Protein 6SUP (pdb70)

Secondary structure (DSSP, 8-state):
-TT---EEEEE-----TTS-----EEEEETT----TT-TTEE----EEEE--TTS---SSTT--EE-TTSPBEEE-S--EEEEEETTEEEEEEEEEEEEEESEESS--EEEEEEESSTTS--EEEEE-TBS-EEEES-SGGGEEEETTEEEEEEEEEEEEEE-TTS-EEEEEEEE--STT--HHHHHHSTT----EEEEEEEEEESS--SSPTTTTSPPP-GGGEEEEEEEESS-S--SSSSPPPSS--PPPP--SS-EEE-TTSS-EEE-----EEEEEE-HHHH-TT---SSSSEEEEEEEEEEE--SS--EEEEEEEEEE-TTS-EEE-PPEEEEE----HHHH---EE-GGGTT---SSSEEEE-SS-SSS-EEEEEETTEEEEE-EEE-SSTT---EEE-S-EE-SS-SSSSBTTEEE-GGGSS---EEEE-TTSBT-----SS----EEEEGGGS-TTTTS--HHHHHHTTT-EEEEEEEETTEEEEEEPS--STT----EEEETTEEEEPTTSSTTSEEEE--TTSSSS--EEEE-SS-EEEE-EEETTEE---EE-TT----TTT--GGGEEEE-SSSSSSPEEEEE-SSEEEEE-B-TTS-BPSPEEEEPSSS----TT-EEEEE-TTSSSSPEEEEE-SSSSSSEEEE-S-SS-TT-EEEEE-SSSEEEEEEEEEHHHHHHHHHHHHHHSS-----B--S--EEEEEEEEEETTT--EEEEEEEEEEEEEETTTTEEEEEEEEEEEEEEEPPTTS-S-PPPPEEEEEEE--S-HHHHTTGGGGSPP-TTSPPPP--EEEEEETTEEEE---SSHHHHHHHHHTTTT-EEEEEEEE-SS-TTTTS-SEEEEEEEEEEEEE--SSS--EEEEEEEEEEEEE-TT-TTS-EEEEEEEEEE-TTS-EEEEEEEEPPPPPPPSS--S-TTSPTTHHHHT--GGGGEEEEEEEEEEEEEEEETTEEEEEEEEEEEEEEEEEEGGGS-TT---HHHHHSTTSTT-TTS--EEEEEEEEEEE-SS-SSPPSS--TT-EEEEEEEEEE-TTGGGGGTTTS-HHHHHHHHHHTT-EEEEPSS--TT--EEEEEEE-EEEE--GGGTT-EEEEESSTTSPPEEEEE-TTSSSEEEEE-TT--EEEEEEETTTTEEEEEE-TTS-EEEEEE-TTS-EEEEEEEEEETTEEEESPPTTTS-----SSHHHHHT--S--S-SEEEEEETTTTS-B--HHHHHHTTSTTHHHHHTTTSB-TTSBB-HHHHHHHHSSTT--HHHHHHS--S-----EEEEEEESS-TT-TT--EEEEEEEE-TT--EEEEEEE--SEEEEEE-TTS-EEEEEEEESS-EEEE--EEE-TTS-EEEEE--EEES-SSPPPHHHHHH-TTS-EEEEEE-TTS-EEEEE-TTS-EEEEEE-SSEEEEE-TTTTGGGS----GGGTTT--EEEEE-TTS-EEEEEEEE-SSSSSPPEEEEEEEEE-TTSSEEEEE-HHHHHHHHH-TTPPPSEEEEE-TTS-EEEEEETTTEEEEEEE-TTS-EEEEE-TT--EEEEEE--TTS---EEEEEEE-SS-SS-EEEEEEEE----HHHHTTT-TTSEEEEE-SSEEEEEEEE-TTS-EEEEEEEEBPTT------SS-HHHHHTTB-S--EEEEEEE-TTS-EEEEE-TTS-EEEEEE-TTS-EEEEEEE-TTS--EEEEEEEEE-TTS-EEEEEETTS-EEEEEE-TTT--EEEEEEEETTTTEEEEEEEEEE-TT--EEEEEE-SPPPTTSTT----PPEEEEE-TT--EEEEEEEEETT--S--SS-PPPBPTTS---EEEEEEEEEE-TTS-EEEEEEE-TTSS-EEEEEEEEPSSSS-EEETTT-S-GGGTGGGB-TTSBBSBSSTT-BEEE-TTS-EEEEEEE---TTSPPEEEEEEE-TTS-EEEEEEEE--TTS-EEEEEEEETTEEEEEEEESSS--EEEEEEEES-TTSS-EEEEEEEE---SSSPSSEEEEEEE-TT--EEEEE-TTS-EEEEEEE-TTS-EEEEEES-HHHHTT--B-GGG-EE-TTS-EE-SSSEEETTTTEESB--TTGGGG-S-TTBSGGG-TTT---SS---TTHHHHHHHH--

InterPro domains:
  IPR001806 Small GTPase [PF00071] (5-174)
  IPR001806 Small GTPase [PS51421] (1-191)
  IPR001806 Small GTPase [SM00174] (6-179)
  IPR003578 Small GTPase Rho [PTHR24072] (3-189)
  IPR005225 Small GTP-binding domain [TIGR00231] (1-157)
  IPR027417 P-loop containing nucleoside triphosphate hydrolase [G3DSA:3.40.50.300] (1-181)
  IPR027417 P-loop containing nucleoside triphosphate hydrolase [SSF52540] (3-173)
  IPR037874 Cdc42 [cd01874] (3-177)

B-factor: mean 41.87, std 18.51, range [19.76, 148.78]

Nearest PDB structures (foldseek):
  6sup-assembly1_A  TM=1.000E+00  e=0.000E+00  Photorhabdus luminescens
  4o9x-assembly1_A  TM=9.982E-01  e=0.000E+00  Photorhabdus luminescens
  6suq-assembly1_A  TM=9.964E-01  e=0.000E+00  Photorhabdus luminescens
  6h6e-assembly1_F  TM=9.659E-01  e=0.000E+00  Photorhabdus luminescens
  6h6f-assembly1_F  TM=9.648E-01  e=0.000E+00  Photorhabdus luminescens

Radius of gyration: 43.65 Å; Cα contacts (8 Å, |Δi|>4): 5391; chains: 1; bounding box: 116×88×125 Å

Solvent-accessible surface area: 86725 Å² total; per-residue (Å²): 75,25,71,4,59,1,70,30,44,0,43,17,16,37,24,70,16,11,54,34,27,7,97,15,58,0,58,4,52,9,51,41,48,30,6,28,8,0,20,4,1,40,13,109,25,60,20,0,73,19,42,30,96,81,23,16,5,80,38,56,161,91,25,27,16,15,2,48,156,27,36,3,6,4,66,38,46,152,76,46,78,58,49,64,8,52,84,30,114,12,56,16,54,1,33,0,13,1,24,43,23,6,27,11,73,138,8,32,38,2,0,8,2,68,32,124,84,141,70,103,50,23,0,0,0,5,5,14,33,85,2,42,6,9,0,0,0,36,29,90,30,0,23,10,17,14,52,101,96,92,114,35,2,0,31,0,10,6,2,0,2,0,12,19,78,3,24,18,5,8,11,38,10,58,44,2,41,58,55,56,18,130,81,87,5,54,84,71,10,128,145,5,55,2,27,45,3,17,37,12,0,19,0,3,4,103,108,22,37,61,40,2,14,15,2,97,56,66,83,34,58,75,52,80,13,0,0,1,0,0,1,0,4,18,17,15,53,63,48,14,169,68,62,2,36,11,74,54,145,34,66,1,90,29,2,86,0,46,12,4,62,5,60,10,4,10,43,13,6,3,0,0,0,0,21,0,0,0,0,1,1,28,13,80,18,10,24,107,162,55,86,31,170,112,32,10,46,23,10,11,0,1,12,1,35,25,93,74,27,34,30,3,0,6,0,29,6,0,0,27,0,2,28,38,174,113,42,104,43,26,14,5,0,0,0,6,4,8,17,17,109,24,40,0,121,140,85,18,130,26,93,48,10,97,43,2,75,101,9,118,25,28,53,137,6,21,12,13,37,8,103,17,10,6,3,13,0,0,1,14,92,74,205,74,38,32,60,8,26,3,2,51,7,75,63,149,94,44,45,85,43,14,14,8,49,181,82,104,92,15,75,23,111,9,54,121,39,53,14,23,24,63,0,34,5,47,49,78,58,100,93,65,16,0,0,0,0,62,71,7,165,40,34,103,30,129,72,137,121,49,28,58,29,27,0,0,10,46,103,1,8,4,102,31,13,66,152,54,118,39,23,0,36,58,6,36,62,50,22,10,0,3,0,29,36,13,6,58,117,1,0,21,2,33,10,25,47,157,61,62,219,84,119,60,110,69,60,43,105,5,66,125,6,72,0,14,26,1,29,50,36,106,145,60,0,6,0,2,0,27,0,12,17,16,63,34,13,0,0,0,31,0,14,15,107,95,0,9,0,12,12,5,37,6,73,1,66,5,12,106,65,15,43,0,76,40,5,76,18,64,67,130,96,19,56,8,65,46,1,25,0,2,29,0,0,12,25,26,8,10,0,0,0,1,1,18,65,65,72,0,14,0,4,16,0,69,8,4,31,2,9,35,161,58,31,74,16,132,6,23,164,72,21,174,23,55,156,58,7,24,9,27,10,3,24,1,22,0,22,33,4,4,1,0,0,1,0,5,53,161,85,104,37,55,1,43,47,0,24,3,12,72,115,45,0,43,8,0,25,20,3,4,0,0,12,0,0,19,21,30,10,88,35,21,3,6,2,7,11,19,1,17,32,28,23,51,20,118,123,89,72,118,102,35,90,20,60,11,49,70,32,8,29,0,24,79,28,19,23,2,36,5,44,18,8,30,1,65,2,24,16,38,22,119,8,20,38,11,0,65,7,48,108,13,117,34,47,9,5,5,0,11,8,20,62,26,22,32,15,114,39,19,167,36,24,24,131,54,114,12,36,29,14,22,33,57,17,1,29,4,0,2,25,52,94,2,24,116,53,4,62,89,85,41,50,186,23,136,112,35,33,70,57,43,74,66,36,31,0,10,45,86,128,121,114,30,40,87,39,116,9,118,78,107,58,14,95,35,12,0,15,13,6,9,66,35,50,44,34,19,22,0,29,12,1,84,39,145,28,139,57,88,134,21,0,19,23,1,32,10,49,24,3,5,0,0,20,26,32,112,118,30,116,128,16,13,1,5,22,35,28,58,6,1,25,5,53,6,71,2,17,27,14,39,39,6,8,28,14,42,3,86,3,36,22,37,7,16,97,27,20,44,34,60,77,56,2,48,1,49,5,22,0,47,140,90,61,117,112,94,103,18,55,130,100,17,11,124,133,0,19,47,24,0,36,8,106,12,1,64,38,0,7,0,39,8,65,26,5,32,62,30,36,19,59,86,72,84,35,25,8,23,19,19,56,24,5,39,4,30,1,10,3,48,50,84,12,134,81,33,48,108,38,1,6,44,3,82,86,4,71,78,168,125,9,29,16,10,96,116,58,114,37,60,14,34,14,13,73,74,16,11,4,9,44,29,168,95,127,101,64,56,172,82,5,44,46,23,17,0,72,11,23,28,25,29,2,13,1,10,126,76,18,6,53,1,2,99,90,28,14,67,106,119,103,30,52,68,22,0,102,143,0,16,14,71,92,34,86,26,30,63,95,70,147,81,48,102,86,0,7,1,8,22,65,39,36,24,54,35,4,84,52,80,46,8,40,48,31,39,87,75,14,104,2,125,38,14,8,95,66,34,21,72,34,12,98,15,46,10,20,38,36,42,44,113,38,29,28,32,16,34,45,32,20,119,33,23,22,57,43,23,57,69,26,34,76,32,32,55,16,75,6,36,55,23,47,53,17,11,4,6,23,29,60,32,10,51,11,24,28,1,28,32,81,42,155,135,46,14,2,7,5,48,152,141,25,103,33,99,52,24,111,68,11,69,52,0,17,122,57,156,108,83,8,12,2,8,68,0,53,6,57,23,22,14,23,21,3,10,59,33,28,145,151,6,101,105,183,6,96,77,170,29,72,110,83,1,54,93,42,43,0,1,0,50,51,9,52,8,0,31,5,29,46,111,77,17,35,128,59,139,102,31,43,92,132,5,49,101,36,3,86,72,17,118,87,23,2,3,14,30,0,24,2,29,3,4,34,43,13,160,38,99,108,4,55,17,49,12,74,0,37,0,24,3,0,9,44,30,116,7,4,22,0,32,51,19,75,43,14,109,2,27,42,30,59,149,114,3,33,19,61,32,98,80,101,107,20,121,56,20,0,3,0,56,54,5,17,3,35,3,3,95,24,28,49,10,23,44,17,38,34,22,26,0,41,19,13,63,9,1,37,8,87,12,4,16,148,50,169,79,8,37,12,28,14,30,10,19,11,33,74,37,58,66,51,43,5,41,20,17,104,28,67,18,91,74,29,71,51,10,12,0,0,15,6,60,40,35,19,0,9,0,8,40,90,36,184,217,90,79,43,107,21,13,75,94,9,3,50,0,16,0,57,0,10,38,53,45,65,0,21,43,0,36,4,26,26,65,73,31,128,27,137,44,48,32,13,16,20,40,31,60,37,40,60,44,30,39,50,42,36,2,10,6,18,43,1,27,104,33,60,117,129,56,126,84,12,124,11,1,8,56,33,71,37,7,16,68,22,70,72,8,2,29,57,10,33,1,25,15,103,52,3,36,0,39,6,29,47,51,39,61,41,27,30,23,28,24,62,26,7,68,38,41,85,66,39,13,90,63,85,60,43,9,44,34,62,4,3,6,2,45,23,76,137,47,168,106,51,35,25,1,13,50,18,46,64,7,38,55,80,138,66,39,42,37,61,5,18,1,18,71,26,17,74,54,3,13,30,3,1,3,49,40,26,64,5,10,8,18,52,52,30,48,19,17,59,2,16,8,11,0,63,52,112,68,119,3,46,0,72,49,132,82,48,83,76,12,69,126,51,9,30,135,91,90,30,53,4,84,13,66,47,6,9,61,21,28,44,21,34,23,32,5,24,79,25,6,68,15,84,35,24,29,7,24,29,25,31,47,46,3,1,53,0,26,6,150,80,104,118,80,60,45,0,19,97,36,9,59,26,14,14,41,36,87,49,68,84,2,35,1,22,5,68,0,10,4,55,33,45,37,23,62,37,44,45,62,26,35,3,4,78,0,66,22,55,103,81,105,72,41,13,6,27,6,83,6,83,42,3,7,40,13,8,0,44,7,25,73,27,80,6,90,6,17,144,4,8,105,122,42,112,129,23,47,84,31,60,14,64,5,0,7,46,45,8,0,32,24,0,41,3,12,1,1,30,102,22,34,112,30,41,57,138,61,36,77,15,2,43,51,90,76,97,20,54,11,21,84,10,52,6,49,6,57,22,30,58,7,11,0,3,30,65,6,72,5,51,0,110,95,33,167,14,88,27,59,17,64,7,17,15,0,72,83,3,1,18,1,0,32,23,105,37,19,141,56,52,78,102,0,44,86,36,14,40,59,3,0,28,2,40,28,2,31,78,58,19,73,4,71,34,50,39,61,27,32,1,51,34,0,9,31,67,125,62,128,119,89,52,60,19,8,67,1,24,6,29,7,6,19,89,10,138,13,19,1,12,6,8,26,80,51,37,94,166,56,38,50,41,69,59,4,4,38,14,54,45,1,13,22,40,51,18,89,34,101,97,60,106,51,32,42,5,10,5,0,12,5,42,124,44,16,180,13,16,2,35,0,3,38,8,105,47,35,67,25,172,84,4,119,60,43,19,17,8,2,17,5,16,29,48,12,5,0,3,28,8,11,0,19,50,126,0,84,20,0,0,8,0,28,29,2,12,5,0,1,8,0,0,7,0,0,73,50,94,50,11,2,78,41,11,23,24,21,7,11,4,40,13,25,3,81,1,3,0,0,30,5,20,110,9,7,0,1,2,11,1,2,5,2,0,5,8,8,87,41,27,54,125,45,34,24,17,3,1,62,3,10,127,2,7,0,14,26,53,83,13,92,52,0,66,177,34,7,58,98,0,2,72,23,0,6,97,67

CATH classification: 2.180.10.10

Foldseek 3Di:
DLFQWDKDWFADPWFCFQNDTDGWIWMFTLPAFQDLAWGRIDTDAWKKFWDLLLFADPLDPPIWIAGRVRFTKDFDDDWDWDQDDQPAGQPAIWIKTWIFGLADDQTKIKIWTHGPDPDAAIWMWIQGQAWKIWTWARDVQQFQAAPVCRSRTGMTGTAKMAHLLFWIKGWGKAWDDCPAHDPQVCVQCPPLGRDIGTAKMFTLFLFGDRDTPCSNVDDDDNVRGFKMKGWAFQFFDDFQQDDTAPDGPGIGHFALQWAWAQSNLHTHIDGTHTFKIWMWGQVCSQPVVDDDDRGTHTQKMWGWDWPGFLAIIHTFWIWIKFAFPVRHIDTFFIKGFDWFDFDLLVAWDKDFDVLCLVPQDFAAWDFAQQQQLAFTWIWGDDPQFIWTWDKFDDDDFPDLDIHTHDIDGWPDDLAVDAAQDFDDTRPDPDGFKGKAADVHHPAADPDPDHTGIDIATPQLAFSCQVPADFQQCVQCVQHWHDWDALARRKTWTDGHAADPDVRQDQWDDTVPEIGGRGNSDQQKTWMFFQQQQRRGRWIWIDHQFWIKTFDDSTNNDTHYIGTAEDHHDPNVQGGNVQWGWWAAQLSGGTWIWGDAQFWIWTFHRSNNRYTDHTDIGGDDPPGTDDPSKDWYFTPNSSQNHTWIWIAQNPDPPRIMIIRSDNHRTGRTAKMDLLQFKMKGWDWGWVSSLSSSVQVVCVVDDDRDRRARSHIDGGTAKMKIAGRFQRKIKIKGKHFAQFHADPVSRGTLGTQKMKIKIAIDGDPLFPPQGFFIKIKIWGWQSLPCVRVVCSCVPDDDAPQAFDFEDEWEFEQDPWFTHTDDQDDVQSSSQQSNSRGPGIAKMFMAGCDPDPLRVATQKMKGWYKYKYFHADPDVNHTRIYIDTAKMKMWGFRSVSQWIWMKMKGQLTATPSRHGFKIKIKTAATPPDDPDDPDDPLFPPCPVVVLDDQLRFKIKIKMKGFDAAFDDDPNTTHGGHTFKMWIWMQIGGNVPADSNGDHNVQQPDCPHSVHPVHDIGGQWMKGWFEDQLPDLDTDPHHDSSRHTFWMKIFWFDPVQCCLCVPPADPVCVVVVQVVLQWDWDFDPVDDPPGGITTIHTFWGFRFDDSSLSRHTQWIDGGLFAAIKGFDARSSNSDTQKIQALLGQMKGFDADSSNRHTAWIQGSLRKIWGFDAGSQRHTFFIFIWDFFLLDTDGFDDCVVPPDDADADPVVNVVDDADDRTQKGKYWFSSQSWQFDDPVLVVVVVDPCPCVCCVLPCDPSRGTGDVPSLVVCCVDPNNDVVVNVSPPPDDGARTKMKMWGWFFYRVDPPIFIKIKMWGAGLLRHTQKMKIFFAWDWFWEQDPNQATHRDIDTERQKIKIAQHFDAHLLRQGFKTFFIGIYSHRTHRRSVRLSVDLLRWIKGWHAHPVRHTAKIQFSVGFMWGWRDGNFKIWTAASLQCVVPTPCVVSLLNDSFTWMFGHHSVRDGFWIWTWWGADSPDGTDIWIWGWDADSSRATAFIAGRLLVVVCVVPVPFDGQWGWRGISVHHTAWIAGPQFAIKGWDHRSVRHTAWIQGRQGKIKGWDFDGNSHRTHTAWIWIDHPPDPDIATFKGWDADRSDSSCSSQPRHGHGQWMHHFFFIKGQDHADPQGHGFKIKTWGFDPVDTHGCDDDDCVVRVVRTDPDIWMKGFDGIPNRHTAWIQTSQGKIKGWDATSRRHTFWIWIAGPPGDIATAWPGWDAGSVRHTAWTATLLRKIWGWDADSRPRHTAWIWIAAVVVRATPWTWGFDADSNGFTAKIATQGFDDLLAAPGGHWDIKGWDAGNLRFTFKIKGKFKQPQADFDLADDFARASVNNTHIFMKMWGWDADSRQFTAKIFIDTPVHPHTDMWGWAAAPRARQIGTCQVHNDNPCRCVQARSRNFGQANHVQWGWDADPVRHTAKIFDHDDDPVQDTFMKGFTAGNVQFTAKIWTWDSPDVWIKIWIWGDTVQKIFTWIDIPVDDIWTWIWGWDDAQLPFIKIFIATPDDDDPVDDHRWIWTFDHDPLSFGAFTATSNRHTAKGWDADLLGTTRHIHGNDRVSSVPDAQGPSRFGQDSSSWTQQGNFIARSSRNWTSGFAPVAQPPHSRRTHHQSNRSVRDYDRRRHVSCVSSSCSSHRD

Organism: Homo sapiens (NCBI:txid9606)

Structure (mmCIF, N/CA/C/O backbone):
data_6SUP
#
_entry.id   6SUP
#
_cell.length_a   96.350
_cell.length_b   156.550
_cell.length_c   179.460
_cell.angle_alpha   90.00
_cell.angle_beta   90.00
_cell.angle_gamma   90.00
#
_symmetry.space_group_name_H-M   'P 21 21 21'
#
loop_
_entity.id
_entity.type
_entity.pdbx_description
1 polymer 'TcdB2,TccC3,Cell division control protein 42 homolog'
2 non-polymer 'MAGNESIUM ION'
3 water water
#
loop_
_atom_site.group_PDB
_atom_site.id
_atom_site.type_symbol
_atom_site.label_atom_id
_atom_site.label_alt_id
_atom_site.label_comp_id
_atom_site.label_asym_id
_atom_site.label_entity_id
_atom_site.label_seq_id
_atom_site.pdbx_PDB_ins_code
_atom_site.Cartn_x
_atom_site.Cartn_y
_atom_site.Cartn_z
_atom_site.occupancy
_atom_site.B_iso_or_equiv
_atom_site.auth_seq_id
_atom_site.auth_comp_id
_atom_site.auth_asym_id
_atom_site.auth_atom_id
_atom_site.pdbx_PDB_model_num
ATOM 1 N N . GLY A 1 1 ? -4.830 -33.621 27.622 1.00 51.85 32 GLY A N 1
ATOM 2 C CA . GLY A 1 1 ? -3.712 -32.705 27.771 1.00 50.84 32 GLY A CA 1
ATOM 3 C C . GLY A 1 1 ? -2.978 -32.435 26.472 1.00 53.25 32 GLY A C 1
ATOM 4 O O . GLY A 1 1 ? -3.476 -32.772 25.395 1.00 54.68 32 GLY A O 1
ATOM 5 N N . PRO A 1 2 ? -1.781 -31.842 26.563 1.00 51.55 33 PRO A N 1
ATOM 6 C CA . PRO A 1 2 ? -1.023 -31.510 25.346 1.00 49.30 33 PRO A CA 1
ATOM 7 C C . PRO A 1 2 ? -0.502 -32.724 24.593 1.00 46.27 33 PRO A C 1
ATOM 8 O O . PRO A 1 2 ? 0.181 -32.552 23.578 1.00 48.23 33 PRO A O 1
ATOM 12 N N . ASP A 1 3 ? -0.793 -33.939 25.058 1.00 43.85 34 ASP A N 1
ATOM 13 C CA . ASP A 1 3 ? -0.444 -35.145 24.318 1.00 47.45 34 ASP A CA 1
ATOM 14 C C . ASP A 1 3 ? -1.371 -35.370 23.126 1.00 43.07 34 ASP A C 1
ATOM 15 O O . ASP A 1 3 ? -0.938 -35.883 22.088 1.00 42.38 34 ASP A O 1
ATOM 20 N N . GLY A 1 4 ? -2.650 -35.025 23.266 1.00 42.46 35 GLY A N 1
ATOM 21 C CA . GLY A 1 4 ? -3.605 -35.129 22.182 1.00 40.72 35 GLY A CA 1
ATOM 22 C C . GLY A 1 4 ? -4.206 -36.499 21.949 1.00 38.67 35 GLY A C 1
ATOM 23 O O . GLY A 1 4 ? -5.045 -36.639 21.052 1.00 37.65 35 GLY A O 1
ATOM 24 N N . MET A 1 5 ? -3.825 -37.511 22.717 1.00 33.97 36 MET A N 1
ATOM 25 C CA . MET A 1 5 ? -4.250 -38.872 22.430 1.00 39.46 36 MET A CA 1
ATOM 26 C C . MET A 1 5 ? -5.388 -39.297 23.350 1.00 39.61 36 MET A C 1
ATOM 27 O O . MET A 1 5 ? -5.547 -38.773 24.453 1.00 41.50 36 MET A O 1
ATOM 32 N N . ALA A 1 6 ? -6.205 -40.231 22.867 1.00 36.98 37 ALA A N 1
ATOM 33 C CA . ALA A 1 6 ? -7.288 -40.772 23.673 1.00 35.86 37 ALA A CA 1
ATOM 34 C C . ALA A 1 6 ? -6.733 -41.746 24.699 1.00 36.73 37 ALA A C 1
ATOM 35 O O . ALA A 1 6 ? -5.886 -42.589 24.381 1.00 36.71 37 ALA A O 1
ATOM 37 N N . ALA A 1 7 ? -7.222 -41.628 25.934 1.00 33.88 38 ALA A N 1
ATOM 38 C CA . ALA A 1 7 ? -6.734 -42.435 27.042 1.00 33.79 38 ALA A CA 1
ATOM 39 C C . ALA A 1 7 ? -7.871 -42.697 28.018 1.00 39.40 38 ALA A C 1
ATOM 40 O O . ALA A 1 7 ? -8.684 -41.809 28.295 1.00 38.71 38 ALA A O 1
ATOM 42 N N . LEU A 1 8 ? -7.931 -43.925 28.527 1.00 40.31 39 LEU A N 1
ATOM 43 C CA . LEU A 1 8 ? -8.890 -44.261 29.568 1.00 41.28 39 LEU A CA 1
ATOM 44 C C . LEU A 1 8 ? -8.351 -45.434 30.371 1.00 35.80 39 LEU A C 1
ATOM 45 O O . LEU A 1 8 ? -7.413 -46.119 29.956 1.00 30.45 39 LEU A O 1
ATOM 50 N N . SER A 1 9 ? -8.955 -45.653 31.538 1.00 35.37 40 SER A N 1
ATOM 51 C CA . SER A 1 9 ? -8.500 -46.668 32.475 1.00 37.65 40 SER A CA 1
ATOM 52 C C . SER A 1 9 ? -9.678 -47.495 32.959 1.00 36.16 40 SER A C 1
ATOM 53 O O . SER A 1 9 ? -10.755 -46.957 33.231 1.00 36.38 40 SER A O 1
ATOM 56 N N . LEU A 1 10 ? -9.465 -48.805 33.065 1.00 33.17 41 LEU A N 1
ATOM 57 C CA . LEU A 1 10 ? -10.471 -49.703 33.596 1.00 31.47 41 LEU A CA 1
ATOM 58 C C . LEU A 1 10 ? -10.007 -50.249 34.935 1.00 30.04 41 LEU A C 1
ATOM 59 O O . LEU A 1 10 ? -8.844 -50.660 35.066 1.00 30.79 41 LEU A O 1
ATOM 64 N N . PRO A 1 11 ? -10.867 -50.262 35.942 1.00 28.37 42 PRO A N 1
ATOM 65 C CA . PRO A 1 11 ? -10.457 -50.791 37.244 1.00 28.82 42 PRO A CA 1
ATOM 66 C C . PRO A 1 11 ? -10.376 -52.306 37.223 1.00 29.77 42 PRO A C 1
ATOM 67 O O . PRO A 1 11 ? -11.140 -52.984 36.533 1.00 30.97 42 PRO A O 1
ATOM 71 N N . LEU A 1 12 ? -9.416 -52.835 37.978 1.00 26.60 43 LEU A N 1
ATOM 72 C CA . LEU A 1 12 ? -9.329 -54.277 38.142 1.00 27.56 43 LEU A CA 1
ATOM 73 C C . LEU A 1 12 ? -9.851 -54.681 39.518 1.00 28.10 43 LEU A C 1
ATOM 74 O O . LEU A 1 12 ? -9.759 -53.905 40.473 1.00 25.23 43 LEU A O 1
ATOM 79 N N . PRO A 1 13 ? -10.412 -55.889 39.656 1.00 33.92 44 PRO A N 1
ATOM 80 C CA . PRO A 1 13 ? -11.024 -56.298 40.943 1.00 34.02 44 PRO A CA 1
ATOM 81 C C . PRO A 1 13 ? -9.977 -56.771 41.944 1.00 31.19 44 PRO A C 1
ATOM 82 O O . PRO A 1 13 ? -9.806 -57.954 42.253 1.00 30.61 44 PRO A O 1
ATOM 86 N N . ILE A 1 14 ? -9.242 -55.817 42.486 1.00 26.62 45 ILE A N 1
ATOM 87 C CA . ILE A 1 14 ? -8.139 -56.103 43.389 1.00 27.91 45 ILE A CA 1
ATOM 88 C C . ILE A 1 14 ? -8.607 -55.822 44.806 1.00 23.82 45 ILE A C 1
ATOM 89 O O . ILE A 1 14 ? -8.996 -54.693 45.121 1.00 29.71 45 ILE A O 1
ATOM 94 N N . SER A 1 15 ? -8.566 -56.829 45.670 1.00 26.82 46 SER A N 1
ATOM 95 C CA . SER A 1 15 ? -8.999 -56.602 47.041 1.00 28.00 46 SER A CA 1
ATOM 96 C C . SER A 1 15 ? -7.985 -55.726 47.754 1.00 29.31 46 SER A C 1
ATOM 97 O O . SER A 1 15 ? -6.775 -55.927 47.625 1.00 29.40 46 SER A O 1
ATOM 100 N N . ALA A 1 16 ? -8.477 -54.747 48.520 1.00 27.02 47 ALA A N 1
ATOM 101 C CA . ALA A 1 16 ? -7.555 -53.991 49.361 1.00 29.15 47 ALA A CA 1
ATOM 102 C C . ALA A 1 16 ? -6.919 -54.892 50.409 1.00 25.89 47 ALA A C 1
ATOM 103 O O . ALA A 1 16 ? -5.766 -54.673 50.801 1.00 29.66 47 ALA A O 1
ATOM 105 N N . GLY A 1 17 ? -7.637 -55.933 50.830 1.00 26.50 48 GLY A N 1
ATOM 106 C CA . GLY A 1 17 ? -7.122 -56.854 51.829 1.00 25.74 48 GLY A CA 1
ATOM 107 C C . GLY A 1 17 ? -6.777 -56.116 53.104 1.00 24.66 48 GLY A C 1
ATOM 108 O O . GLY A 1 17 ? -7.578 -55.341 53.637 1.00 23.67 48 GLY A O 1
ATOM 109 N N . ARG A 1 18 ? -5.554 -56.338 53.593 1.00 24.52 49 ARG A N 1
ATOM 110 C CA . ARG A 1 18 ? -5.102 -55.668 54.809 1.00 24.64 49 ARG A CA 1
ATOM 111 C C . ARG A 1 18 ? -4.848 -54.180 54.582 1.00 26.48 49 ARG A C 1
ATOM 112 O O . ARG A 1 18 ? -4.824 -53.413 55.548 1.00 27.65 49 ARG A O 1
ATOM 120 N N . GLY A 1 19 ? -4.679 -53.753 53.335 1.00 27.61 50 GLY A N 1
ATOM 121 C CA . GLY A 1 19 ? -4.353 -52.369 53.055 1.00 29.78 50 GLY A CA 1
ATOM 122 C C . GLY A 1 19 ? -3.251 -52.206 52.019 1.00 30.74 50 GLY A C 1
ATOM 123 O O . GLY A 1 19 ? -3.353 -51.359 51.125 1.00 30.91 50 GLY A O 1
ATOM 124 N N . TYR A 1 20 ? -2.201 -53.023 52.113 1.00 28.44 51 TYR A N 1
ATOM 125 C CA . TYR A 1 20 ? -1.066 -52.958 51.188 1.00 21.99 51 TYR A CA 1
ATOM 126 C C . TYR A 1 20 ? -1.316 -53.946 50.057 1.00 23.48 51 TYR A C 1
ATOM 127 O O . TYR A 1 20 ? -1.189 -55.157 50.237 1.00 25.10 51 TYR A O 1
ATOM 136 N N . ALA A 1 21 ? -1.661 -53.437 48.882 1.00 23.77 52 ALA A N 1
ATOM 137 C CA . ALA A 1 21 ? -2.110 -54.307 47.809 1.00 22.40 52 ALA A CA 1
ATOM 138 C C . ALA A 1 21 ? -1.558 -53.805 46.489 1.00 20.12 52 ALA A C 1
ATOM 139 O O . ALA A 1 21 ? -1.316 -52.601 46.337 1.00 20.40 52 ALA A O 1
ATOM 141 N N . PRO A 1 22 ? -1.382 -54.692 45.508 1.00 21.30 53 PRO A N 1
ATOM 142 C CA . PRO A 1 22 ? -0.957 -54.231 44.182 1.00 25.99 53 PRO A CA 1
ATOM 143 C C . PRO A 1 22 ? -1.953 -53.233 43.619 1.00 30.23 53 PRO A C 1
ATOM 144 O O . PRO A 1 22 ? -3.132 -53.232 43.975 1.00 29.77 53 PRO A O 1
ATOM 148 N N . ALA A 1 23 ? -1.462 -52.357 42.746 1.00 27.75 54 ALA A N 1
ATOM 149 C CA . ALA A 1 23 ? -2.303 -51.359 42.098 1.00 31.91 54 ALA A CA 1
ATOM 150 C C . ALA A 1 23 ? -2.088 -51.499 40.599 1.00 38.93 54 ALA A C 1
ATOM 151 O O . ALA A 1 23 ? -1.014 -51.166 40.082 1.00 43.84 54 ALA A O 1
ATOM 153 N N . PHE A 1 24 ? -3.078 -52.046 39.917 1.00 35.85 55 PHE A N 1
ATOM 154 C CA . PHE A 1 24 ? -3.046 -52.169 38.471 1.00 36.98 55 PHE A CA 1
ATOM 155 C C . PHE A 1 24 ? -4.335 -51.594 37.924 1.00 34.14 55 PHE A C 1
ATOM 156 O O . PHE A 1 24 ? -5.390 -51.698 38.554 1.00 36.39 55 PHE A O 1
ATOM 164 N N . THR A 1 25 ? -4.236 -50.979 36.751 1.00 29.43 56 THR A N 1
ATOM 165 C CA . THR A 1 25 ? -5.400 -50.657 35.946 1.00 32.77 56 THR A CA 1
ATOM 166 C C . THR A 1 25 ? -5.149 -51.129 34.524 1.00 32.91 56 THR A C 1
ATOM 167 O O . THR A 1 25 ? -3.999 -51.241 34.085 1.00 33.63 56 THR A O 1
ATOM 171 N N . LEU A 1 26 ? -6.245 -51.423 33.825 1.00 29.64 57 LEU A N 1
ATOM 172 C CA . LEU A 1 26 ? -6.242 -51.637 32.384 1.00 31.82 57 LEU A CA 1
ATOM 173 C C . LEU A 1 26 ? -6.296 -50.283 31.688 1.00 32.68 57 LEU A C 1
ATOM 174 O O . LEU A 1 26 ? -7.279 -49.546 31.832 1.00 35.85 57 LEU A O 1
ATOM 179 N N . ASN A 1 27 ? -5.260 -49.956 30.923 1.00 26.71 58 ASN A N 1
ATOM 180 C CA . ASN A 1 27 ? -5.097 -48.612 30.389 1.00 27.40 58 ASN A CA 1
ATOM 181 C C . ASN A 1 27 ? -5.051 -48.658 28.870 1.00 27.39 58 ASN A C 1
ATOM 182 O O . ASN A 1 27 ? -4.311 -49.460 28.287 1.00 33.53 58 ASN A O 1
ATOM 187 N N . TYR A 1 28 ? -5.834 -47.790 28.237 1.00 27.66 59 TYR A N 1
ATOM 188 C CA . TYR A 1 28 ? -5.851 -47.648 26.792 1.00 26.86 59 TYR A CA 1
ATOM 189 C C . TYR A 1 28 ? -5.192 -46.337 26.387 1.00 26.70 59 TYR A C 1
ATOM 190 O O . TYR A 1 28 ? -5.419 -45.295 27.005 1.00 28.68 59 TYR A O 1
ATOM 199 N N . ASN A 1 29 ? -4.395 -46.390 25.328 1.00 27.65 60 ASN A N 1
ATOM 200 C CA . ASN A 1 29 ? -3.856 -45.188 24.717 1.00 29.37 60 ASN A CA 1
ATOM 201 C C . ASN A 1 29 ? -3.938 -45.357 23.207 1.00 29.93 60 ASN A C 1
ATOM 202 O O . ASN A 1 29 ? -3.497 -46.380 22.671 1.00 30.82 60 ASN A O 1
ATOM 207 N N . SER A 1 30 ? -4.528 -44.364 22.533 1.00 31.84 61 SER A N 1
ATOM 208 C CA . SER A 1 30 ? -4.724 -44.439 21.088 1.00 32.57 61 SER A CA 1
ATOM 209 C C . SER A 1 30 ? -3.406 -44.602 20.341 1.00 33.60 61 SER A C 1
ATOM 210 O O . SER A 1 30 ? -3.387 -45.114 19.217 1.00 38.86 61 SER A O 1
ATOM 213 N N . GLY A 1 31 ? -2.299 -44.176 20.935 1.00 36.69 62 GLY A N 1
ATOM 214 C CA . GLY A 1 31 ? -1.027 -44.333 20.266 1.00 36.52 62 GLY A CA 1
ATOM 215 C C . GLY A 1 31 ? -0.288 -45.606 20.590 1.00 36.11 62 GLY A C 1
ATOM 216 O O . GLY A 1 31 ? 0.827 -45.811 20.092 1.00 34.56 62 GLY A O 1
ATOM 217 N N . ALA A 1 32 ? -0.869 -46.477 21.411 1.00 30.46 63 ALA A N 1
ATOM 218 C CA . ALA A 1 32 ? -0.164 -47.650 21.909 1.00 33.77 63 ALA A CA 1
ATOM 219 C C . ALA A 1 32 ? -0.293 -48.818 20.940 1.00 31.87 63 ALA A C 1
ATOM 220 O O . ALA A 1 32 ? -1.344 -49.013 20.327 1.00 34.96 63 ALA A O 1
ATOM 222 N N . GLY A 1 33 ? 0.793 -49.593 20.806 1.00 29.31 64 GLY A N 1
ATOM 223 C CA . GLY A 1 33 ? 0.827 -50.751 19.932 1.00 29.31 64 GLY A CA 1
ATOM 224 C C . GLY A 1 33 ? 0.163 -51.977 20.534 1.00 32.41 64 GLY A C 1
ATOM 225 O O . GLY A 1 33 ? -0.707 -51.889 21.405 1.00 34.71 64 GLY A O 1
ATOM 226 N N . ASN A 1 34 ? 0.578 -53.144 20.047 1.00 30.62 65 ASN A N 1
ATOM 227 C CA . ASN A 1 34 ? 0.004 -54.399 20.510 1.00 32.79 65 ASN A CA 1
ATOM 228 C C . ASN A 1 34 ? 0.556 -54.776 21.884 1.00 32.68 65 ASN A C 1
ATOM 229 O O . ASN A 1 34 ? 1.604 -54.291 22.317 1.00 31.87 65 ASN A O 1
ATOM 234 N N . SER A 1 35 ? -0.160 -55.681 22.564 1.00 34.33 66 SER A N 1
ATOM 235 C CA . SER A 1 35 ? 0.160 -56.039 23.942 1.00 31.67 66 SER A CA 1
ATOM 236 C C . SER A 1 35 ? -0.434 -57.397 24.302 1.00 30.55 66 SER A C 1
ATOM 237 O O . SER A 1 35 ? -1.105 -58.014 23.466 1.00 33.14 66 SER A O 1
ATOM 240 N N . PRO A 1 36 ? -0.228 -57.902 25.525 1.00 27.96 67 PRO A N 1
ATOM 241 C CA . PRO A 1 36 ? -1.010 -59.070 25.963 1.00 27.99 67 PRO A CA 1
ATOM 242 C C . PRO A 1 36 ? -2.477 -58.760 26.198 1.00 29.74 67 PRO A C 1
ATOM 243 O O . PRO A 1 36 ? -3.241 -59.669 26.540 1.00 29.18 67 PRO A O 1
ATOM 247 N N . PHE A 1 37 ? -2.888 -57.504 26.039 1.00 23.72 68 PHE A N 1
ATOM 248 C CA . PHE A 1 37 ? -4.281 -57.110 26.190 1.00 35.86 68 PHE A CA 1
ATOM 249 C C . PHE A 1 37 ? -4.842 -56.557 24.889 1.00 33.92 68 PHE A C 1
ATOM 250 O O . PHE A 1 37 ? -5.872 -55.883 24.901 1.00 33.33 68 PHE A O 1
ATOM 258 N N . GLY A 1 38 ? -4.175 -56.833 23.766 1.00 33.52 69 GLY A N 1
ATOM 259 C CA . GLY A 1 38 ? -4.621 -56.359 22.472 1.00 32.81 69 GLY A CA 1
ATOM 260 C C . GLY A 1 38 ? -4.089 -54.977 22.147 1.00 32.31 69 GLY A C 1
ATOM 261 O O . GLY A 1 38 ? -3.312 -54.369 22.893 1.00 31.20 69 GLY A O 1
ATOM 262 N N . LEU A 1 39 ? -4.533 -54.471 20.999 1.00 27.72 70 LEU A N 1
ATOM 263 C CA . LEU A 1 39 ? -4.056 -53.187 20.499 1.00 28.37 70 LEU A CA 1
ATOM 264 C C . LEU A 1 39 ? -4.508 -52.044 21.398 1.00 29.35 70 LEU A C 1
ATOM 265 O O . LEU A 1 39 ? -5.663 -51.988 21.823 1.00 33.80 70 LEU A O 1
ATOM 270 N N . GLY A 1 40 ? -3.590 -51.118 21.673 1.00 28.53 71 GLY A N 1
ATOM 271 C CA . GLY A 1 40 ? -3.886 -49.941 22.462 1.00 28.67 71 GLY A CA 1
ATOM 272 C C . GLY A 1 40 ? -3.985 -50.138 23.965 1.00 28.15 71 GLY A C 1
ATOM 273 O O . GLY A 1 40 ? -3.795 -49.172 24.709 1.00 30.34 71 GLY A O 1
ATOM 274 N N . TRP A 1 41 ? -4.293 -51.338 24.445 1.00 29.26 72 TRP A N 1
ATOM 275 C CA . TRP A 1 41 ? -4.475 -51.573 25.873 1.00 30.39 72 TRP A CA 1
ATOM 276 C C . TRP A 1 41 ? -3.206 -52.129 26.496 1.00 35.45 72 TRP A C 1
ATOM 277 O O . TRP A 1 41 ? -2.413 -52.802 25.834 1.00 39.28 72 TRP A O 1
ATOM 288 N N . ASP A 1 42 ? -3.018 -51.845 27.782 1.00 36.01 73 ASP A N 1
ATOM 289 C CA . ASP A 1 42 ? -1.939 -52.490 28.520 1.00 42.38 73 ASP A CA 1
ATOM 290 C C . ASP A 1 42 ? -2.231 -52.413 30.008 1.00 38.96 73 ASP A C 1
ATOM 291 O O . ASP A 1 42 ? -3.046 -51.607 30.468 1.00 38.74 73 ASP A O 1
ATOM 296 N N . CYS A 1 43 ? -1.549 -53.277 30.753 1.00 35.71 74 CYS A N 1
ATOM 297 C CA . CYS A 1 43 ? -1.645 -53.321 32.205 1.00 37.67 74 CYS A CA 1
ATOM 298 C C . CYS A 1 43 ? -0.199 -53.397 32.683 1.00 40.62 74 CYS A C 1
ATOM 299 O O . CYS A 1 43 ? 0.374 -54.481 32.814 1.00 40.37 74 CYS A O 1
ATOM 302 N N . ASN A 1 44 ? 0.401 -52.237 32.919 1.00 40.95 75 ASN A N 1
ATOM 303 C CA . ASN A 1 44 ? 1.844 -52.157 33.064 1.00 46.04 75 ASN A CA 1
ATOM 304 C C . ASN A 1 44 ? 2.260 -52.307 34.519 1.00 43.58 75 ASN A C 1
ATOM 305 O O . ASN A 1 44 ? 1.560 -51.868 35.438 1.00 41.69 75 ASN A O 1
ATOM 310 N N . VAL A 1 45 ? 3.391 -52.965 34.714 1.00 42.61 76 VAL A N 1
ATOM 311 C CA . VAL A 1 45 ? 3.989 -53.148 36.023 1.00 38.33 76 VAL A CA 1
ATOM 312 C C . VAL A 1 45 ? 5.247 -52.301 36.076 1.00 32.77 76 VAL A C 1
ATOM 313 O O . VAL A 1 45 ? 5.867 -52.018 35.049 1.00 35.56 76 VAL A O 1
ATOM 317 N N . MET A 1 46 ? 5.602 -51.869 37.286 1.00 27.87 77 MET A N 1
ATOM 318 C CA . MET A 1 46 ? 6.872 -51.200 37.517 1.00 29.04 77 MET A CA 1
ATOM 319 C C . MET A 1 46 ? 8.024 -52.014 36.935 1.00 30.68 77 MET A C 1
ATOM 320 O O . MET A 1 46 ? 8.132 -53.218 37.179 1.00 32.22 77 MET A O 1
ATOM 325 N N . THR A 1 47 ? 8.881 -51.363 36.148 1.00 29.61 78 THR A N 1
ATOM 326 C CA . THR A 1 47 ? 10.068 -52.021 35.621 1.00 30.29 78 THR A CA 1
ATOM 327 C C . THR A 1 47 ? 11.198 -51.009 35.497 1.00 33.07 78 THR A C 1
ATOM 328 O O . THR A 1 47 ? 10.978 -49.795 35.450 1.00 32.00 78 THR A O 1
ATOM 332 N N . ILE A 1 48 ? 12.421 -51.532 35.431 1.00 29.69 79 ILE A N 1
ATOM 333 C CA . ILE A 1 48 ? 13.595 -50.769 35.029 1.00 28.69 79 ILE A CA 1
ATOM 334 C C . ILE A 1 48 ? 14.130 -51.415 33.763 1.00 25.93 79 ILE A C 1
ATOM 335 O O . ILE A 1 48 ? 14.250 -52.643 33.694 1.00 27.12 79 ILE A O 1
ATOM 340 N N . ARG A 1 49 ? 14.433 -50.604 32.757 1.00 22.93 80 ARG A N 1
ATOM 341 C CA . ARG A 1 49 ? 14.818 -51.158 31.468 1.00 30.56 80 ARG A CA 1
ATOM 342 C C . ARG A 1 49 ? 16.030 -50.424 30.917 1.00 30.41 80 ARG A C 1
ATOM 343 O O . ARG A 1 49 ? 16.317 -49.284 31.288 1.00 33.39 80 ARG A O 1
ATOM 351 N N . ARG A 1 50 ? 16.756 -51.102 30.036 1.00 29.08 81 ARG A N 1
ATOM 352 C CA . ARG A 1 50 ? 17.803 -50.424 29.295 1.00 30.78 81 ARG A CA 1
ATOM 353 C C . ARG A 1 50 ? 17.167 -49.549 28.223 1.00 30.93 81 ARG A C 1
ATOM 354 O O . ARG A 1 50 ? 16.103 -49.866 27.684 1.00 32.41 81 ARG A O 1
ATOM 362 N N . ARG A 1 51 ? 17.799 -48.411 27.956 1.00 30.48 82 ARG A N 1
ATOM 363 C CA . ARG A 1 51 ? 17.258 -47.475 26.983 1.00 30.50 82 ARG A CA 1
ATOM 364 C C . ARG A 1 51 ? 17.456 -48.019 25.577 1.00 32.93 82 ARG A C 1
ATOM 365 O O . ARG A 1 51 ? 18.517 -48.553 25.247 1.00 30.14 82 ARG A O 1
ATOM 373 N N . THR A 1 52 ? 16.421 -47.890 24.751 1.00 34.64 83 THR A N 1
ATOM 374 C CA . THR A 1 52 ? 16.453 -48.377 23.378 1.00 35.07 83 THR A CA 1
ATOM 375 C C . THR A 1 52 ? 16.158 -47.292 22.355 1.00 34.85 83 THR A C 1
ATOM 376 O O . THR A 1 52 ? 16.117 -47.588 21.154 1.00 35.84 83 THR A O 1
ATOM 380 N N . HIS A 1 53 ? 15.969 -46.047 22.795 1.00 37.37 84 HIS A N 1
ATOM 381 C CA . HIS A 1 53 ? 15.413 -45.013 21.929 1.00 41.21 84 HIS A CA 1
ATOM 382 C C . HIS A 1 53 ? 16.370 -44.626 20.810 1.00 39.41 84 HIS A C 1
ATOM 383 O O . HIS A 1 53 ? 15.921 -44.222 19.730 1.00 37.08 84 HIS A O 1
ATOM 390 N N . PHE A 1 54 ? 17.680 -44.740 21.040 1.00 38.96 85 PHE A N 1
ATOM 391 C CA . PHE A 1 54 ? 18.682 -44.389 20.041 1.00 42.85 85 PHE A CA 1
ATOM 392 C C . PHE A 1 54 ? 19.379 -45.615 19.454 1.00 42.88 85 PHE A C 1
ATOM 393 O O . PHE A 1 54 ? 20.468 -45.491 18.886 1.00 43.03 85 PHE A O 1
ATOM 401 N N . GLY A 1 55 ? 18.769 -46.788 19.561 1.00 39.05 86 GLY A N 1
ATOM 402 C CA . GLY A 1 55 ? 19.369 -48.026 19.101 1.00 35.08 86 GLY A CA 1
ATOM 403 C C . GLY A 1 55 ? 19.401 -49.072 20.198 1.00 35.42 86 GLY A C 1
ATOM 404 O O . GLY A 1 55 ? 19.126 -48.804 21.366 1.00 37.80 86 GLY A O 1
ATOM 405 N N . VAL A 1 56 ? 19.736 -50.292 19.787 1.00 34.41 87 VAL A N 1
ATOM 406 C CA . VAL A 1 56 ? 19.729 -51.426 20.708 1.00 34.86 87 VAL A CA 1
ATOM 407 C C . VAL A 1 56 ? 20.792 -51.218 21.782 1.00 34.93 87 VAL A C 1
ATOM 408 O O . VAL A 1 56 ? 21.826 -50.584 21.524 1.00 34.51 87 VAL A O 1
ATOM 412 N N . PRO A 1 57 ? 20.568 -51.692 23.005 1.00 26.17 88 PRO A N 1
ATOM 413 C CA . PRO A 1 57 ? 21.620 -51.596 24.022 1.00 30.99 88 PRO A CA 1
ATOM 414 C C . PRO A 1 57 ? 22.828 -52.429 23.617 1.00 31.46 88 PRO A C 1
ATOM 415 O O . PRO A 1 57 ? 22.746 -53.338 22.787 1.00 29.13 88 PRO A O 1
ATOM 419 N N . HIS A 1 58 ? 23.973 -52.062 24.182 1.00 30.68 89 HIS A N 1
ATOM 420 C CA . HIS A 1 58 ? 25.227 -52.764 23.962 1.00 31.65 89 HIS A CA 1
ATOM 421 C C . HIS A 1 58 ? 25.546 -53.748 25.067 1.00 33.79 89 HIS A C 1
ATOM 422 O O . HIS A 1 58 ? 26.534 -54.489 24.953 1.00 36.49 89 HIS A O 1
ATOM 429 N N . TYR A 1 59 ? 24.750 -53.735 26.136 1.00 28.29 90 TYR A N 1
ATOM 430 C CA . TYR A 1 59 ? 24.893 -54.632 27.278 1.00 31.32 90 TYR A CA 1
ATOM 431 C C . TYR A 1 59 ? 26.285 -54.515 27.888 1.00 34.27 90 TYR A C 1
ATOM 432 O O . TYR A 1 59 ? 26.979 -55.506 28.129 1.00 30.74 90 TYR A O 1
ATOM 441 N N . ASP A 1 60 ? 26.682 -53.270 28.137 1.00 36.04 91 ASP A N 1
ATOM 442 C CA . ASP A 1 60 ? 27.931 -52.955 28.807 1.00 39.45 91 ASP A CA 1
ATOM 443 C C . ASP A 1 60 ? 27.750 -51.635 29.552 1.00 40.01 91 ASP A C 1
ATOM 444 O O . ASP A 1 60 ? 26.646 -51.085 29.619 1.00 33.41 91 ASP A O 1
ATOM 449 N N . GLU A 1 61 ? 28.857 -51.111 30.081 1.00 41.26 92 GLU A N 1
ATOM 450 C CA . GLU A 1 61 ? 28.814 -49.921 30.922 1.00 41.26 92 GLU A CA 1
ATOM 451 C C . GLU A 1 61 ? 28.316 -48.690 30.177 1.00 38.75 92 GLU A C 1
ATOM 452 O O . GLU A 1 61 ? 27.795 -47.768 30.812 1.00 41.33 92 GLU A O 1
ATOM 458 N N . THR A 1 62 ? 28.445 -48.655 28.849 1.00 34.41 93 THR A N 1
ATOM 459 C CA . THR A 1 62 ? 28.004 -47.490 28.096 1.00 33.91 93 THR A CA 1
ATOM 460 C C . THR A 1 62 ? 26.481 -47.362 28.022 1.00 36.31 93 THR A C 1
ATOM 461 O O . THR A 1 62 ? 25.989 -46.314 27.591 1.00 37.88 93 THR A O 1
ATOM 465 N N . ASP A 1 63 ? 25.728 -48.379 28.431 1.00 34.48 94 ASP A N 1
ATOM 466 C CA . ASP A 1 63 ? 24.275 -48.314 28.300 1.00 32.40 94 ASP A CA 1
ATOM 467 C C . ASP A 1 63 ? 23.676 -47.291 29.263 1.00 34.48 94 ASP A C 1
ATOM 468 O O . ASP A 1 63 ? 24.290 -46.899 30.259 1.00 35.77 94 ASP A O 1
ATOM 473 N N . THR A 1 64 ? 22.445 -46.868 28.952 1.00 30.89 95 THR A N 1
ATOM 474 C CA . THR A 1 64 ? 21.641 -45.997 29.800 1.00 32.55 95 THR A CA 1
ATOM 475 C C . THR A 1 64 ? 20.408 -46.758 30.270 1.00 29.38 95 THR A C 1
ATOM 476 O O . THR A 1 64 ? 19.887 -47.618 29.551 1.00 32.21 95 THR A O 1
ATOM 480 N N . PHE A 1 65 ? 19.942 -46.437 31.479 1.00 26.30 96 PHE A N 1
ATOM 481 C CA . PHE A 1 65 ? 18.798 -47.096 32.093 1.00 25.89 96 PHE A CA 1
ATOM 482 C C . PHE A 1 65 ? 17.633 -46.129 32.247 1.00 28.89 96 PHE A C 1
ATOM 483 O O . PHE A 1 65 ? 17.821 -44.917 32.379 1.00 28.80 96 PHE A O 1
ATOM 491 N N . LEU A 1 66 ? 16.425 -46.684 32.263 1.00 29.35 97 LEU A N 1
ATOM 492 C CA . LEU A 1 66 ? 15.198 -45.912 32.390 1.00 30.14 97 LEU A CA 1
ATOM 493 C C . LEU A 1 66 ? 14.434 -46.374 33.619 1.00 30.74 97 LEU A C 1
ATOM 494 O O . LEU A 1 66 ? 14.270 -47.577 33.845 1.00 31.30 97 LEU A O 1
ATOM 499 N N . GLY A 1 67 ? 13.953 -45.412 34.403 1.00 31.38 98 GLY A N 1
ATOM 500 C CA . GLY A 1 67 ? 13.171 -45.729 35.569 1.00 21.86 98 GLY A CA 1
ATOM 501 C C . GLY A 1 67 ? 11.773 -46.166 35.201 1.00 26.09 98 GLY A C 1
ATOM 502 O O . GLY A 1 67 ? 11.394 -46.241 34.024 1.00 25.91 98 GLY A O 1
ATOM 503 N N . PRO A 1 68 ? 10.979 -46.463 36.232 1.00 28.55 99 PRO A N 1
ATOM 504 C CA . PRO A 1 68 ? 9.614 -46.963 35.996 1.00 31.25 99 PRO A CA 1
ATOM 505 C C . PRO A 1 68 ? 8.732 -46.005 35.225 1.00 34.72 99 PRO A C 1
ATOM 506 O O . PRO A 1 68 ? 7.818 -46.458 34.524 1.00 34.46 99 PRO A O 1
ATOM 510 N N . GLU A 1 69 ? 8.950 -44.697 35.347 1.00 36.08 100 GLU A N 1
ATOM 511 C CA . GLU A 1 69 ? 8.180 -43.731 34.575 1.00 39.32 100 GLU A CA 1
ATOM 512 C C . GLU A 1 69 ? 8.819 -43.416 33.233 1.00 37.66 100 GLU A C 1
ATOM 513 O O . GLU A 1 69 ? 8.358 -42.506 32.537 1.00 37.55 100 GLU A O 1
ATOM 519 N N . GLY A 1 70 ? 9.867 -44.137 32.851 1.00 33.34 101 GLY A N 1
ATOM 520 C CA . GLY A 1 70 ? 10.495 -43.898 31.576 1.00 31.63 101 GLY A CA 1
ATOM 521 C C . GLY A 1 70 ? 11.551 -42.819 31.573 1.00 29.47 101 GLY A C 1
ATOM 522 O O . GLY A 1 70 ? 12.122 -42.541 30.515 1.00 31.07 101 GLY A O 1
ATOM 523 N N . GLU A 1 71 ? 11.825 -42.192 32.706 1.00 27.99 102 GLU A N 1
ATOM 524 C CA . GLU A 1 71 ? 12.852 -41.168 32.728 1.00 34.06 102 GLU A CA 1
ATOM 525 C C . GLU A 1 71 ? 14.236 -41.812 32.741 1.00 32.17 102 GLU A C 1
ATOM 526 O O . GLU A 1 71 ? 14.434 -42.907 33.275 1.00 30.06 102 GLU A O 1
ATOM 532 N N . VAL A 1 72 ? 15.192 -41.124 32.116 1.00 31.83 103 VAL A N 1
ATOM 533 C CA . VAL A 1 72 ? 16.579 -41.566 32.147 1.00 29.47 103 VAL A CA 1
ATOM 534 C C . VAL A 1 72 ? 17.115 -41.504 33.570 1.00 27.77 103 VAL A C 1
ATOM 535 O O . VAL A 1 72 ? 16.882 -40.530 34.296 1.00 27.26 103 VAL A O 1
ATOM 539 N N . LEU A 1 73 ? 17.861 -42.537 33.970 1.00 29.80 104 LEU A N 1
ATOM 540 C CA . LEU A 1 73 ? 18.491 -42.579 35.289 1.00 28.64 104 LEU A CA 1
ATOM 541 C C . LEU A 1 73 ? 19.923 -42.057 35.240 1.00 30.69 104 LEU A C 1
ATOM 542 O O . LEU A 1 73 ? 20.687 -42.374 34.325 1.00 31.26 104 LEU A O 1
ATOM 547 N N . VAL A 1 74 ? 20.292 -41.286 36.259 1.00 30.30 105 VAL A N 1
ATOM 548 C CA . VAL A 1 74 ? 21.616 -40.693 36.374 1.00 30.92 105 VAL A CA 1
ATOM 549 C C . VAL A 1 74 ? 22.270 -41.220 37.641 1.00 32.80 105 VAL A C 1
ATOM 550 O O . VAL A 1 74 ? 21.627 -41.291 38.697 1.00 28.44 105 VAL A O 1
ATOM 554 N N . VAL A 1 75 ? 23.549 -41.595 37.533 1.00 31.79 106 VAL A N 1
ATOM 555 C CA . VAL A 1 75 ? 24.312 -41.990 38.711 1.00 32.44 106 VAL A CA 1
ATOM 556 C C . VAL A 1 75 ? 24.252 -40.870 39.739 1.00 32.16 106 VAL A C 1
ATOM 557 O O . VAL A 1 75 ? 24.469 -39.697 39.415 1.00 31.79 106 VAL A O 1
ATOM 561 N N . ALA A 1 76 ? 23.934 -41.223 40.987 1.00 31.93 107 ALA A N 1
ATOM 562 C CA . ALA A 1 76 ? 23.738 -40.228 42.028 1.00 32.27 107 ALA A CA 1
ATOM 563 C C . ALA A 1 76 ? 24.670 -40.372 43.220 1.00 35.59 107 ALA A C 1
ATOM 564 O O . ALA A 1 76 ? 24.760 -39.433 44.016 1.00 35.82 107 ALA A O 1
ATOM 566 N N . ASP A 1 77 ? 25.359 -41.501 43.377 1.00 41.60 108 ASP A N 1
ATOM 567 C CA . ASP A 1 77 ? 26.228 -41.709 44.527 1.00 48.30 108 ASP A CA 1
ATOM 568 C C . ASP A 1 77 ? 27.526 -42.372 44.084 1.00 51.66 108 ASP A C 1
ATOM 569 O O . ASP A 1 77 ? 27.654 -42.850 42.952 1.00 51.90 108 ASP A O 1
ATOM 574 N N . GLN A 1 78 ? 28.492 -42.416 45.007 1.00 50.28 109 GLN A N 1
ATOM 575 C CA . GLN A 1 78 ? 29.674 -43.238 44.792 1.00 53.72 109 GLN A CA 1
ATOM 576 C C . GLN A 1 78 ? 29.327 -44.707 45.022 1.00 47.75 109 GLN A C 1
ATOM 577 O O . GLN A 1 78 ? 28.658 -45.033 46.004 1.00 45.16 109 GLN A O 1
ATOM 583 N N . PRO A 1 79 ? 29.768 -45.607 44.142 1.00 43.64 110 PRO A N 1
ATOM 584 C CA . PRO A 1 79 ? 29.531 -47.037 44.373 1.00 42.31 110 PRO A CA 1
ATOM 585 C C . PRO A 1 79 ? 30.063 -47.485 45.729 1.00 43.04 110 PRO A C 1
ATOM 586 O O . PRO A 1 79 ? 31.068 -46.975 46.228 1.00 42.41 110 PRO A O 1
ATOM 590 N N . ARG A 1 80 ? 29.364 -48.446 46.334 1.00 39.15 111 ARG A N 1
ATOM 591 C CA . ARG A 1 80 ? 29.795 -49.027 47.598 1.00 39.46 111 ARG A CA 1
ATOM 592 C C . ARG A 1 80 ? 29.653 -50.541 47.531 1.00 40.49 111 ARG A C 1
ATOM 593 O O . ARG A 1 80 ? 28.953 -51.086 46.670 1.00 40.67 111 ARG A O 1
ATOM 601 N N . ASP A 1 81 ? 30.325 -51.219 48.457 1.00 35.17 112 ASP A N 1
ATOM 602 C CA . ASP A 1 81 ? 30.321 -52.672 48.508 1.00 37.12 112 ASP A CA 1
ATOM 603 C C . ASP A 1 81 ? 29.320 -53.168 49.539 1.00 33.52 112 ASP A C 1
ATOM 604 O O . ASP A 1 81 ? 29.241 -52.647 50.655 1.00 31.39 112 ASP A O 1
ATOM 609 N N . GLU A 1 82 ? 28.566 -54.192 49.161 1.00 33.35 113 GLU A N 1
ATOM 610 C CA . GLU A 1 82 ? 27.576 -54.764 50.056 1.00 34.35 113 GLU A CA 1
ATOM 611 C C . GLU A 1 82 ? 27.507 -56.259 49.788 1.00 36.67 113 GLU A C 1
ATOM 612 O O . GLU A 1 82 ? 27.521 -56.684 48.628 1.00 37.96 113 GLU A O 1
ATOM 618 N N . SER A 1 83 ? 27.458 -57.056 50.851 1.00 36.29 114 SER A N 1
ATOM 619 C CA . SER A 1 83 ? 27.327 -58.495 50.703 1.00 36.02 114 SER A CA 1
ATOM 620 C C . SER A 1 83 ? 26.058 -59.037 51.326 1.00 37.08 114 SER A C 1
ATOM 621 O O . SER A 1 83 ? 25.774 -60.231 51.175 1.00 36.96 114 SER A O 1
ATOM 624 N N . THR A 1 84 ? 25.297 -58.203 52.028 1.00 36.41 115 THR A N 1
ATOM 625 C CA . THR A 1 84 ? 24.019 -58.580 52.594 1.00 35.75 115 THR A CA 1
ATOM 626 C C . THR A 1 84 ? 23.012 -57.475 52.312 1.00 36.39 115 THR A C 1
ATOM 627 O O . THR A 1 84 ? 23.362 -56.374 51.877 1.00 38.83 115 THR A O 1
ATOM 631 N N . LEU A 1 85 ? 21.748 -57.790 52.572 1.00 33.13 116 LEU A N 1
ATOM 632 C CA . LEU A 1 85 ? 20.644 -56.859 52.382 1.00 33.69 116 LEU A CA 1
ATOM 633 C C . LEU A 1 85 ? 19.471 -57.381 53.194 1.00 33.51 116 LEU A C 1
ATOM 634 O O . LEU A 1 85 ? 19.113 -58.555 53.065 1.00 35.32 116 LEU A O 1
ATOM 639 N N . GLN A 1 86 ? 18.904 -56.518 54.038 1.00 35.76 117 GLN A N 1
ATOM 640 C CA . GLN A 1 86 ? 17.747 -56.844 54.880 1.00 36.43 117 GLN A CA 1
ATOM 641 C C . GLN A 1 86 ? 17.968 -58.131 55.680 1.00 40.42 117 GLN A C 1
ATOM 642 O O . GLN A 1 86 ? 17.095 -58.999 55.771 1.00 41.78 117 GLN A O 1
ATOM 648 N N . GLY A 1 87 ? 19.155 -58.243 56.280 1.00 42.56 118 GLY A N 1
ATOM 649 C CA . GLY A 1 87 ? 19.478 -59.405 57.084 1.00 41.72 118 GLY A CA 1
ATOM 650 C C . GLY A 1 87 ? 19.627 -60.698 56.319 1.00 43.89 118 GLY A C 1
ATOM 651 O O . GLY A 1 87 ? 19.542 -61.771 56.918 1.00 46.22 118 GLY A O 1
ATOM 652 N N . ILE A 1 88 ? 19.854 -60.634 55.010 1.00 40.63 119 ILE A N 1
ATOM 653 C CA . ILE A 1 88 ? 19.975 -61.816 54.168 1.00 37.89 119 ILE A CA 1
ATOM 654 C C . ILE A 1 88 ? 21.342 -61.797 53.506 1.00 43.69 119 ILE A C 1
ATOM 655 O O . ILE A 1 88 ? 21.711 -60.807 52.863 1.00 46.19 119 ILE A O 1
ATOM 660 N N . ASN A 1 89 ? 22.091 -62.885 53.663 1.00 45.96 120 ASN A N 1
ATOM 661 C CA . ASN A 1 89 ? 23.340 -63.029 52.931 1.00 47.72 120 ASN A CA 1
ATOM 662 C C . ASN A 1 89 ? 23.038 -63.311 51.468 1.00 45.34 120 ASN A C 1
ATOM 663 O O . ASN A 1 89 ? 22.210 -64.167 51.146 1.00 44.40 120 ASN A O 1
ATOM 668 N N . LEU A 1 90 ? 23.706 -62.586 50.579 1.00 43.70 121 LEU A N 1
ATOM 669 C CA . LEU A 1 90 ? 23.415 -62.666 49.157 1.00 44.69 121 LEU A CA 1
ATOM 670 C C . LEU A 1 90 ? 24.329 -63.629 48.408 1.00 48.63 121 LEU A C 1
ATOM 671 O O . LEU A 1 90 ? 24.203 -63.756 47.187 1.00 51.30 121 LEU A O 1
ATOM 676 N N . GLY A 1 91 ? 25.234 -64.316 49.105 1.00 49.70 122 GLY A N 1
ATOM 677 C CA . GLY A 1 91 ? 26.103 -65.279 48.457 1.00 46.66 122 GLY A CA 1
ATOM 678 C C . GLY A 1 91 ? 27.181 -64.692 47.577 1.00 49.94 122 GLY A C 1
ATOM 679 O O . GLY A 1 91 ? 27.815 -65.436 46.822 1.00 51.54 122 GLY A O 1
ATOM 680 N N . ALA A 1 92 ? 27.411 -63.383 47.650 1.00 48.55 123 ALA A N 1
ATOM 681 C CA . ALA A 1 92 ? 28.456 -62.722 46.877 1.00 44.73 123 ALA A CA 1
ATOM 682 C C . ALA A 1 92 ? 28.557 -61.284 47.359 1.00 44.29 123 ALA A C 1
ATOM 683 O O . ALA A 1 92 ? 27.649 -60.769 48.019 1.00 46.49 123 ALA A O 1
ATOM 685 N N . THR A 1 93 ? 29.679 -60.650 47.040 1.00 45.26 124 THR A N 1
ATOM 686 C CA . THR A 1 93 ? 29.873 -59.235 47.317 1.00 42.79 124 THR A CA 1
ATOM 687 C C . THR A 1 93 ? 29.436 -58.442 46.091 1.00 39.41 124 THR A C 1
ATOM 688 O O . THR A 1 93 ? 29.953 -58.655 44.987 1.00 41.42 124 THR A O 1
ATOM 692 N N . PHE A 1 94 ? 28.489 -57.537 46.286 1.00 30.67 125 PHE A N 1
ATOM 693 C CA . PHE A 1 94 ? 27.946 -56.730 45.210 1.00 30.72 125 PHE A CA 1
ATOM 694 C C . PHE A 1 94 ? 28.497 -55.318 45.304 1.00 30.37 125 PHE A C 1
ATOM 695 O O . PHE A 1 94 ? 28.789 -54.816 46.392 1.00 33.35 125 PHE A O 1
ATOM 703 N N . THR A 1 95 ? 28.659 -54.689 44.149 1.00 33.12 126 THR A N 1
ATOM 704 C CA . THR A 1 95 ? 28.868 -53.253 44.094 1.00 35.02 126 THR A CA 1
ATOM 705 C C . THR A 1 95 ? 27.510 -52.588 43.897 1.00 32.01 126 THR A C 1
ATOM 706 O O . THR A 1 95 ? 26.722 -53.011 43.045 1.00 30.21 126 THR A O 1
ATOM 710 N N . VAL A 1 96 ? 27.222 -51.577 44.712 1.00 30.01 127 VAL A N 1
ATOM 711 C CA . VAL A 1 96 ? 25.914 -50.933 44.741 1.00 31.24 127 VAL A CA 1
ATOM 712 C C . VAL A 1 96 ? 26.086 -49.488 44.305 1.00 30.03 127 VAL A C 1
ATOM 713 O O . VAL A 1 96 ? 26.837 -48.731 44.927 1.00 28.48 127 VAL A O 1
ATOM 717 N N . THR A 1 97 ? 25.373 -49.103 43.252 1.00 30.54 128 THR A N 1
ATOM 718 C CA . THR A 1 97 ? 25.437 -47.762 42.694 1.00 29.94 128 THR A CA 1
ATOM 719 C C . THR A 1 97 ? 24.057 -47.119 42.755 1.00 30.84 128 THR A C 1
ATOM 720 O O . THR A 1 97 ? 23.078 -47.693 42.268 1.00 29.29 128 THR A O 1
ATOM 724 N N . GLY A 1 98 ? 23.980 -45.933 43.354 1.00 30.45 129 GLY A N 1
ATOM 725 C CA . GLY A 1 98 ? 22.714 -45.216 43.417 1.00 31.24 129 GLY A CA 1
ATOM 726 C C . GLY A 1 98 ? 22.431 -44.472 42.119 1.00 31.23 129 GLY A C 1
ATOM 727 O O . GLY A 1 98 ? 23.333 -43.961 41.457 1.00 33.05 129 GLY A O 1
ATOM 728 N N . TYR A 1 99 ? 21.155 -44.430 41.752 1.00 31.17 130 TYR A N 1
ATOM 729 C CA . TYR A 1 99 ? 20.707 -43.660 40.605 1.00 29.70 130 TYR A CA 1
ATOM 730 C C . TYR A 1 99 ? 19.565 -42.760 41.036 1.00 32.51 130 TYR A C 1
ATOM 731 O O . TYR A 1 99 ? 18.993 -42.928 42.116 1.00 30.73 130 TYR A O 1
ATOM 740 N N . ARG A 1 100 ? 19.242 -41.796 40.176 1.00 34.02 131 ARG A N 1
ATOM 741 C CA . ARG A 1 100 ? 18.093 -40.926 40.389 1.00 31.02 131 ARG A CA 1
ATOM 742 C C . ARG A 1 100 ? 17.560 -40.506 39.026 1.00 32.42 131 ARG A C 1
ATOM 743 O O . ARG A 1 100 ? 18.289 -40.503 38.031 1.00 28.66 131 ARG A O 1
ATOM 751 N N . SER A 1 101 ? 16.275 -40.163 38.982 1.00 31.39 132 SER A N 1
ATOM 752 C CA . SER A 1 101 ? 15.683 -39.719 37.725 1.00 30.32 132 SER A CA 1
ATOM 753 C C . SER A 1 101 ? 16.324 -38.425 37.241 1.00 25.61 132 SER A C 1
ATOM 754 O O . SER A 1 101 ? 16.597 -37.513 38.025 1.00 25.21 132 SER A O 1
ATOM 757 N N . ARG A 1 102 ? 16.520 -38.338 35.926 1.00 25.09 133 ARG A N 1
ATOM 758 C CA . ARG A 1 102 ? 17.027 -37.118 35.312 1.00 24.27 133 ARG A CA 1
ATOM 759 C C . ARG A 1 102 ? 16.102 -35.936 35.548 1.00 28.49 133 ARG A C 1
ATOM 760 O O . ARG A 1 102 ? 16.558 -34.788 35.592 1.00 28.39 133 ARG A O 1
ATOM 768 N N . LEU A 1 103 ? 14.803 -36.183 35.663 1.00 30.26 134 LEU A N 1
ATOM 769 C CA . LEU A 1 103 ? 13.852 -35.159 36.064 1.00 33.35 134 LEU A CA 1
ATOM 770 C C . LEU A 1 103 ? 13.071 -35.682 37.252 1.00 34.36 134 LEU A C 1
ATOM 771 O O . LEU A 1 103 ? 12.261 -36.604 37.113 1.00 33.66 134 LEU A O 1
ATOM 776 N N . GLU A 1 104 ? 13.317 -35.093 38.410 1.00 32.68 135 GLU A N 1
ATOM 777 C CA . GLU A 1 104 ? 12.710 -35.565 39.640 1.00 27.33 135 GLU A CA 1
ATOM 778 C C . GLU A 1 104 ? 11.243 -35.175 39.690 1.00 29.86 135 GLU A C 1
ATOM 779 O O . GLU A 1 104 ? 10.855 -34.085 39.258 1.00 31.11 135 GLU A O 1
ATOM 785 N N . SER A 1 105 ? 10.425 -36.098 40.185 1.00 31.58 136 SER A N 1
ATOM 786 C CA . SER A 1 105 ? 9.024 -35.827 40.490 1.00 33.29 136 SER A CA 1
ATOM 787 C C . SER A 1 105 ? 8.715 -36.140 41.945 1.00 32.69 136 SER A C 1
ATOM 788 O O . SER A 1 105 ? 8.257 -35.260 42.681 1.00 33.24 136 SER A O 1
ATOM 791 N N . HIS A 1 106 ? 8.964 -37.367 42.393 1.00 32.05 137 HIS A N 1
ATOM 792 C CA . HIS A 1 106 ? 8.662 -37.730 43.769 1.00 33.47 137 HIS A CA 1
ATOM 793 C C . HIS A 1 106 ? 9.880 -38.249 44.509 1.00 32.08 137 HIS A C 1
ATOM 794 O O . HIS A 1 106 ? 9.752 -38.687 45.656 1.00 35.48 137 HIS A O 1
ATOM 801 N N . PHE A 1 107 ? 11.057 -38.209 43.884 1.00 31.68 138 PHE A N 1
ATOM 802 C CA . PHE A 1 107 ? 12.321 -38.348 44.600 1.00 28.05 138 PHE A CA 1
ATOM 803 C C . PHE A 1 107 ? 12.480 -39.747 45.193 1.00 26.24 138 PHE A C 1
ATOM 804 O O . PHE A 1 107 ? 12.914 -39.920 46.331 1.00 25.90 138 PHE A O 1
ATOM 812 N N . SER A 1 108 ? 12.152 -40.764 44.403 1.00 23.72 139 SER A N 1
ATOM 813 C CA . SER A 1 108 ? 12.578 -42.088 44.814 1.00 22.43 139 SER A CA 1
ATOM 814 C C . SER A 1 108 ? 14.086 -42.228 44.602 1.00 26.07 139 SER A C 1
ATOM 815 O O . SER A 1 108 ? 14.717 -41.431 43.903 1.00 24.80 139 SER A O 1
ATOM 818 N N . ARG A 1 109 ? 14.661 -43.237 45.256 1.00 29.20 140 ARG A N 1
ATOM 819 C CA . ARG A 1 109 ? 16.076 -43.568 45.158 1.00 31.45 140 ARG A CA 1
ATOM 820 C C . ARG A 1 109 ? 16.199 -44.976 44.597 1.00 28.57 140 ARG A C 1
ATOM 821 O O . ARG A 1 109 ? 15.537 -45.903 45.078 1.00 28.72 140 ARG A O 1
ATOM 829 N N . LEU A 1 110 ? 17.045 -45.136 43.590 1.00 30.17 141 LEU A N 1
ATOM 830 C CA . LEU A 1 110 ? 17.229 -46.414 42.926 1.00 31.02 141 LEU A CA 1
ATOM 831 C C . LEU A 1 110 ? 18.656 -46.896 43.151 1.00 33.16 141 LEU A C 1
ATOM 832 O O . LEU A 1 110 ? 19.596 -46.094 43.191 1.00 34.75 141 LEU A O 1
ATOM 837 N N . GLU A 1 111 ? 18.813 -48.207 43.313 1.00 28.52 142 GLU A N 1
ATOM 838 C CA . GLU A 1 111 ? 20.117 -48.820 43.507 1.00 27.70 142 GLU A CA 1
ATOM 839 C C . GLU A 1 111 ? 20.266 -49.969 42.533 1.00 27.84 142 GLU A C 1
ATOM 840 O O . GLU A 1 111 ? 19.368 -50.807 42.416 1.00 26.97 142 GLU A O 1
ATOM 846 N N . TYR A 1 112 ? 21.399 -50.003 41.846 1.00 25.56 143 TYR A N 1
ATOM 847 C CA . TYR A 1 112 ? 21.754 -51.103 40.963 1.00 29.85 143 TYR A CA 1
ATOM 848 C C . TYR A 1 112 ? 22.787 -51.967 41.676 1.00 32.95 143 TYR A C 1
ATOM 849 O O . TYR A 1 112 ? 23.880 -51.490 41.999 1.00 32.99 143 TYR A O 1
ATOM 858 N N . TRP A 1 113 ? 22.438 -53.227 41.939 1.00 35.23 144 TRP A N 1
ATOM 859 C CA . TRP A 1 113 ? 23.319 -54.157 42.644 1.00 35.27 144 TRP A CA 1
ATOM 860 C C . TRP A 1 113 ? 23.932 -55.112 41.629 1.00 32.36 144 TRP A C 1
ATOM 861 O O . TRP A 1 113 ? 23.218 -55.921 41.032 1.00 32.60 144 TRP A O 1
ATOM 872 N N . GLN A 1 114 ? 25.253 -55.036 41.455 1.00 28.20 145 GLN A N 1
ATOM 873 C CA . GLN A 1 114 ? 25.978 -55.845 40.492 1.00 29.39 145 GLN A CA 1
ATOM 874 C C . GLN A 1 114 ? 26.978 -56.742 41.212 1.00 35.69 145 GLN A C 1
ATOM 875 O O . GLN A 1 114 ? 27.806 -56.242 41.987 1.00 34.20 145 GLN A O 1
ATOM 881 N N . PRO A 1 115 ? 26.954 -58.050 40.980 1.00 41.37 146 PRO A N 1
ATOM 882 C CA . PRO A 1 115 ? 27.917 -58.923 41.658 1.00 42.17 146 PRO A CA 1
ATOM 883 C C . PRO A 1 115 ? 29.320 -58.685 41.130 1.00 43.01 146 PRO A C 1
ATOM 884 O O . PRO A 1 115 ? 29.529 -58.532 39.926 1.00 42.95 146 PRO A O 1
ATOM 888 N N . LYS A 1 116 ? 30.283 -58.618 42.053 1.00 47.56 147 LYS A N 1
ATOM 889 C CA . LYS A 1 116 ? 31.675 -58.465 41.646 1.00 49.90 147 LYS A CA 1
ATOM 890 C C . LYS A 1 116 ? 32.254 -59.770 41.117 1.00 52.05 147 LYS A C 1
ATOM 891 O O . LYS A 1 116 ? 33.114 -59.749 40.232 1.00 51.47 147 LYS A O 1
ATOM 897 N N . THR A 1 117 ? 31.799 -60.903 41.636 1.00 55.25 148 THR A N 1
ATOM 898 C CA . THR A 1 117 ? 32.208 -62.210 41.149 1.00 56.30 148 THR A CA 1
ATOM 899 C C . THR A 1 117 ? 31.099 -62.818 40.302 1.00 57.91 148 THR A C 1
ATOM 900 O O . THR A 1 117 ? 29.919 -62.511 40.478 1.00 55.16 148 THR A O 1
ATOM 904 N N . THR A 1 118 ? 31.493 -63.684 39.374 1.00 59.48 149 THR A N 1
ATOM 905 C CA . THR A 1 118 ? 30.519 -64.381 38.554 1.00 59.76 149 THR A CA 1
ATOM 906 C C . THR A 1 118 ? 29.742 -65.390 39.399 1.00 59.76 149 THR A C 1
ATOM 907 O O . THR A 1 118 ? 30.173 -65.803 40.478 1.00 62.52 149 THR A O 1
ATOM 911 N N . GLY A 1 119 ? 28.567 -65.768 38.907 1.00 59.82 150 GLY A N 1
ATOM 912 C CA . GLY A 1 119 ? 27.738 -66.755 39.570 1.00 61.28 150 GLY A CA 1
ATOM 913 C C . GLY A 1 119 ? 26.458 -66.220 40.172 1.00 63.86 150 GLY A C 1
ATOM 914 O O . GLY A 1 119 ? 25.627 -67.023 40.615 1.00 68.04 150 GLY A O 1
ATOM 915 N N . LYS A 1 120 ? 26.265 -64.904 40.214 1.00 62.63 151 LYS A N 1
ATOM 916 C CA . LYS A 1 120 ? 25.046 -64.320 40.756 1.00 59.88 151 LYS A CA 1
ATOM 917 C C . LYS A 1 120 ? 24.453 -63.342 39.751 1.00 60.37 151 LYS A C 1
ATOM 918 O O . LYS A 1 120 ? 25.143 -62.835 38.863 1.00 64.39 151 LYS A O 1
ATOM 924 N N . THR A 1 121 ? 23.159 -63.083 39.901 1.00 56.96 152 THR A N 1
ATOM 925 C CA . THR A 1 121 ? 22.470 -62.112 39.064 1.00 52.55 152 THR A CA 1
ATOM 926 C C . THR A 1 121 ? 22.547 -60.720 39.685 1.00 45.25 152 THR A C 1
ATOM 927 O O . THR A 1 121 ? 22.530 -60.563 40.910 1.00 45.02 152 THR A O 1
ATOM 931 N N . ASP A 1 122 ? 22.635 -59.708 38.824 1.00 39.61 153 ASP A N 1
ATOM 932 C CA . ASP A 1 122 ? 22.440 -58.341 39.278 1.00 37.58 153 ASP A CA 1
ATOM 933 C C . ASP A 1 122 ? 20.949 -58.102 39.547 1.00 34.22 153 ASP A C 1
ATOM 934 O O . ASP A 1 122 ? 20.098 -58.902 39.157 1.00 36.01 153 ASP A O 1
ATOM 939 N N . PHE A 1 123 ? 20.632 -57.002 40.231 1.00 28.92 154 PHE A N 1
ATOM 940 C CA . PHE A 1 123 ? 19.233 -56.645 40.457 1.00 31.89 154 PHE A CA 1
ATOM 941 C C . PHE A 1 123 ? 19.140 -55.171 40.822 1.00 29.05 154 PHE A C 1
ATOM 942 O O . PHE A 1 123 ? 20.146 -54.503 41.058 1.00 26.30 154 PHE A O 1
ATOM 950 N N . TRP A 1 124 ? 17.906 -54.671 40.870 1.00 29.64 155 TRP A N 1
ATOM 951 C CA . TRP A 1 124 ? 17.641 -53.281 41.202 1.00 25.78 155 TRP A CA 1
ATOM 952 C C . TRP A 1 124 ? 16.817 -53.196 42.477 1.00 26.59 155 TRP A C 1
ATOM 953 O O . TRP A 1 124 ? 15.982 -54.062 42.757 1.00 27.39 155 TRP A O 1
ATOM 964 N N . LEU A 1 125 ? 17.044 -52.126 43.231 1.00 26.08 156 LEU A N 1
ATOM 965 C CA . LEU A 1 125 ? 16.210 -51.760 44.365 1.00 26.76 156 LEU A CA 1
ATOM 966 C C . LEU A 1 125 ? 15.644 -50.371 44.133 1.00 26.98 156 LEU A C 1
ATOM 967 O O . LEU A 1 125 ? 16.332 -49.497 43.598 1.00 31.07 156 LEU A O 1
ATOM 972 N N . ILE A 1 126 ? 14.396 -50.159 44.539 1.00 22.77 157 ILE A N 1
ATOM 973 C CA . ILE A 1 126 ? 13.825 -48.821 44.577 1.00 23.31 157 ILE A CA 1
ATOM 974 C C . ILE A 1 126 ? 13.369 -48.531 46.001 1.00 25.91 157 ILE A C 1
ATOM 975 O O . ILE A 1 126 ? 12.590 -49.299 46.586 1.00 22.70 157 ILE A O 1
ATOM 980 N N . TYR A 1 127 ? 13.848 -47.420 46.556 1.00 23.87 158 TYR A N 1
ATOM 981 C CA . TYR A 1 127 ? 13.332 -46.901 47.815 1.00 27.66 158 TYR A CA 1
ATOM 982 C C . TYR A 1 127 ? 12.353 -45.780 47.491 1.00 24.01 158 TYR A C 1
ATOM 983 O O . TYR A 1 127 ? 12.759 -44.695 47.061 1.00 24.49 158 TYR A O 1
ATOM 992 N N . SER A 1 128 ? 11.067 -46.056 47.684 1.00 25.79 159 SER A N 1
ATOM 993 C CA . SER A 1 128 ? 10.024 -45.072 47.478 1.00 27.47 159 SER A CA 1
ATOM 994 C C . SER A 1 128 ? 10.072 -44.002 48.563 1.00 27.02 159 SER A C 1
ATOM 995 O O . SER A 1 128 ? 10.561 -44.243 49.667 1.00 29.56 159 SER A O 1
ATOM 998 N N . PRO A 1 129 ? 9.574 -42.799 48.270 1.00 23.51 160 PRO A N 1
ATOM 999 C CA . PRO A 1 129 ? 9.557 -41.747 49.293 1.00 22.70 160 PRO A CA 1
ATOM 1000 C C . PRO A 1 129 ? 8.543 -41.979 50.398 1.00 24.88 160 PRO A C 1
ATOM 1001 O O . PRO A 1 129 ? 8.502 -41.183 51.339 1.00 26.87 160 PRO A O 1
ATOM 1005 N N . ASP A 1 130 ? 7.712 -43.018 50.312 1.00 25.75 161 ASP A N 1
ATOM 1006 C CA . ASP A 1 130 ? 6.754 -43.343 51.361 1.00 27.19 161 ASP A CA 1
ATOM 1007 C C . ASP A 1 130 ? 7.150 -44.604 52.129 1.00 26.44 161 ASP A C 1
ATOM 1008 O O . ASP A 1 130 ? 6.292 -45.293 52.684 1.00 24.35 161 ASP A O 1
ATOM 1013 N N . GLY A 1 131 ? 8.448 -44.921 52.164 1.00 21.37 162 GLY A N 1
ATOM 1014 C CA . GLY A 1 131 ? 8.950 -46.002 52.989 1.00 20.05 162 GLY A CA 1
ATOM 1015 C C . GLY A 1 131 ? 8.857 -47.391 52.394 1.00 26.83 162 GLY A C 1
ATOM 1016 O O . GLY A 1 131 ? 9.256 -48.354 53.058 1.00 28.22 162 GLY A O 1
ATOM 1017 N N . GLN A 1 132 ? 8.348 -47.536 51.172 1.00 23.33 163 GLN A N 1
ATOM 1018 C CA . GLN A 1 132 ? 8.348 -48.830 50.509 1.00 22.58 163 GLN A CA 1
ATOM 1019 C C . GLN A 1 132 ? 9.724 -49.118 49.929 1.00 22.09 163 GLN A C 1
ATOM 1020 O O . GLN A 1 132 ? 10.408 -48.212 49.449 1.00 23.55 163 GLN A O 1
ATOM 1026 N N . VAL A 1 133 ? 10.112 -50.388 49.948 1.00 23.17 164 VAL A N 1
ATOM 1027 C CA . VAL A 1 133 ? 11.272 -50.871 49.213 1.00 26.70 164 VAL A CA 1
ATOM 1028 C C . VAL A 1 133 ? 10.777 -51.826 48.137 1.00 28.02 164 VAL A C 1
ATOM 1029 O O . VAL A 1 133 ? 9.922 -52.676 48.401 1.00 23.92 164 VAL A O 1
ATOM 1033 N N . HIS A 1 134 ? 11.329 -51.696 46.931 1.00 26.59 165 HIS A N 1
ATOM 1034 C CA . HIS A 1 134 ? 10.950 -52.527 45.800 1.00 27.97 165 HIS A CA 1
ATOM 1035 C C . HIS A 1 134 ? 12.162 -53.295 45.282 1.00 29.35 165 HIS A C 1
ATOM 1036 O O . HIS A 1 134 ? 13.252 -52.737 45.142 1.00 30.73 165 HIS A O 1
ATOM 1043 N N . LEU A 1 135 ? 11.953 -54.570 44.974 1.00 29.35 166 LEU A N 1
ATOM 1044 C CA . LEU A 1 135 ? 12.958 -55.425 44.359 1.00 23.90 166 LEU A CA 1
ATOM 1045 C C . LEU A 1 135 ? 12.536 -55.714 42.927 1.00 26.07 166 LEU A C 1
ATOM 1046 O O . LEU A 1 135 ? 11.400 -56.151 42.687 1.00 26.25 166 LEU A O 1
ATOM 1051 N N . LEU A 1 136 ? 13.437 -55.470 41.982 1.00 24.68 167 LEU A N 1
ATOM 1052 C CA . LEU A 1 136 ? 13.144 -55.652 40.568 1.00 25.74 167 LEU A CA 1
ATOM 1053 C C . LEU A 1 136 ? 14.181 -56.570 39.934 1.00 31.05 167 LEU A C 1
ATOM 1054 O O . LEU A 1 136 ? 15.390 -56.350 40.088 1.00 22.81 167 LEU A O 1
ATOM 1059 N N . GLY A 1 137 ? 13.701 -57.607 39.252 1.00 28.58 168 GLY A N 1
ATOM 1060 C CA . GLY A 1 137 ? 14.527 -58.443 38.389 1.00 28.96 168 GLY A CA 1
ATOM 1061 C C . GLY A 1 137 ? 15.663 -59.189 39.058 1.00 30.44 168 GLY A C 1
ATOM 1062 O O . GLY A 1 137 ? 16.763 -59.273 38.493 1.00 29.75 168 GLY A O 1
ATOM 1063 N N . LYS A 1 138 ? 15.428 -59.752 40.240 1.00 27.76 169 LYS A N 1
ATOM 1064 C CA . LYS A 1 138 ? 16.481 -60.550 40.853 1.00 30.20 169 LYS A CA 1
ATOM 1065 C C . LYS A 1 138 ? 16.428 -62.003 40.390 1.00 29.07 169 LYS A C 1
ATOM 1066 O O . LYS A 1 138 ? 17.441 -62.561 39.958 1.00 30.87 169 LYS A O 1
ATOM 1072 N N . SER A 1 139 ? 15.296 -62.589 40.443 1.00 26.39 170 SER A N 1
ATOM 1073 C CA . SER A 1 139 ? 15.051 -63.941 39.973 1.00 29.50 170 SER A CA 1
ATOM 1074 C C . SER A 1 139 ? 14.818 -63.949 38.462 1.00 30.33 170 SER A C 1
ATOM 1075 O O . SER A 1 139 ? 14.249 -63.000 37.906 1.00 28.37 170 SER A O 1
ATOM 1078 N N . PRO A 1 140 ? 15.267 -65.005 37.775 1.00 32.31 171 PRO A N 1
ATOM 1079 C CA . PRO A 1 140 ? 15.055 -65.086 36.317 1.00 31.76 171 PRO A CA 1
ATOM 1080 C C . PRO A 1 140 ? 13.586 -65.079 35.899 1.00 30.78 171 PRO A C 1
ATOM 1081 O O . PRO A 1 140 ? 13.277 -64.756 34.745 1.00 24.81 171 PRO A O 1
ATOM 1085 N N . GLN A 1 141 ? 12.669 -65.430 36.789 1.00 29.92 172 GLN A N 1
ATOM 1086 C CA . GLN A 1 141 ? 11.263 -65.344 36.428 1.00 26.88 172 GLN A CA 1
ATOM 1087 C C . GLN A 1 141 ? 10.816 -63.900 36.217 1.00 28.60 172 GLN A C 1
ATOM 1088 O O . GLN A 1 141 ? 9.868 -63.660 35.458 1.00 32.16 172 GLN A O 1
ATOM 1094 N N . ALA A 1 142 ? 11.487 -62.933 36.840 1.00 26.56 173 ALA A N 1
ATOM 1095 C CA . ALA A 1 142 ? 11.149 -61.520 36.702 1.00 26.75 173 ALA A CA 1
ATOM 1096 C C . ALA A 1 142 ? 12.191 -60.745 35.894 1.00 28.43 173 ALA A C 1
ATOM 1097 O O . ALA A 1 142 ? 12.388 -59.544 36.112 1.00 26.00 173 ALA A O 1
ATOM 1099 N N . ARG A 1 143 ? 12.853 -61.414 34.944 1.00 27.41 174 ARG A N 1
ATOM 1100 C CA . ARG A 1 143 ? 13.846 -60.784 34.087 1.00 24.44 174 ARG A CA 1
ATOM 1101 C C . ARG A 1 143 ? 13.531 -61.060 32.626 1.00 24.41 174 ARG A C 1
ATOM 1102 O O . ARG A 1 143 ? 13.276 -62.205 32.242 1.00 24.67 174 ARG A O 1
ATOM 1110 N N . ILE A 1 144 ? 13.567 -60.019 31.812 1.00 26.55 175 ILE A N 1
ATOM 1111 C CA . ILE A 1 144 ? 13.519 -60.165 30.366 1.00 25.88 175 ILE A CA 1
ATOM 1112 C C . ILE A 1 144 ? 14.956 -60.114 29.876 1.00 26.18 175 ILE A C 1
ATOM 1113 O O . ILE A 1 144 ? 15.594 -59.056 29.898 1.00 27.03 175 ILE A O 1
ATOM 1118 N N . SER A 1 145 ? 15.478 -61.265 29.460 1.00 26.11 176 SER A N 1
ATOM 1119 C CA . SER A 1 145 ? 16.856 -61.385 29.026 1.00 29.70 176 SER A CA 1
ATOM 1120 C C . SER A 1 145 ? 16.915 -62.105 27.685 1.00 30.60 176 SER A C 1
ATOM 1121 O O . SER A 1 145 ? 15.952 -62.742 27.249 1.00 26.15 176 SER A O 1
ATOM 1124 N N . ASN A 1 146 ? 18.062 -61.998 27.040 1.00 28.72 177 ASN A N 1
ATOM 1125 C CA . ASN A 1 146 ? 18.295 -62.661 25.763 1.00 29.66 177 ASN A CA 1
ATOM 1126 C C . ASN A 1 146 ? 18.487 -64.160 25.959 1.00 29.73 177 ASN A C 1
ATOM 1127 O O . ASN A 1 146 ? 19.502 -64.567 26.539 1.00 28.74 177 ASN A O 1
ATOM 1132 N N . PRO A 1 147 ? 17.572 -65.012 25.481 1.00 28.31 178 PRO A N 1
ATOM 1133 C CA . PRO A 1 147 ? 17.764 -66.462 25.653 1.00 28.74 178 PRO A CA 1
ATOM 1134 C C . PRO A 1 147 ? 19.054 -66.977 25.046 1.00 30.15 178 PRO A C 1
ATOM 1135 O O . PRO A 1 147 ? 19.594 -67.979 25.530 1.00 30.20 178 PRO A O 1
ATOM 1139 N N . SER A 1 148 ? 19.563 -66.326 23.997 1.00 30.53 179 SER A N 1
ATOM 1140 C CA . SER A 1 148 ? 20.838 -66.695 23.393 1.00 33.29 179 SER A CA 1
ATOM 1141 C C . SER A 1 148 ? 22.041 -66.180 24.173 1.00 32.68 179 SER A C 1
ATOM 1142 O O . SER A 1 148 ? 23.167 -66.613 23.903 1.00 33.75 179 SER A O 1
ATOM 1145 N N . GLN A 1 149 ? 21.832 -65.246 25.095 1.00 28.13 180 GLN A N 1
ATOM 1146 C CA . GLN A 1 149 ? 22.893 -64.615 25.866 1.00 39.09 180 GLN A CA 1
ATOM 1147 C C . GLN A 1 149 ? 22.278 -64.088 27.151 1.00 32.45 180 GLN A C 1
ATOM 1148 O O . GLN A 1 149 ? 22.010 -62.885 27.254 1.00 27.17 180 GLN A O 1
ATOM 1154 N N . THR A 1 150 ? 22.025 -64.980 28.115 1.00 32.93 181 THR A N 1
ATOM 1155 C CA . THR A 1 150 ? 21.161 -64.635 29.245 1.00 35.55 181 THR A CA 1
ATOM 1156 C C . THR A 1 150 ? 21.760 -63.554 30.133 1.00 35.59 181 THR A C 1
ATOM 1157 O O . THR A 1 150 ? 21.035 -62.950 30.932 1.00 33.81 181 THR A O 1
ATOM 1161 N N . THR A 1 151 ? 23.056 -63.276 30.001 1.00 34.34 182 THR A N 1
ATOM 1162 C CA . THR A 1 151 ? 23.642 -62.159 30.727 1.00 35.52 182 THR A CA 1
ATOM 1163 C C . THR A 1 151 ? 23.171 -60.807 30.204 1.00 35.78 182 THR A C 1
ATOM 1164 O O . THR A 1 151 ? 23.432 -59.788 30.849 1.00 34.76 182 THR A O 1
ATOM 1168 N N . GLN A 1 152 ? 22.502 -60.771 29.053 1.00 32.76 183 GLN A N 1
ATOM 1169 C CA . GLN A 1 152 ? 21.983 -59.528 28.483 1.00 26.28 183 GLN A CA 1
ATOM 1170 C C . GLN A 1 152 ? 20.569 -59.341 29.017 1.00 35.08 183 GLN A C 1
ATOM 1171 O O . GLN A 1 152 ? 19.619 -59.940 28.507 1.00 25.92 183 GLN A O 1
ATOM 1177 N N . THR A 1 153 ? 20.424 -58.522 30.056 1.00 29.22 184 THR A N 1
ATOM 1178 C CA . THR A 1 153 ? 19.127 -58.275 30.668 1.00 31.30 184 THR A CA 1
ATOM 1179 C C . THR A 1 153 ? 18.550 -56.984 30.109 1.00 29.00 184 THR A C 1
ATOM 1180 O O . THR A 1 153 ? 19.135 -55.908 30.281 1.00 26.62 184 THR A O 1
ATOM 1184 N N . ALA A 1 154 ? 17.409 -57.100 29.437 1.00 29.60 185 ALA A N 1
ATOM 1185 C CA . ALA A 1 154 ? 16.755 -55.933 28.863 1.00 28.63 185 ALA A CA 1
ATOM 1186 C C . ALA A 1 154 ? 15.914 -55.200 29.901 1.00 31.15 185 ALA A C 1
ATOM 1187 O O . ALA A 1 154 ? 15.976 -53.968 29.996 1.00 30.45 185 ALA A O 1
ATOM 1189 N N . GLN A 1 155 ? 15.123 -55.944 30.689 1.00 30.73 186 GLN A N 1
ATOM 1190 C CA . GLN A 1 155 ? 14.197 -55.376 31.662 1.00 28.84 186 GLN A CA 1
ATOM 1191 C C . GLN A 1 155 ? 14.281 -56.115 32.991 1.00 28.43 186 GLN A C 1
ATOM 1192 O O . GLN A 1 155 ? 14.330 -57.344 33.030 1.00 27.88 186 GLN A O 1
ATOM 1198 N N . TRP A 1 156 ? 14.282 -55.358 34.079 1.00 23.30 187 TRP A N 1
ATOM 1199 C CA . TRP A 1 156 ? 14.107 -55.906 35.418 1.00 23.86 187 TRP A CA 1
ATOM 1200 C C . TRP A 1 156 ? 12.674 -55.611 35.856 1.00 25.28 187 TRP A C 1
ATOM 1201 O O . TRP A 1 156 ? 12.311 -54.451 36.068 1.00 25.30 187 TRP A O 1
ATOM 1212 N N . LEU A 1 157 ? 11.860 -56.652 35.966 1.00 23.56 188 LEU A N 1
ATOM 1213 C CA . LEU A 1 157 ? 10.458 -56.477 36.312 1.00 24.84 188 LEU A CA 1
ATOM 1214 C C . LEU A 1 157 ? 10.298 -56.452 37.827 1.00 25.66 188 LEU A C 1
ATOM 1215 O O . LEU A 1 157 ? 11.068 -57.084 38.559 1.00 22.89 188 LEU A O 1
ATOM 1220 N N . LEU A 1 158 ? 9.295 -55.703 38.289 1.00 27.89 189 LEU A N 1
ATOM 1221 C CA . LEU A 1 158 ? 8.997 -55.653 39.715 1.00 25.33 189 LEU A CA 1
ATOM 1222 C C . LEU A 1 158 ? 8.726 -57.057 40.219 1.00 27.88 189 LEU A C 1
ATOM 1223 O O . LEU A 1 158 ? 7.877 -57.769 39.677 1.00 29.41 189 LEU A O 1
ATOM 1228 N N . GLU A 1 159 ? 9.466 -57.461 41.242 1.00 24.88 190 GLU A N 1
ATOM 1229 C CA . GLU A 1 159 ? 9.366 -58.805 41.786 1.00 26.33 190 GLU A CA 1
ATOM 1230 C C . GLU A 1 159 ? 8.804 -58.847 43.198 1.00 23.48 190 GLU A C 1
ATOM 1231 O O . GLU A 1 159 ? 8.142 -59.819 43.553 1.00 22.14 190 GLU A O 1
ATOM 1237 N N . ALA A 1 160 ? 9.048 -57.826 44.009 1.00 25.94 191 ALA A N 1
ATOM 1238 C CA . ALA A 1 160 ? 8.638 -57.872 45.404 1.00 27.16 191 ALA A CA 1
ATOM 1239 C C . ALA A 1 160 ? 8.654 -56.464 45.972 1.00 26.89 191 ALA A C 1
ATOM 1240 O O . ALA A 1 160 ? 9.430 -55.611 45.529 1.00 22.21 191 ALA A O 1
ATOM 1242 N N . SER A 1 161 ? 7.782 -56.236 46.955 1.00 25.53 192 SER A N 1
ATOM 1243 C CA . SER A 1 161 ? 7.681 -54.956 47.640 1.00 26.63 192 SER A CA 1
ATOM 1244 C C . SER A 1 161 ? 7.369 -55.198 49.112 1.00 26.79 192 SER A C 1
ATOM 1245 O O . SER A 1 161 ? 6.668 -56.153 49.466 1.00 22.53 192 SER A O 1
ATOM 1248 N N . VAL A 1 162 ? 7.893 -54.326 49.973 1.00 25.18 193 VAL A N 1
ATOM 1249 C CA . VAL A 1 162 ? 7.616 -54.393 51.402 1.00 23.00 193 VAL A CA 1
ATOM 1250 C C . VAL A 1 162 ? 7.336 -52.985 51.911 1.00 24.97 193 VAL A C 1
ATOM 1251 O O . VAL A 1 162 ? 8.035 -52.031 51.553 1.00 22.47 193 VAL A O 1
ATOM 1255 N N . SER A 1 163 ? 6.273 -52.848 52.707 1.00 27.11 194 SER A N 1
ATOM 1256 C CA . SER A 1 163 ? 5.870 -51.546 53.210 1.00 25.03 194 SER A CA 1
ATOM 1257 C C . SER A 1 163 ? 6.622 -51.223 54.498 1.00 27.52 194 SER A C 1
ATOM 1258 O O . SER A 1 163 ? 7.329 -52.056 55.062 1.00 25.82 194 SER A O 1
ATOM 1261 N N . SER A 1 164 ? 6.448 -49.985 54.966 1.00 27.47 195 SER A N 1
ATOM 1262 C CA . SER A 1 164 ? 7.074 -49.540 56.202 1.00 27.61 195 SER A CA 1
ATOM 1263 C C . SER A 1 164 ? 6.425 -50.141 57.441 1.00 27.47 195 SER A C 1
ATOM 1264 O O . SER A 1 164 ? 6.978 -49.987 58.535 1.00 26.09 195 SER A O 1
ATOM 1267 N N . ARG A 1 165 ? 5.273 -50.817 57.310 1.00 25.69 196 ARG A N 1
ATOM 1268 C CA . ARG A 1 165 ? 4.608 -51.398 58.471 1.00 26.83 196 ARG A CA 1
ATOM 1269 C C . ARG A 1 165 ? 4.389 -52.905 58.322 1.00 29.22 196 ARG A C 1
ATOM 1270 O O . ARG A 1 165 ? 3.428 -53.454 58.866 1.00 25.92 196 ARG A O 1
ATOM 1278 N N . GLY A 1 166 ? 5.282 -53.587 57.597 1.00 26.09 197 GLY A N 1
ATOM 1279 C CA . GLY A 1 166 ? 5.389 -55.038 57.672 1.00 25.65 197 GLY A CA 1
ATOM 1280 C C . GLY A 1 166 ? 4.573 -55.836 56.678 1.00 26.35 197 GLY A C 1
ATOM 1281 O O . GLY A 1 166 ? 4.430 -57.057 56.855 1.00 21.98 197 GLY A O 1
ATOM 1282 N N . GLU A 1 167 ? 4.055 -55.201 55.632 1.00 26.40 198 GLU A N 1
ATOM 1283 C CA . GLU A 1 167 ? 3.229 -55.859 54.632 1.00 22.33 198 GLU A CA 1
ATOM 1284 C C . GLU A 1 167 ? 4.028 -56.087 53.355 1.00 22.30 198 GLU A C 1
ATOM 1285 O O . GLU A 1 167 ? 4.897 -55.289 52.985 1.00 23.10 198 GLU A O 1
ATOM 1291 N N . GLN A 1 168 ? 3.734 -57.203 52.692 1.00 22.71 199 GLN A N 1
ATOM 1292 C CA . GLN A 1 168 ? 4.562 -57.713 51.614 1.00 23.63 199 GLN A CA 1
ATOM 1293 C C . GLN A 1 168 ? 3.724 -57.989 50.377 1.00 25.53 199 GLN A C 1
ATOM 1294 O O . GLN A 1 168 ? 2.519 -58.261 50.457 1.00 24.21 199 GLN A O 1
ATOM 1300 N N . ILE A 1 169 ? 4.384 -57.921 49.228 1.00 24.68 200 ILE A N 1
ATOM 1301 C CA . ILE A 1 169 ? 3.782 -58.249 47.941 1.00 25.03 200 ILE A CA 1
ATOM 1302 C C . ILE A 1 169 ? 4.839 -58.964 47.117 1.00 24.85 200 ILE A C 1
ATOM 1303 O O . ILE A 1 169 ? 5.994 -58.531 47.080 1.00 26.41 200 ILE A O 1
ATOM 1308 N N . TYR A 1 170 ? 4.467 -60.073 46.488 1.00 25.15 201 TYR A N 1
ATOM 1309 C CA . TYR A 1 170 ? 5.378 -60.797 45.610 1.00 27.58 201 TYR A CA 1
ATOM 1310 C C . TYR A 1 170 ? 4.742 -60.959 44.237 1.00 27.76 201 TYR A C 1
ATOM 1311 O O . TYR A 1 170 ? 3.576 -61.354 44.130 1.00 27.13 201 TYR A O 1
ATOM 1320 N N . TYR A 1 171 ? 5.509 -60.667 43.190 1.00 25.96 202 TYR A N 1
ATOM 1321 C CA . TYR A 1 171 ? 5.015 -60.705 41.816 1.00 24.90 202 TYR A CA 1
ATOM 1322 C C . TYR A 1 171 ? 5.642 -61.890 41.092 1.00 24.85 202 TYR A C 1
ATOM 1323 O O . TYR A 1 171 ? 6.862 -61.929 40.898 1.00 25.04 202 TYR A O 1
ATOM 1332 N N . GLN A 1 172 ? 4.812 -62.845 40.687 1.00 23.87 203 GLN A N 1
ATOM 1333 C CA . GLN A 1 172 ? 5.259 -64.028 39.963 1.00 26.99 203 GLN A CA 1
ATOM 1334 C C . GLN A 1 172 ? 4.789 -63.938 38.515 1.00 26.55 203 GLN A C 1
ATOM 1335 O O . GLN A 1 172 ? 3.603 -63.700 38.258 1.00 24.01 203 GLN A O 1
ATOM 1341 N N . TYR A 1 173 ? 5.714 -64.127 37.580 1.00 23.44 204 TYR A N 1
ATOM 1342 C CA . TYR A 1 173 ? 5.421 -64.052 36.157 1.00 27.34 204 TYR A CA 1
ATOM 1343 C C . TYR A 1 173 ? 5.510 -65.432 35.515 1.00 29.90 204 TYR A C 1
ATOM 1344 O O . TYR A 1 173 ? 6.071 -66.373 36.082 1.00 28.89 204 TYR A O 1
ATOM 1353 N N . ARG A 1 174 ? 4.950 -65.538 34.312 1.00 30.98 205 ARG A N 1
ATOM 1354 C CA . ARG A 1 174 ? 5.088 -66.715 33.464 1.00 29.42 205 ARG A CA 1
ATOM 1355 C C . ARG A 1 174 ? 5.994 -66.375 32.290 1.00 27.70 205 ARG A C 1
ATOM 1356 O O . ARG A 1 174 ? 5.907 -65.277 31.735 1.00 25.11 205 ARG A O 1
ATOM 1364 N N . ALA A 1 175 ? 6.852 -67.321 31.911 1.00 29.23 206 ALA A N 1
ATOM 1365 C CA . ALA A 1 175 ? 7.700 -67.184 30.736 1.00 27.00 206 ALA A CA 1
ATOM 1366 C C . ALA A 1 175 ? 6.978 -67.707 29.501 1.00 27.90 206 ALA A C 1
ATOM 1367 O O . ALA A 1 175 ? 6.260 -68.709 29.569 1.00 32.02 206 ALA A O 1
ATOM 1369 N N . GLU A 1 176 ? 7.181 -67.034 28.368 1.00 27.26 207 GLU A N 1
ATOM 1370 C CA . GLU A 1 176 ? 6.641 -67.539 27.112 1.00 29.31 207 GLU A CA 1
ATOM 1371 C C . GLU A 1 176 ? 7.181 -68.942 26.835 1.00 31.42 207 GLU A C 1
ATOM 1372 O O . GLU A 1 176 ? 8.311 -69.275 27.203 1.00 33.59 207 GLU A O 1
ATOM 1378 N N . ASP A 1 177 ? 6.353 -69.776 26.200 1.00 29.96 208 ASP A N 1
ATOM 1379 C CA . ASP A 1 177 ? 6.756 -71.124 25.795 1.00 31.69 208 ASP A CA 1
ATOM 1380 C C . ASP A 1 177 ? 6.040 -71.479 24.490 1.00 30.85 208 ASP A C 1
ATOM 1381 O O . ASP A 1 177 ? 5.428 -70.620 23.849 1.00 29.32 208 ASP A O 1
ATOM 1386 N N . ASP A 1 178 ? 6.104 -72.759 24.100 1.00 32.76 209 ASP A N 1
ATOM 1387 C CA . ASP A 1 178 ? 5.566 -73.222 22.819 1.00 34.83 209 ASP A CA 1
ATOM 1388 C C . ASP A 1 178 ? 4.152 -73.783 22.915 1.00 38.41 209 ASP A C 1
ATOM 1389 O O . ASP A 1 178 ? 3.593 -74.186 21.886 1.00 38.72 209 ASP A O 1
ATOM 1394 N N . THR A 1 179 ? 3.568 -73.826 24.110 1.00 35.86 210 THR A N 1
ATOM 1395 C CA . THR A 1 179 ? 2.298 -74.512 24.307 1.00 37.92 210 THR A CA 1
ATOM 1396 C C . THR A 1 179 ? 1.182 -73.871 23.490 1.00 36.95 210 THR A C 1
ATOM 1397 O O . THR A 1 179 ? 1.032 -72.647 23.471 1.00 34.75 210 THR A O 1
ATOM 1401 N N . GLY A 1 180 ? 0.391 -74.707 22.821 1.00 39.72 211 GLY A N 1
ATOM 1402 C CA . GLY A 1 180 ? -0.798 -74.255 22.133 1.00 40.94 211 GLY A CA 1
ATOM 1403 C C . GLY A 1 180 ? -0.575 -73.698 20.747 1.00 42.99 211 GLY A C 1
ATOM 1404 O O . GLY A 1 180 ? -1.554 -73.348 20.074 1.00 43.69 211 GLY A O 1
ATOM 1405 N N . CYS A 1 181 ? 0.668 -73.605 20.296 1.00 44.46 212 CYS A N 1
ATOM 1406 C CA . CYS A 1 181 ? 0.987 -72.986 19.021 1.00 46.06 212 CYS A CA 1
ATOM 1407 C C . CYS A 1 181 ? 1.152 -74.045 17.940 1.00 47.09 212 CYS A C 1
ATOM 1408 O O . CYS A 1 181 ? 1.324 -75.233 18.220 1.00 43.18 212 CYS A O 1
ATOM 1411 N N . GLU A 1 182 ? 1.089 -73.597 16.691 1.00 50.73 213 GLU A N 1
ATOM 1412 C CA . GLU A 1 182 ? 1.234 -74.511 15.574 1.00 52.31 213 GLU A CA 1
ATOM 1413 C C . GLU A 1 182 ? 2.711 -74.740 15.264 1.00 51.34 213 GLU A C 1
ATOM 1414 O O . GLU A 1 182 ? 3.601 -74.066 15.791 1.00 51.24 213 GLU A O 1
ATOM 1420 N N . ALA A 1 183 ? 2.960 -75.713 14.386 1.00 49.02 214 ALA A N 1
ATOM 1421 C CA . ALA A 1 183 ? 4.323 -76.169 14.141 1.00 46.06 214 ALA A CA 1
ATOM 1422 C C . ALA A 1 183 ? 5.166 -75.092 13.469 1.00 48.31 214 ALA A C 1
ATOM 1423 O O . ALA A 1 183 ? 6.361 -74.960 13.765 1.00 47.93 214 ALA A O 1
ATOM 1425 N N . ASP A 1 184 ? 4.566 -74.309 12.564 1.00 48.35 215 ASP A N 1
ATOM 1426 C CA . ASP A 1 184 ? 5.323 -73.267 11.874 1.00 49.58 215 ASP A CA 1
ATOM 1427 C C . ASP A 1 184 ? 5.679 -72.124 12.815 1.00 45.21 215 ASP A C 1
ATOM 1428 O O . ASP A 1 184 ? 6.773 -71.554 12.719 1.00 45.33 215 ASP A O 1
ATOM 1433 N N . GLU A 1 185 ? 4.769 -71.771 13.726 1.00 40.66 216 GLU A N 1
ATOM 1434 C CA . GLU A 1 185 ? 5.090 -70.766 14.734 1.00 40.20 216 GLU A CA 1
ATOM 1435 C C . GLU A 1 185 ? 6.309 -71.180 15.545 1.00 42.28 216 GLU A C 1
ATOM 1436 O O . GLU A 1 185 ? 7.217 -70.373 15.772 1.00 44.85 216 GLU A O 1
ATOM 1442 N N . ILE A 1 186 ? 6.365 -72.443 15.964 1.00 45.97 217 ILE A N 1
ATOM 1443 C CA . ILE A 1 186 ? 7.507 -72.912 16.741 1.00 48.40 217 ILE A CA 1
ATOM 1444 C C . ILE A 1 186 ? 8.767 -72.936 15.885 1.00 50.00 217 ILE A C 1
ATOM 1445 O O . ILE A 1 186 ? 9.837 -72.496 16.319 1.00 51.21 217 ILE A O 1
ATOM 1450 N N . THR A 1 187 ? 8.651 -73.426 14.651 1.00 49.68 218 THR A N 1
ATOM 1451 C CA . THR A 1 187 ? 9.813 -73.589 13.784 1.00 53.13 218 THR A CA 1
ATOM 1452 C C . THR A 1 187 ? 10.447 -72.250 13.423 1.00 53.72 218 THR A C 1
ATOM 1453 O O . THR A 1 187 ? 11.676 -72.124 13.402 1.00 53.65 218 THR A O 1
ATOM 1457 N N . HIS A 1 188 ? 9.629 -71.239 13.132 1.00 54.73 219 HIS A N 1
ATOM 1458 C CA . HIS A 1 188 ? 10.146 -69.946 12.702 1.00 56.15 219 HIS A CA 1
ATOM 1459 C C . HIS A 1 188 ? 10.560 -69.054 13.865 1.00 52.04 219 HIS A C 1
ATOM 1460 O O . HIS A 1 188 ? 11.136 -67.985 13.634 1.00 49.92 219 HIS A O 1
ATOM 1467 N N . HIS A 1 189 ? 10.279 -69.461 15.106 1.00 47.05 220 HIS A N 1
ATOM 1468 C CA . HIS A 1 189 ? 10.611 -68.672 16.290 1.00 44.87 220 HIS A CA 1
ATOM 1469 C C . HIS A 1 189 ? 11.086 -69.663 17.351 1.00 44.97 220 HIS A C 1
ATOM 1470 O O . HIS A 1 189 ? 10.339 -70.080 18.237 1.00 46.44 220 HIS A O 1
ATOM 1477 N N . LEU A 1 190 ? 12.354 -70.041 17.247 1.00 46.88 221 LEU A N 1
ATOM 1478 C CA . LEU A 1 190 ? 12.899 -71.115 18.062 1.00 50.88 221 LEU A CA 1
ATOM 1479 C C . LEU A 1 190 ? 13.234 -70.613 19.461 1.00 46.72 221 LEU A C 1
ATOM 1480 O O . LEU A 1 190 ? 13.910 -69.590 19.618 1.00 44.85 221 LEU A O 1
ATOM 1485 N N . GLN A 1 191 ? 12.756 -71.337 20.472 1.00 47.10 222 GLN A N 1
ATOM 1486 C CA . GLN A 1 191 ? 13.069 -71.045 21.868 1.00 50.54 222 GLN A CA 1
ATOM 1487 C C . GLN A 1 191 ? 12.781 -69.580 22.198 1.00 47.81 222 GLN A C 1
ATOM 1488 O O . GLN A 1 191 ? 13.610 -68.860 22.756 1.00 50.73 222 GLN A O 1
ATOM 1494 N N . ALA A 1 192 ? 11.582 -69.137 21.827 1.00 44.97 223 ALA A N 1
ATOM 1495 C CA . ALA A 1 192 ? 11.153 -67.763 22.068 1.00 44.58 223 ALA A CA 1
ATOM 1496 C C . ALA A 1 192 ? 10.612 -67.645 23.493 1.00 43.42 223 ALA A C 1
ATOM 1497 O O . ALA A 1 192 ? 9.412 -67.500 23.733 1.00 48.33 223 ALA A O 1
ATOM 1499 N N . THR A 1 193 ? 11.537 -67.699 24.454 1.00 38.43 224 THR A N 1
ATOM 1500 C CA . THR A 1 193 ? 11.204 -67.735 25.873 1.00 35.86 224 THR A CA 1
ATOM 1501 C C . THR A 1 193 ? 11.514 -66.430 26.595 1.00 33.81 224 THR A C 1
ATOM 1502 O O . THR A 1 193 ? 11.484 -66.397 27.827 1.00 26.26 224 THR A O 1
ATOM 1506 N N . ALA A 1 194 ? 11.810 -65.352 25.867 1.00 31.11 225 ALA A N 1
ATOM 1507 C CA . ALA A 1 194 ? 12.218 -64.124 26.542 1.00 32.13 225 ALA A CA 1
ATOM 1508 C C . ALA A 1 194 ? 11.045 -63.429 27.222 1.00 27.72 225 ALA A C 1
ATOM 1509 O O . ALA A 1 194 ? 11.217 -62.830 28.291 1.00 26.95 225 ALA A O 1
ATOM 1511 N N . GLN A 1 195 ? 9.855 -63.474 26.620 1.00 28.24 226 GLN A N 1
ATOM 1512 C CA . GLN A 1 195 ? 8.764 -62.636 27.105 1.00 27.37 226 GLN A CA 1
ATOM 1513 C C . GLN A 1 195 ? 8.335 -63.076 28.502 1.00 28.00 226 GLN A C 1
ATOM 1514 O O . GLN A 1 195 ? 8.574 -64.211 28.920 1.00 25.20 226 GLN A O 1
ATOM 1520 N N . ARG A 1 196 ? 7.724 -62.148 29.234 1.00 26.19 227 ARG A N 1
ATOM 1521 C CA . ARG A 1 196 ? 7.259 -62.391 30.592 1.00 29.97 227 ARG A CA 1
ATOM 1522 C C . ARG A 1 196 ? 5.850 -61.844 30.760 1.00 29.99 227 ARG A C 1
ATOM 1523 O O . ARG A 1 196 ? 5.540 -60.747 30.284 1.00 30.64 227 ARG A O 1
ATOM 1531 N N . TYR A 1 197 ? 5.014 -62.600 31.468 1.00 27.59 228 TYR A N 1
ATOM 1532 C CA . TYR A 1 197 ? 3.612 -62.253 31.670 1.00 25.84 228 TYR A CA 1
ATOM 1533 C C . TYR A 1 197 ? 3.293 -62.298 33.152 1.00 23.52 228 TYR A C 1
ATOM 1534 O O . TYR A 1 197 ? 3.537 -63.314 33.805 1.00 23.65 228 TYR A O 1
ATOM 1543 N N . LEU A 1 198 ? 2.728 -61.209 33.668 1.00 24.79 229 LEU A N 1
ATOM 1544 C CA . LEU A 1 198 ? 2.190 -61.215 35.020 1.00 28.44 229 LEU A CA 1
ATOM 1545 C C . LEU A 1 198 ? 1.269 -62.411 35.204 1.00 28.67 229 LEU A C 1
ATOM 1546 O O . LEU A 1 198 ? 0.366 -62.649 34.394 1.00 29.66 229 LEU A O 1
ATOM 1551 N N . HIS A 1 199 ? 1.526 -63.186 36.258 1.00 24.56 230 HIS A N 1
ATOM 1552 C CA . HIS A 1 199 ? 0.802 -64.434 36.485 1.00 26.50 230 HIS A CA 1
ATOM 1553 C C . HIS A 1 199 ? 0.037 -64.397 37.802 1.00 28.73 230 HIS A C 1
ATOM 1554 O O . HIS A 1 199 ? -1.197 -64.436 37.791 1.00 28.35 230 HIS A O 1
ATOM 1561 N N . ILE A 1 200 ? 0.727 -64.354 38.938 1.00 24.30 231 ILE A N 1
ATOM 1562 C CA . ILE A 1 200 ? 0.085 -64.337 40.245 1.00 25.82 231 ILE A CA 1
ATOM 1563 C C . ILE A 1 200 ? 0.787 -63.311 41.115 1.00 26.47 231 ILE A C 1
ATOM 1564 O O . ILE A 1 200 ? 2.020 -63.323 41.239 1.00 25.87 231 ILE A O 1
ATOM 1569 N N . VAL A 1 201 ? 0.002 -62.418 41.702 1.00 23.73 232 VAL A N 1
ATOM 1570 C CA . VAL A 1 201 ? 0.488 -61.462 42.680 1.00 28.81 232 VAL A CA 1
ATOM 1571 C C . VAL A 1 201 ? 0.004 -61.928 44.045 1.00 31.15 232 VAL A C 1
ATOM 1572 O O . VAL A 1 201 ? -1.206 -61.990 44.293 1.00 29.69 232 VAL A O 1
ATOM 1576 N N . TYR A 1 202 ? 0.955 -62.269 44.915 1.00 28.85 233 TYR A N 1
ATOM 1577 C CA . TYR A 1 202 ? 0.689 -62.733 46.270 1.00 28.77 233 TYR A CA 1
ATOM 1578 C C . TYR A 1 202 ? 0.753 -61.551 47.225 1.00 30.38 233 TYR A C 1
ATOM 1579 O O . TYR A 1 202 ? 1.725 -60.788 47.202 1.00 29.26 233 TYR A O 1
ATOM 1588 N N . TYR A 1 203 ? -0.265 -61.396 48.071 1.00 29.27 234 TYR A N 1
ATOM 1589 C CA . TYR A 1 203 ? -0.169 -60.378 49.105 1.00 23.38 234 TYR A CA 1
ATOM 1590 C C . TYR A 1 203 ? -1.006 -60.783 50.314 1.00 25.09 234 TYR A C 1
ATOM 1591 O O . TYR A 1 203 ? -1.525 -61.902 50.401 1.00 21.46 234 TYR A O 1
ATOM 1600 N N . GLY A 1 204 ? -1.098 -59.865 51.270 1.00 25.86 235 GLY A N 1
ATOM 1601 C CA . GLY A 1 204 ? -1.545 -60.222 52.600 1.00 23.25 235 GLY A CA 1
ATOM 1602 C C . GLY A 1 204 ? -0.666 -61.282 53.231 1.00 23.92 235 GLY A C 1
ATOM 1603 O O . GLY A 1 204 ? -1.141 -62.380 53.544 1.00 23.77 235 GLY A O 1
ATOM 1604 N N . ASN A 1 205 ? 0.623 -60.985 53.409 1.00 24.28 236 ASN A N 1
ATOM 1605 C CA . ASN A 1 205 ? 1.494 -61.933 54.090 1.00 26.00 236 ASN A CA 1
ATOM 1606 C C . ASN A 1 205 ? 0.944 -62.249 55.476 1.00 24.23 236 ASN A C 1
ATOM 1607 O O . ASN A 1 205 ? 0.488 -61.361 56.199 1.00 25.22 236 ASN A O 1
ATOM 1612 N N . ARG A 1 206 ? 0.969 -63.536 55.832 1.00 23.71 237 ARG A N 1
ATOM 1613 C CA . ARG A 1 206 ? 0.404 -63.966 57.106 1.00 29.50 237 ARG A CA 1
ATOM 1614 C C . ARG A 1 206 ? 1.296 -63.596 58.281 1.00 29.08 237 ARG A C 1
ATOM 1615 O O . ARG A 1 206 ? 0.803 -63.422 59.401 1.00 30.05 237 ARG A O 1
ATOM 1623 N N . THR A 1 207 ? 2.598 -63.485 58.055 1.00 27.87 238 THR A N 1
ATOM 1624 C CA . THR A 1 207 ? 3.552 -63.103 59.086 1.00 29.04 238 THR A CA 1
ATOM 1625 C C . THR A 1 207 ? 4.135 -61.759 58.681 1.00 29.23 238 THR A C 1
ATOM 1626 O O . THR A 1 207 ? 4.632 -61.614 57.559 1.00 27.47 238 THR A O 1
ATOM 1630 N N . ALA A 1 208 ? 4.028 -60.772 59.568 1.00 25.18 239 ALA A N 1
ATOM 1631 C CA . ALA A 1 208 ? 4.606 -59.466 59.295 1.00 28.42 239 ALA A CA 1
ATOM 1632 C C . ALA A 1 208 ? 6.121 -59.572 59.190 1.00 29.80 239 ALA A C 1
ATOM 1633 O O . ALA A 1 208 ? 6.757 -60.353 59.907 1.00 25.27 239 ALA A O 1
ATOM 1635 N N . SER A 1 209 ? 6.695 -58.772 58.292 1.00 30.35 240 SER A N 1
ATOM 1636 C CA . SER A 1 209 ? 8.130 -58.784 58.050 1.00 29.79 240 SER A CA 1
ATOM 1637 C C . SER A 1 209 ? 8.524 -57.533 57.276 1.00 31.49 240 SER A C 1
ATOM 1638 O O . SER A 1 209 ? 7.753 -57.025 56.456 1.00 30.62 240 SER A O 1
ATOM 1641 N N . GLU A 1 210 ? 9.730 -57.037 57.547 1.00 29.49 241 GLU A N 1
ATOM 1642 C CA . GLU A 1 210 ? 10.285 -55.932 56.780 1.00 30.48 241 GLU A CA 1
ATOM 1643 C C . GLU A 1 210 ? 11.259 -56.404 55.708 1.00 29.01 241 GLU A C 1
ATOM 1644 O O . GLU A 1 210 ? 11.949 -55.579 55.101 1.00 31.81 241 GLU A O 1
ATOM 1650 N N . THR A 1 211 ? 11.333 -57.706 55.467 1.00 25.94 242 THR A N 1
ATOM 1651 C CA . THR A 1 211 ? 12.203 -58.258 54.443 1.00 31.79 242 THR A CA 1
ATOM 1652 C C . THR A 1 211 ? 11.409 -58.458 53.161 1.00 27.64 242 THR A C 1
ATOM 1653 O O . THR A 1 211 ? 10.251 -58.886 53.196 1.00 27.70 242 THR A O 1
ATOM 1657 N N . LEU A 1 212 ? 12.027 -58.120 52.036 1.00 22.71 243 LEU A N 1
ATOM 1658 C CA . LEU A 1 212 ? 11.398 -58.341 50.745 1.00 24.72 243 LEU A CA 1
ATOM 1659 C C . LEU A 1 212 ? 11.116 -59.829 50.567 1.00 25.78 243 LEU A C 1
ATOM 1660 O O . LEU A 1 212 ? 11.995 -60.654 50.835 1.00 33.39 243 LEU A O 1
ATOM 1665 N N . PRO A 1 213 ? 9.907 -60.215 50.156 1.00 26.20 244 PRO A N 1
ATOM 1666 C CA . PRO A 1 213 ? 9.623 -61.644 49.973 1.00 23.16 244 PRO A CA 1
ATOM 1667 C C . PRO A 1 213 ? 10.402 -62.179 48.780 1.00 24.79 244 PRO A C 1
ATOM 1668 O O . PRO A 1 213 ? 10.491 -61.526 47.741 1.00 23.70 244 PRO A O 1
ATOM 1672 N N . GLY A 1 214 ? 11.007 -63.354 48.954 1.00 31.39 245 GLY A N 1
ATOM 1673 C CA . GLY A 1 214 ? 11.776 -63.980 47.900 1.00 33.72 245 GLY A CA 1
ATOM 1674 C C . GLY A 1 214 ? 13.179 -63.442 47.705 1.00 34.96 245 GLY A C 1
ATOM 1675 O O . GLY A 1 214 ? 13.868 -63.888 46.781 1.00 36.41 245 GLY A O 1
ATOM 1676 N N . LEU A 1 215 ? 13.625 -62.499 48.539 1.00 34.27 246 LEU A N 1
ATOM 1677 C CA . LEU A 1 215 ? 14.971 -61.959 48.384 1.00 34.00 246 LEU A CA 1
ATOM 1678 C C . LEU A 1 215 ? 16.029 -63.033 48.590 1.00 39.15 246 LEU A C 1
ATOM 1679 O O . LEU A 1 215 ? 17.126 -62.938 48.028 1.00 41.97 246 LEU A O 1
ATOM 1684 N N . ASP A 1 216 ? 15.718 -64.062 49.378 1.00 40.11 247 ASP A N 1
ATOM 1685 C CA . ASP A 1 216 ? 16.641 -65.172 49.589 1.00 41.91 247 ASP A CA 1
ATOM 1686 C C . ASP A 1 216 ? 16.613 -66.191 48.454 1.00 40.41 247 ASP A C 1
ATOM 1687 O O . ASP A 1 216 ? 17.211 -67.261 48.593 1.00 41.53 247 ASP A O 1
ATOM 1692 N N . GLY A 1 217 ? 15.927 -65.890 47.350 1.00 41.22 248 GLY A N 1
ATOM 1693 C CA . GLY A 1 217 ? 15.858 -66.778 46.210 1.00 40.81 248 GLY A CA 1
ATOM 1694 C C . GLY A 1 217 ? 14.690 -67.742 46.205 1.00 44.28 248 GLY A C 1
ATOM 1695 O O . GLY A 1 217 ? 14.424 -68.359 45.166 1.00 46.95 248 GLY A O 1
ATOM 1696 N N . SER A 1 218 ? 13.976 -67.886 47.319 1.00 41.55 249 SER A N 1
ATOM 1697 C CA . SER A 1 218 ? 12.920 -68.885 47.395 1.00 41.15 249 SER A CA 1
ATOM 1698 C C . SER A 1 218 ? 11.690 -68.445 46.607 1.00 38.13 249 SER A C 1
ATOM 1699 O O . SER A 1 218 ? 11.290 -67.278 46.648 1.00 38.08 249 SER A O 1
ATOM 1702 N N . ALA A 1 219 ? 11.103 -69.394 45.870 1.00 36.42 250 ALA A N 1
ATOM 1703 C CA . ALA A 1 219 ? 9.849 -69.185 45.156 1.00 35.89 250 ALA A CA 1
ATOM 1704 C C . ALA A 1 219 ? 8.690 -69.007 46.136 1.00 34.98 250 ALA A C 1
ATOM 1705 O O . ALA A 1 219 ? 8.768 -69.443 47.286 1.00 33.86 250 ALA A O 1
ATOM 1707 N N . PRO A 1 220 ? 7.594 -68.379 45.701 1.00 35.29 251 PRO A N 1
ATOM 1708 C CA . PRO A 1 220 ? 6.481 -68.142 46.626 1.00 34.00 251 PRO A CA 1
ATOM 1709 C C . PRO A 1 220 ? 5.774 -69.432 47.009 1.00 35.11 251 PRO A C 1
ATOM 1710 O O . PRO A 1 220 ? 5.745 -70.405 46.254 1.00 35.86 251 PRO A O 1
ATOM 1714 N N . SER A 1 221 ? 5.213 -69.431 48.216 1.00 34.58 252 SER A N 1
ATOM 1715 C CA . SER A 1 221 ? 4.423 -70.544 48.729 1.00 35.94 252 SER A CA 1
ATOM 1716 C C . SER A 1 221 ? 3.035 -70.030 49.079 1.00 35.27 252 SER A C 1
ATOM 1717 O O . SER A 1 221 ? 2.887 -69.237 50.017 1.00 33.74 252 SER A O 1
ATOM 1720 N N . GLN A 1 222 ? 2.018 -70.509 48.348 1.00 33.58 253 GLN A N 1
ATOM 1721 C CA . GLN A 1 222 ? 0.682 -69.929 48.459 1.00 34.77 253 GLN A CA 1
ATOM 1722 C C . GLN A 1 222 ? 0.139 -69.976 49.888 1.00 29.03 253 GLN A C 1
ATOM 1723 O O . GLN A 1 222 ? -0.626 -69.091 50.280 1.00 27.72 253 GLN A O 1
ATOM 1729 N N . ALA A 1 223 ? 0.545 -70.966 50.687 1.00 28.17 254 ALA A N 1
ATOM 1730 C CA . ALA A 1 223 ? 0.059 -71.063 52.062 1.00 27.92 254 ALA A CA 1
ATOM 1731 C C . ALA A 1 223 ? 0.455 -69.862 52.917 1.00 28.51 254 ALA A C 1
ATOM 1732 O O . ALA A 1 223 ? -0.169 -69.621 53.957 1.00 29.06 254 ALA A O 1
ATOM 1734 N N . ASP A 1 224 ? 1.468 -69.103 52.511 1.00 30.07 255 ASP A N 1
ATOM 1735 C CA . ASP A 1 224 ? 1.948 -67.995 53.325 1.00 32.17 255 ASP A CA 1
ATOM 1736 C C . ASP A 1 224 ? 1.130 -66.721 53.162 1.00 30.79 255 ASP A C 1
ATOM 1737 O O . ASP A 1 224 ? 1.441 -65.729 53.830 1.00 29.85 255 ASP A O 1
ATOM 1742 N N . TRP A 1 225 ? 0.100 -66.713 52.314 1.00 25.93 256 TRP A N 1
ATOM 1743 C CA . TRP A 1 225 ? -0.544 -65.472 51.916 1.00 25.18 256 TRP A CA 1
ATOM 1744 C C . TRP A 1 225 ? -2.057 -65.573 52.063 1.00 24.20 256 TRP A C 1
ATOM 1745 O O . TRP A 1 225 ? -2.633 -66.659 52.128 1.00 24.51 256 TRP A O 1
ATOM 1756 N N . LEU A 1 226 ? -2.694 -64.409 52.115 1.00 21.95 257 LEU A N 1
ATOM 1757 C CA . LEU A 1 226 ? -4.134 -64.327 52.272 1.00 28.02 257 LEU A CA 1
ATOM 1758 C C . LEU A 1 226 ? -4.859 -63.985 50.978 1.00 21.79 257 LEU A C 1
ATOM 1759 O O . LEU A 1 226 ? -6.020 -64.379 50.811 1.00 29.00 257 LEU A O 1
ATOM 1764 N N . PHE A 1 227 ? -4.199 -63.274 50.064 1.00 22.87 258 PHE A N 1
ATOM 1765 C CA . PHE A 1 227 ? -4.824 -62.772 48.848 1.00 23.82 258 PHE A CA 1
ATOM 1766 C C . PHE A 1 227 ? -3.959 -63.071 47.629 1.00 24.96 258 PHE A C 1
ATOM 1767 O O . PHE A 1 227 ? -2.727 -63.066 47.700 1.00 26.69 258 PHE A O 1
ATOM 1775 N N . TYR A 1 228 ? -4.624 -63.319 46.496 1.00 24.06 259 TYR A N 1
ATOM 1776 C CA . TYR A 1 228 ? -3.947 -63.671 45.252 1.00 28.42 259 TYR A CA 1
ATOM 1777 C C . TYR A 1 228 ? -4.670 -63.015 44.088 1.00 28.29 259 TYR A C 1
ATOM 1778 O O . TYR A 1 228 ? -5.854 -63.279 43.869 1.00 32.18 259 TYR A O 1
ATOM 1787 N N . LEU A 1 229 ? -3.957 -62.192 43.328 1.00 26.30 260 LEU A N 1
ATOM 1788 C CA . LEU A 1 229 ? -4.454 -61.671 42.059 1.00 25.66 260 LEU A CA 1
ATOM 1789 C C . LEU A 1 229 ? -3.864 -62.508 40.931 1.00 25.47 260 LEU A C 1
ATOM 1790 O O . LEU A 1 229 ? -2.638 -62.600 40.808 1.00 26.86 260 LEU A O 1
ATOM 1795 N N . VAL A 1 230 ? -4.729 -63.107 40.107 1.00 24.55 261 VAL A N 1
ATOM 1796 C CA . VAL A 1 230 ? -4.320 -64.082 39.099 1.00 28.41 261 VAL A CA 1
ATOM 1797 C C . VAL A 1 230 ? -4.685 -63.574 37.706 1.00 28.70 261 VAL A C 1
ATOM 1798 O O . VAL A 1 230 ? -5.818 -63.134 37.471 1.00 28.44 261 VAL A O 1
ATOM 1802 N N . PHE A 1 231 ? -3.735 -63.662 36.781 1.00 28.73 262 PHE A N 1
ATOM 1803 C CA . PHE A 1 231 ? -3.963 -63.336 35.376 1.00 28.47 262 PHE A CA 1
ATOM 1804 C C . PHE A 1 231 ? -4.026 -64.631 34.581 1.00 29.03 262 PHE A C 1
ATOM 1805 O O . PHE A 1 231 ? -3.080 -65.427 34.607 1.00 26.15 262 PHE A O 1
ATOM 1813 N N . ASP A 1 232 ? -5.145 -64.845 33.886 1.00 24.11 263 ASP A N 1
ATOM 1814 C CA . ASP A 1 232 ? -5.381 -66.063 33.125 1.00 24.06 263 ASP A CA 1
ATOM 1815 C C . ASP A 1 232 ? -5.227 -65.766 31.638 1.00 26.12 263 ASP A C 1
ATOM 1816 O O . ASP A 1 232 ? -5.730 -64.753 31.143 1.00 26.49 263 ASP A O 1
ATOM 1821 N N . TYR A 1 233 ? -4.551 -66.668 30.925 1.00 24.64 264 TYR A N 1
ATOM 1822 C CA . TYR A 1 233 ? -4.285 -66.497 29.500 1.00 26.41 264 TYR A CA 1
ATOM 1823 C C . TYR A 1 233 ? -4.924 -67.608 28.671 1.00 28.82 264 TYR A C 1
ATOM 1824 O O . TYR A 1 233 ? -4.476 -67.905 27.560 1.00 32.10 264 TYR A O 1
ATOM 1833 N N . GLY A 1 234 ? -5.989 -68.213 29.191 1.00 31.40 265 GLY A N 1
ATOM 1834 C CA . GLY A 1 234 ? -6.711 -69.276 28.508 1.00 29.52 265 GLY A CA 1
ATOM 1835 C C . GLY A 1 234 ? -6.666 -70.624 29.198 1.00 29.70 265 GLY A C 1
ATOM 1836 O O . GLY A 1 234 ? -7.373 -71.548 28.765 1.00 29.32 265 GLY A O 1
ATOM 1837 N N . GLU A 1 235 ? -5.876 -70.772 30.264 1.00 28.99 266 GLU A N 1
ATOM 1838 C CA . GLU A 1 235 ? -5.737 -72.065 30.931 1.00 28.82 266 GLU A CA 1
ATOM 1839 C C . GLU A 1 235 ? -7.055 -72.528 31.539 1.00 29.14 266 GLU A C 1
ATOM 1840 O O . GLU A 1 235 ? -7.455 -73.685 31.378 1.00 30.46 266 GLU A O 1
ATOM 1846 N N . ARG A 1 236 ? -7.722 -71.646 32.272 1.00 31.52 267 ARG A N 1
ATOM 1847 C CA . ARG A 1 236 ? -8.856 -72.057 33.078 1.00 33.02 267 ARG A CA 1
ATOM 1848 C C . ARG A 1 236 ? -10.126 -72.103 32.238 1.00 36.75 267 ARG A C 1
ATOM 1849 O O . ARG A 1 236 ? -10.193 -71.584 31.116 1.00 37.09 267 ARG A O 1
ATOM 1857 N N . SER A 1 237 ? -11.136 -72.768 32.786 1.00 35.23 268 SER A N 1
ATOM 1858 C CA . SER A 1 237 ? -12.466 -72.683 32.209 1.00 36.63 268 SER A CA 1
ATOM 1859 C C . SER A 1 237 ? -12.920 -71.232 32.209 1.00 36.26 268 SER A C 1
ATOM 1860 O O . SER A 1 237 ? -12.591 -70.461 33.113 1.00 32.79 268 SER A O 1
ATOM 1863 N N . ASN A 1 238 ? -13.675 -70.855 31.189 1.00 38.00 269 ASN A N 1
ATOM 1864 C CA . ASN A 1 238 ? -14.100 -69.470 31.037 1.00 38.66 269 ASN A CA 1
ATOM 1865 C C . ASN A 1 238 ? -15.571 -69.468 30.622 1.00 38.36 269 ASN A C 1
ATOM 1866 O O . ASN A 1 238 ? -15.906 -69.228 29.462 1.00 33.47 269 ASN A O 1
ATOM 1871 N N . ASN A 1 239 ? -16.459 -69.735 31.582 1.00 38.35 270 ASN A N 1
ATOM 1872 C CA . ASN A 1 239 ? -17.894 -69.763 31.314 1.00 37.45 270 ASN A CA 1
ATOM 1873 C C . ASN A 1 239 ? -18.647 -69.232 32.530 1.00 41.02 270 ASN A C 1
ATOM 1874 O O . ASN A 1 239 ? -18.054 -68.843 33.544 1.00 40.29 270 ASN A O 1
ATOM 1879 N N . LEU A 1 240 ? -19.975 -69.222 32.432 1.00 40.85 271 LEU A N 1
ATOM 1880 C CA . LEU A 1 240 ? -20.812 -68.735 33.516 1.00 42.13 271 LEU A CA 1
ATOM 1881 C C . LEU A 1 240 ? -21.358 -69.856 34.390 1.00 45.06 271 LEU A C 1
ATOM 1882 O O . LEU A 1 240 ? -22.182 -69.590 35.269 1.00 49.82 271 LEU A O 1
ATOM 1887 N N . LYS A 1 241 ? -20.918 -71.097 34.178 1.00 43.69 272 LYS A N 1
ATOM 1888 C CA . LYS A 1 241 ? -21.414 -72.215 34.974 1.00 46.54 272 LYS A CA 1
ATOM 1889 C C . LYS A 1 241 ? -20.503 -72.565 36.147 1.00 47.60 272 LYS A C 1
ATOM 1890 O O . LYS A 1 241 ? -20.991 -73.040 37.179 1.00 49.25 272 LYS A O 1
ATOM 1896 N N . THR A 1 242 ? -19.202 -72.334 36.019 1.00 43.75 273 THR A N 1
ATOM 1897 C CA . THR A 1 242 ? -18.206 -72.733 36.999 1.00 42.65 273 THR A CA 1
ATOM 1898 C C . THR A 1 242 ? -17.320 -71.550 37.345 1.00 36.28 273 THR A C 1
ATOM 1899 O O . THR A 1 242 ? -17.007 -70.732 36.477 1.00 35.88 273 THR A O 1
ATOM 1903 N N . PRO A 1 243 ? -16.913 -71.423 38.601 1.00 35.66 274 PRO A N 1
ATOM 1904 C CA . PRO A 1 243 ? -15.877 -70.453 38.940 1.00 35.03 274 PRO A CA 1
ATOM 1905 C C . PRO A 1 243 ? -14.512 -70.996 38.563 1.00 33.23 274 PRO A C 1
ATOM 1906 O O . PRO A 1 243 ? -14.178 -72.138 38.912 1.00 33.93 274 PRO A O 1
ATOM 1910 N N . PRO A 1 244 ? -13.710 -70.229 37.833 1.00 30.49 275 PRO A N 1
ATOM 1911 C CA . PRO A 1 244 ? -12.356 -70.690 37.490 1.00 31.64 275 PRO A CA 1
ATOM 1912 C C . PRO A 1 244 ? -11.579 -71.097 38.735 1.00 30.93 275 PRO A C 1
ATOM 1913 O O . PRO A 1 244 ? -11.614 -70.411 39.758 1.00 30.42 275 PRO A O 1
ATOM 1917 N N . ALA A 1 245 ? -10.913 -72.249 38.657 1.00 33.41 276 ALA A N 1
ATOM 1918 C CA . ALA A 1 245 ? -10.102 -72.749 39.764 1.00 33.60 276 ALA A CA 1
ATOM 1919 C C . ALA A 1 245 ? -8.771 -72.022 39.841 1.00 30.10 276 ALA A C 1
ATOM 1920 O O . ALA A 1 245 ? -8.172 -71.669 38.821 1.00 28.24 276 ALA A O 1
ATOM 1922 N N . PHE A 1 246 ? -8.298 -71.824 41.077 1.00 30.26 277 PHE A N 1
ATOM 1923 C CA . PHE A 1 246 ? -6.997 -71.198 41.295 1.00 31.44 277 PHE A CA 1
ATOM 1924 C C . PHE A 1 246 ? -5.873 -72.044 40.713 1.00 30.84 277 PHE A C 1
ATOM 1925 O O . PHE A 1 246 ? -4.962 -71.522 40.060 1.00 27.51 277 PHE A O 1
ATOM 1933 N N . SER A 1 247 ? -5.890 -73.345 40.989 1.00 31.28 278 SER A N 1
ATOM 1934 C CA . SER A 1 247 ? -4.903 -74.263 40.444 1.00 32.11 278 SER A CA 1
ATOM 1935 C C . SER A 1 247 ? -5.469 -74.864 39.175 1.00 32.21 278 SER A C 1
ATOM 1936 O O . SER A 1 247 ? -6.630 -75.294 39.149 1.00 27.14 278 SER A O 1
ATOM 1939 N N . THR A 1 248 ? -4.653 -74.888 38.126 1.00 28.72 279 THR A N 1
ATOM 1940 C CA . THR A 1 248 ? -5.133 -75.370 36.844 1.00 30.14 279 THR A CA 1
ATOM 1941 C C . THR A 1 248 ? -3.998 -76.050 36.101 1.00 30.95 279 THR A C 1
ATOM 1942 O O . THR A 1 248 ? -2.835 -75.651 36.211 1.00 32.89 279 THR A O 1
ATOM 1946 N N . THR A 1 249 ? -4.348 -77.095 35.354 1.00 30.67 280 THR A N 1
ATOM 1947 C CA . THR A 1 249 ? -3.418 -77.729 34.433 1.00 30.76 280 THR A CA 1
ATOM 1948 C C . THR A 1 249 ? -3.734 -77.386 32.984 1.00 30.14 280 THR A C 1
ATOM 1949 O O . THR A 1 249 ? -3.123 -77.954 32.077 1.00 28.24 280 THR A O 1
ATOM 1953 N N . GLY A 1 250 ? -4.668 -76.468 32.748 1.00 29.64 281 GLY A N 1
ATOM 1954 C CA . GLY A 1 250 ? -4.966 -76.063 31.391 1.00 32.76 281 GLY A CA 1
ATOM 1955 C C . GLY A 1 250 ? -3.790 -75.373 30.729 1.00 32.43 281 GLY A C 1
ATOM 1956 O O . GLY A 1 250 ? -2.869 -74.878 31.379 1.00 32.88 281 GLY A O 1
ATOM 1957 N N . SER A 1 251 ? -3.831 -75.356 29.401 1.00 32.39 282 SER A N 1
ATOM 1958 C CA . SER A 1 251 ? -2.808 -74.727 28.578 1.00 34.16 282 SER A CA 1
ATOM 1959 C C . SER A 1 251 ? -3.281 -73.352 28.135 1.00 34.09 282 SER A C 1
ATOM 1960 O O . SER A 1 251 ? -4.407 -73.209 27.646 1.00 34.21 282 SER A O 1
ATOM 1963 N N . TRP A 1 252 ? -2.428 -72.344 28.290 1.00 26.83 283 TRP A N 1
ATOM 1964 C CA . TRP A 1 252 ? -2.802 -71.032 27.789 1.00 31.16 283 TRP A CA 1
ATOM 1965 C C . TRP A 1 252 ? -2.854 -71.047 26.264 1.00 31.38 283 TRP A C 1
ATOM 1966 O O . TRP A 1 252 ? -2.224 -71.878 25.602 1.00 31.64 283 TRP A O 1
ATOM 1977 N N . LEU A 1 253 ? -3.650 -70.135 25.719 1.00 31.53 284 LEU A N 1
ATOM 1978 C CA . LEU A 1 253 ? -3.956 -70.107 24.298 1.00 31.35 284 LEU A CA 1
ATOM 1979 C C . LEU A 1 253 ? -2.898 -69.329 23.524 1.00 32.55 284 LEU A C 1
ATOM 1980 O O . LEU A 1 253 ? -2.355 -68.333 24.013 1.00 32.05 284 LEU A O 1
ATOM 1985 N N . CYS A 1 254 ? -2.601 -69.814 22.321 1.00 30.93 285 CYS A N 1
ATOM 1986 C CA . CYS A 1 254 ? -1.687 -69.161 21.391 1.00 35.12 285 CYS A CA 1
ATOM 1987 C C . CYS A 1 254 ? -2.516 -68.253 20.487 1.00 33.78 285 CYS A C 1
ATOM 1988 O O . CYS A 1 254 ? -3.314 -68.738 19.681 1.00 39.32 285 CYS A O 1
ATOM 1991 N N . ARG A 1 255 ? -2.343 -66.942 20.628 1.00 30.60 286 ARG A N 1
ATOM 1992 C CA . ARG A 1 255 ? -3.167 -65.994 19.892 1.00 31.88 286 ARG A CA 1
ATOM 1993 C C . ARG A 1 255 ? -2.906 -66.094 18.386 1.00 32.09 286 ARG A C 1
ATOM 1994 O O . ARG A 1 255 ? -1.928 -66.694 17.926 1.00 29.85 286 ARG A O 1
ATOM 2002 N N . GLN A 1 256 ? -3.806 -65.487 17.613 1.00 29.41 287 GLN A N 1
ATOM 2003 C CA . GLN A 1 256 ? -3.678 -65.514 16.162 1.00 33.35 287 GLN A CA 1
ATOM 2004 C C . GLN A 1 256 ? -2.640 -64.506 15.676 1.00 34.57 287 GLN A C 1
ATOM 2005 O O . GLN A 1 256 ? -1.847 -64.813 14.780 1.00 33.83 287 GLN A O 1
ATOM 2011 N N . ASP A 1 257 ? -2.613 -63.318 16.281 1.00 34.49 288 ASP A N 1
ATOM 2012 C CA . ASP A 1 257 ? -1.694 -62.245 15.896 1.00 33.59 288 ASP A CA 1
ATOM 2013 C C . ASP A 1 257 ? -0.441 -62.274 16.778 1.00 32.15 288 ASP A C 1
ATOM 2014 O O . ASP A 1 257 ? -0.178 -61.379 17.585 1.00 26.94 288 ASP A O 1
ATOM 2019 N N . ARG A 1 258 ? 0.344 -63.335 16.601 1.00 32.60 289 ARG A N 1
ATOM 2020 C CA . ARG A 1 258 ? 1.648 -63.432 17.249 1.00 32.62 289 ARG A CA 1
ATOM 2021 C C . ARG A 1 258 ? 2.598 -62.390 16.670 1.00 31.52 289 ARG A C 1
ATOM 2022 O O . ARG A 1 258 ? 2.742 -62.284 15.447 1.00 30.20 289 ARG A O 1
ATOM 2030 N N . PHE A 1 259 ? 3.255 -61.623 17.541 1.00 30.25 290 PHE A N 1
ATOM 2031 C CA . PHE A 1 259 ? 4.146 -60.563 17.084 1.00 32.37 290 PHE A CA 1
ATOM 2032 C C . PHE A 1 259 ? 5.467 -60.587 17.848 1.00 32.34 290 PHE A C 1
ATOM 2033 O O . PHE A 1 259 ? 5.574 -61.141 18.947 1.00 31.05 290 PHE A O 1
ATOM 2041 N N . SER A 1 260 ? 6.482 -59.975 17.232 1.00 28.83 291 SER A N 1
ATOM 2042 C CA . SER A 1 260 ? 7.830 -59.898 17.779 1.00 30.90 291 SER A CA 1
ATOM 2043 C C . SER A 1 260 ? 8.274 -58.447 17.886 1.00 32.25 291 SER A C 1
ATOM 2044 O O . SER A 1 260 ? 7.801 -57.578 17.145 1.00 33.58 291 SER A O 1
ATOM 2047 N N . ARG A 1 261 ? 9.201 -58.205 18.812 1.00 30.17 292 ARG A N 1
ATOM 2048 C CA . ARG A 1 261 ? 9.836 -56.911 19.000 1.00 30.70 292 ARG A CA 1
ATOM 2049 C C . ARG A 1 261 ? 11.336 -57.133 19.148 1.00 31.10 292 ARG A C 1
ATOM 2050 O O . ARG A 1 261 ? 11.773 -58.153 19.685 1.00 33.61 292 ARG A O 1
ATOM 2058 N N . TYR A 1 262 ? 12.125 -56.173 18.664 1.00 29.04 293 TYR A N 1
ATOM 2059 C CA . TYR A 1 262 ? 13.563 -56.372 18.491 1.00 28.36 293 TYR A CA 1
ATOM 2060 C C . TYR A 1 262 ? 14.387 -55.204 19.007 1.00 26.72 293 TYR A C 1
ATOM 2061 O O . TYR A 1 262 ? 15.609 -55.201 18.823 1.00 34.61 293 TYR A O 1
ATOM 2070 N N . GLU A 1 263 ? 13.755 -54.211 19.637 1.00 26.31 294 GLU A N 1
ATOM 2071 C CA . GLU A 1 263 ? 14.467 -53.004 20.037 1.00 35.99 294 GLU A CA 1
ATOM 2072 C C . GLU A 1 263 ? 15.542 -53.262 21.088 1.00 34.21 294 GLU A C 1
ATOM 2073 O O . GLU A 1 263 ? 16.408 -52.401 21.279 1.00 32.73 294 GLU A O 1
ATOM 2079 N N . TYR A 1 264 ? 15.534 -54.419 21.757 1.00 31.88 295 TYR A N 1
ATOM 2080 C CA . TYR A 1 264 ? 16.546 -54.727 22.762 1.00 28.55 295 TYR A CA 1
ATOM 2081 C C . TYR A 1 264 ? 17.713 -55.534 22.211 1.00 30.95 295 TYR A C 1
ATOM 2082 O O . TYR A 1 264 ? 18.569 -55.967 22.987 1.00 32.27 295 TYR A O 1
ATOM 2091 N N . GLY A 1 265 ? 17.780 -55.745 20.901 1.00 30.21 296 GLY A N 1
ATOM 2092 C CA . GLY A 1 265 ? 18.890 -56.485 20.332 1.00 29.94 296 GLY A CA 1
ATOM 2093 C C . GLY A 1 265 ? 18.684 -57.979 20.255 1.00 33.09 296 GLY A C 1
ATOM 2094 O O . GLY A 1 265 ? 19.645 -58.706 19.990 1.00 30.28 296 GLY A O 1
ATOM 2095 N N . PHE A 1 266 ? 17.470 -58.459 20.502 1.00 30.91 297 PHE A N 1
ATOM 2096 C CA . PHE A 1 266 ? 17.124 -59.866 20.340 1.00 34.61 297 PHE A CA 1
ATOM 2097 C C . PHE A 1 266 ? 15.610 -59.936 20.247 1.00 27.32 297 PHE A C 1
ATOM 2098 O O . PHE A 1 266 ? 14.924 -58.976 20.579 1.00 26.95 297 PHE A O 1
ATOM 2106 N N . GLU A 1 267 ? 15.104 -61.074 19.778 1.00 31.05 298 GLU A N 1
ATOM 2107 C CA . GLU A 1 267 ? 13.673 -61.236 19.545 1.00 31.00 298 GLU A CA 1
ATOM 2108 C C . GLU A 1 267 ? 12.925 -61.494 20.844 1.00 31.16 298 GLU A C 1
ATOM 2109 O O . GLU A 1 267 ? 13.257 -62.418 21.593 1.00 29.26 298 GLU A O 1
ATOM 2115 N N . ILE A 1 268 ? 11.886 -60.704 21.083 1.00 29.73 299 ILE A N 1
ATOM 2116 C CA . ILE A 1 268 ? 10.929 -60.952 22.144 1.00 28.77 299 ILE A CA 1
ATOM 2117 C C . ILE A 1 268 ? 9.585 -61.249 21.481 1.00 32.64 299 ILE A C 1
ATOM 2118 O O . ILE A 1 268 ? 9.033 -60.395 20.773 1.00 28.81 299 ILE A O 1
ATOM 2123 N N . ARG A 1 269 ? 9.080 -62.466 21.689 1.00 32.97 300 ARG A N 1
ATOM 2124 C CA . ARG A 1 269 ? 7.869 -62.964 21.045 1.00 35.46 300 ARG A CA 1
ATOM 2125 C C . ARG A 1 269 ? 6.697 -62.943 22.019 1.00 32.49 300 ARG A C 1
ATOM 2126 O O . ARG A 1 269 ? 6.827 -63.406 23.157 1.00 32.75 300 ARG A O 1
ATOM 2134 N N . THR A 1 270 ? 5.545 -62.440 21.560 1.00 31.45 301 THR A N 1
ATOM 2135 C CA . THR A 1 270 ? 4.312 -62.397 22.348 1.00 29.08 301 THR A CA 1
ATOM 2136 C C . THR A 1 270 ? 3.273 -63.309 21.701 1.00 33.04 301 THR A C 1
ATOM 2137 O O . THR A 1 270 ? 2.789 -63.025 20.597 1.00 27.35 301 THR A O 1
ATOM 2141 N N . ARG A 1 271 ? 2.917 -64.396 22.382 1.00 32.28 302 ARG A N 1
ATOM 2142 C CA . ARG A 1 271 ? 1.939 -65.336 21.850 1.00 32.31 302 ARG A CA 1
ATOM 2143 C C . ARG A 1 271 ? 0.618 -65.321 22.607 1.00 33.17 302 ARG A C 1
ATOM 2144 O O . ARG A 1 271 ? -0.333 -65.978 22.169 1.00 26.64 302 ARG A O 1
ATOM 2152 N N . ARG A 1 272 ? 0.519 -64.581 23.708 1.00 31.22 303 ARG A N 1
ATOM 2153 C CA . ARG A 1 272 ? -0.587 -64.750 24.640 1.00 25.68 303 ARG A CA 1
ATOM 2154 C C . ARG A 1 272 ? -1.438 -63.492 24.749 1.00 29.10 303 ARG A C 1
ATOM 2155 O O . ARG A 1 272 ? -0.993 -62.373 24.471 1.00 25.16 303 ARG A O 1
ATOM 2163 N N . LEU A 1 273 ? -2.678 -63.712 25.191 1.00 27.68 304 LEU A N 1
ATOM 2164 C CA . LEU A 1 273 ? -3.643 -62.674 25.509 1.00 29.36 304 LEU A CA 1
ATOM 2165 C C . LEU A 1 273 ? -4.264 -63.005 26.856 1.00 24.63 304 LEU A C 1
ATOM 2166 O O . LEU A 1 273 ? -4.629 -64.156 27.113 1.00 25.66 304 LEU A O 1
ATOM 2171 N N . CYS A 1 274 ? -4.398 -61.999 27.705 1.00 25.37 305 CYS A N 1
ATOM 2172 C CA . CYS A 1 274 ? -4.990 -62.211 29.019 1.00 28.47 305 CYS A CA 1
ATOM 2173 C C . CYS A 1 274 ? -6.504 -62.300 28.873 1.00 26.77 305 CYS A C 1
ATOM 2174 O O . CYS A 1 274 ? -7.139 -61.359 28.390 1.00 27.88 305 CYS A O 1
ATOM 2177 N N . ARG A 1 275 ? -7.081 -63.435 29.256 1.00 24.16 306 ARG A N 1
ATOM 2178 C CA . ARG A 1 275 ? -8.513 -63.640 29.095 1.00 28.64 306 ARG A CA 1
ATOM 2179 C C . ARG A 1 275 ? -9.319 -63.318 30.346 1.00 27.54 306 ARG A C 1
ATOM 2180 O O . ARG A 1 275 ? -10.503 -62.986 30.233 1.00 23.87 306 ARG A O 1
ATOM 2188 N N . GLN A 1 276 ? -8.718 -63.413 31.533 1.00 27.65 307 GLN A N 1
ATOM 2189 C CA . GLN A 1 276 ? -9.448 -63.232 32.782 1.00 25.23 307 GLN A CA 1
ATOM 2190 C C . GLN A 1 276 ? -8.514 -62.633 33.819 1.00 26.53 307 GLN A C 1
ATOM 2191 O O . GLN A 1 276 ? -7.340 -63.000 33.884 1.00 24.30 307 GLN A O 1
ATOM 2197 N N . VAL A 1 277 ? -9.041 -61.729 34.635 1.00 28.60 308 VAL A N 1
ATOM 2198 C CA . VAL A 1 277 ? -8.361 -61.265 35.839 1.00 25.80 308 VAL A CA 1
ATOM 2199 C C . VAL A 1 277 ? -9.174 -61.768 37.021 1.00 25.07 308 VAL A C 1
ATOM 2200 O O . VAL A 1 277 ? -10.381 -61.509 37.103 1.00 29.77 308 VAL A O 1
ATOM 2204 N N . LEU A 1 278 ? -8.524 -62.513 37.917 1.00 24.91 309 LEU A N 1
ATOM 2205 C CA . LEU A 1 278 ? -9.214 -63.282 38.944 1.00 24.16 309 LEU A CA 1
ATOM 2206 C C . LEU A 1 278 ? -8.651 -62.956 40.322 1.00 28.00 309 LEU A C 1
ATOM 2207 O O . LEU A 1 278 ? -7.427 -62.927 40.515 1.00 26.87 309 LEU A O 1
ATOM 2212 N N . MET A 1 279 ? -9.553 -62.737 41.280 1.00 24.23 310 MET A N 1
ATOM 2213 C CA . MET A 1 279 ? -9.206 -62.382 42.653 1.00 25.76 310 MET A CA 1
ATOM 2214 C C . MET A 1 279 ? -9.580 -63.532 43.581 1.00 25.79 310 MET A C 1
ATOM 2215 O O . MET A 1 279 ? -10.750 -63.922 43.650 1.00 29.27 310 MET A O 1
ATOM 2220 N N . TYR A 1 280 ? -8.590 -64.063 44.293 1.00 27.92 311 TYR A N 1
ATOM 2221 C CA . TYR A 1 280 ? -8.765 -65.213 45.163 1.00 27.63 311 TYR A CA 1
ATOM 2222 C C . TYR A 1 280 ? -8.405 -64.841 46.591 1.00 27.76 311 TYR A C 1
ATOM 2223 O O . TYR A 1 280 ? -7.484 -64.052 46.828 1.00 28.36 311 TYR A O 1
ATOM 2232 N N . HIS A 1 281 ? -9.119 -65.443 47.537 1.00 24.46 312 HIS A N 1
ATOM 2233 C CA . HIS A 1 281 ? -8.857 -65.267 48.958 1.00 27.53 312 HIS A CA 1
ATOM 2234 C C . HIS A 1 281 ? -8.566 -66.620 49.591 1.00 26.00 312 HIS A C 1
ATOM 2235 O O . HIS A 1 281 ? -9.228 -67.613 49.282 1.00 25.85 312 HIS A O 1
ATOM 2242 N N . HIS A 1 282 ? -7.557 -66.649 50.465 1.00 23.34 313 HIS A N 1
ATOM 2243 C CA . HIS A 1 282 ? -7.252 -67.812 51.299 1.00 24.52 313 HIS A CA 1
ATOM 2244 C C . HIS A 1 282 ? -8.239 -67.839 52.471 1.00 27.92 313 HIS A C 1
ATOM 2245 O O . HIS A 1 282 ? -7.901 -67.539 53.618 1.00 27.35 313 HIS A O 1
ATOM 2252 N N . LEU A 1 283 ? -9.496 -68.205 52.153 1.00 24.88 314 LEU A N 1
ATOM 2253 C CA . LEU A 1 283 ? -10.576 -68.127 53.139 1.00 28.63 314 LEU A CA 1
ATOM 2254 C C . LEU A 1 283 ? -10.281 -68.970 54.375 1.00 34.59 314 LEU A C 1
ATOM 2255 O O . LEU A 1 283 ? -10.654 -68.593 55.495 1.00 33.25 314 LEU A O 1
ATOM 2260 N N . GLN A 1 284 ? -9.635 -70.126 54.193 1.00 35.14 315 GLN A N 1
ATOM 2261 C CA . GLN A 1 284 ? -9.362 -70.994 55.333 1.00 36.57 315 GLN A CA 1
ATOM 2262 C C . GLN A 1 284 ? -8.389 -70.346 56.312 1.00 32.43 315 GLN A C 1
ATOM 2263 O O . GLN A 1 284 ? -8.455 -70.614 57.520 1.00 32.66 315 GLN A O 1
ATOM 2269 N N . ALA A 1 285 ? -7.492 -69.491 55.820 1.00 27.47 316 ALA A N 1
ATOM 2270 C CA . ALA A 1 285 ? -6.589 -68.765 56.712 1.00 27.22 316 ALA A CA 1
ATOM 2271 C C . ALA A 1 285 ? -7.236 -67.501 57.254 1.00 28.98 316 ALA A C 1
ATOM 2272 O O . ALA A 1 285 ? -6.872 -67.038 58.344 1.00 26.96 316 ALA A O 1
ATOM 2274 N N . LEU A 1 286 ? -8.190 -66.933 56.510 1.00 27.41 317 LEU A N 1
ATOM 2275 C CA . LEU A 1 286 ? -8.914 -65.767 56.992 1.00 30.41 317 LEU A CA 1
ATOM 2276 C C . LEU A 1 286 ? -9.959 -66.143 58.030 1.00 33.75 317 LEU A C 1
ATOM 2277 O O . LEU A 1 286 ? -10.306 -65.314 58.877 1.00 33.09 317 LEU A O 1
ATOM 2282 N N . ASP A 1 287 ? -10.454 -67.378 57.984 1.00 37.83 318 ASP A N 1
ATOM 2283 C CA . ASP A 1 287 ? -11.486 -67.844 58.906 1.00 42.50 318 ASP A CA 1
ATOM 2284 C C . ASP A 1 287 ? -11.321 -69.351 59.059 1.00 44.47 318 ASP A C 1
ATOM 2285 O O . ASP A 1 287 ? -11.574 -70.103 58.113 1.00 40.55 318 ASP A O 1
ATOM 2290 N N . SER A 1 288 ? -10.897 -69.788 60.249 1.00 51.98 319 SER A N 1
ATOM 2291 C CA . SER A 1 288 ? -10.708 -71.213 60.495 1.00 55.68 319 SER A CA 1
ATOM 2292 C C . SER A 1 288 ? -12.023 -71.980 60.436 1.00 58.22 319 SER A C 1
ATOM 2293 O O . SER A 1 288 ? -12.009 -73.207 60.284 1.00 60.99 319 SER A O 1
ATOM 2296 N N . LYS A 1 289 ? -13.154 -71.282 60.546 1.00 57.32 320 LYS A N 1
ATOM 2297 C CA . LYS A 1 289 ? -14.461 -71.904 60.384 1.00 56.97 320 LYS A CA 1
ATOM 2298 C C . LYS A 1 289 ? -14.674 -72.433 58.970 1.00 53.70 320 LYS A C 1
ATOM 2299 O O . LYS A 1 289 ? -15.476 -73.353 58.776 1.00 53.96 320 LYS A O 1
ATOM 2305 N N . ILE A 1 290 ? -13.958 -71.891 57.984 1.00 48.71 321 ILE A N 1
ATOM 2306 C CA . ILE A 1 290 ? -14.127 -72.251 56.580 1.00 45.90 321 ILE A CA 1
ATOM 2307 C C . ILE A 1 290 ? -13.048 -73.250 56.184 1.00 46.50 321 ILE A C 1
ATOM 2308 O O . ILE A 1 290 ? -11.873 -73.087 56.536 1.00 48.73 321 ILE A O 1
ATOM 2313 N N . THR A 1 291 ? -13.452 -74.298 55.468 1.00 45.32 322 THR A N 1
ATOM 2314 C CA . THR A 1 291 ? -12.541 -75.281 54.898 1.00 46.16 322 THR A CA 1
ATOM 2315 C C . THR A 1 291 ? -12.537 -75.136 53.382 1.00 48.77 322 THR A C 1
ATOM 2316 O O . THR A 1 291 ? -13.601 -75.049 52.760 1.00 51.30 322 THR A O 1
ATOM 2320 N N . GLU A 1 292 ? -11.346 -75.099 52.792 1.00 46.33 323 GLU A N 1
ATOM 2321 C CA . GLU A 1 292 ? -11.186 -75.001 51.346 1.00 45.54 323 GLU A CA 1
ATOM 2322 C C . GLU A 1 292 ? -10.617 -76.315 50.833 1.00 47.81 323 GLU A C 1
ATOM 2323 O O . GLU A 1 292 ? -9.500 -76.698 51.197 1.00 48.98 323 GLU A O 1
ATOM 2329 N N . HIS A 1 293 ? -11.389 -77.008 50.001 1.00 52.05 324 HIS A N 1
ATOM 2330 C CA . HIS A 1 293 ? -10.949 -78.284 49.453 1.00 58.56 324 HIS A CA 1
ATOM 2331 C C . HIS A 1 293 ? -10.228 -78.139 48.120 1.00 62.01 324 HIS A C 1
ATOM 2332 O O . HIS A 1 293 ? -9.374 -78.971 47.793 1.00 65.15 324 HIS A O 1
ATOM 2339 N N . ASN A 1 294 ? -10.543 -77.099 47.352 1.00 60.46 325 ASN A N 1
ATOM 2340 C CA . ASN A 1 294 ? -9.980 -76.883 46.023 1.00 58.51 325 ASN A CA 1
ATOM 2341 C C . ASN A 1 294 ? -9.103 -75.633 45.985 1.00 52.53 325 ASN A C 1
ATOM 2342 O O . ASN A 1 294 ? -9.089 -74.897 44.997 1.00 50.49 325 ASN A O 1
ATOM 2347 N N . GLY A 1 295 ? -8.366 -75.375 47.064 1.00 49.20 326 GLY A N 1
ATOM 2348 C CA . GLY A 1 295 ? -7.455 -74.255 47.110 1.00 42.78 326 GLY A CA 1
ATOM 2349 C C . GLY A 1 295 ? -8.135 -72.938 47.430 1.00 38.70 326 GLY A C 1
ATOM 2350 O O . GLY A 1 295 ? -9.237 -72.896 47.990 1.00 37.37 326 GLY A O 1
ATOM 2351 N N . PRO A 1 296 ? -7.476 -71.829 47.086 1.00 34.25 327 PRO A N 1
ATOM 2352 C CA . PRO A 1 296 ? -8.037 -70.508 47.399 1.00 33.22 327 PRO A CA 1
ATOM 2353 C C . PRO A 1 296 ? -9.382 -70.305 46.721 1.00 33.43 327 PRO A C 1
ATOM 2354 O O . PRO A 1 296 ? -9.646 -70.844 45.643 1.00 33.05 327 PRO A O 1
ATOM 2358 N N . THR A 1 297 ? -10.238 -69.509 47.358 1.00 33.55 328 THR A N 1
ATOM 2359 C CA . THR A 1 297 ? -11.607 -69.315 46.888 1.00 31.94 328 THR A CA 1
ATOM 2360 C C . THR A 1 297 ? -11.715 -68.058 46.034 1.00 31.48 328 THR A C 1
ATOM 2361 O O . THR A 1 297 ? -11.281 -66.976 46.447 1.00 29.15 328 THR A O 1
ATOM 2365 N N . LEU A 1 298 ? -12.314 -68.204 44.858 1.00 32.08 329 LEU A N 1
ATOM 2366 C CA . LEU A 1 298 ? -12.507 -67.074 43.962 1.00 30.22 329 LEU A CA 1
ATOM 2367 C C . LEU A 1 298 ? -13.535 -66.119 44.551 1.00 29.31 329 LEU A C 1
ATOM 2368 O O . LEU A 1 298 ? -14.623 -66.543 44.948 1.00 32.12 329 LEU A O 1
ATOM 2373 N N . VAL A 1 299 ? -13.197 -64.832 44.614 1.00 27.94 330 VAL A N 1
ATOM 2374 C CA . VAL A 1 299 ? -14.127 -63.835 45.132 1.00 27.23 330 VAL A CA 1
ATOM 2375 C C . VAL A 1 299 ? -14.497 -62.765 44.112 1.00 27.22 330 VAL A C 1
ATOM 2376 O O . VAL A 1 299 ? -15.487 -62.049 44.331 1.00 28.32 330 VAL A O 1
ATOM 2380 N N . SER A 1 300 ? -13.762 -62.623 43.010 1.00 23.89 331 SER A N 1
ATOM 2381 C CA . SER A 1 300 ? -14.065 -61.613 42.005 1.00 25.87 331 SER A CA 1
ATOM 2382 C C . SER A 1 300 ? -13.473 -62.055 40.676 1.00 25.00 331 SER A C 1
ATOM 2383 O O . SER A 1 300 ? -12.423 -62.701 40.637 1.00 23.59 331 SER A O 1
ATOM 2386 N N . ARG A 1 301 ? -14.147 -61.685 39.587 1.00 24.11 332 ARG A N 1
ATOM 2387 C CA . ARG A 1 301 ? -13.765 -62.160 38.263 1.00 26.28 332 ARG A CA 1
ATOM 2388 C C . ARG A 1 301 ? -14.059 -61.098 37.214 1.00 30.10 332 ARG A C 1
ATOM 2389 O O . ARG A 1 301 ? -15.171 -60.567 37.168 1.00 34.62 332 ARG A O 1
ATOM 2397 N N . LEU A 1 302 ? -13.069 -60.797 36.372 1.00 30.94 333 LEU A N 1
ATOM 2398 C CA . LEU A 1 302 ? -13.239 -59.883 35.250 1.00 27.72 333 LEU A CA 1
ATOM 2399 C C . LEU A 1 302 ? -12.954 -60.646 33.966 1.00 29.44 333 LEU A C 1
ATOM 2400 O O . LEU A 1 302 ? -11.830 -61.115 33.757 1.00 27.91 333 LEU A O 1
ATOM 2405 N N . ILE A 1 303 ? -13.969 -60.775 33.114 1.00 26.39 334 ILE A N 1
ATOM 2406 C CA . ILE A 1 303 ? -13.832 -61.457 31.833 1.00 25.86 334 ILE A CA 1
ATOM 2407 C C . ILE A 1 303 ? -13.367 -60.447 30.792 1.00 25.85 334 ILE A C 1
ATOM 2408 O O . ILE A 1 303 ? -13.922 -59.347 30.694 1.00 27.49 334 ILE A O 1
ATOM 2413 N N . LEU A 1 304 ? -12.323 -60.799 30.039 1.00 27.88 335 LEU A N 1
ATOM 2414 C CA . LEU A 1 304 ? -11.820 -59.980 28.937 1.00 26.48 335 LEU A CA 1
ATOM 2415 C C . LEU A 1 304 ? -11.974 -60.791 27.658 1.00 27.35 335 LEU A C 1
ATOM 2416 O O . LEU A 1 304 ? -11.297 -61.811 27.485 1.00 27.62 335 LEU A O 1
ATOM 2421 N N . ASN A 1 305 ? -12.868 -60.351 26.773 1.00 26.47 336 ASN A N 1
ATOM 2422 C CA . ASN A 1 305 ? -13.092 -61.002 25.489 1.00 27.59 336 ASN A CA 1
ATOM 2423 C C . ASN A 1 305 ? -12.563 -60.139 24.350 1.00 29.85 336 ASN A C 1
ATOM 2424 O O . ASN A 1 305 ? -12.659 -58.910 24.388 1.00 30.18 336 ASN A O 1
ATOM 2429 N N . TYR A 1 306 ? -12.037 -60.803 23.315 1.00 29.04 337 TYR A N 1
ATOM 2430 C CA . TYR A 1 306 ? -11.353 -60.150 22.210 1.00 29.41 337 TYR A CA 1
ATOM 2431 C C . TYR A 1 306 ? -12.011 -60.489 20.881 1.00 31.23 337 TYR A C 1
ATOM 2432 O O . TYR A 1 306 ? -12.476 -61.614 20.667 1.00 30.20 337 TYR A O 1
ATOM 2441 N N . ASP A 1 307 ? -12.028 -59.519 19.979 1.00 35.02 338 ASP A N 1
ATOM 2442 C CA . ASP A 1 307 ? -12.284 -59.827 18.577 1.00 37.98 338 ASP A CA 1
ATOM 2443 C C . ASP A 1 307 ? -10.935 -60.227 17.999 1.00 33.36 338 ASP A C 1
ATOM 2444 O O . ASP A 1 307 ? -10.076 -59.376 17.756 1.00 34.21 338 ASP A O 1
ATOM 2449 N N . GLU A 1 308 ? -10.711 -61.531 17.839 1.00 32.11 339 GLU A N 1
ATOM 2450 C CA . GLU A 1 308 ? -9.369 -62.019 17.531 1.00 36.50 339 GLU A CA 1
ATOM 2451 C C . GLU A 1 308 ? -9.123 -62.002 16.032 1.00 37.13 339 GLU A C 1
ATOM 2452 O O . GLU A 1 308 ? -10.015 -62.308 15.242 1.00 27.80 339 GLU A O 1
ATOM 2458 N N . SER A 1 309 ? -7.894 -61.667 15.648 1.00 36.41 340 SER A N 1
ATOM 2459 C CA . SER A 1 309 ? -7.548 -61.489 14.246 1.00 35.83 340 SER A CA 1
ATOM 2460 C C . SER A 1 309 ? -6.099 -61.883 14.012 1.00 32.93 340 SER A C 1
ATOM 2461 O O . SER A 1 309 ? -5.234 -61.668 14.865 1.00 30.60 340 SER A O 1
ATOM 2464 N N . ALA A 1 310 ? -5.843 -62.460 12.835 1.00 34.18 341 ALA A N 1
ATOM 2465 C CA . ALA A 1 310 ? -4.477 -62.697 12.394 1.00 34.17 341 ALA A CA 1
ATOM 2466 C C . ALA A 1 310 ? -3.721 -61.403 12.114 1.00 33.64 341 ALA A C 1
ATOM 2467 O O . ALA A 1 310 ? -2.497 -61.441 11.961 1.00 33.65 341 ALA A O 1
ATOM 2469 N N . ILE A 1 311 ? -4.413 -60.271 12.030 1.00 33.98 342 ILE A N 1
ATOM 2470 C CA . ILE A 1 311 ? -3.753 -58.981 11.854 1.00 36.56 342 ILE A CA 1
ATOM 2471 C C . ILE A 1 311 ? -3.528 -58.287 13.193 1.00 36.51 342 ILE A C 1
ATOM 2472 O O . ILE A 1 311 ? -2.415 -57.851 13.510 1.00 37.01 342 ILE A O 1
ATOM 2477 N N . ALA A 1 312 ? -4.581 -58.176 13.998 1.00 35.75 343 ALA A N 1
ATOM 2478 C CA . ALA A 1 312 ? -4.491 -57.545 15.309 1.00 36.69 343 ALA A CA 1
ATOM 2479 C C . ALA A 1 312 ? -5.734 -57.848 16.128 1.00 36.18 343 ALA A C 1
ATOM 2480 O O . ALA A 1 312 ? -6.853 -57.636 15.657 1.00 42.24 343 ALA A O 1
ATOM 2482 N N . SER A 1 313 ? -5.552 -58.332 17.352 1.00 34.34 344 SER A N 1
ATOM 2483 C CA . SER A 1 313 ? -6.668 -58.587 18.252 1.00 34.35 344 SER A CA 1
ATOM 2484 C C . SER A 1 313 ? -6.992 -57.327 19.049 1.00 32.72 344 SER A C 1
ATOM 2485 O O . SER A 1 313 ? -6.096 -56.551 19.394 1.00 28.24 344 SER A O 1
ATOM 2488 N N . THR A 1 314 ? -8.284 -57.119 19.332 1.00 30.15 345 THR A N 1
ATOM 2489 C CA . THR A 1 314 ? -8.744 -55.927 20.039 1.00 26.75 345 THR A CA 1
ATOM 2490 C C . THR A 1 314 ? -9.676 -56.333 21.174 1.00 25.56 345 THR A C 1
ATOM 2491 O O . THR A 1 314 ? -10.473 -57.263 21.030 1.00 24.94 345 THR A O 1
ATOM 2495 N N . LEU A 1 315 ? -9.557 -55.643 22.305 1.00 28.67 346 LEU A N 1
ATOM 2496 C CA . LEU A 1 315 ? -10.392 -55.903 23.473 1.00 26.14 346 LEU A CA 1
ATOM 2497 C C . LEU A 1 315 ? -11.753 -55.246 23.278 1.00 25.46 346 LEU A C 1
ATOM 2498 O O . LEU A 1 315 ? -11.844 -54.016 23.195 1.00 24.78 346 LEU A O 1
ATOM 2503 N N . VAL A 1 316 ? -12.811 -56.056 23.240 1.00 27.02 347 VAL A N 1
ATOM 2504 C CA . VAL A 1 316 ? -14.139 -55.582 22.869 1.00 29.46 347 VAL A CA 1
ATOM 2505 C C . VAL A 1 316 ? -15.190 -55.797 23.954 1.00 29.63 347 VAL A C 1
ATOM 2506 O O . VAL A 1 316 ? -16.325 -55.341 23.788 1.00 28.87 347 VAL A O 1
ATOM 2510 N N . PHE A 1 317 ? -14.857 -56.460 25.062 1.00 25.68 348 PHE A N 1
ATOM 2511 C CA . PHE A 1 317 ? -15.886 -56.933 25.991 1.00 27.87 348 PHE A CA 1
ATOM 2512 C C . PHE A 1 317 ? -15.216 -57.161 27.338 1.00 26.97 348 PHE A C 1
ATOM 2513 O O . PHE A 1 317 ? -14.338 -58.022 27.447 1.00 29.52 348 PHE A O 1
ATOM 2521 N N . VAL A 1 318 ? -15.615 -56.393 28.349 1.00 27.56 349 VAL A N 1
ATOM 2522 C CA . VAL A 1 318 ? -15.084 -56.521 29.703 1.00 26.02 349 VAL A CA 1
ATOM 2523 C C . VAL A 1 318 ? -16.268 -56.638 30.652 1.00 28.47 349 VAL A C 1
ATOM 2524 O O . VAL A 1 318 ? -17.146 -55.768 30.656 1.00 22.50 349 VAL A O 1
ATOM 2528 N N . ARG A 1 319 ? -16.290 -57.693 31.465 1.00 27.80 350 ARG A N 1
ATOM 2529 C CA . ARG A 1 319 ? -17.466 -57.974 32.278 1.00 31.37 350 ARG A CA 1
ATOM 2530 C C . ARG A 1 319 ? -17.071 -58.502 33.647 1.00 29.52 350 ARG A C 1
ATOM 2531 O O . ARG A 1 319 ? -16.289 -59.453 33.748 1.00 28.03 350 ARG A O 1
ATOM 2539 N N . ARG A 1 320 ? -17.644 -57.906 34.689 1.00 30.90 351 ARG A N 1
ATOM 2540 C CA . ARG A 1 320 ? -17.440 -58.374 36.051 1.00 31.98 351 ARG A CA 1
ATOM 2541 C C . ARG A 1 320 ? -18.512 -59.397 36.402 1.00 30.01 351 ARG A C 1
ATOM 2542 O O . ARG A 1 320 ? -19.683 -59.243 36.043 1.00 36.85 351 ARG A O 1
ATOM 2550 N N . VAL A 1 321 ? -18.100 -60.458 37.081 1.00 27.69 352 VAL A N 1
ATOM 2551 C CA . VAL A 1 321 ? -18.961 -61.605 37.331 1.00 31.28 352 VAL A CA 1
ATOM 2552 C C . VAL A 1 321 ? -18.630 -62.165 38.709 1.00 32.76 352 VAL A C 1
ATOM 2553 O O . VAL A 1 321 ? -17.467 -62.169 39.121 1.00 34.99 352 VAL A O 1
ATOM 2557 N N . GLY A 1 322 ? -19.649 -62.623 39.429 1.00 29.36 353 GLY A N 1
ATOM 2558 C CA . GLY A 1 322 ? -19.441 -63.256 40.718 1.00 30.41 353 GLY A CA 1
ATOM 2559 C C . GLY A 1 322 ? -20.200 -64.563 40.809 1.00 34.36 353 GLY A C 1
ATOM 2560 O O . GLY A 1 322 ? -21.272 -64.724 40.226 1.00 37.07 353 GLY A O 1
ATOM 2561 N N . HIS A 1 323 ? -19.627 -65.505 41.559 1.00 32.72 354 HIS A N 1
ATOM 2562 C CA . HIS A 1 323 ? -20.153 -66.865 41.630 1.00 35.45 354 HIS A CA 1
ATOM 2563 C C . HIS A 1 323 ? -20.698 -67.150 43.026 1.00 38.63 354 HIS A C 1
ATOM 2564 O O . HIS A 1 323 ? -19.986 -66.994 44.022 1.00 35.60 354 HIS A O 1
ATOM 2571 N N . GLU A 1 324 ? -21.961 -67.556 43.091 1.00 42.79 355 GLU A N 1
ATOM 2572 C CA . GLU A 1 324 ? -22.567 -67.963 44.345 1.00 47.24 355 GLU A CA 1
ATOM 2573 C C . GLU A 1 324 ? -22.136 -69.384 44.689 1.00 53.29 355 GLU A C 1
ATOM 2574 O O . GLU A 1 324 ? -21.692 -70.151 43.831 1.00 54.81 355 GLU A O 1
ATOM 2580 N N . GLN A 1 325 ? -22.264 -69.737 45.967 1.00 58.68 356 GLN A N 1
ATOM 2581 C CA . GLN A 1 325 ? -21.901 -71.096 46.349 1.00 64.98 356 GLN A CA 1
ATOM 2582 C C . GLN A 1 325 ? -22.935 -72.104 45.867 1.00 65.17 356 GLN A C 1
ATOM 2583 O O . GLN A 1 325 ? -22.597 -73.264 45.616 1.00 64.64 356 GLN A O 1
ATOM 2589 N N . ASP A 1 326 ? -24.189 -71.692 45.703 1.00 64.91 357 ASP A N 1
ATOM 2590 C CA . ASP A 1 326 ? -25.144 -72.653 45.171 1.00 63.84 357 ASP A CA 1
ATOM 2591 C C . ASP A 1 326 ? -24.910 -72.955 43.695 1.00 60.77 357 ASP A C 1
ATOM 2592 O O . ASP A 1 326 ? -25.545 -73.870 43.162 1.00 61.92 357 ASP A O 1
ATOM 2597 N N . GLY A 1 327 ? -24.016 -72.230 43.028 1.00 58.05 358 GLY A N 1
ATOM 2598 C CA . GLY A 1 327 ? -23.713 -72.449 41.630 1.00 57.78 358 GLY A CA 1
ATOM 2599 C C . GLY A 1 327 ? -24.269 -71.389 40.706 1.00 56.25 358 GLY A C 1
ATOM 2600 O O . GLY A 1 327 ? -23.813 -71.284 39.559 1.00 58.03 358 GLY A O 1
ATOM 2601 N N . ASN A 1 328 ? -25.244 -70.611 41.168 1.00 54.24 359 ASN A N 1
ATOM 2602 C CA . ASN A 1 328 ? -25.757 -69.505 40.378 1.00 55.52 359 ASN A CA 1
ATOM 2603 C C . ASN A 1 328 ? -24.685 -68.436 40.207 1.00 53.24 359 ASN A C 1
ATOM 2604 O O . ASN A 1 328 ? -23.814 -68.247 41.061 1.00 53.87 359 ASN A O 1
ATOM 2609 N N . VAL A 1 329 ? -24.749 -67.738 39.083 1.00 49.07 360 VAL A N 1
ATOM 2610 C CA . VAL A 1 329 ? -23.819 -66.664 38.783 1.00 43.58 360 VAL A CA 1
ATOM 2611 C C . VAL A 1 329 ? -24.558 -65.343 38.922 1.00 39.61 360 VAL A C 1
ATOM 2612 O O . VAL A 1 329 ? -25.765 -65.258 38.668 1.00 40.01 360 VAL A O 1
ATOM 2616 N N . VAL A 1 330 ? -23.834 -64.327 39.375 1.00 37.24 361 VAL A N 1
ATOM 2617 C CA . VAL A 1 330 ? -24.328 -62.966 39.478 1.00 36.47 361 VAL A CA 1
ATOM 2618 C C . VAL A 1 330 ? -23.452 -62.115 38.578 1.00 37.92 361 VAL A C 1
ATOM 2619 O O . VAL A 1 330 ? -22.220 -62.200 38.647 1.00 40.37 361 VAL A O 1
ATOM 2623 N N . THR A 1 331 ? -24.077 -61.322 37.720 1.00 36.53 362 THR A N 1
ATOM 2624 C CA . THR A 1 331 ? -23.343 -60.609 36.691 1.00 35.20 362 THR A CA 1
ATOM 2625 C C . THR A 1 331 ? -23.669 -59.127 36.747 1.00 33.38 362 THR A C 1
ATOM 2626 O O . THR A 1 331 ? -24.718 -58.711 37.246 1.00 36.53 362 THR A O 1
ATOM 2630 N N . LEU A 1 332 ? -22.742 -58.341 36.236 1.00 26.45 363 LEU A N 1
ATOM 2631 C CA . LEU A 1 332 ? -22.952 -56.954 35.885 1.00 29.85 363 LEU A CA 1
ATOM 2632 C C . LEU A 1 332 ? -22.962 -56.801 34.367 1.00 30.50 363 LEU A C 1
ATOM 2633 O O . LEU A 1 332 ? -22.459 -57.667 33.642 1.00 31.70 363 LEU A O 1
ATOM 2638 N N . PRO A 1 333 ? -23.539 -55.720 33.849 1.00 30.69 364 PRO A N 1
ATOM 2639 C CA . PRO A 1 333 ? -23.536 -55.497 32.401 1.00 29.97 364 PRO A CA 1
ATOM 2640 C C . PRO A 1 333 ? -22.120 -55.331 31.884 1.00 29.54 364 PRO A C 1
ATOM 2641 O O . PRO A 1 333 ? -21.277 -54.711 32.548 1.00 29.09 364 PRO A O 1
ATOM 2645 N N . PRO A 1 334 ? -21.814 -55.880 30.716 1.00 28.98 365 PRO A N 1
ATOM 2646 C CA . PRO A 1 334 ? -20.465 -55.743 30.166 1.00 31.21 365 PRO A CA 1
ATOM 2647 C C . PRO A 1 334 ? -20.213 -54.362 29.586 1.00 30.68 365 PRO A C 1
ATOM 2648 O O . PRO A 1 334 ? -21.107 -53.694 29.059 1.00 27.00 365 PRO A O 1
ATOM 2652 N N . LEU A 1 335 ? -18.960 -53.943 29.687 1.00 31.80 366 LEU A N 1
ATOM 2653 C CA . LEU A 1 335 ? -18.477 -52.762 28.987 1.00 29.01 366 LEU A CA 1
ATOM 2654 C C . LEU A 1 335 ? -18.012 -53.195 27.603 1.00 29.36 366 LEU A C 1
ATOM 2655 O O . LEU A 1 335 ? -17.145 -54.070 27.483 1.00 26.24 366 LEU A O 1
ATOM 2660 N N . GLU A 1 336 ? -18.611 -52.621 26.561 1.00 29.96 367 GLU A N 1
ATOM 2661 C CA . GLU A 1 336 ? -18.256 -52.968 25.189 1.00 30.52 367 GLU A CA 1
ATOM 2662 C C . GLU A 1 336 ? -17.347 -51.903 24.597 1.00 27.35 367 GLU A C 1
ATOM 2663 O O . GLU A 1 336 ? -17.482 -50.717 24.904 1.00 28.22 367 GLU A O 1
ATOM 2669 N N . LEU A 1 337 ? -16.421 -52.334 23.743 1.00 30.07 368 LEU A N 1
ATOM 2670 C CA . LEU A 1 337 ? -15.506 -51.439 23.052 1.00 30.19 368 LEU A CA 1
ATOM 2671 C C . LEU A 1 337 ? -15.476 -51.803 21.574 1.00 28.54 368 LEU A C 1
ATOM 2672 O O . LEU A 1 337 ? -15.471 -52.984 21.220 1.00 26.10 368 LEU A O 1
ATOM 2677 N N . ALA A 1 338 ? -15.454 -50.785 20.717 1.00 29.26 369 ALA A N 1
ATOM 2678 C CA . ALA A 1 338 ? -15.417 -50.981 19.276 1.00 26.61 369 ALA A CA 1
ATOM 2679 C C . ALA A 1 338 ? -14.290 -50.141 18.681 1.00 27.43 369 ALA A C 1
ATOM 2680 O O . ALA A 1 338 ? -13.845 -49.154 19.271 1.00 27.85 369 ALA A O 1
ATOM 2682 N N . TYR A 1 339 ? -13.822 -50.550 17.504 1.00 27.31 370 TYR A N 1
ATOM 2683 C CA . TYR A 1 339 ? -12.609 -49.995 16.919 1.00 26.79 370 TYR A CA 1
ATOM 2684 C C . TYR A 1 339 ? -12.836 -49.704 15.439 1.00 30.70 370 TYR A C 1
ATOM 2685 O O . TYR A 1 339 ? -13.754 -50.235 14.811 1.00 32.69 370 TYR A O 1
ATOM 2694 N N . GLN A 1 340 ? -11.983 -48.846 14.888 1.00 32.47 371 GLN A N 1
ATOM 2695 C CA . GLN A 1 340 ? -12.109 -48.460 13.489 1.00 37.37 371 GLN A CA 1
ATOM 2696 C C . GLN A 1 340 ? -11.766 -49.634 12.585 1.00 37.70 371 GLN A C 1
ATOM 2697 O O . GLN A 1 340 ? -10.705 -50.249 12.719 1.00 36.82 371 GLN A O 1
ATOM 2703 N N . ASP A 1 341 ? -12.674 -49.946 11.667 1.00 38.40 372 ASP A N 1
ATOM 2704 C CA . ASP A 1 341 ? -12.475 -51.067 10.772 1.00 40.28 372 ASP A CA 1
ATOM 2705 C C . ASP A 1 341 ? -11.632 -50.654 9.571 1.00 37.14 372 ASP A C 1
ATOM 2706 O O . ASP A 1 341 ? -11.429 -49.470 9.291 1.00 32.56 372 ASP A O 1
ATOM 2711 N N . PHE A 1 342 ? -11.121 -51.656 8.869 1.00 39.85 373 PHE A N 1
ATOM 2712 C CA . PHE A 1 342 ? -10.445 -51.457 7.592 1.00 42.12 373 PHE A CA 1
ATOM 2713 C C . PHE A 1 342 ? -11.194 -52.276 6.554 1.00 44.77 373 PHE A C 1
ATOM 2714 O O . PHE A 1 342 ? -11.176 -53.511 6.602 1.00 44.23 373 PHE A O 1
ATOM 2722 N N . SER A 1 343 ? -11.853 -51.586 5.626 1.00 47.36 374 SER A N 1
ATOM 2723 C CA . SER A 1 343 ? -12.708 -52.211 4.618 1.00 52.11 374 SER A CA 1
ATOM 2724 C C . SER A 1 343 ? -12.279 -51.728 3.237 1.00 52.58 374 SER A C 1
ATOM 2725 O O . SER A 1 343 ? -12.985 -50.943 2.592 1.00 50.15 374 SER A O 1
ATOM 2728 N N . PRO A 1 344 ? -11.112 -52.181 2.750 1.00 57.58 375 PRO A N 1
ATOM 2729 C CA . PRO A 1 344 ? -10.581 -51.649 1.483 1.00 63.98 375 PRO A CA 1
ATOM 2730 C C . PRO A 1 344 ? -11.426 -51.986 0.266 1.00 75.06 375 PRO A C 1
ATOM 2731 O O . PRO A 1 344 ? -11.712 -51.115 -0.562 1.00 77.25 375 PRO A O 1
ATOM 2735 N N . ARG A 1 345 ? -11.804 -53.260 0.149 1.00 87.01 376 ARG A N 1
ATOM 2736 C CA . ARG A 1 345 ? -12.642 -53.717 -0.956 1.00 93.54 376 ARG A CA 1
ATOM 2737 C C . ARG A 1 345 ? -13.903 -52.872 -1.104 1.00 98.65 376 ARG A C 1
ATOM 2738 O O . ARG A 1 345 ? -14.335 -52.576 -2.225 1.00 101.50 376 ARG A O 1
ATOM 2746 N N . HIS A 1 346 ? -14.498 -52.461 0.017 1.00 102.58 377 HIS A N 1
ATOM 2747 C CA . HIS A 1 346 ? -15.738 -51.697 -0.006 1.00 103.85 377 HIS A CA 1
ATOM 2748 C C . HIS A 1 346 ? -15.500 -50.200 -0.140 1.00 100.39 377 HIS A C 1
ATOM 2749 O O . HIS A 1 346 ? -16.316 -49.500 -0.750 1.00 101.42 377 HIS A O 1
ATOM 2756 N N . HIS A 1 347 ? -14.394 -49.698 0.406 1.00 95.76 378 HIS A N 1
ATOM 2757 C CA . HIS A 1 347 ? -14.141 -48.264 0.443 1.00 92.34 378 HIS A CA 1
ATOM 2758 C C . HIS A 1 347 ? -13.396 -47.747 -0.783 1.00 92.60 378 HIS A C 1
ATOM 2759 O O . HIS A 1 347 ? -13.612 -46.597 -1.184 1.00 93.65 378 HIS A O 1
ATOM 2766 N N . ALA A 1 348 ? -12.541 -48.567 -1.394 1.00 91.27 379 ALA A N 1
ATOM 2767 C CA . ALA A 1 348 ? -11.636 -48.085 -2.433 1.00 89.87 379 ALA A CA 1
ATOM 2768 C C . ALA A 1 348 ? -12.394 -47.545 -3.638 1.00 88.51 379 ALA A C 1
ATOM 2769 O O . ALA A 1 348 ? -13.307 -48.191 -4.159 1.00 90.20 379 ALA A O 1
ATOM 2771 N N . HIS A 1 349 ? -11.988 -46.359 -4.092 1.00 87.06 380 HIS A N 1
ATOM 2772 C CA . HIS A 1 349 ? -12.619 -45.702 -5.235 1.00 85.75 380 HIS A CA 1
ATOM 2773 C C . HIS A 1 349 ? -11.618 -44.729 -5.839 1.00 78.48 380 HIS A C 1
ATOM 2774 O O . HIS A 1 349 ? -11.179 -43.796 -5.158 1.00 77.39 380 HIS A O 1
ATOM 2781 N N . TRP A 1 350 ? -11.258 -44.941 -7.106 1.00 71.72 381 TRP A N 1
ATOM 2782 C CA . TRP A 1 350 ? -10.296 -44.069 -7.768 1.00 64.24 381 TRP A CA 1
ATOM 2783 C C . TRP A 1 350 ? -10.926 -42.717 -8.072 1.00 62.97 381 TRP A C 1
ATOM 2784 O O . TRP A 1 350 ? -11.983 -42.638 -8.705 1.00 65.00 381 TRP A O 1
ATOM 2795 N N . GLN A 1 351 ? -10.266 -41.650 -7.632 1.00 59.45 382 GLN A N 1
ATOM 2796 C CA . GLN A 1 351 ? -10.733 -40.305 -7.908 1.00 57.43 382 GLN A CA 1
ATOM 2797 C C . GLN A 1 351 ? -9.638 -39.506 -8.596 1.00 53.76 382 GLN A C 1
ATOM 2798 O O . GLN A 1 351 ? -8.461 -39.610 -8.230 1.00 48.03 382 GLN A O 1
ATOM 2804 N N . PRO A 1 352 ? -9.994 -38.709 -9.601 1.00 53.62 383 PRO A N 1
ATOM 2805 C CA . PRO A 1 352 ? -8.984 -37.894 -10.279 1.00 52.86 383 PRO A CA 1
ATOM 2806 C C . PRO A 1 352 ? -8.430 -36.822 -9.355 1.00 53.93 383 PRO A C 1
ATOM 2807 O O . PRO A 1 352 ? -9.147 -36.248 -8.532 1.00 56.63 383 PRO A O 1
ATOM 2811 N N . MET A 1 353 ? -7.131 -36.563 -9.491 1.00 52.25 384 MET A N 1
ATOM 2812 C CA . MET A 1 353 ? -6.463 -35.525 -8.712 1.00 51.73 384 MET A CA 1
ATOM 2813 C C . MET A 1 353 ? -6.410 -34.271 -9.575 1.00 50.63 384 MET A C 1
ATOM 2814 O O . MET A 1 353 ? -5.410 -33.967 -10.225 1.00 50.93 384 MET A O 1
ATOM 2819 N N . ASP A 1 354 ? -7.524 -33.536 -9.587 1.00 49.79 385 ASP A N 1
ATOM 2820 C CA . ASP A 1 354 ? -7.578 -32.322 -10.394 1.00 53.74 385 ASP A CA 1
ATOM 2821 C C . ASP A 1 354 ? -6.627 -31.261 -9.867 1.00 52.64 385 ASP A C 1
ATOM 2822 O O . ASP A 1 354 ? -6.251 -30.348 -10.610 1.00 51.13 385 ASP A O 1
ATOM 2827 N N . VAL A 1 355 ? -6.220 -31.379 -8.605 1.00 52.97 386 VAL A N 1
ATOM 2828 C CA . VAL A 1 355 ? -5.222 -30.483 -8.043 1.00 51.70 386 VAL A CA 1
ATOM 2829 C C . VAL A 1 355 ? -3.928 -30.519 -8.849 1.00 53.99 386 VAL A C 1
ATOM 2830 O O . VAL A 1 355 ? -3.202 -29.519 -8.921 1.00 54.22 386 VAL A O 1
ATOM 2834 N N . LEU A 1 356 ? -3.625 -31.652 -9.486 1.00 50.87 387 LEU A N 1
ATOM 2835 C CA . LEU A 1 356 ? -2.390 -31.811 -10.244 1.00 49.01 387 LEU A CA 1
ATOM 2836 C C . LEU A 1 356 ? -2.620 -31.831 -11.749 1.00 50.48 387 LEU A C 1
ATOM 2837 O O . LEU A 1 356 ? -1.798 -32.390 -12.486 1.00 49.55 387 LEU A O 1
ATOM 2842 N N . ALA A 1 357 ? -3.721 -31.240 -12.222 1.00 52.63 388 ALA A N 1
ATOM 2843 C CA . ALA A 1 357 ? -3.910 -31.088 -13.662 1.00 53.61 388 ALA A CA 1
ATOM 2844 C C . ALA A 1 357 ? -2.791 -30.262 -14.275 1.00 54.83 388 ALA A C 1
ATOM 2845 O O . ALA A 1 357 ? -2.444 -30.448 -15.446 1.00 54.03 388 ALA A O 1
ATOM 2847 N N . ASN A 1 358 ? -2.215 -29.354 -13.495 1.00 59.51 389 ASN A N 1
ATOM 2848 C CA . ASN A 1 358 ? -1.073 -28.550 -13.898 1.00 64.49 389 ASN A CA 1
ATOM 2849 C C . ASN A 1 358 ? 0.262 -29.222 -13.596 1.00 63.46 389 ASN A C 1
ATOM 2850 O O . ASN A 1 358 ? 1.311 -28.622 -13.850 1.00 63.76 389 ASN A O 1
ATOM 2855 N N . PHE A 1 359 ? 0.253 -30.436 -13.051 1.00 61.39 390 PHE A N 1
ATOM 2856 C CA . PHE A 1 359 ? 1.474 -31.158 -12.711 1.00 58.70 390 PHE A CA 1
ATOM 2857 C C . PHE A 1 359 ? 1.806 -32.115 -13.848 1.00 59.53 390 PHE A C 1
ATOM 2858 O O . PHE A 1 359 ? 1.085 -33.093 -14.073 1.00 62.33 390 PHE A O 1
ATOM 2866 N N . ASN A 1 360 ? 2.906 -31.840 -14.552 1.00 55.24 391 ASN A N 1
ATOM 2867 C CA . ASN A 1 360 ? 3.276 -32.592 -15.743 1.00 57.06 391 ASN A CA 1
ATOM 2868 C C . ASN A 1 360 ? 4.275 -33.711 -15.473 1.00 56.46 391 ASN A C 1
ATOM 2869 O O . ASN A 1 360 ? 4.518 -34.531 -16.365 1.00 58.29 391 ASN A O 1
ATOM 2874 N N . ALA A 1 361 ? 4.859 -33.772 -14.282 1.00 57.73 392 ALA A N 1
ATOM 2875 C CA . ALA A 1 361 ? 5.710 -34.902 -13.942 1.00 55.11 392 ALA A CA 1
ATOM 2876 C C . ALA A 1 361 ? 4.868 -36.168 -13.846 1.00 54.29 392 ALA A C 1
ATOM 2877 O O . ALA A 1 361 ? 3.767 -36.162 -13.288 1.00 49.12 392 ALA A O 1
ATOM 2879 N N . ILE A 1 362 ? 5.377 -37.255 -14.420 1.00 55.46 393 ILE A N 1
ATOM 2880 C CA . ILE A 1 362 ? 4.697 -38.543 -14.411 1.00 55.69 393 ILE A CA 1
ATOM 2881 C C . ILE A 1 362 ? 5.494 -39.586 -13.641 1.00 57.93 393 ILE A C 1
ATOM 2882 O O . ILE A 1 362 ? 4.951 -40.293 -12.788 1.00 60.41 393 ILE A O 1
ATOM 2887 N N . GLN A 1 363 ? 6.796 -39.678 -13.911 1.00 57.34 394 GLN A N 1
ATOM 2888 C CA . GLN A 1 363 ? 7.634 -40.706 -13.317 1.00 59.02 394 GLN A CA 1
ATOM 2889 C C . GLN A 1 363 ? 8.831 -40.175 -12.544 1.00 59.78 394 GLN A C 1
ATOM 2890 O O . GLN A 1 363 ? 9.347 -40.896 -11.682 1.00 62.79 394 GLN A O 1
ATOM 2896 N N . ARG A 1 364 ? 9.289 -38.954 -12.815 1.00 55.45 395 ARG A N 1
ATOM 2897 C CA . ARG A 1 364 ? 10.503 -38.472 -12.165 1.00 55.02 395 ARG A CA 1
ATOM 2898 C C . ARG A 1 364 ? 10.166 -37.444 -11.094 1.00 53.22 395 ARG A C 1
ATOM 2899 O O . ARG A 1 364 ? 10.705 -36.330 -11.091 1.00 52.33 395 ARG A O 1
ATOM 2907 N N . TRP A 1 365 ? 9.270 -37.826 -10.183 1.00 45.80 396 TRP A N 1
ATOM 2908 C CA . TRP A 1 365 ? 8.859 -36.993 -9.066 1.00 49.92 396 TRP A CA 1
ATOM 2909 C C . TRP A 1 365 ? 8.587 -37.882 -7.857 1.00 47.66 396 TRP A C 1
ATOM 2910 O O . TRP A 1 365 ? 8.341 -39.086 -7.984 1.00 44.69 396 TRP A O 1
ATOM 2921 N N . GLN A 1 366 ? 8.636 -37.276 -6.675 1.00 48.10 397 GLN A N 1
ATOM 2922 C CA . GLN A 1 366 ? 8.520 -38.009 -5.424 1.00 44.09 397 GLN A CA 1
ATOM 2923 C C . GLN A 1 366 ? 7.544 -37.311 -4.496 1.00 45.58 397 GLN A C 1
ATOM 2924 O O . GLN A 1 366 ? 7.558 -36.083 -4.368 1.00 46.16 397 GLN A O 1
ATOM 2930 N N . LEU A 1 367 ? 6.706 -38.110 -3.842 1.00 46.26 398 LEU A N 1
ATOM 2931 C CA . LEU A 1 367 ? 5.725 -37.632 -2.870 1.00 44.77 398 LEU A CA 1
ATOM 2932 C C . LEU A 1 367 ? 6.275 -37.981 -1.491 1.00 45.01 398 LEU A C 1
ATOM 2933 O O . LEU A 1 367 ? 6.130 -39.104 -1.013 1.00 45.30 398 LEU A O 1
ATOM 2938 N N . VAL A 1 368 ? 6.933 -37.007 -0.856 1.00 47.87 399 VAL A N 1
ATOM 2939 C CA . VAL A 1 368 ? 7.685 -37.231 0.374 1.00 47.70 399 VAL A CA 1
ATOM 2940 C C . VAL A 1 368 ? 7.587 -35.992 1.258 1.00 47.01 399 VAL A C 1
ATOM 2941 O O . VAL A 1 368 ? 7.356 -34.877 0.784 1.00 44.19 399 VAL A O 1
ATOM 2945 N N . ASP A 1 369 ? 7.763 -36.201 2.566 1.00 46.01 400 ASP A N 1
ATOM 2946 C CA . ASP A 1 369 ? 7.712 -35.111 3.543 1.00 46.11 400 ASP A CA 1
ATOM 2947 C C . ASP A 1 369 ? 9.122 -34.569 3.726 1.00 49.11 400 ASP A C 1
ATOM 2948 O O . ASP A 1 369 ? 9.853 -34.965 4.635 1.00 45.90 400 ASP A O 1
ATOM 2953 N N . LEU A 1 370 ? 9.509 -33.636 2.854 1.00 52.67 401 LEU A N 1
ATOM 2954 C CA . LEU A 1 370 ? 10.862 -33.100 2.910 1.00 53.86 401 LEU A CA 1
ATOM 2955 C C . LEU A 1 370 ? 11.047 -32.149 4.087 1.00 54.55 401 LEU A C 1
ATOM 2956 O O . LEU A 1 370 ? 11.999 -32.289 4.860 1.00 54.62 401 LEU A O 1
ATOM 2961 N N . LYS A 1 371 ? 10.158 -31.171 4.235 1.00 58.56 402 LYS A N 1
ATOM 2962 C CA . LYS A 1 371 ? 10.317 -30.153 5.266 1.00 63.89 402 LYS A CA 1
ATOM 2963 C C . LYS A 1 371 ? 9.771 -30.583 6.619 1.00 68.40 402 LYS A C 1
ATOM 2964 O O . LYS A 1 371 ? 9.709 -29.754 7.533 1.00 73.31 402 LYS A O 1
ATOM 2970 N N . GLY A 1 372 ? 9.383 -31.847 6.774 1.00 67.93 403 GLY A N 1
ATOM 2971 C CA . GLY A 1 372 ? 8.888 -32.336 8.046 1.00 65.59 403 GLY A CA 1
ATOM 2972 C C . GLY A 1 372 ? 7.644 -31.621 8.530 1.00 62.40 403 GLY A C 1
ATOM 2973 O O . GLY A 1 372 ? 7.645 -31.002 9.599 1.00 61.74 403 GLY A O 1
ATOM 2974 N N . GLU A 1 373 ? 6.571 -31.692 7.750 1.00 58.46 404 GLU A N 1
ATOM 2975 C CA . GLU A 1 373 ? 5.312 -31.077 8.133 1.00 57.21 404 GLU A CA 1
ATOM 2976 C C . GLU A 1 373 ? 4.229 -32.101 8.458 1.00 52.03 404 GLU A C 1
ATOM 2977 O O . GLU A 1 373 ? 3.097 -31.711 8.770 1.00 50.19 404 GLU A O 1
ATOM 2983 N N . GLY A 1 374 ? 4.552 -33.395 8.419 1.00 47.05 405 GLY A N 1
ATOM 2984 C CA . GLY A 1 374 ? 3.591 -34.445 8.685 1.00 43.08 405 GLY A CA 1
ATOM 2985 C C . GLY A 1 374 ? 2.802 -34.915 7.481 1.00 41.58 405 GLY A C 1
ATOM 2986 O O . GLY A 1 374 ? 1.980 -35.832 7.620 1.00 41.70 405 GLY A O 1
ATOM 2987 N N . LEU A 1 375 ? 3.020 -34.319 6.312 1.00 42.28 406 LEU A N 1
ATOM 2988 C CA . LEU A 1 375 ? 2.366 -34.694 5.066 1.00 40.50 406 LEU A CA 1
ATOM 2989 C C . LEU A 1 375 ? 3.387 -34.657 3.937 1.00 43.05 406 LEU A C 1
ATOM 2990 O O . LEU A 1 375 ? 4.299 -33.820 3.950 1.00 43.60 406 LEU A O 1
ATOM 2995 N N . PRO A 1 376 ? 3.262 -35.546 2.949 1.00 40.45 407 PRO A N 1
ATOM 2996 C CA . PRO A 1 376 ? 4.231 -35.554 1.845 1.00 39.65 407 PRO A CA 1
ATOM 2997 C C . PRO A 1 376 ? 4.003 -34.385 0.898 1.00 40.75 407 PRO A C 1
ATOM 2998 O O . PRO A 1 376 ? 2.866 -33.977 0.649 1.00 39.54 407 PRO A O 1
ATOM 3002 N N . GLY A 1 377 ? 5.104 -33.849 0.367 1.00 42.19 408 GLY A N 1
ATOM 3003 C CA . GLY A 1 377 ? 5.065 -32.790 -0.614 1.00 39.66 408 GLY A CA 1
ATOM 3004 C C . GLY A 1 377 ? 5.542 -33.267 -1.979 1.00 38.60 408 GLY A C 1
ATOM 3005 O O . GLY A 1 377 ? 5.953 -34.409 -2.167 1.00 38.39 408 GLY A O 1
ATOM 3006 N N . LEU A 1 378 ? 5.463 -32.354 -2.946 1.00 37.31 409 LEU A N 1
ATOM 3007 C CA . LEU A 1 378 ? 5.826 -32.656 -4.328 1.00 41.61 409 LEU A CA 1
ATOM 3008 C C . LEU A 1 378 ? 7.283 -32.279 -4.547 1.00 42.03 409 LEU A C 1
ATOM 3009 O O . LEU A 1 378 ? 7.627 -31.094 -4.566 1.00 43.16 409 LEU A O 1
ATOM 3014 N N . LEU A 1 379 ? 8.134 -33.284 -4.721 1.00 44.24 410 LEU A N 1
ATOM 3015 C CA . LEU A 1 379 ? 9.541 -33.090 -5.035 1.00 45.43 410 LEU A CA 1
ATOM 3016 C C . LEU A 1 379 ? 9.781 -33.507 -6.480 1.00 48.98 410 LEU A C 1
ATOM 3017 O O . LEU A 1 379 ? 9.412 -34.618 -6.877 1.00 50.01 410 LEU A O 1
ATOM 3022 N N . TYR A 1 380 ? 10.402 -32.625 -7.262 1.00 49.60 411 TYR A N 1
ATOM 3023 C CA . TYR A 1 380 ? 10.537 -32.878 -8.691 1.00 49.41 411 TYR A CA 1
ATOM 3024 C C . TYR A 1 380 ? 11.600 -31.965 -9.287 1.00 50.53 411 TYR A C 1
ATOM 3025 O O . TYR A 1 380 ? 12.023 -30.977 -8.680 1.00 47.19 411 TYR A O 1
ATOM 3034 N N . GLN A 1 381 ? 11.999 -32.309 -10.509 1.00 56.02 412 GLN A N 1
ATOM 3035 C CA . GLN A 1 381 ? 12.979 -31.574 -11.298 1.00 63.46 412 GLN A CA 1
ATOM 3036 C C . GLN A 1 381 ? 12.255 -30.823 -12.405 1.00 66.21 412 GLN A C 1
ATOM 3037 O O . GLN A 1 381 ? 11.538 -31.438 -13.201 1.00 67.63 412 GLN A O 1
ATOM 3043 N N . ASP A 1 382 ? 12.449 -29.508 -12.481 1.00 69.94 413 ASP A N 1
ATOM 3044 C CA . ASP A 1 382 ? 11.926 -28.747 -13.613 1.00 74.97 413 ASP A CA 1
ATOM 3045 C C . ASP A 1 382 ? 13.030 -27.907 -14.230 1.00 79.97 413 ASP A C 1
ATOM 3046 O O . ASP A 1 382 ? 13.560 -26.994 -13.589 1.00 78.91 413 ASP A O 1
ATOM 3051 N N . LYS A 1 383 ? 13.337 -28.215 -15.480 1.00 84.31 414 LYS A N 1
ATOM 3052 C CA . LYS A 1 383 ? 14.411 -27.630 -16.266 1.00 88.65 414 LYS A CA 1
ATOM 3053 C C . LYS A 1 383 ? 15.634 -27.254 -15.437 1.00 88.12 414 LYS A C 1
ATOM 3054 O O . LYS A 1 383 ? 15.939 -26.080 -15.194 1.00 87.95 414 LYS A O 1
ATOM 3060 N N . GLY A 1 384 ? 16.393 -28.297 -15.084 1.00 89.10 415 GLY A N 1
ATOM 3061 C CA . GLY A 1 384 ? 17.656 -28.108 -14.423 1.00 84.69 415 GLY A CA 1
ATOM 3062 C C . GLY A 1 384 ? 17.573 -27.852 -12.936 1.00 79.21 415 GLY A C 1
ATOM 3063 O O . GLY A 1 384 ? 18.536 -28.153 -12.217 1.00 77.50 415 GLY A O 1
ATOM 3064 N N . ALA A 1 385 ? 16.460 -27.320 -12.443 1.00 72.47 416 ALA A N 1
ATOM 3065 C CA . ALA A 1 385 ? 16.327 -26.936 -11.047 1.00 65.23 416 ALA A CA 1
ATOM 3066 C C . ALA A 1 385 ? 15.450 -27.926 -10.294 1.00 56.59 416 ALA A C 1
ATOM 3067 O O . ALA A 1 385 ? 14.618 -28.632 -10.870 1.00 53.27 416 ALA A O 1
ATOM 3069 N N . TRP A 1 386 ? 15.642 -27.964 -8.987 1.00 53.97 417 TRP A N 1
ATOM 3070 C CA . TRP A 1 386 ? 14.835 -28.802 -8.120 1.00 51.48 417 TRP A CA 1
ATOM 3071 C C . TRP A 1 386 ? 13.791 -27.951 -7.409 1.00 54.80 417 TRP A C 1
ATOM 3072 O O . TRP A 1 386 ? 14.084 -26.839 -6.961 1.00 55.66 417 TRP A O 1
ATOM 3083 N N . TRP A 1 387 ? 12.572 -28.482 -7.303 1.00 55.01 418 TRP A N 1
ATOM 3084 C CA . TRP A 1 387 ? 11.453 -27.751 -6.727 1.00 53.93 418 TRP A CA 1
ATOM 3085 C C . TRP A 1 387 ? 10.716 -28.621 -5.718 1.00 53.76 418 TRP A C 1
ATOM 3086 O O . TRP A 1 387 ? 10.706 -29.852 -5.817 1.00 55.51 418 TRP A O 1
ATOM 3097 N N . TYR A 1 388 ? 10.098 -27.965 -4.739 1.00 52.81 419 TYR A N 1
ATOM 3098 C CA . TYR A 1 388 ? 9.323 -28.662 -3.720 1.00 50.52 419 TYR A CA 1
ATOM 3099 C C . TYR A 1 388 ? 8.069 -27.871 -3.393 1.00 51.96 419 TYR A C 1
ATOM 3100 O O . TYR A 1 388 ? 8.145 -26.677 -3.088 1.00 51.43 419 TYR A O 1
ATOM 3109 N N . ARG A 1 389 ? 6.922 -28.545 -3.442 1.00 51.23 420 ARG A N 1
ATOM 3110 C CA . ARG A 1 389 ? 5.629 -27.938 -3.151 1.00 51.39 420 ARG A CA 1
ATOM 3111 C C . ARG A 1 389 ? 5.072 -28.566 -1.880 1.00 52.19 420 ARG A C 1
ATOM 3112 O O . ARG A 1 389 ? 4.626 -29.718 -1.897 1.00 51.96 420 ARG A O 1
ATOM 3120 N N . SER A 1 390 ? 5.099 -27.810 -0.785 1.00 52.68 421 SER A N 1
ATOM 3121 C CA . SER A 1 390 ? 4.584 -28.306 0.483 1.00 50.61 421 SER A CA 1
ATOM 3122 C C . SER A 1 390 ? 3.079 -28.503 0.403 1.00 47.90 421 SER A C 1
ATOM 3123 O O . SER A 1 390 ? 2.386 -27.854 -0.386 1.00 48.24 421 SER A O 1
ATOM 3126 N N . ALA A 1 391 ? 2.572 -29.412 1.231 1.00 46.05 422 ALA A N 1
ATOM 3127 C CA . ALA A 1 391 ? 1.137 -29.625 1.295 1.00 42.41 422 ALA A CA 1
ATOM 3128 C C . ALA A 1 391 ? 0.449 -28.381 1.850 1.00 42.35 422 ALA A C 1
ATOM 3129 O O . ALA A 1 391 ? 1.051 -27.559 2.547 1.00 44.86 422 ALA A O 1
ATOM 3131 N N . GLN A 1 392 ? -0.833 -28.247 1.532 1.00 41.54 423 GLN A N 1
ATOM 3132 C CA . GLN A 1 392 ? -1.559 -27.029 1.853 1.00 46.13 423 GLN A CA 1
ATOM 3133 C C . GLN A 1 392 ? -3.030 -27.362 2.041 1.00 47.36 423 GLN A C 1
ATOM 3134 O O . GLN A 1 392 ? -3.532 -28.349 1.497 1.00 50.83 423 GLN A O 1
ATOM 3140 N N . ARG A 1 393 ? -3.719 -26.529 2.817 1.00 45.60 424 ARG A N 1
ATOM 3141 C CA . ARG A 1 393 ? -5.163 -26.666 2.951 1.00 43.43 424 ARG A CA 1
ATOM 3142 C C . ARG A 1 393 ? -5.850 -26.274 1.652 1.00 45.69 424 ARG A C 1
ATOM 3143 O O . ARG A 1 393 ? -5.640 -25.175 1.132 1.00 48.06 424 ARG A O 1
ATOM 3151 N N . LEU A 1 394 ? -6.679 -27.170 1.134 1.00 43.73 425 LEU A N 1
ATOM 3152 C CA . LEU A 1 394 ? -7.485 -26.895 -0.045 1.00 46.44 425 LEU A CA 1
ATOM 3153 C C . LEU A 1 394 ? -8.889 -26.538 0.422 1.00 48.96 425 LEU A C 1
ATOM 3154 O O . LEU A 1 394 ? -9.549 -27.347 1.083 1.00 49.05 425 LEU A O 1
ATOM 3159 N N . GLY A 1 395 ? -9.330 -25.321 0.107 1.00 50.76 426 GLY A N 1
ATOM 3160 C CA . GLY A 1 395 ? -10.646 -24.868 0.514 1.00 53.57 426 GLY A CA 1
ATOM 3161 C C . GLY A 1 395 ? -10.680 -24.189 1.870 1.00 55.24 426 GLY A C 1
ATOM 3162 O O . GLY A 1 395 ? -9.709 -23.547 2.281 1.00 55.74 426 GLY A O 1
ATOM 3163 N N . GLU A 1 396 ? -11.794 -24.333 2.583 1.00 57.67 427 GLU A N 1
ATOM 3164 C CA . GLU A 1 396 ? -11.983 -23.624 3.839 1.00 56.48 427 GLU A CA 1
ATOM 3165 C C . GLU A 1 396 ? -11.274 -24.333 4.987 1.00 55.01 427 GLU A C 1
ATOM 3166 O O . GLU A 1 396 ? -11.059 -25.548 4.966 1.00 54.50 427 GLU A O 1
ATOM 3172 N N . ILE A 1 397 ? -10.908 -23.549 6.002 1.00 55.27 428 ILE A N 1
ATOM 3173 C CA . ILE A 1 397 ? -10.250 -24.107 7.175 1.00 57.11 428 ILE A CA 1
ATOM 3174 C C . ILE A 1 397 ? -11.190 -25.080 7.872 1.00 58.38 428 ILE A C 1
ATOM 3175 O O . ILE A 1 397 ? -12.406 -24.858 7.949 1.00 61.11 428 ILE A O 1
ATOM 3180 N N . GLY A 1 398 ? -10.628 -26.184 8.368 1.00 56.78 429 GLY A N 1
ATOM 3181 C CA . GLY A 1 398 ? -11.378 -27.228 9.019 1.00 58.75 429 GLY A CA 1
ATOM 3182 C C . GLY A 1 398 ? -11.651 -28.432 8.138 1.00 58.81 429 GLY A C 1
ATOM 3183 O O . GLY A 1 398 ? -11.761 -29.551 8.652 1.00 59.82 429 GLY A O 1
ATOM 3184 N N . SER A 1 399 ? -11.766 -28.228 6.826 1.00 55.65 430 SER A N 1
ATOM 3185 C CA . SER A 1 399 ? -11.882 -29.349 5.911 1.00 50.99 430 SER A CA 1
ATOM 3186 C C . SER A 1 399 ? -10.629 -30.216 5.985 1.00 45.64 430 SER A C 1
ATOM 3187 O O . SER A 1 399 ? -9.620 -29.858 6.597 1.00 45.42 430 SER A O 1
ATOM 3190 N N . ASP A 1 400 ? -10.704 -31.380 5.350 1.00 41.99 431 ASP A N 1
ATOM 3191 C CA . ASP A 1 400 ? -9.546 -32.251 5.228 1.00 40.08 431 ASP A CA 1
ATOM 3192 C C . ASP A 1 400 ? -8.961 -32.250 3.815 1.00 38.72 431 ASP A C 1
ATOM 3193 O O . ASP A 1 400 ? -8.035 -33.018 3.540 1.00 39.07 431 ASP A O 1
ATOM 3198 N N . ALA A 1 401 ? -9.466 -31.397 2.922 1.00 38.83 432 ALA A N 1
ATOM 3199 C CA . ALA A 1 401 ? -8.995 -31.385 1.540 1.00 39.33 432 ALA A CA 1
ATOM 3200 C C . ALA A 1 401 ? -7.570 -30.861 1.473 1.00 42.99 432 ALA A C 1
ATOM 3201 O O . ALA A 1 401 ? -7.219 -29.895 2.155 1.00 41.75 432 ALA A O 1
ATOM 3203 N N . VAL A 1 402 ? -6.747 -31.491 0.635 1.00 46.40 433 VAL A N 1
ATOM 3204 C CA . VAL A 1 402 ? -5.311 -31.241 0.620 1.00 46.10 433 VAL A CA 1
ATOM 3205 C C . VAL A 1 402 ? -4.890 -30.808 -0.778 1.00 47.65 433 VAL A C 1
ATOM 3206 O O . VAL A 1 402 ? -5.265 -31.434 -1.775 1.00 44.71 433 VAL A O 1
ATOM 3210 N N . THR A 1 403 ? -4.112 -29.733 -0.844 1.00 49.63 434 THR A N 1
ATOM 3211 C CA . THR A 1 403 ? -3.478 -29.327 -2.090 1.00 51.29 434 THR A CA 1
ATOM 3212 C C . THR A 1 403 ? -1.997 -29.088 -1.828 1.00 48.25 434 THR A C 1
ATOM 3213 O O . THR A 1 403 ? -1.499 -29.416 -0.747 1.00 41.96 434 THR A O 1
ATOM 3217 N N . TRP A 1 404 ? -1.280 -28.529 -2.799 1.00 50.17 435 TRP A N 1
ATOM 3218 C CA . TRP A 1 404 ? 0.145 -28.267 -2.654 1.00 52.70 435 TRP A CA 1
ATOM 3219 C C . TRP A 1 404 ? 0.439 -26.844 -3.101 1.00 57.76 435 TRP A C 1
ATOM 3220 O O . TRP A 1 404 ? 0.004 -26.427 -4.177 1.00 61.15 435 TRP A O 1
ATOM 3231 N N . GLU A 1 405 ? 1.171 -26.102 -2.271 1.00 62.89 436 GLU A N 1
ATOM 3232 C CA . GLU A 1 405 ? 1.389 -24.685 -2.518 1.00 67.06 436 GLU A CA 1
ATOM 3233 C C . GLU A 1 405 ? 2.353 -24.489 -3.687 1.00 69.08 436 GLU A C 1
ATOM 3234 O O . GLU A 1 405 ? 2.860 -25.443 -4.286 1.00 70.62 436 GLU A O 1
ATOM 3240 N N . LYS A 1 406 ? 2.607 -23.225 -4.012 1.00 66.25 437 LYS A N 1
ATOM 3241 C CA . LYS A 1 406 ? 3.471 -22.913 -5.140 1.00 64.81 437 LYS A CA 1
ATOM 3242 C C . LYS A 1 406 ? 4.902 -23.356 -4.858 1.00 60.74 437 LYS A C 1
ATOM 3243 O O . LYS A 1 406 ? 5.359 -23.384 -3.711 1.00 60.96 437 LYS A O 1
ATOM 3249 N N . MET A 1 407 ? 5.604 -23.712 -5.928 1.00 57.69 438 MET A N 1
ATOM 3250 C CA . MET A 1 407 ? 6.903 -24.357 -5.807 1.00 58.11 438 MET A CA 1
ATOM 3251 C C . MET A 1 407 ? 7.905 -23.465 -5.083 1.00 56.22 438 MET A C 1
ATOM 3252 O O . MET A 1 407 ? 7.803 -22.236 -5.089 1.00 57.03 438 MET A O 1
ATOM 3257 N N . GLN A 1 408 ? 8.875 -24.108 -4.437 1.00 55.15 439 GLN A N 1
ATOM 3258 C CA . GLN A 1 408 ? 9.968 -23.437 -3.763 1.00 53.72 439 GLN A CA 1
ATOM 3259 C C . GLN A 1 408 ? 11.236 -24.223 -4.063 1.00 50.87 439 GLN A C 1
ATOM 3260 O O . GLN A 1 408 ? 11.204 -25.461 -4.109 1.00 46.22 439 GLN A O 1
ATOM 3266 N N . PRO A 1 409 ? 12.351 -23.542 -4.299 1.00 56.25 440 PRO A N 1
ATOM 3267 C CA . PRO A 1 409 ? 13.601 -24.248 -4.583 1.00 60.08 440 PRO A CA 1
ATOM 3268 C C . PRO A 1 409 ? 14.177 -24.867 -3.321 1.00 65.06 440 PRO A C 1
ATOM 3269 O O . PRO A 1 409 ? 14.001 -24.352 -2.213 1.00 64.84 440 PRO A O 1
ATOM 3273 N N . LEU A 1 410 ? 14.856 -26.002 -3.509 1.00 71.94 441 LEU A N 1
ATOM 3274 C CA . LEU A 1 410 ? 15.521 -26.699 -2.417 1.00 81.45 441 LEU A CA 1
ATOM 3275 C C . LEU A 1 410 ? 16.941 -26.184 -2.262 1.00 95.04 441 LEU A C 1
ATOM 3276 O O . LEU A 1 410 ? 17.676 -26.073 -3.255 1.00 95.67 441 LEU A O 1
ATOM 3281 N N . SER A 1 411 ? 17.316 -25.877 -1.010 1.00 108.71 442 SER A N 1
ATOM 3282 C CA . SER A 1 411 ? 18.563 -25.158 -0.754 1.00 109.14 442 SER A CA 1
ATOM 3283 C C . SER A 1 411 ? 19.765 -25.866 -1.366 1.00 111.98 442 SER A C 1
ATOM 3284 O O . SER A 1 411 ? 20.672 -25.220 -1.903 1.00 114.82 442 SER A O 1
ATOM 3287 N N . VAL A 1 412 ? 19.791 -27.185 -1.311 1.00 110.09 443 VAL A N 1
ATOM 3288 C CA . VAL A 1 412 ? 20.981 -27.891 -1.764 1.00 108.18 443 VAL A CA 1
ATOM 3289 C C . VAL A 1 412 ? 21.039 -27.935 -3.275 1.00 106.47 443 VAL A C 1
ATOM 3290 O O . VAL A 1 412 ? 20.037 -27.799 -3.986 1.00 107.16 443 VAL A O 1
ATOM 3294 N N . ILE A 1 413 ? 22.252 -28.173 -3.747 1.00 105.39 444 ILE A N 1
ATOM 3295 C CA . ILE A 1 413 ? 22.464 -28.689 -5.100 1.00 104.56 444 ILE A CA 1
ATOM 3296 C C . ILE A 1 413 ? 22.500 -30.205 -5.013 1.00 103.16 444 ILE A C 1
ATOM 3297 O O . ILE A 1 413 ? 23.333 -30.745 -4.330 1.00 104.20 444 ILE A O 1
ATOM 3302 N N . PRO A 1 414 ? 21.564 -30.929 -5.616 1.00 101.10 445 PRO A N 1
ATOM 3303 C CA . PRO A 1 414 ? 21.541 -32.398 -5.428 1.00 97.17 445 PRO A CA 1
ATOM 3304 C C . PRO A 1 414 ? 22.732 -33.114 -6.010 1.00 92.24 445 PRO A C 1
ATOM 3305 O O . PRO A 1 414 ? 23.305 -33.958 -5.326 1.00 92.04 445 PRO A O 1
ATOM 3309 N N . SER A 1 415 ? 23.133 -32.796 -7.240 1.00 84.94 446 SER A N 1
ATOM 3310 C CA . SER A 1 415 ? 24.492 -33.132 -7.597 1.00 77.76 446 SER A CA 1
ATOM 3311 C C . SER A 1 415 ? 25.438 -32.137 -6.924 1.00 75.99 446 SER A C 1
ATOM 3312 O O . SER A 1 415 ? 25.004 -31.196 -6.257 1.00 77.45 446 SER A O 1
ATOM 3315 N N . LEU A 1 416 ? 26.747 -32.334 -7.131 1.00 74.46 447 LEU A N 1
ATOM 3316 C CA . LEU A 1 416 ? 27.823 -31.728 -6.350 1.00 76.59 447 LEU A CA 1
ATOM 3317 C C . LEU A 1 416 ? 27.930 -32.522 -5.052 1.00 79.83 447 LEU A C 1
ATOM 3318 O O . LEU A 1 416 ? 28.253 -31.976 -3.993 1.00 81.25 447 LEU A O 1
ATOM 3323 N N . GLN A 1 417 ? 27.646 -33.819 -5.136 1.00 82.63 448 GLN A N 1
ATOM 3324 C CA . GLN A 1 417 ? 27.557 -34.674 -3.960 1.00 83.77 448 GLN A CA 1
ATOM 3325 C C . GLN A 1 417 ? 27.842 -36.126 -4.329 1.00 86.13 448 GLN A C 1
ATOM 3326 O O . GLN A 1 417 ? 27.560 -36.573 -5.443 1.00 85.30 448 GLN A O 1
ATOM 3332 N N . SER A 1 418 ? 28.388 -36.851 -3.359 1.00 89.74 449 SER A N 1
ATOM 3333 C CA . SER A 1 418 ? 28.673 -38.271 -3.466 1.00 90.69 449 SER A CA 1
ATOM 3334 C C . SER A 1 418 ? 27.382 -39.081 -3.598 1.00 87.23 449 SER A C 1
ATOM 3335 O O . SER A 1 418 ? 26.313 -38.677 -3.146 1.00 85.49 449 SER A O 1
ATOM 3338 N N . ASN A 1 419 ? 27.498 -40.233 -4.250 1.00 77.29 450 ASN A N 1
ATOM 3339 C CA . ASN A 1 419 ? 26.365 -41.140 -4.358 1.00 69.03 450 ASN A CA 1
ATOM 3340 C C . ASN A 1 419 ? 26.097 -41.827 -3.025 1.00 65.86 450 ASN A C 1
ATOM 3341 O O . ASN A 1 419 ? 27.015 -42.156 -2.263 1.00 63.14 450 ASN A O 1
ATOM 3346 N N . ALA A 1 420 ? 24.811 -42.029 -2.752 1.00 64.87 451 ALA A N 1
ATOM 3347 C CA . ALA A 1 420 ? 24.354 -42.677 -1.526 1.00 63.39 451 ALA A CA 1
ATOM 3348 C C . ALA A 1 420 ? 24.883 -41.948 -0.294 1.00 64.28 451 ALA A C 1
ATOM 3349 O O . ALA A 1 420 ? 25.264 -42.566 0.700 1.00 64.09 451 ALA A O 1
ATOM 3351 N N . SER A 1 421 ? 24.908 -40.619 -0.364 1.00 68.42 452 SER A N 1
ATOM 3352 C CA . SER A 1 421 ? 25.445 -39.774 0.691 1.00 73.44 452 SER A CA 1
ATOM 3353 C C . SER A 1 421 ? 24.315 -39.092 1.449 1.00 75.90 452 SER A C 1
ATOM 3354 O O . SER A 1 421 ? 23.176 -39.022 0.982 1.00 77.64 452 SER A O 1
ATOM 3357 N N . LEU A 1 422 ? 24.639 -38.592 2.637 1.00 76.45 453 LEU A N 1
ATOM 3358 C CA . LEU A 1 422 ? 23.697 -37.752 3.359 1.00 78.56 453 LEU A CA 1
ATOM 3359 C C . LEU A 1 422 ? 23.619 -36.382 2.699 1.00 83.30 453 LEU A C 1
ATOM 3360 O O . LEU A 1 422 ? 24.641 -35.789 2.337 1.00 83.49 453 LEU A O 1
ATOM 3365 N N . VAL A 1 423 ? 22.396 -35.889 2.518 1.00 85.63 454 VAL A N 1
ATOM 3366 C CA . VAL A 1 423 ? 22.153 -34.603 1.881 1.00 88.62 454 VAL A CA 1
ATOM 3367 C C . VAL A 1 423 ? 21.531 -33.670 2.909 1.00 94.58 454 VAL A C 1
ATOM 3368 O O . VAL A 1 423 ? 20.707 -34.089 3.730 1.00 94.53 454 VAL A O 1
ATOM 3372 N N . ASP A 1 424 ? 21.964 -32.416 2.897 1.00 104.40 455 ASP A N 1
ATOM 3373 C CA . ASP A 1 424 ? 21.360 -31.410 3.759 1.00 111.74 455 ASP A CA 1
ATOM 3374 C C . ASP A 1 424 ? 20.099 -30.920 3.073 1.00 116.02 455 ASP A C 1
ATOM 3375 O O . ASP A 1 424 ? 20.150 -30.048 2.208 1.00 118.27 455 ASP A O 1
ATOM 3380 N N . ILE A 1 425 ? 18.957 -31.455 3.444 1.00 117.29 456 ILE A N 1
ATOM 3381 C CA . ILE A 1 425 ? 17.728 -31.020 2.806 1.00 117.43 456 ILE A CA 1
ATOM 3382 C C . ILE A 1 425 ? 17.253 -29.734 3.485 1.00 116.20 456 ILE A C 1
ATOM 3383 O O . ILE A 1 425 ? 17.248 -29.628 4.718 1.00 115.82 456 ILE A O 1
ATOM 3388 N N . ASN A 1 426 ? 16.966 -28.717 2.658 1.00 113.57 457 ASN A N 1
ATOM 3389 C CA . ASN A 1 426 ? 16.441 -27.393 3.023 1.00 109.45 457 ASN A CA 1
ATOM 3390 C C . ASN A 1 426 ? 17.473 -26.465 3.672 1.00 108.62 457 ASN A C 1
ATOM 3391 O O . ASN A 1 426 ? 17.092 -25.478 4.312 1.00 108.23 457 ASN A O 1
ATOM 3396 N N . GLY A 1 427 ? 18.765 -26.740 3.521 1.00 107.66 458 GLY A N 1
ATOM 3397 C CA . GLY A 1 427 ? 19.799 -25.830 4.003 1.00 106.28 458 GLY A CA 1
ATOM 3398 C C . GLY A 1 427 ? 19.762 -25.521 5.484 1.00 104.20 458 GLY A C 1
ATOM 3399 O O . GLY A 1 427 ? 19.986 -24.367 5.877 1.00 104.43 458 GLY A O 1
ATOM 3400 N N . ASP A 1 428 ? 19.512 -26.531 6.322 1.00 102.61 459 ASP A N 1
ATOM 3401 C CA . ASP A 1 428 ? 19.219 -26.334 7.736 1.00 102.04 459 ASP A CA 1
ATOM 3402 C C . ASP A 1 428 ? 20.252 -26.926 8.687 1.00 101.53 459 ASP A C 1
ATOM 3403 O O . ASP A 1 428 ? 20.068 -26.830 9.906 1.00 102.16 459 ASP A O 1
ATOM 3408 N N . GLY A 1 429 ? 21.321 -27.539 8.181 1.00 100.33 460 GLY A N 1
ATOM 3409 C CA . GLY A 1 429 ? 22.240 -28.258 9.037 1.00 96.57 460 GLY A CA 1
ATOM 3410 C C . GLY A 1 429 ? 21.792 -29.651 9.426 1.00 94.76 460 GLY A C 1
ATOM 3411 O O . GLY A 1 429 ? 22.522 -30.335 10.156 1.00 95.97 460 GLY A O 1
ATOM 3412 N N . GLN A 1 430 ? 20.628 -30.099 8.962 1.00 92.09 461 GLN A N 1
ATOM 3413 C CA . GLN A 1 430 ? 20.092 -31.398 9.341 1.00 89.83 461 GLN A CA 1
ATOM 3414 C C . GLN A 1 430 ? 20.443 -32.456 8.301 1.00 91.60 461 GLN A C 1
ATOM 3415 O O . GLN A 1 430 ? 20.655 -32.156 7.123 1.00 93.17 461 GLN A O 1
ATOM 3421 N N . LEU A 1 431 ? 20.490 -33.713 8.756 1.00 94.24 462 LEU A N 1
ATOM 3422 C CA . LEU A 1 431 ? 21.044 -34.828 7.980 1.00 93.78 462 LEU A CA 1
ATOM 3423 C C . LEU A 1 431 ? 20.028 -35.972 7.949 1.00 90.34 462 LEU A C 1
ATOM 3424 O O . LEU A 1 431 ? 20.226 -37.001 8.594 1.00 89.66 462 LEU A O 1
ATOM 3429 N N . ASP A 1 432 ? 18.949 -35.809 7.182 1.00 80.24 463 ASP A N 1
ATOM 3430 C CA . ASP A 1 432 ? 17.842 -36.757 7.237 1.00 71.12 463 ASP A CA 1
ATOM 3431 C C . ASP A 1 432 ? 17.514 -37.415 5.899 1.00 62.92 463 ASP A C 1
ATOM 3432 O O . ASP A 1 432 ? 16.517 -38.140 5.815 1.00 59.84 463 ASP A O 1
ATOM 3437 N N . TRP A 1 433 ? 18.320 -37.214 4.857 1.00 60.02 464 TRP A N 1
ATOM 3438 C CA . TRP A 1 433 ? 17.986 -37.760 3.548 1.00 56.17 464 TRP A CA 1
ATOM 3439 C C . TRP A 1 433 ? 19.235 -38.242 2.824 1.00 53.37 464 TRP A C 1
ATOM 3440 O O . TRP A 1 433 ? 20.295 -37.619 2.913 1.00 53.67 464 TRP A O 1
ATOM 3451 N N . VAL A 1 434 ? 19.099 -39.357 2.107 1.00 51.27 465 VAL A N 1
ATOM 3452 C CA . VAL A 1 434 ? 20.174 -39.923 1.300 1.00 50.53 465 VAL A CA 1
ATOM 3453 C C . VAL A 1 434 ? 19.824 -39.736 -0.171 1.00 53.15 465 VAL A C 1
ATOM 3454 O O . VAL A 1 434 ? 18.657 -39.864 -0.562 1.00 56.43 465 VAL A O 1
ATOM 3458 N N . ILE A 1 435 ? 20.833 -39.431 -0.984 1.00 52.52 466 ILE A N 1
ATOM 3459 C CA . ILE A 1 435 ? 20.652 -39.122 -2.398 1.00 55.93 466 ILE A CA 1
ATOM 3460 C C . ILE A 1 435 ? 21.389 -40.159 -3.238 1.00 53.07 466 ILE A C 1
ATOM 3461 O O . ILE A 1 435 ? 22.524 -40.532 -2.922 1.00 51.32 466 ILE A O 1
ATOM 3466 N N . THR A 1 436 ? 20.739 -40.628 -4.309 1.00 52.61 467 THR A N 1
ATOM 3467 C CA . THR A 1 436 ? 21.326 -41.606 -5.222 1.00 49.97 467 THR A CA 1
ATOM 3468 C C . THR A 1 436 ? 20.936 -41.283 -6.659 1.00 53.45 467 THR A C 1
ATOM 3469 O O . THR A 1 436 ? 19.901 -40.658 -6.909 1.00 54.34 467 THR A O 1
ATOM 3473 N N . GLY A 1 437 ? 21.768 -41.733 -7.606 1.00 52.25 468 GLY A N 1
ATOM 3474 C CA . GLY A 1 437 ? 21.522 -41.522 -9.017 1.00 56.19 468 GLY A CA 1
ATOM 3475 C C . GLY A 1 437 ? 22.772 -41.523 -9.886 1.00 51.83 468 GLY A C 1
ATOM 3476 O O . GLY A 1 437 ? 23.905 -41.499 -9.397 1.00 45.55 468 GLY A O 1
ATOM 3477 N N . PRO A 1 438 ? 22.579 -41.520 -11.208 1.00 57.81 469 PRO A N 1
ATOM 3478 C CA . PRO A 1 438 ? 23.708 -41.827 -12.111 1.00 60.88 469 PRO A CA 1
ATOM 3479 C C . PRO A 1 438 ? 24.760 -40.732 -12.223 1.00 66.04 469 PRO A C 1
ATOM 3480 O O . PRO A 1 438 ? 25.949 -41.047 -12.376 1.00 68.72 469 PRO A O 1
ATOM 3484 N N . GLY A 1 439 ? 24.370 -39.459 -12.193 1.00 67.43 470 GLY A N 1
ATOM 3485 C CA . GLY A 1 439 ? 25.364 -38.403 -12.313 1.00 69.59 470 GLY A CA 1
ATOM 3486 C C . GLY A 1 439 ? 26.230 -38.225 -11.089 1.00 72.39 470 GLY A C 1
ATOM 3487 O O . GLY A 1 439 ? 27.283 -37.583 -11.175 1.00 69.60 470 GLY A O 1
ATOM 3488 N N . LEU A 1 440 ? 25.899 -38.925 -10.008 1.00 75.09 471 LEU A N 1
ATOM 3489 C CA . LEU A 1 440 ? 26.670 -38.753 -8.753 1.00 77.07 471 LEU A CA 1
ATOM 3490 C C . LEU A 1 440 ? 27.942 -39.603 -8.744 1.00 83.99 471 LEU A C 1
ATOM 3491 O O . LEU A 1 440 ? 27.970 -40.657 -9.334 1.00 82.28 471 LEU A O 1
ATOM 3496 N N . ARG A 1 441 ? 28.943 -39.111 -8.028 1.00 95.72 472 ARG A N 1
ATOM 3497 C CA . ARG A 1 441 ? 30.284 -39.724 -7.918 1.00 100.87 472 ARG A CA 1
ATOM 3498 C C . ARG A 1 441 ? 30.212 -40.969 -7.035 1.00 99.26 472 ARG A C 1
ATOM 3499 O O . ARG A 1 441 ? 29.883 -40.819 -5.860 1.00 100.04 472 ARG A O 1
ATOM 3507 N N . GLY A 1 442 ? 30.502 -42.142 -7.594 1.00 90.79 473 GLY A N 1
ATOM 3508 C CA . GLY A 1 442 ? 30.485 -43.402 -6.829 1.00 83.72 473 GLY A CA 1
ATOM 3509 C C . GLY A 1 442 ? 29.512 -44.390 -7.412 1.00 76.79 473 GLY A C 1
ATOM 3510 O O . GLY A 1 442 ? 29.640 -45.579 -7.151 1.00 76.81 473 GLY A O 1
ATOM 3511 N N . TYR A 1 443 ? 28.584 -43.895 -8.207 1.00 72.68 474 TYR A N 1
ATOM 3512 C CA . TYR A 1 443 ? 27.574 -44.731 -8.840 1.00 69.53 474 TYR A CA 1
ATOM 3513 C C . TYR A 1 443 ? 28.204 -45.580 -9.937 1.00 69.21 474 TYR A C 1
ATOM 3514 O O . TYR A 1 443 ? 28.943 -45.071 -10.785 1.00 70.72 474 TYR A O 1
ATOM 3523 N N . HIS A 1 444 ? 27.917 -46.880 -9.911 1.00 69.12 475 HIS A N 1
ATOM 3524 C CA . HIS A 1 444 ? 28.308 -47.806 -10.974 1.00 73.62 475 HIS A CA 1
ATOM 3525 C C . HIS A 1 444 ? 27.176 -48.807 -11.137 1.00 77.30 475 HIS A C 1
ATOM 3526 O O . HIS A 1 444 ? 26.942 -49.617 -10.234 1.00 76.29 475 HIS A O 1
ATOM 3533 N N . SER A 1 445 ? 26.485 -48.782 -12.273 1.00 82.32 476 SER A N 1
ATOM 3534 C CA . SER A 1 445 ? 25.419 -49.759 -12.463 1.00 87.61 476 SER A CA 1
ATOM 3535 C C . SER A 1 445 ? 25.156 -50.034 -13.933 1.00 96.96 476 SER A C 1
ATOM 3536 O O . SER A 1 445 ? 24.855 -49.119 -14.707 1.00 97.54 476 SER A O 1
ATOM 3539 N N . GLN A 1 446 ? 25.249 -51.316 -14.280 1.00 107.43 477 GLN A N 1
ATOM 3540 C CA . GLN A 1 446 ? 25.049 -51.912 -15.593 1.00 109.29 477 GLN A CA 1
ATOM 3541 C C . GLN A 1 446 ? 23.574 -51.962 -16.011 1.00 109.43 477 GLN A C 1
ATOM 3542 O O . GLN A 1 446 ? 23.283 -52.257 -17.173 1.00 113.25 477 GLN A O 1
ATOM 3548 N N . ARG A 1 447 ? 22.648 -51.622 -15.123 1.00 104.85 478 ARG A N 1
ATOM 3549 C CA . ARG A 1 447 ? 21.240 -51.921 -15.373 1.00 94.23 478 ARG A CA 1
ATOM 3550 C C . ARG A 1 447 ? 20.701 -51.143 -16.570 1.00 89.35 478 ARG A C 1
ATOM 3551 O O . ARG A 1 447 ? 20.930 -49.932 -16.678 1.00 89.05 478 ARG A O 1
ATOM 3559 N N . PRO A 1 448 ? 19.971 -51.804 -17.476 1.00 88.56 479 PRO A N 1
ATOM 3560 C CA . PRO A 1 448 ? 19.653 -51.182 -18.773 1.00 93.38 479 PRO A CA 1
ATOM 3561 C C . PRO A 1 448 ? 18.697 -50.011 -18.709 1.00 98.02 479 PRO A C 1
ATOM 3562 O O . PRO A 1 448 ? 18.865 -49.051 -19.476 1.00 100.39 479 PRO A O 1
ATOM 3566 N N . ASP A 1 449 ? 17.669 -50.073 -17.868 1.00 100.89 480 ASP A N 1
ATOM 3567 C CA . ASP A 1 449 ? 16.630 -49.070 -17.975 1.00 104.24 480 ASP A CA 1
ATOM 3568 C C . ASP A 1 449 ? 16.911 -47.890 -17.060 1.00 100.93 480 ASP A C 1
ATOM 3569 O O . ASP A 1 449 ? 17.529 -48.026 -16.004 1.00 100.39 480 ASP A O 1
ATOM 3574 N N . GLY A 1 450 ? 16.414 -46.729 -17.473 1.00 88.41 481 GLY A N 1
ATOM 3575 C CA . GLY A 1 450 ? 16.977 -45.474 -17.016 1.00 78.18 481 GLY A CA 1
ATOM 3576 C C . GLY A 1 450 ? 16.777 -45.252 -15.529 1.00 69.29 481 GLY A C 1
ATOM 3577 O O . GLY A 1 450 ? 15.758 -45.628 -14.948 1.00 68.72 481 GLY A O 1
ATOM 3578 N N . SER A 1 451 ? 17.773 -44.624 -14.915 1.00 61.84 482 SER A N 1
ATOM 3579 C CA . SER A 1 451 ? 17.717 -44.180 -13.535 1.00 56.45 482 SER A CA 1
ATOM 3580 C C . SER A 1 451 ? 17.910 -42.670 -13.483 1.00 53.50 482 SER A C 1
ATOM 3581 O O . SER A 1 451 ? 18.308 -42.035 -14.463 1.00 56.85 482 SER A O 1
ATOM 3584 N N . TRP A 1 452 ? 17.626 -42.100 -12.317 1.00 51.33 483 TRP A N 1
ATOM 3585 C CA . TRP A 1 452 ? 17.704 -40.662 -12.116 1.00 51.35 483 TRP A CA 1
ATOM 3586 C C . TRP A 1 452 ? 17.999 -40.392 -10.646 1.00 52.40 483 TRP A C 1
ATOM 3587 O O . TRP A 1 452 ? 18.142 -41.315 -9.836 1.00 52.37 483 TRP A O 1
ATOM 3598 N N . THR A 1 453 ? 18.079 -39.111 -10.302 1.00 50.82 484 THR A N 1
ATOM 3599 C CA . THR A 1 453 ? 18.406 -38.712 -8.940 1.00 47.92 484 THR A CA 1
ATOM 3600 C C . THR A 1 453 ? 17.183 -38.905 -8.048 1.00 46.30 484 THR A C 1
ATOM 3601 O O . THR A 1 453 ? 16.099 -38.393 -8.347 1.00 42.89 484 THR A O 1
ATOM 3605 N N . ARG A 1 454 ? 17.359 -39.659 -6.966 1.00 44.80 485 ARG A N 1
ATOM 3606 C CA . ARG A 1 454 ? 16.288 -39.983 -6.039 1.00 48.24 485 ARG A CA 1
ATOM 3607 C C . ARG A 1 454 ? 16.739 -39.680 -4.619 1.00 46.48 485 ARG A C 1
ATOM 3608 O O . ARG A 1 454 ? 17.932 -39.727 -4.304 1.00 47.24 485 ARG A O 1
ATOM 3616 N N . PHE A 1 455 ? 15.770 -39.366 -3.770 1.00 45.45 486 PHE A N 1
ATOM 3617 C CA . PHE A 1 455 ? 16.002 -39.097 -2.361 1.00 50.18 486 PHE A CA 1
ATOM 3618 C C . PHE A 1 455 ? 15.336 -40.179 -1.521 1.00 50.14 486 PHE A C 1
ATOM 3619 O O . PHE A 1 455 ? 14.202 -40.584 -1.795 1.00 51.24 486 PHE A O 1
ATOM 3627 N N . THR A 1 456 ? 16.050 -40.645 -0.501 1.00 47.31 487 THR A N 1
ATOM 3628 C CA . THR A 1 456 ? 15.568 -41.712 0.353 1.00 47.67 487 THR A CA 1
ATOM 3629 C C . THR A 1 456 ? 15.657 -41.244 1.800 1.00 48.81 487 THR A C 1
ATOM 3630 O O . THR A 1 456 ? 16.717 -40.750 2.228 1.00 49.25 487 THR A O 1
ATOM 3634 N N . PRO A 1 457 ? 14.578 -41.358 2.576 1.00 46.86 488 PRO A N 1
ATOM 3635 C CA . PRO A 1 457 ? 14.626 -40.911 3.971 1.00 46.31 488 PRO A CA 1
ATOM 3636 C C . PRO A 1 457 ? 15.495 -41.832 4.811 1.00 43.72 488 PRO A C 1
ATOM 3637 O O . PRO A 1 457 ? 15.472 -43.056 4.660 1.00 39.78 488 PRO A O 1
ATOM 3641 N N . LEU A 1 458 ? 16.273 -41.223 5.707 1.00 45.07 489 LEU A N 1
ATOM 3642 C CA . LEU A 1 458 ? 17.197 -42.002 6.520 1.00 48.05 489 LEU A CA 1
ATOM 3643 C C . LEU A 1 458 ? 16.463 -42.960 7.453 1.00 49.54 489 LEU A C 1
ATOM 3644 O O . LEU A 1 458 ? 17.013 -44.003 7.825 1.00 52.74 489 LEU A O 1
ATOM 3649 N N . ASN A 1 459 ? 15.225 -42.638 7.828 1.00 48.75 490 ASN A N 1
ATOM 3650 C CA . ASN A 1 459 ? 14.461 -43.492 8.732 1.00 50.94 490 ASN A CA 1
ATOM 3651 C C . ASN A 1 459 ? 13.898 -44.732 8.049 1.00 49.18 490 ASN A C 1
ATOM 3652 O O . ASN A 1 459 ? 13.217 -45.527 8.707 1.00 47.81 490 ASN A O 1
ATOM 3657 N N . ALA A 1 460 ? 14.144 -44.906 6.753 1.00 46.59 491 ALA A N 1
ATOM 3658 C CA . ALA A 1 460 ? 13.809 -46.136 6.051 1.00 47.05 491 ALA A CA 1
ATOM 3659 C C . ALA A 1 460 ? 14.997 -47.080 5.947 1.00 45.85 491 ALA A C 1
ATOM 3660 O O . ALA A 1 460 ? 14.846 -48.199 5.441 1.00 43.50 491 ALA A O 1
ATOM 3662 N N . LEU A 1 461 ? 16.167 -46.651 6.409 1.00 45.62 492 LEU A N 1
ATOM 3663 C CA . LEU A 1 461 ? 17.386 -47.439 6.457 1.00 47.70 492 LEU A CA 1
ATOM 3664 C C . LEU A 1 461 ? 17.720 -47.811 7.896 1.00 47.22 492 LEU A C 1
ATOM 3665 O O . LEU A 1 461 ? 17.304 -47.126 8.838 1.00 47.47 492 LEU A O 1
ATOM 3670 N N . PRO A 1 462 ? 18.463 -48.898 8.107 1.00 47.13 493 PRO A N 1
ATOM 3671 C CA . PRO A 1 462 ? 18.857 -49.265 9.471 1.00 46.67 493 PRO A CA 1
ATOM 3672 C C . PRO A 1 462 ? 19.607 -48.138 10.164 1.00 46.64 493 PRO A C 1
ATOM 3673 O O . PRO A 1 462 ? 20.222 -47.279 9.528 1.00 48.77 493 PRO A O 1
ATOM 3677 N N . VAL A 1 463 ? 19.539 -48.161 11.499 1.00 45.88 494 VAL A N 1
ATOM 3678 C CA . VAL A 1 463 ? 20.156 -47.129 12.327 1.00 47.71 494 VAL A CA 1
ATOM 3679 C C . VAL A 1 463 ? 21.635 -46.985 12.010 1.00 46.49 494 VAL A C 1
ATOM 3680 O O . VAL A 1 463 ? 22.178 -45.875 12.034 1.00 49.38 494 VAL A O 1
ATOM 3684 N N . GLU A 1 464 ? 22.305 -48.089 11.689 1.00 48.72 495 GLU A N 1
ATOM 3685 C CA . GLU A 1 464 ? 23.747 -48.107 11.484 1.00 50.09 495 GLU A CA 1
ATOM 3686 C C . GLU A 1 464 ? 24.148 -47.879 10.023 1.00 53.30 495 GLU A C 1
ATOM 3687 O O . GLU A 1 464 ? 25.270 -48.232 9.636 1.00 51.78 495 GLU A O 1
ATOM 3693 N N . TYR A 1 465 ? 23.266 -47.288 9.210 1.00 53.83 496 TYR A N 1
ATOM 3694 C CA . TYR A 1 465 ? 23.579 -47.115 7.793 1.00 54.61 496 TYR A CA 1
ATOM 3695 C C . TYR A 1 465 ? 24.827 -46.260 7.602 1.00 57.90 496 TYR A C 1
ATOM 3696 O O . TYR A 1 465 ? 25.653 -46.541 6.725 1.00 57.93 496 TYR A O 1
ATOM 3705 N N . THR A 1 466 ? 24.989 -45.222 8.422 1.00 61.39 497 THR A N 1
ATOM 3706 C CA . THR A 1 466 ? 26.129 -44.325 8.289 1.00 64.27 497 THR A CA 1
ATOM 3707 C C . THR A 1 466 ? 27.424 -44.922 8.828 1.00 64.18 497 THR A C 1
ATOM 3708 O O . THR A 1 466 ? 28.503 -44.420 8.498 1.00 63.09 497 THR A O 1
ATOM 3712 N N . HIS A 1 467 ? 27.351 -45.973 9.644 1.00 63.42 498 HIS A N 1
ATOM 3713 C CA . HIS A 1 467 ? 28.541 -46.687 10.112 1.00 61.64 498 HIS A CA 1
ATOM 3714 C C . HIS A 1 467 ? 28.219 -48.171 10.183 1.00 57.38 498 HIS A C 1
ATOM 3715 O O . HIS A 1 467 ? 28.008 -48.734 11.263 1.00 58.31 498 HIS A O 1
ATOM 3722 N N . PRO A 1 468 ? 28.170 -48.841 9.037 1.00 55.21 499 PRO A N 1
ATOM 3723 C CA . PRO A 1 468 ? 27.747 -50.244 9.021 1.00 54.73 499 PRO A CA 1
ATOM 3724 C C . PRO A 1 468 ? 28.811 -51.177 9.574 1.00 54.90 499 PRO A C 1
ATOM 3725 O O . PRO A 1 468 ? 30.012 -50.891 9.542 1.00 58.03 499 PRO A O 1
ATOM 3729 N N . ARG A 1 469 ? 28.344 -52.316 10.080 1.00 51.27 500 ARG A N 1
ATOM 3730 C CA . ARG A 1 469 ? 29.214 -53.364 10.587 1.00 53.31 500 ARG A CA 1
ATOM 3731 C C . ARG A 1 469 ? 28.481 -54.694 10.496 1.00 52.63 500 ARG A C 1
ATOM 3732 O O . ARG A 1 469 ? 27.251 -54.745 10.422 1.00 54.70 500 ARG A O 1
ATOM 3740 N N . ALA A 1 470 ? 29.261 -55.772 10.480 1.00 51.49 501 ALA A N 1
ATOM 3741 C CA . ALA A 1 470 ? 28.750 -57.149 10.524 1.00 50.07 501 ALA A CA 1
ATOM 3742 C C . ALA A 1 470 ? 27.859 -57.383 9.304 1.00 49.82 501 ALA A C 1
ATOM 3743 O O . ALA A 1 470 ? 28.286 -57.086 8.173 1.00 43.27 501 ALA A O 1
ATOM 3745 N N . GLN A 1 471 ? 26.636 -57.896 9.476 1.00 50.96 502 GLN A N 1
ATOM 3746 C CA . GLN A 1 471 ? 25.813 -58.264 8.329 1.00 50.40 502 GLN A CA 1
ATOM 3747 C C . GLN A 1 471 ? 25.488 -57.051 7.471 1.00 50.86 502 GLN A C 1
ATOM 3748 O O . GLN A 1 471 ? 25.478 -57.142 6.239 1.00 48.09 502 GLN A O 1
ATOM 3754 N N . LEU A 1 472 ? 25.218 -55.905 8.100 1.00 51.70 503 LEU A N 1
ATOM 3755 C CA . LEU A 1 472 ? 24.910 -54.712 7.322 1.00 49.64 503 LEU A CA 1
ATOM 3756 C C . LEU A 1 472 ? 26.090 -54.315 6.447 1.00 50.57 503 LEU A C 1
ATOM 3757 O O . LEU A 1 472 ? 25.913 -53.963 5.275 1.00 49.03 503 LEU A O 1
ATOM 3762 N N . ALA A 1 473 ? 27.305 -54.386 6.999 1.00 54.27 504 ALA A N 1
ATOM 3763 C CA . ALA A 1 473 ? 28.499 -54.075 6.222 1.00 54.64 504 ALA A CA 1
ATOM 3764 C C . ALA A 1 473 ? 28.664 -55.042 5.059 1.00 56.51 504 ALA A C 1
ATOM 3765 O O . ALA A 1 473 ? 29.062 -54.642 3.958 1.00 54.88 504 ALA A O 1
ATOM 3767 N N . ASP A 1 474 ? 28.366 -56.323 5.284 1.00 57.79 505 ASP A N 1
ATOM 3768 C CA . ASP A 1 474 ? 28.466 -57.279 4.186 1.00 57.63 505 ASP A CA 1
ATOM 3769 C C . ASP A 1 474 ? 27.365 -57.067 3.152 1.00 56.54 505 ASP A C 1
ATOM 3770 O O . ASP A 1 474 ? 27.546 -57.401 1.976 1.00 57.44 505 ASP A O 1
ATOM 3775 N N . LEU A 1 475 ? 26.230 -56.500 3.560 1.00 54.02 506 LEU A N 1
ATOM 3776 C CA . LEU A 1 475 ? 25.146 -56.256 2.617 1.00 51.75 506 LEU A CA 1
ATOM 3777 C C . LEU A 1 475 ? 25.486 -55.110 1.674 1.00 53.68 506 LEU A C 1
ATOM 3778 O O . LEU A 1 475 ? 25.153 -55.156 0.484 1.00 51.47 506 LEU A O 1
ATOM 3783 N N . MET A 1 476 ? 26.138 -54.070 2.192 1.00 55.39 507 MET A N 1
ATOM 3784 C CA . MET A 1 476 ? 26.607 -52.952 1.388 1.00 59.92 507 MET A CA 1
ATOM 3785 C C . MET A 1 476 ? 28.050 -53.134 0.921 1.00 62.49 507 MET A C 1
ATOM 3786 O O . MET A 1 476 ? 28.690 -52.152 0.529 1.00 62.94 507 MET A O 1
ATOM 3791 N N . GLY A 1 477 ? 28.569 -54.365 0.956 1.00 66.10 508 GLY A N 1
ATOM 3792 C CA . GLY A 1 477 ? 29.984 -54.576 0.692 1.00 68.84 508 GLY A CA 1
ATOM 3793 C C . GLY A 1 477 ? 30.431 -54.016 -0.644 1.00 72.07 508 GLY A C 1
ATOM 3794 O O . GLY A 1 477 ? 31.491 -53.391 -0.744 1.00 75.04 508 GLY A O 1
ATOM 3795 N N . ALA A 1 478 ? 29.630 -54.225 -1.687 1.00 71.36 509 ALA A N 1
ATOM 3796 C CA . ALA A 1 478 ? 29.941 -53.646 -2.985 1.00 69.04 509 ALA A CA 1
ATOM 3797 C C . ALA A 1 478 ? 29.631 -52.157 -3.045 1.00 68.00 509 ALA A C 1
ATOM 3798 O O . ALA A 1 478 ? 30.136 -51.464 -3.934 1.00 70.77 509 ALA A O 1
ATOM 3800 N N . GLY A 1 479 ? 28.835 -51.649 -2.115 1.00 62.46 510 GLY A N 1
ATOM 3801 C CA . GLY A 1 479 ? 28.293 -50.310 -2.220 1.00 61.52 510 GLY A CA 1
ATOM 3802 C C . GLY A 1 479 ? 26.867 -50.340 -2.733 1.00 61.07 510 GLY A C 1
ATOM 3803 O O . GLY A 1 479 ? 26.290 -51.392 -3.026 1.00 62.32 510 GLY A O 1
ATOM 3804 N N . LEU A 1 480 ? 26.287 -49.150 -2.839 1.00 59.07 511 LEU A N 1
ATOM 3805 C CA . LEU A 1 480 ? 24.904 -49.010 -3.267 1.00 57.44 511 LEU A CA 1
ATOM 3806 C C . LEU A 1 480 ? 24.828 -48.056 -4.445 1.00 53.62 511 LEU A C 1
ATOM 3807 O O . LEU A 1 480 ? 25.379 -46.953 -4.393 1.00 54.43 511 LEU A O 1
ATOM 3812 N N . SER A 1 481 ? 24.141 -48.478 -5.501 1.00 52.59 512 SER A N 1
ATOM 3813 C CA . SER A 1 481 ? 23.943 -47.609 -6.654 1.00 55.34 512 SER A CA 1
ATOM 3814 C C . SER A 1 481 ? 22.665 -46.785 -6.510 1.00 55.68 512 SER A C 1
ATOM 3815 O O . SER A 1 481 ? 22.721 -45.561 -6.346 1.00 59.65 512 SER A O 1
ATOM 3818 N N . ASP A 1 482 ? 21.510 -47.440 -6.555 1.00 51.54 513 ASP A N 1
ATOM 3819 C CA . ASP A 1 482 ? 20.228 -46.765 -6.420 1.00 49.26 513 ASP A CA 1
ATOM 3820 C C . ASP A 1 482 ? 19.524 -47.236 -5.157 1.00 44.44 513 ASP A C 1
ATOM 3821 O O . ASP A 1 482 ? 19.526 -48.431 -4.840 1.00 44.91 513 ASP A O 1
ATOM 3826 N N . LEU A 1 483 ? 18.929 -46.290 -4.441 1.00 39.54 514 LEU A N 1
ATOM 3827 C CA . LEU A 1 483 ? 18.011 -46.577 -3.349 1.00 43.43 514 LEU A CA 1
ATOM 3828 C C . LEU A 1 483 ? 16.648 -46.079 -3.797 1.00 46.00 514 LEU A C 1
ATOM 3829 O O . LEU A 1 483 ? 16.432 -44.868 -3.909 1.00 49.31 514 LEU A O 1
ATOM 3834 N N . VAL A 1 484 ? 15.739 -47.009 -4.079 1.00 45.30 515 VAL A N 1
ATOM 3835 C CA . VAL A 1 484 ? 14.462 -46.686 -4.708 1.00 44.70 515 VAL A CA 1
ATOM 3836 C C . VAL A 1 484 ? 13.346 -46.947 -3.714 1.00 45.72 515 VAL A C 1
ATOM 3837 O O . VAL A 1 484 ? 13.120 -48.096 -3.321 1.00 47.67 515 VAL A O 1
ATOM 3841 N N . LEU A 1 485 ? 12.641 -45.888 -3.316 1.00 47.65 516 LEU A N 1
ATOM 3842 C CA . LEU A 1 485 ? 11.496 -46.042 -2.429 1.00 46.55 516 LEU A CA 1
ATOM 3843 C C . LEU A 1 485 ? 10.396 -46.830 -3.127 1.00 48.23 516 LEU A C 1
ATOM 3844 O O . LEU A 1 485 ? 9.999 -46.503 -4.251 1.00 47.95 516 LEU A O 1
ATOM 3849 N N . ILE A 1 486 ? 9.914 -47.877 -2.463 1.00 45.74 517 ILE A N 1
ATOM 3850 C CA . ILE A 1 486 ? 8.767 -48.651 -2.918 1.00 42.38 517 ILE A CA 1
ATOM 3851 C C . ILE A 1 486 ? 7.601 -48.506 -1.944 1.00 47.31 517 ILE A C 1
ATOM 3852 O O . ILE A 1 486 ? 6.660 -49.299 -1.963 1.00 49.50 517 ILE A O 1
ATOM 3857 N N . GLY A 1 487 ? 7.667 -47.485 -1.095 1.00 45.55 518 GLY A N 1
ATOM 3858 C CA . GLY A 1 487 ? 6.686 -47.212 -0.078 1.00 44.13 518 GLY A CA 1
ATOM 3859 C C . GLY A 1 487 ? 7.212 -46.067 0.754 1.00 43.91 518 GLY A C 1
ATOM 3860 O O . GLY A 1 487 ? 8.355 -45.638 0.576 1.00 46.56 518 GLY A O 1
ATOM 3861 N N . PRO A 1 488 ? 6.398 -45.535 1.665 1.00 41.23 519 PRO A N 1
ATOM 3862 C CA . PRO A 1 488 ? 6.883 -44.417 2.491 1.00 41.91 519 PRO A CA 1
ATOM 3863 C C . PRO A 1 488 ? 8.159 -44.738 3.258 1.00 41.60 519 PRO A C 1
ATOM 3864 O O . PRO A 1 488 ? 8.981 -43.842 3.483 1.00 39.78 519 PRO A O 1
ATOM 3868 N N . LYS A 1 489 ? 8.364 -46.001 3.641 1.00 41.71 520 LYS A N 1
ATOM 3869 C CA . LYS A 1 489 ? 9.469 -46.367 4.518 1.00 42.39 520 LYS A CA 1
ATOM 3870 C C . LYS A 1 489 ? 10.119 -47.670 4.080 1.00 43.45 520 LYS A C 1
ATOM 3871 O O . LYS A 1 489 ? 10.707 -48.382 4.901 1.00 43.42 520 LYS A O 1
ATOM 3877 N N . SER A 1 490 ? 10.005 -48.009 2.799 1.00 40.42 521 SER A N 1
ATOM 3878 C CA . SER A 1 490 ? 10.591 -49.226 2.261 1.00 41.77 521 SER A CA 1
ATOM 3879 C C . SER A 1 490 ? 11.370 -48.874 1.007 1.00 44.52 521 SER A C 1
ATOM 3880 O O . SER A 1 490 ? 10.843 -48.200 0.114 1.00 42.82 521 SER A O 1
ATOM 3883 N N . VAL A 1 491 ? 12.623 -49.324 0.951 1.00 47.37 522 VAL A N 1
ATOM 3884 C CA . VAL A 1 491 ? 13.566 -48.952 -0.097 1.00 48.17 522 VAL A CA 1
ATOM 3885 C C . VAL A 1 491 ? 14.088 -50.213 -0.758 1.00 46.21 522 VAL A C 1
ATOM 3886 O O . VAL A 1 491 ? 14.603 -51.105 -0.078 1.00 43.13 522 VAL A O 1
ATOM 3890 N N . ARG A 1 492 ? 13.974 -50.272 -2.081 1.00 48.99 523 ARG A N 1
ATOM 3891 C CA . ARG A 1 492 ? 14.638 -51.303 -2.863 1.00 48.21 523 ARG A CA 1
ATOM 3892 C C . ARG A 1 492 ? 16.119 -50.971 -2.996 1.00 46.48 523 ARG A C 1
ATOM 3893 O O . ARG A 1 492 ? 16.496 -49.804 -3.158 1.00 43.39 523 ARG A O 1
ATOM 3901 N N . LEU A 1 493 ? 16.958 -52.005 -2.937 1.00 43.49 524 LEU A N 1
ATOM 3902 C CA . LEU A 1 493 ? 18.405 -51.845 -2.887 1.00 44.10 524 LEU A CA 1
ATOM 3903 C C . LEU A 1 493 ? 19.066 -52.374 -4.153 1.00 44.42 524 LEU A C 1
ATOM 3904 O O . LEU A 1 493 ? 18.733 -53.457 -4.641 1.00 39.77 524 LEU A O 1
ATOM 3909 N N . TYR A 1 494 ? 20.018 -51.608 -4.669 1.00 49.57 525 TYR A N 1
ATOM 3910 C CA . TYR A 1 494 ? 20.833 -52.024 -5.803 1.00 50.54 525 TYR A CA 1
ATOM 3911 C C . TYR A 1 494 ? 22.292 -51.820 -5.434 1.00 49.99 525 TYR A C 1
ATOM 3912 O O . TYR A 1 494 ? 22.710 -50.691 -5.153 1.00 48.49 525 TYR A O 1
ATOM 3921 N N . ALA A 1 495 ? 23.064 -52.903 -5.429 1.00 51.94 526 ALA A N 1
ATOM 3922 C CA . ALA A 1 495 ? 24.493 -52.786 -5.198 1.00 54.29 526 ALA A CA 1
ATOM 3923 C C . ALA A 1 495 ? 25.190 -52.249 -6.446 1.00 63.26 526 ALA A C 1
ATOM 3924 O O . ALA A 1 495 ? 24.672 -52.335 -7.562 1.00 66.05 526 ALA A O 1
ATOM 3926 N N . ASN A 1 496 ? 26.377 -51.680 -6.241 1.00 67.61 527 ASN A N 1
ATOM 3927 C CA . ASN A 1 496 ? 27.169 -51.190 -7.359 1.00 74.23 527 ASN A CA 1
ATOM 3928 C C . ASN A 1 496 ? 27.638 -52.355 -8.222 1.00 81.86 527 ASN A C 1
ATOM 3929 O O . ASN A 1 496 ? 27.901 -53.456 -7.733 1.00 78.53 527 ASN A O 1
ATOM 3934 N N . THR A 1 497 ? 27.746 -52.099 -9.522 1.00 95.90 528 THR A N 1
ATOM 3935 C CA . THR A 1 497 ? 27.949 -53.167 -10.489 1.00 106.36 528 THR A CA 1
ATOM 3936 C C . THR A 1 497 ? 29.405 -53.630 -10.519 1.00 115.36 528 THR A C 1
ATOM 3937 O O . THR A 1 497 ? 30.330 -52.838 -10.312 1.00 117.35 528 THR A O 1
ATOM 3941 N N . ARG A 1 498 ? 29.575 -54.945 -10.711 1.00 121.52 529 ARG A N 1
ATOM 3942 C CA . ARG A 1 498 ? 30.821 -55.681 -10.944 1.00 126.82 529 ARG A CA 1
ATOM 3943 C C . ARG A 1 498 ? 31.456 -56.213 -9.659 1.00 130.80 529 ARG A C 1
ATOM 3944 O O . ARG A 1 498 ? 31.993 -55.456 -8.843 1.00 131.14 529 ARG A O 1
ATOM 3952 N N . ASP A 1 499 ? 31.404 -57.539 -9.504 1.00 132.96 530 ASP A N 1
ATOM 3953 C CA . ASP A 1 499 ? 31.927 -58.279 -8.360 1.00 132.50 530 ASP A CA 1
ATOM 3954 C C . ASP A 1 499 ? 33.451 -58.366 -8.427 1.00 132.49 530 ASP A C 1
ATOM 3955 O O . ASP A 1 499 ? 34.113 -57.674 -9.203 1.00 130.84 530 ASP A O 1
ATOM 3960 N N . GLY A 1 500 ? 34.019 -59.249 -7.612 1.00 133.29 531 GLY A N 1
ATOM 3961 C CA . GLY A 1 500 ? 35.433 -59.586 -7.681 1.00 136.31 531 GLY A CA 1
ATOM 3962 C C . GLY A 1 500 ? 35.645 -60.895 -8.424 1.00 137.41 531 GLY A C 1
ATOM 3963 O O . GLY A 1 500 ? 34.894 -61.854 -8.241 1.00 138.01 531 GLY A O 1
ATOM 3964 N N . PHE A 1 501 ? 36.694 -60.917 -9.254 1.00 140.78 532 PHE A N 1
ATOM 3965 C CA . PHE A 1 501 ? 37.053 -62.005 -10.168 1.00 143.87 532 PHE A CA 1
ATOM 3966 C C . PHE A 1 501 ? 35.862 -62.673 -10.855 1.00 146.77 532 PHE A C 1
ATOM 3967 O O . PHE A 1 501 ? 35.545 -62.338 -12.001 1.00 148.78 532 PHE A O 1
ATOM 3975 N N . ALA A 1 502 ? 35.212 -63.629 -10.180 1.00 146.00 533 ALA A N 1
ATOM 3976 C CA . ALA A 1 502 ? 34.216 -64.476 -10.835 1.00 143.64 533 ALA A CA 1
ATOM 3977 C C . ALA A 1 502 ? 33.037 -63.692 -11.412 1.00 139.85 533 ALA A C 1
ATOM 3978 O O . ALA A 1 502 ? 32.350 -64.204 -12.305 1.00 141.15 533 ALA A O 1
ATOM 3980 N N . LYS A 1 503 ? 32.773 -62.483 -10.906 1.00 133.20 534 LYS A N 1
ATOM 3981 C CA . LYS A 1 503 ? 31.787 -61.546 -11.446 1.00 127.21 534 LYS A CA 1
ATOM 3982 C C . LYS A 1 503 ? 30.351 -62.056 -11.313 1.00 125.74 534 LYS A C 1
ATOM 3983 O O . LYS A 1 503 ? 29.402 -61.295 -11.533 1.00 126.91 534 LYS A O 1
ATOM 3989 N N . GLY A 1 504 ? 30.155 -63.314 -10.927 1.00 125.21 535 GLY A N 1
ATOM 3990 C CA . GLY A 1 504 ? 28.807 -63.851 -10.981 1.00 121.66 535 GLY A CA 1
ATOM 3991 C C . GLY A 1 504 ? 28.169 -64.317 -9.687 1.00 117.42 535 GLY A C 1
ATOM 3992 O O . GLY A 1 504 ? 27.209 -65.089 -9.734 1.00 117.17 535 GLY A O 1
ATOM 3993 N N . LYS A 1 505 ? 28.653 -63.859 -8.534 1.00 105.90 536 LYS A N 1
ATOM 3994 C CA . LYS A 1 505 ? 28.154 -64.376 -7.264 1.00 94.73 536 LYS A CA 1
ATOM 3995 C C . LYS A 1 505 ? 26.848 -63.695 -6.870 1.00 84.97 536 LYS A C 1
ATOM 3996 O O . LYS A 1 505 ? 26.740 -62.465 -6.894 1.00 83.12 536 LYS A O 1
ATOM 4002 N N . ASP A 1 506 ? 25.860 -64.505 -6.494 1.00 77.31 537 ASP A N 1
ATOM 4003 C CA . ASP A 1 506 ? 24.520 -64.034 -6.163 1.00 72.17 537 ASP A CA 1
ATOM 4004 C C . ASP A 1 506 ? 24.371 -63.667 -4.691 1.00 66.18 537 ASP A C 1
ATOM 4005 O O . ASP A 1 506 ? 23.636 -62.731 -4.358 1.00 64.40 537 ASP A O 1
ATOM 4010 N N . VAL A 1 507 ? 25.050 -64.390 -3.805 1.00 64.62 538 VAL A N 1
ATOM 4011 C CA . VAL A 1 507 ? 24.880 -64.249 -2.367 1.00 61.97 538 VAL A CA 1
ATOM 4012 C C . VAL A 1 507 ? 26.223 -63.887 -1.743 1.00 63.10 538 VAL A C 1
ATOM 4013 O O . VAL A 1 507 ? 27.267 -63.913 -2.394 1.00 64.34 538 VAL A O 1
ATOM 4017 N N . VAL A 1 508 ? 26.181 -63.548 -0.458 1.00 61.61 539 VAL A N 1
ATOM 4018 C CA . VAL A 1 508 ? 27.384 -63.333 0.336 1.00 60.49 539 VAL A CA 1
ATOM 4019 C C . VAL A 1 508 ? 27.155 -63.961 1.704 1.00 62.48 539 VAL A C 1
ATOM 4020 O O . VAL A 1 508 ? 26.041 -63.922 2.239 1.00 63.13 539 VAL A O 1
ATOM 4024 N N . GLN A 1 509 ? 28.199 -64.575 2.252 1.00 63.80 540 GLN A N 1
ATOM 4025 C CA . GLN A 1 509 ? 28.117 -65.255 3.538 1.00 63.83 540 GLN A CA 1
ATOM 4026 C C . GLN A 1 509 ? 28.615 -64.331 4.642 1.00 60.54 540 GLN A C 1
ATOM 4027 O O . GLN A 1 509 ? 29.713 -63.771 4.544 1.00 59.64 540 GLN A O 1
ATOM 4033 N N . SER A 1 510 ? 27.804 -64.175 5.688 1.00 58.18 541 SER A N 1
ATOM 4034 C CA . SER A 1 510 ? 28.109 -63.269 6.795 1.00 58.11 541 SER A CA 1
ATOM 4035 C C . SER A 1 510 ? 27.788 -63.999 8.096 1.00 57.39 541 SER A C 1
ATOM 4036 O O . SER A 1 510 ? 26.628 -64.046 8.511 1.00 56.98 541 SER A O 1
ATOM 4039 N N . GLY A 1 511 ? 28.813 -64.555 8.734 1.00 57.77 542 GLY A N 1
ATOM 4040 C CA . GLY A 1 511 ? 28.597 -65.295 9.968 1.00 59.58 542 GLY A CA 1
ATOM 4041 C C . GLY A 1 511 ? 27.711 -66.504 9.727 1.00 61.81 542 GLY A C 1
ATOM 4042 O O . GLY A 1 511 ? 28.007 -67.362 8.887 1.00 64.14 542 GLY A O 1
ATOM 4043 N N . ASP A 1 512 ? 26.603 -66.573 10.465 1.00 61.58 543 ASP A N 1
ATOM 4044 C CA . ASP A 1 512 ? 25.625 -67.649 10.345 1.00 63.04 543 ASP A CA 1
ATOM 4045 C C . ASP A 1 512 ? 24.585 -67.394 9.263 1.00 61.14 543 ASP A C 1
ATOM 4046 O O . ASP A 1 512 ? 23.674 -68.211 9.096 1.00 59.49 543 ASP A O 1
ATOM 4051 N N . ILE A 1 513 ? 24.694 -66.291 8.529 1.00 60.11 544 ILE A N 1
ATOM 4052 C CA . ILE A 1 513 ? 23.634 -65.818 7.649 1.00 57.91 544 ILE A CA 1
ATOM 4053 C C . ILE A 1 513 ? 24.135 -65.804 6.213 1.00 54.96 544 ILE A C 1
ATOM 4054 O O . ILE A 1 513 ? 25.251 -65.350 5.939 1.00 55.18 544 ILE A O 1
ATOM 4059 N N . THR A 1 514 ? 23.304 -66.295 5.298 1.00 54.63 545 THR A N 1
ATOM 4060 C CA . THR A 1 514 ? 23.533 -66.157 3.864 1.00 55.47 545 THR A CA 1
ATOM 4061 C C . THR A 1 514 ? 22.680 -64.994 3.368 1.00 56.87 545 THR A C 1
ATOM 4062 O O . THR A 1 514 ? 21.447 -65.061 3.408 1.00 59.15 545 THR A O 1
ATOM 4066 N N . LEU A 1 515 ? 23.335 -63.927 2.914 1.00 56.18 546 LEU A N 1
ATOM 4067 C CA . LEU A 1 515 ? 22.659 -62.712 2.472 1.00 55.21 546 LEU A CA 1
ATOM 4068 C C . LEU A 1 515 ? 22.680 -62.602 0.954 1.00 53.43 546 LEU A C 1
ATOM 4069 O O . LEU A 1 515 ? 23.664 -62.995 0.317 1.00 48.89 546 LEU A O 1
ATOM 4074 N N . PRO A 1 516 ? 21.621 -62.071 0.344 1.00 53.70 547 PRO A N 1
ATOM 4075 C CA . PRO A 1 516 ? 21.660 -61.797 -1.096 1.00 56.66 547 PRO A CA 1
ATOM 4076 C C . PRO A 1 516 ? 22.288 -60.444 -1.397 1.00 59.38 547 PRO A C 1
ATOM 4077 O O . PRO A 1 516 ? 22.002 -59.434 -0.751 1.00 59.97 547 PRO A O 1
ATOM 4081 N N . VAL A 1 517 ? 23.171 -60.430 -2.390 1.00 60.08 548 VAL A N 1
ATOM 4082 C CA . VAL A 1 517 ? 23.721 -59.172 -2.890 1.00 61.24 548 VAL A CA 1
ATOM 4083 C C . VAL A 1 517 ? 22.602 -58.451 -3.633 1.00 62.37 548 VAL A C 1
ATOM 4084 O O . VAL A 1 517 ? 22.103 -58.963 -4.646 1.00 62.94 548 VAL A O 1
ATOM 4088 N N . PRO A 1 518 ? 22.166 -57.282 -3.167 1.00 61.55 549 PRO A N 1
ATOM 4089 C CA . PRO A 1 518 ? 21.003 -56.634 -3.784 1.00 61.20 549 PRO A CA 1
ATOM 4090 C C . PRO A 1 518 ? 21.281 -56.232 -5.225 1.00 62.63 549 PRO A C 1
ATOM 4091 O O . PRO A 1 518 ? 22.323 -55.650 -5.541 1.00 61.78 549 PRO A O 1
ATOM 4095 N N . GLY A 1 519 ? 20.335 -56.560 -6.104 1.00 63.81 550 GLY A N 1
ATOM 4096 C CA . GLY A 1 519 ? 20.402 -56.197 -7.498 1.00 63.42 550 GLY A CA 1
ATOM 4097 C C . GLY A 1 519 ? 20.972 -57.261 -8.411 1.00 61.71 550 GLY A C 1
ATOM 4098 O O . GLY A 1 519 ? 20.666 -57.250 -9.608 1.00 63.46 550 GLY A O 1
ATOM 4099 N N . ALA A 1 520 ? 21.783 -58.184 -7.883 1.00 61.85 551 ALA A N 1
ATOM 4100 C CA . ALA A 1 520 ? 22.484 -59.130 -8.750 1.00 65.85 551 ALA A CA 1
ATOM 4101 C C . ALA A 1 520 ? 21.558 -60.183 -9.344 1.00 67.32 551 ALA A C 1
ATOM 4102 O O . ALA A 1 520 ? 21.937 -60.835 -10.322 1.00 70.05 551 ALA A O 1
ATOM 4104 N N . ASP A 1 521 ? 20.366 -60.371 -8.780 1.00 63.58 552 ASP A N 1
ATOM 4105 C CA . ASP A 1 521 ? 19.362 -61.232 -9.396 1.00 59.08 552 ASP A CA 1
ATOM 4106 C C . ASP A 1 521 ? 18.190 -60.377 -9.850 1.00 55.43 552 ASP A C 1
ATOM 4107 O O . ASP A 1 521 ? 17.436 -59.868 -9.003 1.00 55.56 552 ASP A O 1
ATOM 4112 N N . PRO A 1 522 ? 17.982 -60.209 -11.159 1.00 52.43 553 PRO A N 1
ATOM 4113 C CA . PRO A 1 522 ? 16.931 -59.293 -11.627 1.00 52.69 553 PRO A CA 1
ATOM 4114 C C . PRO A 1 522 ? 15.521 -59.808 -11.408 1.00 52.75 553 PRO A C 1
ATOM 4115 O O . PRO A 1 522 ? 14.571 -59.035 -11.585 1.00 52.16 553 PRO A O 1
ATOM 4119 N N . ARG A 1 523 ? 15.348 -61.077 -11.044 1.00 53.76 554 ARG A N 1
ATOM 4120 C CA . ARG A 1 523 ? 14.032 -61.627 -10.759 1.00 55.67 554 ARG A CA 1
ATOM 4121 C C . ARG A 1 523 ? 13.730 -61.670 -9.266 1.00 56.75 554 ARG A C 1
ATOM 4122 O O . ARG A 1 523 ? 12.700 -62.222 -8.866 1.00 55.64 554 ARG A O 1
ATOM 4130 N N . LYS A 1 524 ? 14.595 -61.096 -8.437 1.00 58.62 555 LYS A N 1
ATOM 4131 C CA . LYS A 1 524 ? 14.358 -61.003 -7.004 1.00 56.50 555 LYS A CA 1
ATOM 4132 C C . LYS A 1 524 ? 14.363 -59.545 -6.578 1.00 54.34 555 LYS A C 1
ATOM 4133 O O . LYS A 1 524 ? 15.152 -58.739 -7.082 1.00 56.12 555 LYS A O 1
ATOM 4139 N N . LEU A 1 525 ? 13.470 -59.213 -5.656 1.00 50.19 556 LEU A N 1
ATOM 4140 C CA . LEU A 1 525 ? 13.463 -57.920 -4.992 1.00 52.12 556 LEU A CA 1
ATOM 4141 C C . LEU A 1 525 ? 14.239 -58.044 -3.687 1.00 46.53 556 LEU A C 1
ATOM 4142 O O . LEU A 1 525 ? 14.052 -59.009 -2.941 1.00 41.73 556 LEU A O 1
ATOM 4147 N N . VAL A 1 526 ? 15.118 -57.084 -3.424 1.00 44.69 557 VAL A N 1
ATOM 4148 C CA . VAL A 1 526 ? 15.793 -56.965 -2.139 1.00 44.73 557 VAL A CA 1
ATOM 4149 C C . VAL A 1 526 ? 15.521 -55.568 -1.612 1.00 43.80 557 VAL A C 1
ATOM 4150 O O . VAL A 1 526 ? 15.754 -54.581 -2.319 1.00 45.12 557 VAL A O 1
ATOM 4154 N N . ALA A 1 527 ? 15.025 -55.481 -0.377 1.00 39.51 558 ALA A N 1
ATOM 4155 C CA . ALA A 1 527 ? 14.590 -54.199 0.155 1.00 36.70 558 ALA A CA 1
ATOM 4156 C C . ALA A 1 527 ? 14.699 -54.175 1.672 1.00 36.83 558 ALA A C 1
ATOM 4157 O O . ALA A 1 527 ? 14.697 -55.213 2.339 1.00 38.31 558 ALA A O 1
ATOM 4159 N N . PHE A 1 528 ? 14.803 -52.960 2.203 1.00 33.98 559 PHE A N 1
ATOM 4160 C CA . PHE A 1 528 ? 14.572 -52.702 3.616 1.00 38.23 559 PHE A CA 1
ATOM 4161 C C . PHE A 1 528 ? 13.098 -52.381 3.811 1.00 37.77 559 PHE A C 1
ATOM 4162 O O . PHE A 1 528 ? 12.560 -51.499 3.138 1.00 38.72 559 PHE A O 1
ATOM 4170 N N . SER A 1 529 ? 12.447 -53.090 4.727 1.00 39.79 560 SER A N 1
ATOM 4171 C CA . SER A 1 529 ? 11.042 -52.818 4.989 1.00 36.90 560 SER A CA 1
ATOM 4172 C C . SER A 1 529 ? 10.649 -53.431 6.324 1.00 39.58 560 SER A C 1
ATOM 4173 O O . SER A 1 529 ? 11.117 -54.516 6.674 1.00 39.66 560 SER A O 1
ATOM 4176 N N . ASP A 1 530 ? 9.777 -52.739 7.058 1.00 38.65 561 ASP A N 1
ATOM 4177 C CA . ASP A 1 530 ? 9.311 -53.240 8.352 1.00 33.96 561 ASP A CA 1
ATOM 4178 C C . ASP A 1 530 ? 8.084 -54.133 8.150 1.00 33.58 561 ASP A C 1
ATOM 4179 O O . ASP A 1 530 ? 6.960 -53.818 8.538 1.00 37.52 561 ASP A O 1
ATOM 4184 N N . VAL A 1 531 ? 8.336 -55.298 7.545 1.00 34.98 562 VAL A N 1
ATOM 4185 C CA . VAL A 1 531 ? 7.280 -56.284 7.318 1.00 37.86 562 VAL A CA 1
ATOM 4186 C C . VAL A 1 531 ? 6.869 -57.019 8.583 1.00 40.41 562 VAL A C 1
ATOM 4187 O O . VAL A 1 531 ? 5.985 -57.882 8.525 1.00 41.95 562 VAL A O 1
ATOM 4191 N N . LEU A 1 532 ? 7.491 -56.727 9.723 1.00 40.33 563 LEU A N 1
ATOM 4192 C CA . LEU A 1 532 ? 7.117 -57.357 10.981 1.00 38.42 563 LEU A CA 1
ATOM 4193 C C . LEU A 1 532 ? 6.391 -56.419 11.924 1.00 33.37 563 LEU A C 1
ATOM 4194 O O . LEU A 1 532 ? 5.882 -56.879 12.951 1.00 36.59 563 LEU A O 1
ATOM 4199 N N . GLY A 1 533 ? 6.323 -55.130 11.600 1.00 30.28 564 GLY A N 1
ATOM 4200 C CA . GLY A 1 533 ? 5.659 -54.150 12.434 1.00 27.74 564 GLY A CA 1
ATOM 4201 C C . GLY A 1 533 ? 6.355 -53.816 13.735 1.00 33.48 564 GLY A C 1
ATOM 4202 O O . GLY A 1 533 ? 5.700 -53.345 14.668 1.00 29.86 564 GLY A O 1
ATOM 4203 N N . SER A 1 534 ? 7.666 -54.036 13.837 1.00 34.10 565 SER A N 1
ATOM 4204 C CA . SER A 1 534 ? 8.342 -53.836 15.115 1.00 31.84 565 SER A CA 1
ATOM 4205 C C . SER A 1 534 ? 9.051 -52.494 15.230 1.00 33.07 565 SER A C 1
ATOM 4206 O O . SER A 1 534 ? 9.438 -52.112 16.338 1.00 33.70 565 SER A O 1
ATOM 4209 N N . GLY A 1 535 ? 9.233 -51.774 14.132 1.00 32.18 566 GLY A N 1
ATOM 4210 C CA . GLY A 1 535 ? 9.889 -50.487 14.175 1.00 30.25 566 GLY A CA 1
ATOM 4211 C C . GLY A 1 535 ? 11.357 -50.468 13.786 1.00 32.47 566 GLY A C 1
ATOM 4212 O O . GLY A 1 535 ? 12.047 -49.502 14.130 1.00 35.35 566 GLY A O 1
ATOM 4213 N N . GLN A 1 536 ? 11.857 -51.499 13.104 1.00 31.01 567 GLN A N 1
ATOM 4214 C CA . GLN A 1 536 ? 13.197 -51.494 12.535 1.00 31.27 567 GLN A CA 1
ATOM 4215 C C . GLN A 1 536 ? 13.115 -51.712 11.030 1.00 36.44 567 GLN A C 1
ATOM 4216 O O . GLN A 1 536 ? 12.096 -52.169 10.499 1.00 37.31 567 GLN A O 1
ATOM 4222 N N . ALA A 1 537 ? 14.208 -51.377 10.345 1.00 37.34 568 ALA A N 1
ATOM 4223 C CA . ALA A 1 537 ? 14.318 -51.601 8.904 1.00 38.19 568 ALA A CA 1
ATOM 4224 C C . ALA A 1 537 ? 14.835 -53.018 8.702 1.00 40.10 568 ALA A C 1
ATOM 4225 O O . ALA A 1 537 ? 16.040 -53.274 8.745 1.00 44.29 568 ALA A O 1
ATOM 4227 N N . HIS A 1 538 ? 13.910 -53.952 8.494 1.00 36.55 569 HIS A N 1
ATOM 4228 C CA . HIS A 1 538 ? 14.276 -55.345 8.286 1.00 37.25 569 HIS A CA 1
ATOM 4229 C C . HIS A 1 538 ? 14.657 -55.588 6.831 1.00 41.08 569 HIS A C 1
ATOM 4230 O O . HIS A 1 538 ? 14.131 -54.952 5.913 1.00 42.28 569 HIS A O 1
ATOM 4237 N N . LEU A 1 539 ? 15.583 -56.520 6.629 1.00 40.58 570 LEU A N 1
ATOM 4238 C CA . LEU A 1 539 ? 15.974 -56.922 5.285 1.00 40.84 570 LEU A CA 1
ATOM 4239 C C . LEU A 1 539 ? 14.931 -57.876 4.720 1.00 42.26 570 LEU A C 1
ATOM 4240 O O . LEU A 1 539 ? 14.544 -58.845 5.384 1.00 43.10 570 LEU A O 1
ATOM 4245 N N . VAL A 1 540 ? 14.471 -57.591 3.499 1.00 39.21 571 VAL A N 1
ATOM 4246 C CA . VAL A 1 540 ? 13.378 -58.318 2.863 1.00 40.22 571 VAL A CA 1
ATOM 4247 C C . VAL A 1 540 ? 13.813 -58.754 1.471 1.00 38.39 571 VAL A C 1
ATOM 4248 O O . VAL A 1 540 ? 14.425 -57.977 0.730 1.00 41.24 571 VAL A O 1
ATOM 4252 N N . GLU A 1 541 ? 13.496 -59.997 1.116 1.00 37.77 572 GLU A N 1
ATOM 4253 C CA . GLU A 1 541 ? 13.675 -60.491 -0.243 1.00 44.08 572 GLU A CA 1
ATOM 4254 C C . GLU A 1 541 ? 12.361 -61.083 -0.721 1.00 46.14 572 GLU A C 1
ATOM 4255 O O . GLU A 1 541 ? 11.743 -61.880 -0.009 1.00 50.07 572 GLU A O 1
ATOM 4261 N N . VAL A 1 542 ? 11.935 -60.690 -1.920 1.00 47.07 573 VAL A N 1
ATOM 4262 C CA . VAL A 1 542 ? 10.679 -61.141 -2.505 1.00 47.94 573 VAL A CA 1
ATOM 4263 C C . VAL A 1 542 ? 10.986 -61.794 -3.844 1.00 52.14 573 VAL A C 1
ATOM 4264 O O . VAL A 1 542 ? 11.543 -61.151 -4.742 1.00 52.99 573 VAL A O 1
ATOM 4268 N N . SER A 1 543 ? 10.626 -63.063 -3.974 1.00 52.59 574 SER A N 1
ATOM 4269 C CA . SER A 1 543 ? 10.682 -63.782 -5.233 1.00 53.06 574 SER A CA 1
ATOM 4270 C C . SER A 1 543 ? 9.256 -64.042 -5.709 1.00 51.44 574 SER A C 1
ATOM 4271 O O . SER A 1 543 ? 8.283 -63.573 -5.108 1.00 47.51 574 SER A O 1
ATOM 4274 N N . ALA A 1 544 ? 9.130 -64.793 -6.804 1.00 53.77 575 ALA A N 1
ATOM 4275 C CA . ALA A 1 544 ? 7.806 -65.162 -7.286 1.00 53.91 575 ALA A CA 1
ATOM 4276 C C . ALA A 1 544 ? 7.141 -66.189 -6.381 1.00 57.90 575 ALA A C 1
ATOM 4277 O O . ALA A 1 544 ? 5.909 -66.293 -6.376 1.00 59.12 575 ALA A O 1
ATOM 4279 N N . THR A 1 545 ? 7.926 -66.929 -5.600 1.00 59.05 576 THR A N 1
ATOM 4280 C CA . THR A 1 545 ? 7.412 -68.025 -4.795 1.00 59.69 576 THR A CA 1
ATOM 4281 C C . THR A 1 545 ? 7.290 -67.707 -3.309 1.00 59.83 576 THR A C 1
ATOM 4282 O O . THR A 1 545 ? 6.427 -68.284 -2.644 1.00 60.05 576 THR A O 1
ATOM 4286 N N . LYS A 1 546 ? 8.105 -66.804 -2.766 1.00 59.75 577 LYS A N 1
ATOM 4287 C CA . LYS A 1 546 ? 8.060 -66.573 -1.327 1.00 60.36 577 LYS A CA 1
ATOM 4288 C C . LYS A 1 546 ? 8.616 -65.195 -0.988 1.00 58.83 577 LYS A C 1
ATOM 4289 O O . LYS A 1 546 ? 9.352 -64.585 -1.770 1.00 57.92 577 LYS A O 1
ATOM 4295 N N . VAL A 1 547 ? 8.233 -64.716 0.197 1.00 53.86 578 VAL A N 1
ATOM 4296 C CA . VAL A 1 547 ? 8.803 -63.527 0.821 1.00 50.50 578 VAL A CA 1
ATOM 4297 C C . VAL A 1 547 ? 9.666 -63.995 1.984 1.00 50.73 578 VAL A C 1
ATOM 4298 O O . VAL A 1 547 ? 9.247 -64.852 2.770 1.00 50.29 578 VAL A O 1
ATOM 4302 N N . THR A 1 548 ? 10.873 -63.450 2.084 1.00 51.96 579 THR A N 1
ATOM 4303 C CA . THR A 1 548 ? 11.811 -63.820 3.131 1.00 50.28 579 THR A CA 1
ATOM 4304 C C . THR A 1 548 ? 12.255 -62.560 3.852 1.00 46.49 579 THR A C 1
ATOM 4305 O O . THR A 1 548 ? 12.459 -61.516 3.227 1.00 47.05 579 THR A O 1
ATOM 4309 N N . CYS A 1 549 ? 12.399 -62.654 5.169 1.00 46.24 580 CYS A N 1
ATOM 4310 C CA . CYS A 1 549 ? 12.756 -61.505 5.987 1.00 43.53 580 CYS A CA 1
ATOM 4311 C C . CYS A 1 549 ? 13.876 -61.877 6.941 1.00 41.34 580 CYS A C 1
ATOM 4312 O O . CYS A 1 549 ? 13.817 -62.920 7.597 1.00 40.85 580 CYS A O 1
ATOM 4315 N N . TRP A 1 550 ? 14.891 -61.025 7.009 1.00 41.49 581 TRP A N 1
ATOM 4316 C CA . TRP A 1 550 ? 15.937 -61.152 8.013 1.00 42.74 581 TRP A CA 1
ATOM 4317 C C . TRP A 1 550 ? 15.722 -60.073 9.062 1.00 44.07 581 TRP A C 1
ATOM 4318 O O . TRP A 1 550 ? 15.880 -58.880 8.753 1.00 46.87 581 TRP A O 1
ATOM 4329 N N . PRO A 1 551 ? 15.353 -60.420 10.293 1.00 44.14 582 PRO A N 1
ATOM 4330 C CA . PRO A 1 551 ? 15.079 -59.383 11.295 1.00 38.15 582 PRO A CA 1
ATOM 4331 C C . PRO A 1 551 ? 16.324 -58.565 11.600 1.00 33.32 582 PRO A C 1
ATOM 4332 O O . PRO A 1 551 ? 17.421 -59.103 11.755 1.00 33.43 582 PRO A O 1
ATOM 4336 N N . ASN A 1 552 ? 16.144 -57.253 11.654 1.00 33.12 583 ASN A N 1
ATOM 4337 C CA . ASN A 1 552 ? 17.203 -56.348 12.078 1.00 37.62 583 ASN A CA 1
ATOM 4338 C C . ASN A 1 552 ? 17.374 -56.446 13.591 1.00 38.12 583 ASN A C 1
ATOM 4339 O O . ASN A 1 552 ? 16.439 -56.156 14.342 1.00 36.96 583 ASN A O 1
ATOM 4344 N N . LEU A 1 553 ? 18.568 -56.840 14.033 1.00 36.38 584 LEU A N 1
ATOM 4345 C CA . LEU A 1 553 ? 18.881 -56.979 15.450 1.00 38.75 584 LEU A CA 1
ATOM 4346 C C . LEU A 1 553 ? 19.693 -55.810 15.982 1.00 37.04 584 LEU A C 1
ATOM 4347 O O . LEU A 1 553 ? 20.143 -55.850 17.133 1.00 33.33 584 LEU A O 1
ATOM 4352 N N . GLY A 1 554 ? 19.893 -54.777 15.169 1.00 34.87 585 GLY A N 1
ATOM 4353 C CA . GLY A 1 554 ? 20.681 -53.633 15.566 1.00 35.11 585 GLY A CA 1
ATOM 4354 C C . GLY A 1 554 ? 22.166 -53.936 15.545 1.00 36.74 585 GLY A C 1
ATOM 4355 O O . GLY A 1 554 ? 22.608 -55.085 15.470 1.00 37.22 585 GLY A O 1
ATOM 4356 N N . ARG A 1 555 ? 22.952 -52.862 15.620 1.00 39.76 586 ARG A N 1
ATOM 4357 C CA . ARG A 1 555 ? 24.411 -52.936 15.530 1.00 41.71 586 ARG A CA 1
ATOM 4358 C C . ARG A 1 555 ? 24.865 -53.619 14.244 1.00 39.98 586 ARG A C 1
ATOM 4359 O O . ARG A 1 555 ? 25.911 -54.272 14.214 1.00 41.41 586 ARG A O 1
ATOM 4367 N N . GLY A 1 556 ? 24.089 -53.470 13.170 1.00 38.63 587 GLY A N 1
ATOM 4368 C CA . GLY A 1 556 ? 24.401 -54.113 11.909 1.00 37.97 587 GLY A CA 1
ATOM 4369 C C . GLY A 1 556 ? 24.102 -55.595 11.856 1.00 36.63 587 GLY A C 1
ATOM 4370 O O . GLY A 1 556 ? 24.357 -56.226 10.823 1.00 35.16 587 GLY A O 1
ATOM 4371 N N . ARG A 1 557 ? 23.570 -56.176 12.927 1.00 36.01 588 ARG A N 1
ATOM 4372 C CA . ARG A 1 557 ? 23.265 -57.598 12.909 1.00 39.14 588 ARG A CA 1
ATOM 4373 C C . ARG A 1 557 ? 21.905 -57.843 12.269 1.00 39.44 588 ARG A C 1
ATOM 4374 O O . ARG A 1 557 ? 20.979 -57.036 12.397 1.00 39.05 588 ARG A O 1
ATOM 4382 N N . PHE A 1 558 ? 21.797 -58.971 11.566 1.00 39.76 589 PHE A N 1
ATOM 4383 C CA . PHE A 1 558 ? 20.540 -59.476 11.035 1.00 42.01 589 PHE A CA 1
ATOM 4384 C C . PHE A 1 558 ? 20.420 -60.951 11.392 1.00 43.45 589 PHE A C 1
ATOM 4385 O O . PHE A 1 558 ? 21.393 -61.702 11.282 1.00 44.33 589 PHE A O 1
ATOM 4393 N N . GLY A 1 559 ? 19.230 -61.362 11.820 1.00 42.79 590 GLY A N 1
ATOM 4394 C CA . GLY A 1 559 ? 19.010 -62.713 12.287 1.00 43.70 590 GLY A CA 1
ATOM 4395 C C . GLY A 1 559 ? 18.709 -63.690 11.165 1.00 45.56 590 GLY A C 1
ATOM 4396 O O . GLY A 1 559 ? 18.779 -63.375 9.975 1.00 49.08 590 GLY A O 1
ATOM 4397 N N . GLN A 1 560 ? 18.364 -64.910 11.569 1.00 46.94 591 GLN A N 1
ATOM 4398 C CA . GLN A 1 560 ? 18.110 -65.975 10.611 1.00 50.06 591 GLN A CA 1
ATOM 4399 C C . GLN A 1 560 ? 16.900 -65.634 9.741 1.00 50.02 591 GLN A C 1
ATOM 4400 O O . GLN A 1 560 ? 15.954 -64.990 10.204 1.00 53.14 591 GLN A O 1
ATOM 4406 N N . PRO A 1 561 ? 16.905 -66.052 8.476 1.00 49.32 592 PRO A N 1
ATOM 4407 C CA . PRO A 1 561 ? 15.775 -65.738 7.598 1.00 52.51 592 PRO A CA 1
ATOM 4408 C C . PRO A 1 561 ? 14.498 -66.407 8.077 1.00 55.03 592 PRO A C 1
ATOM 4409 O O . PRO A 1 561 ? 14.514 -67.505 8.638 1.00 56.85 592 PRO A O 1
ATOM 4413 N N . ILE A 1 562 ? 13.382 -65.720 7.861 1.00 54.27 593 ILE A N 1
ATOM 4414 C CA . ILE A 1 562 ? 12.065 -66.240 8.196 1.00 53.91 593 ILE A CA 1
ATOM 4415 C C . ILE A 1 562 ? 11.162 -66.041 6.987 1.00 51.90 593 ILE A C 1
ATOM 4416 O O . ILE A 1 562 ? 11.144 -64.961 6.387 1.00 50.82 593 ILE A O 1
ATOM 4421 N N . THR A 1 563 ? 10.442 -67.092 6.615 1.00 51.19 594 THR A N 1
ATOM 4422 C CA . THR A 1 563 ? 9.533 -67.043 5.482 1.00 47.91 594 THR A CA 1
ATOM 4423 C C . THR A 1 563 ? 8.191 -66.465 5.912 1.00 47.02 594 THR A C 1
ATOM 4424 O O . THR A 1 563 ? 7.671 -66.792 6.985 1.00 45.62 594 THR A O 1
ATOM 4428 N N . LEU A 1 564 ? 7.652 -65.570 5.082 1.00 44.59 595 LEU A N 1
ATOM 4429 C CA . LEU A 1 564 ? 6.323 -64.996 5.268 1.00 42.02 595 LEU A CA 1
ATOM 4430 C C . LEU A 1 564 ? 5.424 -65.514 4.152 1.00 46.38 595 LEU A C 1
ATOM 4431 O O . LEU A 1 564 ? 5.255 -64.843 3.125 1.00 48.53 595 LEU A O 1
ATOM 4436 N N . PRO A 1 565 ? 4.819 -66.692 4.303 1.00 48.28 596 PRO A N 1
ATOM 4437 C CA . PRO A 1 565 ? 4.057 -67.283 3.194 1.00 47.56 596 PRO A CA 1
ATOM 4438 C C . PRO A 1 565 ? 2.818 -66.468 2.851 1.00 46.24 596 PRO A C 1
ATOM 4439 O O . PRO A 1 565 ? 2.369 -65.610 3.612 1.00 46.71 596 PRO A O 1
ATOM 4443 N N . GLY A 1 566 ? 2.263 -66.752 1.675 1.00 44.11 597 GLY A N 1
ATOM 4444 C CA . GLY A 1 566 ? 1.043 -66.121 1.208 1.00 44.23 597 GLY A CA 1
ATOM 4445 C C . GLY A 1 566 ? 1.195 -65.309 -0.061 1.00 44.50 597 GLY A C 1
ATOM 4446 O O . GLY A 1 566 ? 0.183 -64.986 -0.698 1.00 43.13 597 GLY A O 1
ATOM 4447 N N . PHE A 1 567 ? 2.416 -64.953 -0.448 1.00 48.30 598 PHE A N 1
ATOM 4448 C CA . PHE A 1 567 ? 2.649 -64.240 -1.694 1.00 49.38 598 PHE A CA 1
ATOM 4449 C C . PHE A 1 567 ? 3.026 -65.222 -2.792 1.00 52.93 598 PHE A C 1
ATOM 4450 O O . PHE A 1 567 ? 3.805 -66.155 -2.571 1.00 51.77 598 PHE A O 1
ATOM 4458 N N . SER A 1 568 ? 2.468 -65.002 -3.979 1.00 55.61 599 SER A N 1
ATOM 4459 C CA . SER A 1 568 ? 2.741 -65.856 -5.121 1.00 57.35 599 SER A CA 1
ATOM 4460 C C . SER A 1 568 ? 2.332 -65.117 -6.383 1.00 57.90 599 SER A C 1
ATOM 4461 O O . SER A 1 568 ? 1.280 -64.473 -6.422 1.00 55.14 599 SER A O 1
ATOM 4464 N N . GLN A 1 569 ? 3.178 -65.205 -7.403 1.00 58.73 600 GLN A N 1
ATOM 4465 C CA . GLN A 1 569 ? 2.870 -64.715 -8.735 1.00 59.88 600 GLN A CA 1
ATOM 4466 C C . GLN A 1 569 ? 3.408 -65.719 -9.743 1.00 58.52 600 GLN A C 1
ATOM 4467 O O . GLN A 1 569 ? 4.397 -66.410 -9.463 1.00 54.40 600 GLN A O 1
ATOM 4473 N N . PRO A 1 570 ? 2.768 -65.844 -10.905 1.00 59.10 601 PRO A N 1
ATOM 4474 C CA . PRO A 1 570 ? 3.307 -66.729 -11.947 1.00 59.77 601 PRO A CA 1
ATOM 4475 C C . PRO A 1 570 ? 4.740 -66.348 -12.293 1.00 61.34 601 PRO A C 1
ATOM 4476 O O . PRO A 1 570 ? 5.052 -65.175 -12.515 1.00 58.58 601 PRO A O 1
ATOM 4480 N N . ALA A 1 571 ? 5.616 -67.358 -12.329 1.00 65.64 602 ALA A N 1
ATOM 4481 C CA . ALA A 1 571 ? 7.031 -67.110 -12.594 1.00 70.47 602 ALA A CA 1
ATOM 4482 C C . ALA A 1 571 ? 7.242 -66.369 -13.909 1.00 76.30 602 ALA A C 1
ATOM 4483 O O . ALA A 1 571 ? 8.185 -65.581 -14.034 1.00 76.20 602 ALA A O 1
ATOM 4485 N N . THR A 1 572 ? 6.374 -66.596 -14.893 1.00 85.40 603 THR A N 1
ATOM 4486 C CA . THR A 1 572 ? 6.498 -65.894 -16.161 1.00 86.96 603 THR A CA 1
ATOM 4487 C C . THR A 1 572 ? 5.983 -64.461 -16.068 1.00 86.66 603 THR A C 1
ATOM 4488 O O . THR A 1 572 ? 6.505 -63.572 -16.752 1.00 88.77 603 THR A O 1
ATOM 4492 N N . GLU A 1 573 ? 4.986 -64.216 -15.221 1.00 79.31 604 GLU A N 1
ATOM 4493 C CA . GLU A 1 573 ? 4.383 -62.902 -15.047 1.00 74.95 604 GLU A CA 1
ATOM 4494 C C . GLU A 1 573 ? 5.096 -62.035 -14.017 1.00 69.87 604 GLU A C 1
ATOM 4495 O O . GLU A 1 573 ? 4.885 -60.817 -14.009 1.00 68.10 604 GLU A O 1
ATOM 4501 N N . PHE A 1 574 ? 5.917 -62.624 -13.149 1.00 64.76 605 PHE A N 1
ATOM 4502 C CA . PHE A 1 574 ? 6.422 -61.903 -11.987 1.00 59.56 605 PHE A CA 1
ATOM 4503 C C . PHE A 1 574 ? 7.494 -60.892 -12.376 1.00 55.67 605 PHE A C 1
ATOM 4504 O O . PHE A 1 574 ? 8.424 -61.205 -13.125 1.00 56.27 605 PHE A O 1
ATOM 4512 N N . ASN A 1 575 ? 7.369 -59.679 -11.842 1.00 51.62 606 ASN A N 1
ATOM 4513 C CA . ASN A 1 575 ? 8.336 -58.619 -12.085 1.00 53.52 606 ASN A CA 1
ATOM 4514 C C . ASN A 1 575 ? 8.653 -57.918 -10.772 1.00 52.65 606 ASN A C 1
ATOM 4515 O O . ASN A 1 575 ? 7.761 -57.316 -10.160 1.00 51.14 606 ASN A O 1
ATOM 4520 N N . PRO A 1 576 ? 9.908 -57.973 -10.313 1.00 51.66 607 PRO A N 1
ATOM 4521 C CA . PRO A 1 576 ? 10.254 -57.326 -9.038 1.00 47.96 607 PRO A CA 1
ATOM 4522 C C . PRO A 1 576 ? 10.015 -55.829 -9.024 1.00 50.22 607 PRO A C 1
ATOM 4523 O O . PRO A 1 576 ? 9.696 -55.280 -7.963 1.00 53.24 607 PRO A O 1
ATOM 4527 N N . ALA A 1 577 ? 10.159 -55.145 -10.162 1.00 51.83 608 ALA A N 1
ATOM 4528 C CA . ALA A 1 577 ? 9.924 -53.706 -10.195 1.00 51.07 608 ALA A CA 1
ATOM 4529 C C . ALA A 1 577 ? 8.467 -53.345 -9.926 1.00 48.16 608 ALA A C 1
ATOM 4530 O O . ALA A 1 577 ? 8.165 -52.170 -9.687 1.00 47.33 608 ALA A O 1
ATOM 4532 N N . GLN A 1 578 ? 7.571 -54.325 -9.933 1.00 46.95 609 GLN A N 1
ATOM 4533 C CA . GLN A 1 578 ? 6.149 -54.104 -9.737 1.00 53.48 609 GLN A CA 1
ATOM 4534 C C . GLN A 1 578 ? 5.699 -54.352 -8.296 1.00 62.98 609 GLN A C 1
ATOM 4535 O O . GLN A 1 578 ? 4.508 -54.212 -7.992 1.00 75.21 609 GLN A O 1
ATOM 4541 N N . VAL A 1 579 ? 6.616 -54.699 -7.401 1.00 54.47 610 VAL A N 1
ATOM 4542 C CA . VAL A 1 579 ? 6.279 -54.966 -6.007 1.00 46.38 610 VAL A CA 1
ATOM 4543 C C . VAL A 1 579 ? 6.372 -53.672 -5.211 1.00 45.07 610 VAL A C 1
ATOM 4544 O O . VAL A 1 579 ? 7.348 -52.921 -5.336 1.00 44.73 610 VAL A O 1
ATOM 4548 N N . TYR A 1 580 ? 5.364 -53.419 -4.376 1.00 45.08 611 TYR A N 1
ATOM 4549 C CA . TYR A 1 580 ? 5.352 -52.272 -3.480 1.00 44.15 611 TYR A CA 1
ATOM 4550 C C . TYR A 1 580 ? 5.079 -52.746 -2.059 1.00 41.48 611 TYR A C 1
ATOM 4551 O O . TYR A 1 580 ? 4.340 -53.710 -1.838 1.00 36.83 611 TYR A O 1
ATOM 4560 N N . LEU A 1 581 ? 5.692 -52.057 -1.100 1.00 41.30 612 LEU A N 1
ATOM 4561 C CA . LEU A 1 581 ? 5.541 -52.365 0.318 1.00 37.90 612 LEU A CA 1
ATOM 4562 C C . LEU A 1 581 ? 5.160 -51.090 1.052 1.00 37.11 612 LEU A C 1
ATOM 4563 O O . LEU A 1 581 ? 5.907 -50.105 1.012 1.00 36.14 612 LEU A O 1
ATOM 4568 N N . ALA A 1 582 ? 4.009 -51.112 1.722 1.00 34.46 613 ALA A N 1
ATOM 4569 C CA . ALA A 1 582 ? 3.554 -49.974 2.509 1.00 38.05 613 ALA A CA 1
ATOM 4570 C C . ALA A 1 582 ? 2.491 -50.439 3.495 1.00 38.11 613 ALA A C 1
ATOM 4571 O O . ALA A 1 582 ? 1.749 -51.388 3.229 1.00 37.55 613 ALA A O 1
ATOM 4573 N N . ASP A 1 583 ? 2.420 -49.751 4.628 1.00 38.88 614 ASP A N 1
ATOM 4574 C CA . ASP A 1 583 ? 1.407 -50.045 5.635 1.00 39.93 614 ASP A CA 1
ATOM 4575 C C . ASP A 1 583 ? 0.079 -49.461 5.164 1.00 42.28 614 ASP A C 1
ATOM 4576 O O . ASP A 1 583 ? -0.118 -48.241 5.201 1.00 44.21 614 ASP A O 1
ATOM 4581 N N . LEU A 1 584 ? -0.833 -50.332 4.721 1.00 39.93 615 LEU A N 1
ATOM 4582 C CA . LEU A 1 584 ? -2.122 -49.915 4.181 1.00 41.25 615 LEU A CA 1
ATOM 4583 C C . LEU A 1 584 ? -3.223 -49.854 5.235 1.00 45.48 615 LEU A C 1
ATOM 4584 O O . LEU A 1 584 ? -4.104 -48.991 5.158 1.00 44.49 615 LEU A O 1
ATOM 4589 N N . ASP A 1 585 ? -3.198 -50.759 6.212 1.00 48.68 616 ASP A N 1
ATOM 4590 C CA . ASP A 1 585 ? -4.206 -50.809 7.258 1.00 51.96 616 ASP A CA 1
ATOM 4591 C C . ASP A 1 585 ? -3.740 -50.168 8.553 1.00 55.23 616 ASP A C 1
ATOM 4592 O O . ASP A 1 585 ? -4.498 -50.144 9.525 1.00 58.38 616 ASP A O 1
ATOM 4597 N N . GLY A 1 586 ? -2.507 -49.674 8.596 1.00 60.59 617 GLY A N 1
ATOM 4598 C CA . GLY A 1 586 ? -2.007 -49.010 9.778 1.00 64.58 617 GLY A CA 1
ATOM 4599 C C . GLY A 1 586 ? -1.769 -49.900 10.972 1.00 66.40 617 GLY A C 1
ATOM 4600 O O . GLY A 1 586 ? -1.520 -49.386 12.065 1.00 66.36 617 GLY A O 1
ATOM 4601 N N . SER A 1 587 ? -1.835 -51.220 10.809 1.00 60.84 618 SER A N 1
ATOM 4602 C CA . SER A 1 587 ? -1.575 -52.093 11.945 1.00 54.45 618 SER A CA 1
ATOM 4603 C C . SER A 1 587 ? -0.093 -52.193 12.279 1.00 47.51 618 SER A C 1
ATOM 4604 O O . SER A 1 587 ? 0.248 -52.572 13.402 1.00 44.79 618 SER A O 1
ATOM 4607 N N . GLY A 1 588 ? 0.796 -51.850 11.356 1.00 44.55 619 GLY A N 1
ATOM 4608 C CA . GLY A 1 588 ? 2.204 -51.905 11.658 1.00 41.79 619 GLY A CA 1
ATOM 4609 C C . GLY A 1 588 ? 3.022 -52.589 10.585 1.00 43.17 619 GLY A C 1
ATOM 4610 O O . GLY A 1 588 ? 3.880 -51.972 9.947 1.00 42.90 619 GLY A O 1
ATOM 4611 N N . PRO A 1 589 ? 2.786 -53.883 10.369 1.00 43.38 620 PRO A N 1
ATOM 4612 C CA . PRO A 1 589 ? 3.550 -54.603 9.345 1.00 40.23 620 PRO A CA 1
ATOM 4613 C C . PRO A 1 589 ? 3.191 -54.111 7.951 1.00 41.49 620 PRO A C 1
ATOM 4614 O O . PRO A 1 589 ? 2.016 -53.952 7.614 1.00 40.53 620 PRO A O 1
ATOM 4618 N N . THR A 1 590 ? 4.219 -53.876 7.141 1.00 39.76 621 THR A N 1
ATOM 4619 C CA . THR A 1 590 ? 4.015 -53.352 5.799 1.00 37.80 621 THR A CA 1
ATOM 4620 C C . THR A 1 590 ? 3.319 -54.387 4.921 1.00 37.90 621 THR A C 1
ATOM 4621 O O . THR A 1 590 ? 3.700 -55.563 4.895 1.00 36.90 621 THR A O 1
ATOM 4625 N N . ASP A 1 591 ? 2.293 -53.945 4.203 1.00 34.51 622 ASP A N 1
ATOM 4626 C CA . ASP A 1 591 ? 1.572 -54.807 3.285 1.00 36.35 622 ASP A CA 1
ATOM 4627 C C . ASP A 1 591 ? 2.197 -54.743 1.898 1.00 38.12 622 ASP A C 1
ATOM 4628 O O . ASP A 1 591 ? 2.918 -53.802 1.557 1.00 40.10 622 ASP A O 1
ATOM 4633 N N . LEU A 1 592 ? 1.926 -55.774 1.104 1.00 38.57 623 LEU A N 1
ATOM 4634 C CA . LEU A 1 592 ? 2.490 -55.911 -0.231 1.00 39.12 623 LEU A CA 1
ATOM 4635 C C . LEU A 1 592 ? 1.420 -55.611 -1.269 1.00 42.07 623 LEU A C 1
ATOM 4636 O O . LEU A 1 592 ? 0.312 -56.153 -1.205 1.00 39.10 623 LEU A O 1
ATOM 4641 N N . ILE A 1 593 ? 1.762 -54.749 -2.220 1.00 44.31 624 ILE A N 1
ATOM 4642 C CA . ILE A 1 593 ? 0.914 -54.414 -3.353 1.00 47.13 624 ILE A CA 1
ATOM 4643 C C . ILE A 1 593 ? 1.602 -54.941 -4.603 1.00 47.42 624 ILE A C 1
ATOM 4644 O O . ILE A 1 593 ? 2.792 -54.676 -4.813 1.00 41.95 624 ILE A O 1
ATOM 4649 N N . TYR A 1 594 ? 0.868 -55.705 -5.416 1.00 51.01 625 TYR A N 1
ATOM 4650 C CA . TYR A 1 594 ? 1.369 -56.173 -6.703 1.00 51.18 625 TYR A CA 1
ATOM 4651 C C . TYR A 1 594 ? 0.491 -55.625 -7.817 1.00 51.41 625 TYR A C 1
ATOM 4652 O O . TYR A 1 594 ? -0.698 -55.949 -7.892 1.00 51.12 625 TYR A O 1
ATOM 4661 N N . VAL A 1 595 ? 1.087 -54.826 -8.695 1.00 51.05 626 VAL A N 1
ATOM 4662 C CA . VAL A 1 595 ? 0.362 -54.139 -9.755 1.00 53.26 626 VAL A CA 1
ATOM 4663 C C . VAL A 1 595 ? 0.367 -54.986 -11.019 1.00 54.38 626 VAL A C 1
ATOM 4664 O O . VAL A 1 595 ? 1.378 -55.601 -11.380 1.00 54.89 626 VAL A O 1
ATOM 4668 N N . HIS A 1 596 ? -0.777 -55.034 -11.686 1.00 56.21 627 HIS A N 1
ATOM 4669 C CA . HIS A 1 596 ? -0.916 -55.683 -12.981 1.00 56.60 627 HIS A CA 1
ATOM 4670 C C . HIS A 1 596 ? -1.214 -54.623 -14.037 1.00 55.22 627 HIS A C 1
ATOM 4671 O O . HIS A 1 596 ? -1.233 -53.421 -13.760 1.00 54.45 627 HIS A O 1
ATOM 4678 N N . THR A 1 597 ? -1.457 -55.077 -15.268 1.00 52.18 628 THR A N 1
ATOM 4679 C CA . THR A 1 597 ? -1.839 -54.136 -16.316 1.00 55.77 628 THR A CA 1
ATOM 4680 C C . THR A 1 597 ? -3.174 -53.467 -15.999 1.00 57.45 628 THR A C 1
ATOM 4681 O O . THR A 1 597 ? -3.319 -52.250 -16.163 1.00 58.69 628 THR A O 1
ATOM 4685 N N . ASN A 1 598 ? -4.155 -54.241 -15.526 1.00 58.39 629 ASN A N 1
ATOM 4686 C CA . ASN A 1 598 ? -5.515 -53.749 -15.344 1.00 60.12 629 ASN A CA 1
ATOM 4687 C C . ASN A 1 598 ? -5.967 -53.710 -13.892 1.00 59.88 629 ASN A C 1
ATOM 4688 O O . ASN A 1 598 ? -7.071 -53.223 -13.619 1.00 58.73 629 ASN A O 1
ATOM 4693 N N . ARG A 1 599 ? -5.157 -54.203 -12.961 1.00 56.53 630 ARG A N 1
ATOM 4694 C CA . ARG A 1 599 ? -5.563 -54.307 -11.569 1.00 52.78 630 ARG A CA 1
ATOM 4695 C C . ARG A 1 599 ? -4.322 -54.282 -10.688 1.00 49.15 630 ARG A C 1
ATOM 4696 O O . ARG A 1 599 ? -3.189 -54.281 -11.175 1.00 48.17 630 ARG A O 1
ATOM 4704 N N . LEU A 1 600 ? -4.544 -54.259 -9.376 1.00 50.72 631 LEU A N 1
ATOM 4705 C CA . LEU A 1 600 ? -3.466 -54.461 -8.423 1.00 51.87 631 LEU A CA 1
ATOM 4706 C C . LEU A 1 600 ? -3.941 -55.397 -7.324 1.00 52.09 631 LEU A C 1
ATOM 4707 O O . LEU A 1 600 ? -5.104 -55.355 -6.916 1.00 52.40 631 LEU A O 1
ATOM 4712 N N . ASP A 1 601 ? -3.039 -56.257 -6.868 1.00 51.41 632 ASP A N 1
ATOM 4713 C CA . ASP A 1 601 ? -3.321 -57.192 -5.792 1.00 50.43 632 ASP A CA 1
ATOM 4714 C C . ASP A 1 601 ? -2.833 -56.613 -4.473 1.00 51.26 632 ASP A C 1
ATOM 4715 O O . ASP A 1 601 ? -1.727 -56.070 -4.393 1.00 51.56 632 ASP A O 1
ATOM 4720 N N . ILE A 1 602 ? -3.665 -56.727 -3.444 1.00 50.73 633 ILE A N 1
ATOM 4721 C CA . ILE A 1 602 ? -3.352 -56.223 -2.113 1.00 47.69 633 ILE A CA 1
ATOM 4722 C C . ILE A 1 602 ? -3.181 -57.424 -1.195 1.00 46.84 633 ILE A C 1
ATOM 4723 O O . ILE A 1 602 ? -4.145 -58.148 -0.921 1.00 47.14 633 ILE A O 1
ATOM 4728 N N . PHE A 1 603 ? -1.953 -57.633 -0.715 1.00 47.75 634 PHE A N 1
ATOM 4729 C CA . PHE A 1 603 ? -1.627 -58.702 0.232 1.00 44.73 634 PHE A CA 1
ATOM 4730 C C . PHE A 1 603 ? -1.463 -58.077 1.615 1.00 43.94 634 PHE A C 1
ATOM 4731 O O . PHE A 1 603 ? -0.445 -57.442 1.905 1.00 43.92 634 PHE A O 1
ATOM 4739 N N . LEU A 1 604 ? -2.457 -58.268 2.479 1.00 41.03 635 LEU A N 1
ATOM 4740 C CA . LEU A 1 604 ? -2.402 -57.701 3.817 1.00 39.07 635 LEU A CA 1
ATOM 4741 C C . LEU A 1 604 ? -1.499 -58.545 4.705 1.00 36.44 635 LEU A C 1
ATOM 4742 O O . LEU A 1 604 ? -1.559 -59.778 4.684 1.00 34.05 635 LEU A O 1
ATOM 4747 N N . ASN A 1 605 ? -0.650 -57.869 5.482 1.00 37.60 636 ASN A N 1
ATOM 4748 C CA . ASN A 1 605 ? 0.329 -58.544 6.326 1.00 37.62 636 ASN A CA 1
ATOM 4749 C C . ASN A 1 605 ? -0.338 -58.973 7.627 1.00 37.79 636 ASN A C 1
ATOM 4750 O O . ASN A 1 605 ? -0.880 -58.138 8.361 1.00 35.35 636 ASN A O 1
ATOM 4755 N N . LYS A 1 606 ? -0.294 -60.273 7.917 1.00 38.80 637 LYS A N 1
ATOM 4756 C CA . LYS A 1 606 ? -0.933 -60.816 9.113 1.00 38.64 637 LYS A CA 1
ATOM 4757 C C . LYS A 1 606 ? 0.069 -60.774 10.267 1.00 35.94 637 LYS A C 1
ATOM 4758 O O . LYS A 1 606 ? 0.674 -61.777 10.644 1.00 37.72 637 LYS A O 1
ATOM 4764 N N . SER A 1 607 ? 0.252 -59.569 10.815 1.00 32.47 638 SER A N 1
ATOM 4765 C CA . SER A 1 607 ? 1.085 -59.332 12.003 1.00 30.74 638 SER A CA 1
ATOM 4766 C C . SER A 1 607 ? 2.467 -59.981 11.872 1.00 32.00 638 SER A C 1
ATOM 4767 O O . SER A 1 607 ? 2.989 -60.579 12.815 1.00 31.44 638 SER A O 1
ATOM 4770 N N . GLY A 1 608 ? 3.063 -59.867 10.679 1.00 29.17 639 GLY A N 1
ATOM 4771 C CA . GLY A 1 608 ? 4.401 -60.368 10.420 1.00 34.41 639 GLY A CA 1
ATOM 4772 C C . GLY A 1 608 ? 4.526 -61.856 10.165 1.00 34.58 639 GLY A C 1
ATOM 4773 O O . GLY A 1 608 ? 5.654 -62.354 10.061 1.00 31.32 639 GLY A O 1
ATOM 4774 N N . ASN A 1 609 ? 3.412 -62.583 10.048 1.00 36.75 640 ASN A N 1
ATOM 4775 C CA . ASN A 1 609 ? 3.443 -64.038 9.957 1.00 36.37 640 ASN A CA 1
ATOM 4776 C C . ASN A 1 609 ? 3.065 -64.580 8.592 1.00 40.15 640 ASN A C 1
ATOM 4777 O O . ASN A 1 609 ? 3.171 -65.793 8.375 1.00 40.30 640 ASN A O 1
ATOM 4782 N N . GLY A 1 610 ? 2.635 -63.726 7.679 1.00 41.21 641 GLY A N 1
ATOM 4783 C CA . GLY A 1 610 ? 2.195 -64.174 6.377 1.00 40.68 641 GLY A CA 1
ATOM 4784 C C . GLY A 1 610 ? 1.360 -63.090 5.727 1.00 41.70 641 GLY A C 1
ATOM 4785 O O . GLY A 1 610 ? 1.282 -61.962 6.215 1.00 43.20 641 GLY A O 1
ATOM 4786 N N . PHE A 1 611 ? 0.734 -63.460 4.616 1.00 43.32 642 PHE A N 1
ATOM 4787 C CA . PHE A 1 611 ? -0.118 -62.540 3.876 1.00 45.62 642 PHE A CA 1
ATOM 4788 C C . PHE A 1 611 ? -1.470 -63.187 3.618 1.00 45.82 642 PHE A C 1
ATOM 4789 O O . PHE A 1 611 ? -1.540 -64.359 3.237 1.00 46.71 642 PHE A O 1
ATOM 4797 N N . ALA A 1 612 ? -2.540 -62.429 3.845 1.00 46.19 643 ALA A N 1
ATOM 4798 C CA . ALA A 1 612 ? -3.875 -62.919 3.551 1.00 46.81 643 ALA A CA 1
ATOM 4799 C C . ALA A 1 612 ? -4.046 -63.090 2.044 1.00 50.34 643 ALA A C 1
ATOM 4800 O O . ALA A 1 612 ? -3.255 -62.583 1.243 1.00 51.96 643 ALA A O 1
ATOM 4802 N N . GLU A 1 613 ? -5.082 -63.829 1.660 1.00 51.22 644 GLU A N 1
ATOM 4803 C CA . GLU A 1 613 ? -5.370 -63.982 0.243 1.00 53.15 644 GLU A CA 1
ATOM 4804 C C . GLU A 1 613 ? -5.616 -62.608 -0.373 1.00 49.35 644 GLU A C 1
ATOM 4805 O O . GLU A 1 613 ? -6.310 -61.776 0.223 1.00 45.29 644 GLU A O 1
ATOM 4811 N N . PRO A 1 614 ? -5.054 -62.334 -1.546 1.00 48.52 645 PRO A N 1
ATOM 4812 C CA . PRO A 1 614 ? -4.978 -60.951 -2.023 1.00 48.70 645 PRO A CA 1
ATOM 4813 C C . PRO A 1 614 ? -6.342 -60.372 -2.352 1.00 47.21 645 PRO A C 1
ATOM 4814 O O . PRO A 1 614 ? -7.247 -61.070 -2.811 1.00 46.36 645 PRO A O 1
ATOM 4818 N N . VAL A 1 615 ? -6.470 -59.069 -2.114 1.00 49.11 646 VAL A N 1
ATOM 4819 C CA . VAL A 1 615 ? -7.644 -58.293 -2.497 1.00 50.53 646 VAL A CA 1
ATOM 4820 C C . VAL A 1 615 ? -7.323 -57.585 -3.810 1.00 53.74 646 VAL A C 1
ATOM 4821 O O . VAL A 1 615 ? -6.408 -56.755 -3.873 1.00 52.46 646 VAL A O 1
ATOM 4825 N N . THR A 1 616 ? -8.062 -57.916 -4.865 1.00 54.60 647 THR A N 1
ATOM 4826 C CA . THR A 1 616 ? -7.801 -57.355 -6.183 1.00 55.73 647 THR A CA 1
ATOM 4827 C C . THR A 1 616 ? -8.560 -56.045 -6.342 1.00 52.51 647 THR A C 1
ATOM 4828 O O . THR A 1 616 ? -9.755 -55.967 -6.036 1.00 47.49 647 THR A O 1
ATOM 4832 N N . LEU A 1 617 ? -7.859 -55.013 -6.806 1.00 53.57 648 LEU A N 1
ATOM 4833 C CA . LEU A 1 617 ? -8.448 -53.701 -7.033 1.00 54.77 648 LEU A CA 1
ATOM 4834 C C . LEU A 1 617 ? -8.325 -53.342 -8.505 1.00 51.13 648 LEU A C 1
ATOM 4835 O O . LEU A 1 617 ? -7.227 -53.390 -9.067 1.00 46.76 648 LEU A O 1
ATOM 4840 N N . ARG A 1 618 ? -9.442 -52.968 -9.120 1.00 51.87 649 ARG A N 1
ATOM 4841 C CA . ARG A 1 618 ? -9.438 -52.616 -10.531 1.00 56.99 649 ARG A CA 1
ATOM 4842 C C . ARG A 1 618 ? -9.006 -51.168 -10.730 1.00 53.81 649 ARG A C 1
ATOM 4843 O O . ARG A 1 618 ? -9.382 -50.279 -9.961 1.00 53.46 649 ARG A O 1
ATOM 4851 N N . PHE A 1 619 ? -8.201 -50.942 -11.765 1.00 50.13 650 PHE A N 1
ATOM 4852 C CA . PHE A 1 619 ? -7.857 -49.594 -12.175 1.00 54.05 650 PHE A CA 1
ATOM 4853 C C . PHE A 1 619 ? -9.080 -48.905 -12.775 1.00 58.00 650 PHE A C 1
ATOM 4854 O O . PHE A 1 619 ? -10.012 -49.570 -13.238 1.00 57.46 650 PHE A O 1
ATOM 4862 N N . PRO A 1 620 ? -9.102 -47.569 -12.783 1.00 61.87 651 PRO A N 1
ATOM 4863 C CA . PRO A 1 620 ? -10.224 -46.868 -13.419 1.00 65.86 651 PRO A CA 1
ATOM 4864 C C . PRO A 1 620 ? -10.348 -47.300 -14.870 1.00 73.14 651 PRO A C 1
ATOM 4865 O O . PRO A 1 620 ? -9.349 -47.424 -15.584 1.00 73.26 651 PRO A O 1
ATOM 4869 N N . GLU A 1 621 ? -11.587 -47.569 -15.284 1.00 78.71 652 GLU A N 1
ATOM 4870 C CA . GLU A 1 621 ? -11.833 -48.268 -16.539 1.00 82.42 652 GLU A CA 1
ATOM 4871 C C . GLU A 1 621 ? -11.106 -47.593 -17.691 1.00 82.99 652 GLU A C 1
ATOM 4872 O O . GLU A 1 621 ? -11.229 -46.383 -17.899 1.00 81.85 652 GLU A O 1
ATOM 4878 N N . GLY A 1 622 ? -10.320 -48.387 -18.415 1.00 86.75 653 GLY A N 1
ATOM 4879 C CA . GLY A 1 622 ? -9.562 -47.899 -19.546 1.00 89.58 653 GLY A CA 1
ATOM 4880 C C . GLY A 1 622 ? -8.206 -47.345 -19.164 1.00 91.90 653 GLY A C 1
ATOM 4881 O O . GLY A 1 622 ? -7.750 -46.357 -19.748 1.00 94.43 653 GLY A O 1
ATOM 4882 N N . LEU A 1 623 ? -7.547 -47.969 -18.188 1.00 83.79 654 LEU A N 1
ATOM 4883 C CA . LEU A 1 623 ? -6.220 -47.549 -17.750 1.00 77.33 654 LEU A CA 1
ATOM 4884 C C . LEU A 1 623 ? -5.307 -48.763 -17.679 1.00 72.81 654 LEU A C 1
ATOM 4885 O O . LEU A 1 623 ? -5.531 -49.666 -16.867 1.00 73.62 654 LEU A O 1
ATOM 4890 N N . ARG A 1 624 ? -4.280 -48.779 -18.521 1.00 70.79 655 ARG A N 1
ATOM 4891 C CA . ARG A 1 624 ? -3.350 -49.898 -18.630 1.00 70.74 655 ARG A CA 1
ATOM 4892 C C . ARG A 1 624 ? -2.026 -49.482 -18.002 1.00 68.68 655 ARG A C 1
ATOM 4893 O O . ARG A 1 624 ? -1.309 -48.643 -18.559 1.00 71.28 655 ARG A O 1
ATOM 4901 N N . PHE A 1 625 ? -1.700 -50.064 -16.847 1.00 63.04 656 PHE A N 1
ATOM 4902 C CA . PHE A 1 625 ? -0.442 -49.747 -16.181 1.00 57.79 656 PHE A CA 1
ATOM 4903 C C . PHE A 1 625 ? 0.720 -50.397 -16.918 1.00 57.40 656 PHE A C 1
ATOM 4904 O O . PHE A 1 625 ? 0.674 -51.588 -17.240 1.00 58.87 656 PHE A O 1
ATOM 4912 N N . ASP A 1 626 ? 1.768 -49.619 -17.173 1.00 57.12 657 ASP A N 1
ATOM 4913 C CA . ASP A 1 626 ? 2.924 -50.107 -17.916 1.00 60.66 657 ASP A CA 1
ATOM 4914 C C . ASP A 1 626 ? 4.176 -49.410 -17.394 1.00 60.16 657 ASP A C 1
ATOM 4915 O O . ASP A 1 626 ? 4.131 -48.662 -16.412 1.00 58.14 657 ASP A O 1
ATOM 4920 N N . HIS A 1 627 ? 5.298 -49.655 -18.077 1.00 59.77 658 HIS A N 1
ATOM 4921 C CA . HIS A 1 627 ? 6.591 -49.102 -17.684 1.00 58.02 658 HIS A CA 1
ATOM 4922 C C . HIS A 1 627 ? 6.628 -47.580 -17.741 1.00 54.57 658 HIS A C 1
ATOM 4923 O O . HIS A 1 627 ? 7.507 -46.973 -17.119 1.00 54.36 658 HIS A O 1
ATOM 4930 N N . THR A 1 628 ? 5.712 -46.954 -18.480 1.00 51.85 659 THR A N 1
ATOM 4931 C CA . THR A 1 628 ? 5.639 -45.501 -18.568 1.00 51.66 659 THR A CA 1
ATOM 4932 C C . THR A 1 628 ? 4.793 -44.872 -17.464 1.00 52.67 659 THR A C 1
ATOM 4933 O O . THR A 1 628 ? 4.746 -43.640 -17.368 1.00 54.71 659 THR A O 1
ATOM 4937 N N . CYS A 1 629 ? 4.118 -45.675 -16.646 1.00 49.21 660 CYS A N 1
ATOM 4938 C CA . CYS A 1 629 ? 3.292 -45.173 -15.556 1.00 46.48 660 CYS A CA 1
ATOM 4939 C C . CYS A 1 629 ? 4.085 -45.156 -14.253 1.00 45.41 660 CYS A C 1
ATOM 4940 O O . CYS A 1 629 ? 5.193 -45.688 -14.156 1.00 46.91 660 CYS A O 1
ATOM 4943 N N . GLN A 1 630 ? 3.503 -44.522 -13.240 1.00 41.54 661 GLN A N 1
ATOM 4944 C CA . GLN A 1 630 ? 4.115 -44.478 -11.923 1.00 43.85 661 GLN A CA 1
ATOM 4945 C C . GLN A 1 630 ? 3.063 -44.799 -10.880 1.00 45.09 661 GLN A C 1
ATOM 4946 O O . GLN A 1 630 ? 1.900 -44.409 -11.019 1.00 44.49 661 GLN A O 1
ATOM 4952 N N . LEU A 1 631 ? 3.475 -45.520 -9.842 1.00 46.28 662 LEU A N 1
ATOM 4953 C CA . LEU A 1 631 ? 2.646 -45.732 -8.669 1.00 44.81 662 LEU A CA 1
ATOM 4954 C C . LEU A 1 631 ? 3.458 -45.372 -7.440 1.00 45.06 662 LEU A C 1
ATOM 4955 O O . LEU A 1 631 ? 4.596 -45.830 -7.289 1.00 47.30 662 LEU A O 1
ATOM 4960 N N . GLN A 1 632 ? 2.878 -44.541 -6.581 1.00 39.82 663 GLN A N 1
ATOM 4961 C CA . GLN A 1 632 ? 3.480 -44.161 -5.316 1.00 36.73 663 GLN A CA 1
ATOM 4962 C C . GLN A 1 632 ? 2.525 -44.497 -4.183 1.00 41.61 663 GLN A C 1
ATOM 4963 O O . GLN A 1 632 ? 1.310 -44.310 -4.301 1.00 41.91 663 GLN A O 1
ATOM 4969 N N . MET A 1 633 ? 3.086 -45.008 -3.094 1.00 41.06 664 MET A N 1
ATOM 4970 C CA . MET A 1 633 ? 2.359 -45.251 -1.859 1.00 42.16 664 MET A CA 1
ATOM 4971 C C . MET A 1 633 ? 2.675 -44.095 -0.918 1.00 46.10 664 MET A C 1
ATOM 4972 O O . MET A 1 633 ? 3.806 -43.979 -0.429 1.00 47.11 664 MET A O 1
ATOM 4977 N N . ALA A 1 634 ? 1.689 -43.231 -0.681 1.00 42.94 665 ALA A N 1
ATOM 4978 C CA . ALA A 1 634 ? 1.935 -42.017 0.080 1.00 42.88 665 ALA A CA 1
ATOM 4979 C C . ALA A 1 634 ? 0.771 -41.711 1.008 1.00 40.86 665 ALA A C 1
ATOM 4980 O O . ALA A 1 634 ? -0.398 -41.907 0.657 1.00 39.51 665 ALA A O 1
ATOM 4982 N N . ASP A 1 635 ? 1.115 -41.206 2.189 1.00 39.14 666 ASP A N 1
ATOM 4983 C CA . ASP A 1 635 ? 0.140 -40.866 3.225 1.00 38.19 666 ASP A CA 1
ATOM 4984 C C . ASP A 1 635 ? -0.317 -39.420 3.028 1.00 41.43 666 ASP A C 1
ATOM 4985 O O . ASP A 1 635 ? -0.042 -38.526 3.830 1.00 44.98 666 ASP A O 1
ATOM 4990 N N . VAL A 1 636 ? -1.030 -39.198 1.920 1.00 38.89 667 VAL A N 1
ATOM 4991 C CA . VAL A 1 636 ? -1.539 -37.863 1.618 1.00 41.40 667 VAL A CA 1
ATOM 4992 C C . VAL A 1 636 ? -2.677 -37.440 2.535 1.00 42.71 667 VAL A C 1
ATOM 4993 O O . VAL A 1 636 ? -3.099 -36.279 2.492 1.00 42.49 667 VAL A O 1
ATOM 4997 N N . GLN A 1 637 ? -3.180 -38.338 3.375 1.00 43.98 668 GLN A N 1
ATOM 4998 C CA . GLN A 1 637 ? -4.201 -37.970 4.346 1.00 44.31 668 GLN A CA 1
ATOM 4999 C C . GLN A 1 637 ? -3.639 -37.707 5.735 1.00 44.05 668 GLN A C 1
ATOM 5000 O O . GLN A 1 637 ? -4.373 -37.206 6.595 1.00 43.88 668 GLN A O 1
ATOM 5006 N N . GLY A 1 638 ? -2.374 -38.040 5.979 1.00 41.02 669 GLY A N 1
ATOM 5007 C CA . GLY A 1 638 ? -1.819 -37.897 7.310 1.00 41.85 669 GLY A CA 1
ATOM 5008 C C . GLY A 1 638 ? -2.396 -38.855 8.326 1.00 42.33 669 GLY A C 1
ATOM 5009 O O . GLY A 1 638 ? -2.455 -38.524 9.512 1.00 42.36 669 GLY A O 1
ATOM 5010 N N . LEU A 1 639 ? -2.826 -40.041 7.898 1.00 43.37 670 LEU A N 1
ATOM 5011 C CA . LEU A 1 639 ? -3.462 -40.996 8.798 1.00 41.49 670 LEU A CA 1
ATOM 5012 C C . LEU A 1 639 ? -2.532 -42.121 9.234 1.00 40.40 670 LEU A C 1
ATOM 5013 O O . LEU A 1 639 ? -2.974 -43.038 9.936 1.00 38.86 670 LEU A O 1
ATOM 5018 N N . GLY A 1 640 ? -1.259 -42.073 8.847 1.00 42.56 671 GLY A N 1
ATOM 5019 C CA . GLY A 1 640 ? -0.353 -43.176 9.103 1.00 38.19 671 GLY A CA 1
ATOM 5020 C C . GLY A 1 640 ? -0.539 -44.369 8.193 1.00 38.36 671 GLY A C 1
ATOM 5021 O O . GLY A 1 640 ? 0.078 -45.414 8.427 1.00 36.63 671 GLY A O 1
ATOM 5022 N N . VAL A 1 641 ? -1.376 -44.249 7.168 1.00 35.18 672 VAL A N 1
ATOM 5023 C CA . VAL A 1 641 ? -1.595 -45.307 6.194 1.00 34.99 672 VAL A CA 1
ATOM 5024 C C . VAL A 1 641 ? -1.324 -44.735 4.811 1.00 38.38 672 VAL A C 1
ATOM 5025 O O . VAL A 1 641 ? -1.480 -43.533 4.573 1.00 38.73 672 VAL A O 1
ATOM 5029 N N . ALA A 1 642 ? -0.914 -45.602 3.895 1.00 39.25 673 ALA A N 1
ATOM 5030 C CA . ALA A 1 642 ? -0.545 -45.165 2.558 1.00 38.68 673 ALA A CA 1
ATOM 5031 C C . ALA A 1 642 ? -1.737 -45.272 1.619 1.00 38.68 673 ALA A C 1
ATOM 5032 O O . ALA A 1 642 ? -2.413 -46.305 1.580 1.00 37.29 673 ALA A O 1
ATOM 5034 N N . SER A 1 643 ? -1.998 -44.196 0.881 1.00 39.76 674 SER A N 1
ATOM 5035 C CA . SER A 1 643 ? -2.930 -44.213 -0.233 1.00 39.61 674 SER A CA 1
ATOM 5036 C C . SER A 1 643 ? -2.182 -44.527 -1.527 1.00 40.95 674 SER A C 1
ATOM 5037 O O . SER A 1 643 ? -0.949 -44.564 -1.567 1.00 44.22 674 SER A O 1
ATOM 5040 N N . LEU A 1 644 ? -2.950 -44.770 -2.590 1.00 39.93 675 LEU A N 1
ATOM 5041 C CA . LEU A 1 644 ? -2.419 -45.112 -3.908 1.00 43.72 675 LEU A CA 1
ATOM 5042 C C . LEU A 1 644 ? -2.463 -43.879 -4.801 1.00 45.11 675 LEU A C 1
ATOM 5043 O O . LEU A 1 644 ? -3.543 -43.339 -5.063 1.00 47.53 675 LEU A O 1
ATOM 5048 N N . ILE A 1 645 ? -1.302 -43.445 -5.275 1.00 44.40 676 ILE A N 1
ATOM 5049 C CA . ILE A 1 645 ? -1.189 -42.287 -6.152 1.00 43.76 676 ILE A CA 1
ATOM 5050 C C . ILE A 1 645 ? -0.672 -42.786 -7.495 1.00 46.45 676 ILE A C 1
ATOM 5051 O O . ILE A 1 645 ? 0.473 -43.246 -7.600 1.00 49.00 676 ILE A O 1
ATOM 5056 N N . LEU A 1 646 ? -1.517 -42.691 -8.519 1.00 45.73 677 LEU A N 1
ATOM 5057 C CA . LEU A 1 646 ? -1.258 -43.264 -9.834 1.00 47.09 677 LEU A CA 1
ATOM 5058 C C . LEU A 1 646 ? -1.031 -42.155 -10.852 1.00 47.77 677 LEU A C 1
ATOM 5059 O O . LEU A 1 646 ? -1.786 -41.179 -10.888 1.00 46.44 677 LEU A O 1
ATOM 5064 N N . SER A 1 647 ? -0.008 -42.316 -11.690 1.00 47.66 678 SER A N 1
ATOM 5065 C CA . SER A 1 647 ? 0.364 -41.302 -12.667 1.00 51.62 678 SER A CA 1
ATOM 5066 C C . SER A 1 647 ? 0.451 -41.941 -14.047 1.00 54.14 678 SER A C 1
ATOM 5067 O O . SER A 1 647 ? 1.161 -42.936 -14.230 1.00 55.68 678 SER A O 1
ATOM 5070 N N . VAL A 1 648 ? -0.262 -41.367 -15.012 1.00 54.14 679 VAL A N 1
ATOM 5071 C CA . VAL A 1 648 ? -0.340 -41.911 -16.370 1.00 59.25 679 VAL A CA 1
ATOM 5072 C C . VAL A 1 648 ? 0.149 -40.865 -17.368 1.00 65.42 679 VAL A C 1
ATOM 5073 O O . VAL A 1 648 ? -0.175 -39.677 -17.223 1.00 66.39 679 VAL A O 1
ATOM 5077 N N . PRO A 1 649 ? 0.914 -41.267 -18.387 1.00 68.16 680 PRO A N 1
ATOM 5078 C CA . PRO A 1 649 ? 1.520 -40.330 -19.302 1.00 74.89 680 PRO A CA 1
ATOM 5079 C C . PRO A 1 649 ? 0.692 -39.887 -20.508 1.00 84.62 680 PRO A C 1
ATOM 5080 O O . PRO A 1 649 ? 0.970 -38.825 -20.983 1.00 83.53 680 PRO A O 1
ATOM 5084 N N . HIS A 1 650 ? -0.284 -40.688 -20.936 1.00 99.47 681 HIS A N 1
ATOM 5085 C CA . HIS A 1 650 ? -1.033 -40.408 -22.190 1.00 106.34 681 HIS A CA 1
ATOM 5086 C C . HIS A 1 650 ? -2.508 -40.134 -21.895 1.00 107.37 681 HIS A C 1
ATOM 5087 O O . HIS A 1 650 ? -3.245 -40.053 -22.861 1.00 111.16 681 HIS A O 1
ATOM 5094 N N . MET A 1 651 ? -2.923 -39.951 -20.636 1.00 107.15 682 MET A N 1
ATOM 5095 C CA . MET A 1 651 ? -4.380 -39.807 -20.340 1.00 99.18 682 MET A CA 1
ATOM 5096 C C . MET A 1 651 ? -4.719 -38.585 -19.479 1.00 92.23 682 MET A C 1
ATOM 5097 O O . MET A 1 651 ? -3.807 -38.063 -18.830 1.00 93.60 682 MET A O 1
ATOM 5102 N N . SER A 1 652 ? -6.000 -38.177 -19.452 1.00 85.27 683 SER A N 1
ATOM 5103 C CA . SER A 1 652 ? -6.386 -37.064 -18.625 1.00 78.68 683 SER A CA 1
ATOM 5104 C C . SER A 1 652 ? -7.593 -37.466 -17.803 1.00 73.69 683 SER A C 1
ATOM 5105 O O . SER A 1 652 ? -8.566 -37.997 -18.358 1.00 74.29 683 SER A O 1
ATOM 5108 N N . PRO A 1 653 ? -7.557 -37.269 -16.481 1.00 64.98 684 PRO A N 1
ATOM 5109 C CA . PRO A 1 653 ? -6.419 -36.686 -15.754 1.00 59.83 684 PRO A CA 1
ATOM 5110 C C . PRO A 1 653 ? -5.187 -37.601 -15.684 1.00 53.40 684 PRO A C 1
ATOM 5111 O O . PRO A 1 653 ? -5.312 -38.827 -15.736 1.00 50.96 684 PRO A O 1
ATOM 5115 N N . HIS A 1 654 ? -3.999 -37.001 -15.600 1.00 51.13 685 HIS A N 1
ATOM 5116 C CA . HIS A 1 654 ? -2.771 -37.783 -15.528 1.00 48.87 685 HIS A CA 1
ATOM 5117 C C . HIS A 1 654 ? -2.528 -38.375 -14.144 1.00 49.60 685 HIS A C 1
ATOM 5118 O O . HIS A 1 654 ? -1.648 -39.231 -14.001 1.00 49.15 685 HIS A O 1
ATOM 5125 N N . HIS A 1 655 ? -3.284 -37.958 -13.130 1.00 49.49 686 HIS A N 1
ATOM 5126 C CA . HIS A 1 655 ? -3.018 -38.363 -11.756 1.00 46.66 686 HIS A CA 1
ATOM 5127 C C . HIS A 1 655 ? -4.308 -38.817 -11.096 1.00 49.62 686 HIS A C 1
ATOM 5128 O O . HIS A 1 655 ? -5.335 -38.135 -11.183 1.00 53.15 686 HIS A O 1
ATOM 5135 N N . TRP A 1 656 ? -4.250 -39.977 -10.447 1.00 47.86 687 TRP A N 1
ATOM 5136 C CA . TRP A 1 656 ? -5.395 -40.586 -9.791 1.00 43.78 687 TRP A CA 1
ATOM 5137 C C . TRP A 1 656 ? -5.001 -41.002 -8.382 1.00 46.66 687 TRP A C 1
ATOM 5138 O O . TRP A 1 656 ? -3.881 -41.473 -8.150 1.00 44.20 687 TRP A O 1
ATOM 5149 N N . ARG A 1 657 ? -5.928 -40.822 -7.444 1.00 45.95 688 ARG A N 1
ATOM 5150 C CA . ARG A 1 657 ? -5.746 -41.244 -6.068 1.00 47.76 688 ARG A CA 1
ATOM 5151 C C . ARG A 1 657 ? -6.870 -42.187 -5.669 1.00 47.87 688 ARG A C 1
ATOM 5152 O O . ARG A 1 657 ? -7.990 -42.102 -6.180 1.00 50.49 688 ARG A O 1
ATOM 5160 N N . CYS A 1 658 ? -6.549 -43.102 -4.763 1.00 48.75 689 CYS A N 1
ATOM 5161 C CA . CYS A 1 658 ? -7.545 -44.003 -4.191 1.00 48.85 689 CYS A CA 1
ATOM 5162 C C . CYS A 1 658 ? -7.179 -44.223 -2.732 1.00 47.61 689 CYS A C 1
ATOM 5163 O O . CYS A 1 658 ? -6.155 -44.847 -2.436 1.00 44.33 689 CYS A O 1
ATOM 5166 N N . ASP A 1 659 ? -8.001 -43.697 -1.828 1.00 50.39 690 ASP A N 1
ATOM 5167 C CA . ASP A 1 659 ? -7.809 -43.905 -0.400 1.00 46.34 690 ASP A CA 1
ATOM 5168 C C . ASP A 1 659 ? -8.545 -45.172 0.013 1.00 42.96 690 ASP A C 1
ATOM 5169 O O . ASP A 1 659 ? -9.774 -45.247 -0.100 1.00 42.87 690 ASP A O 1
ATOM 5174 N N . LEU A 1 660 ? -7.795 -46.169 0.481 1.00 39.76 691 LEU A N 1
ATOM 5175 C CA . LEU A 1 660 ? -8.424 -47.395 0.952 1.00 41.49 691 LEU A CA 1
ATOM 5176 C C . LEU A 1 660 ? -9.207 -47.175 2.241 1.00 41.80 691 LEU A C 1
ATOM 5177 O O . LEU A 1 660 ? -10.130 -47.943 2.527 1.00 42.67 691 LEU A O 1
ATOM 5182 N N . THR A 1 661 ? -8.869 -46.147 3.016 1.00 40.96 692 THR A N 1
ATOM 5183 C CA . THR A 1 661 ? -9.616 -45.812 4.223 1.00 40.52 692 THR A CA 1
ATOM 5184 C C . THR A 1 661 ? -9.431 -44.333 4.515 1.00 42.22 692 THR A C 1
ATOM 5185 O O . THR A 1 661 ? -8.427 -43.731 4.125 1.00 44.12 692 THR A O 1
ATOM 5189 N N . ASN A 1 662 ? -10.432 -43.738 5.150 1.00 39.11 693 ASN A N 1
ATOM 5190 C CA . ASN A 1 662 ? -10.401 -42.299 5.504 1.00 38.57 693 ASN A CA 1
ATOM 5191 C C . ASN A 1 662 ? -10.150 -42.121 7.004 1.00 36.43 693 ASN A C 1
ATOM 5192 O O . ASN A 1 662 ? -10.097 -41.002 7.451 1.00 38.16 693 ASN A O 1
ATOM 5197 N N . MET A 1 663 ? -10.020 -43.211 7.736 1.00 39.57 694 MET A N 1
ATOM 5198 C CA . MET A 1 663 ? -9.715 -43.136 9.178 1.00 45.73 694 MET A CA 1
ATOM 5199 C C . MET A 1 663 ? -8.634 -44.152 9.511 1.00 39.55 694 MET A C 1
ATOM 5200 O O . MET A 1 663 ? -8.567 -45.129 8.835 1.00 40.80 694 MET A O 1
ATOM 5205 N N . LYS A 1 664 ? -7.820 -43.884 10.520 1.00 36.22 695 LYS A N 1
ATOM 5206 C CA . LYS A 1 664 ? -6.796 -44.871 10.903 1.00 36.58 695 LYS A CA 1
ATOM 5207 C C . LYS A 1 664 ? -7.503 -46.087 11.485 1.00 38.52 695 LYS A C 1
ATOM 5208 O O . LYS A 1 664 ? -8.252 -45.926 12.422 1.00 39.29 695 LYS A O 1
ATOM 5214 N N . PRO A 1 665 ? -7.339 -47.300 10.944 1.00 37.74 696 PRO A N 1
ATOM 5215 C CA . PRO A 1 665 ? -8.040 -48.441 11.532 1.00 37.20 696 PRO A CA 1
ATOM 5216 C C . PRO A 1 665 ? -7.460 -48.805 12.888 1.00 35.34 696 PRO A C 1
ATOM 5217 O O . PRO A 1 665 ? -6.355 -48.403 13.254 1.00 37.69 696 PRO A O 1
ATOM 5221 N N . TRP A 1 666 ? -8.254 -49.557 13.649 1.00 33.40 697 TRP A N 1
ATOM 5222 C CA . TRP A 1 666 ? -7.904 -50.167 14.928 1.00 34.58 697 TRP A CA 1
ATOM 5223 C C . TRP A 1 666 ? -7.862 -49.185 16.101 1.00 30.76 697 TRP A C 1
ATOM 5224 O O . TRP A 1 666 ? -7.592 -49.611 17.226 1.00 32.56 697 TRP A O 1
ATOM 5235 N N . LEU A 1 667 ? -8.112 -47.897 15.888 1.00 28.95 698 LEU A N 1
ATOM 5236 C CA . LEU A 1 667 ? -8.272 -46.980 17.010 1.00 30.25 698 LEU A CA 1
ATOM 5237 C C . LEU A 1 667 ? -9.639 -47.183 17.653 1.00 30.06 698 LEU A C 1
ATOM 5238 O O . LEU A 1 667 ? -10.635 -47.405 16.961 1.00 32.70 698 LEU A O 1
ATOM 5243 N N . LEU A 1 668 ? -9.681 -47.115 18.984 1.00 28.16 699 LEU A N 1
ATOM 5244 C CA . LEU A 1 668 ? -10.947 -47.195 19.707 1.00 27.90 699 LEU A CA 1
ATOM 5245 C C . LEU A 1 668 ? -11.842 -46.008 19.358 1.00 30.30 699 LEU A C 1
ATOM 5246 O O . LEU A 1 668 ? -11.445 -44.856 19.543 1.00 31.06 699 LEU A O 1
ATOM 5251 N N . ASN A 1 669 ? -13.064 -46.279 18.871 1.00 29.65 700 ASN A N 1
ATOM 5252 C CA . ASN A 1 669 ? -13.967 -45.194 18.509 1.00 29.69 700 ASN A CA 1
ATOM 5253 C C . ASN A 1 669 ? -15.360 -45.296 19.111 1.00 28.53 700 ASN A C 1
ATOM 5254 O O . ASN A 1 669 ? -16.161 -44.382 18.902 1.00 29.80 700 ASN A O 1
ATOM 5259 N N . GLU A 1 670 ? -15.663 -46.345 19.873 1.00 29.30 701 GLU A N 1
ATOM 5260 C CA . GLU A 1 670 ? -16.978 -46.483 20.477 1.00 31.81 701 GLU A CA 1
ATOM 5261 C C . GLU A 1 670 ? -16.862 -47.276 21.770 1.00 31.28 701 GLU A C 1
ATOM 5262 O O . GLU A 1 670 ? -16.062 -48.212 21.867 1.00 29.97 701 GLU A O 1
ATOM 5268 N N . MET A 1 671 ? -17.657 -46.883 22.763 1.00 28.14 702 MET A N 1
ATOM 5269 C CA . MET A 1 671 ? -17.794 -47.615 24.013 1.00 29.05 702 MET A CA 1
ATOM 5270 C C . MET A 1 671 ? -19.258 -47.605 24.420 1.00 26.26 702 MET A C 1
ATOM 5271 O O . MET A 1 671 ? -19.987 -46.659 24.127 1.00 29.22 702 MET A O 1
ATOM 5276 N N . ASN A 1 672 ? -19.674 -48.649 25.126 1.00 27.38 703 ASN A N 1
ATOM 5277 C CA . ASN A 1 672 ? -21.039 -48.726 25.636 1.00 26.10 703 ASN A CA 1
ATOM 5278 C C . ASN A 1 672 ? -21.034 -49.556 26.911 1.00 24.47 703 ASN A C 1
ATOM 5279 O O . ASN A 1 672 ? -20.612 -50.713 26.884 1.00 26.19 703 ASN A O 1
ATOM 5284 N N . ASN A 1 673 ? -21.515 -48.988 28.019 1.00 26.82 704 ASN A N 1
ATOM 5285 C CA . ASN A 1 673 ? -21.566 -49.727 29.278 1.00 26.36 704 ASN A CA 1
ATOM 5286 C C . ASN A 1 673 ? -22.840 -50.550 29.441 1.00 26.52 704 ASN A C 1
ATOM 5287 O O . ASN A 1 673 ? -23.038 -51.157 30.496 1.00 27.35 704 ASN A O 1
ATOM 5292 N N . ASN A 1 674 ? -23.710 -50.571 28.432 1.00 22.61 705 ASN A N 1
ATOM 5293 C CA . ASN A 1 674 ? -24.936 -51.368 28.455 1.00 23.57 705 ASN A CA 1
ATOM 5294 C C . ASN A 1 674 ? -25.831 -51.015 29.643 1.00 29.05 705 ASN A C 1
ATOM 5295 O O . ASN A 1 674 ? -26.597 -51.852 30.135 1.00 31.39 705 ASN A O 1
ATOM 5300 N N . MET A 1 675 ? -25.737 -49.761 30.097 1.00 29.08 706 MET A N 1
ATOM 5301 C CA . MET A 1 675 ? -26.565 -49.225 31.166 1.00 29.72 706 MET A CA 1
ATOM 5302 C C . MET A 1 675 ? -27.192 -47.892 30.787 1.00 32.49 706 MET A C 1
ATOM 5303 O O . MET A 1 675 ? -27.748 -47.216 31.660 1.00 33.44 706 MET A O 1
ATOM 5308 N N . GLY A 1 676 ? -27.107 -47.496 29.518 1.00 32.84 707 GLY A N 1
ATOM 5309 C CA . GLY A 1 676 ? -27.688 -46.249 29.048 1.00 32.85 707 GLY A CA 1
ATOM 5310 C C . GLY A 1 676 ? -26.698 -45.236 28.507 1.00 33.77 707 GLY A C 1
ATOM 5311 O O . GLY A 1 676 ? -27.133 -44.185 28.013 1.00 36.15 707 GLY A O 1
ATOM 5312 N N . VAL A 1 677 ? -25.390 -45.471 28.571 1.00 29.28 708 VAL A N 1
ATOM 5313 C CA . VAL A 1 677 ? -24.399 -44.512 28.097 1.00 31.75 708 VAL A CA 1
ATOM 5314 C C . VAL A 1 677 ? -23.600 -45.147 26.971 1.00 31.29 708 VAL A C 1
ATOM 5315 O O . VAL A 1 677 ? -23.137 -46.287 27.096 1.00 30.53 708 VAL A O 1
ATOM 5319 N N . HIS A 1 678 ? -23.413 -44.405 25.887 1.00 32.88 709 HIS A N 1
ATOM 5320 C CA . HIS A 1 678 ? -22.414 -44.799 24.909 1.00 37.76 709 HIS A CA 1
ATOM 5321 C C . HIS A 1 678 ? -21.616 -43.576 24.486 1.00 36.52 709 HIS A C 1
ATOM 5322 O O . HIS A 1 678 ? -22.100 -42.440 24.537 1.00 35.12 709 HIS A O 1
ATOM 5329 N N . HIS A 1 679 ? -20.371 -43.836 24.094 1.00 32.07 710 HIS A N 1
ATOM 5330 C CA . HIS A 1 679 ? -19.358 -42.821 23.868 1.00 31.74 710 HIS A CA 1
ATOM 5331 C C . HIS A 1 679 ? -18.792 -43.042 22.478 1.00 33.04 710 HIS A C 1
ATOM 5332 O O . HIS A 1 679 ? -18.462 -44.176 22.119 1.00 33.45 710 HIS A O 1
ATOM 5339 N N . THR A 1 680 ? -18.701 -41.975 21.694 1.00 32.82 711 THR A N 1
ATOM 5340 C CA . THR A 1 680 ? -18.065 -42.028 20.388 1.00 33.87 711 THR A CA 1
ATOM 5341 C C . THR A 1 680 ? -16.813 -41.163 20.406 1.00 31.70 711 THR A C 1
ATOM 5342 O O . THR A 1 680 ? -16.788 -40.100 21.033 1.00 30.29 711 THR A O 1
ATOM 5346 N N . LEU A 1 681 ? -15.770 -41.637 19.734 1.00 31.47 712 LEU A N 1
ATOM 5347 C CA . LEU A 1 681 ? -14.497 -40.940 19.642 1.00 28.89 712 LEU A CA 1
ATOM 5348 C C . LEU A 1 681 ? -14.203 -40.683 18.175 1.00 29.36 712 LEU A C 1
ATOM 5349 O O . LEU A 1 681 ? -14.260 -41.607 17.360 1.00 27.94 712 LEU A O 1
ATOM 5354 N N . ARG A 1 682 ? -13.899 -39.435 17.835 1.00 29.79 713 ARG A N 1
ATOM 5355 C CA . ARG A 1 682 ? -13.449 -39.093 16.495 1.00 34.32 713 ARG A CA 1
ATOM 5356 C C . ARG A 1 682 ? -12.041 -38.519 16.580 1.00 34.88 713 ARG A C 1
ATOM 5357 O O . ARG A 1 682 ? -11.741 -37.724 17.477 1.00 34.94 713 ARG A O 1
ATOM 5365 N N . TYR A 1 683 ? -11.177 -38.946 15.665 1.00 35.56 714 TYR A N 1
ATOM 5366 C CA . TYR A 1 683 ? -9.786 -38.529 15.619 1.00 33.73 714 TYR A CA 1
ATOM 5367 C C . TYR A 1 683 ? -9.534 -37.645 14.402 1.00 34.06 714 TYR A C 1
ATOM 5368 O O . TYR A 1 683 ? -10.263 -37.692 13.410 1.00 29.28 714 TYR A O 1
ATOM 5377 N N . ARG A 1 684 ? -8.480 -36.834 14.484 1.00 34.47 715 ARG A N 1
ATOM 5378 C CA . ARG A 1 684 ? -8.088 -35.989 13.366 1.00 31.49 715 ARG A CA 1
ATOM 5379 C C . ARG A 1 684 ? -6.574 -35.847 13.372 1.00 31.55 715 ARG A C 1
ATOM 5380 O O . ARG A 1 684 ? -5.968 -35.633 14.427 1.00 30.33 715 ARG A O 1
ATOM 5388 N N . SER A 1 685 ? -5.971 -35.970 12.193 1.00 31.12 716 SER A N 1
ATOM 5389 C CA . SER A 1 685 ? -4.520 -35.932 12.091 1.00 28.44 716 SER A CA 1
ATOM 5390 C C . SER A 1 685 ? -3.971 -34.593 12.566 1.00 29.29 716 SER A C 1
ATOM 5391 O O . SER A 1 685 ? -4.485 -33.531 12.204 1.00 29.28 716 SER A O 1
ATOM 5394 N N . SER A 1 686 ? -2.904 -34.644 13.369 1.00 29.57 717 SER A N 1
ATOM 5395 C CA . SER A 1 686 ? -2.153 -33.421 13.644 1.00 30.83 717 SER A CA 1
ATOM 5396 C C . SER A 1 686 ? -1.715 -32.735 12.357 1.00 31.42 717 SER A C 1
ATOM 5397 O O . SER A 1 686 ? -1.576 -31.508 12.327 1.00 33.00 717 SER A O 1
ATOM 5400 N N . SER A 1 687 ? -1.501 -33.500 11.284 1.00 29.78 718 SER A N 1
ATOM 5401 C CA . SER A 1 687 ? -1.147 -32.892 10.003 1.00 36.94 718 SER A CA 1
ATOM 5402 C C . SER A 1 687 ? -2.260 -31.984 9.491 1.00 35.89 718 SER A C 1
ATOM 5403 O O . SER A 1 687 ? -1.997 -30.927 8.897 1.00 35.33 718 SER A O 1
ATOM 5406 N N . GLN A 1 688 ? -3.513 -32.377 9.705 1.00 31.85 719 GLN A N 1
ATOM 5407 C CA . GLN A 1 688 ? -4.606 -31.535 9.237 1.00 30.94 719 GLN A CA 1
ATOM 5408 C C . GLN A 1 688 ? -4.715 -30.274 10.077 1.00 32.08 719 GLN A C 1
ATOM 5409 O O . GLN A 1 688 ? -5.044 -29.201 9.555 1.00 31.58 719 GLN A O 1
ATOM 5415 N N . PHE A 1 689 ? -4.429 -30.381 11.382 1.00 32.64 720 PHE A N 1
ATOM 5416 C CA . PHE A 1 689 ? -4.382 -29.197 12.234 1.00 30.56 720 PHE A CA 1
ATOM 5417 C C . PHE A 1 689 ? -3.231 -28.278 11.836 1.00 35.48 720 PHE A C 1
ATOM 5418 O O . PHE A 1 689 ? -3.359 -27.051 11.900 1.00 34.76 720 PHE A O 1
ATOM 5426 N N . TRP A 1 690 ? -2.100 -28.848 11.412 1.00 36.18 721 TRP A N 1
ATOM 5427 C CA . TRP A 1 690 ? -1.019 -28.015 10.894 1.00 38.72 721 TRP A CA 1
ATOM 5428 C C . TRP A 1 690 ? -1.443 -27.292 9.623 1.00 42.82 721 TRP A C 1
ATOM 5429 O O . TRP A 1 690 ? -1.128 -26.113 9.442 1.00 44.79 721 TRP A O 1
ATOM 5440 N N . LEU A 1 691 ? -2.134 -27.990 8.718 1.00 40.93 722 LEU A N 1
ATOM 5441 C CA . LEU A 1 691 ? -2.649 -27.325 7.523 1.00 42.54 722 LEU A CA 1
ATOM 5442 C C . LEU A 1 691 ? -3.596 -26.186 7.889 1.00 45.73 722 LEU A C 1
ATOM 5443 O O . LEU A 1 691 ? -3.517 -25.090 7.318 1.00 47.80 722 LEU A O 1
ATOM 5448 N N . ASP A 1 692 ? -4.502 -26.432 8.839 1.00 41.36 723 ASP A N 1
ATOM 5449 C CA . ASP A 1 692 ? -5.404 -25.382 9.301 1.00 40.18 723 ASP A CA 1
ATOM 5450 C C . ASP A 1 692 ? -4.630 -24.203 9.885 1.00 37.50 723 ASP A C 1
ATOM 5451 O O . ASP A 1 692 ? -4.957 -23.041 9.619 1.00 36.31 723 ASP A O 1
ATOM 5456 N N . GLU A 1 693 ? -3.596 -24.486 10.679 1.00 36.49 724 GLU A N 1
ATOM 5457 C CA . GLU A 1 693 ? -2.830 -23.430 11.333 1.00 40.13 724 GLU A CA 1
ATOM 5458 C C . GLU A 1 693 ? -2.055 -22.604 10.314 1.00 44.91 724 GLU A C 1
ATOM 5459 O O . GLU A 1 693 ? -2.014 -21.368 10.395 1.00 46.10 724 GLU A O 1
ATOM 5465 N N . LYS A 1 694 ? -1.448 -23.273 9.337 1.00 45.19 725 LYS A N 1
ATOM 5466 C CA . LYS A 1 694 ? -0.743 -22.563 8.282 1.00 45.57 725 LYS A CA 1
ATOM 5467 C C . LYS A 1 694 ? -1.703 -21.706 7.471 1.00 45.88 725 LYS A C 1
ATOM 5468 O O . LYS A 1 694 ? -1.398 -20.550 7.157 1.00 45.34 725 LYS A O 1
ATOM 5474 N N . ALA A 1 695 ? -2.885 -22.244 7.146 1.00 46.77 726 ALA A N 1
ATOM 5475 C CA . ALA A 1 695 ? -3.852 -21.471 6.374 1.00 46.69 726 ALA A CA 1
ATOM 5476 C C . ALA A 1 695 ? -4.339 -20.258 7.156 1.00 48.23 726 ALA A C 1
ATOM 5477 O O . ALA A 1 695 ? -4.542 -19.181 6.581 1.00 49.36 726 ALA A O 1
ATOM 5479 N N . ALA A 1 696 ? -4.532 -20.415 8.467 1.00 48.20 727 ALA A N 1
ATOM 5480 C CA . ALA A 1 696 ? -4.972 -19.294 9.288 1.00 49.70 727 ALA A CA 1
ATOM 5481 C C . ALA A 1 696 ? -3.894 -18.226 9.378 1.00 52.72 727 ALA A C 1
ATOM 5482 O O . ALA A 1 696 ? -4.193 -17.027 9.329 1.00 54.00 727 ALA A O 1
ATOM 5484 N N . ALA A 1 697 ? -2.632 -18.638 9.499 1.00 53.39 728 ALA A N 1
ATOM 5485 C CA . ALA A 1 697 ? -1.553 -17.665 9.604 1.00 57.40 728 ALA A CA 1
ATOM 5486 C C . ALA A 1 697 ? -1.234 -17.003 8.271 1.00 62.56 728 ALA A C 1
ATOM 5487 O O . ALA A 1 697 ? -0.696 -15.892 8.257 1.00 62.12 728 ALA A O 1
ATOM 5489 N N . LEU A 1 698 ? -1.763 -17.549 7.186 1.00 67.73 729 LEU A N 1
ATOM 5490 C CA . LEU A 1 698 ? -1.567 -17.007 5.820 1.00 70.35 729 LEU A CA 1
ATOM 5491 C C . LEU A 1 698 ? -2.382 -15.727 5.681 1.00 76.56 729 LEU A C 1
ATOM 5492 O O . LEU A 1 698 ? -1.846 -14.730 5.169 1.00 75.15 729 LEU A O 1
ATOM 5497 N N . THR A 1 699 ? -3.602 -15.725 6.229 1.00 83.74 730 THR A N 1
ATOM 5498 C CA . THR A 1 699 ? -4.509 -14.553 6.135 1.00 90.41 730 THR A CA 1
ATOM 5499 C C . THR A 1 699 ? -3.889 -13.337 6.806 1.00 96.35 730 THR A C 1
ATOM 5500 O O . THR A 1 699 ? -4.105 -12.227 6.324 1.00 97.77 730 THR A O 1
ATOM 5504 N N . THR A 1 700 ? -3.211 -13.589 7.915 1.00 103.30 731 THR A N 1
ATOM 5505 C CA . THR A 1 700 ? -2.495 -12.639 8.782 1.00 105.12 731 THR A CA 1
ATOM 5506 C C . THR A 1 700 ? -1.096 -12.306 8.247 1.00 105.89 731 THR A C 1
ATOM 5507 O O . THR A 1 700 ? -0.761 -12.664 7.107 1.00 108.27 731 THR A O 1
ATOM 5511 N N . GLY A 1 701 ? -0.284 -11.670 9.086 1.00 102.99 732 GLY A N 1
ATOM 5512 C CA . GLY A 1 701 ? 1.068 -11.281 8.660 1.00 100.91 732 GLY A CA 1
ATOM 5513 C C . GLY A 1 701 ? 1.986 -12.477 8.564 1.00 96.96 732 GLY A C 1
ATOM 5514 O O . GLY A 1 701 ? 2.438 -12.780 7.464 1.00 98.37 732 GLY A O 1
ATOM 5515 N N . GLN A 1 702 ? 2.139 -13.203 9.669 1.00 93.51 733 GLN A N 1
ATOM 5516 C CA . GLN A 1 702 ? 3.123 -14.306 9.822 1.00 90.79 733 GLN A CA 1
ATOM 5517 C C . GLN A 1 702 ? 2.900 -15.500 8.881 1.00 86.97 733 GLN A C 1
ATOM 5518 O O . GLN A 1 702 ? 1.812 -15.674 8.347 1.00 85.11 733 GLN A O 1
ATOM 5524 N N . THR A 1 703 ? 3.994 -16.234 8.669 1.00 84.18 734 THR A N 1
ATOM 5525 C CA . THR A 1 703 ? 4.135 -17.503 7.923 1.00 81.18 734 THR A CA 1
ATOM 5526 C C . THR A 1 703 ? 4.890 -18.403 8.890 1.00 76.22 734 THR A C 1
ATOM 5527 O O . THR A 1 703 ? 6.101 -18.438 8.825 1.00 76.04 734 THR A O 1
ATOM 5531 N N . PRO A 1 704 ? 4.202 -19.186 9.728 1.00 71.83 735 PRO A N 1
ATOM 5532 C CA . PRO A 1 704 ? 4.846 -19.918 10.821 1.00 68.34 735 PRO A CA 1
ATOM 5533 C C . PRO A 1 704 ? 5.603 -21.144 10.332 1.00 64.99 735 PRO A C 1
ATOM 5534 O O . PRO A 1 704 ? 5.528 -21.550 9.170 1.00 63.78 735 PRO A O 1
ATOM 5538 N N . VAL A 1 705 ? 6.339 -21.738 11.266 1.00 61.43 736 VAL A N 1
ATOM 5539 C CA . VAL A 1 705 ? 7.133 -22.932 11.019 1.00 56.83 736 VAL A CA 1
ATOM 5540 C C . VAL A 1 705 ? 6.495 -24.099 11.755 1.00 55.68 736 VAL A C 1
ATOM 5541 O O . VAL A 1 705 ? 6.007 -23.950 12.882 1.00 51.98 736 VAL A O 1
ATOM 5545 N N . CYS A 1 706 ? 6.491 -25.259 11.109 1.00 55.21 737 CYS A N 1
ATOM 5546 C CA . CYS A 1 706 ? 5.974 -26.475 11.712 1.00 52.39 737 CYS A CA 1
ATOM 5547 C C . CYS A 1 706 ? 7.094 -27.164 12.479 1.00 47.67 737 CYS A C 1
ATOM 5548 O O . CYS A 1 706 ? 8.210 -27.298 11.968 1.00 47.65 737 CYS A O 1
ATOM 5551 N N . TYR A 1 707 ? 6.792 -27.600 13.705 1.00 43.58 738 TYR A N 1
ATOM 5552 C CA . TYR A 1 707 ? 7.759 -28.300 14.544 1.00 42.77 738 TYR A CA 1
ATOM 5553 C C . TYR A 1 707 ? 7.334 -29.733 14.847 1.00 42.26 738 TYR A C 1
ATOM 5554 O O . TYR A 1 707 ? 7.812 -30.320 15.821 1.00 39.67 738 TYR A O 1
ATOM 5563 N N . LEU A 1 708 ? 6.461 -30.313 14.032 1.00 43.95 739 LEU A N 1
ATOM 5564 C CA . LEU A 1 708 ? 6.007 -31.693 14.214 1.00 43.82 739 LEU A CA 1
ATOM 5565 C C . LEU A 1 708 ? 6.107 -32.407 12.875 1.00 47.28 739 LEU A C 1
ATOM 5566 O O . LEU A 1 708 ? 5.265 -32.166 11.986 1.00 46.90 739 LEU A O 1
ATOM 5571 N N . PRO A 1 709 ? 7.095 -33.278 12.677 1.00 53.52 740 PRO A N 1
ATOM 5572 C CA . PRO A 1 709 ? 7.355 -33.841 11.345 1.00 53.10 740 PRO A CA 1
ATOM 5573 C C . PRO A 1 709 ? 6.645 -35.151 11.031 1.00 49.93 740 PRO A C 1
ATOM 5574 O O . PRO A 1 709 ? 7.014 -35.797 10.047 1.00 50.20 740 PRO A O 1
ATOM 5578 N N . PHE A 1 710 ? 5.662 -35.579 11.813 1.00 42.40 741 PHE A N 1
ATOM 5579 C CA . PHE A 1 710 ? 4.951 -36.811 11.505 1.00 41.19 741 PHE A CA 1
ATOM 5580 C C . PHE A 1 710 ? 3.530 -36.686 12.027 1.00 45.28 741 PHE A C 1
ATOM 5581 O O . PHE A 1 710 ? 3.259 -35.860 12.907 1.00 45.32 741 PHE A O 1
ATOM 5589 N N . PRO A 1 711 ? 2.594 -37.482 11.502 1.00 45.02 742 PRO A N 1
ATOM 5590 C CA . PRO A 1 711 ? 1.193 -37.339 11.920 1.00 43.57 742 PRO A CA 1
ATOM 5591 C C . PRO A 1 711 ? 0.915 -38.037 13.244 1.00 40.64 742 PRO A C 1
ATOM 5592 O O . PRO A 1 711 ? 1.221 -39.218 13.421 1.00 38.35 742 PRO A O 1
ATOM 5596 N N . ILE A 1 712 ? 0.316 -37.298 14.173 1.00 40.64 743 ILE A N 1
ATOM 5597 C CA . ILE A 1 712 ? -0.262 -37.864 15.387 1.00 36.64 743 ILE A CA 1
ATOM 5598 C C . ILE A 1 712 ? -1.774 -37.864 15.217 1.00 36.10 743 ILE A C 1
ATOM 5599 O O . ILE A 1 712 ? -2.353 -36.870 14.759 1.00 36.03 743 ILE A O 1
ATOM 5604 N N . HIS A 1 713 ? -2.412 -38.983 15.558 1.00 38.45 744 HIS A N 1
ATOM 5605 C CA . HIS A 1 713 ? -3.863 -39.118 15.426 1.00 41.24 744 HIS A CA 1
ATOM 5606 C C . HIS A 1 713 ? -4.507 -38.610 16.708 1.00 38.47 744 HIS A C 1
ATOM 5607 O O . HIS A 1 713 ? -4.825 -39.360 17.630 1.00 40.09 744 HIS A O 1
ATOM 5614 N N . THR A 1 714 ? -4.687 -37.297 16.763 1.00 35.63 745 THR A N 1
ATOM 5615 C CA . THR A 1 714 ? -5.180 -36.685 17.985 1.00 35.79 745 THR A CA 1
ATOM 5616 C C . THR A 1 714 ? -6.664 -36.953 18.159 1.00 33.46 745 THR A C 1
ATOM 5617 O O . THR A 1 714 ? -7.398 -37.179 17.194 1.00 32.92 745 THR A O 1
ATOM 5621 N N . LEU A 1 715 ? -7.104 -36.930 19.411 1.00 32.38 746 LEU A N 1
ATOM 5622 C CA . LEU A 1 715 ? -8.525 -37.022 19.710 1.00 30.62 746 LEU A CA 1
ATOM 5623 C C . LEU A 1 715 ? -9.169 -35.677 19.404 1.00 29.20 746 LEU A C 1
ATOM 5624 O O . LEU A 1 715 ? -8.852 -34.662 20.031 1.00 31.30 746 LEU A O 1
ATOM 5629 N N . TRP A 1 716 ? -10.043 -35.650 18.411 1.00 26.73 747 TRP A N 1
ATOM 5630 C CA . TRP A 1 716 ? -10.621 -34.392 17.968 1.00 30.38 747 TRP A CA 1
ATOM 5631 C C . TRP A 1 716 ? -11.971 -34.114 18.606 1.00 32.26 747 TRP A C 1
ATOM 5632 O O . TRP A 1 716 ? -12.236 -32.983 19.021 1.00 31.93 747 TRP A O 1
ATOM 5643 N N . GLN A 1 717 ? -12.814 -35.134 18.730 1.00 32.64 748 GLN A N 1
ATOM 5644 C CA . GLN A 1 717 ? -14.176 -34.933 19.200 1.00 25.59 748 GLN A CA 1
ATOM 5645 C C . GLN A 1 717 ? -14.642 -36.185 19.911 1.00 29.93 748 GLN A C 1
ATOM 5646 O O . GLN A 1 717 ? -14.465 -37.295 19.399 1.00 33.89 748 GLN A O 1
ATOM 5652 N N . THR A 1 718 ? -15.221 -35.997 21.095 1.00 29.57 749 THR A N 1
ATOM 5653 C CA . THR A 1 718 ? -15.867 -37.055 21.850 1.00 34.35 749 THR A CA 1
ATOM 5654 C C . THR A 1 718 ? -17.334 -36.696 22.035 1.00 37.67 749 THR A C 1
ATOM 5655 O O . THR A 1 718 ? -17.684 -35.524 22.218 1.00 36.79 749 THR A O 1
ATOM 5659 N N . GLU A 1 719 ? -18.188 -37.707 21.965 1.00 36.48 750 GLU A N 1
ATOM 5660 C CA . GLU A 1 719 ? -19.623 -37.527 22.095 1.00 37.01 750 GLU A CA 1
ATOM 5661 C C . GLU A 1 719 ? -20.113 -38.514 23.133 1.00 37.14 750 GLU A C 1
ATOM 5662 O O . GLU A 1 719 ? -19.899 -39.722 22.989 1.00 38.48 750 GLU A O 1
ATOM 5668 N N . THR A 1 720 ? -20.733 -38.001 24.188 1.00 34.54 751 THR A N 1
ATOM 5669 C CA . THR A 1 720 ? -21.377 -38.825 25.197 1.00 33.65 751 THR A CA 1
ATOM 5670 C C . THR A 1 720 ? -22.882 -38.757 24.973 1.00 38.32 751 THR A C 1
ATOM 5671 O O . THR A 1 720 ? -23.472 -37.670 25.040 1.00 38.70 751 THR A O 1
ATOM 5675 N N . GLU A 1 721 ? -23.499 -39.906 24.697 1.00 35.04 752 GLU A N 1
ATOM 5676 C CA . GLU A 1 721 ? -24.933 -39.976 24.443 1.00 37.96 752 GLU A CA 1
ATOM 5677 C C . GLU A 1 721 ? -25.603 -40.789 25.544 1.00 36.14 752 GLU A C 1
ATOM 5678 O O . GLU A 1 721 ? -25.227 -41.941 25.797 1.00 34.79 752 GLU A O 1
ATOM 5684 N N . ASP A 1 722 ? -26.579 -40.181 26.200 1.00 30.43 753 ASP A N 1
ATOM 5685 C CA . ASP A 1 722 ? -27.424 -40.874 27.162 1.00 28.64 753 ASP A CA 1
ATOM 5686 C C . ASP A 1 722 ? -28.596 -41.471 26.398 1.00 29.01 753 ASP A C 1
ATOM 5687 O O . ASP A 1 722 ? -29.433 -40.736 25.869 1.00 28.71 753 ASP A O 1
ATOM 5692 N N . GLU A 1 723 ? -28.655 -42.803 26.340 1.00 30.62 754 GLU A N 1
ATOM 5693 C CA . GLU A 1 723 ? -29.742 -43.485 25.643 1.00 32.91 754 GLU A CA 1
ATOM 5694 C C . GLU A 1 723 ? -31.080 -43.372 26.365 1.00 32.88 754 GLU A C 1
ATOM 5695 O O . GLU A 1 723 ? -32.119 -43.575 25.735 1.00 31.76 754 GLU A O 1
ATOM 5701 N N . ILE A 1 724 ? -31.086 -43.075 27.665 1.00 32.43 755 ILE A N 1
ATOM 5702 C CA . ILE A 1 724 ? -32.348 -42.990 28.400 1.00 32.58 755 ILE A CA 1
ATOM 5703 C C . ILE A 1 724 ? -32.961 -41.601 28.263 1.00 34.60 755 ILE A C 1
ATOM 5704 O O . ILE A 1 724 ? -34.162 -41.450 27.998 1.00 32.34 755 ILE A O 1
ATOM 5709 N N . SER A 1 725 ? -32.143 -40.565 28.431 1.00 31.86 756 SER A N 1
ATOM 5710 C CA . SER A 1 725 ? -32.618 -39.193 28.325 1.00 34.66 756 SER A CA 1
ATOM 5711 C C . SER A 1 725 ? -32.588 -38.671 26.899 1.00 34.54 756 SER A C 1
ATOM 5712 O O . SER A 1 725 ? -33.369 -37.774 26.557 1.00 33.03 756 SER A O 1
ATOM 5715 N N . GLY A 1 726 ? -31.711 -39.214 26.056 1.00 32.76 757 GLY A N 1
ATOM 5716 C CA . GLY A 1 726 ? -31.476 -38.657 24.743 1.00 30.75 757 GLY A CA 1
ATOM 5717 C C . GLY A 1 726 ? -30.495 -37.503 24.702 1.00 30.34 757 GLY A C 1
ATOM 5718 O O . GLY A 1 726 ? -30.114 -37.075 23.606 1.00 29.60 757 GLY A O 1
ATOM 5719 N N . ASN A 1 727 ? -30.077 -36.980 25.846 1.00 27.78 758 ASN A N 1
ATOM 5720 C CA . ASN A 1 727 ? -29.183 -35.833 25.847 1.00 30.24 758 ASN A CA 1
ATOM 5721 C C . ASN A 1 727 ? -27.783 -36.246 25.402 1.00 31.90 758 ASN A C 1
ATOM 5722 O O . ASN A 1 727 ? -27.336 -37.373 25.634 1.00 30.79 758 ASN A O 1
ATOM 5727 N N . LYS A 1 728 ? -27.103 -35.335 24.717 1.00 34.57 759 LYS A N 1
ATOM 5728 C CA . LYS A 1 728 ? -25.775 -35.606 24.191 1.00 36.83 759 LYS A CA 1
ATOM 5729 C C . LYS A 1 728 ? -24.833 -34.480 24.575 1.00 37.66 759 LYS A C 1
ATOM 5730 O O . LYS A 1 728 ? -25.200 -33.303 24.522 1.00 38.54 759 LYS A O 1
ATOM 5736 N N . LEU A 1 729 ? -23.614 -34.850 24.954 1.00 32.36 760 LEU A N 1
ATOM 5737 C CA . LEU A 1 729 ? -22.548 -33.898 25.225 1.00 34.77 760 LEU A CA 1
ATOM 5738 C C . LEU A 1 729 ? -21.434 -34.132 24.214 1.00 33.05 760 LEU A C 1
ATOM 5739 O O . LEU A 1 729 ? -20.915 -35.250 24.104 1.00 31.47 760 LEU A O 1
ATOM 5744 N N . VAL A 1 730 ? -21.088 -33.093 23.460 1.00 32.21 761 VAL A N 1
ATOM 5745 C CA . VAL A 1 730 ? -20.045 -33.169 22.443 1.00 33.01 761 VAL A CA 1
ATOM 5746 C C . VAL A 1 730 ? -18.895 -32.285 22.896 1.00 32.09 761 VAL A C 1
ATOM 5747 O O . VAL A 1 730 ? -19.089 -31.096 23.184 1.00 31.60 761 VAL A O 1
ATOM 5751 N N . THR A 1 731 ? -17.707 -32.872 22.980 1.00 26.44 762 THR A N 1
ATOM 5752 C CA . THR A 1 731 ? -16.493 -32.151 23.335 1.00 27.11 762 THR A CA 1
ATOM 5753 C C . THR A 1 731 ? -15.597 -32.138 22.109 1.00 27.56 762 THR A C 1
ATOM 5754 O O . THR A 1 731 ? -15.258 -33.200 21.582 1.00 28.70 762 THR A O 1
ATOM 5758 N N . THR A 1 732 ? -15.242 -30.946 21.644 1.00 29.75 763 THR A N 1
ATOM 5759 C CA . THR A 1 732 ? -14.417 -30.778 20.457 1.00 32.17 763 THR A CA 1
ATOM 5760 C C . THR A 1 732 ? -13.079 -30.159 20.839 1.00 33.54 763 THR A C 1
ATOM 5761 O O . THR A 1 732 ? -13.025 -29.205 21.621 1.00 31.94 763 THR A O 1
ATOM 5765 N N . LEU A 1 733 ? -12.002 -30.710 20.286 1.00 31.08 764 LEU A N 1
ATOM 5766 C CA . LEU A 1 733 ? -10.652 -30.305 20.638 1.00 31.27 764 LEU A CA 1
ATOM 5767 C C . LEU A 1 733 ? -9.930 -29.774 19.411 1.00 35.16 764 LEU A C 1
ATOM 5768 O O . LEU A 1 733 ? -10.122 -30.275 18.299 1.00 35.06 764 LEU A O 1
ATOM 5773 N N . ARG A 1 734 ? -9.114 -28.744 19.620 1.00 32.34 765 ARG A N 1
ATOM 5774 C CA . ARG A 1 734 ? -8.317 -28.126 18.570 1.00 37.45 765 ARG A CA 1
ATOM 5775 C C . ARG A 1 734 ? -6.899 -27.955 19.097 1.00 35.16 765 ARG A C 1
ATOM 5776 O O . ARG A 1 734 ? -6.709 -27.442 20.204 1.00 30.43 765 ARG A O 1
ATOM 5784 N N . TYR A 1 735 ? -5.915 -28.400 18.321 1.00 33.40 766 TYR A N 1
ATOM 5785 C CA . TYR A 1 735 ? -4.518 -28.367 18.726 1.00 30.27 766 TYR A CA 1
ATOM 5786 C C . TYR A 1 735 ? -3.736 -27.451 17.799 1.00 28.90 766 TYR A C 1
ATOM 5787 O O . TYR A 1 735 ? -4.044 -27.346 16.610 1.00 27.57 766 TYR A O 1
ATOM 5796 N N . ALA A 1 736 ? -2.726 -26.784 18.353 1.00 31.17 767 ALA A N 1
ATOM 5797 C CA . ALA A 1 736 ? -1.784 -26.016 17.548 1.00 34.00 767 ALA A CA 1
ATOM 5798 C C . ALA A 1 736 ? -0.433 -26.019 18.248 1.00 34.73 767 ALA A C 1
ATOM 5799 O O . ALA A 1 736 ? -0.318 -26.403 19.415 1.00 30.37 767 ALA A O 1
ATOM 5801 N N . ARG A 1 737 ? 0.585 -25.565 17.517 1.00 33.65 768 ARG A N 1
ATOM 5802 C CA . ARG A 1 737 ? 1.965 -25.492 18.001 1.00 36.08 768 ARG A CA 1
ATOM 5803 C C . ARG A 1 737 ? 2.431 -26.857 18.504 1.00 35.67 768 ARG A C 1
ATOM 5804 O O . ARG A 1 737 ? 2.855 -27.020 19.652 1.00 35.86 768 ARG A O 1
ATOM 5812 N N . GLY A 1 738 ? 2.310 -27.850 17.627 1.00 31.53 769 GLY A N 1
ATOM 5813 C CA . GLY A 1 738 ? 2.866 -29.163 17.917 1.00 29.50 769 GLY A CA 1
ATOM 5814 C C . GLY A 1 738 ? 4.382 -29.092 17.969 1.00 32.39 769 GLY A C 1
ATOM 5815 O O . GLY A 1 738 ? 5.025 -28.537 17.069 1.00 32.30 769 GLY A O 1
ATOM 5816 N N . ALA A 1 739 ? 4.962 -29.647 19.031 1.00 36.70 770 ALA A N 1
ATOM 5817 C CA . ALA A 1 739 ? 6.377 -29.484 19.329 1.00 36.79 770 ALA A CA 1
ATOM 5818 C C . ALA A 1 739 ? 7.050 -30.844 19.382 1.00 37.22 770 ALA A C 1
ATOM 5819 O O . ALA A 1 739 ? 6.727 -31.671 20.241 1.00 37.94 770 ALA A O 1
ATOM 5821 N N . TRP A 1 740 ? 7.995 -31.060 18.480 1.00 37.70 771 TRP A N 1
ATOM 5822 C CA . TRP A 1 740 ? 8.811 -32.261 18.464 1.00 39.36 771 TRP A CA 1
ATOM 5823 C C . TRP A 1 740 ? 10.266 -31.845 18.603 1.00 35.77 771 TRP A C 1
ATOM 5824 O O . TRP A 1 740 ? 10.711 -30.906 17.940 1.00 32.03 771 TRP A O 1
ATOM 5835 N N . ASP A 1 741 ? 10.989 -32.521 19.483 1.00 36.71 772 ASP A N 1
ATOM 5836 C CA . ASP A 1 741 ? 12.372 -32.185 19.786 1.00 34.74 772 ASP A CA 1
ATOM 5837 C C . ASP A 1 741 ? 13.274 -33.168 19.059 1.00 33.45 772 ASP A C 1
ATOM 5838 O O . ASP A 1 741 ? 13.245 -34.364 19.354 1.00 34.77 772 ASP A O 1
ATOM 5843 N N . GLY A 1 742 ? 14.076 -32.661 18.119 1.00 34.48 773 GLY A N 1
ATOM 5844 C CA . GLY A 1 742 ? 14.938 -33.523 17.326 1.00 38.98 773 GLY A CA 1
ATOM 5845 C C . GLY A 1 742 ? 16.197 -33.997 18.026 1.00 43.27 773 GLY A C 1
ATOM 5846 O O . GLY A 1 742 ? 16.819 -34.962 17.570 1.00 44.23 773 GLY A O 1
ATOM 5847 N N . ARG A 1 743 ? 16.600 -33.341 19.112 1.00 43.23 774 ARG A N 1
ATOM 5848 C CA . ARG A 1 743 ? 17.776 -33.799 19.846 1.00 42.77 774 ARG A CA 1
ATOM 5849 C C . ARG A 1 743 ? 17.461 -35.069 20.627 1.00 44.22 774 ARG A C 1
ATOM 5850 O O . ARG A 1 743 ? 18.068 -36.122 20.404 1.00 44.77 774 ARG A O 1
ATOM 5858 N N . GLU A 1 744 ? 16.502 -34.994 21.542 1.00 42.90 775 GLU A N 1
ATOM 5859 C CA . GLU A 1 744 ? 16.065 -36.183 22.261 1.00 46.35 775 GLU A CA 1
ATOM 5860 C C . GLU A 1 744 ? 15.115 -37.058 21.444 1.00 44.94 775 GLU A C 1
ATOM 5861 O O . GLU A 1 744 ? 14.810 -38.175 21.873 1.00 46.44 775 GLU A O 1
ATOM 5867 N N . ARG A 1 745 ? 14.668 -36.597 20.272 1.00 44.66 776 ARG A N 1
ATOM 5868 C CA . ARG A 1 745 ? 13.743 -37.352 19.417 1.00 45.73 776 ARG A CA 1
ATOM 5869 C C . ARG A 1 745 ? 12.452 -37.684 20.167 1.00 41.73 776 ARG A C 1
ATOM 5870 O O . ARG A 1 745 ? 11.996 -38.830 20.198 1.00 40.58 776 ARG A O 1
ATOM 5878 N N . GLU A 1 746 ? 11.850 -36.662 20.766 1.00 40.57 777 GLU A N 1
ATOM 5879 C CA . GLU A 1 746 ? 10.669 -36.840 21.597 1.00 39.79 777 GLU A CA 1
ATOM 5880 C C . GLU A 1 746 ? 9.625 -35.794 21.243 1.00 36.21 777 GLU A C 1
ATOM 5881 O O . GLU A 1 746 ? 9.949 -34.674 20.835 1.00 30.69 777 GLU A O 1
ATOM 5887 N N . PHE A 1 747 ? 8.364 -36.173 21.413 1.00 40.00 778 PHE A N 1
ATOM 5888 C CA . PHE A 1 747 ? 7.244 -35.272 21.175 1.00 38.51 778 PHE A CA 1
ATOM 5889 C C . PHE A 1 747 ? 6.976 -34.480 22.451 1.00 35.36 778 PHE A C 1
ATOM 5890 O O . PHE A 1 747 ? 6.557 -35.047 23.465 1.00 39.13 778 PHE A O 1
ATOM 5898 N N . ARG A 1 748 ? 7.192 -33.166 22.389 1.00 29.47 779 ARG A N 1
ATOM 5899 C CA . ARG A 1 748 ? 7.047 -32.303 23.554 1.00 28.83 779 ARG A CA 1
ATOM 5900 C C . ARG A 1 748 ? 5.596 -31.972 23.883 1.00 36.93 779 ARG A C 1
ATOM 5901 O O . ARG A 1 748 ? 5.316 -31.520 24.997 1.00 39.79 779 ARG A O 1
ATOM 5909 N N . GLY A 1 749 ? 4.673 -32.178 22.958 1.00 37.50 780 GLY A N 1
ATOM 5910 C CA . GLY A 1 749 ? 3.282 -31.849 23.195 1.00 32.52 780 GLY A CA 1
ATOM 5911 C C . GLY A 1 749 ? 2.839 -30.660 22.361 1.00 31.75 780 GLY A C 1
ATOM 5912 O O . GLY A 1 749 ? 3.610 -30.058 21.610 1.00 33.95 780 GLY A O 1
ATOM 5913 N N . PHE A 1 750 ? 1.555 -30.344 22.500 1.00 27.82 781 PHE A N 1
ATOM 5914 C CA . PHE A 1 750 ? 0.952 -29.236 21.779 1.00 26.15 781 PHE A CA 1
ATOM 5915 C C . PHE A 1 750 ? 0.973 -27.992 22.656 1.00 26.97 781 PHE A C 1
ATOM 5916 O O . PHE A 1 750 ? 0.498 -28.023 23.795 1.00 28.35 781 PHE A O 1
ATOM 5924 N N . GLY A 1 751 ? 1.548 -26.907 22.134 1.00 27.80 782 GLY A N 1
ATOM 5925 C CA . GLY A 1 751 ? 1.588 -25.662 22.881 1.00 25.21 782 GLY A CA 1
ATOM 5926 C C . GLY A 1 751 ? 0.224 -25.038 23.116 1.00 25.75 782 GLY A C 1
ATOM 5927 O O . GLY A 1 751 ? 0.050 -24.309 24.097 1.00 25.86 782 GLY A O 1
ATOM 5928 N N . TYR A 1 752 ? -0.746 -25.311 22.245 1.00 24.48 783 TYR A N 1
ATOM 5929 C CA . TYR A 1 752 ? -2.089 -24.762 22.375 1.00 29.91 783 TYR A CA 1
ATOM 5930 C C . TYR A 1 752 ? -3.104 -25.879 22.210 1.00 31.44 783 TYR A C 1
ATOM 5931 O O . TYR A 1 752 ? -3.095 -26.582 21.194 1.00 28.39 783 TYR A O 1
ATOM 5940 N N . VAL A 1 753 ? -3.987 -26.033 23.197 1.00 27.53 784 VAL A N 1
ATOM 5941 C CA . VAL A 1 753 ? -5.092 -26.982 23.128 1.00 28.21 784 VAL A CA 1
ATOM 5942 C C . VAL A 1 753 ? -6.368 -26.229 23.467 1.00 33.25 784 VAL A C 1
ATOM 5943 O O . VAL A 1 753 ? -6.429 -25.526 24.482 1.00 35.03 784 VAL A O 1
ATOM 5947 N N . GLU A 1 754 ? -7.377 -26.366 22.615 1.00 32.81 785 GLU A N 1
ATOM 5948 C CA . GLU A 1 754 ? -8.635 -25.650 22.752 1.00 33.51 785 GLU A CA 1
ATOM 5949 C C . GLU A 1 754 ? -9.767 -26.659 22.860 1.00 34.60 785 GLU A C 1
ATOM 5950 O O . GLU A 1 754 ? -9.884 -27.551 22.015 1.00 36.75 785 GLU A O 1
ATOM 5956 N N . GLN A 1 755 ? -10.593 -26.522 23.896 1.00 32.78 786 GLN A N 1
ATOM 5957 C CA . GLN A 1 755 ? -11.683 -27.449 24.168 1.00 33.41 786 GLN A CA 1
ATOM 5958 C C . GLN A 1 755 ? -13.013 -26.709 24.164 1.00 32.96 786 GLN A C 1
ATOM 5959 O O . GLN A 1 755 ? -13.162 -25.690 24.846 1.00 35.20 786 GLN A O 1
ATOM 5965 N N . THR A 1 756 ? -13.976 -27.224 23.402 1.00 33.86 787 THR A N 1
ATOM 5966 C CA . THR A 1 756 ? -15.344 -26.713 23.389 1.00 33.10 787 THR A CA 1
ATOM 5967 C C . THR A 1 756 ? -16.283 -27.828 23.825 1.00 33.55 787 THR A C 1
ATOM 5968 O O . THR A 1 756 ? -16.263 -28.916 23.242 1.00 32.34 787 THR A O 1
ATOM 5972 N N . ASP A 1 757 ? -17.090 -27.564 24.853 1.00 30.96 788 ASP A N 1
ATOM 5973 C CA . ASP A 1 757 ? -18.120 -28.486 25.314 1.00 34.03 788 ASP A CA 1
ATOM 5974 C C . ASP A 1 757 ? -19.475 -27.938 24.899 1.00 37.04 788 ASP A C 1
ATOM 5975 O O . ASP A 1 757 ? -19.802 -26.793 25.223 1.00 36.25 788 ASP A O 1
ATOM 5980 N N . SER A 1 758 ? -20.260 -28.757 24.197 1.00 39.54 789 SER A N 1
ATOM 5981 C CA . SER A 1 758 ? -21.585 -28.374 23.729 1.00 40.21 789 SER A CA 1
ATOM 5982 C C . SER A 1 758 ? -22.611 -29.396 24.192 1.00 42.02 789 SER A C 1
ATOM 5983 O O . SER A 1 758 ? -22.350 -30.603 24.175 1.00 39.98 789 SER A O 1
ATOM 5986 N N . HIS A 1 759 ? -23.777 -28.901 24.598 1.00 45.26 790 HIS A N 1
ATOM 5987 C CA . HIS A 1 759 ? -24.897 -29.729 25.023 1.00 47.17 790 HIS A CA 1
ATOM 5988 C C . HIS A 1 759 ? -25.944 -29.754 23.916 1.00 49.85 790 HIS A C 1
ATOM 5989 O O . HIS A 1 759 ? -26.400 -28.699 23.465 1.00 54.43 790 HIS A O 1
ATOM 5996 N N . GLN A 1 760 ? -26.321 -30.947 23.479 1.00 46.51 791 GLN A N 1
ATOM 5997 C CA . GLN A 1 760 ? -27.442 -31.123 22.561 1.00 46.40 791 GLN A CA 1
ATOM 5998 C C . GLN A 1 760 ? -28.524 -31.863 23.334 1.00 45.85 791 GLN A C 1
ATOM 5999 O O . GLN A 1 760 ? -28.503 -33.093 23.432 1.00 49.33 791 GLN A O 1
ATOM 6005 N N . LEU A 1 761 ? -29.459 -31.111 23.897 1.00 41.00 792 LEU A N 1
ATOM 6006 C CA . LEU A 1 761 ? -30.509 -31.710 24.701 1.00 38.28 792 LEU A CA 1
ATOM 6007 C C . LEU A 1 761 ? -31.597 -32.294 23.811 1.00 42.84 792 LEU A C 1
ATOM 6008 O O . LEU A 1 761 ? -31.837 -31.825 22.694 1.00 43.40 792 LEU A O 1
ATOM 6013 N N . ALA A 1 762 ? -32.244 -33.341 24.315 1.00 46.41 793 ALA A N 1
ATOM 6014 C CA . ALA A 1 762 ? -33.293 -34.010 23.563 1.00 53.37 793 ALA A CA 1
ATOM 6015 C C . ALA A 1 762 ? -34.437 -33.046 23.261 1.00 62.91 793 ALA A C 1
ATOM 6016 O O . ALA A 1 762 ? -34.595 -32.002 23.902 1.00 65.11 793 ALA A O 1
ATOM 6018 N N . GLN A 1 763 ? -35.238 -33.411 22.260 1.00 70.39 794 GLN A N 1
ATOM 6019 C CA . GLN A 1 763 ? -36.394 -32.605 21.891 1.00 82.05 794 GLN A CA 1
ATOM 6020 C C . GLN A 1 763 ? -37.340 -32.442 23.072 1.00 89.20 794 GLN A C 1
ATOM 6021 O O . GLN A 1 763 ? -37.545 -33.368 23.859 1.00 92.89 794 GLN A O 1
ATOM 6027 N N . GLY A 1 764 ? -37.928 -31.256 23.184 1.00 91.88 795 GLY A N 1
ATOM 6028 C CA . GLY A 1 764 ? -38.859 -30.972 24.253 1.00 92.50 795 GLY A CA 1
ATOM 6029 C C . GLY A 1 764 ? -38.242 -30.422 25.516 1.00 92.94 795 GLY A C 1
ATOM 6030 O O . GLY A 1 764 ? -38.961 -30.235 26.505 1.00 93.32 795 GLY A O 1
ATOM 6031 N N . ASN A 1 765 ? -36.937 -30.172 25.526 1.00 92.05 796 ASN A N 1
ATOM 6032 C CA . ASN A 1 765 ? -36.301 -29.488 26.640 1.00 92.22 796 ASN A CA 1
ATOM 6033 C C . ASN A 1 765 ? -36.461 -27.985 26.453 1.00 98.66 796 ASN A C 1
ATOM 6034 O O . ASN A 1 765 ? -36.440 -27.488 25.321 1.00 99.92 796 ASN A O 1
ATOM 6039 N N . ALA A 1 766 ? -36.637 -27.276 27.567 1.00 104.08 797 ALA A N 1
ATOM 6040 C CA . ALA A 1 766 ? -36.993 -25.864 27.526 1.00 109.71 797 ALA A CA 1
ATOM 6041 C C . ALA A 1 766 ? -36.042 -25.102 26.606 1.00 116.91 797 ALA A C 1
ATOM 6042 O O . ALA A 1 766 ? -34.844 -25.415 26.558 1.00 118.94 797 ALA A O 1
ATOM 6044 N N . PRO A 1 767 ? -36.533 -24.090 25.866 1.00 123.00 798 PRO A N 1
ATOM 6045 C CA . PRO A 1 767 ? -35.652 -23.321 24.970 1.00 123.10 798 PRO A CA 1
ATOM 6046 C C . PRO A 1 767 ? -34.485 -22.683 25.709 1.00 122.88 798 PRO A C 1
ATOM 6047 O O . PRO A 1 767 ? -33.610 -22.052 25.108 1.00 123.79 798 PRO A O 1
ATOM 6051 N N . GLU A 1 768 ? -34.484 -22.848 27.031 1.00 115.80 799 GLU A N 1
ATOM 6052 C CA . GLU A 1 768 ? -33.383 -22.449 27.898 1.00 110.17 799 GLU A CA 1
ATOM 6053 C C . GLU A 1 768 ? -32.286 -23.507 27.812 1.00 106.24 799 GLU A C 1
ATOM 6054 O O . GLU A 1 768 ? -32.103 -24.343 28.700 1.00 104.98 799 GLU A O 1
ATOM 6060 N N . ARG A 1 769 ? -31.555 -23.474 26.704 1.00 103.42 800 ARG A N 1
ATOM 6061 C CA . ARG A 1 769 ? -30.385 -24.321 26.558 1.00 99.38 800 ARG A CA 1
ATOM 6062 C C . ARG A 1 769 ? -29.180 -23.651 27.217 1.00 93.31 800 ARG A C 1
ATOM 6063 O O . ARG A 1 769 ? -29.149 -22.433 27.420 1.00 92.53 800 ARG A O 1
ATOM 6071 N N . THR A 1 770 ? -28.220 -24.485 27.614 1.00 84.64 801 THR A N 1
ATOM 6072 C CA . THR A 1 770 ? -26.974 -24.066 28.298 1.00 81.11 801 THR A CA 1
ATOM 6073 C C . THR A 1 770 ? -25.919 -23.974 27.196 1.00 78.22 801 THR A C 1
ATOM 6074 O O . THR A 1 770 ? -25.630 -24.993 26.605 1.00 77.22 801 THR A O 1
ATOM 6078 N N . PRO A 1 771 ? -25.341 -22.796 26.908 1.00 76.54 802 PRO A N 1
ATOM 6079 C CA . PRO A 1 771 ? -24.509 -22.611 25.736 1.00 74.77 802 PRO A CA 1
ATOM 6080 C C . PRO A 1 771 ? -23.130 -23.270 25.779 1.00 72.10 802 PRO A C 1
ATOM 6081 O O . PRO A 1 771 ? -22.694 -23.591 26.842 1.00 66.48 802 PRO A O 1
ATOM 6085 N N . PRO A 1 772 ? -22.442 -23.366 24.625 1.00 35.93 803 PRO A N 1
ATOM 6086 C CA . PRO A 1 772 ? -21.167 -24.038 24.521 1.00 34.62 803 PRO A CA 1
ATOM 6087 C C . PRO A 1 772 ? -20.093 -23.294 25.323 1.00 33.08 803 PRO A C 1
ATOM 6088 O O . PRO A 1 772 ? -20.079 -22.125 25.336 1.00 32.66 803 PRO A O 1
ATOM 6092 N N . ALA A 1 773 ? -19.283 -24.051 26.038 1.00 33.35 804 ALA A N 1
ATOM 6093 C CA . ALA A 1 773 ? -18.201 -23.509 26.850 1.00 33.73 804 ALA A CA 1
ATOM 6094 C C . ALA A 1 773 ? -16.865 -23.776 26.166 1.00 33.11 804 ALA A C 1
ATOM 6095 O O . ALA A 1 773 ? -16.559 -24.923 25.826 1.00 31.53 804 ALA A O 1
ATOM 6097 N N . LEU A 1 774 ? -16.070 -22.720 25.993 1.00 34.17 805 LEU A N 1
ATOM 6098 C CA . LEU A 1 774 ? -14.779 -22.773 25.317 1.00 26.49 805 LEU A CA 1
ATOM 6099 C C . LEU A 1 774 ? -13.653 -22.514 26.306 1.00 29.36 805 LEU A C 1
ATOM 6100 O O . LEU A 1 774 ? -13.630 -21.471 26.968 1.00 31.07 805 LEU A O 1
ATOM 6105 N N . THR A 1 775 ? -12.701 -23.436 26.370 1.00 28.40 806 THR A N 1
ATOM 6106 C CA . THR A 1 775 ? -11.509 -23.284 27.194 1.00 29.02 806 THR A CA 1
ATOM 6107 C C . THR A 1 775 ? -10.293 -23.197 26.284 1.00 29.84 806 THR A C 1
ATOM 6108 O O . THR A 1 775 ? -10.044 -24.111 25.495 1.00 30.54 806 THR A O 1
ATOM 6112 N N . LYS A 1 776 ? -9.554 -22.094 26.384 1.00 29.20 807 LYS A N 1
ATOM 6113 C CA . LYS A 1 776 ? -8.274 -21.926 25.703 1.00 29.31 807 LYS A CA 1
ATOM 6114 C C . LYS A 1 776 ? -7.159 -22.279 26.678 1.00 29.19 807 LYS A C 1
ATOM 6115 O O . LYS A 1 776 ? -7.116 -21.734 27.786 1.00 33.06 807 LYS A O 1
ATOM 6121 N N . ASN A 1 777 ? -6.264 -23.184 26.272 1.00 26.37 808 ASN A N 1
ATOM 6122 C CA . ASN A 1 777 ? -5.172 -23.649 27.127 1.00 29.76 808 ASN A CA 1
ATOM 6123 C C . ASN A 1 777 ? -3.844 -23.546 26.397 1.00 30.88 808 ASN A C 1
ATOM 6124 O O . ASN A 1 777 ? -3.734 -23.960 25.239 1.00 29.53 808 ASN A O 1
ATOM 6129 N N . TRP A 1 778 ? -2.831 -23.027 27.081 1.00 28.44 809 TRP A N 1
ATOM 6130 C CA . TRP A 1 778 ? -1.481 -22.988 26.536 1.00 30.13 809 TRP A CA 1
ATOM 6131 C C . TRP A 1 778 ? -0.567 -23.792 27.447 1.00 24.76 809 TRP A C 1
ATOM 6132 O O . TRP A 1 778 ? -0.664 -23.704 28.675 1.00 24.27 809 TRP A O 1
ATOM 6143 N N . TYR A 1 779 ? 0.295 -24.595 26.837 1.00 23.86 810 TYR A N 1
ATOM 6144 C CA . TYR A 1 779 ? 1.183 -25.500 27.550 1.00 22.29 810 TYR A CA 1
ATOM 6145 C C . TYR A 1 779 ? 2.618 -25.246 27.122 1.00 30.22 810 TYR A C 1
ATOM 6146 O O . TYR A 1 779 ? 2.882 -24.943 25.956 1.00 29.31 810 TYR A O 1
ATOM 6155 N N . ALA A 1 780 ? 3.542 -25.380 28.069 1.00 29.26 811 ALA A N 1
ATOM 6156 C CA . ALA A 1 780 ? 4.949 -25.213 27.755 1.00 29.95 811 ALA A CA 1
ATOM 6157 C C . ALA A 1 780 ? 5.434 -26.412 26.957 1.00 29.23 811 ALA A C 1
ATOM 6158 O O . ALA A 1 780 ? 5.154 -27.561 27.307 1.00 29.92 811 ALA A O 1
ATOM 6160 N N . THR A 1 781 ? 6.156 -26.143 25.881 1.00 28.62 812 THR A N 1
ATOM 6161 C CA . THR A 1 781 ? 6.767 -27.197 25.090 1.00 30.33 812 THR A CA 1
ATOM 6162 C C . THR A 1 781 ? 8.219 -27.449 25.463 1.00 28.39 812 THR A C 1
ATOM 6163 O O . THR A 1 781 ? 8.767 -28.491 25.089 1.00 28.24 812 THR A O 1
ATOM 6167 N N . GLY A 1 782 ? 8.849 -26.538 26.198 1.00 28.12 813 GLY A N 1
ATOM 6168 C CA . GLY A 1 782 ? 10.277 -26.626 26.401 1.00 30.86 813 GLY A CA 1
ATOM 6169 C C . GLY A 1 782 ? 11.100 -26.163 25.222 1.00 33.41 813 GLY A C 1
ATOM 6170 O O . GLY A 1 782 ? 12.332 -26.145 25.315 1.00 35.56 813 GLY A O 1
ATOM 6171 N N . LEU A 1 783 ? 10.460 -25.805 24.111 1.00 34.43 814 LEU A N 1
ATOM 6172 C CA . LEU A 1 783 ? 11.140 -25.203 22.978 1.00 37.77 814 LEU A CA 1
ATOM 6173 C C . LEU A 1 783 ? 10.948 -23.700 23.052 1.00 40.54 814 LEU A C 1
ATOM 6174 O O . LEU A 1 783 ? 9.837 -23.216 22.791 1.00 37.20 814 LEU A O 1
ATOM 6179 N N . PRO A 1 784 ? 11.983 -22.925 23.394 1.00 41.89 815 PRO A N 1
ATOM 6180 C CA . PRO A 1 784 ? 11.773 -21.483 23.597 1.00 41.27 815 PRO A CA 1
ATOM 6181 C C . PRO A 1 784 ? 11.187 -20.773 22.387 1.00 41.69 815 PRO A C 1
ATOM 6182 O O . PRO A 1 784 ? 10.359 -19.869 22.559 1.00 39.12 815 PRO A O 1
ATOM 6186 N N . VAL A 1 785 ? 11.577 -21.157 21.167 1.00 40.00 816 VAL A N 1
ATOM 6187 C CA . VAL A 1 785 ? 11.040 -20.463 19.998 1.00 38.95 816 VAL A CA 1
ATOM 6188 C C . VAL A 1 785 ? 9.521 -20.579 19.965 1.00 36.25 816 VAL A C 1
ATOM 6189 O O . VAL A 1 785 ? 8.830 -19.648 19.536 1.00 37.79 816 VAL A O 1
ATOM 6193 N N . ILE A 1 786 ? 8.974 -21.691 20.457 1.00 32.36 817 ILE A N 1
ATOM 6194 C CA . ILE A 1 786 ? 7.523 -21.819 20.559 1.00 33.30 817 ILE A CA 1
ATOM 6195 C C . ILE A 1 786 ? 7.011 -21.129 21.815 1.00 34.80 817 ILE A C 1
ATOM 6196 O O . ILE A 1 786 ? 6.096 -20.299 21.755 1.00 36.32 817 ILE A O 1
ATOM 6201 N N . ASP A 1 787 ? 7.603 -21.454 22.971 1.00 32.05 818 ASP A N 1
ATOM 6202 C CA . ASP A 1 787 ? 7.072 -20.969 24.241 1.00 34.19 818 ASP A CA 1
ATOM 6203 C C . ASP A 1 787 ? 7.129 -19.451 24.338 1.00 35.74 818 ASP A C 1
ATOM 6204 O O . ASP A 1 787 ? 6.252 -18.839 24.961 1.00 39.04 818 ASP A O 1
ATOM 6209 N N . ASN A 1 788 ? 8.140 -18.822 23.732 1.00 35.52 819 ASN A N 1
ATOM 6210 C CA . ASN A 1 788 ? 8.279 -17.374 23.848 1.00 38.13 819 ASN A CA 1
ATOM 6211 C C . ASN A 1 788 ? 7.217 -16.623 23.067 1.00 40.64 819 ASN A C 1
ATOM 6212 O O . ASN A 1 788 ? 7.055 -15.418 23.279 1.00 42.96 819 ASN A O 1
ATOM 6217 N N . ALA A 1 789 ? 6.497 -17.296 22.175 1.00 38.30 820 ALA A N 1
ATOM 6218 C CA . ALA A 1 789 ? 5.479 -16.646 21.369 1.00 35.33 820 ALA A CA 1
ATOM 6219 C C . ALA A 1 789 ? 4.060 -16.909 21.863 1.00 36.69 820 ALA A C 1
ATOM 6220 O O . ALA A 1 789 ? 3.131 -16.252 21.385 1.00 35.29 820 ALA A O 1
ATOM 6222 N N . LEU A 1 790 ? 3.868 -17.834 22.812 1.00 37.38 821 LEU A N 1
ATOM 6223 C CA . LEU A 1 790 ? 2.511 -18.219 23.202 1.00 39.24 821 LEU A CA 1
ATOM 6224 C C . LEU A 1 790 ? 1.738 -17.043 23.791 1.00 39.93 821 LEU A C 1
ATOM 6225 O O . LEU A 1 790 ? 0.531 -16.905 23.553 1.00 42.51 821 LEU A O 1
ATOM 6230 N N . SER A 1 791 ? 2.419 -16.171 24.544 1.00 37.43 822 SER A N 1
ATOM 6231 C CA . SER A 1 791 ? 1.736 -15.103 25.271 1.00 39.12 822 SER A CA 1
ATOM 6232 C C . SER A 1 791 ? 1.055 -14.099 24.348 1.00 38.77 822 SER A C 1
ATOM 6233 O O . SER A 1 791 ? 0.152 -13.376 24.794 1.00 32.89 822 SER A O 1
ATOM 6236 N N . THR A 1 792 ? 1.457 -14.037 23.074 1.00 36.88 823 THR A N 1
ATOM 6237 C CA . THR A 1 792 ? 0.834 -13.101 22.145 1.00 38.63 823 THR A CA 1
ATOM 6238 C C . THR A 1 792 ? -0.637 -13.417 21.907 1.00 37.64 823 THR A C 1
ATOM 6239 O O . THR A 1 792 ? -1.396 -12.523 21.526 1.00 38.72 823 THR A O 1
ATOM 6243 N N . GLU A 1 793 ? -1.055 -14.661 22.126 1.00 40.03 824 GLU A N 1
ATOM 6244 C CA . GLU A 1 793 ? -2.434 -15.076 21.922 1.00 39.65 824 GLU A CA 1
ATOM 6245 C C . GLU A 1 793 ? -3.288 -14.968 23.182 1.00 37.98 824 GLU A C 1
ATOM 6246 O O . GLU A 1 793 ? -4.504 -15.184 23.108 1.00 36.68 824 GLU A O 1
ATOM 6252 N N . TYR A 1 794 ? -2.693 -14.640 24.328 1.00 35.74 825 TYR A N 1
ATOM 6253 C CA . TYR A 1 794 ? -3.465 -14.522 25.558 1.00 32.52 825 TYR A CA 1
ATOM 6254 C C . TYR A 1 794 ? -4.472 -13.380 25.440 1.00 33.33 825 TYR A C 1
ATOM 6255 O O . TYR A 1 794 ? -4.227 -12.376 24.768 1.00 32.61 825 TYR A O 1
ATOM 6264 N N . TRP A 1 795 ? -5.627 -13.547 26.088 1.00 31.96 826 TRP A N 1
ATOM 6265 C CA . TRP A 1 795 ? -6.588 -12.452 26.168 1.00 32.20 826 TRP A CA 1
ATOM 6266 C C . TRP A 1 795 ? -5.971 -11.279 26.920 1.00 31.58 826 TRP A C 1
ATOM 6267 O O . TRP A 1 795 ? -5.351 -11.461 27.969 1.00 33.41 826 TRP A O 1
ATOM 6278 N N . ARG A 1 796 ? -6.150 -10.070 26.396 1.00 31.89 827 ARG A N 1
ATOM 6279 C CA . ARG A 1 796 ? -5.384 -8.923 26.863 1.00 38.74 827 ARG A CA 1
ATOM 6280 C C . ARG A 1 796 ? -6.217 -8.045 27.787 1.00 35.54 827 ARG A C 1
ATOM 6281 O O . ARG A 1 796 ? -7.296 -7.569 27.412 1.00 33.96 827 ARG A O 1
ATOM 6289 N N . ASP A 1 797 ? -5.698 -7.837 28.992 1.00 34.67 828 ASP A N 1
ATOM 6290 C CA . ASP A 1 797 ? -6.235 -6.892 29.957 1.00 32.88 828 ASP A CA 1
ATOM 6291 C C . ASP A 1 797 ? -5.121 -5.918 30.299 1.00 33.66 828 ASP A C 1
ATOM 6292 O O . ASP A 1 797 ? -4.126 -6.312 30.915 1.00 37.22 828 ASP A O 1
ATOM 6297 N N . ASP A 1 798 ? -5.299 -4.650 29.906 1.00 34.66 829 ASP A N 1
ATOM 6298 C CA . ASP A 1 798 ? -4.277 -3.629 30.126 1.00 42.25 829 ASP A CA 1
ATOM 6299 C C . ASP A 1 798 ? -3.865 -3.524 31.591 1.00 41.63 829 ASP A C 1
ATOM 6300 O O . ASP A 1 798 ? -2.715 -3.182 31.885 1.00 40.00 829 ASP A O 1
ATOM 6305 N N . GLN A 1 799 ? -4.781 -3.793 32.520 1.00 38.76 830 GLN A N 1
ATOM 6306 C CA . GLN A 1 799 ? -4.501 -3.632 33.939 1.00 39.08 830 GLN A CA 1
ATOM 6307 C C . GLN A 1 799 ? -4.218 -4.949 34.644 1.00 32.72 830 GLN A C 1
ATOM 6308 O O . GLN A 1 799 ? -4.080 -4.964 35.868 1.00 34.47 830 GLN A O 1
ATOM 6314 N N . ALA A 1 800 ? -4.147 -6.052 33.910 1.00 30.38 831 ALA A N 1
ATOM 6315 C CA . ALA A 1 800 ? -3.697 -7.296 34.512 1.00 28.69 831 ALA A CA 1
ATOM 6316 C C . ALA A 1 800 ? -2.228 -7.164 34.907 1.00 28.75 831 ALA A C 1
ATOM 6317 O O . ALA A 1 800 ? -1.497 -6.330 34.375 1.00 31.15 831 ALA A O 1
ATOM 6319 N N . PHE A 1 801 ? -1.810 -7.979 35.867 1.00 26.56 832 PHE A N 1
ATOM 6320 C CA . PHE A 1 801 ? -0.434 -7.975 36.335 1.00 27.93 832 PHE A CA 1
ATOM 6321 C C . PHE A 1 801 ? 0.496 -8.595 35.297 1.00 27.49 832 PHE A C 1
ATOM 6322 O O . PHE A 1 801 ? 0.074 -9.366 34.432 1.00 26.98 832 PHE A O 1
ATOM 6330 N N . ALA A 1 802 ? 1.784 -8.272 35.411 1.00 29.72 833 ALA A N 1
ATOM 6331 C CA . ALA A 1 802 ? 2.760 -8.781 34.453 1.00 27.65 833 ALA A CA 1
ATOM 6332 C C . ALA A 1 802 ? 2.728 -10.302 34.425 1.00 25.82 833 ALA A C 1
ATOM 6333 O O . ALA A 1 802 ? 2.580 -10.954 35.460 1.00 25.30 833 ALA A O 1
ATOM 6335 N N . GLY A 1 803 ? 2.840 -10.869 33.230 1.00 26.15 834 GLY A N 1
ATOM 6336 C CA . GLY A 1 803 ? 2.801 -12.311 33.093 1.00 27.39 834 GLY A CA 1
ATOM 6337 C C . GLY A 1 803 ? 4.020 -12.966 33.703 1.00 28.88 834 GLY A C 1
ATOM 6338 O O . GLY A 1 803 ? 4.983 -12.313 34.096 1.00 31.21 834 GLY A O 1
ATOM 6339 N N . PHE A 1 804 ? 3.974 -14.292 33.791 1.00 28.32 835 PHE A N 1
ATOM 6340 C CA . PHE A 1 804 ? 5.059 -15.048 34.396 1.00 28.13 835 PHE A CA 1
ATOM 6341 C C . PHE A 1 804 ? 6.101 -15.455 33.354 1.00 30.21 835 PHE A C 1
ATOM 6342 O O . PHE A 1 804 ? 5.816 -15.561 32.158 1.00 32.64 835 PHE A O 1
ATOM 6350 N N . SER A 1 805 ? 7.327 -15.686 33.835 1.00 29.52 836 SER A N 1
ATOM 6351 C CA . SER A 1 805 ? 8.430 -16.219 33.040 1.00 32.91 836 SER A CA 1
ATOM 6352 C C . SER A 1 805 ? 9.153 -17.279 33.859 1.00 31.43 836 SER A C 1
ATOM 6353 O O . SER A 1 805 ? 9.317 -17.116 35.080 1.00 32.25 836 SER A O 1
ATOM 6356 N N . PRO A 1 806 ? 9.589 -18.368 33.224 1.00 32.05 837 PRO A N 1
ATOM 6357 C CA . PRO A 1 806 ? 10.194 -19.473 33.979 1.00 31.57 837 PRO A CA 1
ATOM 6358 C C . PRO A 1 806 ? 11.395 -19.019 34.800 1.00 30.10 837 PRO A C 1
ATOM 6359 O O . PRO A 1 806 ? 12.130 -18.107 34.420 1.00 29.89 837 PRO A O 1
ATOM 6363 N N . ARG A 1 807 ? 11.553 -19.645 35.963 1.00 29.09 838 ARG A N 1
ATOM 6364 C CA . ARG A 1 807 ? 12.638 -19.357 36.896 1.00 32.32 838 ARG A CA 1
ATOM 6365 C C . ARG A 1 807 ? 13.599 -20.542 36.904 1.00 28.43 838 ARG A C 1
ATOM 6366 O O . ARG A 1 807 ? 13.180 -21.677 37.154 1.00 27.41 838 ARG A O 1
ATOM 6374 N N . PHE A 1 808 ? 14.875 -20.282 36.630 1.00 28.83 839 PHE A N 1
ATOM 6375 C CA . PHE A 1 808 ? 15.919 -21.303 36.633 1.00 28.38 839 PHE A CA 1
ATOM 6376 C C . PHE A 1 808 ? 16.833 -21.084 37.829 1.00 26.05 839 PHE A C 1
ATOM 6377 O O . PHE A 1 808 ? 17.260 -19.953 38.086 1.00 26.01 839 PHE A O 1
ATOM 6385 N N . THR A 1 809 ? 17.145 -22.160 38.547 1.00 22.87 840 THR A N 1
ATOM 6386 C CA . THR A 1 809 ? 18.020 -22.075 39.708 1.00 29.89 840 THR A CA 1
ATOM 6387 C C . THR A 1 809 ? 18.941 -23.282 39.741 1.00 27.45 840 THR A C 1
ATOM 6388 O O . THR A 1 809 ? 18.653 -24.324 39.148 1.00 25.76 840 THR A O 1
ATOM 6392 N N . THR A 1 810 ? 20.048 -23.135 40.466 1.00 26.93 841 THR A N 1
ATOM 6393 C CA . THR A 1 810 ? 20.873 -24.265 40.864 1.00 27.00 841 THR A CA 1
ATOM 6394 C C . THR A 1 810 ? 20.768 -24.437 42.374 1.00 22.97 841 THR A C 1
ATOM 6395 O O . THR A 1 810 ? 20.667 -23.452 43.116 1.00 23.69 841 THR A O 1
ATOM 6399 N N . TRP A 1 811 ? 20.782 -25.689 42.825 1.00 27.83 842 TRP A N 1
ATOM 6400 C CA . TRP A 1 811 ? 20.708 -26.010 44.248 1.00 28.23 842 TRP A CA 1
ATOM 6401 C C . TRP A 1 811 ? 22.122 -25.995 44.824 1.00 30.80 842 TRP A C 1
ATOM 6402 O O . TRP A 1 811 ? 22.938 -26.866 44.508 1.00 30.28 842 TRP A O 1
ATOM 6413 N N . GLN A 1 812 ? 22.416 -25.009 45.667 1.00 32.93 843 GLN A N 1
ATOM 6414 C CA . GLN A 1 812 ? 23.745 -24.873 46.253 1.00 37.71 843 GLN A CA 1
ATOM 6415 C C . GLN A 1 812 ? 23.604 -24.578 47.736 1.00 41.83 843 GLN A C 1
ATOM 6416 O O . GLN A 1 812 ? 22.891 -23.642 48.105 1.00 55.76 843 GLN A O 1
ATOM 6422 N N . ASP A 1 813 ? 24.338 -25.313 48.572 1.00 34.43 844 ASP A N 1
ATOM 6423 C CA . ASP A 1 813 ? 24.316 -25.120 50.031 1.00 31.75 844 ASP A CA 1
ATOM 6424 C C . ASP A 1 813 ? 22.887 -24.982 50.546 1.00 28.02 844 ASP A C 1
ATOM 6425 O O . ASP A 1 813 ? 22.550 -24.044 51.272 1.00 31.13 844 ASP A O 1
ATOM 6430 N N . ASN A 1 814 ? 22.038 -25.921 50.131 1.00 26.20 845 ASN A N 1
ATOM 6431 C CA . ASN A 1 814 ? 20.657 -26.055 50.592 1.00 33.17 845 ASN A CA 1
ATOM 6432 C C . ASN A 1 814 ? 19.789 -24.843 50.261 1.00 34.12 845 ASN A C 1
ATOM 6433 O O . ASN A 1 814 ? 18.877 -24.507 51.023 1.00 28.75 845 ASN A O 1
ATOM 6438 N N . LYS A 1 815 ? 20.023 -24.178 49.132 1.00 34.13 846 LYS A N 1
ATOM 6439 C CA . LYS A 1 815 ? 19.165 -23.064 48.754 1.00 32.83 846 LYS A CA 1
ATOM 6440 C C . LYS A 1 815 ? 19.185 -22.887 47.239 1.00 29.74 846 LYS A C 1
ATOM 6441 O O . LYS A 1 815 ? 20.102 -23.343 46.547 1.00 29.17 846 LYS A O 1
ATOM 6447 N N . ASP A 1 816 ? 18.145 -22.221 46.735 1.00 31.40 847 ASP A N 1
ATOM 6448 C CA . ASP A 1 816 ? 18.010 -21.922 45.314 1.00 29.42 847 ASP A CA 1
ATOM 6449 C C . ASP A 1 816 ? 18.860 -20.706 44.980 1.00 27.69 847 ASP A C 1
ATOM 6450 O O . ASP A 1 816 ? 18.704 -19.646 45.591 1.00 26.99 847 ASP A O 1
ATOM 6455 N N . VAL A 1 817 ? 19.766 -20.857 44.023 1.00 27.51 848 VAL A N 1
ATOM 6456 C CA . VAL A 1 817 ? 20.554 -19.750 43.502 1.00 28.89 848 VAL A CA 1
ATOM 6457 C C . VAL A 1 817 ? 20.072 -19.486 42.078 1.00 27.98 848 VAL A C 1
ATOM 6458 O O . VAL A 1 817 ? 20.233 -20.355 41.211 1.00 25.68 848 VAL A O 1
ATOM 6462 N N . PRO A 1 818 ? 19.473 -18.334 41.791 1.00 33.61 849 PRO A N 1
ATOM 6463 C CA . PRO A 1 818 ? 19.017 -18.072 40.422 1.00 35.89 849 PRO A CA 1
ATOM 6464 C C . PRO A 1 818 ? 20.200 -18.015 39.470 1.00 36.84 849 PRO A C 1
ATOM 6465 O O . PRO A 1 818 ? 21.307 -17.632 39.850 1.00 36.66 849 PRO A O 1
ATOM 6469 N N . LEU A 1 819 ? 19.961 -18.415 38.223 1.00 39.07 850 LEU A N 1
ATOM 6470 C CA . LEU A 1 819 ? 21.024 -18.423 37.230 1.00 41.70 850 LEU A CA 1
ATOM 6471 C C . LEU A 1 819 ? 20.449 -18.226 35.835 1.00 41.10 850 LEU A C 1
ATOM 6472 O O . LEU A 1 819 ? 19.284 -18.523 35.568 1.00 39.34 850 LEU A O 1
ATOM 6477 N N . THR A 1 820 ? 21.287 -17.728 34.957 1.00 43.79 851 THR A N 1
ATOM 6478 C CA . THR A 1 820 ? 21.056 -17.824 33.525 1.00 47.25 851 THR A CA 1
ATOM 6479 C C . THR A 1 820 ? 21.887 -18.974 32.982 1.00 48.05 851 THR A C 1
ATOM 6480 O O . THR A 1 820 ? 23.106 -19.010 33.228 1.00 48.59 851 THR A O 1
ATOM 6484 N N . PRO A 1 821 ? 21.274 -19.936 32.287 1.00 44.10 852 PRO A N 1
ATOM 6485 C CA . PRO A 1 821 ? 22.030 -21.097 31.799 1.00 43.27 852 PRO A CA 1
ATOM 6486 C C . PRO A 1 821 ? 23.298 -20.683 31.061 1.00 46.71 852 PRO A C 1
ATOM 6487 O O . PRO A 1 821 ? 23.303 -19.747 30.257 1.00 46.95 852 PRO A O 1
ATOM 6491 N N . GLU A 1 822 ? 24.387 -21.388 31.370 1.00 46.32 853 GLU A N 1
ATOM 6492 C CA . GLU A 1 822 ? 25.719 -20.950 30.964 1.00 49.13 853 GLU A CA 1
ATOM 6493 C C . GLU A 1 822 ? 25.900 -21.037 29.454 1.00 50.21 853 GLU A C 1
ATOM 6494 O O . GLU A 1 822 ? 26.390 -20.094 28.821 1.00 51.48 853 GLU A O 1
ATOM 6500 N N . ASP A 1 823 ? 25.497 -22.153 28.854 1.00 49.94 854 ASP A N 1
ATOM 6501 C CA . ASP A 1 823 ? 25.661 -22.326 27.419 1.00 49.71 854 ASP A CA 1
ATOM 6502 C C . ASP A 1 823 ? 24.384 -22.852 26.777 1.00 48.31 854 ASP A C 1
ATOM 6503 O O . ASP A 1 823 ? 23.337 -22.929 27.432 1.00 49.30 854 ASP A O 1
ATOM 6508 N N . ASP A 1 824 ? 24.467 -23.232 25.500 1.00 46.40 855 ASP A N 1
ATOM 6509 C CA . ASP A 1 824 ? 23.282 -23.698 24.788 1.00 47.25 855 ASP A CA 1
ATOM 6510 C C . ASP A 1 824 ? 22.797 -25.042 25.305 1.00 42.86 855 ASP A C 1
ATOM 6511 O O . ASP A 1 824 ? 21.593 -25.314 25.277 1.00 40.46 855 ASP A O 1
ATOM 6516 N N . ASN A 1 825 ? 23.710 -25.892 25.777 1.00 41.88 856 ASN A N 1
ATOM 6517 C CA . ASN A 1 825 ? 23.313 -27.198 26.294 1.00 45.53 856 ASN A CA 1
ATOM 6518 C C . ASN A 1 825 ? 22.527 -27.067 27.592 1.00 40.65 856 ASN A C 1
ATOM 6519 O O . ASN A 1 825 ? 21.481 -27.710 27.770 1.00 34.12 856 ASN A O 1
ATOM 6524 N N . SER A 1 826 ? 23.034 -26.252 28.523 1.00 41.06 857 SER A N 1
ATOM 6525 C CA . SER A 1 826 ? 22.300 -25.993 29.757 1.00 38.79 857 SER A CA 1
ATOM 6526 C C . SER A 1 826 ? 20.950 -25.354 29.462 1.00 38.35 857 SER A C 1
ATOM 6527 O O . SER A 1 826 ? 19.937 -25.710 30.076 1.00 35.48 857 SER A O 1
ATOM 6530 N N . ARG A 1 827 ? 20.924 -24.397 28.531 1.00 38.60 858 ARG A N 1
ATOM 6531 C CA . ARG A 1 827 ? 19.663 -23.810 28.093 1.00 37.00 858 ARG A CA 1
ATOM 6532 C C . ARG A 1 827 ? 18.702 -24.888 27.611 1.00 33.81 858 ARG A C 1
ATOM 6533 O O . ARG A 1 827 ? 17.512 -24.884 27.961 1.00 31.70 858 ARG A O 1
ATOM 6541 N N . TYR A 1 828 ? 19.212 -25.836 26.825 1.00 31.33 859 TYR A N 1
ATOM 6542 C CA . TYR A 1 828 ? 18.373 -26.899 26.291 1.00 32.70 859 TYR A CA 1
ATOM 6543 C C . TYR A 1 828 ? 17.766 -27.736 27.410 1.00 32.31 859 TYR A C 1
ATOM 6544 O O . TYR A 1 828 ? 16.561 -28.005 27.410 1.00 25.82 859 TYR A O 1
ATOM 6553 N N . TRP A 1 829 ? 18.588 -28.168 28.370 1.00 31.75 860 TRP A N 1
ATOM 6554 C CA . TRP A 1 829 ? 18.067 -29.055 29.415 1.00 30.90 860 TRP A CA 1
ATOM 6555 C C . TRP A 1 829 ? 17.113 -28.319 30.352 1.00 26.09 860 TRP A C 1
ATOM 6556 O O . TRP A 1 829 ? 16.056 -28.855 30.732 1.00 23.19 860 TRP A O 1
ATOM 6567 N N . PHE A 1 830 ? 17.448 -27.076 30.700 1.00 23.60 861 PHE A N 1
ATOM 6568 C CA . PHE A 1 830 ? 16.589 -26.286 31.572 1.00 31.48 861 PHE A CA 1
ATOM 6569 C C . PHE A 1 830 ? 15.231 -26.024 30.921 1.00 31.19 861 PHE A C 1
ATOM 6570 O O . PHE A 1 830 ? 14.182 -26.171 31.569 1.00 28.80 861 PHE A O 1
ATOM 6578 N N . ASN A 1 831 ? 15.221 -25.647 29.636 1.00 26.60 862 ASN A N 1
ATOM 6579 C CA . ASN A 1 831 ? 13.944 -25.412 28.973 1.00 27.97 862 ASN A CA 1
ATOM 6580 C C . ASN A 1 831 ? 13.178 -26.711 28.764 1.00 28.73 862 ASN A C 1
ATOM 6581 O O . ASN A 1 831 ? 11.948 -26.730 28.884 1.00 31.12 862 ASN A O 1
ATOM 6586 N N . ARG A 1 832 ? 13.882 -27.810 28.464 1.00 25.64 863 ARG A N 1
ATOM 6587 C CA . ARG A 1 832 ? 13.200 -29.087 28.300 1.00 27.57 863 ARG A CA 1
ATOM 6588 C C . ARG A 1 832 ? 12.439 -29.468 29.559 1.00 29.16 863 ARG A C 1
ATOM 6589 O O . ARG A 1 832 ? 11.322 -29.997 29.484 1.00 32.25 863 ARG A O 1
ATOM 6597 N N . ALA A 1 833 ? 13.017 -29.193 30.730 1.00 26.83 864 ALA A N 1
ATOM 6598 C CA . ALA A 1 833 ? 12.295 -29.533 31.957 1.00 27.68 864 ALA A CA 1
ATOM 6599 C C . ALA A 1 833 ? 10.982 -28.762 32.125 1.00 29.66 864 ALA A C 1
ATOM 6600 O O . ALA A 1 833 ? 10.213 -29.083 33.039 1.00 28.74 864 ALA A O 1
ATOM 6602 N N . LEU A 1 834 ? 10.693 -27.772 31.273 1.00 28.60 865 LEU A N 1
ATOM 6603 C CA . LEU A 1 834 ? 9.440 -27.030 31.375 1.00 28.12 865 LEU A CA 1
ATOM 6604 C C . LEU A 1 834 ? 8.266 -27.729 30.696 1.00 29.83 865 LEU A C 1
ATOM 6605 O O . LEU A 1 834 ? 7.116 -27.374 30.977 1.00 27.57 865 LEU A O 1
ATOM 6610 N N . LYS A 1 835 ? 8.531 -28.712 29.832 1.00 25.87 866 LYS A N 1
ATOM 6611 C CA . LYS A 1 835 ? 7.502 -29.280 28.967 1.00 29.87 866 LYS A CA 1
ATOM 6612 C C . LYS A 1 835 ? 6.324 -29.848 29.759 1.00 31.35 866 LYS A C 1
ATOM 6613 O O . LYS A 1 835 ? 6.489 -30.444 30.827 1.00 27.58 866 LYS A O 1
ATOM 6619 N N . GLY A 1 836 ? 5.126 -29.667 29.213 1.00 31.47 867 GLY A N 1
ATOM 6620 C CA . GLY A 1 836 ? 3.932 -30.276 29.731 1.00 28.79 867 GLY A CA 1
ATOM 6621 C C . GLY A 1 836 ? 3.121 -29.390 30.651 1.00 31.03 867 GLY A C 1
ATOM 6622 O O . GLY A 1 836 ? 1.911 -29.614 30.799 1.00 31.48 867 GLY A O 1
ATOM 6623 N N . GLN A 1 837 ? 3.745 -28.392 31.261 1.00 26.74 868 GLN A N 1
ATOM 6624 C CA . GLN A 1 837 ? 3.064 -27.602 32.276 1.00 28.55 868 GLN A CA 1
ATOM 6625 C C . GLN A 1 837 ? 2.072 -26.641 31.631 1.00 26.18 868 GLN A C 1
ATOM 6626 O O . GLN A 1 837 ? 2.384 -25.985 30.637 1.00 26.44 868 GLN A O 1
ATOM 6632 N N . LEU A 1 838 ? 0.865 -26.580 32.187 1.00 27.07 869 LEU A N 1
ATOM 6633 C CA . LEU A 1 838 ? -0.110 -25.588 31.751 1.00 26.50 869 LEU A CA 1
ATOM 6634 C C . LEU A 1 838 ? 0.377 -24.195 32.130 1.00 28.17 869 LEU A C 1
ATOM 6635 O O . LEU A 1 838 ? 0.759 -23.948 33.281 1.00 30.20 869 LEU A O 1
ATOM 6640 N N . LEU A 1 839 ? 0.397 -23.293 31.155 1.00 25.51 870 LEU A N 1
ATOM 6641 C CA . LEU A 1 839 ? 0.868 -21.935 31.390 1.00 28.04 870 LEU A CA 1
ATOM 6642 C C . LEU A 1 839 ? -0.260 -20.939 31.558 1.00 27.07 870 LEU A C 1
ATOM 6643 O O . LEU A 1 839 ? -0.067 -19.911 32.211 1.00 30.29 870 LEU A O 1
ATOM 6648 N N . ARG A 1 840 ? -1.430 -21.228 30.998 1.00 29.89 871 ARG A N 1
ATOM 6649 C CA . ARG A 1 840 ? -2.481 -20.231 30.880 1.00 26.49 871 ARG A CA 1
ATOM 6650 C C . ARG A 1 840 ? -3.782 -20.907 30.465 1.00 30.34 871 ARG A C 1
ATOM 6651 O O . ARG A 1 840 ? -3.790 -21.713 29.528 1.00 27.63 871 ARG A O 1
ATOM 6659 N N . SER A 1 841 ? -4.877 -20.600 31.165 1.00 30.88 872 SER A N 1
ATOM 6660 C CA . SER A 1 841 ? -6.192 -21.160 30.864 1.00 31.73 872 SER A CA 1
ATOM 6661 C C . SER A 1 841 ? -7.245 -20.065 30.950 1.00 35.79 872 SER A C 1
ATOM 6662 O O . SER A 1 841 ? -7.316 -19.348 31.953 1.00 35.48 872 SER A O 1
ATOM 6665 N N . GLU A 1 842 ? -8.068 -19.951 29.905 1.00 31.68 873 GLU A N 1
ATOM 6666 C CA . GLU A 1 842 ? -9.122 -18.948 29.827 1.00 27.50 873 GLU A CA 1
ATOM 6667 C C . GLU A 1 842 ? -10.418 -19.631 29.419 1.00 30.53 873 GLU A C 1
ATOM 6668 O O . GLU A 1 842 ? -10.441 -20.385 28.442 1.00 28.95 873 GLU A O 1
ATOM 6674 N N . LEU A 1 843 ? -11.490 -19.345 30.156 1.00 28.20 874 LEU A N 1
ATOM 6675 C CA . LEU A 1 843 ? -12.786 -19.985 29.973 1.00 26.79 874 LEU A CA 1
ATOM 6676 C C . LEU A 1 843 ? -13.799 -18.963 29.477 1.00 29.46 874 LEU A C 1
ATOM 6677 O O . LEU A 1 843 ? -13.961 -17.899 30.088 1.00 28.68 874 LEU A O 1
ATOM 6682 N N . TYR A 1 844 ? -14.485 -19.298 28.383 1.00 29.84 875 TYR A N 1
ATOM 6683 C CA . TYR A 1 844 ? -15.436 -18.426 27.714 1.00 28.22 875 TYR A CA 1
ATOM 6684 C C . TYR A 1 844 ? -16.790 -19.108 27.571 1.00 29.16 875 TYR A C 1
ATOM 6685 O O . TYR A 1 844 ? -16.894 -20.339 27.522 1.00 26.98 875 TYR A O 1
ATOM 6694 N N . GLY A 1 845 ? -17.830 -18.282 27.476 1.00 30.34 876 GLY A N 1
ATOM 6695 C CA . GLY A 1 845 ? -19.165 -18.752 27.150 1.00 28.30 876 GLY A CA 1
ATOM 6696 C C . GLY A 1 845 ? -19.581 -18.228 25.792 1.00 29.45 876 GLY A C 1
ATOM 6697 O O . GLY A 1 845 ? -19.591 -17.012 25.568 1.00 28.41 876 GLY A O 1
ATOM 6698 N N . LEU A 1 846 ? -19.908 -19.133 24.867 1.00 30.20 877 LEU A N 1
ATOM 6699 C CA . LEU A 1 846 ? -20.177 -18.751 23.477 1.00 35.22 877 LEU A CA 1
ATOM 6700 C C . LEU A 1 846 ? -21.664 -18.441 23.297 1.00 38.26 877 LEU A C 1
ATOM 6701 O O . LEU A 1 846 ? -22.411 -19.154 22.627 1.00 38.10 877 LEU A O 1
ATOM 6706 N N . ASP A 1 847 ? -22.082 -17.333 23.901 1.00 41.90 878 ASP A N 1
ATOM 6707 C CA . ASP A 1 847 ? -23.460 -16.872 23.835 1.00 43.95 878 ASP A CA 1
ATOM 6708 C C . ASP A 1 847 ? -23.522 -15.524 23.125 1.00 47.53 878 ASP A C 1
ATOM 6709 O O . ASP A 1 847 ? -22.506 -14.969 22.700 1.00 48.99 878 ASP A O 1
ATOM 6714 N N . ASP A 1 848 ? -24.740 -14.998 22.992 1.00 52.39 879 ASP A N 1
ATOM 6715 C CA . ASP A 1 848 ? -24.952 -13.713 22.330 1.00 58.06 879 ASP A CA 1
ATOM 6716 C C . ASP A 1 848 ? -24.586 -12.530 23.210 1.00 59.04 879 ASP A C 1
ATOM 6717 O O . ASP A 1 848 ? -24.822 -11.385 22.808 1.00 55.76 879 ASP A O 1
ATOM 6722 N N . SER A 1 849 ? -24.017 -12.793 24.383 1.00 60.86 880 SER A N 1
ATOM 6723 C CA . SER A 1 849 ? -23.663 -11.766 25.354 1.00 60.13 880 SER A CA 1
ATOM 6724 C C . SER A 1 849 ? -22.874 -10.620 24.728 1.00 50.01 880 SER A C 1
ATOM 6725 O O . SER A 1 849 ? -22.141 -10.794 23.750 1.00 43.86 880 SER A O 1
ATOM 6728 N N . THR A 1 850 ? -23.029 -9.430 25.315 1.00 45.80 881 THR A N 1
ATOM 6729 C CA . THR A 1 850 ? -22.179 -8.305 24.937 1.00 45.13 881 THR A CA 1
ATOM 6730 C C . THR A 1 850 ? -20.734 -8.525 25.373 1.00 42.48 881 THR A C 1
ATOM 6731 O O . THR A 1 850 ? -19.810 -8.047 24.707 1.00 42.28 881 THR A O 1
ATOM 6735 N N . ASN A 1 851 ? -20.516 -9.228 26.487 1.00 42.83 882 ASN A N 1
ATOM 6736 C CA . ASN A 1 851 ? -19.175 -9.590 26.932 1.00 43.44 882 ASN A CA 1
ATOM 6737 C C . ASN A 1 851 ? -18.818 -11.025 26.562 1.00 41.22 882 ASN A C 1
ATOM 6738 O O . ASN A 1 851 ? -18.074 -11.687 27.296 1.00 36.56 882 ASN A O 1
ATOM 6743 N N . LYS A 1 852 ? -19.348 -11.519 25.437 1.00 40.66 883 LYS A N 1
ATOM 6744 C CA . LYS A 1 852 ? -19.062 -12.882 25.001 1.00 40.10 883 LYS A CA 1
ATOM 6745 C C . LYS A 1 852 ? -17.575 -13.109 24.738 1.00 33.37 883 LYS A C 1
ATOM 6746 O O . LYS A 1 852 ? -17.132 -14.261 24.741 1.00 34.97 883 LYS A O 1
ATOM 6752 N N . HIS A 1 853 ? -16.795 -12.050 24.522 1.00 32.02 884 HIS A N 1
ATOM 6753 C CA . HIS A 1 853 ? -15.364 -12.182 24.260 1.00 38.45 884 HIS A CA 1
ATOM 6754 C C . HIS A 1 853 ? -14.501 -11.971 25.494 1.00 35.83 884 HIS A C 1
ATOM 6755 O O . HIS A 1 853 ? -13.272 -12.057 25.394 1.00 37.19 884 HIS A O 1
ATOM 6762 N N . VAL A 1 854 ? -15.101 -11.699 26.645 1.00 34.04 885 VAL A N 1
ATOM 6763 C CA . VAL A 1 854 ? -14.377 -11.574 27.909 1.00 29.16 885 VAL A CA 1
ATOM 6764 C C . VAL A 1 854 ? -14.480 -12.908 28.637 1.00 28.97 885 VAL A C 1
ATOM 6765 O O . VAL A 1 854 ? -15.583 -13.462 28.729 1.00 30.88 885 VAL A O 1
ATOM 6769 N N . PRO A 1 855 ? -13.383 -13.453 29.151 1.00 26.21 886 PRO A N 1
ATOM 6770 C CA . PRO A 1 855 ? -13.455 -14.756 29.815 1.00 29.32 886 PRO A CA 1
ATOM 6771 C C . PRO A 1 855 ? -14.172 -14.676 31.154 1.00 29.91 886 PRO A C 1
ATOM 6772 O O . PRO A 1 855 ? -14.309 -13.612 31.764 1.00 28.75 886 PRO A O 1
ATOM 6776 N N . TYR A 1 856 ? -14.670 -15.837 31.586 1.00 28.82 887 TYR A N 1
ATOM 6777 C CA . TYR A 1 856 ? -15.177 -15.967 32.945 1.00 31.70 887 TYR A CA 1
ATOM 6778 C C . TYR A 1 856 ? -14.031 -15.949 33.939 1.00 30.59 887 TYR A C 1
ATOM 6779 O O . TYR A 1 856 ? -14.080 -15.244 34.954 1.00 27.91 887 TYR A O 1
ATOM 6788 N N . THR A 1 857 ? -12.992 -16.738 33.665 1.00 30.77 888 THR A N 1
ATOM 6789 C CA . THR A 1 857 ? -11.851 -16.890 34.554 1.00 31.19 888 THR A CA 1
ATOM 6790 C C . THR A 1 857 ? -10.582 -16.947 33.724 1.00 30.38 888 THR A C 1
ATOM 6791 O O . THR A 1 857 ? -10.602 -17.352 32.557 1.00 29.99 888 THR A O 1
ATOM 6795 N N . VAL A 1 858 ? -9.477 -16.541 34.341 1.00 27.96 889 VAL A N 1
ATOM 6796 C CA . VAL A 1 858 ? -8.148 -16.601 33.736 1.00 25.12 889 VAL A CA 1
ATOM 6797 C C . VAL A 1 858 ? -7.187 -17.105 34.803 1.00 26.88 889 VAL A C 1
ATOM 6798 O O . VAL A 1 858 ? -7.111 -16.524 35.889 1.00 30.29 889 VAL A O 1
ATOM 6802 N N . THR A 1 859 ? -6.464 -18.187 34.511 1.00 27.19 890 THR A N 1
ATOM 6803 C CA . THR A 1 859 ? -5.406 -18.672 35.385 1.00 30.31 890 THR A CA 1
ATOM 6804 C C . THR A 1 859 ? -4.087 -18.726 34.621 1.00 30.84 890 THR A C 1
ATOM 6805 O O . THR A 1 859 ? -4.062 -18.933 33.402 1.00 29.75 890 THR A O 1
ATOM 6809 N N . GLU A 1 860 ? -2.989 -18.511 35.344 1.00 28.25 891 GLU A N 1
ATOM 6810 C CA . GLU A 1 860 ? -1.663 -18.579 34.747 1.00 26.59 891 GLU A CA 1
ATOM 6811 C C . GLU A 1 860 ? -0.685 -19.096 35.790 1.00 25.24 891 GLU A C 1
ATOM 6812 O O . GLU A 1 860 ? -0.894 -18.936 36.998 1.00 23.17 891 GLU A O 1
ATOM 6818 N N . PHE A 1 861 ? 0.386 -19.722 35.308 1.00 26.77 892 PHE A N 1
ATOM 6819 C CA . PHE A 1 861 ? 1.289 -20.480 36.159 1.00 27.87 892 PHE A CA 1
ATOM 6820 C C . PHE A 1 861 ? 2.732 -20.183 35.792 1.00 26.56 892 PHE A C 1
ATOM 6821 O O . PHE A 1 861 ? 3.058 -19.942 34.628 1.00 26.89 892 PHE A O 1
ATOM 6829 N N . ARG A 1 862 ? 3.596 -20.214 36.804 1.00 24.98 893 ARG A N 1
ATOM 6830 C CA . ARG A 1 862 ? 5.024 -19.975 36.639 1.00 28.76 893 ARG A CA 1
ATOM 6831 C C . ARG A 1 862 ? 5.782 -21.231 37.034 1.00 27.86 893 ARG A C 1
ATOM 6832 O O . ARG A 1 862 ? 5.680 -21.684 38.180 1.00 24.23 893 ARG A O 1
ATOM 6840 N N . SER A 1 863 ? 6.535 -21.789 36.092 1.00 24.02 894 SER A N 1
ATOM 6841 C CA . SER A 1 863 ? 7.384 -22.936 36.374 1.00 26.62 894 SER A CA 1
ATOM 6842 C C . SER A 1 863 ? 8.736 -22.493 36.900 1.00 22.96 894 SER A C 1
ATOM 6843 O O . SER A 1 863 ? 9.236 -21.419 36.557 1.00 25.17 894 SER A O 1
ATOM 6846 N N . GLN A 1 864 ? 9.321 -23.337 37.747 1.00 24.76 895 GLN A N 1
ATOM 6847 C CA . GLN A 1 864 ? 10.695 -23.183 38.200 1.00 22.76 895 GLN A CA 1
ATOM 6848 C C . GLN A 1 864 ? 11.438 -24.483 37.954 1.00 24.75 895 GLN A C 1
ATOM 6849 O O . GLN A 1 864 ? 10.912 -25.567 38.223 1.00 21.41 895 GLN A O 1
ATOM 6855 N N . VAL A 1 865 ? 12.667 -24.377 37.458 1.00 25.34 896 VAL A N 1
ATOM 6856 C CA . VAL A 1 865 ? 13.497 -25.547 37.223 1.00 21.97 896 VAL A CA 1
ATOM 6857 C C . VAL A 1 865 ? 14.754 -25.399 38.061 1.00 28.93 896 VAL A C 1
ATOM 6858 O O . VAL A 1 865 ? 15.503 -24.426 37.908 1.00 32.30 896 VAL A O 1
ATOM 6862 N N . ARG A 1 866 ? 14.979 -26.359 38.947 1.00 28.91 897 ARG A N 1
ATOM 6863 C CA . ARG A 1 866 ? 16.123 -26.349 39.843 1.00 25.58 897 ARG A CA 1
ATOM 6864 C C . ARG A 1 866 ? 17.101 -27.445 39.447 1.00 26.72 897 ARG A C 1
ATOM 6865 O O . ARG A 1 866 ? 16.702 -28.605 39.292 1.00 26.69 897 ARG A O 1
ATOM 6873 N N . ARG A 1 867 ? 18.374 -27.083 39.293 1.00 28.18 898 ARG A N 1
ATOM 6874 C CA . ARG A 1 867 ? 19.420 -28.061 39.009 1.00 26.69 898 ARG A CA 1
ATOM 6875 C C . ARG A 1 867 ? 19.928 -28.650 40.322 1.00 24.24 898 ARG A C 1
ATOM 6876 O O . ARG A 1 867 ? 20.362 -27.912 41.215 1.00 22.64 898 ARG A O 1
ATOM 6884 N N . LEU A 1 868 ? 19.859 -29.978 40.437 1.00 23.71 899 LEU A N 1
ATOM 6885 C CA . LEU A 1 868 ? 20.255 -30.697 41.640 1.00 28.10 899 LEU A CA 1
ATOM 6886 C C . LEU A 1 868 ? 21.634 -31.328 41.526 1.00 33.95 899 LEU A C 1
ATOM 6887 O O . LEU A 1 868 ? 22.341 -31.432 42.532 1.00 33.56 899 LEU A O 1
ATOM 6892 N N . GLN A 1 869 ? 22.028 -31.750 40.326 1.00 34.51 900 GLN A N 1
ATOM 6893 C CA . GLN A 1 869 ? 23.352 -32.296 40.080 1.00 44.08 900 GLN A CA 1
ATOM 6894 C C . GLN A 1 869 ? 23.735 -31.985 38.646 1.00 46.05 900 GLN A C 1
ATOM 6895 O O . GLN A 1 869 ? 22.877 -31.875 37.765 1.00 45.98 900 GLN A O 1
ATOM 6901 N N . HIS A 1 870 ? 25.032 -31.849 38.415 1.00 50.29 901 HIS A N 1
ATOM 6902 C CA . HIS A 1 870 ? 25.544 -31.846 37.053 1.00 54.59 901 HIS A CA 1
ATOM 6903 C C . HIS A 1 870 ? 26.908 -32.519 37.026 1.00 54.72 901 HIS A C 1
ATOM 6904 O O . HIS A 1 870 ? 27.849 -32.033 36.393 1.00 54.50 901 HIS A O 1
ATOM 6911 N N . THR A 1 871 ? 27.024 -33.648 37.731 1.00 57.88 902 THR A N 1
ATOM 6912 C CA . THR A 1 871 ? 28.251 -34.433 37.692 1.00 59.33 902 THR A CA 1
ATOM 6913 C C . THR A 1 871 ? 28.405 -35.154 36.360 1.00 60.24 902 THR A C 1
ATOM 6914 O O . THR A 1 871 ? 29.533 -35.408 35.923 1.00 61.07 902 THR A O 1
ATOM 6918 N N . ASP A 1 872 ? 27.294 -35.491 35.707 1.00 59.32 903 ASP A N 1
ATOM 6919 C CA . ASP A 1 872 ? 27.336 -36.129 34.399 1.00 58.90 903 ASP A CA 1
ATOM 6920 C C . ASP A 1 872 ? 27.511 -35.071 33.319 1.00 59.26 903 ASP A C 1
ATOM 6921 O O . ASP A 1 872 ? 26.774 -34.081 33.284 1.00 59.13 903 ASP A O 1
ATOM 6926 N N . SER A 1 873 ? 28.486 -35.287 32.432 1.00 61.97 904 SER A N 1
ATOM 6927 C CA . SER A 1 873 ? 28.734 -34.342 31.348 1.00 62.70 904 SER A CA 1
ATOM 6928 C C . SER A 1 873 ? 27.609 -34.327 30.320 1.00 61.65 904 SER A C 1
ATOM 6929 O O . SER A 1 873 ? 27.459 -33.334 29.598 1.00 63.60 904 SER A O 1
ATOM 6932 N N . ARG A 1 874 ? 26.814 -35.397 30.241 1.00 59.32 905 ARG A N 1
ATOM 6933 C CA . ARG A 1 874 ? 25.777 -35.486 29.219 1.00 53.02 905 ARG A CA 1
ATOM 6934 C C . ARG A 1 874 ? 24.562 -34.633 29.566 1.00 49.63 905 ARG A C 1
ATOM 6935 O O . ARG A 1 874 ? 24.017 -33.950 28.692 1.00 47.67 905 ARG A O 1
ATOM 6943 N N . TYR A 1 875 ? 24.132 -34.643 30.827 1.00 48.88 906 TYR A N 1
ATOM 6944 C CA . TYR A 1 875 ? 22.897 -33.964 31.198 1.00 49.25 906 TYR A CA 1
ATOM 6945 C C . TYR A 1 875 ? 22.861 -33.772 32.705 1.00 48.22 906 TYR A C 1
ATOM 6946 O O . TYR A 1 875 ? 23.392 -34.606 33.450 1.00 48.53 906 TYR A O 1
ATOM 6955 N N . PRO A 1 876 ? 22.231 -32.706 33.181 1.00 42.00 907 PRO A N 1
ATOM 6956 C CA . PRO A 1 876 ? 22.071 -32.499 34.619 1.00 35.76 907 PRO A CA 1
ATOM 6957 C C . PRO A 1 876 ? 20.789 -33.141 35.145 1.00 33.92 907 PRO A C 1
ATOM 6958 O O . PRO A 1 876 ? 19.938 -33.608 34.388 1.00 30.77 907 PRO A O 1
ATOM 6962 N N . VAL A 1 877 ? 20.675 -33.155 36.472 1.00 30.97 908 VAL A N 1
ATOM 6963 C CA . VAL A 1 877 ? 19.482 -33.615 37.175 1.00 29.59 908 VAL A CA 1
ATOM 6964 C C . VAL A 1 877 ? 18.691 -32.381 37.581 1.00 29.32 908 VAL A C 1
ATOM 6965 O O . VAL A 1 877 ? 19.226 -31.491 38.255 1.00 29.83 908 VAL A O 1
ATOM 6969 N N . LEU A 1 878 ? 17.426 -32.324 37.171 1.00 24.18 909 LEU A N 1
ATOM 6970 C CA . LEU A 1 878 ? 16.587 -31.151 37.343 1.00 25.01 909 LEU A CA 1
ATOM 6971 C C . LEU A 1 878 ? 15.303 -31.529 38.067 1.00 25.75 909 LEU A C 1
ATOM 6972 O O . LEU A 1 878 ? 14.866 -32.679 38.038 1.00 26.72 909 LEU A O 1
ATOM 6977 N N . TRP A 1 879 ? 14.717 -30.538 38.735 1.00 23.57 910 TRP A N 1
ATOM 6978 C CA . TRP A 1 879 ? 13.418 -30.671 39.379 1.00 25.17 910 TRP A CA 1
ATOM 6979 C C . TRP A 1 879 ? 12.576 -29.483 38.945 1.00 24.38 910 TRP A C 1
ATOM 6980 O O . TRP A 1 879 ? 12.936 -28.332 39.212 1.00 25.52 910 TRP A O 1
ATOM 6991 N N . SER A 1 880 ? 11.477 -29.757 38.260 1.00 26.44 911 SER A N 1
ATOM 6992 C CA . SER A 1 880 ? 10.598 -28.715 37.759 1.00 27.18 911 SER A CA 1
ATOM 6993 C C . SER A 1 880 ? 9.346 -28.688 38.615 1.00 30.26 911 SER A C 1
ATOM 6994 O O . SER A 1 880 ? 8.819 -29.741 38.982 1.00 35.79 911 SER A O 1
ATOM 6997 N N . SER A 1 881 ? 8.874 -27.487 38.939 1.00 29.70 912 SER A N 1
ATOM 6998 C CA . SER A 1 881 ? 7.683 -27.340 39.766 1.00 25.69 912 SER A CA 1
ATOM 6999 C C . SER A 1 881 ? 7.022 -26.010 39.446 1.00 25.96 912 SER A C 1
ATOM 7000 O O . SER A 1 881 ? 7.637 -25.117 38.859 1.00 28.73 912 SER A O 1
ATOM 7003 N N . VAL A 1 882 ? 5.765 -25.877 39.853 1.00 26.99 913 VAL A N 1
ATOM 7004 C CA . VAL A 1 882 ? 5.042 -24.614 39.749 1.00 29.97 913 VAL A CA 1
ATOM 7005 C C . VAL A 1 882 ? 5.331 -23.791 41.003 1.00 31.05 913 VAL A C 1
ATOM 7006 O O . VAL A 1 882 ? 4.945 -24.178 42.106 1.00 32.89 913 VAL A O 1
ATOM 7010 N N . VAL A 1 883 ? 6.001 -22.645 40.843 1.00 27.89 914 VAL A N 1
ATOM 7011 C CA . VAL A 1 883 ? 6.310 -21.801 41.994 1.00 28.05 914 VAL A CA 1
ATOM 7012 C C . VAL A 1 883 ? 5.298 -20.691 42.216 1.00 29.17 914 VAL A C 1
ATOM 7013 O O . VAL A 1 883 ? 5.217 -20.162 43.336 1.00 27.46 914 VAL A O 1
ATOM 7017 N N . GLU A 1 884 ? 4.566 -20.285 41.185 1.00 28.86 915 GLU A N 1
ATOM 7018 C CA . GLU A 1 884 ? 3.550 -19.258 41.338 1.00 29.76 915 GLU A CA 1
ATOM 7019 C C . GLU A 1 884 ? 2.349 -19.622 40.484 1.00 32.41 915 GLU A C 1
ATOM 7020 O O . GLU A 1 884 ? 2.487 -20.210 39.410 1.00 35.61 915 GLU A O 1
ATOM 7026 N N . SER A 1 885 ? 1.172 -19.257 40.973 1.00 32.77 916 SER A N 1
ATOM 7027 C CA . SER A 1 885 ? -0.062 -19.396 40.218 1.00 29.71 916 SER A CA 1
ATOM 7028 C C . SER A 1 885 ? -0.930 -18.179 40.492 1.00 28.80 916 SER A C 1
ATOM 7029 O O . SER A 1 885 ? -0.900 -17.625 41.595 1.00 28.97 916 SER A O 1
ATOM 7032 N N . ARG A 1 886 ? -1.686 -17.752 39.485 1.00 27.35 917 ARG A N 1
ATOM 7033 C CA . ARG A 1 886 ? -2.574 -16.604 39.606 1.00 28.75 917 ARG A CA 1
ATOM 7034 C C . ARG A 1 886 ? -3.945 -16.961 39.049 1.00 32.61 917 ARG A C 1
ATOM 7035 O O . ARG A 1 886 ? -4.063 -17.704 38.068 1.00 32.48 917 ARG A O 1
ATOM 7043 N N . ASN A 1 887 ? -4.984 -16.399 39.669 1.00 30.22 918 ASN A N 1
ATOM 7044 C CA . ASN A 1 887 ? -6.363 -16.786 39.391 1.00 29.87 918 ASN A CA 1
ATOM 7045 C C . ASN A 1 887 ? -7.222 -15.525 39.324 1.00 29.75 918 ASN A C 1
ATOM 7046 O O . ASN A 1 887 ? -7.450 -14.876 40.347 1.00 31.77 918 ASN A O 1
ATOM 7051 N N . TYR A 1 888 ? -7.692 -15.180 38.126 1.00 26.64 919 TYR A N 1
ATOM 7052 C CA . TYR A 1 888 ? -8.582 -14.040 37.909 1.00 25.01 919 TYR A CA 1
ATOM 7053 C C . TYR A 1 888 ? -10.022 -14.518 37.753 1.00 28.75 919 TYR A C 1
ATOM 7054 O O . TYR A 1 888 ? -10.299 -15.416 36.949 1.00 29.51 919 TYR A O 1
ATOM 7063 N N . HIS A 1 889 ? -10.940 -13.890 38.483 1.00 25.55 920 HIS A N 1
ATOM 7064 C CA . HIS A 1 889 ? -12.374 -14.102 38.305 1.00 24.75 920 HIS A CA 1
ATOM 7065 C C . HIS A 1 889 ? -12.935 -12.824 37.696 1.00 25.21 920 HIS A C 1
ATOM 7066 O O . HIS A 1 889 ? -13.208 -11.850 38.406 1.00 26.42 920 HIS A O 1
ATOM 7073 N N . TYR A 1 890 ? -13.079 -12.818 36.373 1.00 21.22 921 TYR A N 1
ATOM 7074 C CA . TYR A 1 890 ? -13.658 -11.672 35.692 1.00 23.36 921 TYR A CA 1
ATOM 7075 C C . TYR A 1 890 ? -15.179 -11.720 35.665 1.00 21.49 921 TYR A C 1
ATOM 7076 O O . TYR A 1 890 ? -15.820 -10.667 35.714 1.00 23.48 921 TYR A O 1
ATOM 7085 N N . GLU A 1 891 ? -15.761 -12.919 35.581 1.00 21.29 922 GLU A N 1
ATOM 7086 C CA . GLU A 1 891 ? -17.191 -13.089 35.312 1.00 29.00 922 GLU A CA 1
ATOM 7087 C C . GLU A 1 891 ? -17.603 -12.265 34.099 1.00 28.64 922 GLU A C 1
ATOM 7088 O O . GLU A 1 891 ? -18.712 -11.738 34.016 1.00 24.04 922 GLU A O 1
ATOM 7094 N N . ARG A 1 892 ? -16.688 -12.173 33.139 1.00 21.84 923 ARG A N 1
ATOM 7095 C CA . ARG A 1 892 ? -16.871 -11.431 31.899 1.00 25.27 923 ARG A CA 1
ATOM 7096 C C . ARG A 1 892 ? -17.056 -9.936 32.119 1.00 28.79 923 ARG A C 1
ATOM 7097 O O . ARG A 1 892 ? -17.592 -9.246 31.248 1.00 29.35 923 ARG A O 1
ATOM 7105 N N . ILE A 1 893 ? -16.622 -9.406 33.259 1.00 24.14 924 ILE A N 1
ATOM 7106 C CA . ILE A 1 893 ? -16.511 -7.964 33.451 1.00 23.34 924 ILE A CA 1
ATOM 7107 C C . ILE A 1 893 ? -15.024 -7.630 33.394 1.00 27.87 924 ILE A C 1
ATOM 7108 O O . ILE A 1 893 ? -14.299 -7.772 34.387 1.00 23.79 924 ILE A O 1
ATOM 7113 N N . ALA A 1 894 ? -14.565 -7.177 32.225 1.00 27.73 925 ALA A N 1
ATOM 7114 C CA . ALA A 1 894 ? -13.131 -7.028 31.997 1.00 27.99 925 ALA A CA 1
ATOM 7115 C C . ALA A 1 894 ? -12.488 -6.054 32.976 1.00 30.00 925 ALA A C 1
ATOM 7116 O O . ALA A 1 894 ? -11.302 -6.193 33.297 1.00 33.04 925 ALA A O 1
ATOM 7118 N N . SER A 1 895 ? -13.245 -5.077 33.469 1.00 27.38 926 SER A N 1
ATOM 7119 C CA . SER A 1 895 ? -12.685 -3.971 34.230 1.00 27.13 926 SER A CA 1
ATOM 7120 C C . SER A 1 895 ? -12.698 -4.183 35.743 1.00 27.30 926 SER A C 1
ATOM 7121 O O . SER A 1 895 ? -12.152 -3.340 36.463 1.00 27.46 926 SER A O 1
ATOM 7124 N N . ASP A 1 896 ? -13.300 -5.276 36.255 1.00 29.16 927 ASP A N 1
ATOM 7125 C CA . ASP A 1 896 ? -13.482 -5.397 37.709 1.00 26.63 927 ASP A CA 1
ATOM 7126 C C . ASP A 1 896 ? -13.258 -6.811 38.245 1.00 24.44 927 ASP A C 1
ATOM 7127 O O . ASP A 1 896 ? -14.085 -7.319 39.009 1.00 26.84 927 ASP A O 1
ATOM 7132 N N . PRO A 1 897 ? -12.149 -7.466 37.920 1.00 25.25 928 PRO A N 1
ATOM 7133 C CA . PRO A 1 897 ? -11.960 -8.848 38.359 1.00 25.53 928 PRO A CA 1
ATOM 7134 C C . PRO A 1 897 ? -11.535 -8.924 39.816 1.00 24.18 928 PRO A C 1
ATOM 7135 O O . PRO A 1 897 ? -11.124 -7.936 40.424 1.00 24.83 928 PRO A O 1
ATOM 7139 N N . GLN A 1 898 ? -11.704 -10.115 40.380 1.00 21.22 929 GLN A N 1
ATOM 7140 C CA . GLN A 1 898 ? -10.961 -10.532 41.556 1.00 23.12 929 GLN A CA 1
ATOM 7141 C C . GLN A 1 898 ? -9.663 -11.202 41.108 1.00 25.94 929 GLN A C 1
ATOM 7142 O O . GLN A 1 898 ? -9.536 -11.677 39.973 1.00 25.73 929 GLN A O 1
ATOM 7148 N N . CYS A 1 899 ? -8.684 -11.215 42.003 1.00 21.35 930 CYS A N 1
ATOM 7149 C CA . CYS A 1 899 ? -7.407 -11.839 41.682 1.00 22.29 930 CYS A CA 1
ATOM 7150 C C . CYS A 1 899 ? -6.776 -12.388 42.943 1.00 23.10 930 CYS A C 1
ATOM 7151 O O . CYS A 1 899 ? -6.618 -11.661 43.928 1.00 25.36 930 CYS A O 1
ATOM 7154 N N . SER A 1 900 ? -6.418 -13.664 42.910 1.00 24.57 931 SER A N 1
ATOM 7155 C CA . SER A 1 900 ? -5.637 -14.267 43.974 1.00 26.64 931 SER A CA 1
ATOM 7156 C C . SER A 1 900 ? -4.356 -14.834 43.375 1.00 26.00 931 SER A C 1
ATOM 7157 O O . SER A 1 900 ? -4.235 -14.998 42.160 1.00 23.70 931 SER A O 1
ATOM 7160 N N . GLN A 1 901 ? -3.392 -15.157 44.232 1.00 26.99 932 GLN A N 1
ATOM 7161 C CA . GLN A 1 901 ? -2.105 -15.630 43.730 1.00 24.30 932 GLN A CA 1
ATOM 7162 C C . GLN A 1 901 ? -1.460 -16.516 44.785 1.00 24.34 932 GLN A C 1
ATOM 7163 O O . GLN A 1 901 ? -1.466 -16.160 45.965 1.00 25.18 932 GLN A O 1
ATOM 7169 N N . ASN A 1 902 ? -0.934 -17.675 44.377 1.00 28.30 933 ASN A N 1
ATOM 7170 C CA . ASN A 1 902 ? -0.225 -18.570 45.291 1.00 28.00 933 ASN A CA 1
ATOM 7171 C C . ASN A 1 902 ? 1.259 -18.598 44.943 1.00 28.98 933 ASN A C 1
ATOM 7172 O O . ASN A 1 902 ? 1.631 -18.670 43.768 1.00 30.55 933 ASN A O 1
ATOM 7177 N N . ILE A 1 903 ? 2.115 -18.525 45.965 1.00 28.04 934 ILE A N 1
ATOM 7178 C CA . ILE A 1 903 ? 3.553 -18.422 45.744 1.00 26.39 934 ILE A CA 1
ATOM 7179 C C . ILE A 1 903 ? 4.278 -19.353 46.705 1.00 27.65 934 ILE A C 1
ATOM 7180 O O . ILE A 1 903 ? 4.114 -19.242 47.926 1.00 27.26 934 ILE A O 1
ATOM 7185 N N . THR A 1 904 ? 5.090 -20.255 46.162 1.00 25.62 935 THR A N 1
ATOM 7186 C CA . THR A 1 904 ? 6.001 -21.058 46.975 1.00 28.45 935 THR A CA 1
ATOM 7187 C C . THR A 1 904 ? 7.293 -20.260 47.129 1.00 25.55 935 THR A C 1
ATOM 7188 O O . THR A 1 904 ? 8.116 -20.200 46.209 1.00 27.95 935 THR A O 1
ATOM 7192 N N . LEU A 1 905 ? 7.457 -19.621 48.290 1.00 26.52 936 LEU A N 1
ATOM 7193 C CA . LEU A 1 905 ? 8.620 -18.764 48.520 1.00 26.20 936 LEU A CA 1
ATOM 7194 C C . LEU A 1 905 ? 9.906 -19.565 48.647 1.00 25.84 936 LEU A C 1
ATOM 7195 O O . LEU A 1 905 ? 10.969 -19.092 48.235 1.00 24.18 936 LEU A O 1
ATOM 7200 N N . SER A 1 906 ? 9.842 -20.758 49.224 1.00 24.43 937 SER A N 1
ATOM 7201 C CA . SER A 1 906 ? 11.008 -21.626 49.265 1.00 27.38 937 SER A CA 1
ATOM 7202 C C . SER A 1 906 ? 10.539 -23.043 49.532 1.00 22.85 937 SER A C 1
ATOM 7203 O O . SER A 1 906 ? 9.453 -23.267 50.073 1.00 24.76 937 SER A O 1
ATOM 7206 N N . SER A 1 907 ? 11.376 -23.993 49.127 1.00 20.82 938 SER A N 1
ATOM 7207 C CA . SER A 1 907 ? 11.138 -25.410 49.328 1.00 26.80 938 SER A CA 1
ATOM 7208 C C . SER A 1 907 ? 12.472 -26.073 49.631 1.00 27.51 938 SER A C 1
ATOM 7209 O O . SER A 1 907 ? 13.533 -25.505 49.370 1.00 26.06 938 SER A O 1
ATOM 7212 N N . ASP A 1 908 ? 12.415 -27.280 50.187 1.00 26.38 939 ASP A N 1
ATOM 7213 C CA . ASP A 1 908 ? 13.635 -27.987 50.542 1.00 26.40 939 ASP A CA 1
ATOM 7214 C C . ASP A 1 908 ? 14.077 -28.895 49.394 1.00 26.09 939 ASP A C 1
ATOM 7215 O O . ASP A 1 908 ? 13.467 -28.932 48.327 1.00 20.76 939 ASP A O 1
ATOM 7220 N N . ARG A 1 909 ? 15.138 -29.668 49.632 1.00 30.34 940 ARG A N 1
ATOM 7221 C CA . ARG A 1 909 ? 15.759 -30.440 48.560 1.00 29.17 940 ARG A CA 1
ATOM 7222 C C . ARG A 1 909 ? 14.837 -31.510 47.989 1.00 24.30 940 ARG A C 1
ATOM 7223 O O . ARG A 1 909 ? 15.101 -32.016 46.892 1.00 26.49 940 ARG A O 1
ATOM 7231 N N . PHE A 1 910 ? 13.785 -31.886 48.708 1.00 24.46 941 PHE A N 1
ATOM 7232 C CA . PHE A 1 910 ? 12.816 -32.857 48.221 1.00 27.21 941 PHE A CA 1
ATOM 7233 C C . PHE A 1 910 ? 11.540 -32.193 47.734 1.00 26.91 941 PHE A C 1
ATOM 7234 O O . PHE A 1 910 ? 10.532 -32.872 47.542 1.00 28.55 941 PHE A O 1
ATOM 7242 N N . GLY A 1 911 ? 11.565 -30.881 47.538 1.00 25.32 942 GLY A N 1
ATOM 7243 C CA . GLY A 1 911 ? 10.422 -30.189 47.011 1.00 23.35 942 GLY A CA 1
ATOM 7244 C C . GLY A 1 911 ? 9.330 -29.884 48.009 1.00 23.48 942 GLY A C 1
ATOM 7245 O O . GLY A 1 911 ? 8.288 -29.386 47.595 1.00 22.49 942 GLY A O 1
ATOM 7246 N N . GLN A 1 912 ? 9.540 -30.149 49.312 1.00 20.02 943 GLN A N 1
ATOM 7247 C CA . GLN A 1 912 ? 8.531 -29.833 50.328 1.00 26.90 943 GLN A CA 1
ATOM 7248 C C . GLN A 1 912 ? 8.544 -28.337 50.619 1.00 30.20 943 GLN A C 1
ATOM 7249 O O . GLN A 1 912 ? 9.615 -27.766 50.842 1.00 32.08 943 GLN A O 1
ATOM 7255 N N . PRO A 1 913 ? 7.391 -27.676 50.641 1.00 27.71 944 PRO A N 1
ATOM 7256 C CA . PRO A 1 913 ? 7.392 -26.226 50.862 1.00 25.72 944 PRO A CA 1
ATOM 7257 C C . PRO A 1 913 ? 7.845 -25.898 52.279 1.00 24.77 944 PRO A C 1
ATOM 7258 O O . PRO A 1 913 ? 7.508 -26.594 53.238 1.00 28.62 944 PRO A O 1
ATOM 7262 N N . LEU A 1 914 ? 8.658 -24.856 52.393 1.00 20.25 945 LEU A N 1
ATOM 7263 C CA . LEU A 1 914 ? 9.105 -24.314 53.669 1.00 20.38 945 LEU A CA 1
ATOM 7264 C C . LEU A 1 914 ? 8.456 -22.981 53.982 1.00 23.19 945 LEU A C 1
ATOM 7265 O O . LEU A 1 914 ? 8.144 -22.708 55.145 1.00 23.79 945 LEU A O 1
ATOM 7270 N N . LYS A 1 915 ? 8.239 -22.162 52.949 1.00 21.99 946 LYS A N 1
ATOM 7271 C CA . LYS A 1 915 ? 7.567 -20.872 53.052 1.00 25.22 946 LYS A CA 1
ATOM 7272 C C . LYS A 1 915 ? 6.658 -20.697 51.847 1.00 25.75 946 LYS A C 1
ATOM 7273 O O . LYS A 1 915 ? 7.116 -20.822 50.706 1.00 24.70 946 LYS A O 1
ATOM 7279 N N . GLN A 1 916 ? 5.388 -20.382 52.106 1.00 24.41 947 GLN A N 1
ATOM 7280 C CA . GLN A 1 916 ? 4.388 -20.161 51.070 1.00 27.81 947 GLN A CA 1
ATOM 7281 C C . GLN A 1 916 ? 3.622 -18.878 51.363 1.00 26.99 947 GLN A C 1
ATOM 7282 O O . GLN A 1 916 ? 3.473 -18.475 52.521 1.00 23.60 947 GLN A O 1
ATOM 7288 N N . LEU A 1 917 ? 3.129 -18.238 50.305 1.00 23.46 948 LEU A N 1
ATOM 7289 C CA . LEU A 1 917 ? 2.315 -17.039 50.452 1.00 25.01 948 LEU A CA 1
ATOM 7290 C C . LEU A 1 917 ? 1.065 -17.154 49.593 1.00 26.54 948 LEU A C 1
ATOM 7291 O O . LEU A 1 917 ? 1.148 -17.490 48.405 1.00 29.60 948 LEU A O 1
ATOM 7296 N N . SER A 1 918 ? -0.087 -16.873 50.187 1.00 27.79 949 SER A N 1
ATOM 7297 C CA . SER A 1 918 ? -1.338 -16.763 49.449 1.00 28.49 949 SER A CA 1
ATOM 7298 C C . SER A 1 918 ? -1.761 -15.304 49.453 1.00 27.20 949 SER A C 1
ATOM 7299 O O . SER A 1 918 ? -1.819 -14.675 50.515 1.00 27.24 949 SER A O 1
ATOM 7302 N N . VAL A 1 919 ? -2.035 -14.768 48.269 1.00 24.82 950 VAL A N 1
ATOM 7303 C CA . VAL A 1 919 ? -2.274 -13.343 48.077 1.00 25.59 950 VAL A CA 1
ATOM 7304 C C . VAL A 1 919 ? -3.698 -13.158 47.589 1.00 27.72 950 VAL A C 1
ATOM 7305 O O . VAL A 1 919 ? -4.102 -13.787 46.606 1.00 23.30 950 VAL A O 1
ATOM 7309 N N . GLN A 1 920 ? -4.451 -12.286 48.264 1.00 25.82 951 GLN A N 1
ATOM 7310 C CA . GLN A 1 920 ? -5.768 -11.857 47.802 1.00 25.74 951 GLN A CA 1
ATOM 7311 C C . GLN A 1 920 ? -5.679 -10.370 47.481 1.00 28.28 951 GLN A C 1
ATOM 7312 O O . GLN A 1 920 ? -5.454 -9.545 48.371 1.00 21.06 951 GLN A O 1
ATOM 7318 N N . TYR A 1 921 ? -5.816 -10.030 46.206 1.00 27.95 952 TYR A N 1
ATOM 7319 C CA . TYR A 1 921 ? -5.615 -8.656 45.789 1.00 26.77 952 TYR A CA 1
ATOM 7320 C C . TYR A 1 921 ? -6.870 -7.822 46.044 1.00 25.40 952 TYR A C 1
ATOM 7321 O O . TYR A 1 921 ? -7.974 -8.358 46.180 1.00 26.76 952 TYR A O 1
ATOM 7330 N N . PRO A 1 922 ? -6.718 -6.507 46.145 1.00 25.46 953 PRO A N 1
ATOM 7331 C CA . PRO A 1 922 ? -7.874 -5.638 46.373 1.00 28.51 953 PRO A CA 1
ATOM 7332 C C . PRO A 1 922 ? -8.654 -5.362 45.096 1.00 27.83 953 PRO A C 1
ATOM 7333 O O . PRO A 1 922 ? -8.164 -5.526 43.977 1.00 27.52 953 PRO A O 1
ATOM 7337 N N . ARG A 1 923 ? -9.898 -4.928 45.293 1.00 27.23 954 ARG A N 1
ATOM 7338 C CA . ARG A 1 923 ? -10.721 -4.487 44.180 1.00 24.69 954 ARG A CA 1
ATOM 7339 C C . ARG A 1 923 ? -10.104 -3.248 43.555 1.00 27.81 954 ARG A C 1
ATOM 7340 O O . ARG A 1 923 ? -9.523 -2.411 44.249 1.00 27.71 954 ARG A O 1
ATOM 7348 N N . ARG A 1 924 ? -10.190 -3.150 42.230 1.00 26.27 955 ARG A N 1
ATOM 7349 C CA . ARG A 1 924 ? -9.730 -1.942 41.565 1.00 27.70 955 ARG A CA 1
ATOM 7350 C C . ARG A 1 924 ? -10.578 -0.753 42.003 1.00 28.89 955 ARG A C 1
ATOM 7351 O O . ARG A 1 924 ? -11.755 -0.899 42.344 1.00 30.58 955 ARG A O 1
ATOM 7359 N N . GLN A 1 925 ? -9.960 0.430 42.002 1.00 30.48 956 GLN A N 1
ATOM 7360 C CA . GLN A 1 925 ? -10.662 1.666 42.344 1.00 36.74 956 GLN A CA 1
ATOM 7361 C C . GLN A 1 925 ? -11.966 1.797 41.562 1.00 37.45 956 GLN A C 1
ATOM 7362 O O . GLN A 1 925 ? -12.014 1.544 40.353 1.00 36.40 956 GLN A O 1
ATOM 7368 N N . GLN A 1 926 ? -13.025 2.206 42.258 1.00 36.03 957 GLN A N 1
ATOM 7369 C CA . GLN A 1 926 ? -14.295 2.456 41.596 1.00 37.17 957 GLN A CA 1
ATOM 7370 C C . GLN A 1 926 ? -14.110 3.505 40.508 1.00 38.78 957 GLN A C 1
ATOM 7371 O O . GLN A 1 926 ? -13.659 4.622 40.805 1.00 38.09 957 GLN A O 1
ATOM 7377 N N . PRO A 1 927 ? -14.412 3.196 39.254 1.00 41.64 958 PRO A N 1
ATOM 7378 C CA . PRO A 1 927 ? -14.378 4.228 38.217 1.00 44.89 958 PRO A CA 1
ATOM 7379 C C . PRO A 1 927 ? -15.650 5.060 38.251 1.00 49.68 958 PRO A C 1
ATOM 7380 O O . PRO A 1 927 ? -16.666 4.672 38.829 1.00 49.33 958 PRO A O 1
ATOM 7384 N N . ALA A 1 928 ? -15.570 6.239 37.630 1.00 56.16 959 ALA A N 1
ATOM 7385 C CA . ALA A 1 928 ? -16.757 7.084 37.529 1.00 59.97 959 ALA A CA 1
ATOM 7386 C C . ALA A 1 928 ? -17.766 6.508 36.545 1.00 62.02 959 ALA A C 1
ATOM 7387 O O . ALA A 1 928 ? -18.975 6.718 36.703 1.00 62.71 959 ALA A O 1
ATOM 7389 N N . ILE A 1 929 ? -17.293 5.767 35.545 1.00 62.15 960 ILE A N 1
ATOM 7390 C CA . ILE A 1 929 ? -18.152 5.160 34.535 1.00 62.21 960 ILE A CA 1
ATOM 7391 C C . ILE A 1 929 ? -18.683 3.824 35.039 1.00 60.27 960 ILE A C 1
ATOM 7392 O O . ILE A 1 929 ? -17.950 3.027 35.637 1.00 58.77 960 ILE A O 1
ATOM 7397 N N . ASN A 1 930 ? -19.965 3.570 34.788 1.00 60.12 961 ASN A N 1
ATOM 7398 C CA . ASN A 1 930 ? -20.580 2.281 35.082 1.00 57.68 961 ASN A CA 1
ATOM 7399 C C . ASN A 1 930 ? -20.454 1.390 33.852 1.00 56.00 961 ASN A C 1
ATOM 7400 O O . ASN A 1 930 ? -20.931 1.748 32.770 1.00 56.98 961 ASN A O 1
ATOM 7405 N N . LEU A 1 931 ? -19.820 0.230 34.015 1.00 52.76 962 LEU A N 1
ATOM 7406 C CA . LEU A 1 931 ? -19.672 -0.722 32.921 1.00 51.81 962 LEU A CA 1
ATOM 7407 C C . LEU A 1 931 ? -20.452 -2.008 33.161 1.00 52.02 962 LEU A C 1
ATOM 7408 O O . LEU A 1 931 ? -20.282 -2.981 32.417 1.00 55.94 962 LEU A O 1
ATOM 7413 N N . TYR A 1 932 ? -21.298 -2.031 34.160 1.00 46.71 963 TYR A N 1
ATOM 7414 C CA . TYR A 1 932 ? -22.148 -3.168 34.458 1.00 42.45 963 TYR A CA 1
ATOM 7415 C C . TYR A 1 932 ? -23.471 -3.038 33.707 1.00 42.25 963 TYR A C 1
ATOM 7416 O O . TYR A 1 932 ? -23.798 -1.964 33.193 1.00 38.33 963 TYR A O 1
ATOM 7425 N N . PRO A 1 933 ? -24.251 -4.117 33.594 1.00 45.13 964 PRO A N 1
ATOM 7426 C CA . PRO A 1 933 ? -25.542 -4.010 32.897 1.00 44.92 964 PRO A CA 1
ATOM 7427 C C . PRO A 1 933 ? -26.463 -2.994 33.560 1.00 45.28 964 PRO A C 1
ATOM 7428 O O . PRO A 1 933 ? -26.549 -2.913 34.788 1.00 45.04 964 PRO A O 1
ATOM 7432 N N . ASP A 1 934 ? -27.150 -2.204 32.732 1.00 46.30 965 ASP A N 1
ATOM 7433 C CA . ASP A 1 934 ? -28.048 -1.176 33.247 1.00 49.89 965 ASP A CA 1
ATOM 7434 C C . ASP A 1 934 ? -29.375 -1.744 33.731 1.00 49.74 965 ASP A C 1
ATOM 7435 O O . ASP A 1 934 ? -30.248 -0.973 34.150 1.00 51.09 965 ASP A O 1
ATOM 7440 N N . THR A 1 935 ? -29.546 -3.065 33.679 1.00 46.88 966 THR A N 1
ATOM 7441 C CA . THR A 1 935 ? -30.707 -3.708 34.273 1.00 46.93 966 THR A CA 1
ATOM 7442 C C . THR A 1 935 ? -30.620 -3.787 35.791 1.00 43.42 966 THR A C 1
ATOM 7443 O O . THR A 1 935 ? -31.613 -4.151 36.433 1.00 44.75 966 THR A O 1
ATOM 7447 N N . LEU A 1 936 ? -29.470 -3.460 36.377 1.00 38.74 967 LEU A N 1
ATOM 7448 C CA . LEU A 1 936 ? -29.329 -3.518 37.823 1.00 35.69 967 LEU A CA 1
ATOM 7449 C C . LEU A 1 936 ? -30.085 -2.364 38.470 1.00 37.28 967 LEU A C 1
ATOM 7450 O O . LEU A 1 936 ? -30.278 -1.315 37.852 1.00 42.07 967 LEU A O 1
ATOM 7455 N N . PRO A 1 937 ? -30.521 -2.529 39.713 1.00 37.60 968 PRO A N 1
ATOM 7456 C CA . PRO A 1 937 ? -31.117 -1.398 40.425 1.00 40.62 968 PRO A CA 1
ATOM 7457 C C . PRO A 1 937 ? -30.155 -0.221 40.461 1.00 43.70 968 PRO A C 1
ATOM 7458 O O . PRO A 1 937 ? -28.933 -0.388 40.544 1.00 39.89 968 PRO A O 1
ATOM 7462 N N . ASP A 1 938 ? -30.723 0.979 40.375 1.00 45.31 969 ASP A N 1
ATOM 7463 C CA . ASP A 1 938 ? -29.920 2.187 40.487 1.00 50.84 969 ASP A CA 1
ATOM 7464 C C . ASP A 1 938 ? -29.172 2.202 41.813 1.00 46.27 969 ASP A C 1
ATOM 7465 O O . ASP A 1 938 ? -29.726 1.869 42.865 1.00 40.64 969 ASP A O 1
ATOM 7470 N N . LYS A 1 939 ? -27.896 2.579 41.743 1.00 45.67 970 LYS A N 1
ATOM 7471 C CA . LYS A 1 939 ? -26.966 2.711 42.857 1.00 42.88 970 LYS A CA 1
ATOM 7472 C C . LYS A 1 939 ? -26.518 1.372 43.428 1.00 38.67 970 LYS A C 1
ATOM 7473 O O . LYS A 1 939 ? -25.758 1.367 44.402 1.00 39.25 970 LYS A O 1
ATOM 7479 N N . LEU A 1 940 ? -26.948 0.238 42.861 1.00 32.66 971 LEU A N 1
ATOM 7480 C CA . LEU A 1 940 ? -26.457 -1.051 43.342 1.00 30.77 971 LEU A CA 1
ATOM 7481 C C . LEU A 1 940 ? -24.941 -1.161 43.184 1.00 27.27 971 LEU A C 1
ATOM 7482 O O . LEU A 1 940 ? -24.235 -1.535 44.129 1.00 29.98 971 LEU A O 1
ATOM 7487 N N . LEU A 1 941 ? -24.424 -0.852 41.995 1.00 27.69 972 LEU A N 1
ATOM 7488 C CA . LEU A 1 941 ? -22.980 -0.949 41.785 1.00 28.12 972 LEU A CA 1
ATOM 7489 C C . LEU A 1 941 ? -22.224 -0.100 42.798 1.00 27.78 972 LEU A C 1
ATOM 7490 O O . LEU A 1 941 ? -21.283 -0.577 43.439 1.00 34.66 972 LEU A O 1
ATOM 7495 N N . ALA A 1 942 ? -22.635 1.162 42.967 1.00 27.16 973 ALA A N 1
ATOM 7496 C CA . ALA A 1 942 ? -21.998 2.029 43.957 1.00 27.71 973 ALA A CA 1
ATOM 7497 C C . ALA A 1 942 ? -22.047 1.414 45.351 1.00 29.77 973 ALA A C 1
ATOM 7498 O O . ALA A 1 942 ? -21.058 1.462 46.092 1.00 32.86 973 ALA A O 1
ATOM 7500 N N . ASN A 1 943 ? -23.186 0.832 45.732 1.00 29.79 974 ASN A N 1
ATOM 7501 C CA . ASN A 1 943 ? -23.322 0.239 47.058 1.00 25.57 974 ASN A CA 1
ATOM 7502 C C . ASN A 1 943 ? -22.653 -1.130 47.153 1.00 27.65 974 ASN A C 1
ATOM 7503 O O . ASN A 1 943 ? -22.687 -1.755 48.218 1.00 28.45 974 ASN A O 1
ATOM 7508 N N . SER A 1 944 ? -22.078 -1.624 46.057 1.00 26.95 975 SER A N 1
ATOM 7509 C CA . SER A 1 944 ? -21.278 -2.840 46.090 1.00 25.08 975 SER A CA 1
ATOM 7510 C C . SER A 1 944 ? -19.858 -2.595 46.581 1.00 26.03 975 SER A C 1
ATOM 7511 O O . SER A 1 944 ? -19.115 -3.558 46.795 1.00 29.20 975 SER A O 1
ATOM 7514 N N . TYR A 1 945 ? -19.458 -1.342 46.752 1.00 28.26 976 TYR A N 1
ATOM 7515 C CA . TYR A 1 945 ? -18.098 -1.023 47.150 1.00 27.78 976 TYR A CA 1
ATOM 7516 C C . TYR A 1 945 ? -17.992 -0.972 48.670 1.00 29.15 976 TYR A C 1
ATOM 7517 O O . TYR A 1 945 ? -18.861 -0.406 49.339 1.00 29.73 976 TYR A O 1
ATOM 7526 N N . ASP A 1 946 ? -16.941 -1.591 49.212 1.00 22.36 977 ASP A N 1
ATOM 7527 C CA . ASP A 1 946 ? -16.809 -1.758 50.656 1.00 26.58 977 ASP A CA 1
ATOM 7528 C C . ASP A 1 946 ? -15.327 -1.791 50.989 1.00 28.48 977 ASP A C 1
ATOM 7529 O O . ASP A 1 946 ? -14.534 -2.384 50.250 1.00 27.33 977 ASP A O 1
ATOM 7534 N N . ASP A 1 947 ? -14.963 -1.146 52.103 1.00 30.56 978 ASP A N 1
ATOM 7535 C CA . ASP A 1 947 ? -13.560 -1.054 52.500 1.00 30.87 978 ASP A CA 1
ATOM 7536 C C . ASP A 1 947 ? -12.901 -2.419 52.587 1.00 27.71 978 ASP A C 1
ATOM 7537 O O . ASP A 1 947 ? -11.701 -2.541 52.320 1.00 29.01 978 ASP A O 1
ATOM 7542 N N . GLN A 1 948 ? -13.653 -3.450 52.983 1.00 26.67 979 GLN A N 1
ATOM 7543 C CA . GLN A 1 948 ? -13.082 -4.786 53.087 1.00 23.84 979 GLN A CA 1
ATOM 7544 C C . GLN A 1 948 ? -12.613 -5.325 51.741 1.00 26.73 979 GLN A C 1
ATOM 7545 O O . GLN A 1 948 ? -11.843 -6.293 51.710 1.00 25.78 979 GLN A O 1
ATOM 7551 N N . GLN A 1 949 ? -13.042 -4.720 50.632 1.00 25.37 980 GLN A N 1
ATOM 7552 C CA . GLN A 1 949 ? -12.550 -5.143 49.326 1.00 25.95 980 GLN A CA 1
ATOM 7553 C C . GLN A 1 949 ? -11.204 -4.521 48.964 1.00 27.67 980 GLN A C 1
ATOM 7554 O O . GLN A 1 949 ? -10.602 -4.931 47.963 1.00 28.24 980 GLN A O 1
ATOM 7560 N N . ARG A 1 950 ? -10.714 -3.558 49.748 1.00 26.80 981 ARG A N 1
ATOM 7561 C CA . ARG A 1 950 ? -9.574 -2.731 49.362 1.00 24.74 981 ARG A CA 1
ATOM 7562 C C . ARG A 1 950 ? -8.329 -3.012 50.204 1.00 27.77 981 ARG A C 1
ATOM 7563 O O . ARG A 1 950 ? -7.465 -2.143 50.357 1.00 26.09 981 ARG A O 1
ATOM 7571 N N . GLN A 1 951 ? -8.229 -4.211 50.766 1.00 27.52 982 GLN A N 1
ATOM 7572 C CA . GLN A 1 951 ? -7.071 -4.620 51.544 1.00 27.14 982 GLN A CA 1
ATOM 7573 C C . GLN A 1 951 ? -6.294 -5.669 50.765 1.00 26.65 982 GLN A C 1
ATOM 7574 O O . GLN A 1 951 ? -6.884 -6.618 50.243 1.00 27.21 982 GLN A O 1
ATOM 7580 N N . LEU A 1 952 ? -4.978 -5.495 50.685 1.00 25.93 983 LEU A N 1
ATOM 7581 C CA . LEU A 1 952 ? -4.103 -6.541 50.177 1.00 23.36 983 LEU A CA 1
ATOM 7582 C C . LEU A 1 952 ? -3.836 -7.523 51.308 1.00 24.73 983 LEU A C 1
ATOM 7583 O O . LEU A 1 952 ? -3.402 -7.121 52.395 1.00 27.75 983 LEU A O 1
ATOM 7588 N N . ARG A 1 953 ? -4.105 -8.804 51.077 1.00 23.24 984 ARG A N 1
ATOM 7589 C CA . ARG A 1 953 ? -4.057 -9.797 52.143 1.00 23.55 984 ARG A CA 1
ATOM 7590 C C . ARG A 1 953 ? -3.068 -10.884 51.768 1.00 27.00 984 ARG A C 1
ATOM 7591 O O . ARG A 1 953 ? -3.270 -11.593 50.776 1.00 27.00 984 ARG A O 1
ATOM 7599 N N . LEU A 1 954 ? -2.007 -11.019 52.569 1.00 26.46 985 LEU A N 1
ATOM 7600 C CA . LEU A 1 954 ? -0.932 -11.978 52.332 1.00 26.15 985 LEU A CA 1
ATOM 7601 C C . LEU A 1 954 ? -0.908 -12.986 53.473 1.00 31.09 985 LEU A C 1
ATOM 7602 O O . LEU A 1 954 ? -0.487 -12.657 54.590 1.00 27.99 985 LEU A O 1
ATOM 7607 N N . THR A 1 955 ? -1.343 -14.212 53.191 1.00 20.44 986 THR A N 1
ATOM 7608 C CA . THR A 1 955 ? -1.313 -15.284 54.172 1.00 24.43 986 THR A CA 1
ATOM 7609 C C . THR A 1 955 ? -0.025 -16.088 54.017 1.00 29.23 986 THR A C 1
ATOM 7610 O O . THR A 1 955 ? 0.277 -16.598 52.927 1.00 26.70 986 THR A O 1
ATOM 7614 N N . TYR A 1 956 ? 0.735 -16.180 55.107 1.00 28.31 987 TYR A N 1
ATOM 7615 C CA . TYR A 1 956 ? 2.131 -16.616 55.099 1.00 23.76 987 TYR A CA 1
ATOM 7616 C C . TYR A 1 956 ? 2.263 -17.879 55.940 1.00 25.89 987 TYR A C 1
ATOM 7617 O O . TYR A 1 956 ? 2.186 -17.821 57.176 1.00 23.89 987 TYR A O 1
ATOM 7626 N N . GLN A 1 957 ? 2.470 -19.016 55.285 1.00 22.19 988 GLN A N 1
ATOM 7627 C CA . GLN A 1 957 ? 2.580 -20.289 55.983 1.00 25.37 988 GLN A CA 1
ATOM 7628 C C . GLN A 1 957 ? 4.019 -20.792 55.964 1.00 26.09 988 GLN A C 1
ATOM 7629 O O . GLN A 1 957 ? 4.655 -20.836 54.906 1.00 27.75 988 GLN A O 1
ATOM 7635 N N . GLN A 1 958 ? 4.524 -21.159 57.141 1.00 24.59 989 GLN A N 1
ATOM 7636 C CA . GLN A 1 958 ? 5.809 -21.820 57.295 1.00 25.90 989 GLN A CA 1
ATOM 7637 C C . GLN A 1 958 ? 5.585 -23.285 57.651 1.00 29.09 989 GLN A C 1
ATOM 7638 O O . GLN A 1 958 ? 4.637 -23.629 58.366 1.00 29.17 989 GLN A O 1
ATOM 7644 N N . SER A 1 959 ? 6.473 -24.145 57.144 1.00 31.68 990 SER A N 1
ATOM 7645 C CA . SER A 1 959 ? 6.375 -25.588 57.320 1.00 30.41 990 SER A CA 1
ATOM 7646 C C . SER A 1 959 ? 7.754 -26.188 57.571 1.00 30.32 990 SER A C 1
ATOM 7647 O O . SER A 1 959 ? 8.756 -25.742 57.013 1.00 24.81 990 SER A O 1
ATOM 7650 N N . SER A 1 960 ? 7.790 -27.219 58.410 1.00 30.38 991 SER A N 1
ATOM 7651 C CA . SER A 1 960 ? 8.991 -28.010 58.620 1.00 26.19 991 SER A CA 1
ATOM 7652 C C . SER A 1 960 ? 8.632 -29.478 58.450 1.00 23.13 991 SER A C 1
ATOM 7653 O O . SER A 1 960 ? 7.469 -29.873 58.577 1.00 22.65 991 SER A O 1
ATOM 7656 N N . TRP A 1 961 ? 9.641 -30.296 58.165 1.00 20.14 992 TRP A N 1
ATOM 7657 C CA . TRP A 1 961 ? 9.404 -31.675 57.778 1.00 20.02 992 TRP A CA 1
ATOM 7658 C C . TRP A 1 961 ? 10.440 -32.587 58.411 1.00 24.96 992 TRP A C 1
ATOM 7659 O O . TRP A 1 961 ? 11.543 -32.158 58.759 1.00 26.30 992 TRP A O 1
ATOM 7670 N N . HIS A 1 962 ? 10.086 -33.864 58.532 1.00 20.08 993 HIS A N 1
ATOM 7671 C CA . HIS A 1 962 ? 11.050 -34.916 58.839 1.00 28.52 993 HIS A CA 1
ATOM 7672 C C . HIS A 1 962 ? 11.309 -35.710 57.564 1.00 28.58 993 HIS A C 1
ATOM 7673 O O . HIS A 1 962 ? 10.365 -36.201 56.937 1.00 30.53 993 HIS A O 1
ATOM 7680 N N . HIS A 1 963 ? 12.575 -35.824 57.179 1.00 26.54 994 HIS A N 1
ATOM 7681 C CA . HIS A 1 963 ? 12.998 -36.715 56.104 1.00 27.32 994 HIS A CA 1
ATOM 7682 C C . HIS A 1 963 ? 13.898 -37.787 56.703 1.00 23.80 994 HIS A C 1
ATOM 7683 O O . HIS A 1 963 ? 14.939 -37.466 57.276 1.00 28.92 994 HIS A O 1
ATOM 7690 N N . LEU A 1 964 ? 13.504 -39.052 56.562 1.00 22.80 995 LEU A N 1
ATOM 7691 C CA . LEU A 1 964 ? 14.311 -40.189 57.003 1.00 25.12 995 LEU A CA 1
ATOM 7692 C C . LEU A 1 964 ? 15.031 -40.766 55.788 1.00 25.97 995 LEU A C 1
ATOM 7693 O O . LEU A 1 964 ? 14.400 -41.401 54.933 1.00 23.58 995 LEU A O 1
ATOM 7698 N N . THR A 1 965 ? 16.344 -40.539 55.700 1.00 22.94 996 THR A N 1
ATOM 7699 C CA . THR A 1 965 ? 17.115 -40.893 54.507 1.00 27.85 996 THR A CA 1
ATOM 7700 C C . THR A 1 965 ? 18.467 -41.463 54.901 1.00 28.11 996 THR A C 1
ATOM 7701 O O . THR A 1 965 ? 19.281 -40.755 55.497 1.00 29.15 996 THR A O 1
ATOM 7705 N N . ASN A 1 966 ? 18.710 -42.722 54.558 1.00 25.10 997 ASN A N 1
ATOM 7706 C CA . ASN A 1 966 ? 20.072 -43.241 54.503 1.00 31.78 997 ASN A CA 1
ATOM 7707 C C . ASN A 1 966 ? 20.090 -44.342 53.447 1.00 33.19 997 ASN A C 1
ATOM 7708 O O . ASN A 1 966 ? 19.155 -44.465 52.648 1.00 28.74 997 ASN A O 1
ATOM 7713 N N . ASN A 1 967 ? 21.148 -45.154 53.453 1.00 33.67 998 ASN A N 1
ATOM 7714 C CA . ASN A 1 967 ? 21.306 -46.180 52.429 1.00 35.30 998 ASN A CA 1
ATOM 7715 C C . ASN A 1 967 ? 20.207 -47.243 52.469 1.00 30.35 998 ASN A C 1
ATOM 7716 O O . ASN A 1 967 ? 19.974 -47.910 51.455 1.00 29.14 998 ASN A O 1
ATOM 7721 N N . THR A 1 968 ? 19.546 -47.434 53.613 1.00 28.71 999 THR A N 1
ATOM 7722 C CA . THR A 1 968 ? 18.551 -48.491 53.757 1.00 29.19 999 THR A CA 1
ATOM 7723 C C . THR A 1 968 ? 17.202 -47.979 54.255 1.00 28.75 999 THR A C 1
ATOM 7724 O O . THR A 1 968 ? 16.351 -48.790 54.632 1.00 29.48 999 THR A O 1
ATOM 7728 N N . VAL A 1 969 ? 16.985 -46.663 54.271 1.00 25.78 1000 VAL A N 1
ATOM 7729 C CA . VAL A 1 969 ? 15.731 -46.058 54.710 1.00 24.70 1000 VAL A CA 1
ATOM 7730 C C . VAL A 1 969 ? 15.401 -44.884 53.796 1.00 24.96 1000 VAL A C 1
ATOM 7731 O O . VAL A 1 969 ? 16.290 -44.118 53.412 1.00 25.60 1000 VAL A O 1
ATOM 7735 N N . ARG A 1 970 ? 14.118 -44.714 53.473 1.00 21.95 1001 ARG A N 1
ATOM 7736 C CA . ARG A 1 970 ? 13.675 -43.512 52.759 1.00 23.64 1001 ARG A CA 1
ATOM 7737 C C . ARG A 1 970 ? 12.195 -43.271 53.048 1.00 27.60 1001 ARG A C 1
ATOM 7738 O O . ARG A 1 970 ? 11.329 -43.906 52.431 1.00 27.52 1001 ARG A O 1
ATOM 7746 N N . VAL A 1 971 ? 11.922 -42.347 53.973 1.00 25.33 1002 VAL A N 1
ATOM 7747 C CA . VAL A 1 971 ? 10.579 -41.854 54.273 1.00 23.23 1002 VAL A CA 1
ATOM 7748 C C . VAL A 1 971 ? 10.648 -40.331 54.190 1.00 22.25 1002 VAL A C 1
ATOM 7749 O O . VAL A 1 971 ? 11.263 -39.685 55.048 1.00 25.31 1002 VAL A O 1
ATOM 7753 N N . LEU A 1 972 ? 10.043 -39.757 53.161 1.00 19.90 1003 LEU A N 1
ATOM 7754 C CA . LEU A 1 972 ? 10.152 -38.329 52.902 1.00 24.76 1003 LEU A CA 1
ATOM 7755 C C . LEU A 1 972 ? 8.850 -37.624 53.241 1.00 25.00 1003 LEU A C 1
ATOM 7756 O O . LEU A 1 972 ? 7.771 -38.196 53.109 1.00 22.58 1003 LEU A O 1
ATOM 7761 N N . GLY A 1 973 ? 8.967 -36.368 53.661 1.00 24.18 1004 GLY A N 1
ATOM 7762 C CA . GLY A 1 973 ? 7.809 -35.512 53.764 1.00 25.67 1004 GLY A CA 1
ATOM 7763 C C . GLY A 1 973 ? 6.909 -35.756 54.957 1.00 25.36 1004 GLY A C 1
ATOM 7764 O O . GLY A 1 973 ? 5.700 -35.528 54.858 1.00 21.56 1004 GLY A O 1
ATOM 7765 N N . LEU A 1 974 ? 7.463 -36.190 56.086 1.00 25.25 1005 LEU A N 1
ATOM 7766 C CA . LEU A 1 974 ? 6.657 -36.342 57.304 1.00 25.88 1005 LEU A CA 1
ATOM 7767 C C . LEU A 1 974 ? 6.427 -34.981 57.938 1.00 26.29 1005 LEU A C 1
ATOM 7768 O O . LEU A 1 974 ? 7.402 -34.309 58.311 1.00 24.74 1005 LEU A O 1
ATOM 7773 N N . PRO A 1 975 ? 5.179 -34.542 58.096 1.00 26.80 1006 PRO A N 1
ATOM 7774 C CA . PRO A 1 975 ? 4.932 -33.211 58.658 1.00 27.75 1006 PRO A CA 1
ATOM 7775 C C . PRO A 1 975 ? 5.554 -33.078 60.040 1.00 27.43 1006 PRO A C 1
ATOM 7776 O O . PRO A 1 975 ? 5.482 -33.991 60.864 1.00 26.90 1006 PRO A O 1
ATOM 7780 N N . ASP A 1 976 ? 6.193 -31.937 60.275 1.00 28.89 1007 ASP A N 1
ATOM 7781 C CA . ASP A 1 976 ? 6.765 -31.647 61.583 1.00 28.67 1007 ASP A CA 1
ATOM 7782 C C . ASP A 1 976 ? 5.926 -30.549 62.208 1.00 26.54 1007 ASP A C 1
ATOM 7783 O O . ASP A 1 976 ? 5.082 -30.822 63.063 1.00 28.10 1007 ASP A O 1
ATOM 7788 N N . SER A 1 977 ? 6.141 -29.313 61.770 1.00 23.87 1008 SER A N 1
ATOM 7789 C CA . SER A 1 977 ? 5.410 -28.169 62.286 1.00 27.68 1008 SER A CA 1
ATOM 7790 C C . SER A 1 977 ? 4.911 -27.295 61.141 1.00 27.00 1008 SER A C 1
ATOM 7791 O O . SER A 1 977 ? 5.452 -27.317 60.034 1.00 27.23 1008 SER A O 1
ATOM 7794 N N . THR A 1 978 ? 3.850 -26.540 61.423 1.00 27.05 1009 THR A N 1
ATOM 7795 C CA . THR A 1 978 ? 3.316 -25.532 60.519 1.00 27.23 1009 THR A CA 1
ATOM 7796 C C . THR A 1 978 ? 2.915 -24.307 61.330 1.00 28.72 1009 THR A C 1
ATOM 7797 O O . THR A 1 978 ? 2.501 -24.425 62.485 1.00 28.38 1009 THR A O 1
ATOM 7801 N N . ARG A 1 979 ? 3.040 -23.126 60.717 1.00 26.79 1010 ARG A N 1
ATOM 7802 C CA . ARG A 1 979 ? 2.593 -21.881 61.326 1.00 29.10 1010 ARG A CA 1
ATOM 7803 C C . ARG A 1 979 ? 2.005 -20.984 60.246 1.00 31.15 1010 ARG A C 1
ATOM 7804 O O . ARG A 1 979 ? 2.477 -20.994 59.104 1.00 29.05 1010 ARG A O 1
ATOM 7812 N N . SER A 1 980 ? 0.959 -20.223 60.598 1.00 28.07 1011 SER A N 1
ATOM 7813 C CA . SER A 1 980 ? 0.386 -19.245 59.684 1.00 28.97 1011 SER A CA 1
ATOM 7814 C C . SER A 1 980 ? 0.342 -17.861 60.323 1.00 29.64 1011 SER A C 1
ATOM 7815 O O . SER A 1 980 ? 0.050 -17.717 61.515 1.00 26.24 1011 SER A O 1
ATOM 7818 N N . ASP A 1 981 ? 0.649 -16.848 59.512 1.00 27.81 1012 ASP A N 1
ATOM 7819 C CA . ASP A 1 981 ? 0.440 -15.452 59.851 1.00 28.77 1012 ASP A CA 1
ATOM 7820 C C . ASP A 1 981 ? -0.161 -14.761 58.638 1.00 26.23 1012 ASP A C 1
ATOM 7821 O O . ASP A 1 981 ? -0.207 -15.325 57.544 1.00 25.93 1012 ASP A O 1
ATOM 7826 N N . ILE A 1 982 ? -0.613 -13.525 58.825 1.00 20.80 1013 ILE A N 1
ATOM 7827 C CA . ILE A 1 982 ? -1.212 -12.783 57.724 1.00 26.90 1013 ILE A CA 1
ATOM 7828 C C . ILE A 1 982 ? -0.777 -11.330 57.801 1.00 25.63 1013 ILE A C 1
ATOM 7829 O O . ILE A 1 982 ? -0.745 -10.736 58.886 1.00 23.12 1013 ILE A O 1
ATOM 7834 N N . PHE A 1 983 ? -0.400 -10.782 56.649 1.00 25.06 1014 PHE A N 1
ATOM 7835 C CA . PHE A 1 983 ? -0.111 -9.367 56.469 1.00 25.98 1014 PHE A CA 1
ATOM 7836 C C . PHE A 1 983 ? -1.293 -8.722 55.759 1.00 26.15 1014 PHE A C 1
ATOM 7837 O O . PHE A 1 983 ? -1.733 -9.218 54.718 1.00 26.38 1014 PHE A O 1
ATOM 7845 N N . THR A 1 984 ? -1.778 -7.604 56.299 1.00 23.24 1015 THR A N 1
ATOM 7846 C CA . THR A 1 984 ? -2.920 -6.892 55.746 1.00 25.48 1015 THR A CA 1
ATOM 7847 C C . THR A 1 984 ? -2.521 -5.442 55.526 1.00 27.95 1015 THR A C 1
ATOM 7848 O O . THR A 1 984 ? -2.103 -4.764 56.471 1.00 25.87 1015 THR A O 1
ATOM 7852 N N . TYR A 1 985 ? -2.668 -4.963 54.288 1.00 24.44 1016 TYR A N 1
ATOM 7853 C CA . TYR A 1 985 ? -2.243 -3.623 53.912 1.00 25.94 1016 TYR A CA 1
ATOM 7854 C C . TYR A 1 985 ? -3.328 -2.938 53.096 1.00 27.80 1016 TYR A C 1
ATOM 7855 O O . TYR A 1 985 ? -4.034 -3.586 52.321 1.00 28.76 1016 TYR A O 1
ATOM 7864 N N . VAL A 1 986 ? -3.428 -1.611 53.249 1.00 31.12 1017 VAL A N 1
ATOM 7865 C CA . VAL A 1 986 ? -4.300 -0.815 52.388 1.00 31.86 1017 VAL A CA 1
ATOM 7866 C C . VAL A 1 986 ? -3.807 -0.890 50.947 1.00 34.10 1017 VAL A C 1
ATOM 7867 O O . VAL A 1 986 ? -2.607 -1.022 50.681 1.00 31.75 1017 VAL A O 1
ATOM 7871 N N . ALA A 1 987 ? -4.738 -0.757 50.005 1.00 36.92 1018 ALA A N 1
ATOM 7872 C CA . ALA A 1 987 ? -4.453 -1.058 48.605 1.00 40.12 1018 ALA A CA 1
ATOM 7873 C C . ALA A 1 987 ? -3.364 -0.190 47.984 1.00 41.58 1018 ALA A C 1
ATOM 7874 O O . ALA A 1 987 ? -2.876 -0.534 46.902 1.00 43.71 1018 ALA A O 1
ATOM 7876 N N . GLU A 1 988 ? -2.971 0.915 48.618 1.00 46.84 1019 GLU A N 1
ATOM 7877 C CA . GLU A 1 988 ? -1.945 1.770 48.023 1.00 54.68 1019 GLU A CA 1
ATOM 7878 C C . GLU A 1 988 ? -0.654 1.010 47.738 1.00 57.76 1019 GLU A C 1
ATOM 7879 O O . GLU A 1 988 ? 0.069 1.345 46.792 1.00 56.83 1019 GLU A O 1
ATOM 7885 N N . ASN A 1 989 ? -0.349 -0.020 48.526 1.00 58.77 1020 ASN A N 1
ATOM 7886 C CA . ASN A 1 989 ? 0.957 -0.664 48.484 1.00 58.49 1020 ASN A CA 1
ATOM 7887 C C . ASN A 1 989 ? 0.979 -1.923 47.617 1.00 55.42 1020 ASN A C 1
ATOM 7888 O O . ASN A 1 989 ? 1.821 -2.801 47.822 1.00 53.93 1020 ASN A O 1
ATOM 7893 N N . VAL A 1 990 ? 0.085 -2.021 46.639 1.00 55.59 1021 VAL A N 1
ATOM 7894 C CA . VAL A 1 990 ? 0.190 -3.020 45.578 1.00 56.46 1021 VAL A CA 1
ATOM 7895 C C . VAL A 1 990 ? 1.009 -2.408 44.445 1.00 57.76 1021 VAL A C 1
ATOM 7896 O O . VAL A 1 990 ? 0.575 -1.403 43.856 1.00 57.41 1021 VAL A O 1
ATOM 7900 N N . PRO A 1 991 ? 2.181 -2.955 44.116 1.00 57.99 1022 PRO A N 1
ATOM 7901 C CA . PRO A 1 991 ? 2.960 -2.408 42.998 1.00 62.23 1022 PRO A CA 1
ATOM 7902 C C . PRO A 1 991 ? 2.212 -2.547 41.680 1.00 64.09 1022 PRO A C 1
ATOM 7903 O O . PRO A 1 991 ? 1.296 -3.360 41.537 1.00 63.94 1022 PRO A O 1
ATOM 7907 N N . ALA A 1 992 ? 2.623 -1.731 40.708 1.00 71.06 1023 ALA A N 1
ATOM 7908 C CA . ALA A 1 992 ? 1.933 -1.670 39.423 1.00 77.75 1023 ALA A CA 1
ATOM 7909 C C . ALA A 1 992 ? 1.798 -3.052 38.790 1.00 80.85 1023 ALA A C 1
ATOM 7910 O O . ALA A 1 992 ? 0.690 -3.504 38.477 1.00 85.08 1023 ALA A O 1
ATOM 7912 N N . GLY A 1 993 ? 2.919 -3.740 38.598 1.00 69.81 1024 GLY A N 1
ATOM 7913 C CA . GLY A 1 993 ? 2.884 -5.063 38.012 1.00 59.96 1024 GLY A CA 1
ATOM 7914 C C . GLY A 1 993 ? 2.423 -6.174 38.927 1.00 50.52 1024 GLY A C 1
ATOM 7915 O O . GLY A 1 993 ? 2.351 -7.324 38.484 1.00 49.29 1024 GLY A O 1
ATOM 7916 N N . GLY A 1 994 ? 2.107 -5.864 40.188 1.00 41.75 1025 GLY A N 1
ATOM 7917 C CA . GLY A 1 994 ? 1.683 -6.865 41.154 1.00 39.18 1025 GLY A CA 1
ATOM 7918 C C . GLY A 1 994 ? 2.851 -7.526 41.860 1.00 38.54 1025 GLY A C 1
ATOM 7919 O O . GLY A 1 994 ? 4.008 -7.115 41.746 1.00 38.93 1025 GLY A O 1
ATOM 7920 N N . LEU A 1 995 ? 2.541 -8.592 42.592 1.00 33.35 1026 LEU A N 1
ATOM 7921 C CA . LEU A 1 995 ? 3.553 -9.289 43.369 1.00 33.01 1026 LEU A CA 1
ATOM 7922 C C . LEU A 1 995 ? 4.084 -10.511 42.624 1.00 33.55 1026 LEU A C 1
ATOM 7923 O O . LEU A 1 995 ? 3.426 -11.063 41.737 1.00 34.68 1026 LEU A O 1
ATOM 7928 N N . ASN A 1 996 ? 5.296 -10.917 42.987 1.00 30.84 1027 ASN A N 1
ATOM 7929 C CA . ASN A 1 996 ? 5.905 -12.145 42.490 1.00 32.08 1027 ASN A CA 1
ATOM 7930 C C . ASN A 1 996 ? 6.970 -12.576 43.494 1.00 31.46 1027 ASN A C 1
ATOM 7931 O O . ASN A 1 996 ? 7.245 -11.872 44.470 1.00 29.44 1027 ASN A O 1
ATOM 7936 N N . LEU A 1 997 ? 7.583 -13.737 43.235 1.00 33.72 1028 LEU A N 1
ATOM 7937 C CA . LEU A 1 997 ? 8.510 -14.323 44.203 1.00 34.93 1028 LEU A CA 1
ATOM 7938 C C . LEU A 1 997 ? 9.703 -13.407 44.464 1.00 32.42 1028 LEU A C 1
ATOM 7939 O O . LEU A 1 997 ? 10.095 -13.201 45.621 1.00 31.97 1028 LEU A O 1
ATOM 7944 N N . GLU A 1 998 ? 10.273 -12.825 43.406 1.00 27.37 1029 GLU A N 1
ATOM 7945 C CA . GLU A 1 998 ? 11.442 -11.965 43.580 1.00 28.25 1029 GLU A CA 1
ATOM 7946 C C . GLU A 1 998 ? 11.101 -10.705 44.370 1.00 29.11 1029 GLU A C 1
ATOM 7947 O O . GLU A 1 998 ? 11.863 -10.302 45.257 1.00 28.30 1029 GLU A O 1
ATOM 7953 N N . LEU A 1 999 ? 9.974 -10.059 44.053 1.00 30.42 1030 LEU A N 1
ATOM 7954 C CA . LEU A 1 999 ? 9.573 -8.862 44.786 1.00 32.98 1030 LEU A CA 1
ATOM 7955 C C . LEU A 1 999 ? 9.357 -9.169 46.260 1.00 37.91 1030 LEU A C 1
ATOM 7956 O O . LEU A 1 999 ? 9.719 -8.369 47.131 1.00 43.50 1030 LEU A O 1
ATOM 7961 N N . LEU A 1 1000 ? 8.775 -10.329 46.559 1.00 34.27 1031 LEU A N 1
ATOM 7962 C CA . LEU A 1 1000 ? 8.471 -10.703 47.932 1.00 31.44 1031 LEU A CA 1
ATOM 7963 C C . LEU A 1 1000 ? 9.669 -11.249 48.688 1.00 33.48 1031 LEU A C 1
ATOM 7964 O O . LEU A 1 1000 ? 9.592 -11.372 49.914 1.00 33.22 1031 LEU A O 1
ATOM 7969 N N . SER A 1 1001 ? 10.753 -11.602 47.993 1.00 33.21 1032 SER A N 1
ATOM 7970 C CA . SER A 1 1001 ? 11.964 -12.078 48.651 1.00 37.92 1032 SER A CA 1
ATOM 7971 C C . SER A 1 1001 ? 12.988 -10.974 48.887 1.00 39.29 1032 SER A C 1
ATOM 7972 O O . SER A 1 1001 ? 13.998 -11.221 49.553 1.00 37.87 1032 SER A O 1
ATOM 7975 N N . ASP A 1 1002 ? 12.753 -9.775 48.359 1.00 44.89 1033 ASP A N 1
ATOM 7976 C CA . ASP A 1 1002 ? 13.634 -8.643 48.596 1.00 48.84 1033 ASP A CA 1
ATOM 7977 C C . ASP A 1 1002 ? 13.645 -8.279 50.082 1.00 45.15 1033 ASP A C 1
ATOM 7978 O O . ASP A 1 1002 ? 12.719 -8.592 50.835 1.00 41.10 1033 ASP A O 1
ATOM 7983 N N . LYS A 1 1003 ? 14.717 -7.602 50.501 1.00 46.35 1034 LYS A N 1
ATOM 7984 C CA . LYS A 1 1003 ? 14.910 -7.311 51.919 1.00 50.66 1034 LYS A CA 1
ATOM 7985 C C . LYS A 1 1003 ? 13.906 -6.291 52.448 1.00 46.28 1034 LYS A C 1
ATOM 7986 O O . LYS A 1 1003 ? 13.620 -6.276 53.650 1.00 45.26 1034 LYS A O 1
ATOM 7992 N N . ASN A 1 1004 ? 13.371 -5.430 51.586 1.00 42.95 1035 ASN A N 1
ATOM 7993 C CA . ASN A 1 1004 ? 12.371 -4.450 51.987 1.00 44.76 1035 ASN A CA 1
ATOM 7994 C C . ASN A 1 1004 ? 10.958 -4.882 51.623 1.00 42.45 1035 ASN A C 1
ATOM 7995 O O . ASN A 1 1004 ? 10.049 -4.047 51.593 1.00 42.30 1035 ASN A O 1
ATOM 8000 N N . SER A 1 1005 ? 10.756 -6.167 51.346 1.00 36.79 1036 SER A N 1
ATOM 8001 C CA . SER A 1 1005 ? 9.482 -6.630 50.830 1.00 31.59 1036 SER A CA 1
ATOM 8002 C C . SER A 1 1005 ? 8.383 -6.477 51.879 1.00 30.99 1036 SER A C 1
ATOM 8003 O O . SER A 1 1005 ? 8.638 -6.258 53.071 1.00 26.77 1036 SER A O 1
ATOM 8006 N N . LEU A 1 1006 ? 7.134 -6.611 51.413 1.00 26.95 1037 LEU A N 1
ATOM 8007 C CA . LEU A 1 1006 ? 5.983 -6.504 52.296 1.00 28.73 1037 LEU A CA 1
ATOM 8008 C C . LEU A 1 1006 ? 5.952 -7.605 53.341 1.00 29.44 1037 LEU A C 1
ATOM 8009 O O . LEU A 1 1006 ? 5.180 -7.510 54.301 1.00 30.98 1037 LEU A O 1
ATOM 8014 N N . ILE A 1 1007 ? 6.728 -8.666 53.158 1.00 24.77 1038 ILE A N 1
ATOM 8015 C CA . ILE A 1 1007 ? 6.770 -9.731 54.145 1.00 24.28 1038 ILE A CA 1
ATOM 8016 C C . ILE A 1 1007 ? 8.158 -9.851 54.77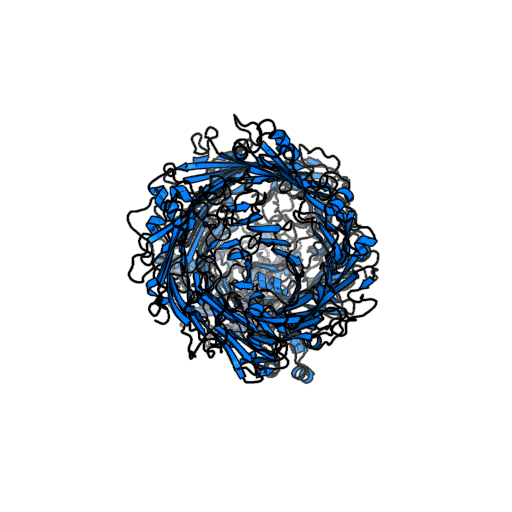8 1.00 25.29 1038 ILE A C 1
ATOM 8017 O O . ILE A 1 1007 ? 8.525 -10.913 55.256 1.00 22.60 1038 ILE A O 1
ATOM 8022 N N . ALA A 1 1008 ? 8.929 -8.767 54.804 1.00 26.20 1039 ALA A N 1
ATOM 8023 C CA . ALA A 1 1008 ? 10.271 -8.863 55.364 1.00 33.58 1039 ALA A CA 1
ATOM 8024 C C . ALA A 1 1008 ? 10.174 -9.175 56.850 1.00 33.77 1039 ALA A C 1
ATOM 8025 O O . ALA A 1 1008 ? 9.182 -8.843 57.516 1.00 30.75 1039 ALA A O 1
ATOM 8027 N N . ASP A 1 1009 ? 11.203 -9.860 57.357 1.00 31.91 1040 ASP A N 1
ATOM 8028 C CA . ASP A 1 1009 ? 11.137 -10.442 58.692 1.00 37.02 1040 ASP A CA 1
ATOM 8029 C C . ASP A 1 1009 ? 11.076 -9.384 59.786 1.00 38.35 1040 ASP A C 1
ATOM 8030 O O . ASP A 1 1009 ? 10.669 -9.700 60.910 1.00 43.63 1040 ASP A O 1
ATOM 8035 N N . ASP A 1 1010 ? 11.448 -8.138 59.487 1.00 36.93 1041 ASP A N 1
ATOM 8036 C CA . ASP A 1 1010 ? 11.273 -7.051 60.439 1.00 40.83 1041 ASP A CA 1
ATOM 8037 C C . ASP A 1 1010 ? 9.870 -6.454 60.412 1.00 37.84 1041 ASP A C 1
ATOM 8038 O O . ASP A 1 1010 ? 9.541 -5.659 61.297 1.00 41.76 1041 ASP A O 1
ATOM 8043 N N . LYS A 1 1011 ? 9.041 -6.818 59.431 1.00 33.07 1042 LYS A N 1
ATOM 8044 C CA . LYS A 1 1011 ? 7.693 -6.279 59.291 1.00 35.59 1042 LYS A CA 1
ATOM 8045 C C . LYS A 1 1011 ? 6.733 -6.996 60.239 1.00 34.70 1042 LYS A C 1
ATOM 8046 O O . LYS A 1 1011 ? 6.798 -8.220 60.378 1.00 33.78 1042 LYS A O 1
ATOM 8052 N N . PRO A 1 1012 ? 5.819 -6.265 60.875 1.00 33.03 1043 PRO A N 1
ATOM 8053 C CA . PRO A 1 1012 ? 4.845 -6.910 61.760 1.00 27.82 1043 PRO A CA 1
ATOM 8054 C C . PRO A 1 1012 ? 3.838 -7.744 60.986 1.00 29.94 1043 PRO A C 1
ATOM 8055 O O . PRO A 1 1012 ? 3.440 -7.403 59.870 1.00 35.19 1043 PRO A O 1
ATOM 8059 N N . ARG A 1 1013 ? 3.415 -8.847 61.602 1.00 25.44 1044 ARG A N 1
ATOM 8060 C CA . ARG A 1 1013 ? 2.387 -9.708 61.034 1.00 29.49 1044 ARG A CA 1
ATOM 8061 C C . ARG A 1 1013 ? 1.483 -10.210 62.156 1.00 26.09 1044 ARG A C 1
ATOM 8062 O O . ARG A 1 1013 ? 1.876 -10.244 63.323 1.00 25.24 1044 ARG A O 1
ATOM 8070 N N . GLU A 1 1014 ? 0.251 -10.586 61.804 1.00 29.04 1045 GLU A N 1
ATOM 8071 C CA . GLU A 1 1014 ? -0.705 -11.079 62.791 1.00 25.97 1045 GLU A CA 1
ATOM 8072 C C . GLU A 1 1014 ? -0.688 -12.599 62.819 1.00 21.25 1045 GLU A C 1
ATOM 8073 O O . GLU A 1 1014 ? -0.734 -13.247 61.771 1.00 23.35 1045 GLU A O 1
ATOM 8079 N N . TYR A 1 1015 ? -0.658 -13.162 64.017 1.00 21.26 1046 TYR A N 1
ATOM 8080 C CA . TYR A 1 1015 ? -0.541 -14.605 64.189 1.00 27.76 1046 TYR A CA 1
ATOM 8081 C C . TYR A 1 1015 ? -1.886 -15.294 63.986 1.00 29.84 1046 TYR A C 1
ATOM 8082 O O . TYR A 1 1015 ? -2.891 -14.894 64.575 1.00 36.06 1046 TYR A O 1
ATOM 8091 N N . LEU A 1 1016 ? -1.897 -16.339 63.159 1.00 27.12 1047 LEU A N 1
ATOM 8092 C CA . LEU A 1 1016 ? -3.091 -17.119 62.883 1.00 27.12 1047 LEU A CA 1
ATOM 8093 C C . LEU A 1 1016 ? -3.132 -18.442 63.635 1.00 25.50 1047 LEU A C 1
ATOM 8094 O O . LEU A 1 1016 ? -4.187 -18.825 64.153 1.00 24.90 1047 LEU A O 1
ATOM 8099 N N . GLY A 1 1017 ? -2.024 -19.159 63.699 1.00 25.10 1048 GLY A N 1
ATOM 8100 C CA . GLY A 1 1017 ? -2.013 -20.419 64.408 1.00 24.47 1048 GLY A CA 1
ATOM 8101 C C . GLY A 1 1017 ? -0.755 -21.202 64.114 1.00 26.68 1048 GLY A C 1
ATOM 8102 O O . GLY A 1 1017 ? 0.113 -20.786 63.335 1.00 24.99 1048 GLY A O 1
ATOM 8103 N N . GLN A 1 1018 ? -0.676 -22.356 64.761 1.00 26.10 1049 GLN A N 1
ATOM 8104 C CA . GLN A 1 1018 ? 0.425 -23.269 64.525 1.00 24.45 1049 GLN A CA 1
ATOM 8105 C C . GLN A 1 1018 ? -0.031 -24.666 64.907 1.00 26.67 1049 GLN A C 1
ATOM 8106 O O . GLN A 1 1018 ? -1.056 -24.848 65.582 1.00 25.06 1049 GLN A O 1
ATOM 8112 N N . GLN A 1 1019 ? 0.739 -25.652 64.453 1.00 25.25 1050 GLN A N 1
ATOM 8113 C CA . GLN A 1 1019 ? 0.425 -27.053 64.685 1.00 26.97 1050 GLN A CA 1
ATOM 8114 C C . GLN A 1 1019 ? 1.708 -27.864 64.597 1.00 28.89 1050 GLN A C 1
ATOM 8115 O O . GLN A 1 1019 ? 2.531 -27.641 63.703 1.00 28.34 1050 GLN A O 1
ATOM 8121 N N . LYS A 1 1020 ? 1.865 -28.804 65.525 1.00 25.29 1051 LYS A N 1
ATOM 8122 C CA . LYS A 1 1020 ? 2.977 -29.744 65.521 1.00 27.59 1051 LYS A CA 1
ATOM 8123 C C . LYS A 1 1020 ? 2.428 -31.163 65.525 1.00 29.49 1051 LYS A C 1
ATOM 8124 O O . LYS A 1 1020 ? 1.398 -31.443 66.156 1.00 30.06 1051 LYS A O 1
ATOM 8130 N N . THR A 1 1021 ? 3.097 -32.052 64.802 1.00 23.48 1052 THR A N 1
ATOM 8131 C CA . THR A 1 1021 ? 2.736 -33.462 64.783 1.00 25.87 1052 THR A CA 1
ATOM 8132 C C . THR A 1 1021 ? 3.741 -34.212 65.642 1.00 28.12 1052 THR A C 1
ATOM 8133 O O . THR A 1 1021 ? 4.949 -34.114 65.407 1.00 27.35 1052 THR A O 1
ATOM 8137 N N . ALA A 1 1022 ? 3.249 -34.927 66.655 1.00 30.06 1053 ALA A N 1
ATOM 8138 C CA . ALA A 1 1022 ? 4.110 -35.683 67.558 1.00 29.97 1053 ALA A CA 1
ATOM 8139 C C . ALA A 1 1022 ? 4.173 -37.138 67.111 1.00 29.18 1053 ALA A C 1
ATOM 8140 O O . ALA A 1 1022 ? 3.154 -37.723 66.738 1.00 32.35 1053 ALA A O 1
ATOM 8142 N N . TYR A 1 1023 ? 5.367 -37.722 67.161 1.00 25.46 1054 TYR A N 1
ATOM 8143 C CA . TYR A 1 1023 ? 5.576 -39.096 66.723 1.00 27.82 1054 TYR A CA 1
ATOM 8144 C C . TYR A 1 1023 ? 6.062 -39.962 67.877 1.00 29.83 1054 TYR A C 1
ATOM 8145 O O . TYR A 1 1023 ? 6.727 -39.480 68.795 1.00 26.38 1054 TYR A O 1
ATOM 8154 N N . THR A 1 1024 ? 5.743 -41.254 67.806 1.00 29.62 1055 THR A N 1
ATOM 8155 C CA . THR A 1 1024 ? 6.160 -42.221 68.813 1.00 30.29 1055 THR A CA 1
ATOM 8156 C C . THR A 1 1024 ? 6.897 -43.374 68.147 1.00 31.11 1055 THR A C 1
ATOM 8157 O O . THR A 1 1024 ? 6.702 -43.663 66.965 1.00 27.15 1055 THR A O 1
ATOM 8161 N N . ASP A 1 1025 ? 7.738 -44.053 68.923 1.00 30.92 1056 ASP A N 1
ATOM 8162 C CA . ASP A 1 1025 ? 8.308 -45.292 68.415 1.00 30.71 1056 ASP A CA 1
ATOM 8163 C C . ASP A 1 1025 ? 7.368 -46.474 68.606 1.00 30.54 1056 ASP A C 1
ATOM 8164 O O . ASP A 1 1025 ? 7.674 -47.575 68.131 1.00 26.58 1056 ASP A O 1
ATOM 8169 N N . GLY A 1 1026 ? 6.226 -46.262 69.265 1.00 34.98 1057 GLY A N 1
ATOM 8170 C CA . GLY A 1 1026 ? 5.275 -47.316 69.539 1.00 37.43 1057 GLY A CA 1
ATOM 8171 C C . GLY A 1 1026 ? 5.494 -48.060 70.841 1.00 43.05 1057 GLY A C 1
ATOM 8172 O O . GLY A 1 1026 ? 4.626 -48.853 71.229 1.00 46.59 1057 GLY A O 1
ATOM 8173 N N . GLN A 1 1027 ? 6.616 -47.833 71.526 1.00 47.03 1058 GLN A N 1
ATOM 8174 C 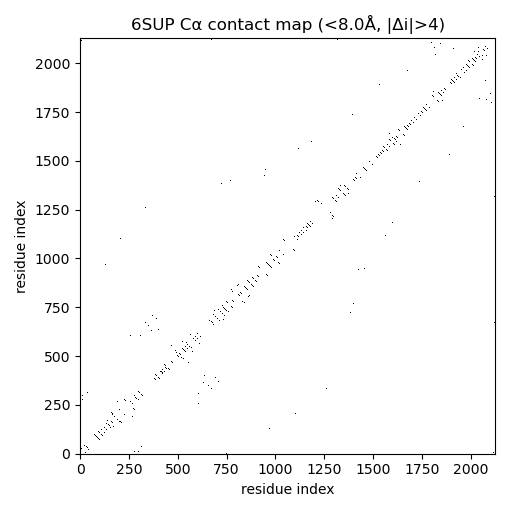CA . GLN A 1 1027 ? 6.932 -48.509 72.780 1.00 53.75 1058 GLN A CA 1
ATOM 8175 C C . GLN A 1 1027 ? 6.959 -47.586 73.989 1.00 59.32 1058 GLN A C 1
ATOM 8176 O O . GLN A 1 1027 ? 6.695 -48.047 75.100 1.00 62.25 1058 GLN A O 1
ATOM 8182 N N . ASN A 1 1028 ? 7.280 -46.305 73.812 1.00 63.45 1059 ASN A N 1
ATOM 8183 C CA . ASN A 1 1028 ? 7.285 -45.337 74.898 1.00 68.40 1059 ASN A CA 1
ATOM 8184 C C . ASN A 1 1028 ? 6.359 -44.177 74.562 1.00 69.67 1059 ASN A C 1
ATOM 8185 O O . ASN A 1 1028 ? 6.015 -43.943 73.400 1.00 69.68 1059 ASN A O 1
ATOM 8190 N N . THR A 1 1029 ? 5.968 -43.440 75.601 1.00 69.94 1060 THR A N 1
ATOM 8191 C CA . THR A 1 1029 ? 5.007 -42.355 75.456 1.00 67.81 1060 THR A CA 1
ATOM 8192 C C . THR A 1 1029 ? 5.651 -41.016 75.118 1.00 61.48 1060 THR A C 1
ATOM 8193 O O . THR A 1 1029 ? 4.950 -40.112 74.646 1.00 59.24 1060 THR A O 1
ATOM 8197 N N . THR A 1 1030 ? 6.950 -40.866 75.344 1.00 56.42 1061 THR A N 1
ATOM 8198 C CA . THR A 1 1030 ? 7.607 -39.593 75.074 1.00 54.11 1061 THR A CA 1
ATOM 8199 C C . THR A 1 1030 ? 7.740 -39.384 73.570 1.00 50.35 1061 THR A C 1
ATOM 8200 O O . THR A 1 1030 ? 8.252 -40.268 72.869 1.00 49.60 1061 THR A O 1
ATOM 8204 N N . PRO A 1 1031 ? 7.279 -38.248 73.038 1.00 46.87 1062 PRO A N 1
ATOM 8205 C CA . PRO A 1 1031 ? 7.458 -37.967 71.607 1.00 41.61 1062 PRO A CA 1
ATOM 8206 C C . PRO A 1 1031 ? 8.921 -38.036 71.197 1.00 40.08 1062 PRO A C 1
ATOM 8207 O O . PRO A 1 1031 ? 9.822 -37.680 71.959 1.00 43.43 1062 PRO A O 1
ATOM 8211 N N . LEU A 1 1032 ? 9.147 -38.501 69.975 1.00 36.45 1063 LEU A N 1
ATOM 8212 C CA . LEU A 1 1032 ? 10.487 -38.641 69.424 1.00 35.41 1063 LEU A CA 1
ATOM 8213 C C . LEU A 1 1032 ? 10.957 -37.340 68.793 1.00 37.14 1063 LEU A C 1
ATOM 8214 O O . LEU A 1 1032 ? 10.167 -36.581 68.229 1.00 33.96 1063 LEU A O 1
ATOM 8219 N N . GLN A 1 1033 ? 12.272 -37.109 68.850 1.00 37.22 1064 GLN A N 1
ATOM 8220 C CA . GLN A 1 1033 ? 12.837 -36.005 68.086 1.00 39.83 1064 GLN A CA 1
ATOM 8221 C C . GLN A 1 1033 ? 12.860 -36.328 66.601 1.00 40.30 1064 GLN A C 1
ATOM 8222 O O . GLN A 1 1033 ? 12.777 -35.419 65.767 1.00 39.95 1064 GLN A O 1
ATOM 8228 N N . THR A 1 1034 ? 12.980 -37.609 66.259 1.00 41.76 1065 THR A N 1
ATOM 8229 C CA . THR A 1 1034 ? 13.001 -38.068 64.875 1.00 42.42 1065 THR A CA 1
ATOM 8230 C C . THR A 1 1034 ? 12.074 -39.271 64.777 1.00 39.68 1065 THR A C 1
ATOM 8231 O O . THR A 1 1034 ? 12.252 -40.252 65.528 1.00 37.55 1065 THR A O 1
ATOM 8235 N N . PRO A 1 1035 ? 11.084 -39.251 63.896 1.00 36.04 1066 PRO A N 1
ATOM 8236 C CA . PRO A 1 1035 ? 10.174 -40.396 63.796 1.00 32.25 1066 PRO A CA 1
ATOM 8237 C C . PRO A 1 1035 ? 10.879 -41.627 63.246 1.00 28.05 1066 PRO A C 1
ATOM 8238 O O . PRO A 1 1035 ? 11.894 -41.538 62.552 1.00 30.32 1066 PRO A O 1
ATOM 8242 N N . THR A 1 1036 ? 10.345 -42.791 63.598 1.00 27.39 1067 THR A N 1
ATOM 8243 C CA . THR A 1 1036 ? 10.843 -44.026 63.025 1.00 28.40 1067 THR A CA 1
ATOM 8244 C C . THR A 1 1036 ? 10.275 -44.210 61.621 1.00 28.41 1067 THR A C 1
ATOM 8245 O O . THR A 1 1036 ? 9.379 -43.484 61.188 1.00 26.85 1067 THR A O 1
ATOM 8249 N N . ARG A 1 1037 ? 10.802 -45.218 60.917 1.00 24.52 1068 ARG A N 1
ATOM 8250 C CA . ARG A 1 1037 ? 10.331 -45.512 59.565 1.00 24.99 1068 ARG A CA 1
ATOM 8251 C C . ARG A 1 1037 ? 8.819 -45.725 59.523 1.00 25.53 1068 ARG A C 1
ATOM 8252 O O . ARG A 1 1037 ? 8.175 -45.400 58.521 1.00 24.66 1068 ARG A O 1
ATOM 8260 N N . GLN A 1 1038 ? 8.233 -46.239 60.608 1.00 25.56 1069 GLN A N 1
ATOM 8261 C CA . GLN A 1 1038 ? 6.787 -46.457 60.655 1.00 23.79 1069 GLN A CA 1
ATOM 8262 C C . GLN A 1 1038 ? 6.002 -45.152 60.728 1.00 23.80 1069 GLN A C 1
ATOM 8263 O O . GLN A 1 1038 ? 4.796 -45.152 60.437 1.00 30.15 1069 GLN A O 1
ATOM 8269 N N . ALA A 1 1039 ? 6.654 -44.049 61.098 1.00 20.78 1070 ALA A N 1
ATOM 8270 C CA . ALA A 1 1039 ? 6.029 -42.726 61.147 1.00 25.01 1070 ALA A CA 1
ATOM 8271 C C . ALA A 1 1039 ? 4.736 -42.747 61.964 1.00 26.36 1070 ALA A C 1
ATOM 8272 O O . ALA A 1 1039 ? 3.685 -42.299 61.513 1.00 23.73 1070 ALA A O 1
ATOM 8274 N N . LEU A 1 1040 ? 4.829 -43.250 63.190 1.00 27.78 1071 LEU A N 1
ATOM 8275 C CA . LEU A 1 1040 ? 3.656 -43.437 64.040 1.00 27.28 1071 LEU A CA 1
ATOM 8276 C C . LEU A 1 1040 ? 3.281 -42.129 64.737 1.00 28.37 1071 LEU A C 1
ATOM 8277 O O . LEU A 1 1040 ? 4.067 -41.588 65.521 1.00 27.50 1071 LEU A O 1
ATOM 8282 N N . ILE A 1 1041 ? 2.079 -41.627 64.469 1.00 23.91 1072 ILE A N 1
ATOM 8283 C CA . ILE A 1 1041 ? 1.652 -40.354 65.040 1.00 26.68 1072 ILE A CA 1
ATOM 8284 C C . ILE A 1 1041 ? 1.141 -40.596 66.455 1.00 27.53 1072 ILE A C 1
ATOM 8285 O O . ILE A 1 1041 ? 0.219 -41.392 66.667 1.00 31.31 1072 ILE A O 1
ATOM 8290 N N . ALA A 1 1042 ? 1.743 -39.915 67.429 1.00 25.57 1073 ALA A N 1
ATOM 8291 C CA . ALA A 1 1042 ? 1.300 -40.071 68.811 1.00 28.17 1073 ALA A CA 1
ATOM 8292 C C . ALA A 1 1042 ? 0.087 -39.201 69.113 1.00 25.47 1073 ALA A C 1
ATOM 8293 O O . ALA A 1 1042 ? -0.822 -39.635 69.828 1.00 26.24 1073 ALA A O 1
ATOM 8295 N N . PHE A 1 1043 ? 0.083 -37.969 68.608 1.00 24.96 1074 PHE A N 1
ATOM 8296 C CA . PHE A 1 1043 ? -1.007 -37.011 68.771 1.00 27.52 1074 PHE A CA 1
ATOM 8297 C C . PHE A 1 1043 ? -0.664 -35.779 67.947 1.00 28.07 1074 PHE A C 1
ATOM 8298 O O . PHE A 1 1043 ? 0.458 -35.627 67.451 1.00 22.94 1074 PHE A O 1
ATOM 8306 N N . THR A 1 1044 ? -1.634 -34.880 67.843 1.00 27.36 1075 THR A N 1
ATOM 8307 C CA . THR A 1 1044 ? -1.444 -33.606 67.167 1.00 28.88 1075 THR A CA 1
ATOM 8308 C C . THR A 1 1044 ? -1.593 -32.473 68.175 1.00 31.07 1075 THR A C 1
ATOM 8309 O O . THR A 1 1044 ? -2.457 -32.525 69.055 1.00 28.89 1075 THR A O 1
ATOM 8313 N N . GLU A 1 1045 ? -0.725 -31.466 68.057 1.00 26.90 1076 GLU A N 1
ATOM 8314 C CA . GLU A 1 1045 ? -0.659 -30.330 68.972 1.00 27.32 1076 GLU A CA 1
ATOM 8315 C C . GLU A 1 1045 ? -1.095 -29.089 68.198 1.00 30.00 1076 GLU A C 1
ATOM 8316 O O . GLU A 1 1045 ? -0.358 -28.609 67.329 1.00 28.25 1076 GLU A O 1
ATOM 8322 N N . THR A 1 1046 ? -2.294 -28.582 68.507 1.00 29.00 1077 THR A N 1
ATOM 8323 C CA . THR A 1 1046 ? -2.915 -27.464 67.799 1.00 29.52 1077 THR A CA 1
ATOM 8324 C C . THR A 1 1046 ? -3.104 -26.285 68.744 1.00 28.93 1077 THR A C 1
ATOM 8325 O O . THR A 1 1046 ? -3.657 -26.445 69.841 1.00 24.81 1077 THR A O 1
ATOM 8329 N N . THR A 1 1047 ? -2.672 -25.099 68.311 1.00 27.38 1078 THR A N 1
ATOM 8330 C CA . THR A 1 1047 ? -2.814 -23.901 69.129 1.00 28.88 1078 THR A CA 1
ATOM 8331 C C . THR A 1 1047 ? -4.248 -23.383 69.075 1.00 29.69 1078 THR A C 1
ATOM 8332 O O . THR A 1 1047 ? -4.896 -23.394 68.019 1.00 26.43 1078 THR A O 1
ATOM 8336 N N . VAL A 1 1048 ? -4.755 -22.948 70.233 1.00 24.87 1079 VAL A N 1
ATOM 8337 C CA . VAL A 1 1048 ? -6.129 -22.487 70.361 1.00 25.28 1079 VAL A CA 1
ATOM 8338 C C . VAL A 1 1048 ? -6.201 -21.046 70.847 1.00 26.22 1079 VAL A C 1
ATOM 8339 O O . VAL A 1 1048 ? -7.072 -20.282 70.411 1.00 27.22 1079 VAL A O 1
ATOM 8343 N N . PHE A 1 1049 ? -5.281 -20.647 71.728 1.00 22.75 1080 PHE A N 1
ATOM 8344 C CA . PHE A 1 1049 ? -5.259 -19.317 72.317 1.00 26.40 1080 PHE A CA 1
ATOM 8345 C C . PHE A 1 1049 ? -3.862 -18.714 72.260 1.00 29.63 1080 PHE A C 1
ATOM 8346 O O . PHE A 1 1049 ? -2.860 -19.409 72.458 1.00 24.53 1080 PHE A O 1
ATOM 8354 N N . ASN A 1 1050 ? -3.810 -17.414 72.009 1.00 32.67 1081 ASN A N 1
ATOM 8355 C CA . ASN A 1 1050 ? -2.685 -16.571 72.376 1.00 31.90 1081 ASN A CA 1
ATOM 8356 C C . ASN A 1 1050 ? -3.193 -15.499 73.330 1.00 35.57 1081 ASN A C 1
ATOM 8357 O O . ASN A 1 1050 ? -4.390 -15.427 73.631 1.00 37.87 1081 ASN A O 1
ATOM 8362 N N . GLN A 1 1051 ? -2.275 -14.650 73.796 1.00 37.99 1082 GLN A N 1
ATOM 8363 C CA . GLN A 1 1051 ? -2.655 -13.619 74.755 1.00 41.65 1082 GLN A CA 1
ATOM 8364 C C . GLN A 1 1051 ? -3.750 -12.719 74.200 1.00 40.77 1082 GLN A C 1
ATOM 8365 O O . GLN A 1 1051 ? -4.651 -12.307 74.940 1.00 42.33 1082 GLN A O 1
ATOM 8371 N N . SER A 1 1052 ? -3.712 -12.436 72.897 1.00 37.11 1083 SER A N 1
ATOM 8372 C CA . SER A 1 1052 ? -4.726 -11.578 72.295 1.00 36.18 1083 SER A CA 1
ATOM 8373 C C . SER A 1 1052 ? -6.113 -12.214 72.355 1.00 34.45 1083 SER A C 1
ATOM 8374 O O . SER A 1 1052 ? -7.099 -11.540 72.679 1.00 32.26 1083 SER A O 1
ATOM 8377 N N . THR A 1 1053 ? -6.217 -13.507 72.034 1.00 32.14 1084 THR A N 1
ATOM 8378 C CA . THR A 1 1053 ? -7.529 -14.145 72.019 1.00 32.43 1084 THR A CA 1
ATOM 8379 C C . THR A 1 1053 ? -8.113 -14.278 73.421 1.00 34.01 1084 THR A C 1
ATOM 8380 O O . THR A 1 1053 ? -9.336 -14.223 73.583 1.00 38.19 1084 THR A O 1
ATOM 8384 N N . LEU A 1 1054 ? -7.266 -14.445 74.439 1.00 30.25 1085 LEU A N 1
ATOM 8385 C CA . LEU A 1 1054 ? -7.737 -14.584 75.815 1.00 31.86 1085 LEU A CA 1
ATOM 8386 C C . LEU A 1 1054 ? -8.411 -13.331 76.362 1.00 33.48 1085 LEU A C 1
ATOM 8387 O O . LEU A 1 1054 ? -9.028 -13.403 77.431 1.00 34.83 1085 LEU A O 1
ATOM 8392 N N . SER A 1 1055 ? -8.298 -12.186 75.690 1.00 32.48 1086 SER A N 1
ATOM 8393 C CA . SER A 1 1055 ? -8.914 -10.990 76.247 1.00 36.07 1086 SER A CA 1
ATOM 8394 C C . SER A 1 1055 ? -10.434 -11.019 76.138 1.00 38.18 1086 SER A C 1
ATOM 8395 O O . SER A 1 1055 ? -11.096 -10.170 76.740 1.00 40.55 1086 SER A O 1
ATOM 8398 N N . ALA A 1 1056 ? -10.995 -11.963 75.380 1.00 36.11 1087 ALA A N 1
ATOM 8399 C CA . ALA A 1 1056 ? -12.431 -12.192 75.417 1.00 38.56 1087 ALA A CA 1
ATOM 8400 C C . ALA A 1 1056 ? -12.905 -12.645 76.791 1.00 42.23 1087 ALA A C 1
ATOM 8401 O O . ALA A 1 1056 ? -14.102 -12.561 77.082 1.00 43.10 1087 ALA A O 1
ATOM 8403 N N . PHE A 1 1057 ? -12.003 -13.142 77.633 1.00 41.71 1088 PHE A N 1
ATOM 8404 C CA . PHE A 1 1057 ? -12.357 -13.595 78.969 1.00 40.21 1088 PHE A CA 1
ATOM 8405 C C . PHE A 1 1057 ? -12.134 -12.525 80.028 1.00 43.02 1088 PHE A C 1
ATOM 8406 O O . PHE A 1 1057 ? -12.244 -12.819 81.222 1.00 45.09 1088 PHE A O 1
ATOM 8414 N N . ASN A 1 1058 ? -11.827 -11.293 79.623 1.00 45.16 1089 ASN A N 1
ATOM 8415 C CA . ASN A 1 1058 ? -11.674 -10.214 80.591 1.00 49.47 1089 ASN A CA 1
ATOM 8416 C C . ASN A 1 1058 ? -13.015 -9.929 81.252 1.00 48.91 1089 ASN A C 1
ATOM 8417 O O . ASN A 1 1058 ? -14.024 -9.739 80.568 1.00 47.28 1089 ASN A O 1
ATOM 8422 N N . GLY A 1 1059 ? -13.027 -9.909 82.584 1.00 48.70 1090 GLY A N 1
ATOM 8423 C CA . GLY A 1 1059 ? -14.242 -9.686 83.336 1.00 52.78 1090 GLY A CA 1
ATOM 8424 C C . GLY A 1 1059 ? -15.039 -10.933 83.662 1.00 54.95 1090 GLY A C 1
ATOM 8425 O O . GLY A 1 1059 ? -15.937 -10.869 84.512 1.00 56.54 1090 GLY A O 1
ATOM 8426 N N . SER A 1 1060 ? -14.746 -12.061 83.017 1.00 52.61 1091 SER A N 1
ATOM 8427 C CA . SER A 1 1060 ? -15.428 -13.318 83.293 1.00 52.22 1091 SER A CA 1
ATOM 8428 C C . SER A 1 1060 ? -14.565 -14.322 84.038 1.00 54.12 1091 SER A C 1
ATOM 8429 O O . SER A 1 1060 ? -15.089 -15.082 84.854 1.00 56.52 1091 SER A O 1
ATOM 8432 N N . ILE A 1 1061 ? -13.263 -14.342 83.786 1.00 50.25 1092 ILE A N 1
ATOM 8433 C CA . ILE A 1 1061 ? -12.337 -15.222 84.481 1.00 48.47 1092 ILE A CA 1
ATOM 8434 C C . ILE A 1 1061 ? -11.246 -14.350 85.091 1.00 51.67 1092 ILE A C 1
ATOM 8435 O O . ILE A 1 1061 ? -10.549 -13.636 84.362 1.00 49.69 1092 ILE A O 1
ATOM 8440 N N . PRO A 1 1062 ? -11.062 -14.364 86.411 1.00 54.57 1093 PRO A N 1
ATOM 8441 C CA . PRO A 1 1062 ? -10.011 -13.536 87.012 1.00 55.81 1093 PRO A CA 1
ATOM 8442 C C . PRO A 1 1062 ? -8.640 -13.921 86.478 1.00 55.74 1093 PRO A C 1
ATOM 8443 O O . PRO A 1 1062 ? -8.371 -15.087 86.177 1.00 52.66 1093 PRO A O 1
ATOM 8447 N N . SER A 1 1063 ? -7.773 -12.912 86.355 1.00 59.46 1094 SER A N 1
ATOM 8448 C CA . SER A 1 1063 ? -6.451 -13.127 85.775 1.00 60.84 1094 SER A CA 1
ATOM 8449 C C . SER A 1 1063 ? -5.658 -14.161 86.563 1.00 61.96 1094 SER A C 1
ATOM 8450 O O . SER A 1 1063 ? -4.938 -14.978 85.976 1.00 62.58 1094 SER A O 1
ATOM 8453 N N . ASP A 1 1064 ? -5.784 -14.152 87.893 1.00 63.31 1095 ASP A N 1
ATOM 8454 C CA . ASP A 1 1064 ? -5.038 -15.084 88.731 1.00 64.62 1095 ASP A CA 1
ATOM 8455 C C . ASP A 1 1064 ? -5.568 -16.510 88.652 1.00 62.33 1095 ASP A C 1
ATOM 8456 O O . ASP A 1 1064 ? -4.921 -17.422 89.178 1.00 63.57 1095 ASP A O 1
ATOM 8461 N N . LYS A 1 1065 ? -6.717 -16.726 88.016 1.00 58.19 1096 LYS A N 1
ATOM 8462 C CA . LYS A 1 1065 ? -7.271 -18.060 87.843 1.00 56.73 1096 LYS A CA 1
ATOM 8463 C C . LYS A 1 1065 ? -7.301 -18.503 86.389 1.00 49.62 1096 LYS A C 1
ATOM 8464 O O . LYS A 1 1065 ? -7.711 -19.637 86.111 1.00 45.66 1096 LYS A O 1
ATOM 8470 N N . LEU A 1 1066 ? -6.889 -17.640 85.456 1.00 46.11 1097 LEU A N 1
ATOM 8471 C CA . LEU A 1 1066 ? -7.024 -17.959 84.039 1.00 41.00 1097 LEU A CA 1
ATOM 8472 C C . LEU A 1 1066 ? -6.193 -19.181 83.668 1.00 39.52 1097 LEU A C 1
ATOM 8473 O O . LEU A 1 1066 ? -6.681 -20.091 82.987 1.00 39.34 1097 LEU A O 1
ATOM 8478 N N . SER A 1 1067 ? -4.924 -19.211 84.094 1.00 40.93 1098 SER A N 1
ATOM 8479 C CA . SER A 1 1067 ? -4.059 -20.328 83.727 1.00 41.26 1098 SER A CA 1
ATOM 8480 C C . SER A 1 1067 ? -4.589 -21.637 84.290 1.00 45.21 1098 SER A C 1
ATOM 8481 O O . SER A 1 1067 ? -4.623 -22.653 83.585 1.00 45.30 1098 SER A O 1
ATOM 8484 N N . THR A 1 1068 ? -5.029 -21.625 85.556 1.00 44.22 1099 THR A N 1
ATOM 8485 C CA . THR A 1 1068 ? -5.563 -22.837 86.171 1.00 43.56 1099 THR A CA 1
ATOM 8486 C C . THR A 1 1068 ? -6.836 -23.296 85.473 1.00 42.21 1099 THR A C 1
ATOM 8487 O O . THR A 1 1068 ? -7.041 -24.499 85.277 1.00 43.18 1099 THR A O 1
ATOM 8491 N N . THR A 1 1069 ? -7.698 -22.355 85.076 1.00 40.37 1100 THR A N 1
ATOM 8492 C CA . THR A 1 1069 ? -8.915 -22.726 84.357 1.00 39.07 1100 THR A CA 1
ATOM 8493 C C . THR A 1 1069 ? -8.598 -23.334 82.995 1.00 35.13 1100 THR A C 1
ATOM 8494 O O . THR A 1 1069 ? -9.215 -24.328 82.592 1.00 34.71 1100 THR A O 1
ATOM 8498 N N . LEU A 1 1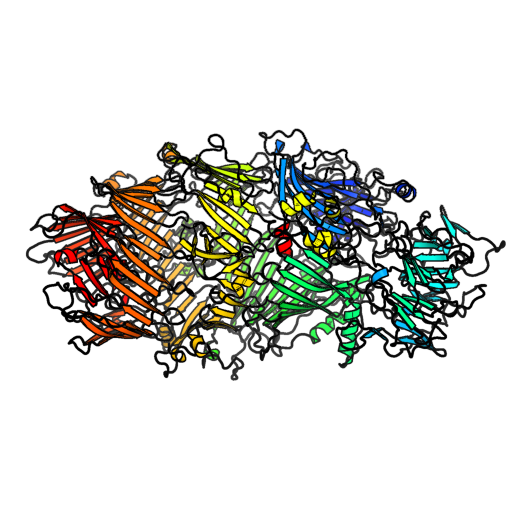070 ? -7.662 -22.737 82.257 1.00 33.23 1101 LEU A N 1
ATOM 8499 C CA . LEU A 1 1070 ? -7.294 -23.299 80.960 1.00 31.81 1101 LEU A CA 1
ATOM 8500 C C . LEU A 1 1070 ? -6.662 -24.679 81.124 1.00 32.28 1101 LEU A C 1
ATOM 8501 O O . LEU A 1 1070 ? -6.911 -25.587 80.322 1.00 31.40 1101 LEU A O 1
ATOM 8506 N N . GLU A 1 1071 ? -5.860 -24.862 82.175 1.00 32.56 1102 GLU A N 1
ATOM 8507 C CA . GLU A 1 1071 ? -5.234 -26.160 82.400 1.00 33.62 1102 GLU A CA 1
ATOM 8508 C C . GLU A 1 1071 ? -6.272 -27.217 82.748 1.00 36.17 1102 GLU A C 1
ATOM 8509 O O . GLU A 1 1071 ? -6.223 -28.337 82.225 1.00 36.25 1102 GLU A O 1
ATOM 8515 N N . GLN A 1 1072 ? -7.220 -26.880 83.629 1.00 38.35 1103 GLN A N 1
ATOM 8516 C CA . GLN A 1 1072 ? -8.298 -27.809 83.948 1.00 38.20 1103 GLN A CA 1
ATOM 8517 C C . GLN A 1 1072 ? -9.088 -28.169 82.698 1.00 38.00 1103 GLN A C 1
ATOM 8518 O O . GLN A 1 1072 ? -9.489 -29.326 82.515 1.00 38.74 1103 GLN A O 1
ATOM 8524 N N . ALA A 1 1073 ? -9.307 -27.193 81.816 1.00 36.16 1104 ALA A N 1
ATOM 8525 C CA . ALA A 1 1073 ? -9.976 -27.459 80.551 1.00 35.42 1104 ALA A CA 1
ATOM 8526 C C . ALA A 1 1073 ? -9.128 -28.293 79.599 1.00 32.98 1104 ALA A C 1
ATOM 8527 O O . ALA A 1 1073 ? -9.628 -28.685 78.541 1.00 32.65 1104 ALA A O 1
ATOM 8529 N N . GLY A 1 1074 ? -7.868 -28.565 79.932 1.00 30.04 1105 GLY A N 1
ATOM 8530 C CA . GLY A 1 1074 ? -7.065 -29.474 79.148 1.00 30.53 1105 GLY A CA 1
ATOM 8531 C C . GLY A 1 1074 ? -6.058 -28.822 78.227 1.00 28.24 1105 GLY A C 1
ATOM 8532 O O . GLY A 1 1074 ? -5.316 -29.542 77.552 1.00 26.41 1105 GLY A O 1
ATOM 8533 N N . TYR A 1 1075 ? -6.011 -27.492 78.180 1.00 28.37 1106 TYR A N 1
ATOM 8534 C CA . TYR A 1 1075 ? -5.006 -26.780 77.406 1.00 30.34 1106 TYR A CA 1
ATOM 8535 C C . TYR A 1 1075 ? -3.692 -26.714 78.167 1.00 31.95 1106 TYR A C 1
ATOM 8536 O O . TYR A 1 1075 ? -3.661 -26.681 79.402 1.00 28.51 1106 TYR A O 1
ATOM 8545 N N . GLN A 1 1076 ? -2.599 -26.674 77.411 1.00 30.90 1107 GLN A N 1
ATOM 8546 C CA . GLN A 1 1076 ? -1.267 -26.547 77.977 1.00 29.35 1107 GLN A CA 1
ATOM 8547 C C . GLN A 1 1076 ? -0.483 -25.494 77.210 1.00 28.95 1107 GLN A C 1
ATOM 8548 O O . GLN A 1 1076 ? -0.738 -25.235 76.027 1.00 27.41 1107 GLN A O 1
ATOM 8554 N N . GLN A 1 1077 ? 0.487 -24.900 77.891 1.00 24.15 1108 GLN A N 1
ATOM 8555 C CA . GLN A 1 1077 ? 1.265 -23.828 77.297 1.00 30.43 1108 GLN A CA 1
ATOM 8556 C C . GLN A 1 1077 ? 2.488 -24.370 76.578 1.00 30.20 1108 GLN A C 1
ATOM 8557 O O . GLN A 1 1077 ? 3.089 -25.365 76.987 1.00 30.49 1108 GLN A O 1
ATOM 8563 N N . THR A 1 1078 ? 2.858 -23.689 75.498 1.00 28.12 1109 THR A N 1
ATOM 8564 C CA . THR A 1 1078 ? 4.032 -24.066 74.736 1.00 31.02 1109 THR A CA 1
ATOM 8565 C C . THR A 1 1078 ? 4.562 -22.828 74.036 1.00 31.22 1109 THR A C 1
ATOM 8566 O O . THR A 1 1078 ? 3.867 -21.817 73.906 1.00 31.39 1109 THR A O 1
ATOM 8570 N N . ASN A 1 1079 ? 5.807 -22.919 73.591 1.00 27.09 1110 ASN A N 1
ATOM 8571 C CA . ASN A 1 1079 ? 6.407 -21.820 72.853 1.00 28.33 1110 ASN A CA 1
ATOM 8572 C C . ASN A 1 1079 ? 5.765 -21.687 71.478 1.00 27.50 1110 ASN A C 1
ATOM 8573 O O . ASN A 1 1079 ? 5.163 -22.625 70.948 1.00 28.55 1110 ASN A O 1
ATOM 8578 N N . TYR A 1 1080 ? 5.932 -20.506 70.890 1.00 26.78 1111 TYR A N 1
ATOM 8579 C CA . TYR A 1 1080 ? 5.587 -20.308 69.492 1.00 26.41 1111 TYR A CA 1
ATOM 8580 C C . TYR A 1 1080 ? 6.498 -21.141 68.604 1.00 29.09 1111 TYR A C 1
ATOM 8581 O O . TYR A 1 1080 ? 7.709 -21.216 68.828 1.00 31.31 1111 TYR A O 1
ATOM 8590 N N . LEU A 1 1081 ? 5.919 -21.757 67.583 1.00 29.77 1112 LEU A N 1
ATOM 8591 C CA . LEU A 1 1081 ? 6.746 -22.322 66.532 1.00 29.63 1112 LEU A CA 1
ATOM 8592 C C . LEU A 1 1081 ? 7.249 -21.199 65.632 1.00 28.54 1112 LEU A C 1
ATOM 8593 O O . LEU A 1 1081 ? 6.607 -20.153 65.493 1.00 26.23 1112 LEU A O 1
ATOM 8598 N N . PHE A 1 1082 ? 8.418 -21.418 65.026 1.00 31.23 1113 PHE A N 1
ATOM 8599 C CA . PHE A 1 1082 ? 9.146 -20.414 64.259 1.00 31.61 1113 PHE A CA 1
ATOM 8600 C C . PHE A 1 1082 ? 9.177 -19.085 65.030 1.00 31.27 1113 PHE A C 1
ATOM 8601 O O . PHE A 1 1082 ? 8.816 -18.044 64.500 1.00 29.71 1113 PHE A O 1
ATOM 8609 N N . PRO A 1 1083 ? 9.635 -19.106 66.291 1.00 30.64 1114 PRO A N 1
ATOM 8610 C CA . PRO A 1 1083 ? 9.344 -17.986 67.194 1.00 27.29 1114 PRO A CA 1
ATOM 8611 C C . PRO A 1 1083 ? 10.047 -16.699 66.793 1.00 27.37 1114 PRO A C 1
ATOM 8612 O O . PRO A 1 1083 ? 11.211 -16.702 66.386 1.00 31.22 1114 PRO A O 1
ATOM 8616 N N . ARG A 1 1084 ? 9.335 -15.587 66.944 1.00 29.05 1115 ARG A N 1
ATOM 8617 C CA . ARG A 1 1084 ? 9.875 -14.259 66.691 1.00 32.36 1115 ARG A CA 1
ATOM 8618 C C . ARG A 1 1084 ? 10.076 -13.513 68.003 1.00 37.40 1115 ARG A C 1
ATOM 8619 O O . ARG A 1 1084 ? 9.502 -13.870 69.035 1.00 36.09 1115 ARG A O 1
ATOM 8627 N N . THR A 1 1085 ? 10.901 -12.465 67.944 1.00 37.90 1116 THR A N 1
ATOM 8628 C CA . THR A 1 1085 ? 11.113 -11.586 69.088 1.00 42.40 1116 THR A CA 1
ATOM 8629 C C . THR A 1 1085 ? 9.787 -11.143 69.700 1.00 43.32 1116 THR A C 1
ATOM 8630 O O . THR A 1 1085 ? 8.866 -10.728 68.990 1.00 46.82 1116 THR A O 1
ATOM 8634 N N . GLY A 1 1086 ? 9.697 -11.231 71.026 1.00 43.20 1117 GLY A N 1
ATOM 8635 C CA . GLY A 1 1086 ? 8.517 -10.805 71.745 1.00 41.82 1117 GLY A CA 1
ATOM 8636 C C . GLY A 1 1086 ? 7.423 -11.844 71.863 1.00 44.03 1117 GLY A C 1
ATOM 8637 O O . GLY A 1 1086 ? 6.389 -11.560 72.482 1.00 46.26 1117 GLY A O 1
ATOM 8638 N N . GLU A 1 1087 ? 7.612 -13.033 71.296 1.00 40.87 1118 GLU A N 1
ATOM 8639 C CA . GLU A 1 1087 ? 6.634 -14.109 71.385 1.00 37.57 1118 GLU A CA 1
ATOM 8640 C C . GLU A 1 1087 ? 6.998 -15.038 72.537 1.00 36.63 1118 GLU A C 1
ATOM 8641 O O . GLU A 1 1087 ? 8.127 -15.537 72.609 1.00 38.54 1118 GLU A O 1
ATOM 8647 N N . ASP A 1 1088 ? 6.038 -15.264 73.441 1.00 33.84 1119 ASP A N 1
ATOM 8648 C CA . ASP A 1 1088 ? 6.302 -16.028 74.649 1.00 34.40 1119 ASP A CA 1
ATOM 8649 C C . ASP A 1 1088 ? 5.547 -17.344 74.578 1.00 32.30 1119 ASP A C 1
ATOM 8650 O O . ASP A 1 1088 ? 6.109 -18.357 74.122 1.00 32.08 1119 ASP A O 1
ATOM 8655 N N . LYS A 1 1089 ? 4.285 -17.406 75.004 1.00 31.56 1120 LYS A N 1
ATOM 8656 C CA . LYS A 1 1089 ? 3.602 -18.692 75.085 1.00 31.34 1120 LYS A CA 1
ATOM 8657 C C . LYS A 1 1089 ? 2.265 -18.653 74.361 1.00 30.38 1120 LYS A C 1
ATOM 8658 O O . LYS A 1 1089 ? 1.627 -17.605 74.244 1.00 28.12 1120 LYS A O 1
ATOM 8664 N N . VAL A 1 1090 ? 1.855 -19.822 73.875 1.00 31.58 1121 VAL A N 1
ATOM 8665 C CA . VAL A 1 1090 ? 0.524 -20.041 73.338 1.00 29.98 1121 VAL A CA 1
ATOM 8666 C C . VAL A 1 1090 ? -0.073 -21.234 74.064 1.00 30.97 1121 VAL A C 1
ATOM 8667 O O . VAL A 1 1090 ? 0.632 -22.013 74.712 1.00 28.34 1121 VAL A O 1
ATOM 8671 N N . TRP A 1 1091 ? -1.393 -21.355 73.965 1.00 29.37 1122 TRP A N 1
ATOM 8672 C CA . TRP A 1 1091 ? -2.121 -22.462 74.560 1.00 27.75 1122 TRP A CA 1
ATOM 8673 C C . TRP A 1 1091 ? -2.530 -23.422 73.452 1.00 24.69 1122 TRP A C 1
ATOM 8674 O O . TRP A 1 1091 ? -3.100 -23.008 72.437 1.00 23.51 1122 TRP A O 1
ATOM 8685 N N . VAL A 1 1092 ? -2.212 -24.698 73.638 1.00 25.55 1123 VAL A N 1
ATOM 8686 C CA . VAL A 1 1092 ? -2.436 -25.708 72.623 1.00 25.43 1123 VAL A CA 1
ATOM 8687 C C . VAL A 1 1092 ? -3.323 -26.796 73.198 1.00 29.10 1123 VAL A C 1
ATOM 8688 O O . VAL A 1 1092 ? -3.480 -26.937 74.416 1.00 28.79 1123 VAL A O 1
ATOM 8692 N N . ALA A 1 1093 ? -3.905 -27.572 72.293 1.00 27.90 1124 ALA A N 1
ATOM 8693 C CA . ALA A 1 1093 ? -4.662 -28.764 72.631 1.00 26.04 1124 ALA A CA 1
ATOM 8694 C C . ALA A 1 1093 ? -3.977 -29.957 71.987 1.00 26.18 1124 ALA A C 1
ATOM 8695 O O . ALA A 1 1093 ? -3.718 -29.946 70.779 1.00 26.92 1124 ALA A O 1
ATOM 8697 N N . HIS A 1 1094 ? -3.676 -30.971 72.790 1.00 27.07 1125 HIS A N 1
ATOM 8698 C CA . HIS A 1 1094 ? -3.199 -32.248 72.277 1.00 28.29 1125 HIS A CA 1
ATOM 8699 C C . HIS A 1 1094 ? -4.389 -33.144 71.979 1.00 27.39 1125 HIS A C 1
ATOM 8700 O O . HIS A 1 1094 ? -5.243 -33.360 72.847 1.00 25.11 1125 HIS A O 1
ATOM 8707 N N . HIS A 1 1095 ? -4.455 -33.666 70.758 1.00 26.76 1126 HIS A N 1
ATOM 8708 C CA . HIS A 1 1095 ? -5.619 -34.458 70.397 1.00 28.76 1126 HIS A CA 1
ATOM 8709 C C . HIS A 1 1095 ? -5.222 -35.593 69.465 1.00 26.93 1126 HIS A C 1
ATOM 8710 O O . HIS A 1 1095 ? -4.124 -35.615 68.904 1.00 31.25 1126 HIS A O 1
ATOM 8717 N N . GLY A 1 1096 ? -6.143 -36.544 69.312 1.00 24.95 1127 GLY A N 1
ATOM 8718 C CA . GLY A 1 1096 ? -5.963 -37.672 68.420 1.00 29.33 1127 GLY A CA 1
ATOM 8719 C C . GLY A 1 1096 ? -4.862 -38.620 68.851 1.00 30.65 1127 GLY A C 1
ATOM 8720 O O . GLY A 1 1096 ? -3.828 -38.731 68.184 1.00 28.45 1127 GLY A O 1
ATOM 8721 N N . TYR A 1 1097 ? -5.085 -39.321 69.958 1.00 31.96 1128 TYR A N 1
ATOM 8722 C CA . TYR A 1 1097 ? -4.090 -40.207 70.543 1.00 31.71 1128 TYR A CA 1
ATOM 8723 C C . TYR A 1 1097 ? -4.243 -41.620 70.000 1.00 29.65 1128 TYR A C 1
ATOM 8724 O O . TYR A 1 1097 ? -5.355 -42.091 69.761 1.00 25.90 1128 TYR A O 1
ATOM 8733 N N . THR A 1 1098 ? -3.115 -42.311 69.836 1.00 29.59 1129 THR A N 1
ATOM 8734 C CA . THR A 1 1098 ? -3.146 -43.699 69.393 1.00 27.50 1129 THR A CA 1
ATOM 8735 C C . THR A 1 1098 ? -2.094 -44.514 70.123 1.00 31.71 1129 THR A C 1
ATOM 8736 O O . THR A 1 1098 ? -0.932 -44.099 70.202 1.00 28.39 1129 THR A O 1
ATOM 8740 N N . ASP A 1 1099 ? -2.504 -45.674 70.644 1.00 31.96 1130 ASP A N 1
ATOM 8741 C CA . ASP A 1 1099 ? -1.582 -46.701 71.122 1.00 30.56 1130 ASP A CA 1
ATOM 8742 C C . ASP A 1 1099 ? -1.490 -47.794 70.062 1.00 31.95 1130 ASP A C 1
ATOM 8743 O O . ASP A 1 1099 ? -2.507 -48.399 69.700 1.00 35.62 1130 ASP A O 1
ATOM 8748 N N . TYR A 1 1100 ? -0.278 -48.055 69.577 1.00 27.26 1131 TYR A N 1
ATOM 8749 C CA . TYR A 1 1100 ? -0.087 -48.930 68.433 1.00 24.50 1131 TYR A CA 1
ATOM 8750 C C . TYR A 1 1100 ? 0.383 -50.314 68.860 1.00 28.52 1131 TYR A C 1
ATOM 8751 O O . TYR A 1 1100 ? 1.088 -50.477 69.861 1.00 31.86 1131 TYR A O 1
ATOM 8760 N N . GLY A 1 1101 ? -0.018 -51.313 68.079 1.00 25.34 1132 GLY A N 1
ATOM 8761 C CA . GLY A 1 1101 ? 0.450 -52.666 68.267 1.00 23.88 1132 GLY A CA 1
ATOM 8762 C C . GLY A 1 1101 ? 1.926 -52.794 67.930 1.00 25.40 1132 GLY A C 1
ATOM 8763 O O . GLY A 1 1101 ? 2.597 -51.840 67.533 1.00 26.12 1132 GLY A O 1
ATOM 8764 N N . THR A 1 1102 ? 2.440 -54.011 68.104 1.00 26.27 1133 THR A N 1
ATOM 8765 C CA . THR A 1 1102 ? 3.839 -54.300 67.826 1.00 24.66 1133 THR A CA 1
ATOM 8766 C C . THR A 1 1102 ? 4.061 -54.476 66.325 1.00 23.47 1133 THR A C 1
ATOM 8767 O O . THR A 1 1102 ? 3.120 -54.491 65.526 1.00 25.85 1133 THR A O 1
ATOM 8771 N N . ALA A 1 1103 ? 5.335 -54.623 65.940 1.00 23.82 1134 ALA A N 1
ATOM 8772 C CA . ALA A 1 1103 ? 5.666 -54.971 64.561 1.00 28.15 1134 ALA A CA 1
ATOM 8773 C C . ALA A 1 1103 ? 4.956 -56.250 64.133 1.00 27.96 1134 ALA A C 1
ATOM 8774 O O . ALA A 1 1103 ? 4.402 -56.324 63.028 1.00 26.19 1134 ALA A O 1
ATOM 8776 N N . ALA A 1 1104 ? 4.959 -57.270 64.995 1.00 26.69 1135 ALA A N 1
ATOM 8777 C CA . ALA A 1 1104 ? 4.256 -58.503 64.662 1.00 25.39 1135 ALA A CA 1
ATOM 8778 C C . ALA A 1 1104 ? 2.755 -58.276 64.480 1.00 27.30 1135 ALA A C 1
ATOM 8779 O O . ALA A 1 1104 ? 2.091 -59.102 63.847 1.00 26.70 1135 ALA A O 1
ATOM 8781 N N . GLN A 1 1105 ? 2.215 -57.161 64.979 1.00 27.77 1136 GLN A N 1
ATOM 8782 C CA . GLN A 1 1105 ? 0.812 -56.813 64.789 1.00 29.58 1136 GLN A CA 1
ATOM 8783 C C . GLN A 1 1105 ? 0.598 -55.812 63.657 1.00 27.17 1136 GLN A C 1
ATOM 8784 O O . GLN A 1 1105 ? -0.471 -55.202 63.573 1.00 28.37 1136 GLN A O 1
ATOM 8790 N N . PHE A 1 1106 ? 1.597 -55.630 62.792 1.00 23.05 1137 PHE A N 1
ATOM 8791 C CA . PHE A 1 1106 ? 1.555 -54.658 61.701 1.00 24.46 1137 PHE A CA 1
ATOM 8792 C C . PHE A 1 1106 ? 1.353 -53.236 62.217 1.00 24.90 1137 PHE A C 1
ATOM 8793 O O . PHE A 1 1106 ? 0.869 -52.367 61.488 1.00 24.54 1137 PHE A O 1
ATOM 8801 N N . TRP A 1 1107 ? 1.739 -52.992 63.474 1.00 24.29 1138 TRP A N 1
ATOM 8802 C CA . TRP A 1 1107 ? 1.603 -51.683 64.116 1.00 24.83 1138 TRP A CA 1
ATOM 8803 C C . TRP A 1 1107 ? 0.149 -51.190 64.131 1.00 23.77 1138 TRP A C 1
ATOM 8804 O O . TRP A 1 1107 ? -0.108 -49.983 64.158 1.00 21.04 1138 TRP A O 1
ATOM 8815 N N . ARG A 1 1108 ? -0.817 -52.109 64.137 1.00 20.30 1139 ARG A N 1
ATOM 8816 C CA . ARG A 1 1108 ? -2.213 -51.697 64.043 1.00 32.55 1139 ARG A CA 1
ATOM 8817 C C . ARG A 1 1108 ? -2.637 -50.961 65.313 1.00 31.25 1139 ARG A C 1
ATOM 8818 O O . ARG A 1 1108 ? -2.266 -51.363 66.422 1.00 30.36 1139 ARG A O 1
ATOM 8826 N N . PRO A 1 1109 ? -3.422 -49.894 65.183 1.00 29.15 1140 PRO A N 1
ATOM 8827 C CA . PRO A 1 1109 ? -3.910 -49.181 66.370 1.00 29.19 1140 PRO A CA 1
ATOM 8828 C C . PRO A 1 1109 ? -4.641 -50.128 67.308 1.00 26.22 1140 PRO A C 1
ATOM 8829 O O . PRO A 1 1109 ? -5.559 -50.843 66.897 1.00 29.47 1140 PRO A O 1
ATOM 8833 N N . GLN A 1 1110 ? -4.227 -50.128 68.575 1.00 26.76 1141 GLN A N 1
ATOM 8834 C CA . GLN A 1 1110 ? -4.854 -50.939 69.616 1.00 31.49 1141 GLN A CA 1
ATOM 8835 C C . GLN A 1 1110 ? -5.774 -50.138 70.529 1.00 29.73 1141 GLN A C 1
ATOM 8836 O O . GLN A 1 1110 ? -6.764 -50.683 71.033 1.00 30.37 1141 GLN A O 1
ATOM 8842 N N . LYS A 1 1111 ? -5.477 -48.864 70.758 1.00 27.14 1142 LYS A N 1
ATOM 8843 C CA . LYS A 1 1111 ? -6.323 -48.006 71.568 1.00 28.91 1142 LYS A CA 1
ATOM 8844 C C . LYS A 1 1111 ? -6.297 -46.611 70.972 1.00 30.22 1142 LYS A C 1
ATOM 8845 O O . LYS A 1 1111 ? -5.289 -46.180 70.409 1.00 31.41 1142 LYS A O 1
ATOM 8851 N N . GLN A 1 1112 ? -7.420 -45.909 71.092 1.00 31.17 1143 GLN A N 1
ATOM 8852 C CA . GLN A 1 1112 ? -7.516 -44.544 70.607 1.00 28.08 1143 GLN A CA 1
ATOM 8853 C C . GLN A 1 1112 ? -8.314 -43.711 71.594 1.00 27.75 1143 GLN A C 1
ATOM 8854 O O . GLN A 1 1112 ? -9.105 -44.238 72.375 1.00 24.50 1143 GLN A O 1
ATOM 8860 N N . SER A 1 1113 ? -8.075 -42.405 71.563 1.00 29.33 1144 SER A N 1
ATOM 8861 C CA . SER A 1 1113 ? -8.826 -41.456 72.370 1.00 29.54 1144 SER A CA 1
ATOM 8862 C C . SER A 1 1113 ? -8.651 -40.082 71.749 1.00 34.30 1144 SER A C 1
ATOM 8863 O O . SER A 1 1113 ? -7.642 -39.805 71.091 1.00 35.87 1144 SER A O 1
ATOM 8866 N N . ASN A 1 1114 ? -9.656 -39.230 71.948 1.00 34.90 1145 ASN A N 1
ATOM 8867 C CA . ASN A 1 1114 ? -9.634 -37.913 71.323 1.00 35.86 1145 ASN A CA 1
ATOM 8868 C C . ASN A 1 1114 ? -8.658 -36.992 72.040 1.00 33.13 1145 ASN A C 1
ATOM 8869 O O . ASN A 1 1114 ? -7.821 -36.344 71.405 1.00 32.73 1145 ASN A O 1
ATOM 8874 N N . THR A 1 1115 ? -8.762 -36.912 73.365 1.00 32.45 1146 THR A N 1
ATOM 8875 C CA . THR A 1 1115 ? -7.841 -36.153 74.198 1.00 28.90 1146 THR A CA 1
ATOM 8876 C C . THR A 1 1115 ? -7.595 -36.931 75.477 1.00 32.42 1146 THR A C 1
ATOM 8877 O O . THR A 1 1115 ? -8.238 -37.950 75.743 1.00 33.32 1146 THR A O 1
ATOM 8881 N N . GLN A 1 1116 ? -6.654 -36.422 76.276 1.00 29.49 1147 GLN A N 1
ATOM 8882 C CA . GLN A 1 1116 ? -6.383 -36.961 77.600 1.00 32.33 1147 GLN A CA 1
ATOM 8883 C C . GLN A 1 1116 ? -7.512 -36.698 78.588 1.00 31.13 1147 GLN A C 1
ATOM 8884 O O . GLN A 1 1116 ? -7.457 -37.219 79.706 1.00 30.29 1147 GLN A O 1
ATOM 8890 N N . LEU A 1 1117 ? -8.522 -35.904 78.219 1.00 31.55 1148 LEU A N 1
ATOM 8891 C CA . LEU A 1 1117 ? -9.636 -35.658 79.131 1.00 29.56 1148 LEU A CA 1
ATOM 8892 C C . LEU A 1 1117 ? -10.579 -36.844 79.242 1.00 31.43 1148 LEU A C 1
ATOM 8893 O O . LEU A 1 1117 ? -11.416 -36.866 80.156 1.00 27.87 1148 LEU A O 1
ATOM 8898 N N . THR A 1 1118 ? -10.484 -37.809 78.330 1.00 29.53 1149 THR A N 1
ATOM 8899 C CA . THR A 1 1118 ? -11.411 -38.928 78.272 1.00 32.30 1149 THR A CA 1
ATOM 8900 C C . THR A 1 1118 ? -10.633 -40.226 78.117 1.00 30.25 1149 THR A C 1
ATOM 8901 O O . THR A 1 1118 ? -9.442 -40.230 77.798 1.00 27.74 1149 THR A O 1
ATOM 8905 N N . GLY A 1 1119 ? -11.327 -41.336 78.360 1.00 29.98 1150 GLY A N 1
ATOM 8906 C CA . GLY A 1 1119 ? -10.691 -42.634 78.328 1.00 26.58 1150 GLY A CA 1
ATOM 8907 C C . GLY A 1 1119 ? -10.593 -43.185 76.923 1.00 28.75 1150 GLY A C 1
ATOM 8908 O O . GLY A 1 1119 ? -11.128 -42.629 75.967 1.00 29.05 1150 GLY A O 1
ATOM 8909 N N . LYS A 1 1120 ? -9.906 -44.312 76.815 1.00 32.61 1151 LYS A N 1
ATOM 8910 C CA . LYS A 1 1120 ? -9.562 -44.891 75.529 1.00 34.91 1151 LYS A CA 1
ATOM 8911 C C . LYS A 1 1120 ? -10.582 -45.937 75.102 1.00 34.43 1151 LYS A C 1
ATOM 8912 O O . LYS A 1 1120 ? -11.170 -46.642 75.926 1.00 32.64 1151 LYS A O 1
ATOM 8918 N N . ILE A 1 1121 ? -10.774 -46.037 73.793 1.00 32.31 1152 ILE A N 1
ATOM 8919 C CA . ILE A 1 1121 ? -11.531 -47.125 73.194 1.00 31.77 1152 ILE A CA 1
ATOM 8920 C C . ILE A 1 1121 ? -10.532 -48.171 72.735 1.00 30.08 1152 ILE A C 1
ATOM 8921 O O . ILE A 1 1121 ? -9.456 -47.837 72.222 1.00 30.62 1152 ILE A O 1
ATOM 8926 N N . THR A 1 1122 ? -10.861 -49.436 72.946 1.00 29.16 1153 THR A N 1
ATOM 8927 C CA . THR A 1 1122 ? -9.947 -50.524 72.632 1.00 31.17 1153 THR A CA 1
ATOM 8928 C C . THR A 1 1122 ? -10.412 -51.225 71.364 1.00 32.87 1153 THR A C 1
ATOM 8929 O O . THR A 1 1122 ? -11.601 -51.518 71.214 1.00 32.35 1153 THR A O 1
ATOM 8933 N N . LEU A 1 1123 ? -9.482 -51.476 70.451 1.00 31.87 1154 LEU A N 1
ATOM 8934 C CA . LEU A 1 1123 ? -9.788 -52.124 69.186 1.00 24.68 1154 LEU A CA 1
ATOM 8935 C C . LEU A 1 1123 ? -9.188 -53.517 69.192 1.00 26.28 1154 LEU A C 1
ATOM 8936 O O . LEU A 1 1123 ? -7.996 -53.682 69.462 1.00 34.39 1154 LEU A O 1
ATOM 8941 N N . ILE A 1 1124 ? -10.016 -54.517 68.929 1.00 22.92 1155 ILE A N 1
ATOM 8942 C CA . ILE A 1 1124 ? -9.566 -55.898 68.836 1.00 25.21 1155 ILE A CA 1
ATOM 8943 C C . ILE A 1 1124 ? -9.651 -56.303 67.373 1.00 28.97 1155 ILE A C 1
ATOM 8944 O O . ILE A 1 1124 ? -10.716 -56.198 66.754 1.00 31.85 1155 ILE A O 1
ATOM 8949 N N . TRP A 1 1125 ? -8.528 -56.741 66.819 1.00 29.12 1156 TRP A N 1
ATOM 8950 C CA . TRP A 1 1125 ? -8.434 -57.119 65.417 1.00 29.37 1156 TRP A CA 1
ATOM 8951 C C . TRP A 1 1125 ? -8.616 -58.625 65.254 1.00 27.15 1156 TRP A C 1
ATOM 8952 O O . TRP A 1 1125 ? -8.399 -59.408 66.184 1.00 29.36 1156 TRP A O 1
ATOM 8963 N N . ASP A 1 1126 ? -9.013 -59.026 64.051 1.00 28.08 1157 ASP A N 1
ATOM 8964 C CA . ASP A 1 1126 ? -8.952 -60.433 63.696 1.00 27.86 1157 ASP A CA 1
ATOM 8965 C C . ASP A 1 1126 ? -7.511 -60.925 63.778 1.00 26.38 1157 ASP A C 1
ATOM 8966 O O . ASP A 1 1126 ? -6.559 -60.144 63.860 1.00 26.33 1157 ASP A O 1
ATOM 8971 N N . ALA A 1 1127 ? -7.361 -62.251 63.735 1.00 28.01 1158 ALA A N 1
ATOM 8972 C CA . ALA A 1 1127 ? -6.056 -62.876 63.908 1.00 32.02 1158 ALA A CA 1
ATOM 8973 C C . ALA A 1 1127 ? -5.044 -62.433 62.857 1.00 31.50 1158 ALA A C 1
ATOM 8974 O O . ALA A 1 1127 ? -3.838 -62.503 63.107 1.00 30.49 1158 ALA A O 1
ATOM 8976 N N . ASN A 1 1128 ? -5.499 -61.971 61.694 1.00 29.58 1159 ASN A N 1
ATOM 8977 C CA . ASN A 1 1128 ? -4.598 -61.553 60.631 1.00 27.09 1159 ASN A CA 1
ATOM 8978 C C . ASN A 1 1128 ? -4.456 -60.045 60.547 1.00 27.28 1159 ASN A C 1
ATOM 8979 O O . ASN A 1 1128 ? -3.857 -59.547 59.593 1.00 23.38 1159 ASN A O 1
ATOM 8984 N N . TYR A 1 1129 ? -5.048 -59.311 61.493 1.00 29.14 1160 TYR A N 1
ATOM 8985 C CA . TYR A 1 1129 ? -4.935 -57.850 61.574 1.00 27.33 1160 TYR A CA 1
ATOM 8986 C C . TYR A 1 1129 ? -5.400 -57.153 60.291 1.00 26.94 1160 TYR A C 1
ATOM 8987 O O . TYR A 1 1129 ? -4.846 -56.130 59.880 1.00 30.04 1160 TYR A O 1
ATOM 8996 N N . CYS A 1 1130 ? -6.457 -57.680 59.673 1.00 26.68 1161 CYS A N 1
ATOM 8997 C CA . CYS A 1 1130 ? -7.084 -56.997 58.545 1.00 28.43 1161 CYS A CA 1
ATOM 8998 C C . CYS A 1 1130 ? -8.177 -56.026 58.970 1.00 29.54 1161 CYS A C 1
ATOM 8999 O O . CYS A 1 1130 ? -8.244 -54.909 58.451 1.00 31.59 1161 CYS A O 1
ATOM 9002 N N . VAL A 1 1131 ? -9.057 -56.442 59.886 1.00 30.17 1162 VAL A N 1
ATOM 9003 C CA . VAL A 1 1131 ? -10.244 -55.681 60.266 1.00 25.41 1162 VAL A CA 1
ATOM 9004 C C . VAL A 1 1131 ? -10.406 -55.718 61.781 1.00 23.65 1162 VAL A C 1
ATOM 9005 O O . VAL A 1 1131 ? -9.919 -56.622 62.461 1.00 23.42 1162 VAL A O 1
ATOM 9009 N N . VAL A 1 1132 ? -11.136 -54.734 62.302 1.00 28.74 1163 VAL A N 1
ATOM 9010 C CA . VAL A 1 1132 ? -11.482 -54.680 63.721 1.00 28.39 1163 VAL A CA 1
ATOM 9011 C C . VAL A 1 1132 ? -12.720 -55.536 63.952 1.00 28.94 1163 VAL A C 1
ATOM 9012 O O . VAL A 1 1132 ? -13.768 -55.304 63.341 1.00 27.50 1163 VAL A O 1
ATOM 9016 N N . VAL A 1 1133 ? -12.608 -56.520 64.847 1.00 28.45 1164 VAL A N 1
ATOM 9017 C CA . VAL A 1 1133 ? -13.719 -57.427 65.117 1.00 29.60 1164 VAL A CA 1
ATOM 9018 C C . VAL A 1 1133 ? -14.449 -57.098 66.414 1.00 29.94 1164 VAL A C 1
ATOM 9019 O O . VAL A 1 1133 ? -15.574 -57.588 66.616 1.00 32.06 1164 VAL A O 1
ATOM 9023 N N . GLN A 1 1134 ? -13.854 -56.286 67.290 1.00 25.52 1165 GLN A N 1
ATOM 9024 C CA . GLN A 1 1134 ? -14.496 -55.863 68.524 1.00 31.69 1165 GLN A CA 1
ATOM 9025 C C . GLN A 1 1134 ? -13.929 -54.515 68.950 1.00 33.22 1165 GLN A C 1
ATOM 9026 O O . GLN A 1 1134 ? -12.727 -54.267 68.804 1.00 30.35 1165 GLN A O 1
ATOM 9032 N N . THR A 1 1135 ? -14.803 -53.651 69.470 1.00 29.82 1166 THR A N 1
ATOM 9033 C CA . THR A 1 1135 ? -14.424 -52.383 70.085 1.00 31.49 1166 THR A CA 1
ATOM 9034 C C . THR A 1 1135 ? -14.918 -52.380 71.527 1.00 33.26 1166 THR A C 1
ATOM 9035 O O . THR A 1 1135 ? -15.989 -52.920 71.819 1.00 31.85 1166 THR A O 1
ATOM 9039 N N . ARG A 1 1136 ? -14.141 -51.775 72.428 1.00 30.46 1167 ARG A N 1
ATOM 9040 C CA . ARG A 1 1136 ? -14.502 -51.664 73.842 1.00 35.55 1167 ARG A CA 1
ATOM 9041 C C . ARG A 1 1136 ? -14.342 -50.213 74.270 1.00 34.32 1167 ARG A C 1
ATOM 9042 O O . ARG A 1 1136 ? -13.215 -49.716 74.360 1.00 33.24 1167 ARG A O 1
ATOM 9050 N N . ASP A 1 1137 ? -15.449 -49.542 74.574 1.00 30.92 1168 ASP A N 1
ATOM 9051 C CA . ASP A 1 1137 ? -15.311 -48.150 74.965 1.00 34.19 1168 ASP A CA 1
ATOM 9052 C C . ASP A 1 1137 ? -14.829 -48.057 76.415 1.00 32.82 1168 ASP A C 1
ATOM 9053 O O . ASP A 1 1137 ? -14.704 -49.063 77.120 1.00 29.77 1168 ASP A O 1
ATOM 9058 N N . ALA A 1 1138 ? -14.535 -46.826 76.849 1.00 35.02 1169 ALA A N 1
ATOM 9059 C CA . ALA A 1 1138 ? -13.892 -46.627 78.145 1.00 40.16 1169 ALA A CA 1
ATOM 9060 C C . ALA A 1 1138 ? -14.767 -47.129 79.284 1.00 48.07 1169 ALA A C 1
ATOM 9061 O O . ALA A 1 1138 ? -14.251 -47.563 80.322 1.00 50.28 1169 ALA A O 1
ATOM 9063 N N . ALA A 1 1139 ? -16.085 -47.096 79.100 1.00 49.56 1170 ALA A N 1
ATOM 9064 C CA . ALA A 1 1139 ? -17.037 -47.648 80.049 1.00 54.79 1170 ALA A CA 1
ATOM 9065 C C . ALA A 1 1139 ? -17.371 -49.108 79.763 1.00 60.61 1170 ALA A C 1
ATOM 9066 O O . ALA A 1 1139 ? -18.433 -49.581 80.181 1.00 80.98 1170 ALA A O 1
ATOM 9068 N N . GLY A 1 1140 ? -16.509 -49.827 79.047 1.00 45.60 1171 GLY A N 1
ATOM 9069 C CA . GLY A 1 1140 ? -16.707 -51.254 78.872 1.00 37.35 1171 GLY A CA 1
ATOM 9070 C C . GLY A 1 1140 ? -17.821 -51.666 77.929 1.00 34.98 1171 GLY A C 1
ATOM 9071 O O . GLY A 1 1140 ? -18.096 -52.860 77.808 1.00 38.31 1171 GLY A O 1
ATOM 9072 N N . LEU A 1 1141 ? -18.479 -50.731 77.259 1.00 31.93 1172 LEU A N 1
ATOM 9073 C CA . LEU A 1 1141 ? -19.497 -51.118 76.290 1.00 34.31 1172 LEU A CA 1
ATOM 9074 C C . LEU A 1 1141 ? -18.824 -51.690 75.045 1.00 37.61 1172 LEU A C 1
ATOM 9075 O O . LEU A 1 1141 ? -17.935 -51.058 74.464 1.00 37.87 1172 LEU A O 1
ATOM 9080 N N . THR A 1 1142 ? -19.221 -52.897 74.646 1.00 37.98 1173 THR A N 1
ATOM 9081 C CA . THR A 1 1142 ? -18.531 -53.590 73.567 1.00 36.97 1173 THR A CA 1
ATOM 9082 C C . THR A 1 1142 ? -19.445 -53.809 72.369 1.00 36.23 1173 THR A C 1
ATOM 9083 O O . THR A 1 1142 ? -20.652 -54.043 72.502 1.00 35.27 1173 THR A O 1
ATOM 9087 N N . THR A 1 1143 ? -18.835 -53.736 71.193 1.00 31.49 1174 THR A N 1
ATOM 9088 C CA . THR A 1 1143 ? -19.505 -53.936 69.918 1.00 32.85 1174 THR A CA 1
ATOM 9089 C C . THR A 1 1143 ? -18.668 -54.927 69.129 1.00 37.58 1174 THR A C 1
ATOM 9090 O O . THR A 1 1143 ? -17.466 -54.707 68.942 1.00 41.32 1174 THR A O 1
ATOM 9094 N N . SER A 1 1144 ? -19.280 -56.028 68.703 1.00 34.17 1175 SER A N 1
ATOM 9095 C CA . SER A 1 1144 ? -18.564 -57.087 68.008 1.00 36.75 1175 SER A CA 1
ATOM 9096 C C . SER A 1 1144 ? -19.086 -57.234 66.586 1.00 37.53 1175 SER A C 1
ATOM 9097 O O . SER A 1 1144 ? -20.249 -56.940 66.298 1.00 38.07 1175 SER A O 1
ATOM 9100 N N . ALA A 1 1145 ? -18.219 -57.708 65.698 1.00 37.62 1176 ALA A N 1
ATOM 9101 C CA . ALA A 1 1145 ? -18.583 -57.850 64.297 1.00 36.60 1176 ALA A CA 1
ATOM 9102 C C . ALA A 1 1145 ? -17.990 -59.131 63.732 1.00 40.40 1176 ALA A C 1
ATOM 9103 O O . ALA A 1 1145 ? -16.800 -59.407 63.924 1.00 36.30 1176 ALA A O 1
ATOM 9105 N N . LYS A 1 1146 ? -18.829 -59.916 63.055 1.00 37.94 1177 LYS A N 1
ATOM 9106 C CA . LYS A 1 1146 ? -18.385 -61.024 62.224 1.00 34.98 1177 LYS A CA 1
ATOM 9107 C C . LYS A 1 1146 ? -18.317 -60.548 60.780 1.00 31.18 1177 LYS A C 1
ATOM 9108 O O . LYS A 1 1146 ? -19.071 -59.664 60.372 1.00 30.27 1177 LYS A O 1
ATOM 9114 N N . TYR A 1 1147 ? -17.406 -61.125 60.005 1.00 29.77 1178 TYR A N 1
ATOM 9115 C CA . TYR A 1 1147 ? -17.134 -60.614 58.672 1.00 25.21 1178 TYR A CA 1
ATOM 9116 C C . TYR A 1 1147 ? -17.458 -61.649 57.599 1.00 27.80 1178 TYR A C 1
ATOM 9117 O O . TYR A 1 1147 ? -17.408 -62.859 57.840 1.00 26.22 1178 TYR A O 1
ATOM 9126 N N . ASP A 1 1148 ? -17.798 -61.150 56.408 1.00 27.01 1179 ASP A N 1
ATOM 9127 C CA . ASP A 1 1148 ? -17.772 -61.952 55.185 1.00 27.11 1179 ASP A CA 1
ATOM 9128 C C . ASP A 1 1148 ? -16.371 -61.814 54.598 1.00 24.75 1179 ASP A C 1
ATOM 9129 O O . ASP A 1 1148 ? -16.029 -60.769 54.043 1.00 25.00 1179 ASP A O 1
ATOM 9134 N N . TRP A 1 1149 ? -15.562 -62.862 54.732 1.00 25.23 1180 TRP A N 1
ATOM 9135 C CA . TRP A 1 1149 ? -14.162 -62.835 54.324 1.00 26.02 1180 TRP A CA 1
ATOM 9136 C C . TRP A 1 1149 ? -13.965 -62.918 52.813 1.00 28.70 1180 TRP A C 1
ATOM 9137 O O . TRP A 1 1149 ? -12.821 -62.826 52.353 1.00 33.47 1180 TRP A O 1
ATOM 9148 N N . ARG A 1 1150 ? -15.035 -63.083 52.027 1.00 28.43 1181 ARG A N 1
ATOM 9149 C CA . ARG A 1 1150 ? -14.910 -62.853 50.589 1.00 27.34 1181 ARG A CA 1
ATOM 9150 C C . ARG A 1 1150 ? -14.662 -61.383 50.297 1.00 33.06 1181 ARG A C 1
ATOM 9151 O O . ARG A 1 1150 ? -13.938 -61.051 49.352 1.00 34.04 1181 ARG A O 1
ATOM 9159 N N . PHE A 1 1151 ? -15.229 -60.489 51.106 1.00 32.96 1182 PHE A N 1
ATOM 9160 C CA . PHE A 1 1151 ? -15.114 -59.062 50.851 1.00 31.53 1182 PHE A CA 1
ATOM 9161 C C . PHE A 1 1151 ? -14.554 -58.264 52.012 1.00 24.40 1182 PHE A C 1
ATOM 9162 O O . PHE A 1 1151 ? -14.315 -57.065 51.841 1.00 25.91 1182 PHE A O 1
ATOM 9170 N N . LEU A 1 1152 ? -14.328 -58.881 53.171 1.00 23.49 1183 LEU A N 1
ATOM 9171 C CA . LEU A 1 1152 ? -13.771 -58.188 54.340 1.00 25.91 1183 LEU A CA 1
ATOM 9172 C C . LEU A 1 1152 ? -14.671 -57.033 54.758 1.00 28.97 1183 LEU A C 1
ATOM 9173 O O . LEU A 1 1152 ? -14.202 -55.952 55.113 1.00 31.14 1183 LEU A O 1
ATOM 9178 N N . THR A 1 1153 ? -15.984 -57.268 54.700 1.00 27.13 1184 THR A N 1
ATOM 9179 C CA . THR A 1 1153 ? -16.979 -56.317 55.167 1.00 29.98 1184 THR A CA 1
ATOM 9180 C C . THR A 1 1153 ? -17.827 -56.953 56.265 1.00 27.55 1184 THR A C 1
ATOM 9181 O O . THR A 1 1153 ? -18.146 -58.142 56.192 1.00 26.13 1184 THR A O 1
ATOM 9185 N N . PRO A 1 1154 ? -18.172 -56.208 57.309 1.00 28.92 1185 PRO A N 1
ATOM 9186 C CA . PRO A 1 1154 ? -18.925 -56.811 58.416 1.00 33.06 1185 PRO A CA 1
ATOM 9187 C C . PRO A 1 1154 ? -20.325 -57.196 57.971 1.00 29.16 1185 PRO A C 1
ATOM 9188 O O . PRO A 1 1154 ? -20.978 -56.448 57.243 1.00 30.12 1185 PRO A O 1
ATOM 9192 N N . VAL A 1 1155 ? -20.777 -58.375 58.403 1.00 28.44 1186 VAL A N 1
ATOM 9193 C CA . VAL A 1 1155 ? -22.125 -58.837 58.092 1.00 30.27 1186 VAL A CA 1
ATOM 9194 C C . VAL A 1 1155 ? -22.960 -59.160 59.327 1.00 34.21 1186 VAL A C 1
ATOM 9195 O O . VAL A 1 1155 ? -24.194 -59.243 59.216 1.00 35.69 1186 VAL A O 1
ATOM 9199 N N . GLN A 1 1156 ? -22.368 -59.379 60.501 1.00 37.57 1187 GLN A N 1
ATOM 9200 C CA . GLN A 1 1156 ? -23.155 -59.579 61.713 1.00 38.55 1187 GLN A CA 1
ATOM 9201 C C . GLN A 1 1156 ? -22.601 -58.696 62.813 1.00 41.32 1187 GLN A C 1
ATOM 9202 O O . GLN A 1 1156 ? -21.400 -58.728 63.097 1.00 42.44 1187 GLN A O 1
ATOM 9208 N N . LEU A 1 1157 ? -23.485 -57.933 63.443 1.00 41.54 1188 LEU A N 1
ATOM 9209 C CA . LEU A 1 1157 ? -23.124 -56.906 64.406 1.00 39.45 1188 LEU A CA 1
ATOM 9210 C C . LEU A 1 1157 ? -23.816 -57.210 65.734 1.00 41.92 1188 LEU A C 1
ATOM 9211 O O . LEU A 1 1157 ? -25.041 -57.379 65.773 1.00 42.03 1188 LEU A O 1
ATOM 9216 N N . THR A 1 1158 ? -23.029 -57.303 66.814 1.00 37.83 1189 THR A N 1
ATOM 9217 C CA . THR A 1 1158 ? -23.537 -57.457 68.177 1.00 36.94 1189 THR A CA 1
ATOM 9218 C C . THR A 1 1158 ? -23.363 -56.119 68.892 1.00 38.54 1189 THR A C 1
ATOM 9219 O O . THR A 1 1158 ? -22.232 -55.698 69.141 1.00 37.59 1189 THR A O 1
ATOM 9223 N N . ASP A 1 1159 ? -24.473 -55.449 69.230 1.00 38.36 1190 ASP A N 1
ATOM 9224 C CA . ASP A 1 1159 ? -24.366 -54.095 69.764 1.00 31.77 1190 ASP A CA 1
ATOM 9225 C C . ASP A 1 1159 ? -24.101 -54.106 71.270 1.00 27.19 1190 ASP A C 1
ATOM 9226 O O . ASP A 1 1159 ? -24.004 -55.155 71.909 1.00 26.73 1190 ASP A O 1
ATOM 9231 N N . ILE A 1 1160 ? -24.009 -52.903 71.846 1.00 27.67 1191 ILE A N 1
ATOM 9232 C CA . ILE A 1 1160 ? -23.674 -52.739 73.258 1.00 29.23 1191 ILE A CA 1
ATOM 9233 C C . ILE A 1 1160 ? -24.694 -53.389 74.182 1.00 31.86 1191 ILE A C 1
ATOM 9234 O O . ILE A 1 1160 ? -24.397 -53.622 75.360 1.00 29.01 1191 ILE A O 1
ATOM 9239 N N . ASN A 1 1161 ? -25.901 -53.677 73.688 1.00 32.96 1192 ASN A N 1
ATOM 9240 C CA . ASN A 1 1161 ? -26.917 -54.376 74.465 1.00 32.76 1192 ASN A CA 1
ATOM 9241 C C . ASN A 1 1161 ? -27.094 -55.819 74.025 1.00 35.20 1192 ASN A C 1
ATOM 9242 O O . ASN A 1 1161 ? -28.172 -56.393 74.225 1.00 36.48 1192 ASN A O 1
ATOM 9247 N N . ASP A 1 1162 ? -26.069 -56.412 73.414 1.00 32.10 1193 ASP A N 1
ATOM 9248 C CA . ASP A 1 1162 ? -26.078 -57.823 73.035 1.00 34.01 1193 ASP A CA 1
ATOM 9249 C C . ASP A 1 1162 ? -27.194 -58.162 72.051 1.00 31.57 1193 ASP A C 1
ATOM 9250 O O . ASP A 1 1162 ? -27.544 -59.332 71.877 1.00 32.44 1193 ASP A O 1
ATOM 9255 N N . ASN A 1 1163 ? -27.768 -57.166 71.398 1.00 29.89 1194 ASN A N 1
ATOM 9256 C CA . ASN A 1 1163 ? -28.709 -57.437 70.322 1.00 35.10 1194 ASN A CA 1
ATOM 9257 C C . ASN A 1 1163 ? -27.956 -57.660 69.015 1.00 37.21 1194 ASN A C 1
ATOM 9258 O O . ASN A 1 1163 ? -26.858 -57.135 68.810 1.00 39.36 1194 ASN A O 1
ATOM 9263 N N . GLN A 1 1164 ? -28.553 -58.460 68.134 1.00 36.62 1195 GLN A N 1
ATOM 9264 C CA . GLN A 1 1164 ? -27.903 -58.905 66.908 1.00 33.24 1195 GLN A CA 1
ATOM 9265 C C . GLN A 1 1164 ? -28.455 -58.158 65.701 1.00 33.24 1195 GLN A C 1
ATOM 9266 O O . GLN A 1 1164 ? -29.660 -57.904 65.610 1.00 32.15 1195 GLN A O 1
ATOM 9272 N N . HIS A 1 1165 ? -27.562 -57.805 64.777 1.00 34.13 1196 HIS A N 1
ATOM 9273 C CA . HIS A 1 1165 ? -27.921 -57.197 63.501 1.00 34.56 1196 HIS A CA 1
ATOM 9274 C C . HIS A 1 1165 ? -27.180 -57.955 62.412 1.00 35.16 1196 HIS A C 1
ATOM 9275 O O . HIS A 1 1165 ? -25.954 -58.096 62.479 1.00 33.54 1196 HIS A O 1
ATOM 9282 N N . LEU A 1 1166 ? -27.919 -58.455 61.422 1.00 29.64 1197 LEU A N 1
ATOM 9283 C CA . LEU A 1 1166 ? -27.373 -59.411 60.471 1.00 29.31 1197 LEU A CA 1
ATOM 9284 C C . LEU A 1 1166 ? -27.753 -59.009 59.056 1.00 32.44 1197 LEU A C 1
ATOM 9285 O O . LEU A 1 1166 ? -28.925 -58.729 58.782 1.00 33.68 1197 LEU A O 1
ATOM 9290 N N . ILE A 1 1167 ? -26.767 -58.992 58.156 1.00 31.01 1198 ILE A N 1
ATOM 9291 C CA . ILE A 1 1167 ? -27.038 -58.870 56.731 1.00 31.50 1198 ILE A CA 1
ATOM 9292 C C . ILE A 1 1167 ? -26.415 -60.054 56.008 1.00 32.88 1198 ILE A C 1
ATOM 9293 O O . ILE A 1 1167 ? -25.473 -60.689 56.492 1.00 33.74 1198 ILE A O 1
ATOM 9298 N N . THR A 1 1168 ? -26.965 -60.357 54.838 1.00 30.88 1199 THR A N 1
ATOM 9299 C CA . THR A 1 1168 ? -26.347 -61.295 53.917 1.00 31.22 1199 THR A CA 1
ATOM 9300 C C . THR A 1 1168 ? -25.973 -60.555 52.635 1.00 31.89 1199 THR A C 1
ATOM 9301 O O . THR A 1 1168 ? -26.530 -59.501 52.313 1.00 31.82 1199 THR A O 1
ATOM 9305 N N . LEU A 1 1169 ? -25.007 -61.104 51.910 1.00 31.15 1200 LEU A N 1
ATOM 9306 C CA . LEU A 1 1169 ? -24.480 -60.474 50.708 1.00 28.97 1200 LEU A CA 1
ATOM 9307 C C . LEU A 1 1169 ? -24.573 -61.446 49.544 1.00 28.71 1200 LEU A C 1
ATOM 9308 O O . LEU A 1 1169 ? -24.567 -62.666 49.738 1.00 27.87 1200 LEU A O 1
ATOM 9313 N N . ASP A 1 1170 ? -24.668 -60.904 48.329 1.00 27.98 1201 ASP A N 1
ATOM 9314 C CA . ASP A 1 1170 ? -24.609 -61.752 47.149 1.00 29.45 1201 ASP A CA 1
ATOM 9315 C C . ASP A 1 1170 ? -23.148 -61.899 46.717 1.00 29.60 1201 ASP A C 1
ATOM 9316 O O . ASP A 1 1170 ? -22.240 -61.368 47.358 1.00 24.66 1201 ASP A O 1
ATOM 9321 N N . ALA A 1 1171 ? -22.913 -62.603 45.602 1.00 33.61 1202 ALA A N 1
ATOM 9322 C CA . ALA A 1 1171 ? -21.544 -62.906 45.171 1.00 31.28 1202 ALA A CA 1
ATOM 9323 C C . ALA A 1 1171 ? -20.787 -61.690 44.651 1.00 30.38 1202 ALA A C 1
ATOM 9324 O O . ALA A 1 1171 ? -19.602 -61.816 44.322 1.00 31.96 1202 ALA A O 1
ATOM 9326 N N . LEU A 1 1172 ? -21.423 -60.527 44.569 1.00 32.18 1203 LEU A N 1
ATOM 9327 C CA . LEU A 1 1172 ? -20.734 -59.290 44.230 1.00 29.79 1203 LEU A CA 1
ATOM 9328 C C . LEU A 1 1172 ? -20.513 -58.393 45.437 1.00 30.63 1203 LEU A C 1
ATOM 9329 O O . LEU A 1 1172 ? -20.018 -57.272 45.277 1.00 30.24 1203 LEU A O 1
ATOM 9334 N N . GLY A 1 1173 ? -20.868 -58.850 46.632 1.00 31.94 1204 GLY A N 1
ATOM 9335 C CA . GLY A 1 1173 ? -20.697 -58.053 47.827 1.00 31.76 1204 GLY A CA 1
ATOM 9336 C C . GLY A 1 1173 ? -21.858 -57.143 48.168 1.00 33.02 1204 GLY A C 1
ATOM 9337 O O . GLY A 1 1173 ? -21.750 -56.357 49.116 1.00 31.97 1204 GLY A O 1
ATOM 9338 N N . ARG A 1 1174 ? -22.957 -57.223 47.436 1.00 29.90 1205 ARG A N 1
ATOM 9339 C CA . ARG A 1 1174 ? -24.049 -56.290 47.690 1.00 30.59 1205 ARG A CA 1
ATOM 9340 C C . ARG A 1 1174 ? -24.972 -56.844 48.767 1.00 27.94 1205 ARG A C 1
ATOM 9341 O O . ARG A 1 1174 ? -25.226 -58.050 48.803 1.00 26.71 1205 ARG A O 1
ATOM 9349 N N . PRO A 1 1175 ? -25.472 -56.006 49.676 1.00 30.23 1206 PRO A N 1
ATOM 9350 C CA . PRO A 1 1175 ? -26.378 -56.516 50.711 1.00 29.38 1206 PRO A CA 1
ATOM 9351 C C . PRO A 1 1175 ? -27.717 -56.899 50.106 1.00 28.66 1206 PRO A C 1
ATOM 9352 O O . PRO A 1 1175 ? -28.259 -56.188 49.255 1.00 35.83 1206 PRO A O 1
ATOM 9356 N N . ILE A 1 1176 ? -28.240 -58.048 50.529 1.00 27.44 1207 ILE A N 1
ATOM 9357 C CA . ILE A 1 1176 ? -29.482 -58.541 49.950 1.00 32.10 1207 ILE A CA 1
ATOM 9358 C C . ILE A 1 1176 ? -30.563 -58.749 51.007 1.00 35.03 1207 ILE A C 1
ATOM 9359 O O . ILE A 1 1176 ? -31.754 -58.660 50.693 1.00 30.81 1207 ILE A O 1
ATOM 9364 N N . THR A 1 1177 ? -30.180 -59.042 52.256 1.00 34.82 1208 THR A N 1
ATOM 9365 C CA . THR A 1 1177 ? -31.163 -59.131 53.334 1.00 32.94 1208 THR A CA 1
ATOM 9366 C C . THR A 1 1177 ? -30.634 -58.433 54.578 1.00 35.83 1208 THR A C 1
ATOM 9367 O O . THR A 1 1177 ? -29.428 -58.245 54.749 1.00 36.23 1208 THR A O 1
ATOM 9371 N N . LEU A 1 1178 ? -31.565 -58.053 55.452 1.00 37.70 1209 LEU A N 1
ATOM 9372 C CA . LEU A 1 1178 ? -31.240 -57.521 56.768 1.00 34.72 1209 LEU A CA 1
ATOM 9373 C C . LEU A 1 1178 ? -32.198 -58.122 57.784 1.00 33.68 1209 LEU A C 1
ATOM 9374 O O . LEU A 1 1178 ? -33.412 -58.144 57.557 1.00 30.53 1209 LEU A O 1
ATOM 9379 N N . ARG A 1 1179 ? -31.648 -58.638 58.881 1.00 34.53 1210 ARG A N 1
ATOM 9380 C CA . ARG A 1 1179 ? -32.423 -59.099 60.025 1.00 31.05 1210 ARG A CA 1
ATOM 9381 C C . ARG A 1 1179 ? -31.822 -58.487 61.283 1.00 31.25 1210 ARG A C 1
ATOM 9382 O O . ARG A 1 1179 ? -30.642 -58.134 61.317 1.00 30.77 1210 ARG A O 1
ATOM 9390 N N . PHE A 1 1180 ? -32.646 -58.351 62.318 1.00 27.52 1211 PHE A N 1
ATOM 9391 C CA . PHE A 1 1180 ? -32.132 -58.019 63.640 1.00 28.11 1211 PHE A CA 1
ATOM 9392 C C . PHE A 1 1180 ? -33.074 -58.615 64.679 1.00 28.00 1211 PHE A C 1
ATOM 9393 O O . PHE A 1 1180 ? -34.255 -58.838 64.407 1.00 28.90 1211 PHE A O 1
ATOM 9401 N N . TRP A 1 1181 ? -32.525 -58.917 65.856 1.00 29.02 1212 TRP A N 1
ATOM 9402 C CA . TRP A 1 1181 ? -33.293 -59.472 66.962 1.00 26.56 1212 TRP A CA 1
ATOM 9403 C C . TRP A 1 1181 ? -32.510 -59.240 68.248 1.00 30.27 1212 TRP A C 1
ATOM 9404 O O . TRP A 1 1181 ? -31.360 -58.788 68.232 1.00 29.52 1212 TRP A O 1
ATOM 9415 N N . GLY A 1 1182 ? -33.136 -59.570 69.362 1.00 33.25 1213 GLY A N 1
ATOM 9416 C CA . GLY A 1 1182 ? -32.454 -59.433 70.635 1.00 33.72 1213 GLY A CA 1
ATOM 9417 C C . GLY A 1 1182 ? -33.448 -59.504 71.777 1.00 35.66 1213 GLY A C 1
ATOM 9418 O O . GLY A 1 1182 ? -34.497 -60.142 71.667 1.00 38.89 1213 GLY A O 1
ATOM 9419 N N . THR A 1 1183 ? -33.099 -58.825 72.862 1.00 35.02 1214 THR A N 1
ATOM 9420 C CA . THR A 1 1183 ? -33.900 -58.846 74.076 1.00 36.90 1214 THR A CA 1
ATOM 9421 C C . THR A 1 1183 ? -34.571 -57.498 74.293 1.00 34.49 1214 THR A C 1
ATOM 9422 O O . THR A 1 1183 ? -33.957 -56.445 74.089 1.00 32.72 1214 THR A O 1
ATOM 9426 N N . GLU A 1 1184 ? -35.839 -57.550 74.692 1.00 31.34 1215 GLU A N 1
ATOM 9427 C CA . GLU A 1 1184 ? -36.623 -56.391 75.090 1.00 34.42 1215 GLU A CA 1
ATOM 9428 C C . GLU A 1 1184 ? -37.354 -56.776 76.359 1.00 35.36 1215 GLU A C 1
ATOM 9429 O O . GLU A 1 1184 ? -37.999 -57.826 76.398 1.00 36.02 1215 GLU A O 1
ATOM 9435 N N . ASN A 1 1185 ? -37.255 -55.940 77.390 1.00 39.21 1216 ASN A N 1
ATOM 9436 C CA . ASN A 1 1185 ? -37.925 -56.217 78.662 1.00 45.54 1216 ASN A CA 1
ATOM 9437 C C . ASN A 1 1185 ? -37.571 -57.604 79.187 1.00 45.08 1216 ASN A C 1
ATOM 9438 O O . ASN A 1 1185 ? -38.404 -58.283 79.791 1.00 44.49 1216 ASN A O 1
ATOM 9443 N N . GLY A 1 1186 ? -36.341 -58.049 78.940 1.00 43.45 1217 GLY A N 1
ATOM 9444 C CA . GLY A 1 1186 ? -35.915 -59.365 79.365 1.00 42.76 1217 GLY A CA 1
ATOM 9445 C C . GLY A 1 1186 ? -36.412 -60.510 78.511 1.00 42.88 1217 GLY A C 1
ATOM 9446 O O . GLY A 1 1186 ? -36.138 -61.670 78.842 1.00 43.47 1217 GLY A O 1
ATOM 9447 N N . LYS A 1 1187 ? -37.121 -60.233 77.422 1.00 40.59 1218 LYS A N 1
ATOM 9448 C CA . LYS A 1 1187 ? -37.707 -61.275 76.593 1.00 42.04 1218 LYS A CA 1
ATOM 9449 C C . LYS A 1 1187 ? -37.097 -61.222 75.200 1.00 41.81 1218 LYS A C 1
ATOM 9450 O O . LYS A 1 1187 ? -36.811 -60.141 74.679 1.00 40.35 1218 LYS A O 1
ATOM 9456 N N . MET A 1 1188 ? -36.889 -62.396 74.609 1.00 43.55 1219 MET A N 1
ATOM 9457 C CA . MET A 1 1188 ? -36.379 -62.475 73.246 1.00 47.15 1219 MET A CA 1
ATOM 9458 C C . MET A 1 1188 ? -37.437 -61.983 72.266 1.00 41.26 1219 MET A C 1
ATOM 9459 O O . MET A 1 1188 ? -38.607 -62.356 72.373 1.00 41.71 1219 MET A O 1
ATOM 9464 N N . THR A 1 1189 ? -37.036 -61.137 71.317 1.00 37.47 1220 THR A N 1
ATOM 9465 C CA . THR A 1 1189 ? -37.970 -60.626 70.317 1.00 34.20 1220 THR A CA 1
ATOM 9466 C C . THR A 1 1189 ? -37.186 -60.215 69.073 1.00 35.14 1220 THR A C 1
ATOM 9467 O O . THR A 1 1189 ? -35.970 -60.418 68.986 1.00 34.48 1220 THR A O 1
ATOM 9471 N N . GLY A 1 1190 ? -37.895 -59.634 68.103 1.00 23.92 1221 GLY A N 1
ATOM 9472 C CA . GLY A 1 1190 ? -37.311 -59.253 66.827 1.00 23.60 1221 GLY A CA 1
ATOM 9473 C C . GLY A 1 1190 ? -37.589 -60.276 65.742 1.00 28.81 1221 GLY A C 1
ATOM 9474 O O . GLY A 1 1190 ? -38.446 -61.153 65.868 1.00 27.66 1221 GLY A O 1
ATOM 9475 N N . TYR A 1 1191 ? -36.834 -60.165 64.651 1.00 30.33 1222 TYR A N 1
ATOM 9476 C CA . TYR A 1 1191 ? -37.024 -61.093 63.546 1.00 25.55 1222 TYR A CA 1
ATOM 9477 C C . TYR A 1 1191 ? -36.473 -62.467 63.902 1.00 31.96 1222 TYR A C 1
ATOM 9478 O O . TYR A 1 1191 ? -35.599 -62.618 64.762 1.00 35.70 1222 TYR A O 1
ATOM 9487 N N . SER A 1 1192 ? -36.992 -63.481 63.220 1.00 34.24 1223 SER A N 1
ATOM 9488 C CA . SER A 1 1192 ? -36.466 -64.825 63.386 1.00 38.12 1223 SER A CA 1
ATOM 9489 C C . SER A 1 1192 ? -35.074 -64.927 62.772 1.00 39.98 1223 SER A C 1
ATOM 9490 O O . SER A 1 1192 ? -34.790 -64.336 61.725 1.00 37.75 1223 SER A O 1
ATOM 9493 N N . SER A 1 1193 ? -34.199 -65.669 63.444 1.00 42.00 1224 SER A N 1
ATOM 9494 C CA . SER A 1 1193 ? -32.868 -65.920 62.920 1.00 40.71 1224 SER A CA 1
ATOM 9495 C C . SER A 1 1193 ? -32.949 -66.834 61.699 1.00 41.66 1224 SER A C 1
ATOM 9496 O O . SER A 1 1193 ? -33.939 -67.544 61.507 1.00 41.23 1224 SER A O 1
ATOM 9499 N N . PRO A 1 1194 ? -31.917 -66.826 60.848 1.00 43.49 1225 PRO A N 1
ATOM 9500 C CA . PRO A 1 1194 ? -31.931 -67.730 59.686 1.00 46.06 1225 PRO A CA 1
ATOM 9501 C C . PRO A 1 1194 ? -32.120 -69.187 60.059 1.00 50.40 1225 PRO A C 1
ATOM 9502 O O . PRO A 1 1194 ? -32.690 -69.949 59.267 1.00 52.94 1225 PRO A O 1
ATOM 9506 N N . GLU A 1 1195 ? -31.675 -69.597 61.250 1.00 52.18 1226 GLU A N 1
ATOM 9507 C CA . GLU A 1 1195 ? -31.917 -70.965 61.699 1.00 56.66 1226 GLU A CA 1
ATOM 9508 C C . GLU A 1 1195 ? -33.403 -71.220 61.940 1.00 55.52 1226 GLU A C 1
ATOM 9509 O O . GLU A 1 1195 ? -33.910 -72.300 61.616 1.00 56.62 1226 GLU A O 1
ATOM 9515 N N . LYS A 1 1196 ? -34.118 -70.241 62.501 1.00 53.79 1227 LYS A N 1
ATOM 9516 C CA . LYS A 1 1196 ? -35.527 -70.446 62.830 1.00 53.43 1227 LYS A CA 1
ATOM 9517 C C . LYS A 1 1196 ? -36.425 -70.306 61.607 1.00 52.49 1227 LYS A C 1
ATOM 9518 O O . LYS A 1 1196 ? -37.448 -70.992 61.503 1.00 51.82 1227 LYS A O 1
ATOM 9524 N N . ALA A 1 1197 ? -36.072 -69.417 60.681 1.00 51.23 1228 ALA A N 1
ATOM 9525 C CA . ALA A 1 1197 ? -36.921 -69.127 59.529 1.00 46.47 1228 ALA A CA 1
ATOM 9526 C C . ALA A 1 1197 ? -36.034 -68.885 58.318 1.00 47.91 1228 ALA A C 1
ATOM 9527 O O . ALA A 1 1197 ? -35.387 -67.837 58.216 1.00 47.22 1228 ALA A O 1
ATOM 9529 N N . SER A 1 1198 ? -36.007 -69.852 57.409 1.00 50.66 1229 SER A N 1
ATOM 9530 C CA . SER A 1 1198 ? -35.268 -69.699 56.168 1.00 55.28 1229 SER A CA 1
ATOM 9531 C C . SER A 1 1198 ? -35.939 -68.660 55.276 1.00 55.87 1229 SER A C 1
ATOM 9532 O O . SER A 1 1198 ? -37.157 -68.462 55.321 1.00 59.22 1229 SER A O 1
ATOM 9535 N N . PHE A 1 1199 ? -35.125 -67.979 54.472 1.00 53.02 1230 PHE A N 1
ATOM 9536 C CA . PHE A 1 1199 ? -35.642 -67.017 53.503 1.00 53.25 1230 PHE A CA 1
ATOM 9537 C C . PHE A 1 1199 ? -34.697 -66.987 52.312 1.00 55.66 1230 PHE A C 1
ATOM 9538 O O . PHE A 1 1199 ? -33.597 -66.433 52.403 1.00 54.58 1230 PHE A O 1
ATOM 9546 N N . SER A 1 1200 ? -35.128 -67.578 51.206 1.00 57.42 1231 SER A N 1
ATOM 9547 C CA . SER A 1 1200 ? -34.390 -67.474 49.957 1.00 60.76 1231 SER A CA 1
ATOM 9548 C C . SER A 1 1200 ? -34.786 -66.176 49.266 1.00 60.70 1231 SER A C 1
ATOM 9549 O O . SER A 1 1200 ? -35.938 -66.030 48.837 1.00 61.51 1231 SER A O 1
ATOM 9552 N N . PRO A 1 1201 ? -33.882 -65.210 49.160 1.00 60.03 1232 PRO A N 1
ATOM 9553 C CA . PRO A 1 1201 ? -34.224 -63.938 48.519 1.00 58.27 1232 PRO A CA 1
ATOM 9554 C C . PRO A 1 1201 ? -34.601 -64.154 47.067 1.00 54.71 1232 PRO A C 1
ATOM 9555 O O . PRO A 1 1201 ? -33.997 -64.985 46.372 1.00 54.04 1232 PRO A O 1
ATOM 9559 N N . PRO A 1 1202 ? -35.610 -63.441 46.581 1.00 51.34 1233 PRO A N 1
ATOM 9560 C CA . PRO A 1 1202 ? -36.110 -63.696 45.228 1.00 51.25 1233 PRO A CA 1
ATOM 9561 C C . PRO A 1 1202 ? -35.167 -63.177 44.154 1.00 49.47 1233 PRO A C 1
ATOM 9562 O O . PRO A 1 1202 ? -34.464 -62.178 44.329 1.00 47.64 1233 PRO A O 1
ATOM 9566 N N . SER A 1 1203 ? -35.175 -63.879 43.020 1.00 51.41 1234 SER A N 1
ATOM 9567 C CA . SER A 1 1203 ? -34.267 -63.559 41.926 1.00 52.74 1234 SER A CA 1
ATOM 9568 C C . SER A 1 1203 ? -34.724 -62.330 41.161 1.00 51.96 1234 SER A C 1
ATOM 9569 O O . SER A 1 1203 ? -33.896 -61.543 40.688 1.00 52.20 1234 SER A O 1
ATOM 9572 N N . ASP A 1 1204 ? -36.029 -62.144 41.047 1.00 51.18 1235 ASP A N 1
ATOM 9573 C CA . ASP A 1 1204 ? -36.608 -61.247 40.069 1.00 48.28 1235 ASP A CA 1
ATOM 9574 C C . ASP A 1 1204 ? -37.479 -60.215 40.774 1.00 41.94 1235 ASP A C 1
ATOM 9575 O O . ASP A 1 1204 ? -38.117 -60.507 41.791 1.00 42.58 1235 ASP A O 1
ATOM 9580 N N . VAL A 1 1205 ? -37.481 -58.995 40.233 1.00 37.79 1236 VAL A N 1
ATOM 9581 C CA . VAL A 1 1205 ? -38.200 -57.896 40.874 1.00 39.88 1236 VAL A CA 1
ATOM 9582 C C . VAL A 1 1205 ? -39.697 -58.177 40.910 1.00 41.87 1236 VAL A C 1
ATOM 9583 O O . VAL A 1 1205 ? -40.364 -57.945 41.930 1.00 42.63 1236 VAL A O 1
ATOM 9587 N N . ASN A 1 1206 ? -40.254 -58.681 39.806 1.00 41.50 1237 ASN A N 1
ATOM 9588 C CA . ASN A 1 1206 ? -41.681 -58.987 39.792 1.00 40.43 1237 ASN A CA 1
ATOM 9589 C C . ASN A 1 1206 ? -42.029 -60.000 40.872 1.00 37.24 1237 ASN A C 1
ATOM 9590 O O . ASN A 1 1206 ? -42.991 -59.817 41.627 1.00 38.57 1237 ASN A O 1
ATOM 9595 N N . ALA A 1 1207 ? -41.254 -61.079 40.964 1.00 32.53 1238 ALA A N 1
ATOM 9596 C CA . ALA A 1 1207 ? -41.588 -62.124 41.922 1.00 37.53 1238 ALA A CA 1
ATOM 9597 C C . ALA A 1 1207 ? -41.454 -61.608 43.349 1.00 38.03 1238 ALA A C 1
ATOM 9598 O O . ALA A 1 1207 ? -42.237 -61.980 44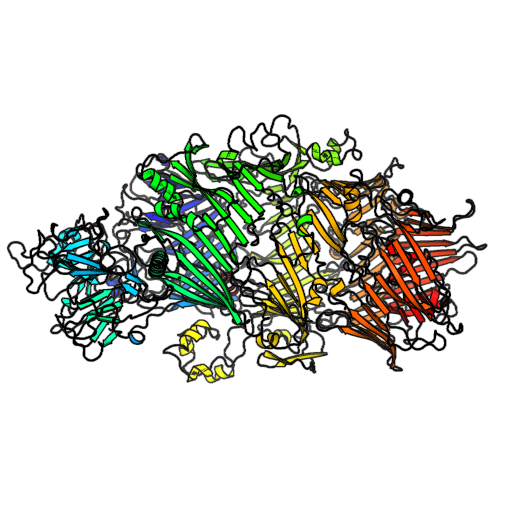.232 1.00 41.11 1238 ALA A O 1
ATOM 9600 N N . ALA A 1 1208 ? -40.488 -60.722 43.579 1.00 38.38 1239 ALA A N 1
ATOM 9601 C CA . ALA A 1 1208 ? -40.315 -60.122 44.896 1.00 36.81 1239 ALA A CA 1
ATOM 9602 C C . ALA A 1 1208 ? -41.505 -59.242 45.266 1.00 37.49 1239 ALA A C 1
ATOM 9603 O O . ALA A 1 1208 ? -41.964 -59.260 46.414 1.00 34.67 1239 ALA A O 1
ATOM 9605 N N . ILE A 1 1209 ? -42.018 -58.469 44.302 1.00 39.82 1240 ILE A N 1
ATOM 9606 C CA . ILE A 1 1209 ? -43.156 -57.594 44.568 1.00 40.02 1240 ILE A CA 1
ATOM 9607 C C . ILE A 1 1209 ? -44.400 -58.410 44.886 1.00 40.57 1240 ILE A C 1
ATOM 9608 O O . ILE A 1 1209 ? -45.289 -57.947 45.612 1.00 37.00 1240 ILE A O 1
ATOM 9613 N N . GLU A 1 1210 ? -44.475 -59.641 44.382 1.00 42.18 1241 GLU A N 1
ATOM 9614 C CA . GLU A 1 1210 ? -45.617 -60.504 44.655 1.00 43.38 1241 GLU A CA 1
ATOM 9615 C C . GLU A 1 1210 ? -45.492 -61.279 45.964 1.00 40.26 1241 GLU A C 1
ATOM 9616 O O . GLU A 1 1210 ? -46.424 -62.015 46.311 1.00 36.85 1241 GLU A O 1
ATOM 9622 N N . LEU A 1 1211 ? -44.387 -61.133 46.694 1.00 35.11 1242 LEU A N 1
ATOM 9623 C CA . LEU A 1 1211 ? -44.237 -61.821 47.971 1.00 35.97 1242 LEU A CA 1
ATOM 9624 C C . LEU A 1 1211 ? -45.219 -61.275 49.000 1.00 38.16 1242 LEU A C 1
ATOM 9625 O O . LEU A 1 1211 ? -45.377 -60.059 49.153 1.00 39.51 1242 LEU A O 1
ATOM 9630 N N . LYS A 1 1212 ? -45.854 -62.186 49.729 1.00 37.70 1243 LYS A N 1
ATOM 9631 C CA . LYS A 1 1212 ? -46.831 -61.858 50.752 1.00 38.38 1243 LYS A CA 1
ATOM 9632 C C . LYS A 1 1212 ? -46.263 -62.147 52.136 1.00 39.81 1243 LYS A C 1
ATOM 9633 O O . LYS A 1 1212 ? -45.329 -62.940 52.298 1.00 38.87 1243 LYS A O 1
ATOM 9639 N N . LYS A 1 1213 ? -46.846 -61.492 53.137 1.00 41.95 1244 LYS A N 1
ATOM 9640 C CA . LYS A 1 1213 ? -46.458 -61.729 54.519 1.00 42.53 1244 LYS A CA 1
ATOM 9641 C C . LYS A 1 1213 ? -46.647 -63.207 54.872 1.00 43.80 1244 LYS A C 1
ATOM 9642 O O . LYS A 1 1213 ? -47.500 -63.891 54.292 1.00 43.59 1244 LYS A O 1
ATOM 9648 N N . PRO A 1 1214 ? -45.860 -63.735 55.825 1.00 41.47 1245 PRO A N 1
ATOM 9649 C CA . PRO A 1 1214 ? -44.814 -63.037 56.575 1.00 40.25 1245 PRO A CA 1
ATOM 9650 C C . PRO A 1 1214 ? -43.429 -63.227 55.974 1.00 36.08 1245 PRO A C 1
ATOM 9651 O O . PRO A 1 1214 ? -43.161 -64.255 55.351 1.00 36.17 1245 PRO A O 1
ATOM 9655 N N . LEU A 1 1215 ? -42.563 -62.237 56.163 1.00 35.76 1246 LEU A N 1
ATOM 9656 C CA . LEU A 1 1215 ? -41.167 -62.325 55.782 1.00 33.89 1246 LEU A CA 1
ATOM 9657 C C . LEU A 1 1215 ? -40.295 -62.216 57.026 1.00 36.08 1246 LEU A C 1
ATOM 9658 O O . LEU A 1 1215 ? -40.491 -61.293 57.833 1.00 35.18 1246 LEU A O 1
ATOM 9663 N N . PRO A 1 1216 ? -39.317 -63.111 57.213 1.00 37.29 1247 PRO A N 1
ATOM 9664 C CA . PRO A 1 1216 ? -38.479 -63.049 58.418 1.00 35.83 1247 PRO A CA 1
ATOM 9665 C C . PRO A 1 1216 ? -37.320 -62.070 58.313 1.00 33.51 1247 PRO A C 1
ATOM 9666 O O . PRO A 1 1216 ? -36.327 -62.212 59.034 1.00 29.87 1247 PRO A O 1
ATOM 9670 N N . VAL A 1 1217 ? -37.418 -61.082 57.426 1.00 28.96 1248 VAL A N 1
ATOM 9671 C CA . VAL A 1 1217 ? -36.351 -60.110 57.249 1.00 32.86 1248 VAL A CA 1
ATOM 9672 C C . VAL A 1 1217 ? -36.924 -58.714 57.430 1.00 32.17 1248 VAL A C 1
ATOM 9673 O O . VAL A 1 1217 ? -38.092 -58.459 57.125 1.00 29.65 1248 VAL A O 1
ATOM 9677 N N . ALA A 1 1218 ? -36.090 -57.811 57.957 1.00 31.24 1249 ALA A N 1
ATOM 9678 C CA . ALA A 1 1218 ? -36.444 -56.397 57.970 1.00 31.46 1249 ALA A CA 1
ATOM 9679 C C . ALA A 1 1218 ? -36.375 -55.799 56.570 1.00 31.41 1249 ALA A C 1
ATOM 9680 O O . ALA A 1 1218 ? -37.236 -54.998 56.186 1.00 25.91 1249 ALA A O 1
ATOM 9682 N N . GLN A 1 1219 ? -35.345 -56.149 55.803 1.00 26.97 1250 GLN A N 1
ATOM 9683 C CA . GLN A 1 1219 ? -35.181 -55.608 54.462 1.00 28.26 1250 GLN A CA 1
ATOM 9684 C C . GLN A 1 1219 ? -34.659 -56.689 53.531 1.00 31.78 1250 GLN A C 1
ATOM 9685 O O . GLN A 1 1219 ? -33.892 -57.568 53.935 1.00 33.42 1250 GLN A O 1
ATOM 9691 N N . CYS A 1 1220 ? -35.081 -56.600 52.272 1.00 33.44 1251 CYS A N 1
ATOM 9692 C CA . CYS A 1 1220 ? -34.637 -57.480 51.204 1.00 34.48 1251 CYS A CA 1
ATOM 9693 C C . CYS A 1 1220 ? -34.407 -56.628 49.964 1.00 34.10 1251 CYS A C 1
ATOM 9694 O O . CYS A 1 1220 ? -35.253 -55.799 49.616 1.00 32.43 1251 CYS A O 1
ATOM 9697 N N . GLN A 1 1221 ? -33.270 -56.820 49.306 1.00 31.60 1252 GLN A N 1
ATOM 9698 C CA . GLN A 1 1221 ? -32.919 -56.036 48.131 1.00 30.91 1252 GLN A CA 1
ATOM 9699 C C . GLN A 1 1221 ? -32.840 -56.940 46.913 1.00 28.95 1252 GLN A C 1
ATOM 9700 O O . GLN A 1 1221 ? -32.406 -58.090 47.004 1.00 32.87 1252 GLN A O 1
ATOM 9706 N N . VAL A 1 1222 ? -33.273 -56.415 45.774 1.00 28.32 1253 VAL A N 1
ATOM 9707 C CA . VAL A 1 1222 ? -33.186 -57.102 44.496 1.00 27.05 1253 VAL A CA 1
ATOM 9708 C C . VAL A 1 1222 ? -32.587 -56.118 43.510 1.00 29.79 1253 VAL A C 1
ATOM 9709 O O . VAL A 1 1222 ? -33.124 -55.019 43.324 1.00 33.57 1253 VAL A O 1
ATOM 9713 N N . TYR A 1 1223 ? -31.483 -56.505 42.881 1.00 27.97 1254 TYR A N 1
ATOM 9714 C CA . TYR A 1 1223 ? -30.753 -55.630 41.976 1.00 29.46 1254 TYR A CA 1
ATOM 9715 C C . TYR A 1 1223 ? -30.998 -56.039 40.534 1.00 26.17 1254 TYR A C 1
ATOM 9716 O O . TYR A 1 1223 ? -30.996 -57.227 40.202 1.00 26.20 1254 TYR A O 1
ATOM 9725 N N . ALA A 1 1224 ? -31.203 -55.046 39.677 1.00 26.88 1255 ALA A N 1
ATOM 9726 C CA . ALA A 1 1224 ? -31.412 -55.281 38.249 1.00 28.73 1255 ALA A CA 1
ATOM 9727 C C . ALA A 1 1224 ? -30.615 -54.252 37.466 1.00 30.87 1255 ALA A C 1
ATOM 9728 O O . ALA A 1 1224 ? -31.179 -53.409 36.758 1.00 32.85 1255 ALA A O 1
ATOM 9730 N N . PRO A 1 1225 ? -29.279 -54.291 37.572 1.00 32.57 1256 PRO A N 1
ATOM 9731 C CA . PRO A 1 1225 ? -28.469 -53.308 36.844 1.00 29.85 1256 PRO A CA 1
ATOM 9732 C C . PRO A 1 1225 ? -28.405 -53.565 35.354 1.00 30.46 1256 PRO A C 1
ATOM 9733 O O . PRO A 1 1225 ? -28.027 -52.653 34.611 1.00 32.70 1256 PRO A O 1
ATOM 9737 N N . GLU A 1 1226 ? -28.768 -54.760 34.890 1.00 29.70 1257 GLU A N 1
ATOM 9738 C CA . GLU A 1 1226 ? -28.660 -55.115 33.482 1.00 32.41 1257 GLU A CA 1
ATOM 9739 C C . GLU A 1 1226 ? -29.959 -54.923 32.714 1.00 36.89 1257 GLU A C 1
ATOM 9740 O O . GLU A 1 1226 ? -30.062 -55.392 31.576 1.00 38.73 1257 GLU A O 1
ATOM 9746 N N . SER A 1 1227 ? -30.943 -54.224 33.290 1.00 35.23 1258 SER A N 1
ATOM 9747 C CA . SER A 1 1227 ? -32.264 -54.176 32.673 1.00 35.07 1258 SER A CA 1
ATOM 9748 C C . SER A 1 1227 ? -32.298 -53.348 31.395 1.00 32.71 1258 SER A C 1
ATOM 9749 O O . SER A 1 1227 ? -33.266 -53.455 30.635 1.00 33.73 1258 SER A O 1
ATOM 9752 N N . TRP A 1 1228 ? -31.291 -52.513 31.146 1.00 33.13 1259 TRP A N 1
ATOM 9753 C CA . TRP A 1 1228 ? -31.240 -51.781 29.887 1.00 32.40 1259 TRP A CA 1
ATOM 9754 C C . TRP A 1 1228 ? -30.799 -52.656 28.723 1.00 39.29 1259 TRP A C 1
ATOM 9755 O O . TRP A 1 1228 ? -30.944 -52.242 27.564 1.00 39.89 1259 TRP A O 1
ATOM 9766 N N . MET A 1 1229 ? -30.267 -53.842 28.996 1.00 43.24 1260 MET A N 1
ATOM 9767 C CA . MET A 1 1229 ? -30.031 -54.821 27.945 1.00 51.64 1260 MET A CA 1
ATOM 9768 C C . MET A 1 1229 ? -31.307 -55.608 27.674 1.00 58.07 1260 MET A C 1
ATOM 9769 O O . MET A 1 1229 ? -31.833 -56.248 28.592 1.00 55.40 1260 MET A O 1
ATOM 9774 N N . PRO A 1 1230 ? -31.828 -55.598 26.450 1.00 70.99 1261 PRO A N 1
ATOM 9775 C CA . PRO A 1 1230 ? -32.965 -56.470 26.135 1.00 75.00 1261 PRO A CA 1
ATOM 9776 C C . PRO A 1 1230 ? -32.550 -57.931 26.207 1.00 78.20 1261 PRO A C 1
ATOM 9777 O O . PRO A 1 1230 ? -31.520 -58.325 25.656 1.00 78.38 1261 PRO A O 1
ATOM 9781 N N . VAL A 1 1231 ? -33.351 -58.728 26.898 1.00 78.83 1262 VAL A N 1
ATOM 9782 C CA . VAL A 1 1231 ? -33.122 -60.163 26.999 1.00 78.10 1262 VAL A CA 1
ATOM 9783 C C . VAL A 1 1231 ? -34.140 -60.866 26.122 1.00 82.67 1262 VAL A C 1
ATOM 9784 O O . VAL A 1 1231 ? -35.237 -60.347 25.877 1.00 86.69 1262 VAL A O 1
ATOM 9788 N N . LEU A 1 1232 ? -33.744 -62.022 25.598 1.00 86.54 1263 LEU A N 1
ATOM 9789 C CA . LEU A 1 1232 ? -34.636 -62.985 24.970 1.00 94.62 1263 LEU A CA 1
ATOM 9790 C C . LEU A 1 1232 ? -36.008 -62.999 25.622 1.00 104.00 1263 LEU A C 1
ATOM 9791 O O . LEU A 1 1232 ? -36.126 -63.217 26.822 1.00 105.97 1263 LEU A O 1
ATOM 9796 N N . SER A 1 1233 ? -37.058 -62.807 24.840 1.00 110.54 1264 SER A N 1
ATOM 9797 C CA . SER A 1 1233 ? -38.312 -63.270 25.400 1.00 114.35 1264 SER A CA 1
ATOM 9798 C C . SER A 1 1233 ? -38.483 -64.756 25.139 1.00 116.19 1264 SER A C 1
ATOM 9799 O O . SER A 1 1233 ? -37.805 -65.371 24.310 1.00 115.66 1264 SER A O 1
ATOM 9802 N N . GLN A 1 1234 ? -39.416 -65.328 25.884 1.00 116.83 1265 GLN A N 1
ATOM 9803 C CA . GLN A 1 1234 ? -39.773 -66.718 25.700 1.00 115.89 1265 GLN A CA 1
ATOM 9804 C C . GLN A 1 1234 ? -40.306 -66.992 24.299 1.00 114.50 1265 GLN A C 1
ATOM 9805 O O . GLN A 1 1234 ? -40.098 -68.092 23.777 1.00 114.38 1265 GLN A O 1
ATOM 9811 N N . LYS A 1 1235 ? -40.912 -66.001 23.647 1.00 112.64 1266 LYS A N 1
ATOM 9812 C CA . LYS A 1 1235 ? -41.391 -66.222 22.289 1.00 110.78 1266 LYS A CA 1
ATOM 9813 C C . LYS A 1 1235 ? -40.216 -66.336 21.322 1.00 110.65 1266 LYS A C 1
ATOM 9814 O O . LYS A 1 1235 ? -40.029 -67.376 20.673 1.00 111.70 1266 LYS A O 1
ATOM 9820 N N . THR A 1 1236 ? -39.400 -65.278 21.226 1.00 110.78 1267 THR A N 1
ATOM 9821 C CA . THR A 1 1236 ? -38.198 -65.363 20.406 1.00 112.21 1267 THR A CA 1
ATOM 9822 C C . THR A 1 1236 ? -37.284 -66.484 20.870 1.00 115.14 1267 THR A C 1
ATOM 9823 O O . THR A 1 1236 ? -36.543 -67.037 20.058 1.00 117.38 1267 THR A O 1
ATOM 9827 N N . PHE A 1 1237 ? -37.317 -66.846 22.158 1.00 116.51 1268 PHE A N 1
ATOM 9828 C CA . PHE A 1 1237 ? -36.383 -67.871 22.618 1.00 117.32 1268 PHE A CA 1
ATOM 9829 C C . PHE A 1 1237 ? -36.804 -69.267 22.185 1.00 121.26 1268 PHE A C 1
ATOM 9830 O O . PHE A 1 1237 ? -35.950 -70.093 21.848 1.00 121.87 1268 PHE A O 1
ATOM 9838 N N . ASN A 1 1238 ? -38.097 -69.574 22.221 1.00 127.61 1269 ASN A N 1
ATOM 9839 C CA . ASN A 1 1238 ? -38.483 -70.909 21.797 1.00 127.92 1269 ASN A CA 1
ATOM 9840 C C . ASN A 1 1238 ? -38.602 -71.007 20.283 1.00 128.48 1269 ASN A C 1
ATOM 9841 O O . ASN A 1 1238 ? -38.415 -72.093 19.728 1.00 128.91 1269 ASN A O 1
ATOM 9846 N N . ARG A 1 1239 ? -38.848 -69.891 19.591 1.00 121.82 1270 ARG A N 1
ATOM 9847 C CA . ARG A 1 1239 ? -38.548 -69.857 18.159 1.00 115.17 1270 ARG A CA 1
ATOM 9848 C C . ARG A 1 1239 ? -37.059 -70.050 17.916 1.00 116.14 1270 ARG A C 1
ATOM 9849 O O . ARG A 1 1239 ? -36.667 -70.682 16.930 1.00 116.22 1270 ARG A O 1
ATOM 9857 N N . LEU A 1 1240 ? -36.220 -69.537 18.820 1.00 118.49 1271 LEU A N 1
ATOM 9858 C CA . LEU A 1 1240 ? -34.762 -69.587 18.822 1.00 120.56 1271 LEU A CA 1
ATOM 9859 C C . LEU A 1 1240 ? -34.218 -70.961 19.041 1.00 122.82 1271 LEU A C 1
ATOM 9860 O O . LEU A 1 1240 ? -32.992 -71.059 19.198 1.00 123.26 1271 LEU A O 1
ATOM 9865 N N . ALA A 1 1241 ? -35.034 -72.016 19.078 1.00 126.44 1272 ALA A N 1
ATOM 9866 C CA . ALA A 1 1241 ? -34.514 -73.366 18.895 1.00 125.98 1272 ALA A CA 1
ATOM 9867 C C . ALA A 1 1241 ? -33.834 -73.536 17.543 1.00 126.45 1272 ALA A C 1
ATOM 9868 O O . ALA A 1 1241 ? -33.395 -74.645 17.214 1.00 127.25 1272 ALA A O 1
ATOM 9870 N N . GLU A 1 1242 ? -33.758 -72.462 16.757 1.00 124.48 1273 GLU A N 1
ATOM 9871 C CA . GLU A 1 1242 ? -33.102 -72.431 15.463 1.00 121.35 1273 GLU A CA 1
ATOM 9872 C C . GLU A 1 1242 ? -31.617 -72.760 15.585 1.00 119.47 1273 GLU A C 1
ATOM 9873 O O . GLU A 1 1242 ? -31.041 -72.831 16.674 1.00 119.18 1273 GLU A O 1
ATOM 9879 N N . GLN A 1 1243 ? -30.996 -72.933 14.420 1.00 119.55 1274 GLN A N 1
ATOM 9880 C CA . GLN A 1 1243 ? -29.543 -73.001 14.322 1.00 120.62 1274 GLN A CA 1
ATOM 9881 C C . GLN A 1 1243 ? -28.864 -71.704 14.733 1.00 122.23 1274 GLN A C 1
ATOM 9882 O O . GLN A 1 1243 ? -27.657 -71.712 15.014 1.00 123.17 1274 GLN A O 1
ATOM 9888 N N . ASP A 1 1244 ? -29.598 -70.589 14.761 1.00 123.69 1275 ASP A N 1
ATOM 9889 C CA . ASP A 1 1244 ? -28.933 -69.294 14.775 1.00 125.24 1275 ASP A CA 1
ATOM 9890 C C . ASP A 1 1244 ? -28.611 -68.783 16.170 1.00 126.93 1275 ASP A C 1
ATOM 9891 O O . ASP A 1 1244 ? -28.118 -67.658 16.295 1.00 125.73 1275 ASP A O 1
ATOM 9896 N N . TRP A 1 1245 ? -28.804 -69.585 17.214 1.00 129.84 1276 TRP A N 1
ATOM 9897 C CA . TRP A 1 1245 ? -28.551 -69.081 18.562 1.00 131.40 1276 TRP A CA 1
ATOM 9898 C C . TRP A 1 1245 ? -27.089 -68.689 18.730 1.00 129.79 1276 TRP A C 1
ATOM 9899 O O . TRP A 1 1245 ? -26.763 -67.552 19.090 1.00 130.82 1276 TRP A O 1
ATOM 9910 N N . GLN A 1 1246 ? -26.173 -69.604 18.462 1.00 124.74 1277 GLN A N 1
ATOM 9911 C CA . GLN A 1 1246 ? -24.796 -69.170 18.621 1.00 117.10 1277 GLN A CA 1
ATOM 9912 C C . GLN A 1 1246 ? -24.150 -68.759 17.303 1.00 109.53 1277 GLN A C 1
ATOM 9913 O O . GLN A 1 1246 ? -22.970 -68.408 17.298 1.00 110.03 1277 GLN A O 1
ATOM 9919 N N . LYS A 1 1247 ? -24.903 -68.728 16.197 1.00 102.61 1278 LYS A N 1
ATOM 9920 C CA . LYS A 1 1247 ? -24.534 -67.777 15.152 1.00 99.11 1278 LYS A CA 1
ATOM 9921 C C . LYS A 1 1247 ? -24.830 -66.351 15.609 1.00 98.25 1278 LYS A C 1
ATOM 9922 O O . LYS A 1 1247 ? -24.342 -65.392 15.003 1.00 99.04 1278 LYS A O 1
ATOM 9928 N N . LEU A 1 1248 ? -25.609 -66.191 16.676 1.00 96.92 1279 LEU A N 1
ATOM 9929 C CA . LEU A 1 1248 ? -25.650 -64.912 17.373 1.00 95.41 1279 LEU A CA 1
ATOM 9930 C C . LEU A 1 1248 ? -24.569 -64.801 18.440 1.00 98.62 1279 LEU A C 1
ATOM 9931 O O . LEU A 1 1248 ? -24.030 -63.711 18.658 1.00 99.06 1279 LEU A O 1
ATOM 9936 N N . TYR A 1 1249 ? -24.249 -65.908 19.109 1.00 103.56 1280 TYR A N 1
ATOM 9937 C CA . TYR A 1 1249 ? -23.227 -65.882 20.157 1.00 107.49 1280 TYR A CA 1
ATOM 9938 C C . TYR A 1 1249 ? -21.796 -65.752 19.624 1.00 109.94 1280 TYR A C 1
ATOM 9939 O O . TYR A 1 1249 ? -20.920 -65.302 20.372 1.00 111.75 1280 TYR A O 1
ATOM 9948 N N . ASN A 1 1250 ? -21.517 -66.134 18.370 1.00 110.05 1281 ASN A N 1
ATOM 9949 C CA . ASN A 1 1250 ? -20.150 -65.973 17.869 1.00 107.30 1281 ASN A CA 1
ATOM 9950 C C . ASN A 1 1250 ? -19.785 -64.503 17.726 1.00 101.74 1281 ASN A C 1
ATOM 9951 O O . ASN A 1 1250 ? -18.665 -64.095 18.056 1.00 100.07 1281 ASN A O 1
ATOM 9956 N N . ALA A 1 1251 ? -20.708 -63.701 17.201 1.00 97.01 1282 ALA A N 1
ATOM 9957 C CA . ALA A 1 1251 ? -20.562 -62.256 17.244 1.00 91.78 1282 ALA A CA 1
ATOM 9958 C C . ALA A 1 1251 ? -20.712 -61.708 18.652 1.00 86.10 1282 ALA A C 1
ATOM 9959 O O . ALA A 1 1251 ? -20.520 -60.502 18.846 1.00 85.00 1282 ALA A O 1
ATOM 9961 N N . ARG A 1 1252 ? -21.021 -62.572 19.624 1.00 83.79 1283 ARG A N 1
ATOM 9962 C CA . ARG A 1 1252 ? -21.448 -62.185 20.964 1.00 84.61 1283 ARG A CA 1
ATOM 9963 C C . ARG A 1 1252 ? -22.384 -60.985 20.882 1.00 78.40 1283 ARG A C 1
ATOM 9964 O O . ARG A 1 1252 ? -22.258 -60.018 21.642 1.00 76.58 1283 ARG A O 1
ATOM 9972 N N . ILE A 1 1253 ? -23.311 -61.026 19.924 1.00 66.67 1284 ILE A N 1
ATOM 9973 C CA . ILE A 1 1253 ? -24.440 -60.115 19.993 1.00 58.09 1284 ILE A CA 1
ATOM 9974 C C . ILE A 1 1253 ? -25.259 -60.437 21.224 1.00 52.82 1284 ILE A C 1
ATOM 9975 O O . ILE A 1 1253 ? -25.807 -59.540 21.874 1.00 52.98 1284 ILE A O 1
ATOM 9980 N N . ILE A 1 1254 ? -25.320 -61.716 21.584 1.00 51.39 1285 ILE A N 1
ATOM 9981 C CA . ILE A 1 1254 ? -25.956 -62.183 22.806 1.00 51.45 1285 ILE A CA 1
ATOM 9982 C C . ILE A 1 1254 ? -24.880 -62.778 23.702 1.00 49.99 1285 ILE A C 1
ATOM 9983 O O . ILE A 1 1254 ? -23.988 -63.489 23.225 1.00 49.36 1285 ILE A O 1
ATOM 9988 N N . THR A 1 1255 ? -24.956 -62.481 24.996 1.00 46.52 1286 THR A N 1
ATOM 9989 C CA . THR A 1 1255 ? -24.011 -63.050 25.940 1.00 45.08 1286 THR A CA 1
ATOM 9990 C C . THR A 1 1255 ? -24.341 -64.517 26.187 1.00 47.68 1286 THR A C 1
ATOM 9991 O O . THR A 1 1255 ? -25.341 -65.054 25.703 1.00 52.35 1286 THR A O 1
ATOM 9995 N N . GLU A 1 1256 ? -23.479 -65.172 26.965 1.00 46.10 1287 GLU A N 1
ATOM 9996 C CA . GLU A 1 1256 ? -23.736 -66.552 27.353 1.00 46.94 1287 GLU A CA 1
ATOM 9997 C C . GLU A 1 1256 ? -25.047 -66.675 28.121 1.00 46.50 1287 GLU A C 1
ATOM 9998 O O . GLU A 1 1256 ? -25.726 -67.702 28.024 1.00 46.71 1287 GLU A O 1
ATOM 10004 N N . ASP A 1 1257 ? -25.430 -65.638 28.871 1.00 46.25 1288 ASP A N 1
ATOM 10005 C CA . ASP A 1 1257 ? -26.657 -65.656 29.657 1.00 45.30 1288 ASP A CA 1
ATOM 10006 C C . ASP A 1 1257 ? -27.820 -64.955 28.957 1.00 43.82 1288 ASP A C 1
ATOM 10007 O O . ASP A 1 1257 ? -28.752 -64.505 29.627 1.00 44.02 1288 ASP A O 1
ATOM 10012 N N . GLY A 1 1258 ? -27.778 -64.845 27.629 1.00 43.26 1289 GLY A N 1
ATOM 10013 C CA . GLY A 1 1258 ? -28.960 -64.471 26.870 1.00 44.43 1289 GLY A CA 1
ATOM 10014 C C . GLY A 1 1258 ? -29.285 -62.994 26.760 1.00 46.15 1289 GLY A C 1
ATOM 10015 O O . GLY A 1 1258 ? -30.449 -62.643 26.539 1.00 45.08 1289 GLY A O 1
ATOM 10016 N N . ARG A 1 1259 ? -28.296 -62.111 26.881 1.00 46.68 1290 ARG A N 1
ATOM 10017 C CA . ARG A 1 1259 ? -28.535 -60.676 26.811 1.00 44.78 1290 ARG A CA 1
ATOM 10018 C C . ARG A 1 1259 ? -27.907 -60.101 25.548 1.00 42.97 1290 ARG A C 1
ATOM 10019 O O . ARG A 1 1259 ? -26.773 -60.441 25.199 1.00 43.97 1290 ARG A O 1
ATOM 10027 N N . ILE A 1 1260 ? -28.651 -59.230 24.870 1.00 40.02 1291 ILE A N 1
ATOM 10028 C CA . ILE A 1 1260 ? -28.191 -58.582 23.643 1.00 40.02 1291 ILE A CA 1
ATOM 10029 C C . ILE A 1 1260 ? -27.156 -57.518 24.001 1.00 36.32 1291 ILE A C 1
ATOM 10030 O O . ILE A 1 1260 ? -27.481 -56.516 24.640 1.00 37.15 1291 ILE A O 1
ATOM 10035 N N . CYS A 1 1261 ? -25.915 -57.719 23.566 1.00 38.89 1292 CYS A N 1
ATOM 10036 C CA . CYS A 1 1261 ? -24.891 -56.689 23.703 1.00 39.71 1292 CYS A CA 1
ATOM 10037 C C . CYS A 1 1261 ? -25.195 -55.547 22.741 1.00 40.18 1292 CYS A C 1
ATOM 10038 O O . CYS A 1 1261 ? -25.221 -55.751 21.523 1.00 40.96 1292 CYS A O 1
ATOM 10041 N N . THR A 1 1262 ? -25.418 -54.347 23.279 1.00 40.32 1293 THR A N 1
ATOM 10042 C CA . THR A 1 1262 ? -25.921 -53.247 22.456 1.00 44.84 1293 THR A CA 1
ATOM 10043 C C . THR A 1 1262 ? -24.941 -52.878 21.344 1.00 46.39 1293 THR A C 1
ATOM 10044 O O . THR A 1 1262 ? -25.326 -52.760 20.173 1.00 48.28 1293 THR A O 1
ATOM 10048 N N . LEU A 1 1263 ? -23.665 -52.698 21.691 1.00 43.33 1294 LEU A N 1
ATOM 10049 C CA . LEU A 1 1263 ? -22.695 -52.209 20.716 1.00 41.63 1294 LEU A CA 1
ATOM 10050 C C . LEU A 1 1263 ? -22.406 -53.255 19.646 1.00 45.17 1294 LEU A C 1
ATOM 10051 O O . LEU A 1 1263 ? -22.437 -52.948 18.448 1.00 47.71 1294 LEU A O 1
ATOM 10056 N N . ALA A 1 1264 ? -22.081 -54.483 20.059 1.00 45.89 1295 ALA A N 1
ATOM 10057 C CA . ALA A 1 1264 ? -21.856 -55.552 19.089 1.00 49.19 1295 ALA A CA 1
ATOM 10058 C C . ALA A 1 1264 ? -23.067 -55.726 18.182 1.00 50.59 1295 ALA A C 1
ATOM 10059 O O . ALA A 1 1264 ? -22.926 -55.928 16.967 1.00 48.53 1295 ALA A O 1
ATOM 10061 N N . TYR A 1 1265 ? -24.268 -55.627 18.750 1.00 53.54 1296 TYR A N 1
ATOM 10062 C CA . TYR A 1 1265 ? -25.464 -55.675 17.924 1.00 57.30 1296 TYR A CA 1
ATOM 10063 C C . TYR A 1 1265 ? -25.434 -54.581 16.867 1.00 57.48 1296 TYR A C 1
ATOM 10064 O O . TYR A 1 1265 ? -25.477 -54.862 15.664 1.00 57.89 1296 TYR A O 1
ATOM 10073 N N . ARG A 1 1266 ? -25.355 -53.321 17.309 1.00 57.25 1297 ARG A N 1
ATOM 10074 C CA . ARG A 1 1266 ? -25.403 -52.195 16.382 1.00 55.39 1297 ARG A CA 1
ATOM 10075 C C . ARG A 1 1266 ? -24.358 -52.340 15.286 1.00 52.41 1297 ARG A C 1
ATOM 10076 O O . ARG A 1 1266 ? -24.641 -52.093 14.108 1.00 51.14 1297 ARG A O 1
ATOM 10084 N N . ARG A 1 1267 ? -23.149 -52.762 15.651 1.00 50.38 1298 ARG A N 1
ATOM 10085 C CA . ARG A 1 1267 ? -22.118 -52.944 14.639 1.00 52.52 1298 ARG A CA 1
ATOM 10086 C C . ARG A 1 1267 ? -22.487 -54.059 13.673 1.00 52.57 1298 ARG A C 1
ATOM 10087 O O . ARG A 1 1267 ? -22.152 -53.985 12.487 1.00 53.47 1298 ARG A O 1
ATOM 10095 N N . TRP A 1 1268 ? -23.198 -55.083 14.149 1.00 52.24 1299 TRP A N 1
ATOM 10096 C CA . TRP A 1 1268 ? -23.576 -56.184 13.269 1.00 52.84 1299 TRP A CA 1
ATOM 10097 C C . TRP A 1 1268 ? -24.680 -55.778 12.293 1.00 52.61 1299 TRP A C 1
ATOM 10098 O O . TRP A 1 1268 ? -24.571 -56.031 11.088 1.00 51.30 1299 TRP A O 1
ATOM 10109 N N . VAL A 1 1269 ? -25.757 -55.162 12.791 1.00 55.14 1300 VAL A N 1
ATOM 10110 C CA . VAL A 1 1269 ? -26.855 -54.775 11.901 1.00 58.84 1300 VAL A CA 1
ATOM 10111 C C . VAL A 1 1269 ? -26.373 -53.757 10.876 1.00 62.28 1300 VAL A C 1
ATOM 10112 O O . VAL A 1 1269 ? -26.762 -53.799 9.702 1.00 62.42 1300 VAL A O 1
ATOM 10116 N N . GLN A 1 1270 ? -25.507 -52.840 11.298 1.00 63.86 1301 GLN A N 1
ATOM 10117 C CA . GLN A 1 1270 ? -24.930 -51.841 10.401 1.00 66.06 1301 GLN A CA 1
ATOM 10118 C C . GLN A 1 1270 ? -23.645 -52.376 9.766 1.00 71.58 1301 GLN A C 1
ATOM 10119 O O . GLN A 1 1270 ? -22.556 -51.830 9.944 1.00 72.51 1301 GLN A O 1
ATOM 10125 N N . SER A 1 1271 ? -23.782 -53.464 9.013 1.00 75.96 1302 SER A N 1
ATOM 10126 C CA . SER A 1 1271 ? -22.607 -54.113 8.439 1.00 80.90 1302 SER A CA 1
ATOM 10127 C C . SER A 1 1271 ? -23.039 -55.111 7.370 1.00 91.20 1302 SER A C 1
ATOM 10128 O O . SER A 1 1271 ? -24.230 -55.324 7.123 1.00 87.44 1302 SER A O 1
ATOM 10131 N N . GLN A 1 1272 ? -22.031 -55.712 6.735 1.00 109.38 1303 GLN A N 1
ATOM 10132 C CA . GLN A 1 1272 ? -22.242 -56.819 5.812 1.00 114.55 1303 GLN A CA 1
ATOM 10133 C C . GLN A 1 1272 ? -23.120 -57.900 6.435 1.00 114.11 1303 GLN A C 1
ATOM 10134 O O . GLN A 1 1272 ? -23.966 -58.490 5.760 1.00 114.17 1303 GLN A O 1
ATOM 10140 N N . LYS A 1 1273 ? -22.941 -58.171 7.726 1.00 103.66 1304 LYS A N 1
ATOM 10141 C CA . LYS A 1 1273 ? -23.404 -59.425 8.304 1.00 92.91 1304 LYS A CA 1
ATOM 10142 C C . LYS A 1 1273 ? -24.835 -59.370 8.805 1.00 82.09 1304 LYS A C 1
ATOM 10143 O O . LYS A 1 1273 ? -25.240 -60.250 9.570 1.00 82.49 1304 LYS A O 1
ATOM 10149 N N . ALA A 1 1274 ? -25.601 -58.351 8.443 1.00 72.20 1305 ALA A N 1
ATOM 10150 C CA . ALA A 1 1274 ? -26.968 -58.251 8.939 1.00 66.94 1305 ALA A CA 1
ATOM 10151 C C . ALA A 1 1274 ? -27.848 -59.296 8.269 1.00 64.43 1305 ALA A C 1
ATOM 10152 O O . ALA A 1 1274 ? -27.889 -59.405 7.040 1.00 65.60 1305 ALA A O 1
ATOM 10154 N N . ILE A 1 1275 ? -28.553 -60.067 9.086 1.00 62.44 1306 ILE A N 1
ATOM 10155 C CA . ILE A 1 1275 ? -29.553 -61.019 8.622 1.00 63.16 1306 ILE A CA 1
ATOM 10156 C C . ILE A 1 1275 ? -30.924 -60.451 8.991 1.00 65.14 1306 ILE A C 1
ATOM 10157 O O . ILE A 1 1275 ? -31.307 -60.475 10.172 1.00 61.08 1306 ILE A O 1
ATOM 10162 N N . PRO A 1 1276 ? -31.668 -59.876 8.037 1.00 71.01 1307 PRO A N 1
ATOM 10163 C CA . PRO A 1 1276 ? -32.962 -59.261 8.387 1.00 77.65 1307 PRO A CA 1
ATOM 10164 C C . PRO A 1 1276 ? -33.937 -60.247 8.996 1.00 87.42 1307 PRO A C 1
ATOM 10165 O O . PRO A 1 1276 ? -34.826 -59.847 9.761 1.00 86.42 1307 PRO A O 1
ATOM 10169 N N . GLN A 1 1277 ? -33.796 -61.530 8.655 1.00 100.91 1308 GLN A N 1
ATOM 10170 C CA . GLN A 1 1277 ? -34.512 -62.605 9.333 1.00 102.53 1308 GLN A CA 1
ATOM 10171 C C . GLN A 1 1277 ? -34.410 -62.435 10.845 1.00 102.39 1308 GLN A C 1
ATOM 10172 O O . GLN A 1 1277 ? -35.420 -62.300 11.549 1.00 103.56 1308 GLN A O 1
ATOM 10178 N N . LEU A 1 1278 ? -33.172 -62.400 11.351 1.00 93.40 1309 LEU A N 1
ATOM 10179 C CA . LEU A 1 1278 ? -32.926 -62.355 12.788 1.00 86.63 1309 LEU A CA 1
ATOM 10180 C C . LEU A 1 1278 ? -33.099 -60.957 13.368 1.00 85.04 1309 LEU A C 1
ATOM 10181 O O . LEU A 1 1278 ? -33.310 -60.822 14.577 1.00 85.11 1309 LEU A O 1
ATOM 10186 N N . ILE A 1 1279 ? -32.997 -59.912 12.542 1.00 85.85 1310 ILE A N 1
ATOM 10187 C CA . ILE A 1 1279 ? -32.935 -58.552 13.078 1.00 85.60 1310 ILE A CA 1
ATOM 10188 C C . ILE A 1 1279 ? -34.233 -58.193 13.795 1.00 86.94 1310 ILE A C 1
ATOM 10189 O O . ILE A 1 1279 ? -34.218 -57.711 14.933 1.00 84.54 1310 ILE A O 1
ATOM 10194 N N . SER A 1 1280 ? -35.376 -58.426 13.150 1.00 89.43 1311 SER A N 1
ATOM 10195 C CA . SER A 1 1280 ? -36.640 -58.159 13.826 1.00 90.95 1311 SER A CA 1
ATOM 10196 C C . SER A 1 1280 ? -37.102 -59.333 14.675 1.00 92.90 1311 SER A C 1
ATOM 10197 O O . SER A 1 1280 ? -37.995 -59.156 15.511 1.00 93.13 1311 SER A O 1
ATOM 10200 N N . LEU A 1 1281 ? -36.549 -60.527 14.446 1.00 96.58 1312 LEU A N 1
ATOM 10201 C CA . LEU A 1 1281 ? -36.654 -61.612 15.413 1.00 99.29 1312 LEU A CA 1
ATOM 10202 C C . LEU A 1 1281 ? -36.346 -61.064 16.782 1.00 101.22 1312 LEU A C 1
ATOM 10203 O O . LEU A 1 1281 ? -37.106 -61.229 17.745 1.00 100.89 1312 LEU A O 1
ATOM 10208 N N . LEU A 1 1282 ? -35.175 -60.449 16.882 1.00 102.09 1313 LEU A N 1
ATOM 10209 C CA . LEU A 1 1282 ? -34.617 -59.986 18.174 1.00 100.95 1313 LEU A CA 1
ATOM 10210 C C . LEU A 1 1282 ? -35.391 -58.834 18.806 1.00 103.01 1313 LEU A C 1
ATOM 10211 O O . LEU A 1 1282 ? -36.427 -58.431 18.241 1.00 104.37 1313 LEU A O 1
ATOM 10216 N N . ASN A 1 1283 ? -34.867 -58.366 19.954 1.00 103.94 1314 ASN A N 1
ATOM 10217 C CA . ASN A 1 1283 ? -35.386 -57.293 20.845 1.00 107.42 1314 ASN A CA 1
ATOM 10218 C C . ASN A 1 1283 ? -36.898 -57.122 20.690 1.00 111.78 1314 ASN A C 1
ATOM 10219 O O . ASN A 1 1283 ? -37.365 -56.087 20.235 1.00 111.31 1314 ASN A O 1
ATOM 10224 N N . ASN A 1 1284 ? -37.613 -58.180 21.038 1.00 116.46 1315 ASN A N 1
ATOM 10225 C CA . ASN A 1 1284 ? -39.087 -58.232 21.041 1.00 118.49 1315 ASN A CA 1
ATOM 10226 C C . ASN A 1 1284 ? -39.447 -57.857 22.466 1.00 113.97 1315 ASN A C 1
ATOM 10227 O O . ASN A 1 1284 ? -40.648 -57.839 22.800 1.00 114.01 1315 ASN A O 1
ATOM 10232 N N . GLY A 1 1285 ? -38.411 -57.614 23.268 1.00 108.42 1316 GLY A N 1
ATOM 10233 C CA . GLY A 1 1285 ? -38.622 -57.338 24.674 1.00 103.35 1316 GLY A CA 1
ATOM 10234 C C . GLY A 1 1285 ? -38.426 -55.887 25.077 1.00 98.94 1316 GLY A C 1
ATOM 10235 O O . GLY A 1 1285 ? -37.702 -55.132 24.425 1.00 98.91 1316 GLY A O 1
ATOM 10236 N N . PRO A 1 1286 ? -39.063 -55.473 26.171 1.00 86.57 1317 PRO A N 1
ATOM 10237 C CA . PRO A 1 1286 ? -38.936 -54.085 26.635 1.00 79.04 1317 PRO A CA 1
ATOM 10238 C C . PRO A 1 1286 ? -37.633 -53.873 27.399 1.00 67.28 1317 PRO A C 1
ATOM 10239 O O . PRO A 1 1286 ? -36.911 -54.814 27.725 1.00 66.93 1317 PRO A O 1
ATOM 10243 N N . ARG A 1 1287 ? -37.340 -52.603 27.681 1.00 56.31 1318 ARG A N 1
ATOM 10244 C CA . ARG A 1 1287 ? -36.110 -52.242 28.374 1.00 49.04 1318 ARG A CA 1
ATOM 10245 C C . ARG A 1 1287 ? -36.403 -51.180 29.423 1.00 43.87 1318 ARG A C 1
ATOM 10246 O O . ARG A 1 1287 ? -37.225 -50.285 29.205 1.00 42.08 1318 ARG A O 1
ATOM 10254 N N . LEU A 1 1288 ? -35.739 -51.291 30.566 1.00 40.02 1319 LEU A N 1
ATOM 10255 C CA . LEU A 1 1288 ? -35.888 -50.322 31.635 1.00 35.65 1319 LEU A CA 1
ATOM 10256 C C . LEU A 1 1288 ? -34.513 -49.871 32.104 1.00 32.01 1319 LEU A C 1
ATOM 10257 O O . LEU A 1 1288 ? -33.545 -50.636 32.030 1.00 31.99 1319 LEU A O 1
ATOM 10262 N N . PRO A 1 1289 ? -34.396 -48.638 32.587 1.00 30.88 1320 PRO A N 1
ATOM 10263 C CA . PRO A 1 1289 ? -33.133 -48.193 33.176 1.00 33.61 1320 PRO A CA 1
ATOM 10264 C C . PRO A 1 1289 ? -32.717 -49.125 34.297 1.00 34.17 1320 PRO A C 1
ATOM 10265 O O . PRO A 1 1289 ? -33.564 -49.824 34.877 1.00 34.84 1320 PRO A O 1
ATOM 10269 N N . PRO A 1 1290 ? -31.424 -49.185 34.614 1.00 33.78 1321 PRO A N 1
ATOM 10270 C CA . PRO A 1 1290 ? -30.988 -49.951 35.787 1.00 29.53 1321 PRO A CA 1
ATOM 10271 C C . PRO A 1 1290 ? -31.833 -49.591 36.999 1.00 26.81 1321 PRO A C 1
ATOM 10272 O O . PRO A 1 1290 ? -32.191 -48.432 37.204 1.00 28.11 1321 PRO A O 1
ATOM 10276 N N . HIS A 1 1291 ? -32.176 -50.595 37.795 1.00 26.26 1322 HIS A N 1
ATOM 10277 C CA . HIS A 1 1291 ? -32.993 -50.320 38.964 1.00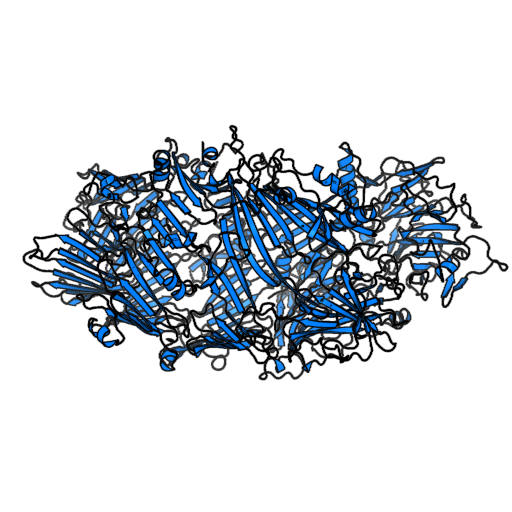 28.45 1322 HIS A CA 1
ATOM 10278 C C . HIS A 1 1291 ? -32.717 -51.352 40.042 1.00 31.64 1322 HIS A C 1
ATOM 10279 O O . HIS A 1 1291 ? -32.109 -52.396 39.797 1.00 35.69 1322 HIS A O 1
ATOM 10286 N N . SER A 1 1292 ? -33.174 -51.037 41.249 1.00 28.56 1323 SER A N 1
ATOM 10287 C CA . SER A 1 1292 ? -33.122 -51.968 42.360 1.00 31.17 1323 SER A CA 1
ATOM 10288 C C . SER A 1 1292 ? -34.410 -51.845 43.161 1.00 26.79 1323 SER A C 1
ATOM 10289 O O . SER A 1 1292 ? -35.007 -50.767 43.245 1.00 28.43 1323 SER A O 1
ATOM 10292 N N . LEU A 1 1293 ? -34.844 -52.956 43.737 1.00 26.15 1324 LEU A N 1
ATOM 10293 C CA . LEU A 1 1293 ? -36.014 -52.965 44.602 1.00 28.92 1324 LEU A CA 1
ATOM 10294 C C . LEU A 1 1293 ? -35.594 -53.192 46.048 1.00 30.34 1324 LEU A C 1
ATOM 10295 O O . LEU A 1 1293 ? -34.636 -53.925 46.324 1.00 32.49 1324 LEU A O 1
ATOM 10300 N N . THR A 1 1294 ? -36.304 -52.540 46.965 1.00 27.51 1325 THR A N 1
ATOM 10301 C CA . THR A 1 1294 ? -36.168 -52.769 48.399 1.00 30.11 1325 THR A CA 1
ATOM 10302 C C . THR A 1 1294 ? -37.539 -53.142 48.944 1.00 30.39 1325 THR A C 1
ATOM 10303 O O . THR A 1 1294 ? -38.507 -52.401 48.739 1.00 30.20 1325 THR A O 1
ATOM 10307 N N . LEU A 1 1295 ? -37.629 -54.293 49.605 1.00 30.23 1326 LEU A N 1
ATOM 10308 C CA . LEU A 1 1295 ? -38.775 -54.634 50.439 1.00 31.13 1326 LEU A CA 1
ATOM 10309 C C . LEU A 1 1295 ? -38.428 -54.354 51.896 1.00 33.46 1326 LEU A C 1
ATOM 10310 O O . LEU A 1 1295 ? -37.321 -54.673 52.350 1.00 28.40 1326 LEU A O 1
ATOM 10315 N N . THR A 1 1296 ? -39.380 -53.767 52.628 1.00 29.70 1327 THR A N 1
ATOM 10316 C CA . THR A 1 1296 ? -39.192 -53.432 54.040 1.00 33.59 1327 THR A CA 1
ATOM 10317 C C . THR A 1 1296 ? -40.428 -53.856 54.819 1.00 34.56 1327 THR A C 1
ATOM 10318 O O . THR A 1 1296 ? -41.539 -53.396 54.529 1.00 33.42 1327 THR A O 1
ATOM 10322 N N . THR A 1 1297 ? -40.245 -54.741 55.794 1.00 32.84 1328 THR A N 1
ATOM 10323 C CA . THR A 1 1297 ? -41.357 -55.124 56.651 1.00 28.48 1328 THR A CA 1
ATOM 10324 C C . THR A 1 1297 ? -41.452 -54.143 57.811 1.00 31.61 1328 THR A C 1
ATOM 10325 O O . THR A 1 1297 ? -40.450 -53.575 58.250 1.00 29.25 1328 THR A O 1
ATOM 10329 N N . ASP A 1 1298 ? -42.672 -53.911 58.288 1.00 32.07 1329 ASP A N 1
ATOM 10330 C CA . ASP A 1 1298 ? -42.841 -52.954 59.372 1.00 32.26 1329 ASP A CA 1
ATOM 10331 C C . ASP A 1 1298 ? -43.116 -53.622 60.708 1.00 29.80 1329 ASP A C 1
ATOM 10332 O O . ASP A 1 1298 ? -43.201 -52.930 61.721 1.00 32.77 1329 ASP A O 1
ATOM 10337 N N . ARG A 1 1299 ? -43.251 -54.945 60.728 1.00 23.91 1330 ARG A N 1
ATOM 10338 C CA . ARG A 1 1299 ? -43.421 -55.723 61.945 1.00 29.44 1330 ARG A CA 1
ATOM 10339 C C . ARG A 1 1299 ? -42.505 -56.937 61.887 1.00 33.30 1330 ARG A C 1
ATOM 10340 O O . ARG A 1 1299 ? -41.997 -57.313 60.825 1.00 32.85 1330 ARG A O 1
ATOM 10348 N N . TYR A 1 1300 ? -42.312 -57.563 63.042 1.00 29.75 1331 TYR A N 1
ATOM 10349 C CA . TYR A 1 1300 ? -41.597 -58.828 63.087 1.00 30.75 1331 TYR A CA 1
ATOM 10350 C C . TYR A 1 1300 ? -42.464 -59.943 62.512 1.00 32.13 1331 TYR A C 1
ATOM 10351 O O . TYR A 1 1300 ? -43.690 -59.838 62.435 1.00 34.74 1331 TYR A O 1
ATOM 10360 N N . ASP A 1 1301 ? -41.805 -61.034 62.119 1.00 32.82 1332 ASP A N 1
ATOM 10361 C CA . ASP A 1 1301 ? -42.443 -62.018 61.255 1.00 32.87 1332 ASP A CA 1
ATOM 10362 C C . ASP A 1 1301 ? -43.509 -62.854 61.957 1.00 37.79 1332 ASP A C 1
ATOM 10363 O O . ASP A 1 1301 ? -44.265 -63.551 61.274 1.00 40.03 1332 ASP A O 1
ATOM 10368 N N . HIS A 1 1302 ? -43.608 -62.812 63.280 1.00 39.61 1333 HIS A N 1
ATOM 10369 C CA . HIS A 1 1302 ? -44.707 -63.506 63.939 1.00 45.05 1333 HIS A CA 1
ATOM 10370 C C . HIS A 1 1302 ? -45.906 -62.601 64.181 1.00 40.79 1333 HIS A C 1
ATOM 10371 O O . HIS A 1 1302 ? -46.906 -63.050 64.754 1.00 39.72 1333 HIS A O 1
ATOM 10378 N N . ASP A 1 1303 ? -45.830 -61.356 63.750 1.00 33.72 1334 ASP A N 1
ATOM 10379 C CA . ASP A 1 1303 ? -46.922 -60.407 63.879 1.00 34.33 1334 ASP A CA 1
ATOM 10380 C C . ASP A 1 1303 ? -47.839 -60.551 62.673 1.00 34.46 1334 ASP A C 1
ATOM 10381 O O . ASP A 1 1303 ? -47.433 -60.244 61.549 1.00 36.94 1334 ASP A O 1
ATOM 10386 N N . PRO A 1 1304 ? -49.078 -61.010 62.860 1.00 36.40 1335 PRO A N 1
ATOM 10387 C CA . PRO A 1 1304 ? -49.988 -61.156 61.712 1.00 34.17 1335 PRO A CA 1
ATOM 10388 C C . PRO A 1 1304 ? -50.300 -59.850 60.995 1.00 36.28 1335 PRO A C 1
ATOM 10389 O O . PRO A 1 1304 ? -50.838 -59.900 59.884 1.00 42.58 1335 PRO A O 1
ATOM 10393 N N . GLU A 1 1305 ? -49.988 -58.693 61.583 1.00 32.32 1336 GLU A N 1
ATOM 10394 C CA . GLU A 1 1305 ? -50.209 -57.403 60.948 1.00 33.24 1336 GLU A CA 1
ATOM 10395 C C . GLU A 1 1305 ? -48.976 -56.891 60.204 1.00 32.27 1336 GLU A C 1
ATOM 10396 O O . GLU A 1 1305 ? -48.911 -55.703 59.863 1.00 32.14 1336 GLU A O 1
ATOM 10402 N N . GLN A 1 1306 ? -48.003 -57.749 59.937 1.00 28.34 1337 GLN A N 1
ATOM 10403 C CA . GLN A 1 1306 ? -46.841 -57.295 59.188 1.00 29.73 1337 GLN A CA 1
ATOM 10404 C C . GLN A 1 1306 ? -47.243 -56.931 57.766 1.00 27.84 1337 GLN A C 1
ATOM 10405 O O . GLN A 1 1306 ? -47.943 -57.694 57.089 1.00 30.82 1337 GLN A O 1
ATOM 10411 N N . GLN A 1 1307 ? -46.823 -55.750 57.329 1.00 24.34 1338 GLN A N 1
ATOM 10412 C CA . GLN A 1 1307 ? -46.937 -55.319 55.946 1.00 29.50 1338 GLN A CA 1
ATOM 10413 C C . GLN A 1 1307 ? -45.555 -55.311 55.307 1.00 31.50 1338 GLN A C 1
ATOM 10414 O O . GLN A 1 1307 ? -44.533 -55.276 55.998 1.00 31.20 1338 GLN A O 1
ATOM 10420 N N . ILE A 1 1308 ? -45.531 -55.343 53.974 1.00 32.78 1339 ILE A N 1
ATOM 10421 C CA . ILE A 1 1308 ? -44.289 -55.307 53.200 1.00 28.57 1339 ILE A CA 1
ATOM 10422 C C . ILE A 1 1308 ? -44.305 -54.039 52.360 1.00 30.98 1339 ILE A C 1
ATOM 10423 O O . ILE A 1 1308 ? -45.044 -53.953 51.367 1.00 33.86 1339 ILE A O 1
ATOM 10428 N N . ARG A 1 1309 ? -43.507 -53.052 52.758 1.00 22.82 1340 ARG A N 1
ATOM 10429 C CA . ARG A 1 1309 ? -43.346 -51.853 51.955 1.00 28.30 1340 ARG A CA 1
ATOM 10430 C C . ARG A 1 1309 ? -42.419 -52.138 50.776 1.00 33.82 1340 ARG A C 1
ATOM 10431 O O . ARG A 1 1309 ? -41.520 -52.981 50.856 1.00 32.92 1340 ARG A O 1
ATOM 10439 N N . GLN A 1 1310 ? -42.650 -51.429 49.669 1.00 32.08 1341 GLN A N 1
ATOM 10440 C CA . GLN A 1 1310 ? -41.972 -51.713 48.410 1.00 30.98 1341 GLN A CA 1
ATOM 10441 C C . GLN A 1 1310 ? -41.450 -50.420 47.806 1.00 30.69 1341 GLN A C 1
ATOM 10442 O O . GLN A 1 1310 ? -42.194 -49.442 47.688 1.00 30.35 1341 GLN A O 1
ATOM 10448 N N . GLN A 1 1311 ? -40.174 -50.416 47.418 1.00 32.85 1342 GLN A N 1
ATOM 10449 C CA . GLN A 1 1311 ? -39.583 -49.251 46.775 1.00 31.43 1342 GLN A CA 1
ATOM 10450 C C . GLN A 1 1311 ? -38.692 -49.693 45.623 1.00 30.79 1342 GLN A C 1
ATOM 10451 O O . GLN A 1 1311 ? -37.876 -50.604 45.775 1.00 30.92 1342 GLN A O 1
ATOM 10457 N N . VAL A 1 1312 ? -38.884 -49.076 44.462 1.00 31.32 1343 VAL A N 1
ATOM 10458 C CA . VAL A 1 1312 ? -38.033 -49.302 43.299 1.00 31.20 1343 VAL A CA 1
ATOM 10459 C C . VAL A 1 1312 ? -37.395 -47.976 42.937 1.00 28.27 1343 VAL A C 1
ATOM 10460 O O . VAL A 1 1312 ? -38.102 -46.986 42.704 1.00 30.93 1343 VAL A O 1
ATOM 10464 N N . VAL A 1 1313 ? -36.067 -47.957 42.888 1.00 24.14 1344 VAL A N 1
ATOM 10465 C CA . VAL A 1 1313 ? -35.293 -46.788 42.494 1.00 24.20 1344 VAL A CA 1
ATOM 10466 C C . VAL A 1 1313 ? -34.677 -47.074 41.132 1.00 27.48 1344 VAL A C 1
ATOM 10467 O O . VAL A 1 1313 ? -34.160 -48.175 40.903 1.00 27.30 1344 VAL A O 1
ATOM 10471 N N . PHE A 1 1314 ? -34.752 -46.097 40.227 1.00 29.47 1345 PHE A N 1
ATOM 10472 C CA . PHE A 1 1314 ? -34.144 -46.171 38.904 1.00 26.17 1345 PHE A CA 1
ATOM 10473 C C . PHE A 1 1314 ? -32.926 -45.258 38.837 1.00 26.85 1345 PHE A C 1
ATOM 10474 O O . PHE A 1 1314 ? -32.926 -44.165 39.412 1.00 28.75 1345 PHE A O 1
ATOM 10482 N N . SER A 1 1315 ? -31.899 -45.699 38.111 1.00 28.19 1346 SER A N 1
ATOM 10483 C CA . SER A 1 1315 ? -30.684 -44.915 37.920 1.00 30.43 1346 SER A CA 1
ATOM 10484 C C . SER A 1 1315 ? -30.261 -44.981 36.455 1.00 29.31 1346 SER A C 1
ATOM 10485 O O . SER A 1 1315 ? -30.638 -45.897 35.722 1.00 32.46 1346 SER A O 1
ATOM 10488 N N . ASP A 1 1316 ? -29.484 -43.995 36.017 1.00 29.47 1347 ASP A N 1
ATOM 10489 C CA . ASP A 1 1316 ? -29.045 -43.995 34.628 1.00 26.33 1347 ASP A CA 1
ATOM 10490 C C . ASP A 1 1316 ? -27.696 -44.706 34.519 1.00 28.53 1347 ASP A C 1
ATOM 10491 O O . ASP A 1 1316 ? -27.206 -45.301 35.480 1.00 25.77 1347 ASP A O 1
ATOM 10496 N N . GLY A 1 1317 ? -27.083 -44.655 33.336 1.00 32.18 1348 GLY A N 1
ATOM 10497 C CA . GLY A 1 1317 ? -25.811 -45.321 33.151 1.00 31.49 1348 GLY A CA 1
ATOM 10498 C C . GLY A 1 1317 ? -24.629 -44.634 33.778 1.00 31.63 1348 GLY A C 1
ATOM 10499 O O . GLY A 1 1317 ? -23.503 -45.113 33.617 1.00 34.66 1348 GLY A O 1
ATOM 10500 N N . PHE A 1 1318 ? -24.840 -43.506 34.450 1.00 33.74 1349 PHE A N 1
ATOM 10501 C CA . PHE A 1 1318 ? -23.815 -42.873 35.269 1.00 33.10 1349 PHE A CA 1
ATOM 10502 C C . PHE A 1 1318 ? -24.013 -43.149 36.754 1.00 31.70 1349 PHE A C 1
ATOM 10503 O O . PHE A 1 1318 ? -23.252 -42.632 37.576 1.00 31.52 1349 PHE A O 1
ATOM 10511 N N . GLY A 1 1319 ? -25.036 -43.919 37.120 1.00 31.96 1350 GLY A N 1
ATOM 10512 C CA . GLY A 1 1319 ? -25.347 -44.138 38.519 1.00 34.91 1350 GLY A CA 1
ATOM 10513 C C . GLY A 1 1319 ? -26.151 -43.047 39.194 1.00 37.06 1350 GLY A C 1
ATOM 10514 O O . GLY A 1 1319 ? -26.267 -43.061 40.424 1.00 43.78 1350 GLY A O 1
ATOM 10515 N N . ARG A 1 1320 ? -26.716 -42.106 38.447 1.00 35.65 1351 ARG A N 1
ATOM 10516 C CA . ARG A 1 1320 ? -27.477 -41.018 39.050 1.00 33.38 1351 ARG A CA 1
ATOM 10517 C C . ARG A 1 1320 ? -28.931 -41.433 39.257 1.00 33.53 1351 ARG A C 1
ATOM 10518 O O . ARG A 1 1320 ? -29.517 -42.115 38.414 1.00 31.85 1351 ARG A O 1
ATOM 10526 N N . LEU A 1 1321 ? -29.511 -41.019 40.386 1.00 31.28 1352 LEU A N 1
ATOM 10527 C CA . LEU A 1 1321 ? -30.876 -41.418 40.728 1.00 34.15 1352 LEU A CA 1
ATOM 10528 C C . LEU A 1 1321 ? -31.879 -40.669 39.862 1.00 33.40 1352 LEU A C 1
ATOM 10529 O O . LEU A 1 1321 ? -31.927 -39.435 39.884 1.00 35.44 1352 LEU A O 1
ATOM 10534 N N . LEU A 1 1322 ? -32.685 -41.416 39.103 1.00 32.38 1353 LEU A N 1
ATOM 10535 C CA . LEU A 1 1322 ? -33.674 -40.832 38.201 1.00 28.78 1353 LEU A CA 1
ATOM 10536 C C . LEU A 1 1322 ? -35.032 -40.646 38.870 1.00 24.91 1353 LEU A C 1
ATOM 10537 O O . LEU A 1 1322 ? -35.667 -39.604 38.691 1.00 30.12 1353 LEU A O 1
ATOM 10542 N N . GLN A 1 1323 ? -35.490 -41.632 39.634 1.00 23.53 1354 GLN A N 1
ATOM 10543 C CA . GLN A 1 1323 ? -36.752 -41.524 40.354 1.00 27.29 1354 GLN A CA 1
ATOM 10544 C C . GLN A 1 1323 ? -36.809 -42.639 41.384 1.00 30.36 1354 GLN A C 1
ATOM 10545 O O . GLN A 1 1323 ? -36.060 -43.616 41.299 1.00 30.64 1354 GLN A O 1
ATOM 10551 N N . ALA A 1 1324 ? -37.709 -42.477 42.360 1.00 28.26 1355 ALA A N 1
ATOM 10552 C CA . ALA A 1 1324 ? -38.080 -43.543 43.284 1.00 25.78 1355 ALA A CA 1
ATOM 10553 C C . ALA A 1 1324 ? -39.588 -43.749 43.257 1.00 29.86 1355 ALA A C 1
ATOM 10554 O O . ALA A 1 1324 ? -40.355 -42.780 43.266 1.00 32.23 1355 ALA A O 1
ATOM 10556 N N . ALA A 1 1325 ? -40.012 -45.011 43.243 1.00 30.48 1356 ALA A N 1
ATOM 10557 C CA . ALA A 1 1325 ? -41.420 -45.362 43.347 1.00 31.78 1356 ALA A CA 1
ATOM 10558 C C . ALA A 1 1325 ? -41.634 -46.171 44.617 1.00 32.37 1356 ALA A C 1
ATOM 10559 O O . ALA A 1 1325 ? -40.897 -47.124 44.884 1.00 31.65 1356 ALA A O 1
ATOM 10561 N N . ALA A 1 1326 ? -42.638 -45.787 45.397 1.00 30.44 1357 ALA A N 1
ATOM 10562 C CA . ALA A 1 1326 ? -42.974 -46.464 46.640 1.00 29.81 1357 ALA A CA 1
ATOM 10563 C C . ALA A 1 1326 ? -44.417 -46.936 46.553 1.00 26.60 1357 ALA A C 1
ATOM 10564 O O . ALA A 1 1326 ? -45.307 -46.144 46.235 1.00 29.60 1357 ALA A O 1
ATOM 10566 N N . ARG A 1 1327 ? -44.641 -48.225 46.812 1.00 26.95 1358 ARG A N 1
ATOM 10567 C CA . ARG A 1 1327 ? -45.996 -48.771 46.784 1.00 30.35 1358 ARG A CA 1
ATOM 10568 C C . ARG A 1 1327 ? -46.871 -48.061 47.805 1.00 30.53 1358 ARG A C 1
ATOM 10569 O O . ARG A 1 1327 ? -46.511 -47.955 48.983 1.00 28.01 1358 ARG A O 1
ATOM 10577 N N . HIS A 1 1328 ? -48.021 -47.580 47.349 1.00 31.23 1359 HIS A N 1
ATOM 10578 C CA . HIS A 1 1328 ? -49.022 -46.951 48.195 1.00 28.52 1359 HIS A CA 1
ATOM 10579 C C . HIS A 1 1328 ? -50.308 -47.770 48.152 1.00 31.63 1359 HIS A C 1
ATOM 10580 O O . HIS A 1 1328 ? -50.434 -48.740 47.399 1.00 33.72 1359 HIS A O 1
ATOM 10587 N N . GLU A 1 1329 ? -51.270 -47.378 48.980 1.00 28.86 1360 GLU A N 1
ATOM 10588 C CA . GLU A 1 1329 ? -52.557 -48.051 48.949 1.00 29.73 1360 GLU A CA 1
ATOM 10589 C C . GLU A 1 1329 ? -53.252 -47.791 47.614 1.00 28.66 1360 GLU A C 1
ATOM 10590 O O . GLU A 1 1329 ? -52.962 -46.820 46.907 1.00 27.26 1360 GLU A O 1
ATOM 10596 N N . ALA A 1 1330 ? -54.157 -48.700 47.261 1.00 32.42 1361 ALA A N 1
ATOM 10597 C CA . ALA A 1 1330 ? -54.959 -48.556 46.052 1.00 33.96 1361 ALA A CA 1
ATOM 10598 C C . ALA A 1 1330 ? -55.640 -47.191 46.015 1.00 35.41 1361 ALA A C 1
ATOM 10599 O O . ALA A 1 1330 ? -56.037 -46.645 47.045 1.00 36.49 1361 ALA A O 1
ATOM 10601 N N . GLY A 1 1331 ? -55.769 -46.634 44.814 1.00 35.82 1362 GLY A N 1
ATOM 10602 C CA . GLY A 1 1331 ? -56.427 -45.346 44.675 1.00 37.01 1362 GLY A CA 1
ATOM 10603 C C . GLY A 1 1331 ? -56.265 -44.791 43.273 1.00 36.05 1362 GLY A C 1
ATOM 10604 O O . GLY A 1 1331 ? -55.927 -45.521 42.341 1.00 36.18 1362 GLY A O 1
ATOM 10605 N N . MET A 1 1332 ? -56.518 -43.489 43.142 1.00 33.90 1363 MET A N 1
ATOM 10606 C CA . MET A 1 1332 ? -56.442 -42.837 41.841 1.00 33.26 1363 MET A CA 1
ATOM 10607 C C . MET A 1 1332 ? -54.989 -42.608 41.437 1.00 31.52 1363 MET A C 1
ATOM 10608 O O . MET A 1 1332 ? -54.136 -42.291 42.271 1.00 27.28 1363 MET A O 1
ATOM 10613 N N . ALA A 1 1333 ? -54.714 -42.753 40.141 1.00 29.30 1364 ALA A N 1
ATOM 10614 C CA . ALA A 1 1333 ? -53.348 -42.646 39.657 1.00 31.74 1364 ALA A CA 1
ATOM 10615 C C . ALA A 1 1333 ? -53.357 -42.469 38.151 1.00 35.92 1364 ALA A C 1
ATOM 10616 O O . ALA A 1 1333 ? -54.287 -42.905 37.460 1.00 36.00 1364 ALA A O 1
ATOM 10618 N N . ARG A 1 1334 ? -52.304 -41.825 37.658 1.00 34.35 1365 ARG A N 1
ATOM 10619 C CA . ARG A 1 1334 ? -52.030 -41.802 36.236 1.00 34.47 1365 ARG A CA 1
ATOM 10620 C C . ARG A 1 1334 ? -51.634 -43.203 35.776 1.00 34.76 1365 ARG A C 1
ATOM 10621 O O . ARG A 1 1334 ? -51.414 -44.111 36.581 1.00 35.14 1365 ARG A O 1
ATOM 10629 N N . GLN A 1 1335 ? -51.567 -43.388 34.463 1.00 34.81 1366 GLN A N 1
ATOM 10630 C CA . GLN A 1 1335 ? -51.273 -44.694 33.895 1.00 37.38 1366 GLN A CA 1
ATOM 10631 C C . GLN A 1 1335 ? -49.988 -44.641 33.079 1.00 37.55 1366 GLN A C 1
ATOM 10632 O O . GLN A 1 1335 ? -49.630 -43.601 32.522 1.00 38.20 1366 GLN A O 1
ATOM 10638 N N . ARG A 1 1336 ? -49.287 -45.772 33.039 1.00 35.98 1367 ARG A N 1
ATOM 10639 C CA . ARG A 1 1336 ? -48.175 -45.997 32.120 1.00 36.72 1367 ARG A CA 1
ATOM 10640 C C . ARG A 1 1336 ? -48.554 -47.170 31.222 1.00 38.70 1367 ARG A C 1
ATOM 10641 O O . ARG A 1 1336 ? -48.697 -48.298 31.704 1.00 39.07 1367 ARG A O 1
ATOM 10649 N N . ASN A 1 1337 ? -48.734 -46.913 29.926 1.00 41.68 1368 ASN A N 1
ATOM 10650 C CA . ASN A 1 1337 ? -49.017 -48.014 29.014 1.00 47.08 1368 ASN A CA 1
ATOM 10651 C C . ASN A 1 1337 ? -47.739 -48.810 28.740 1.00 46.31 1368 ASN A C 1
ATOM 10652 O O . ASN A 1 1337 ? -46.641 -48.447 29.172 1.00 39.67 1368 ASN A O 1
ATOM 10657 N N . GLU A 1 1338 ? -47.895 -49.917 28.008 1.00 52.33 1369 GLU A N 1
ATOM 10658 C CA . GLU A 1 1338 ? -46.806 -50.884 27.891 1.00 54.16 1369 GLU A CA 1
ATOM 10659 C C . GLU A 1 1338 ? -45.594 -50.312 27.163 1.00 52.61 1369 GLU A C 1
ATOM 10660 O O . GLU A 1 1338 ? -44.461 -50.732 27.427 1.00 52.94 1369 GLU A O 1
ATOM 10666 N N . ASP A 1 1339 ? -45.793 -49.361 26.257 1.00 52.24 1370 ASP A N 1
ATOM 10667 C CA . ASP A 1 1339 ? -44.641 -48.772 25.588 1.00 53.25 1370 ASP A CA 1
ATOM 10668 C C . ASP A 1 1339 ? -43.966 -47.690 26.424 1.00 48.58 1370 ASP A C 1
ATOM 10669 O O . ASP A 1 1339 ? -43.025 -47.054 25.941 1.00 47.20 1370 ASP A O 1
ATOM 10674 N N . GLY A 1 1340 ? -44.411 -47.476 27.662 1.00 45.39 1371 GLY A N 1
ATOM 10675 C CA . GLY A 1 1340 ? -43.745 -46.567 28.570 1.00 42.16 1371 GLY A CA 1
ATOM 10676 C C . GLY A 1 1340 ? -44.285 -45.155 28.592 1.00 42.45 1371 GLY A C 1
ATOM 10677 O O . GLY A 1 1340 ? -43.741 -44.318 29.327 1.00 41.39 1371 GLY A O 1
ATOM 10678 N N . SER A 1 1341 ? -45.326 -44.859 27.815 1.00 37.55 1372 SER A N 1
ATOM 10679 C CA . SER A 1 1341 ? -45.873 -43.511 27.753 1.00 42.15 1372 SER A CA 1
ATOM 10680 C C . SER A 1 1341 ? -46.771 -43.230 28.949 1.00 43.08 1372 SER A C 1
ATOM 10681 O O . SER A 1 1341 ? -47.371 -44.136 29.538 1.00 40.51 1372 SER A O 1
ATOM 10684 N N . LEU A 1 1342 ? -46.890 -41.950 29.273 1.00 44.25 1373 LEU A N 1
ATOM 10685 C CA . LEU A 1 1342 ? -47.695 -41.489 30.392 1.00 44.48 1373 LEU A CA 1
ATOM 10686 C C . LEU A 1 1342 ? -49.078 -41.084 29.896 1.00 46.62 1373 LEU A C 1
ATOM 10687 O O . LEU A 1 1342 ? -49.200 -40.351 28.909 1.00 45.00 1373 LEU A O 1
ATOM 10692 N N . ILE A 1 1343 ? -50.111 -41.576 30.575 1.00 45.32 1374 ILE A N 1
ATOM 10693 C CA . ILE A 1 1343 ? -51.497 -41.224 30.295 1.00 47.86 1374 ILE A CA 1
ATOM 10694 C C . ILE A 1 1343 ? -52.022 -40.457 31.501 1.00 46.50 1374 ILE A C 1
ATOM 10695 O O . ILE A 1 1343 ? -52.103 -41.003 32.608 1.00 45.34 1374 ILE A O 1
ATOM 10700 N N . ILE A 1 1344 ? -52.387 -39.193 31.284 1.00 45.07 1375 ILE A N 1
ATOM 10701 C CA . ILE A 1 1344 ? -52.620 -38.283 32.399 1.00 45.33 1375 ILE A CA 1
ATOM 10702 C C . ILE A 1 1344 ? -53.989 -38.463 33.042 1.00 44.18 1375 ILE A C 1
ATOM 10703 O O . ILE A 1 1344 ? -54.140 -38.181 34.236 1.00 39.69 1375 ILE A O 1
ATOM 10708 N N . ASN A 1 1345 ? -54.987 -38.945 32.308 1.00 43.09 1376 ASN A N 1
ATOM 10709 C CA . ASN A 1 1345 ? -56.292 -39.180 32.917 1.00 46.58 1376 ASN A CA 1
ATOM 10710 C C . ASN A 1 1345 ? -56.183 -40.216 34.035 1.00 42.62 1376 ASN A C 1
ATOM 10711 O O . ASN A 1 1345 ? -55.769 -41.356 33.799 1.00 42.66 1376 ASN A O 1
ATOM 10716 N N . VAL A 1 1346 ? -56.565 -39.820 35.254 1.00 41.44 1377 VAL A N 1
ATOM 10717 C CA . VAL A 1 1346 ? -56.408 -40.684 36.419 1.00 36.46 1377 VAL A CA 1
ATOM 10718 C C . VAL A 1 1346 ? -57.501 -41.743 36.441 1.00 37.60 1377 VAL A C 1
ATOM 10719 O O . VAL A 1 1346 ? -58.631 -41.523 35.988 1.00 35.08 1377 VAL A O 1
ATOM 10723 N N . GLN A 1 1347 ? -57.147 -42.921 36.951 1.00 36.75 1378 GLN A N 1
ATOM 10724 C CA . GLN A 1 1347 ? -58.080 -44.028 37.094 1.00 39.59 1378 GLN A CA 1
ATOM 10725 C C . GLN A 1 1347 ? -57.684 -44.840 38.318 1.00 39.44 1378 GLN A C 1
ATOM 10726 O O . GLN A 1 1347 ? -56.557 -44.749 38.808 1.00 40.95 1378 GLN A O 1
ATOM 10732 N N . HIS A 1 1348 ? -58.627 -45.628 38.819 1.00 40.69 1379 HIS A N 1
ATOM 10733 C CA . HIS A 1 1348 ? -58.382 -46.407 40.027 1.00 36.35 1379 HIS A CA 1
ATOM 10734 C C . HIS A 1 1348 ? -57.479 -47.595 39.720 1.00 35.10 1379 HIS A C 1
ATOM 10735 O O . HIS A 1 1348 ? -57.602 -48.232 38.670 1.00 34.04 1379 HIS A O 1
ATOM 10742 N N . THR A 1 1349 ? -56.567 -47.896 40.644 1.00 36.67 1380 THR A N 1
ATOM 10743 C CA . THR A 1 1349 ? -55.689 -49.048 40.492 1.00 34.73 1380 THR A CA 1
ATOM 10744 C C . THR A 1 1349 ? -55.384 -49.643 41.859 1.00 34.41 1380 THR A C 1
ATOM 10745 O O . THR A 1 1349 ? -55.299 -48.926 42.861 1.00 33.81 1380 THR A O 1
ATOM 10749 N N . GLU A 1 1350 ? -55.233 -50.968 41.887 1.00 35.45 1381 GLU A N 1
ATOM 10750 C CA . GLU A 1 1350 ? -54.736 -51.691 43.052 1.00 34.59 1381 GLU A CA 1
ATOM 10751 C C . GLU A 1 1350 ? -53.222 -51.859 43.018 1.00 32.51 1381 GLU A C 1
ATOM 10752 O O . GLU A 1 1350 ? -52.654 -52.498 43.908 1.00 33.08 1381 GLU A O 1
ATOM 10758 N N . ASN A 1 1351 ? -52.564 -51.306 42.013 1.00 29.95 1382 ASN A N 1
ATOM 10759 C CA . ASN A 1 1351 ? -51.115 -51.364 41.869 1.00 33.08 1382 ASN A CA 1
ATOM 10760 C C . ASN A 1 1351 ? -50.615 -49.930 41.763 1.00 32.98 1382 ASN A C 1
ATOM 10761 O O . ASN A 1 1351 ? -50.126 -49.502 40.719 1.00 30.86 1382 ASN A O 1
ATOM 10766 N N . ARG A 1 1352 ? -50.769 -49.176 42.847 1.00 33.89 1383 ARG A N 1
ATOM 10767 C CA . ARG A 1 1352 ? -50.490 -47.749 42.844 1.00 30.39 1383 ARG A CA 1
ATOM 10768 C C . ARG A 1 1352 ? -49.151 -47.447 43.500 1.00 25.87 1383 ARG A C 1
ATOM 10769 O O . ARG A 1 1352 ? -48.830 -47.978 44.569 1.00 26.17 1383 ARG A O 1
ATOM 10777 N N . TRP A 1 1353 ? -48.402 -46.545 42.880 1.00 26.44 1384 TRP A N 1
ATOM 10778 C CA . TRP A 1 1353 ? -47.072 -46.178 43.341 1.00 31.12 1384 TRP A CA 1
ATOM 10779 C C . TRP A 1 1353 ? -46.929 -44.662 43.342 1.00 30.20 1384 TRP A C 1
ATOM 10780 O O . TRP A 1 1353 ? -47.418 -43.985 42.436 1.00 34.01 1384 TRP A O 1
ATOM 10791 N N . ALA A 1 1354 ? -46.256 -44.130 44.360 1.00 26.00 1385 ALA A N 1
ATOM 10792 C CA . ALA A 1 1354 ? -45.919 -42.713 44.393 1.00 24.69 1385 ALA A CA 1
ATOM 10793 C C . ALA A 1 1354 ? -44.514 -42.540 43.832 1.00 26.91 1385 ALA A C 1
ATOM 10794 O O . ALA A 1 1354 ? -43.556 -43.128 44.349 1.00 27.90 1385 ALA A O 1
ATOM 10796 N N . VAL A 1 1355 ? -44.396 -41.751 42.768 1.00 30.35 1386 VAL A N 1
ATOM 10797 C CA . VAL A 1 1355 ? -43.123 -41.510 42.102 1.00 26.99 1386 VAL A CA 1
ATOM 10798 C C . VAL A 1 1355 ? -42.600 -40.159 42.566 1.00 24.91 1386 VAL A C 1
ATOM 10799 O O . VAL A 1 1355 ? -43.253 -39.131 42.348 1.00 21.87 1386 VAL A O 1
ATOM 10803 N N . THR A 1 1356 ? -41.412 -40.157 43.183 1.00 24.62 1387 THR A N 1
ATOM 10804 C CA . THR A 1 1356 ? -40.810 -38.960 43.762 1.00 27.76 1387 THR A CA 1
ATOM 10805 C C . THR A 1 1356 ? -39.376 -38.777 43.259 1.00 27.29 1387 THR A C 1
ATOM 10806 O O . THR A 1 1356 ? -38.722 -39.721 42.807 1.00 27.65 1387 THR A O 1
ATOM 10810 N N . GLY A 1 1357 ? -38.900 -37.537 43.331 1.00 24.90 1388 GLY A N 1
ATOM 10811 C CA . GLY A 1 1357 ? -37.546 -37.234 42.912 1.00 29.60 1388 GLY A CA 1
ATOM 10812 C C . GLY A 1 1357 ? -37.286 -37.465 41.442 1.00 31.33 1388 GLY A C 1
ATOM 10813 O O . GLY A 1 1357 ? -36.142 -37.697 41.059 1.00 29.69 1388 GLY A O 1
ATOM 10814 N N . ARG A 1 1358 ? -38.324 -37.430 40.606 1.00 25.96 1389 ARG A N 1
ATOM 10815 C CA . ARG A 1 1358 ? -38.131 -37.654 39.178 1.00 30.13 1389 ARG A CA 1
ATOM 10816 C C . ARG A 1 1358 ? -37.283 -36.535 38.589 1.00 30.21 1389 ARG A C 1
ATOM 10817 O O . ARG A 1 1358 ? -37.675 -35.366 38.607 1.00 28.48 1389 ARG A O 1
ATOM 10825 N N . THR A 1 1359 ? -36.108 -36.892 38.080 1.00 28.71 1390 THR A N 1
ATOM 10826 C CA . THR A 1 1359 ? -35.134 -35.909 37.636 1.00 26.69 1390 THR A CA 1
ATOM 10827 C C . THR A 1 1359 ? -34.588 -36.296 36.271 1.00 30.18 1390 THR A C 1
ATOM 10828 O O . THR A 1 1359 ? -34.291 -37.469 36.018 1.00 27.43 1390 THR A O 1
ATOM 10832 N N . GLU A 1 1360 ? -34.480 -35.306 35.388 1.00 31.87 1391 GLU A N 1
ATOM 10833 C CA . GLU A 1 1360 ? -33.706 -35.431 34.164 1.00 33.54 1391 GLU A CA 1
ATOM 10834 C C . GLU A 1 1360 ? -32.391 -34.679 34.339 1.00 31.08 1391 GLU A C 1
ATOM 10835 O O . GLU A 1 1360 ? -32.382 -33.526 34.785 1.00 29.30 1391 GLU A O 1
ATOM 10841 N N . TYR A 1 1361 ? -31.289 -35.340 34.000 1.00 32.97 1392 TYR A N 1
ATOM 10842 C CA . TYR A 1 1361 ? -29.950 -34.778 34.063 1.00 30.34 1392 TYR A CA 1
ATOM 10843 C C . TYR A 1 1361 ? -29.398 -34.532 32.665 1.00 33.56 1392 TYR A C 1
ATOM 10844 O O . TYR A 1 1361 ? -29.805 -35.168 31.686 1.00 31.94 1392 TYR A O 1
ATOM 10853 N N . ASP A 1 1362 ? -28.431 -33.617 32.589 1.00 32.47 1393 ASP A N 1
ATOM 10854 C CA . ASP A 1 1362 ? -27.585 -33.537 31.412 1.00 33.62 1393 ASP A CA 1
ATOM 10855 C C . ASP A 1 1362 ? -26.391 -34.467 31.618 1.00 33.86 1393 ASP A C 1
ATOM 10856 O O . ASP A 1 1362 ? -26.263 -35.128 32.650 1.00 34.53 1393 ASP A O 1
ATOM 10861 N N . ASN A 1 1363 ? -25.486 -34.511 30.642 1.00 33.17 1394 ASN A N 1
ATOM 10862 C CA . ASN A 1 1363 ? -24.412 -35.486 30.754 1.00 36.37 1394 ASN A CA 1
ATOM 10863 C C . ASN A 1 1363 ? -23.369 -35.097 31.791 1.00 35.68 1394 ASN A C 1
ATOM 10864 O O . ASN A 1 1363 ? -22.552 -35.943 32.167 1.00 40.92 1394 ASN A O 1
ATOM 10869 N N . LYS A 1 1364 ? -23.394 -33.864 32.286 1.00 33.21 1395 LYS A N 1
ATOM 10870 C CA . LYS A 1 1364 ? -22.528 -33.463 33.384 1.00 36.58 1395 LYS A CA 1
ATOM 10871 C C . LYS A 1 1364 ? -23.151 -33.734 34.746 1.00 38.37 1395 LYS A C 1
ATOM 10872 O O . LYS A 1 1364 ? -22.562 -33.371 35.771 1.00 33.67 1395 LYS A O 1
ATOM 10878 N N . GLY A 1 1365 ? -24.318 -34.372 34.784 1.00 36.72 1396 GLY A N 1
ATOM 10879 C CA . GLY A 1 1365 ? -24.980 -34.641 36.045 1.00 32.32 1396 GLY A CA 1
ATOM 10880 C C . GLY A 1 1365 ? -25.792 -33.497 36.603 1.00 30.19 1396 GLY A C 1
ATOM 10881 O O . GLY A 1 1365 ? -26.246 -33.582 37.748 1.00 32.56 1396 GLY A O 1
ATOM 10882 N N . GLN A 1 1366 ? -26.001 -32.440 35.839 1.00 32.72 1397 GLN A N 1
ATOM 10883 C CA . GLN A 1 1366 ? -26.763 -31.305 36.342 1.00 33.16 1397 GLN A CA 1
ATOM 10884 C C . GLN A 1 1366 ? -28.258 -31.563 36.165 1.00 32.46 1397 GLN A C 1
ATOM 10885 O O . GLN A 1 1366 ? -28.695 -31.914 35.062 1.00 32.79 1397 GLN A O 1
ATOM 10891 N N . PRO A 1 1367 ? -29.067 -31.415 37.219 1.00 31.47 1398 PRO A N 1
ATOM 10892 C CA . PRO A 1 1367 ? -30.514 -31.609 37.058 1.00 30.92 1398 PRO A CA 1
ATOM 10893 C C . PRO A 1 1367 ? -31.122 -30.485 36.239 1.00 32.32 1398 PRO A C 1
ATOM 10894 O O . PRO A 1 1367 ? -31.249 -29.356 36.728 1.00 33.89 1398 PRO A O 1
ATOM 10898 N N . ILE A 1 1368 ? -31.489 -30.768 34.991 1.00 27.67 1399 ILE A N 1
ATOM 10899 C CA . ILE A 1 1368 ? -32.073 -29.727 34.159 1.00 28.56 1399 ILE A CA 1
ATOM 10900 C C . ILE A 1 1368 ? -33.600 -29.703 34.267 1.00 28.91 1399 ILE A C 1
ATOM 10901 O O . ILE A 1 1368 ? -34.206 -28.637 34.122 1.00 24.46 1399 ILE A O 1
ATOM 10906 N N . ARG A 1 1369 ? -34.234 -30.850 34.530 1.00 30.84 1400 ARG A N 1
ATOM 10907 C CA . ARG A 1 1369 ? -35.677 -30.925 34.747 1.00 32.88 1400 ARG A CA 1
ATOM 10908 C C . ARG A 1 1369 ? -35.976 -31.747 35.993 1.00 30.39 1400 ARG A C 1
ATOM 10909 O O . ARG A 1 1369 ? -35.508 -32.883 36.118 1.00 32.22 1400 ARG A O 1
ATOM 10917 N N . THR A 1 1370 ? -36.760 -31.172 36.907 1.00 29.47 1401 THR A N 1
ATOM 10918 C CA . THR A 1 1370 ? -37.212 -31.841 38.123 1.00 24.28 1401 THR A CA 1
ATOM 10919 C C . THR A 1 1370 ? -38.737 -31.832 38.133 1.00 27.05 1401 THR A C 1
ATOM 10920 O O . THR A 1 1370 ? -39.348 -30.789 37.901 1.00 28.15 1401 THR A O 1
ATOM 10924 N N . TYR A 1 1371 ? -39.346 -32.983 38.411 1.00 28.33 1402 TYR A N 1
ATOM 10925 C CA . TYR A 1 1371 ? -40.781 -33.161 38.241 1.00 34.26 1402 TYR A CA 1
ATOM 10926 C C . TYR A 1 1371 ? -41.477 -33.285 39.589 1.00 31.33 1402 TYR A C 1
ATOM 10927 O O . TYR A 1 1371 ? -40.936 -33.881 40.526 1.00 27.00 1402 TYR A O 1
ATOM 10936 N N . GLN A 1 1372 ? -42.681 -32.724 39.671 1.00 28.33 1403 GLN A N 1
ATOM 10937 C CA . GLN A 1 1372 ? -43.531 -32.927 40.833 1.00 31.34 1403 GLN A CA 1
ATOM 10938 C C . GLN A 1 1372 ? -43.810 -34.416 41.017 1.00 32.24 1403 GLN A C 1
ATOM 10939 O O . GLN A 1 1372 ? -43.916 -35.161 40.037 1.00 34.65 1403 GLN A O 1
ATOM 10945 N N . PRO A 1 1373 ? -43.954 -34.877 42.257 1.00 25.02 1404 PRO A N 1
ATOM 10946 C CA . PRO A 1 1373 ? -44.313 -36.281 42.469 1.00 27.49 1404 PRO A CA 1
ATOM 10947 C C . PRO A 1 1373 ? -45.700 -36.576 41.909 1.00 26.12 1404 PRO A C 1
ATOM 10948 O O . PRO A 1 1373 ? -46.524 -35.681 41.708 1.00 25.65 1404 PRO A O 1
ATOM 10952 N N . TYR A 1 1374 ? -45.939 -37.854 41.619 1.00 24.01 1405 TYR A N 1
ATOM 10953 C CA . TYR A 1 1374 ? -47.198 -38.255 41.015 1.00 28.08 1405 TYR A CA 1
ATOM 10954 C C . TYR A 1 1374 ? -47.497 -39.707 41.344 1.00 26.68 1405 TYR A C 1
ATOM 10955 O O . TYR A 1 1374 ? -46.591 -40.514 41.564 1.00 27.37 1405 TYR A O 1
ATOM 10964 N N . PHE A 1 1375 ? -48.787 -40.030 41.349 1.00 23.00 1406 PHE A N 1
ATOM 10965 C CA . PHE A 1 1375 ? -49.228 -41.409 41.472 1.00 25.35 1406 PHE A CA 1
ATOM 10966 C C . PHE A 1 1375 ? -49.239 -42.082 40.103 1.00 30.07 1406 PHE A C 1
ATOM 10967 O O . PHE A 1 1375 ? -49.711 -41.508 39.116 1.00 32.38 1406 PHE A O 1
ATOM 10975 N N . LEU A 1 1376 ? -48.734 -43.314 40.051 1.00 31.20 1407 LEU A N 1
ATOM 10976 C CA . LEU A 1 1376 ? -48.713 -44.106 38.829 1.00 32.07 1407 LEU A CA 1
ATOM 10977 C C . LEU A 1 1376 ? -49.194 -45.519 39.132 1.00 32.63 1407 LEU A C 1
ATOM 10978 O O . LEU A 1 1376 ? -48.994 -46.034 40.237 1.00 34.43 1407 LEU A O 1
ATOM 10983 N N . ASN A 1 1377 ? -49.825 -46.150 38.138 1.00 29.65 1408 ASN A N 1
ATOM 10984 C CA . ASN A 1 1377 ? -50.308 -47.520 38.274 1.00 31.42 1408 ASN A CA 1
ATOM 10985 C C . ASN A 1 1377 ? -49.216 -48.567 38.054 1.00 32.26 1408 ASN A C 1
ATOM 10986 O O . ASN A 1 1377 ? -49.532 -49.719 37.734 1.00 36.56 1408 ASN A O 1
ATOM 10991 N N . ASP A 1 1378 ? -47.951 -48.205 38.238 1.00 31.04 1409 ASP A N 1
ATOM 10992 C CA . ASP A 1 1378 ? -46.843 -49.113 37.992 1.00 29.89 1409 ASP A CA 1
ATOM 10993 C C . ASP A 1 1378 ? -45.628 -48.582 38.735 1.00 32.19 1409 ASP A C 1
ATOM 10994 O O . ASP A 1 1378 ? -45.528 -47.379 39.000 1.00 31.61 1409 ASP A O 1
ATOM 10999 N N . TRP A 1 1379 ? -44.711 -49.489 39.078 1.00 31.98 1410 TRP A N 1
ATOM 11000 C CA . TRP A 1 1379 ? -43.381 -49.080 39.522 1.00 31.84 1410 TRP A CA 1
ATOM 11001 C C . TRP A 1 1379 ? -42.445 -48.784 38.354 1.00 30.31 1410 TRP A C 1
ATOM 11002 O O . TRP A 1 1379 ? -41.379 -48.201 38.568 1.00 30.78 1410 TRP A O 1
ATOM 11013 N N . ARG A 1 1380 ? -42.819 -49.151 37.133 1.00 29.12 1411 ARG A N 1
ATOM 11014 C CA . ARG A 1 1380 ? -41.893 -49.064 36.015 1.00 34.80 1411 ARG A CA 1
ATOM 11015 C C . ARG A 1 1380 ? -41.664 -47.614 35.576 1.00 37.52 1411 ARG A C 1
ATOM 11016 O O . ARG A 1 1380 ? -42.475 -46.715 35.818 1.00 36.49 1411 ARG A O 1
ATOM 11024 N N . TYR A 1 1381 ? -40.546 -47.416 34.882 1.00 38.11 1412 TYR A N 1
ATOM 11025 C CA . TYR A 1 1381 ? -40.078 -46.102 34.460 1.00 34.02 1412 TYR A CA 1
ATOM 11026 C C . TYR A 1 1381 ? -40.894 -45.550 33.293 1.00 38.44 1412 TYR A C 1
ATOM 11027 O O . TYR A 1 1381 ? -40.993 -46.186 32.236 1.00 39.36 1412 TYR A O 1
ATOM 11036 N N . VAL A 1 1382 ? -41.466 -44.350 33.480 1.00 37.42 1413 VAL A N 1
ATOM 11037 C CA . VAL A 1 1382 ? -42.054 -43.591 32.377 1.00 35.27 1413 VAL A CA 1
ATOM 11038 C C . VAL A 1 1382 ? -40.940 -42.986 31.531 1.00 35.13 1413 VAL A C 1
ATOM 11039 O O . VAL A 1 1382 ? -39.963 -42.435 32.059 1.00 32.95 1413 VAL A O 1
ATOM 11043 N N . SER A 1 1383 ? -41.087 -43.077 30.210 1.00 36.73 1414 SER A N 1
ATOM 11044 C CA . SER A 1 1383 ? -40.047 -42.606 29.303 1.00 37.29 1414 SER A CA 1
ATOM 11045 C C . SER A 1 1383 ? -39.824 -41.105 29.445 1.00 36.01 1414 SER A C 1
ATOM 11046 O O . SER A 1 1383 ? -40.749 -40.331 29.710 1.00 33.30 1414 SER A O 1
ATOM 11049 N N . ASN A 1 1384 ? -38.565 -40.701 29.263 1.00 35.86 1415 ASN A N 1
ATOM 11050 C CA . ASN A 1 1384 ? -38.227 -39.284 29.270 1.00 34.05 1415 ASN A CA 1
ATOM 11051 C C . ASN A 1 1384 ? -38.997 -38.533 28.191 1.00 38.48 1415 ASN A C 1
ATOM 11052 O O . ASN A 1 1384 ? -39.471 -37.418 28.426 1.00 41.35 1415 ASN A O 1
ATOM 11057 N N . ASP A 1 1385 ? -39.143 -39.131 27.006 1.00 40.28 1416 ASP A N 1
ATOM 11058 C CA . ASP A 1 1385 ? -39.945 -38.525 25.945 1.00 46.51 1416 ASP A CA 1
ATOM 11059 C C . ASP A 1 1385 ? -41.346 -38.173 26.432 1.00 43.24 1416 ASP A C 1
ATOM 11060 O O . ASP A 1 1385 ? -41.788 -37.020 26.336 1.00 44.93 1416 ASP A O 1
ATOM 11065 N N . SER A 1 1386 ? -42.065 -39.178 26.935 1.00 40.76 1417 SER A N 1
ATOM 11066 C CA . SER A 1 1386 ? -43.446 -38.973 27.353 1.00 41.72 1417 SER A CA 1
ATOM 11067 C C . SER A 1 1386 ? -43.539 -37.894 28.421 1.00 38.93 1417 SER A C 1
ATOM 11068 O O . SER A 1 1386 ? -44.407 -37.014 28.348 1.00 34.43 1417 SER A O 1
ATOM 11071 N N . ALA A 1 1387 ? -42.638 -37.930 29.409 1.00 35.69 1418 ALA A N 1
ATOM 11072 C CA . ALA A 1 1387 ? -42.694 -36.955 30.492 1.00 37.96 1418 ALA A CA 1
ATOM 11073 C C . ALA A 1 1387 ? -42.390 -35.553 29.987 1.00 41.11 1418 ALA A C 1
ATOM 11074 O O . ALA A 1 1387 ? -43.055 -34.587 30.381 1.00 40.71 1418 ALA A O 1
ATOM 11076 N N . ARG A 1 1388 ? -41.377 -35.421 29.127 1.00 44.24 1419 ARG A N 1
ATOM 11077 C CA . ARG A 1 1388 ? -41.002 -34.108 28.624 1.00 45.13 1419 ARG A CA 1
ATOM 11078 C C . ARG A 1 1388 ? -42.117 -33.509 27.789 1.00 46.64 1419 ARG A C 1
ATOM 11079 O O . ARG A 1 1388 ? -42.324 -32.292 27.807 1.00 49.14 1419 ARG A O 1
ATOM 11087 N N . GLN A 1 1389 ? -42.836 -34.334 27.035 1.00 48.89 1420 GLN A N 1
ATOM 11088 C CA . GLN A 1 1389 ? -43.789 -33.746 26.108 1.00 53.36 1420 GLN A CA 1
ATOM 11089 C C . GLN A 1 1389 ? -45.202 -33.663 26.677 1.00 50.83 1420 GLN A C 1
ATOM 11090 O O . GLN A 1 1389 ? -46.112 -33.217 25.972 1.00 50.91 1420 GLN A O 1
ATOM 11096 N N . GLU A 1 1390 ? -45.385 -33.972 27.961 1.00 45.67 1421 GLU A N 1
ATOM 11097 C CA . GLU A 1 1390 ? -46.672 -33.828 28.636 1.00 44.60 1421 GLU A CA 1
ATOM 11098 C C . GLU A 1 1390 ? -46.679 -32.572 29.502 1.00 44.20 1421 GLU A C 1
ATOM 11099 O O . GLU A 1 1390 ? -45.917 -32.474 30.472 1.00 40.09 1421 GLU A O 1
ATOM 11105 N N . LYS A 1 1391 ? -47.576 -31.640 29.171 1.00 48.34 1422 LYS A N 1
ATOM 11106 C CA . LYS A 1 1391 ? -47.669 -30.373 29.892 1.00 50.49 1422 LYS A CA 1
ATOM 11107 C C . LYS A 1 1391 ? -47.938 -30.580 31.379 1.00 46.86 1422 LYS A C 1
ATOM 11108 O O . LYS A 1 1391 ? -47.336 -29.904 32.225 1.00 49.42 1422 LYS A O 1
ATOM 11114 N N . GLU A 1 1392 ? -48.830 -31.507 31.722 1.00 40.85 1423 GLU A N 1
ATOM 11115 C CA . GLU A 1 1392 ? -49.246 -31.692 33.106 1.00 44.19 1423 GLU A CA 1
ATOM 11116 C C . GLU A 1 1392 ? -48.362 -32.675 33.866 1.00 41.82 1423 GLU A C 1
ATOM 11117 O O . GLU A 1 1392 ? -48.726 -33.093 34.968 1.00 41.11 1423 GLU A O 1
ATOM 11123 N N . ALA A 1 1393 ? -47.220 -33.064 33.298 1.00 40.90 1424 ALA A N 1
ATOM 11124 C CA . ALA A 1 1393 ? -46.134 -33.656 34.076 1.00 40.18 1424 ALA A CA 1
ATOM 11125 C C . ALA A 1 1393 ? -45.262 -32.492 34.528 1.00 42.16 1424 ALA A C 1
ATOM 11126 O O . ALA A 1 1393 ? -44.210 -32.198 33.960 1.00 48.56 1424 ALA A O 1
ATOM 11128 N N . TYR A 1 1394 ? -45.736 -31.817 35.569 1.00 40.76 1425 TYR A N 1
ATOM 11129 C CA . TYR A 1 1394 ? -45.237 -30.502 35.952 1.00 39.26 1425 TYR A CA 1
ATOM 11130 C C . TYR A 1 1394 ? -43.752 -30.539 36.284 1.00 40.45 1425 TYR A C 1
ATOM 11131 O O . TYR A 1 1394 ? -43.329 -31.186 37.248 1.00 43.84 1425 TYR A O 1
ATOM 11140 N N . ALA A 1 1395 ? -42.966 -29.830 35.485 1.00 36.75 1426 ALA A N 1
ATOM 11141 C CA . ALA A 1 1395 ? -41.516 -29.835 35.582 1.00 38.57 1426 ALA A CA 1
ATOM 11142 C C . ALA A 1 1395 ? -41.000 -28.420 35.782 1.00 35.41 1426 ALA A C 1
ATOM 11143 O O . ALA A 1 1395 ? -41.507 -27.477 35.170 1.00 31.67 1426 ALA A O 1
ATOM 11145 N N . ASP A 1 1396 ? -39.992 -28.288 36.646 1.00 34.93 1427 ASP A N 1
ATOM 11146 C CA . ASP A 1 1396 ? -39.172 -27.089 36.755 1.00 33.29 1427 ASP A CA 1
ATOM 11147 C C . ASP A 1 1396 ? -37.903 -27.285 35.936 1.00 33.75 1427 ASP A C 1
ATOM 11148 O O . ASP A 1 1396 ? -37.277 -28.348 35.995 1.00 34.56 1427 ASP A O 1
ATOM 11153 N N . THR A 1 1397 ? -37.508 -26.255 35.195 1.00 27.93 1428 THR A N 1
ATOM 11154 C CA . THR A 1 1397 ? -36.372 -26.359 34.293 1.00 31.02 1428 THR A CA 1
ATOM 11155 C C . THR A 1 1397 ? -35.227 -25.498 34.817 1.00 29.40 1428 THR A C 1
ATOM 11156 O O . THR A 1 1397 ? -35.429 -24.333 35.174 1.00 27.48 1428 THR A O 1
ATOM 11160 N N . HIS A 1 1398 ? -34.035 -26.075 34.873 1.00 29.67 1429 HIS A N 1
ATOM 11161 C CA . HIS A 1 1398 ? -32.877 -25.429 35.484 1.00 30.87 1429 HIS A CA 1
ATOM 11162 C C . HIS A 1 1398 ? -31.809 -25.165 34.432 1.00 31.90 1429 HIS A C 1
ATOM 11163 O O . HIS A 1 1398 ? -31.477 -26.060 33.645 1.00 29.47 1429 HIS A O 1
ATOM 11170 N N . VAL A 1 1399 ? -31.260 -23.945 34.445 1.00 32.72 1430 VAL A N 1
ATOM 11171 C CA . VAL A 1 1399 ? -30.247 -23.486 33.499 1.00 33.65 1430 VAL A CA 1
ATOM 11172 C C . VAL A 1 1399 ? -28.958 -23.184 34.252 1.00 34.93 1430 VAL A C 1
ATOM 11173 O O . VAL A 1 1399 ? -28.981 -22.550 35.313 1.00 36.06 1430 VAL A O 1
ATOM 11177 N N . TYR A 1 1400 ? -27.833 -23.618 33.690 1.00 34.75 1431 TYR A N 1
ATOM 11178 C CA . TYR A 1 1400 ? -26.534 -23.503 34.333 1.00 32.35 1431 TYR A CA 1
ATOM 11179 C C . TYR A 1 1400 ? -25.552 -22.786 33.416 1.00 34.19 1431 TYR A C 1
ATOM 11180 O O . TYR A 1 1400 ? -25.670 -22.845 32.188 1.00 33.38 1431 TYR A O 1
ATOM 11189 N N . ASP A 1 1401 ? -24.587 -22.101 34.015 1.00 31.75 1432 ASP A N 1
ATOM 11190 C CA . ASP A 1 1401 ? -23.540 -21.442 33.249 1.00 30.79 1432 ASP A CA 1
ATOM 11191 C C . ASP A 1 1401 ? -22.375 -22.399 33.049 1.00 32.59 1432 ASP A C 1
ATOM 11192 O O . ASP A 1 1401 ? -22.395 -23.525 33.548 1.00 32.11 1432 ASP A O 1
ATOM 11197 N N . PRO A 1 1402 ? -21.348 -22.003 32.287 1.00 36.71 1433 PRO A N 1
ATOM 11198 C CA . PRO A 1 1402 ? -20.218 -22.923 32.061 1.00 38.53 1433 PRO A CA 1
ATOM 11199 C C . PRO A 1 1402 ? -19.464 -23.315 33.317 1.00 43.02 1433 PRO A C 1
ATOM 11200 O O . PRO A 1 1402 ? -18.708 -24.293 33.279 1.00 47.31 1433 PRO A O 1
ATOM 11204 N N . ILE A 1 1403 ? -19.621 -22.582 34.422 1.00 40.60 1434 ILE A N 1
ATOM 11205 C CA . ILE A 1 1403 ? -19.018 -22.996 35.686 1.00 39.25 1434 ILE A CA 1
ATOM 11206 C C . ILE A 1 1403 ? -19.835 -24.076 36.375 1.00 38.00 1434 ILE A C 1
ATOM 11207 O O . ILE A 1 1403 ? -19.361 -24.688 37.338 1.00 37.32 1434 ILE A O 1
ATOM 11212 N N . GLY A 1 1404 ? -21.042 -24.353 35.896 1.00 35.86 1435 GLY A N 1
ATOM 11213 C CA . GLY A 1 1404 ? -21.908 -25.272 36.594 1.00 30.06 1435 GLY A CA 1
ATOM 11214 C C . GLY A 1 1404 ? -22.756 -24.631 37.663 1.00 30.10 1435 GLY A C 1
ATOM 11215 O O . GLY A 1 1404 ? -23.324 -25.348 38.491 1.00 36.52 1435 GLY A O 1
ATOM 11216 N N . ARG A 1 1405 ? -22.860 -23.306 37.673 1.00 29.06 1436 ARG A N 1
ATOM 11217 C CA . ARG A 1 1405 ? -23.707 -22.601 38.617 1.00 31.59 1436 ARG A CA 1
ATOM 11218 C C . ARG A 1 1405 ? -25.101 -22.425 38.023 1.00 28.24 1436 ARG A C 1
ATOM 11219 O O . ARG A 1 1405 ? -25.251 -22.127 36.834 1.00 26.77 1436 ARG A O 1
ATOM 11227 N N . GLU A 1 1406 ? -26.121 -22.624 38.847 1.00 22.95 1437 GLU A N 1
ATOM 11228 C CA . GLU A 1 1406 ? -27.491 -22.424 38.380 1.00 25.47 1437 GLU A CA 1
ATOM 11229 C C . GLU A 1 1406 ? -27.768 -20.935 38.224 1.00 28.08 1437 GLU A C 1
ATOM 11230 O O . GLU A 1 1406 ? -27.669 -20.178 39.192 1.00 32.59 1437 GLU A O 1
ATOM 11236 N N . ILE A 1 1407 ? -28.124 -20.508 37.013 1.00 26.61 1438 ILE A N 1
ATOM 11237 C CA . ILE A 1 1407 ? -28.399 -19.101 36.754 1.00 27.44 1438 ILE A CA 1
ATOM 11238 C C . ILE A 1 1407 ? -29.878 -18.813 36.493 1.00 31.48 1438 ILE A C 1
ATOM 11239 O O . ILE A 1 1407 ? -30.277 -17.638 36.542 1.00 31.98 1438 ILE A O 1
ATOM 11244 N N . LYS A 1 1408 ? -30.698 -19.826 36.213 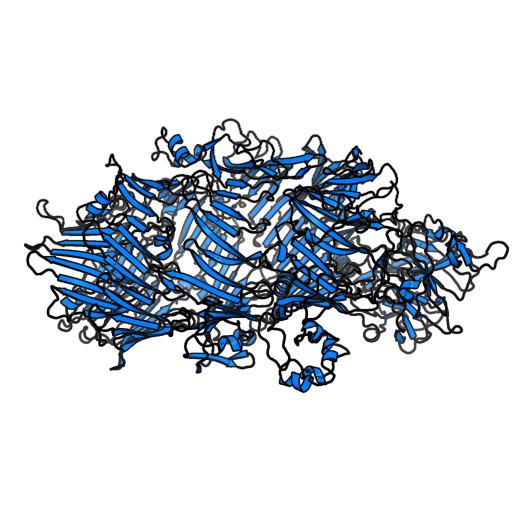1.00 31.65 1439 LYS A N 1
ATOM 11245 C CA . LYS A 1 1408 ? -32.101 -19.593 35.907 1.00 33.49 1439 LYS A CA 1
ATOM 11246 C C . LYS A 1 1408 ? -32.914 -20.829 36.263 1.00 31.88 1439 LYS A C 1
ATOM 11247 O O . LYS A 1 1408 ? -32.464 -21.957 36.058 1.00 31.10 1439 LYS A O 1
ATOM 11253 N N . VAL A 1 1409 ? -34.101 -20.608 36.822 1.00 33.09 1440 VAL A N 1
ATOM 11254 C CA . VAL A 1 1409 ? -35.053 -21.677 37.112 1.00 33.54 1440 VAL A CA 1
ATOM 11255 C C . VAL A 1 1409 ? -36.409 -21.237 36.587 1.00 35.58 1440 VAL A C 1
ATOM 11256 O O . VAL A 1 1409 ? -36.915 -20.188 36.993 1.00 38.26 1440 VAL A O 1
ATOM 11260 N N . ILE A 1 1410 ? -37.000 -22.034 35.700 1.00 32.59 1441 ILE A N 1
ATOM 11261 C CA . ILE A 1 1410 ? -38.327 -21.767 35.161 1.00 32.83 1441 ILE A CA 1
ATOM 11262 C C . ILE A 1 1410 ? -39.296 -22.749 35.811 1.00 31.43 1441 ILE A C 1
ATOM 11263 O O . ILE A 1 1410 ? -39.229 -23.962 35.570 1.00 28.75 1441 ILE A O 1
ATOM 11268 N N . THR A 1 1411 ? -40.185 -22.234 36.651 1.00 29.42 1442 THR A N 1
ATOM 11269 C CA . THR A 1 1411 ? -41.057 -23.112 37.414 1.00 30.29 1442 THR A CA 1
ATOM 11270 C C . THR A 1 1411 ? -42.144 -23.695 36.517 1.00 28.59 1442 THR A C 1
ATOM 11271 O O . THR A 1 1411 ? -42.451 -23.170 35.442 1.00 27.65 1442 THR A O 1
ATOM 11275 N N . ALA A 1 1412 ? -42.734 -24.798 36.984 1.00 26.95 1443 ALA A N 1
ATOM 11276 C CA . ALA A 1 1412 ? -43.823 -25.421 36.238 1.00 34.55 1443 ALA A CA 1
ATOM 11277 C C . ALA A 1 1412 ? -44.926 -24.425 35.906 1.00 34.61 1443 ALA A C 1
ATOM 11278 O O . ALA A 1 1412 ? -45.504 -24.487 34.818 1.00 37.18 1443 ALA A O 1
ATOM 11280 N N . LYS A 1 1413 ? -45.200 -23.475 36.803 1.00 37.77 1444 LYS A N 1
ATOM 11281 C CA . LYS A 1 1413 ? -46.288 -22.526 36.604 1.00 36.69 1444 LYS A CA 1
ATOM 11282 C C . LYS A 1 1413 ? -45.944 -21.416 35.619 1.00 38.83 1444 LYS A C 1
ATOM 11283 O O . LYS A 1 1413 ? -46.854 -20.706 35.169 1.00 34.99 1444 LYS A O 1
ATOM 11289 N N . GLY A 1 1414 ? -44.668 -21.246 35.267 1.00 37.77 1445 GLY A N 1
ATOM 11290 C CA . GLY A 1 1414 ? -44.247 -20.235 34.320 1.00 35.55 1445 GLY A CA 1
ATOM 11291 C C . GLY A 1 1414 ? -43.419 -19.118 34.915 1.00 35.51 1445 GLY A C 1
ATOM 11292 O O . GLY A 1 1414 ? -42.727 -18.415 34.169 1.00 37.66 1445 GLY A O 1
ATOM 11293 N N . TRP A 1 1415 ? -43.474 -18.920 36.226 1.00 35.21 1446 TRP A N 1
ATOM 11294 C CA . TRP A 1 1415 ? -42.622 -17.920 36.845 1.00 32.19 1446 TRP A CA 1
ATOM 11295 C C . TRP A 1 1415 ? -41.172 -18.383 36.802 1.00 36.37 1446 TRP A C 1
ATOM 11296 O O . TRP A 1 1415 ? -40.875 -19.556 36.553 1.00 40.66 1446 TRP A O 1
ATOM 11307 N N . PHE A 1 1416 ? -40.250 -17.454 37.035 1.00 35.16 1447 PHE A N 1
ATOM 11308 C CA . PHE A 1 1416 ? -38.866 -17.897 37.026 1.00 35.74 1447 PHE A CA 1
ATOM 11309 C C . PHE A 1 1416 ? -38.026 -17.143 38.049 1.00 31.16 1447 PHE A C 1
ATOM 11310 O O . PHE A 1 1416 ? -38.397 -16.077 38.546 1.00 27.17 1447 PHE A O 1
ATOM 11318 N N . ARG A 1 1417 ? -36.889 -17.751 38.375 1.00 32.11 1448 ARG A N 1
ATOM 11319 C CA . ARG A 1 1417 ? -35.871 -17.152 39.217 1.00 29.70 1448 ARG A CA 1
ATOM 11320 C C . ARG A 1 1417 ? -34.597 -16.996 38.404 1.00 29.69 1448 ARG A C 1
ATOM 11321 O O . ARG A 1 1417 ? -34.337 -17.755 37.466 1.00 29.07 1448 ARG A O 1
ATOM 11329 N N . ARG A 1 1418 ? -33.798 -16.008 38.776 1.00 28.84 1449 ARG A N 1
ATOM 11330 C CA . ARG A 1 1418 ? -32.595 -15.696 38.033 1.00 31.10 1449 ARG A CA 1
ATOM 11331 C C . ARG A 1 1418 ? -31.473 -15.396 39.015 1.00 32.03 1449 ARG A C 1
ATOM 11332 O O . ARG A 1 1418 ? -31.717 -14.967 40.148 1.00 30.33 1449 ARG A O 1
ATOM 11340 N N . THR A 1 1419 ? -30.239 -15.636 38.579 1.00 32.59 1450 THR A N 1
ATOM 11341 C CA . THR A 1 1419 ? -29.073 -15.313 39.392 1.00 29.29 1450 THR A CA 1
ATOM 11342 C C . THR A 1 1419 ? -27.962 -14.784 38.495 1.00 32.97 1450 THR A C 1
ATOM 11343 O O . THR A 1 1419 ? -27.583 -15.438 37.517 1.00 33.35 1450 THR A O 1
ATOM 11347 N N . LEU A 1 1420 ? -27.449 -13.601 38.832 1.00 32.36 1451 LEU A N 1
ATOM 11348 C CA . LEU A 1 1420 ? -26.342 -12.971 38.122 1.00 29.20 1451 LEU A CA 1
ATOM 11349 C C . LEU A 1 1420 ? -25.088 -13.055 38.987 1.00 28.37 1451 LEU A C 1
ATOM 11350 O O . LEU A 1 1420 ? -25.080 -12.568 40.124 1.00 27.29 1451 LEU A O 1
ATOM 11355 N N . PHE A 1 1421 ? -24.030 -13.666 38.457 1.00 21.94 1452 PHE A N 1
ATOM 11356 C CA . PHE A 1 1421 ? -22.763 -13.754 39.173 1.00 24.76 1452 PHE A CA 1
ATOM 11357 C C . PHE A 1 1421 ? -21.797 -12.717 38.612 1.00 30.06 1452 PHE A C 1
ATOM 11358 O O . PHE A 1 1421 ? -21.459 -12.753 37.424 1.00 31.18 1452 PHE A O 1
ATOM 11366 N N . THR A 1 1422 ? -21.379 -11.784 39.453 1.00 25.84 1453 THR A N 1
ATOM 11367 C CA . THR A 1 1422 ? -20.312 -10.857 39.120 1.00 24.72 1453 THR A CA 1
ATOM 11368 C C . THR A 1 1422 ? -19.177 -11.072 40.114 1.00 23.12 1453 THR A C 1
ATOM 11369 O O . THR A 1 1422 ? -19.359 -11.763 41.125 1.00 23.22 1453 THR A O 1
ATOM 11373 N N . PRO A 1 1423 ? -17.978 -10.535 39.849 1.00 26.13 1454 PRO A N 1
ATOM 11374 C CA . PRO A 1 1423 ? -16.847 -10.866 40.735 1.00 23.65 1454 PRO A CA 1
ATOM 11375 C C . PRO A 1 1423 ? -17.048 -10.450 42.181 1.00 20.86 1454 PRO A C 1
ATOM 11376 O O . PRO A 1 1423 ? -16.602 -11.162 43.085 1.00 31.21 1454 PRO A O 1
ATOM 11380 N N . TRP A 1 1424 ? -17.701 -9.324 42.441 1.00 22.49 1455 TRP A N 1
ATOM 11381 C CA . TRP A 1 1424 ? -17.807 -8.831 43.807 1.00 26.34 1455 TRP A CA 1
ATOM 11382 C C . TRP A 1 1424 ? -19.219 -8.912 44.383 1.00 28.63 1455 TRP A C 1
ATOM 11383 O O . TRP A 1 1424 ? -19.413 -8.588 45.565 1.00 27.22 1455 TRP A O 1
ATOM 11394 N N . PHE A 1 1425 ? -20.199 -9.382 43.616 1.00 24.70 1456 PHE A N 1
ATOM 11395 C CA . PHE A 1 1425 ? -21.531 -9.535 44.187 1.00 28.62 1456 PHE A CA 1
ATOM 11396 C C . PHE A 1 1425 ? -22.380 -10.469 43.331 1.00 31.03 1456 PHE A C 1
ATOM 11397 O O . PHE A 1 1425 ? -22.116 -10.674 42.143 1.00 28.36 1456 PHE A O 1
ATOM 11405 N N . THR A 1 1426 ? -23.414 -11.027 43.966 1.00 27.37 1457 THR A N 1
ATOM 11406 C CA . THR A 1 1426 ? -24.358 -11.936 43.328 1.00 26.80 1457 THR A CA 1
ATOM 11407 C C . THR A 1 1426 ? -25.759 -11.349 43.442 1.00 26.99 1457 THR A C 1
ATOM 11408 O O . THR A 1 1426 ? -26.173 -10.936 44.530 1.00 30.66 1457 THR A O 1
ATOM 11412 N N . VAL A 1 1427 ? -26.489 -11.324 42.327 1.00 26.40 1458 VAL A N 1
ATOM 11413 C CA . VAL A 1 1427 ? -27.849 -10.788 42.272 1.00 25.70 1458 VAL A CA 1
ATOM 11414 C C . VAL A 1 1427 ? -28.820 -11.952 42.131 1.00 29.83 1458 VAL A C 1
ATOM 11415 O O . VAL A 1 1427 ? -28.769 -12.694 41.143 1.00 30.26 1458 VAL A O 1
ATOM 11419 N N . ASN A 1 1428 ? -29.727 -12.088 43.094 1.00 30.64 1459 ASN A N 1
ATOM 11420 C CA . ASN A 1 1428 ? -30.754 -13.122 43.081 1.00 26.27 1459 ASN A CA 1
ATOM 11421 C C . ASN A 1 1428 ? -32.111 -12.464 42.845 1.00 26.88 1459 ASN A C 1
ATOM 11422 O O . ASN A 1 1428 ? -32.496 -11.548 43.578 1.00 28.79 1459 ASN A O 1
ATOM 11427 N N . GLU A 1 1429 ? -32.822 -12.923 41.823 1.00 27.14 1460 GLU A N 1
ATOM 11428 C CA . GLU A 1 1429 ? -34.164 -12.449 41.503 1.00 25.28 1460 GLU A CA 1
ATOM 11429 C C . GLU A 1 1429 ? -35.147 -13.595 41.693 1.00 27.60 1460 GLU A C 1
ATOM 11430 O O . GLU A 1 1429 ? -34.930 -14.684 41.154 1.00 31.23 1460 GLU A O 1
ATOM 11436 N N . ASP A 1 1430 ? -36.230 -13.354 42.442 1.00 22.97 1461 ASP A N 1
ATOM 11437 C CA . ASP A 1 1430 ? -37.191 -14.406 42.741 1.00 24.69 1461 ASP A CA 1
ATOM 11438 C C . ASP A 1 1430 ? -38.402 -14.290 41.807 1.00 26.46 1461 ASP A C 1
ATOM 11439 O O . ASP A 1 1430 ? -38.469 -13.414 40.941 1.00 25.39 1461 ASP A O 1
ATOM 11444 N N . GLU A 1 1431 ? -39.376 -15.184 41.996 1.00 25.46 1462 GLU A N 1
ATOM 11445 C CA . GLU A 1 1431 ? -40.512 -15.238 41.077 1.00 27.01 1462 GLU A CA 1
ATOM 11446 C C . GLU A 1 1431 ? -41.264 -13.920 41.032 1.00 26.89 1462 GLU A C 1
ATOM 11447 O O . GLU A 1 1431 ? -41.826 -13.562 39.990 1.00 30.80 1462 GLU A O 1
ATOM 11453 N N . ASN A 1 1432 ? -41.274 -13.179 42.141 1.00 25.14 1463 ASN A N 1
ATOM 11454 C CA . ASN A 1 1432 ? -41.949 -11.889 42.163 1.00 27.20 1463 ASN A CA 1
ATOM 11455 C C . ASN A 1 1432 ? -41.113 -10.825 41.477 1.00 25.74 1463 ASN A C 1
ATOM 11456 O O . ASN A 1 1432 ? -41.654 -9.990 40.741 1.00 26.21 1463 ASN A O 1
ATOM 11461 N N . ASP A 1 1433 ? -39.791 -10.849 41.706 1.00 29.23 1464 ASP A N 1
ATOM 11462 C CA . ASP A 1 1433 ? -38.904 -9.859 41.110 1.00 26.83 1464 ASP A CA 1
ATOM 11463 C C . ASP A 1 1433 ? -38.986 -9.872 39.590 1.00 28.19 1464 ASP A C 1
ATOM 11464 O O . ASP A 1 1433 ? -38.827 -8.825 38.957 1.00 30.58 1464 ASP A O 1
ATOM 11469 N N . THR A 1 1434 ? -39.239 -11.036 38.988 1.00 30.97 1465 THR A N 1
ATOM 11470 C CA . THR A 1 1434 ? -39.213 -11.174 37.534 1.00 29.71 1465 THR A CA 1
ATOM 11471 C C . THR A 1 1434 ? -40.592 -11.270 36.889 1.00 35.62 1465 THR A C 1
ATOM 11472 O O . THR A 1 1434 ? -40.670 -11.411 35.662 1.00 36.22 1465 THR A O 1
ATOM 11476 N N . ALA A 1 1435 ? -41.676 -11.182 37.669 1.00 36.50 1466 ALA A N 1
ATOM 11477 C CA . ALA A 1 1435 ? -43.001 -11.518 37.148 1.00 40.81 1466 ALA A CA 1
ATOM 11478 C C . ALA A 1 1435 ? -43.419 -10.611 35.998 1.00 45.97 1466 ALA A C 1
ATOM 11479 O O . ALA A 1 1435 ? -44.212 -11.023 35.141 1.00 44.37 1466 ALA A O 1
ATOM 11481 N N . ALA A 1 1436 ? -42.903 -9.383 35.957 1.00 52.45 1467 ALA A N 1
ATOM 11482 C CA . ALA A 1 1436 ? -43.313 -8.442 34.923 1.00 57.97 1467 ALA A CA 1
ATOM 11483 C C . ALA A 1 1436 ? -42.890 -8.876 33.525 1.00 63.00 1467 ALA A C 1
ATOM 11484 O O . ALA A 1 1436 ? -43.401 -8.325 32.542 1.00 65.87 1467 ALA A O 1
ATOM 11486 N N . GLU A 1 1437 ? -41.999 -9.857 33.407 1.00 59.04 1468 GLU A N 1
ATOM 11487 C CA . GLU A 1 1437 ? -41.497 -10.292 32.114 1.00 58.44 1468 GLU A CA 1
ATOM 11488 C C . GLU A 1 1437 ? -42.151 -11.571 31.602 1.00 57.76 1468 GLU A C 1
ATOM 11489 O O . GLU A 1 1437 ? -41.918 -11.941 30.448 1.00 56.93 1468 GLU A O 1
ATOM 11495 N N . VAL A 1 1438 ? -42.966 -12.237 32.408 1.00 59.81 1469 VAL A N 1
ATOM 11496 C CA . VAL A 1 1438 ? -43.514 -13.548 32.072 1.00 64.38 1469 VAL A CA 1
ATOM 11497 C C . VAL A 1 1438 ? -44.787 -13.395 31.245 1.00 69.22 1469 VAL A C 1
ATOM 11498 O O . VAL A 1 1438 ? -45.570 -12.458 31.437 1.00 69.49 1469 VAL A O 1
ATOM 11502 N N . LYS A 1 1439 ? -45.000 -14.346 30.328 1.00 75.61 1470 LYS A N 1
ATOM 11503 C CA . LYS A 1 1439 ? -46.130 -14.346 29.392 1.00 78.29 1470 LYS A CA 1
ATOM 11504 C C . LYS A 1 1439 ? -46.191 -13.022 28.625 1.00 82.30 1470 LYS A C 1
ATOM 11505 O O . LYS A 1 1439 ? -47.158 -12.260 28.707 1.00 81.75 1470 LYS A O 1
ATOM 11511 N N . LYS A 1 1440 ? -45.115 -12.765 27.878 1.00 84.60 1471 LYS A N 1
ATOM 11512 C CA . LYS A 1 1440 ? -44.921 -11.535 27.100 1.00 83.75 1471 LYS A CA 1
ATOM 11513 C C . LYS A 1 1440 ? -45.286 -10.274 27.886 1.00 81.31 1471 LYS A C 1
ATOM 11514 O O . LYS A 1 1440 ? -44.918 -10.128 29.053 1.00 78.77 1471 LYS A O 1
ATOM 11520 N N . ILE A 1 1441 ? -51.286 -10.539 40.508 1.00 79.09 1483 ILE A N 1
ATOM 11521 C CA . ILE A 1 1441 ? -50.449 -9.697 41.357 1.00 77.41 1483 ILE A CA 1
ATOM 11522 C C . ILE A 1 1441 ? -49.865 -8.532 40.560 1.00 80.92 1483 ILE A C 1
ATOM 11523 O O . ILE A 1 1441 ? -49.701 -8.618 39.342 1.00 82.67 1483 ILE A O 1
ATOM 11528 N N . ASP A 1 1442 ? -49.553 -7.440 41.261 1.00 80.02 1484 ASP A N 1
ATOM 11529 C CA . ASP A 1 1442 ? -49.001 -6.250 40.627 1.00 78.16 1484 ASP A CA 1
ATOM 11530 C C . ASP A 1 1442 ? -47.488 -6.393 40.556 1.00 77.11 1484 ASP A C 1
ATOM 11531 O O . ASP A 1 1442 ? -46.817 -6.258 41.590 1.00 78.97 1484 ASP A O 1
ATOM 11536 N N . PRO A 1 1443 ? -46.907 -6.660 39.384 1.00 74.92 1485 PRO A N 1
ATOM 11537 C CA . PRO A 1 1443 ? -45.467 -6.939 39.335 1.00 73.38 1485 PRO A CA 1
ATOM 11538 C C . PRO A 1 1443 ? -44.587 -5.709 39.474 1.00 67.14 1485 PRO A C 1
ATOM 11539 O O . PRO A 1 1443 ? -43.410 -5.856 39.824 1.00 62.23 1485 PRO A O 1
ATOM 11543 N N . LYS A 1 1444 ? -45.106 -4.505 39.228 1.00 64.95 1486 LYS A N 1
ATOM 11544 C CA . LYS A 1 1444 ? -44.253 -3.323 39.301 1.00 62.02 1486 LYS A CA 1
ATOM 11545 C C . LYS A 1 1444 ? -43.791 -3.047 40.727 1.00 55.23 1486 LYS A C 1
ATOM 11546 O O . LYS A 1 1444 ? -42.722 -2.455 40.924 1.00 55.64 1486 LYS A O 1
ATOM 11552 N N . LEU A 1 1445 ? -44.561 -3.484 41.729 1.00 50.46 1487 LEU A N 1
ATOM 11553 C CA . LEU A 1 1445 ? -44.132 -3.330 43.117 1.00 47.36 1487 LEU A CA 1
ATOM 11554 C C . LEU A 1 1445 ? -42.807 -4.041 43.385 1.00 43.13 1487 LEU A C 1
ATOM 11555 O O . LEU A 1 1445 ? -42.017 -3.593 44.225 1.00 40.92 1487 LEU A O 1
ATOM 11560 N N . TYR A 1 1446 ? -42.539 -5.137 42.677 1.00 37.93 1488 TYR A N 1
ATOM 11561 C CA . TYR A 1 1446 ? -41.370 -5.963 42.923 1.00 35.01 1488 TYR A CA 1
ATOM 11562 C C . TYR A 1 1446 ? -40.302 -5.813 41.850 1.00 34.31 1488 TYR A C 1
ATOM 11563 O O . TYR A 1 1446 ? -39.231 -6.419 41.973 1.00 32.21 1488 TYR A O 1
ATOM 11572 N N . GLN A 1 1447 ? -40.570 -5.021 40.814 1.00 36.41 1489 GLN A N 1
ATOM 11573 C CA . GLN A 1 1447 ? -39.593 -4.765 39.765 1.00 40.65 1489 GLN A CA 1
ATOM 11574 C C . GLN A 1 1447 ? -38.303 -4.207 40.344 1.00 38.83 1489 GLN A C 1
ATOM 11575 O O . GLN A 1 1447 ? -38.319 -3.281 41.161 1.00 39.14 1489 GLN A O 1
ATOM 11581 N N . LYS A 1 1448 ? -37.180 -4.770 39.897 1.00 38.47 1490 LYS A N 1
ATOM 11582 C CA . LYS A 1 1448 ? -35.853 -4.313 40.300 1.00 38.97 1490 LYS A CA 1
ATOM 11583 C C . LYS A 1 1448 ? -35.710 -4.280 41.820 1.00 33.02 1490 LYS A C 1
ATOM 11584 O O . LYS A 1 1448 ? -35.181 -3.326 42.390 1.00 28.98 1490 LYS A O 1
ATOM 11590 N N . THR A 1 1449 ? -36.199 -5.325 42.491 1.00 34.01 1491 THR A N 1
ATOM 11591 C CA . THR A 1 1449 ? -35.986 -5.511 43.929 1.00 30.13 1491 THR A CA 1
ATOM 11592 C C . THR A 1 1449 ? -35.346 -6.874 44.190 1.00 31.16 1491 THR A C 1
ATOM 11593 O O . THR A 1 1449 ? -35.896 -7.702 44.925 1.00 35.53 1491 THR A O 1
ATOM 11597 N N . PRO A 1 1450 ? -34.167 -7.125 43.627 1.00 29.35 1492 PRO A N 1
ATOM 11598 C CA . PRO A 1 1450 ? -33.477 -8.385 43.887 1.00 30.17 1492 PRO A CA 1
ATOM 11599 C C . PRO A 1 1450 ? -32.827 -8.359 45.262 1.00 27.23 1492 PRO A C 1
ATOM 11600 O O . PRO A 1 1450 ? -32.820 -7.345 45.960 1.00 25.60 1492 PRO A O 1
ATOM 11604 N N . THR A 1 1451 ? -32.275 -9.506 45.637 1.00 25.25 1493 THR A N 1
ATOM 11605 C CA . THR A 1 1451 ? -31.462 -9.640 46.838 1.00 29.10 1493 THR A CA 1
ATOM 11606 C C . THR A 1 1451 ? -30.010 -9.799 46.406 1.00 29.70 1493 THR A C 1
ATOM 11607 O O . THR A 1 1451 ? -29.698 -10.674 45.591 1.00 26.70 1493 THR A O 1
ATOM 11611 N N . VAL A 1 1452 ? -29.130 -8.949 46.929 1.00 27.32 1494 VAL A N 1
ATOM 11612 C CA . VAL A 1 1452 ? -27.739 -8.912 46.487 1.00 27.94 1494 VAL A CA 1
ATOM 11613 C C . VAL A 1 1452 ? -26.833 -9.302 47.645 1.00 29.80 1494 VAL A C 1
ATOM 11614 O O . VAL A 1 1452 ? -26.987 -8.795 48.762 1.00 30.88 1494 VAL A O 1
ATOM 11618 N N . SER A 1 1453 ? -25.888 -10.200 47.373 1.00 31.65 1495 SER A N 1
ATOM 11619 C CA . SER A 1 1453 ? -24.845 -10.573 48.322 1.00 29.64 1495 SER A CA 1
ATOM 11620 C C . SER A 1 1453 ? -23.522 -10.016 47.812 1.00 28.77 1495 SER A C 1
ATOM 11621 O O . SER A 1 1453 ? -23.055 -10.414 46.738 1.00 30.27 1495 SER A O 1
ATOM 11624 N N . VAL A 1 1454 ? -22.937 -9.083 48.562 1.00 25.25 1496 VAL A N 1
ATOM 11625 C CA . VAL A 1 1454 ? -21.668 -8.471 48.187 1.00 30.45 1496 VAL A CA 1
ATOM 11626 C C . VAL A 1 1454 ? -20.532 -9.217 48.879 1.00 27.67 1496 VAL A C 1
ATOM 11627 O O . VAL A 1 1454 ? -20.653 -9.625 50.043 1.00 22.27 1496 VAL A O 1
ATOM 11631 N N . TYR A 1 1455 ? -19.422 -9.397 48.156 1.00 28.49 1497 TYR A N 1
ATOM 11632 C CA . TYR A 1 1455 ? -18.295 -10.202 48.605 1.00 26.79 1497 TYR A CA 1
ATOM 11633 C C . TYR A 1 1455 ? -17.055 -9.342 48.814 1.00 25.29 1497 TYR A C 1
ATOM 11634 O O . TYR A 1 1455 ? -16.863 -8.328 48.142 1.00 25.34 1497 TYR A O 1
ATOM 11643 N N . ASP A 1 1456 ? -16.218 -9.753 49.758 1.00 25.69 1498 ASP A N 1
ATOM 11644 C CA . ASP A 1 1456 ? -14.895 -9.157 49.889 1.00 28.56 1498 ASP A CA 1
ATOM 11645 C C . ASP A 1 1456 ? -13.952 -9.907 48.950 1.00 26.37 1498 ASP A C 1
ATOM 11646 O O . ASP A 1 1456 ? -14.394 -10.642 48.063 1.00 23.93 1498 ASP A O 1
ATOM 11651 N N . ASN A 1 1457 ? -12.639 -9.747 49.128 1.00 27.89 1499 ASN A N 1
ATOM 11652 C CA . ASN A 1 1457 ? -11.685 -10.489 48.314 1.00 27.16 1499 ASN A CA 1
ATOM 11653 C C . ASN A 1 1457 ? -11.262 -11.790 48.977 1.00 27.82 1499 ASN A C 1
ATOM 11654 O O . ASN A 1 1457 ? -10.263 -12.396 48.565 1.00 30.24 1499 ASN A O 1
ATOM 11659 N N . ARG A 1 1458 ? -12.025 -12.240 49.976 1.00 26.17 1500 ARG A N 1
ATOM 11660 C CA . ARG A 1 1458 ? -11.824 -13.522 50.635 1.00 23.83 1500 ARG A CA 1
ATOM 11661 C C . ARG A 1 1458 ? -12.967 -14.492 50.380 1.00 30.42 1500 ARG A C 1
ATOM 11662 O O . ARG A 1 1458 ? -12.996 -15.574 50.977 1.00 35.02 1500 ARG A O 1
ATOM 11670 N N . GLY A 1 1459 ? -13.920 -14.123 49.531 1.00 28.85 1501 GLY A N 1
ATOM 11671 C CA . GLY A 1 1459 ? -15.112 -14.923 49.344 1.00 30.04 1501 GLY A CA 1
ATOM 11672 C C . GLY A 1 1459 ? -16.146 -14.832 50.448 1.00 32.67 1501 GLY A C 1
ATOM 11673 O O . GLY A 1 1459 ? -17.044 -15.680 50.501 1.00 30.15 1501 GLY A O 1
ATOM 11674 N N . LEU A 1 1460 ? -16.066 -13.839 51.331 1.00 31.51 1502 LEU A N 1
ATOM 11675 C CA . LEU A 1 1460 ? -17.022 -13.726 52.428 1.00 28.86 1502 LEU A CA 1
ATOM 11676 C C . LEU A 1 1460 ? -18.104 -12.704 52.091 1.00 25.09 1502 LEU A C 1
ATOM 11677 O O . LEU A 1 1460 ? -17.841 -11.691 51.437 1.00 23.39 1502 LEU A O 1
ATOM 11682 N N . ILE A 1 1461 ? -19.325 -12.964 52.545 1.00 28.43 1503 ILE A N 1
ATOM 11683 C CA . ILE A 1 1461 ? -20.426 -12.040 52.286 1.00 25.85 1503 ILE A CA 1
ATOM 11684 C C . ILE A 1 1461 ? -20.308 -10.873 53.262 1.00 24.55 1503 ILE A C 1
ATOM 11685 O O . ILE A 1 1461 ? -20.517 -11.032 54.468 1.00 23.96 1503 ILE A O 1
ATOM 11690 N N . ILE A 1 1462 ? -20.003 -9.688 52.740 1.00 24.14 1504 ILE A N 1
ATOM 11691 C CA . ILE A 1 1462 ? -19.803 -8.523 53.594 1.00 26.78 1504 ILE A CA 1
ATOM 11692 C C . ILE A 1 1462 ? -20.995 -7.571 53.578 1.00 27.30 1504 ILE A C 1
ATOM 11693 O O . ILE A 1 1462 ? -21.117 -6.741 54.495 1.00 23.29 1504 ILE A O 1
ATOM 11698 N N . ARG A 1 1463 ? -21.879 -7.671 52.580 1.00 28.52 1505 ARG A N 1
ATOM 11699 C CA . ARG A 1 1463 ? -23.125 -6.913 52.548 1.00 28.58 1505 ARG A CA 1
ATOM 11700 C C . ARG A 1 1463 ? -24.250 -7.767 51.978 1.00 29.27 1505 ARG A C 1
ATOM 11701 O O . ARG A 1 1463 ? -24.070 -8.449 50.962 1.00 30.04 1505 ARG A O 1
ATOM 11709 N N . ASN A 1 1464 ? -25.401 -7.726 52.643 1.00 26.85 1506 ASN A N 1
ATOM 11710 C CA . ASN A 1 1464 ? -26.675 -8.169 52.090 1.00 29.57 1506 ASN A CA 1
ATOM 11711 C C . ASN A 1 1464 ? -27.484 -6.923 51.776 1.00 27.30 1506 ASN A C 1
ATOM 11712 O O . ASN A 1 1464 ? -27.756 -6.115 52.673 1.00 28.02 1506 ASN A O 1
ATOM 11717 N N . ILE A 1 1465 ? -27.852 -6.758 50.515 1.00 27.67 1507 ILE A N 1
ATOM 11718 C CA . ILE A 1 1465 ? -28.514 -5.551 50.049 1.00 28.78 1507 ILE A CA 1
ATOM 11719 C C . ILE A 1 1465 ? -29.911 -5.932 49.599 1.00 32.00 1507 ILE A C 1
ATOM 11720 O O . ILE A 1 1465 ? -30.076 -6.826 48.758 1.00 33.87 1507 ILE A O 1
ATOM 11725 N N . ASP A 1 1466 ? -30.915 -5.261 50.162 1.00 29.08 1508 ASP A N 1
ATOM 11726 C CA . ASP A 1 1466 ? -32.299 -5.394 49.733 1.00 26.05 1508 ASP A CA 1
ATOM 11727 C C . ASP A 1 1466 ? -32.812 -4.049 49.245 1.00 25.23 1508 ASP A C 1
ATOM 11728 O O . ASP A 1 1466 ? -32.249 -2.994 49.552 1.00 26.38 1508 ASP A O 1
ATOM 11733 N N . PHE A 1 1467 ? -33.909 -4.092 48.494 1.00 25.30 1509 PHE A N 1
ATOM 11734 C CA . PHE A 1 1467 ? -34.514 -2.892 47.931 1.00 27.62 1509 PHE A CA 1
ATOM 11735 C C . PHE A 1 1467 ? -35.977 -2.864 48.350 1.00 29.75 1509 PHE A C 1
ATOM 11736 O O . PHE A 1 1467 ? -36.751 -3.752 47.974 1.00 30.07 1509 PHE A O 1
ATOM 11744 N N . HIS A 1 1468 ? -36.347 -1.859 49.139 1.00 27.12 1510 HIS A N 1
ATOM 11745 C CA . HIS A 1 1468 ? -37.619 -1.855 49.843 1.00 31.06 1510 HIS A CA 1
ATOM 11746 C C . HIS A 1 1468 ? -38.583 -0.885 49.175 1.00 31.78 1510 HIS A C 1
ATOM 11747 O O . HIS A 1 1468 ? -38.256 0.288 48.967 1.00 34.47 1510 HIS A O 1
ATOM 11754 N N . ARG A 1 1469 ? -39.770 -1.379 48.856 1.00 28.89 1511 ARG A N 1
ATOM 11755 C CA . ARG A 1 1469 ? -40.777 -0.572 48.188 1.00 32.29 1511 ARG A CA 1
ATOM 11756 C C . ARG A 1 1469 ? -42.143 -0.972 48.731 1.00 35.98 1511 ARG A C 1
ATOM 11757 O O . ARG A 1 1469 ? -42.467 -2.163 48.769 1.00 33.15 1511 ARG A O 1
ATOM 11765 N N . THR A 1 1470 ? -42.930 0.011 49.173 1.00 38.81 1512 THR A N 1
ATOM 11766 C CA . THR A 1 1470 ? -44.271 -0.274 49.670 1.00 41.43 1512 THR A CA 1
ATOM 11767 C C . THR A 1 1470 ? -45.355 -0.014 48.642 1.00 45.01 1512 THR A C 1
ATOM 11768 O O . THR A 1 1470 ? -46.418 -0.633 48.716 1.00 50.09 1512 THR A O 1
ATOM 11772 N N . THR A 1 1471 ? -45.119 0.879 47.692 1.00 46.33 1513 THR A N 1
ATOM 11773 C CA . THR A 1 1471 ? -46.077 1.148 46.636 1.00 53.76 1513 THR A CA 1
ATOM 11774 C C . THR A 1 1471 ? -45.376 1.058 45.295 1.00 58.02 1513 THR A C 1
ATOM 11775 O O . THR A 1 1471 ? -44.186 1.357 45.176 1.00 56.48 1513 THR A O 1
ATOM 11779 N N . ALA A 1 1472 ? -46.136 0.651 44.282 1.00 68.53 1514 ALA A N 1
ATOM 11780 C CA . ALA A 1 1472 ? -45.567 0.477 42.955 1.00 71.71 1514 ALA A CA 1
ATOM 11781 C C . ALA A 1 1472 ? -44.900 1.750 42.433 1.00 75.35 1514 ALA A C 1
ATOM 11782 O O . ALA A 1 1472 ? -43.912 1.657 41.695 1.00 76.26 1514 ALA A O 1
ATOM 11784 N N . ASN A 1 1473 ? -45.377 2.930 42.837 1.00 77.01 1515 ASN A N 1
ATOM 11785 C CA . ASN A 1 1473 ? -44.807 4.184 42.355 1.00 78.63 1515 ASN A CA 1
ATOM 11786 C C . ASN A 1 1473 ? -43.630 4.692 43.183 1.00 77.07 1515 ASN A C 1
ATOM 11787 O O . ASN A 1 1473 ? -42.791 5.425 42.647 1.00 77.48 1515 ASN A O 1
ATOM 11792 N N . GLY A 1 1474 ? -43.544 4.336 44.465 1.00 76.07 1516 GLY A N 1
ATOM 11793 C CA . GLY A 1 1474 ? -42.487 4.869 45.306 1.00 73.57 1516 GLY A CA 1
ATOM 11794 C C . GLY A 1 1474 ? -41.114 4.372 44.893 1.00 71.16 1516 GLY A C 1
ATOM 11795 O O . GLY A 1 1474 ? -40.955 3.277 44.352 1.00 71.76 1516 GLY A O 1
ATOM 11796 N N . ASP A 1 1475 ? -40.103 5.202 45.149 1.00 67.27 1517 ASP A N 1
ATOM 11797 C CA . ASP A 1 1475 ? -38.738 4.827 44.810 1.00 62.77 1517 ASP A CA 1
ATOM 11798 C C . ASP A 1 1475 ? -38.158 3.928 45.901 1.00 54.91 1517 ASP A C 1
ATOM 11799 O O . ASP A 1 1475 ? -38.365 4.181 47.090 1.00 50.76 1517 ASP A O 1
ATOM 11804 N N . PRO A 1 1476 ? -37.431 2.880 45.524 1.00 51.02 1518 PRO A N 1
ATOM 11805 C CA . PRO A 1 1476 ? -36.963 1.913 46.524 1.00 49.08 1518 PRO A CA 1
ATOM 11806 C C . PRO A 1 1476 ? -35.829 2.482 47.363 1.00 44.01 1518 PRO A C 1
ATOM 11807 O O . PRO A 1 1476 ? -34.919 3.132 46.848 1.00 42.58 1518 PRO A O 1
ATOM 11811 N N . ASP A 1 1477 ? -35.877 2.233 48.667 1.00 40.42 1519 ASP A N 1
ATOM 11812 C CA . ASP A 1 1477 ? -34.767 2.616 49.527 1.00 38.26 1519 ASP A CA 1
ATOM 11813 C C . ASP A 1 1477 ? -33.850 1.414 49.699 1.00 31.29 1519 ASP A C 1
ATOM 11814 O O . ASP A 1 1477 ? -34.313 0.289 49.904 1.00 32.14 1519 ASP A O 1
ATOM 11819 N N . THR A 1 1478 ? -32.555 1.640 49.542 1.00 29.96 1520 THR A N 1
ATOM 11820 C CA . THR A 1 1478 ? -31.604 0.549 49.652 1.00 27.30 1520 THR A CA 1
ATOM 11821 C C . THR A 1 1478 ? -31.431 0.171 51.121 1.00 26.16 1520 THR A C 1
ATOM 11822 O O . THR A 1 1478 ? -31.286 1.045 51.979 1.00 28.13 1520 THR A O 1
ATOM 11826 N N . ARG A 1 1479 ? -31.487 -1.128 51.415 1.00 24.90 1521 ARG A N 1
ATOM 11827 C CA . ARG A 1 1479 ? -31.267 -1.643 52.763 1.00 27.81 1521 ARG A CA 1
ATOM 11828 C C . ARG A 1 1479 ? -29.950 -2.413 52.805 1.00 27.03 1521 ARG A C 1
ATOM 11829 O O . ARG A 1 1479 ? -29.810 -3.443 52.143 1.00 29.53 1521 ARG A O 1
ATOM 11837 N N . ILE A 1 1480 ? -28.998 -1.932 53.598 1.00 27.32 1522 ILE A N 1
ATOM 11838 C CA . ILE A 1 1480 ? -27.665 -2.528 53.665 1.00 23.18 1522 ILE A CA 1
ATOM 11839 C C . ILE A 1 1480 ? -27.463 -3.138 55.044 1.00 25.84 1522 ILE A C 1
ATOM 11840 O O . ILE A 1 1480 ? -27.349 -2.418 56.044 1.00 24.03 1522 ILE A O 1
ATOM 11845 N N . THR A 1 1481 ? -27.406 -4.463 55.095 1.00 23.28 1523 THR A N 1
ATOM 11846 C CA . THR A 1 1481 ? -26.897 -5.179 56.251 1.00 22.66 1523 THR A CA 1
ATOM 11847 C C . THR A 1 1481 ? -25.422 -5.465 55.991 1.00 25.51 1523 THR A C 1
ATOM 11848 O O . THR A 1 1481 ? -25.076 -5.999 54.936 1.00 27.94 1523 THR A O 1
ATOM 11852 N N . ARG A 1 1482 ? -24.554 -5.088 56.929 1.00 24.43 1524 ARG A N 1
ATOM 11853 C CA . ARG A 1 1482 ? -23.112 -5.154 56.710 1.00 26.44 1524 ARG A CA 1
ATOM 11854 C C . ARG A 1 1482 ? -22.457 -6.142 57.665 1.00 29.23 1524 ARG A C 1
ATOM 11855 O O . ARG A 1 1482 ? -22.714 -6.113 58.874 1.00 28.13 1524 ARG A O 1
ATOM 11863 N N . HIS A 1 1483 ? -21.576 -6.980 57.122 1.00 29.97 1525 HIS A N 1
ATOM 11864 C CA . HIS A 1 1483 ? -20.839 -7.971 57.892 1.00 24.55 1525 HIS A CA 1
ATOM 11865 C C . HIS A 1 1483 ? -19.351 -7.685 57.763 1.00 26.66 1525 HIS A C 1
ATOM 11866 O O . HIS A 1 1483 ? -18.840 -7.485 56.656 1.00 22.22 1525 HIS A O 1
ATOM 11873 N N . GLN A 1 1484 ? -18.666 -7.655 58.897 1.00 27.45 1526 GLN A N 1
ATOM 11874 C CA . GLN A 1 1484 ? -17.237 -7.416 58.951 1.00 29.38 1526 GLN A CA 1
ATOM 11875 C C . GLN A 1 1484 ? -16.567 -8.670 59.483 1.00 32.12 1526 GLN A C 1
ATOM 11876 O O . GLN A 1 1484 ? -17.045 -9.274 60.450 1.00 33.96 1526 GLN A O 1
ATOM 11882 N N . TYR A 1 1485 ? -15.478 -9.066 58.828 1.00 26.99 1527 TYR A N 1
ATOM 11883 C CA . TYR A 1 1485 ? -14.706 -10.245 59.186 1.00 28.67 1527 TYR A CA 1
ATOM 11884 C C . TYR A 1 1485 ? -13.304 -9.797 59.565 1.00 31.02 1527 TYR A C 1
ATOM 11885 O O . TYR A 1 1485 ? -12.690 -9.002 58.844 1.00 32.84 1527 TYR A O 1
ATOM 11894 N N . ASP A 1 1486 ? -12.806 -10.295 60.692 1.00 32.55 1528 ASP A N 1
ATOM 11895 C CA . ASP A 1 1486 ? -11.461 -9.944 61.123 1.00 36.12 1528 ASP A CA 1
ATOM 11896 C C . ASP A 1 1486 ? -10.420 -10.584 60.203 1.00 36.07 1528 ASP A C 1
ATOM 11897 O O . ASP A 1 1486 ? -10.736 -11.406 59.332 1.00 29.12 1528 ASP A O 1
ATOM 11902 N N . ILE A 1 1487 ? -9.151 -10.217 60.424 1.00 35.21 1529 ILE A N 1
ATOM 11903 C CA . ILE A 1 1487 ? -8.060 -10.769 59.628 1.00 35.54 1529 ILE A CA 1
ATOM 11904 C C . ILE A 1 1487 ? -7.900 -12.270 59.805 1.00 34.53 1529 ILE A C 1
ATOM 11905 O O . ILE A 1 1487 ? -7.240 -12.916 58.981 1.00 35.55 1529 ILE A O 1
ATOM 11910 N N . HIS A 1 1488 ? -8.497 -12.853 60.840 1.00 32.28 1530 HIS A N 1
ATOM 11911 C CA . HIS A 1 1488 ? -8.548 -14.308 60.953 1.00 33.64 1530 HIS A CA 1
ATOM 11912 C C . HIS A 1 1488 ? -9.643 -14.934 60.094 1.00 30.24 1530 HIS A C 1
ATOM 11913 O O . HIS A 1 1488 ? -9.802 -16.158 60.124 1.00 30.14 1530 HIS A O 1
ATOM 11920 N N . GLY A 1 1489 ? -10.408 -14.138 59.341 1.00 30.11 1531 GLY A N 1
ATOM 11921 C CA . GLY A 1 1489 ? -11.472 -14.683 58.510 1.00 25.00 1531 GLY A CA 1
ATOM 11922 C C . GLY A 1 1489 ? -12.773 -14.995 59.222 1.00 30.79 1531 GLY A C 1
ATOM 11923 O O . GLY A 1 1489 ? -13.633 -15.664 58.636 1.00 30.01 1531 GLY A O 1
ATOM 11924 N N . HIS A 1 1490 ? -12.957 -14.533 60.457 1.00 30.58 1532 HIS A N 1
ATOM 11925 C CA . HIS A 1 1490 ? -14.143 -14.854 61.241 1.00 34.69 1532 HIS A CA 1
ATOM 11926 C C . HIS A 1 1490 ? -15.079 -13.654 61.321 1.00 28.82 1532 HIS A C 1
ATOM 11927 O O . HIS A 1 1490 ? -14.635 -12.505 61.374 1.00 30.36 1532 HIS A O 1
ATOM 11934 N N . LEU A 1 1491 ? -16.383 -13.933 61.346 1.00 32.73 1533 LEU A N 1
ATOM 11935 C CA . LEU A 1 1491 ? -17.398 -12.883 61.393 1.00 31.78 1533 LEU A CA 1
ATOM 11936 C C . LEU A 1 1491 ? -17.277 -12.052 62.666 1.00 33.75 1533 LEU A C 1
ATOM 11937 O O . LEU A 1 1491 ? -17.645 -12.508 63.754 1.00 35.91 1533 LEU A O 1
ATOM 11942 N N . ASN A 1 1492 ? -16.759 -10.831 62.540 1.00 36.21 1534 ASN A N 1
ATOM 11943 C CA . ASN A 1 1492 ? -16.467 -9.999 63.700 1.00 35.73 1534 ASN A CA 1
ATOM 11944 C C . ASN A 1 1492 ? -17.653 -9.143 64.126 1.00 31.82 1534 ASN A C 1
ATOM 11945 O O . ASN A 1 1492 ? -17.847 -8.914 65.330 1.00 26.57 1534 ASN A O 1
ATOM 11950 N N . GLN A 1 1493 ? -18.442 -8.644 63.171 1.00 32.00 1535 GLN A N 1
ATOM 11951 C CA . GLN A 1 1493 ? -19.640 -7.895 63.527 1.00 31.86 1535 GLN A CA 1
ATOM 11952 C C . GLN A 1 1493 ? -20.659 -7.934 62.396 1.00 32.33 1535 GLN A C 1
ATOM 11953 O O . GLN A 1 1493 ? -20.311 -8.090 61.222 1.00 29.99 1535 GLN A O 1
ATOM 11959 N N . SER A 1 1494 ? -21.928 -7.783 62.780 1.00 27.97 1536 SER A N 1
ATOM 11960 C CA . SER A 1 1494 ? -23.040 -7.638 61.852 1.00 29.67 1536 SER A CA 1
ATOM 11961 C C . SER A 1 1494 ? -23.918 -6.478 62.302 1.00 26.93 1536 SER A C 1
ATOM 11962 O O . SER A 1 1494 ? -24.178 -6.308 63.499 1.00 24.16 1536 SER A O 1
ATOM 11965 N N . ILE A 1 1495 ? -24.379 -5.681 61.346 1.00 23.29 1537 ILE A N 1
ATOM 11966 C CA . ILE A 1 1495 ? -25.206 -4.526 61.656 1.00 26.71 1537 ILE A CA 1
ATOM 11967 C C . ILE A 1 1495 ? -26.342 -4.446 60.640 1.00 30.59 1537 ILE A C 1
ATOM 11968 O O . ILE A 1 1495 ? -26.129 -4.643 59.436 1.00 30.48 1537 ILE A O 1
ATOM 11973 N N . ASP A 1 1496 ? -27.556 -4.182 61.134 1.00 28.17 1538 ASP A N 1
ATOM 11974 C CA . ASP A 1 1496 ? -28.768 -4.191 60.314 1.00 26.22 1538 ASP A CA 1
ATOM 11975 C C . ASP A 1 1496 ? -28.898 -2.876 59.540 1.00 25.85 1538 ASP A C 1
ATOM 11976 O O . ASP A 1 1496 ? -28.157 -1.925 59.780 1.00 24.26 1538 ASP A O 1
ATOM 11981 N N . PRO A 1 1497 ? -29.838 -2.786 58.587 1.00 27.26 1539 PRO A N 1
ATOM 11982 C CA . PRO A 1 1497 ? -29.869 -1.586 57.721 1.00 28.28 1539 PRO A CA 1
ATOM 11983 C C . PRO A 1 1497 ? -30.198 -0.297 58.457 1.00 27.79 1539 PRO A C 1
ATOM 11984 O O . PRO A 1 1497 ? -29.692 0.780 58.097 1.00 27.66 1539 PRO A O 1
ATOM 11988 N N . ARG A 1 1498 ? -31.057 -0.375 59.473 1.00 29.76 1540 ARG A N 1
ATOM 11989 C CA . ARG A 1 1498 ? -31.431 0.819 60.225 1.00 27.28 1540 ARG A CA 1
ATOM 11990 C C . ARG A 1 1498 ? -30.235 1.350 61.006 1.00 24.77 1540 ARG A C 1
ATOM 11991 O O . ARG A 1 1498 ? -29.851 2.522 60.879 1.00 26.70 1540 ARG A O 1
ATOM 11999 N N . LEU A 1 1499 ? -29.613 0.480 61.799 1.00 24.53 1541 LEU A N 1
ATOM 12000 C CA . LEU A 1 1499 ? -28.443 0.884 62.565 1.00 23.44 1541 LEU A CA 1
ATOM 12001 C C . LEU A 1 1499 ? -27.257 1.185 61.663 1.00 29.21 1541 LEU A C 1
ATOM 12002 O O . LEU A 1 1499 ? -26.466 2.069 61.980 1.00 25.95 1541 LEU A O 1
ATOM 12007 N N . TYR A 1 1500 ? -27.110 0.469 60.544 1.00 31.18 1542 TYR A N 1
ATOM 12008 C CA . TYR A 1 1500 ? -26.054 0.815 59.597 1.00 27.31 1542 TYR A CA 1
ATOM 12009 C C . TYR A 1 1500 ? -26.198 2.256 59.124 1.00 29.41 1542 TYR A C 1
ATOM 12010 O O . TYR A 1 1500 ? -25.241 3.043 59.174 1.00 28.21 1542 TYR A O 1
ATOM 12019 N N . GLU A 1 1501 ? -27.395 2.628 58.659 1.00 30.51 1543 GLU A N 1
ATOM 12020 C CA . GLU A 1 1501 ? -27.568 3.996 58.180 1.00 36.28 1543 GLU A CA 1
ATOM 12021 C C . GLU A 1 1501 ? -27.399 5.007 59.310 1.00 34.88 1543 GLU A C 1
ATOM 12022 O O . GLU A 1 1501 ? -26.895 6.111 59.085 1.00 37.23 1543 GLU A O 1
ATOM 12028 N N . ALA A 1 1502 ? -27.813 4.653 60.532 1.00 30.50 1544 ALA A N 1
ATOM 12029 C CA . ALA A 1 1502 ? -27.629 5.579 61.644 1.00 32.24 1544 ALA A CA 1
ATOM 12030 C C . ALA A 1 1502 ? -26.153 5.721 62.000 1.00 34.79 1544 ALA A C 1
ATOM 12031 O O . ALA A 1 1502 ? -25.693 6.814 62.349 1.00 37.68 1544 ALA A O 1
ATOM 12033 N N . LYS A 1 1503 ? -25.394 4.629 61.898 1.00 33.58 1545 LYS A N 1
ATOM 12034 C CA . LYS A 1 1503 ? -23.969 4.654 62.190 1.00 32.83 1545 LYS A CA 1
ATOM 12035 C C . LYS A 1 1503 ? -23.200 5.440 61.135 1.00 36.89 1545 LYS A C 1
ATOM 12036 O O . LYS A 1 1503 ? -22.142 6.005 61.434 1.00 37.50 1545 LYS A O 1
ATOM 12042 N N . GLN A 1 1504 ? -23.714 5.494 59.907 1.00 37.92 1546 GLN A N 1
ATOM 12043 C CA . GLN A 1 1504 ? -23.126 6.389 58.910 1.00 41.33 1546 GLN A CA 1
ATOM 12044 C C . GLN A 1 1504 ? -23.119 7.844 59.380 1.00 44.50 1546 GLN A C 1
ATOM 12045 O O . GLN A 1 1504 ? -22.265 8.626 58.948 1.00 46.39 1546 GLN A O 1
ATOM 12051 N N . THR A 1 1505 ? -24.074 8.233 60.232 1.00 47.13 1547 THR A N 1
ATOM 12052 C CA . THR A 1 1505 ? -24.173 9.580 60.797 1.00 48.11 1547 THR A CA 1
ATOM 12053 C C . THR A 1 1505 ? -23.476 9.697 62.152 1.00 44.81 1547 THR A C 1
ATOM 12054 O O . THR A 1 1505 ? -22.855 10.726 62.450 1.00 38.04 1547 THR A O 1
ATOM 12058 N N . ASN A 1 1506 ? -23.566 8.652 62.973 1.00 44.69 1548 ASN A N 1
ATOM 12059 C CA . ASN A 1 1506 ? -23.068 8.654 64.347 1.00 39.79 1548 ASN A CA 1
ATOM 12060 C C . ASN A 1 1506 ? -22.225 7.398 64.546 1.00 37.01 1548 ASN A C 1
ATOM 12061 O O . ASN A 1 1506 ? -22.769 6.316 64.788 1.00 35.81 1548 ASN A O 1
ATOM 12066 N N . ASN A 1 1507 ? -20.897 7.547 64.474 1.00 35.24 1549 ASN A N 1
ATOM 12067 C CA . ASN A 1 1507 ? -19.991 6.407 64.589 1.00 35.57 1549 ASN A CA 1
ATOM 12068 C C . ASN A 1 1507 ? -19.956 5.792 65.987 1.00 34.14 1549 ASN A C 1
ATOM 12069 O O . ASN A 1 1507 ? -19.213 4.824 66.184 1.00 36.87 1549 ASN A O 1
ATOM 12074 N N . THR A 1 1508 ? -20.714 6.315 66.954 1.00 32.58 1550 THR A N 1
ATOM 12075 C CA . THR A 1 1508 ? -20.818 5.709 68.279 1.00 36.42 1550 THR A CA 1
ATOM 12076 C C . THR A 1 1508 ? -21.928 4.667 68.370 1.00 39.27 1550 THR A C 1
ATOM 12077 O O . THR A 1 1508 ? -22.081 4.033 69.421 1.00 40.14 1550 THR A O 1
ATOM 12081 N N . ILE A 1 1509 ? -22.725 4.497 67.316 1.00 35.98 1551 ILE A N 1
ATOM 12082 C CA . ILE A 1 1509 ? -23.760 3.475 67.321 1.00 29.91 1551 ILE A CA 1
ATOM 12083 C C . ILE A 1 1509 ? -23.117 2.101 67.221 1.00 31.11 1551 ILE A C 1
ATOM 12084 O O . ILE A 1 1509 ? -22.308 1.841 66.321 1.00 33.86 1551 ILE A O 1
ATOM 12089 N N . LYS A 1 1510 ? -23.460 1.230 68.134 1.00 31.39 1552 LYS A N 1
ATOM 12090 C CA . LYS A 1 1510 ? -22.804 -0.066 68.136 1.00 30.74 1552 LYS A CA 1
ATOM 12091 C C . LYS A 1 1510 ? -23.552 -1.047 67.243 1.00 31.79 1552 LYS A C 1
ATOM 12092 O O . LYS A 1 1510 ? -24.779 -0.960 67.104 1.00 32.15 1552 LYS A O 1
ATOM 12098 N N . PRO A 1 1511 ? -22.829 -1.973 66.615 1.00 26.64 1553 PRO A N 1
ATOM 12099 C CA . PRO A 1 1511 ? -23.481 -2.933 65.724 1.00 28.65 1553 PRO A CA 1
ATOM 12100 C C . PRO A 1 1511 ? -24.299 -3.946 66.503 1.00 28.09 1553 PRO A C 1
ATOM 12101 O O . PRO A 1 1511 ? -24.099 -4.167 67.701 1.00 26.87 1553 PRO A O 1
ATOM 12105 N N . ASN A 1 1512 ? -25.222 -4.582 65.781 1.00 27.22 1554 ASN A N 1
ATOM 12106 C CA . ASN A 1 1512 ? -26.097 -5.577 66.393 1.00 24.56 1554 ASN A CA 1
ATOM 12107 C C . ASN A 1 1512 ? -25.300 -6.647 67.142 1.00 27.36 1554 ASN A C 1
ATOM 12108 O O . ASN A 1 1512 ? -25.668 -7.040 68.253 1.00 24.33 1554 ASN A O 1
ATOM 12113 N N . PHE A 1 1513 ? -24.197 -7.120 66.558 1.00 26.12 1555 PHE A N 1
ATOM 12114 C CA . PHE A 1 1513 ? -23.397 -8.175 67.164 1.00 21.56 1555 PHE A CA 1
ATOM 12115 C C . PHE A 1 1513 ? -21.919 -7.872 67.013 1.00 26.32 1555 PHE A C 1
ATOM 12116 O O . PHE A 1 1513 ? -21.480 -7.382 65.972 1.00 23.48 1555 PHE A O 1
ATOM 12124 N N . LEU A 1 1514 ? -21.163 -8.186 68.057 1.00 29.56 1556 LEU A N 1
ATOM 12125 C CA . LEU A 1 1514 ? -19.714 -8.273 68.008 1.00 33.13 1556 LEU A CA 1
ATOM 12126 C C . LEU A 1 1514 ? -19.340 -9.640 68.546 1.00 33.33 1556 LEU A C 1
ATOM 12127 O O . LEU A 1 1514 ? -19.863 -10.057 69.585 1.00 37.60 1556 LEU A O 1
ATOM 12132 N N . TRP A 1 1515 ? -18.458 -10.338 67.839 1.00 28.63 1557 TRP A N 1
ATOM 12133 C CA . TRP A 1 1515 ? -18.048 -11.690 68.195 1.00 29.14 1557 TRP A CA 1
ATOM 12134 C C . TRP A 1 1515 ? -16.531 -11.760 68.310 1.00 35.00 1557 TRP A C 1
ATOM 12135 O O . TRP A 1 1515 ? -15.809 -11.203 67.475 1.00 32.78 1557 TRP A O 1
ATOM 12146 N N . GLN A 1 1516 ? -16.052 -12.460 69.334 1.00 35.59 1558 GLN A N 1
ATOM 12147 C CA . GLN A 1 1516 ? -14.642 -12.798 69.459 1.00 34.58 1558 GLN A CA 1
ATOM 12148 C C . GLN A 1 1516 ? -14.519 -14.314 69.453 1.00 32.35 1558 GLN A C 1
ATOM 12149 O O . GLN A 1 1516 ? -15.417 -15.018 69.934 1.00 30.79 1558 GLN A O 1
ATOM 12155 N N . TYR A 1 1517 ? -13.415 -14.810 68.896 1.00 25.79 1559 TYR A N 1
ATOM 12156 C CA . TYR A 1 1517 ? -13.206 -16.233 68.670 1.00 29.09 1559 TYR A CA 1
ATOM 12157 C C . TYR A 1 1517 ? -11.825 -16.631 69.172 1.00 28.28 1559 TYR A C 1
ATOM 12158 O O . TYR A 1 1517 ? -10.952 -15.786 69.385 1.00 25.87 1559 TYR A O 1
ATOM 12167 N N . ASP A 1 1518 ? -11.631 -17.934 69.364 1.00 25.93 1560 ASP A N 1
ATOM 12168 C CA . ASP A 1 1518 ? -10.284 -18.429 69.572 1.00 28.81 1560 ASP A CA 1
ATOM 12169 C C . ASP A 1 1518 ? -9.587 -18.570 68.219 1.00 30.66 1560 ASP A C 1
ATOM 12170 O O . ASP A 1 1518 ? -10.134 -18.221 67.166 1.00 27.62 1560 ASP A O 1
ATOM 12175 N N . LEU A 1 1519 ? -8.362 -19.097 68.233 1.00 28.62 1561 LEU A N 1
ATOM 12176 C CA . LEU A 1 1519 ? -7.600 -19.149 66.993 1.00 28.09 1561 LEU A CA 1
ATOM 12177 C C . LEU A 1 1519 ? -8.185 -20.135 65.991 1.00 33.15 1561 LEU A C 1
ATOM 12178 O O . LEU A 1 1519 ? -7.926 -19.998 64.790 1.00 36.80 1561 LEU A O 1
ATOM 12183 N N . THR A 1 1520 ? -9.005 -21.085 66.443 1.00 34.61 1562 THR A N 1
ATOM 12184 C CA . THR A 1 1520 ? -9.580 -22.109 65.583 1.00 32.68 1562 THR A CA 1
ATOM 12185 C C . THR A 1 1520 ? -11.001 -21.790 65.125 1.00 31.58 1562 THR A C 1
ATOM 12186 O O . THR A 1 1520 ? -11.644 -22.642 64.508 1.00 29.07 1562 THR A O 1
ATOM 12190 N N . GLY A 1 1521 ? -11.507 -20.598 65.411 1.00 31.21 1563 GLY A N 1
ATOM 12191 C CA . GLY A 1 1521 ? -12.819 -20.223 64.950 1.00 34.74 1563 GLY A CA 1
ATOM 12192 C C . GLY A 1 1521 ? -13.949 -20.496 65.917 1.00 37.50 1563 GLY A C 1
ATOM 12193 O O . GLY A 1 1521 ? -15.107 -20.239 65.568 1.00 41.45 1563 GLY A O 1
ATOM 12194 N N . ASN A 1 1522 ? -13.661 -21.012 67.113 1.00 37.24 1564 ASN A N 1
ATOM 12195 C CA . ASN A 1 1522 ? -14.731 -21.249 68.081 1.00 38.22 1564 ASN A CA 1
ATOM 12196 C C . ASN A 1 1522 ? -15.095 -19.941 68.772 1.00 36.72 1564 ASN A C 1
ATOM 12197 O O . ASN A 1 1522 ? -14.209 -19.259 69.300 1.00 33.77 1564 ASN A O 1
ATOM 12202 N N . PRO A 1 1523 ? -16.371 -19.560 68.790 1.00 34.94 1565 PRO A N 1
ATOM 12203 C CA . PRO A 1 1523 ? -16.750 -18.276 69.392 1.00 31.91 1565 PRO A CA 1
ATOM 12204 C C . PRO A 1 1523 ? -16.582 -18.315 70.903 1.00 32.55 1565 PRO A C 1
ATOM 12205 O O . PRO A 1 1523 ? -16.984 -19.276 71.564 1.00 33.27 1565 PRO A O 1
ATOM 12209 N N . LEU A 1 1524 ? -15.979 -17.261 71.444 1.00 32.87 1566 LEU A N 1
ATOM 12210 C CA . LEU A 1 1524 ? -15.718 -17.152 72.874 1.00 33.43 1566 LEU A CA 1
ATOM 12211 C C . LEU A 1 1524 ? -16.646 -16.168 73.567 1.00 37.23 1566 LEU A C 1
ATOM 12212 O O . LEU A 1 1524 ? -17.120 -16.439 74.675 1.00 35.65 1566 LEU A O 1
ATOM 12217 N N . CYS A 1 1525 ? -16.920 -15.033 72.931 1.00 37.71 1567 CYS A N 1
ATOM 12218 C CA . CYS A 1 1525 ? -17.702 -13.965 73.529 1.00 36.81 1567 CYS A CA 1
ATOM 12219 C C . CYS A 1 1525 ? -18.579 -13.331 72.462 1.00 36.77 1567 CYS A C 1
ATOM 12220 O O . CYS A 1 1525 ? -18.125 -13.088 71.341 1.00 35.82 1567 CYS A O 1
ATOM 12223 N N . THR A 1 1526 ? -19.841 -13.083 72.810 1.00 33.19 1568 THR A N 1
ATOM 12224 C CA . THR A 1 1526 ? -20.788 -12.410 71.933 1.00 33.61 1568 THR A CA 1
ATOM 12225 C C . THR A 1 1526 ? -21.286 -11.156 72.633 1.00 35.33 1568 THR A C 1
ATOM 12226 O O . THR A 1 1526 ? -21.697 -11.216 73.797 1.00 33.15 1568 THR A O 1
ATOM 12230 N N . GLU A 1 1527 ? -21.245 -10.026 71.933 1.00 33.39 1569 GLU A N 1
ATOM 12231 C CA . GLU A 1 1527 ? -21.828 -8.780 72.426 1.00 36.75 1569 GLU A CA 1
ATOM 12232 C C . GLU A 1 1527 ? -22.999 -8.421 71.512 1.00 35.06 1569 GLU A C 1
ATOM 12233 O O . GLU A 1 1527 ? -22.799 -7.982 70.373 1.00 31.66 1569 GLU A O 1
ATOM 12239 N N . SER A 1 1528 ? -24.218 -8.614 72.015 1.00 30.79 1570 SER A N 1
ATOM 12240 C CA . SER A 1 1528 ? -25.447 -8.440 71.248 1.00 26.28 1570 SER A CA 1
ATOM 12241 C C . SER A 1 1528 ? -26.265 -7.313 71.864 1.00 28.56 1570 SER A C 1
ATOM 12242 O O . SER A 1 1528 ? -26.509 -7.312 73.077 1.00 25.66 1570 SER A O 1
ATOM 12245 N N . ILE A 1 1529 ? -26.674 -6.341 71.040 1.00 26.73 1571 ILE A N 1
ATOM 12246 C CA . ILE A 1 1529 ? -27.481 -5.255 71.590 1.00 29.58 1571 ILE A CA 1
ATOM 12247 C C . ILE A 1 1529 ? -28.847 -5.774 72.001 1.00 31.42 1571 ILE A C 1
ATOM 12248 O O . ILE A 1 1529 ? -29.498 -5.200 72.882 1.00 32.69 1571 ILE A O 1
ATOM 12253 N N . ASP A 1 1530 ? -29.304 -6.861 71.381 1.00 27.55 1572 ASP A N 1
ATOM 12254 C CA . ASP A 1 1530 ? -30.612 -7.408 71.714 1.00 30.03 1572 ASP A CA 1
ATOM 12255 C C . ASP A 1 1530 ? -30.543 -8.407 72.871 1.00 30.80 1572 ASP A C 1
ATOM 12256 O O . ASP A 1 1530 ? -31.432 -8.415 73.733 1.00 29.85 1572 ASP A O 1
ATOM 12261 N N . ALA A 1 1531 ? -29.486 -9.224 72.937 1.00 28.90 1573 ALA A N 1
ATOM 12262 C CA . ALA A 1 1531 ? -29.409 -10.314 73.902 1.00 29.19 1573 ALA A CA 1
ATOM 12263 C C . ALA A 1 1531 ? -28.313 -10.136 74.943 1.00 32.12 1573 ALA A C 1
ATOM 12264 O O . ALA A 1 1531 ? -28.115 -11.035 75.772 1.00 30.46 1573 ALA A O 1
ATOM 12266 N N . GLY A 1 1532 ? -27.590 -9.023 74.921 1.00 30.93 1574 GLY A N 1
ATOM 12267 C CA . GLY A 1 1532 ? -26.548 -8.813 75.899 1.00 28.79 1574 GLY A CA 1
ATOM 12268 C C . GLY A 1 1532 ? -25.292 -9.601 75.584 1.00 33.63 1574 GLY A C 1
ATOM 12269 O O . GLY A 1 1532 ? -25.080 -10.085 74.469 1.00 39.68 1574 GLY A O 1
ATOM 12270 N N . ARG A 1 1533 ? -24.439 -9.723 76.593 1.00 34.83 1575 ARG A N 1
ATOM 12271 C CA . ARG A 1 1533 ? -23.113 -10.299 76.417 1.00 33.60 1575 ARG A CA 1
ATOM 12272 C C . ARG A 1 1533 ? -23.057 -11.693 77.026 1.00 34.12 1575 ARG A C 1
ATOM 12273 O O . ARG A 1 1533 ? -23.421 -11.882 78.192 1.00 31.70 1575 ARG A O 1
ATOM 12281 N N . THR A 1 1534 ? -22.590 -12.664 76.245 1.00 34.63 1576 THR A N 1
ATOM 12282 C CA . THR A 1 1534 ? -22.413 -14.028 76.728 1.00 37.37 1576 THR A CA 1
ATOM 12283 C C . THR A 1 1534 ? -20.986 -14.493 76.460 1.00 37.29 1576 THR A C 1
ATOM 12284 O O . THR A 1 1534 ? -20.420 -14.216 75.396 1.00 36.39 1576 THR A O 1
ATOM 12288 N N . VAL A 1 1535 ? -20.402 -15.204 77.423 1.00 35.94 1577 VAL A N 1
ATOM 12289 C CA . VAL A 1 1535 ? -19.036 -15.707 77.304 1.00 36.75 1577 VAL A CA 1
ATOM 12290 C C . VAL A 1 1535 ? -19.039 -17.204 77.584 1.00 36.91 1577 VAL A C 1
ATOM 12291 O O . VAL A 1 1535 ? -19.755 -17.675 78.473 1.00 34.26 1577 VAL A O 1
ATOM 12295 N N . THR A 1 1536 ? -18.243 -17.958 76.825 1.00 37.58 1578 THR A N 1
ATOM 12296 C CA . THR A 1 1536 ? -18.204 -19.405 76.979 1.00 34.93 1578 THR A CA 1
ATOM 12297 C C . THR A 1 1536 ? -16.778 -19.913 76.805 1.00 36.06 1578 THR A C 1
ATOM 12298 O O . THR A 1 1536 ? -16.051 -19.463 75.914 1.00 34.39 1578 THR A O 1
ATOM 12302 N N . LEU A 1 1537 ? -16.377 -20.845 77.666 1.00 35.96 1579 LEU A N 1
ATOM 12303 C CA . LEU A 1 1537 ? -15.108 -21.547 77.525 1.00 34.73 1579 LEU A CA 1
ATOM 12304 C C . LEU A 1 1537 ? -15.376 -23.039 77.380 1.00 35.86 1579 LEU A C 1
ATOM 12305 O O . LEU A 1 1537 ? -15.911 -23.666 78.300 1.00 36.30 1579 LEU A O 1
ATOM 12310 N N . ASN A 1 1538 ? -15.012 -23.603 76.229 1.00 31.30 1580 ASN A N 1
ATOM 12311 C CA . ASN A 1 1538 ? -15.080 -25.044 76.029 1.00 34.52 1580 ASN A CA 1
ATOM 12312 C C . ASN A 1 1538 ? -13.752 -25.684 76.411 1.00 37.90 1580 ASN A C 1
ATOM 12313 O O . ASN A 1 1538 ? -12.706 -25.029 76.456 1.00 37.86 1580 ASN A O 1
ATOM 12318 N N . ASP A 1 1539 ? -13.798 -26.985 76.680 1.00 37.13 1581 ASP A N 1
ATOM 12319 C CA . ASP A 1 1539 ? -12.569 -27.721 76.928 1.00 36.84 1581 ASP A CA 1
ATOM 12320 C C . ASP A 1 1539 ? -12.058 -28.307 75.613 1.00 34.93 1581 ASP A C 1
ATOM 12321 O O . ASP A 1 1539 ? -12.701 -28.194 74.568 1.00 34.35 1581 ASP A O 1
ATOM 12326 N N . ILE A 1 1540 ? -10.900 -28.970 75.669 1.00 32.65 1582 ILE A N 1
ATOM 12327 C CA . ILE A 1 1540 ? -10.285 -29.489 74.452 1.00 33.53 1582 ILE A CA 1
ATOM 12328 C C . ILE A 1 1540 ? -11.085 -30.615 73.827 1.00 31.91 1582 ILE A C 1
ATOM 12329 O O . ILE A 1 1540 ? -10.833 -30.970 72.676 1.00 31.52 1582 ILE A O 1
ATOM 12334 N N . GLU A 1 1541 ? -12.036 -31.196 74.551 1.00 33.62 1583 GLU A N 1
ATOM 12335 C CA . GLU A 1 1541 ? -12.998 -32.077 73.908 1.00 33.05 1583 GLU A CA 1
ATOM 12336 C C . GLU A 1 1541 ? -14.087 -31.299 73.187 1.00 30.97 1583 GLU A C 1
ATOM 12337 O O . GLU A 1 1541 ? -14.923 -31.909 72.515 1.00 35.84 1583 GLU A O 1
ATOM 12343 N N . GLY A 1 1542 ? -14.089 -29.973 73.290 1.00 29.57 1584 GLY A N 1
ATOM 12344 C CA . GLY A 1 1542 ? -15.149 -29.180 72.704 1.00 33.70 1584 GLY A CA 1
ATOM 12345 C C . GLY A 1 1542 ? -16.392 -29.079 73.557 1.00 36.70 1584 GLY A C 1
ATOM 12346 O O . GLY A 1 1542 ? -17.394 -28.516 73.104 1.00 39.37 1584 GLY A O 1
ATOM 12347 N N . ARG A 1 1543 ? -16.357 -29.599 74.786 1.00 35.60 1585 ARG A N 1
ATOM 12348 C CA . ARG A 1 1543 ? -17.509 -29.601 75.677 1.00 31.80 1585 ARG A CA 1
ATOM 12349 C C . ARG A 1 1543 ? -17.591 -28.286 76.440 1.00 35.06 1585 ARG A C 1
ATOM 12350 O O . ARG A 1 1543 ? -16.587 -27.833 77.003 1.00 36.02 1585 ARG A O 1
ATOM 12358 N N . PRO A 1 1544 ? -18.775 -27.681 76.502 1.00 35.11 1586 PRO A N 1
ATOM 12359 C CA . PRO A 1 1544 ? -18.926 -26.445 77.276 1.00 31.48 1586 PRO A CA 1
ATOM 12360 C C . PRO A 1 1544 ? -18.576 -26.693 78.730 1.00 32.08 1586 PRO A C 1
ATOM 12361 O O . PRO A 1 1544 ? -19.086 -27.624 79.357 1.00 32.43 1586 PRO A O 1
ATOM 12365 N N . LEU A 1 1545 ? -17.687 -25.855 79.255 1.00 34.65 1587 LEU A N 1
ATOM 12366 C CA . LEU A 1 1545 ? -17.204 -25.940 80.623 1.00 36.78 1587 LEU A CA 1
ATOM 12367 C C . LEU A 1 1545 ? -17.707 -24.797 81.489 1.00 37.90 1587 LEU A C 1
ATOM 12368 O O . LEU A 1 1545 ? -18.174 -25.020 82.611 1.00 34.89 1587 LEU A O 1
ATOM 12373 N N . LEU A 1 1546 ? -17.631 -23.571 80.983 1.00 39.32 1588 LEU A N 1
ATOM 12374 C CA . LEU A 1 1546 ? -18.011 -22.387 81.734 1.00 38.02 1588 LEU A CA 1
ATOM 12375 C C . LEU A 1 1546 ? -18.754 -21.442 80.808 1.00 36.09 1588 LEU A C 1
ATOM 12376 O O . LEU A 1 1546 ? -18.315 -21.205 79.678 1.00 38.17 1588 LEU A O 1
ATOM 12381 N N . THR A 1 1547 ? -19.884 -20.922 81.276 1.00 31.87 1589 THR A N 1
ATOM 12382 C CA . THR A 1 1547 ? -20.634 -19.916 80.539 1.00 27.73 1589 THR A CA 1
ATOM 12383 C C . THR A 1 1547 ? -21.021 -18.812 81.505 1.00 29.04 1589 THR A C 1
ATOM 12384 O O . THR A 1 1547 ? -21.400 -19.085 82.649 1.00 33.32 1589 THR A O 1
ATOM 12388 N N . VAL A 1 1548 ? -20.883 -17.564 81.064 1.00 27.97 1590 VAL A N 1
ATOM 12389 C CA . VAL A 1 1548 ? -21.386 -16.414 81.804 1.00 29.74 1590 VAL A CA 1
ATOM 12390 C C . VAL A 1 1548 ? -22.511 -15.813 80.970 1.00 33.78 1590 VAL A C 1
ATOM 12391 O O . VAL A 1 1548 ? -22.271 -15.316 79.861 1.00 33.68 1590 VAL A O 1
ATOM 12395 N N . THR A 1 1549 ? -23.741 -15.869 81.488 1.00 27.04 1591 THR A N 1
ATOM 12396 C CA . THR A 1 1549 ? -24.876 -15.364 80.732 1.00 31.36 1591 THR A CA 1
ATOM 12397 C C . THR A 1 1549 ? -24.874 -13.841 80.765 1.00 30.98 1591 THR A C 1
ATOM 12398 O O . THR A 1 1549 ? -24.049 -13.211 81.434 1.00 30.93 1591 THR A O 1
ATOM 12402 N N . ALA A 1 1550 ? -25.818 -13.248 80.025 1.00 26.61 1592 ALA A N 1
ATOM 12403 C CA . ALA A 1 1550 ? -25.914 -11.797 79.913 1.00 29.25 1592 ALA A CA 1
ATOM 12404 C C . ALA A 1 1550 ? -26.293 -11.125 81.223 1.00 31.91 1592 ALA A C 1
ATOM 12405 O O . ALA A 1 1550 ? -25.973 -9.945 81.411 1.00 32.62 1592 ALA A O 1
ATOM 12407 N N . THR A 1 1551 ? -26.968 -11.836 82.126 1.00 31.59 1593 THR A N 1
ATOM 12408 C CA . THR A 1 1551 ? -27.274 -11.312 83.449 1.00 34.96 1593 THR A CA 1
ATOM 12409 C C . THR A 1 1551 ? -26.237 -11.726 84.492 1.00 34.14 1593 THR A C 1
ATOM 12410 O O . THR A 1 1551 ? -26.473 -11.556 85.693 1.00 33.82 1593 THR A O 1
ATOM 12414 N N . GLY A 1 1552 ? -25.093 -12.254 84.063 1.00 32.32 1594 GLY A N 1
ATOM 12415 C CA . GLY A 1 1552 ? -24.002 -12.560 84.969 1.00 33.32 1594 GLY A CA 1
ATOM 12416 C C . GLY A 1 1552 ? -24.084 -13.891 85.681 1.00 35.12 1594 GLY A C 1
ATOM 12417 O O . GLY A 1 1552 ? -23.306 -14.120 86.608 1.00 35.41 1594 GLY A O 1
ATOM 12418 N N . VAL A 1 1553 ? -25.009 -14.771 85.296 1.00 39.00 1595 VAL A N 1
ATOM 12419 C CA . VAL A 1 1553 ? -25.067 -16.100 85.896 1.00 33.47 1595 VAL A CA 1
ATOM 12420 C C . VAL A 1 1553 ? -23.892 -16.932 85.396 1.00 31.37 1595 VAL A C 1
ATOM 12421 O O . VAL A 1 1553 ? -23.633 -17.009 84.187 1.00 28.36 1595 VAL A O 1
ATOM 12425 N N . ILE A 1 1554 ? -23.180 -17.567 86.324 1.00 29.32 1596 ILE A N 1
ATOM 12426 C CA . ILE A 1 1554 ? -22.093 -18.478 85.985 1.00 32.94 1596 ILE A CA 1
ATOM 12427 C C . ILE A 1 1554 ? -22.641 -19.898 85.936 1.00 32.57 1596 ILE A C 1
ATOM 12428 O O . ILE A 1 1554 ? -23.089 -20.436 86.953 1.00 35.19 1596 ILE A O 1
ATOM 12433 N N . GLN A 1 1555 ? -22.581 -20.518 84.763 1.00 32.78 1597 GLN A N 1
ATOM 12434 C CA . GLN A 1 1555 ? -23.040 -21.888 84.568 1.00 33.81 1597 GLN A CA 1
ATOM 12435 C C . GLN A 1 1555 ? -21.824 -22.761 84.301 1.00 37.61 1597 GLN A C 1
ATOM 12436 O O . GLN A 1 1555 ? -21.038 -22.478 83.391 1.00 40.62 1597 GLN A O 1
ATOM 12442 N N . THR A 1 1556 ? -21.670 -23.816 85.092 1.00 37.97 1598 THR A N 1
ATOM 12443 C CA . THR A 1 1556 ? -20.538 -24.719 84.984 1.00 37.24 1598 THR A CA 1
ATOM 12444 C C . THR A 1 1556 ? -21.037 -26.143 84.805 1.00 38.27 1598 THR A C 1
ATOM 12445 O O . THR A 1 1556 ? -22.036 -26.543 85.409 1.00 39.82 1598 THR A O 1
ATOM 12449 N N . ARG A 1 1557 ? -20.323 -26.908 83.988 1.00 37.55 1599 ARG A N 1
ATOM 12450 C CA . ARG A 1 1557 ? -20.663 -28.291 83.710 1.00 37.49 1599 ARG A CA 1
ATOM 12451 C C . ARG A 1 1557 ? -19.524 -29.201 84.154 1.00 37.88 1599 ARG A C 1
ATOM 12452 O O . ARG A 1 1557 ? -18.349 -28.823 84.116 1.00 38.85 1599 ARG A O 1
ATOM 12460 N N . GLN A 1 1558 ? -19.890 -30.401 84.590 1.00 36.41 1600 GLN A N 1
ATOM 12461 C CA . GLN A 1 1558 ? -18.952 -31.384 85.105 1.00 36.41 1600 GLN A CA 1
ATOM 12462 C C . GLN A 1 1558 ? -19.174 -32.681 84.348 1.00 35.38 1600 GLN A C 1
ATOM 12463 O O . GLN A 1 1558 ? -20.318 -33.128 84.213 1.00 33.85 1600 GLN A O 1
ATOM 12469 N N . TYR A 1 1559 ? -18.088 -33.273 83.850 1.00 32.32 1601 TYR A N 1
ATOM 12470 C CA . TYR A 1 1559 ? -18.121 -34.498 83.063 1.00 27.89 1601 TYR A CA 1
ATOM 12471 C C . TYR A 1 1559 ? -17.464 -35.641 83.829 1.00 30.04 1601 TYR A C 1
ATOM 12472 O O . TYR A 1 1559 ? -16.813 -35.442 84.858 1.00 28.12 1601 TYR A O 1
ATOM 12481 N N . GLU A 1 1560 ? -17.661 -36.855 83.314 1.00 30.15 1602 GLU A N 1
ATOM 12482 C CA . GLU A 1 1560 ? -17.023 -38.039 83.873 1.00 30.92 1602 GLU A CA 1
ATOM 12483 C C . GLU A 1 1560 ? -15.504 -37.877 83.878 1.00 33.91 1602 GLU A C 1
ATOM 12484 O O . GLU A 1 1560 ? -14.940 -37.057 83.147 1.00 32.70 1602 GLU A O 1
ATOM 12490 N N . THR A 1 1561 ? -14.842 -38.687 84.709 1.00 34.05 1603 THR A N 1
ATOM 12491 C CA . THR A 1 1561 ? -13.390 -38.667 84.838 1.00 35.37 1603 THR A CA 1
ATOM 12492 C C . THR A 1 1561 ? -12.712 -39.099 83.542 1.00 34.59 1603 THR A C 1
ATOM 12493 O O . THR A 1 1561 ? -13.331 -39.661 82.633 1.00 34.06 1603 THR A O 1
ATOM 12497 N N . SER A 1 1562 ? -11.395 -38.874 83.491 1.00 34.60 1604 SER A N 1
ATOM 12498 C CA . SER A 1 1562 ? -10.627 -39.130 82.280 1.00 32.78 1604 SER A CA 1
ATOM 12499 C C . SER A 1 1562 ? -10.507 -40.609 81.948 1.00 34.06 1604 SER A C 1
ATOM 12500 O O . SER A 1 1562 ? -10.008 -40.938 80.869 1.00 39.34 1604 SER A O 1
ATOM 12503 N N . SER A 1 1563 ? -10.925 -41.501 82.841 1.00 28.96 1605 SER A N 1
ATOM 12504 C CA . SER A 1 1563 ? -11.000 -42.924 82.542 1.00 34.36 1605 SER A CA 1
ATOM 12505 C C . SER A 1 1563 ? -12.378 -43.352 82.038 1.00 37.99 1605 SER A C 1
ATOM 12506 O O . SER A 1 1563 ? -12.599 -44.545 81.809 1.00 44.53 1605 SER A O 1
ATOM 12509 N N . LEU A 1 1564 ? -13.300 -42.415 81.852 1.00 30.57 1606 LEU A N 1
ATOM 12510 C CA . LEU A 1 1564 ? -14.629 -42.748 81.343 1.00 32.04 1606 LEU A CA 1
ATOM 12511 C C . LEU A 1 1564 ? -14.838 -42.093 79.979 1.00 31.53 1606 LEU A C 1
ATOM 12512 O O . LEU A 1 1564 ? -13.969 -41.336 79.520 1.00 28.62 1606 LEU A O 1
ATOM 12517 N N . PRO A 1 1565 ? -15.952 -42.371 79.285 1.00 31.05 1607 PRO A N 1
ATOM 12518 C CA . PRO A 1 1565 ? -16.187 -41.703 77.995 1.00 28.72 1607 PRO A CA 1
ATOM 12519 C C . PRO A 1 1565 ? -16.200 -40.185 78.056 1.00 30.62 1607 PRO A C 1
ATOM 12520 O O . PRO A 1 1565 ? -15.896 -39.537 77.048 1.00 31.02 1607 PRO A O 1
ATOM 12524 N N . GLY A 1 1566 ? -16.543 -39.587 79.189 1.00 28.54 1608 GLY A N 1
ATOM 12525 C CA . GLY A 1 1566 ? -16.650 -38.142 79.248 1.00 29.98 1608 GLY A CA 1
ATOM 12526 C C . GLY A 1 1566 ? -18.050 -37.612 79.048 1.00 31.77 1608 GLY A C 1
ATOM 12527 O O . GLY A 1 1566 ? -18.226 -36.512 78.500 1.00 28.17 1608 GLY A O 1
ATOM 12528 N N . ARG A 1 1567 ? -19.057 -38.359 79.468 1.00 31.89 1609 ARG A N 1
ATOM 12529 C CA . ARG A 1 1567 ? -20.416 -37.870 79.363 1.00 31.13 1609 ARG A CA 1
ATOM 12530 C C . ARG A 1 1567 ? -20.705 -36.865 80.477 1.00 30.65 1609 ARG A C 1
ATOM 12531 O O . ARG A 1 1567 ? -20.006 -36.800 81.499 1.00 26.96 1609 ARG A O 1
ATOM 12539 N N . LEU A 1 1568 ? -21.734 -36.051 80.246 1.00 25.97 1610 LEU A N 1
ATOM 12540 C CA . LEU A 1 1568 ? -22.082 -34.989 81.183 1.00 27.69 1610 LEU A CA 1
ATOM 12541 C C . LEU A 1 1568 ? -22.648 -35.581 82.467 1.00 26.98 1610 LEU A C 1
ATOM 12542 O O . LEU A 1 1568 ? -23.489 -36.483 82.426 1.00 32.42 1610 LEU A O 1
ATOM 12547 N N . LEU A 1 1569 ? -22.194 -35.070 83.608 1.00 25.85 1611 LEU A N 1
ATOM 12548 C CA . LEU A 1 1569 ? -22.624 -35.581 84.903 1.00 30.06 1611 LEU A CA 1
ATOM 12549 C C . LEU A 1 1569 ? -23.507 -34.609 85.662 1.00 28.10 1611 LEU A C 1
ATOM 12550 O O . LEU A 1 1569 ? -24.465 -35.031 86.311 1.00 30.97 1611 LEU A O 1
ATOM 12555 N N . SER A 1 1570 ? -23.201 -33.317 85.616 1.00 25.08 1612 SER A N 1
ATOM 12556 C CA . SER A 1 1570 ? -24.003 -32.361 86.359 1.00 25.51 1612 SER A CA 1
ATOM 12557 C C . SER A 1 1570 ? -23.820 -30.984 85.745 1.00 31.87 1612 SER A C 1
ATOM 12558 O O . SER A 1 1570 ? -22.830 -30.710 85.054 1.00 31.15 1612 SER A O 1
ATOM 12561 N N . VAL A 1 1571 ? -24.808 -30.131 85.998 1.00 31.20 1613 VAL A N 1
ATOM 12562 C CA . VAL A 1 1571 ? -24.781 -28.724 85.628 1.00 33.20 1613 VAL A CA 1
ATOM 12563 C C . VAL A 1 1571 ? -24.957 -27.908 86.900 1.00 38.08 1613 VAL A C 1
ATOM 12564 O O . VAL A 1 1571 ? -25.858 -28.185 87.705 1.00 38.88 1613 VAL A O 1
ATOM 12568 N N . ALA A 1 1572 ? -24.098 -26.911 87.084 1.00 38.53 1614 ALA A N 1
ATOM 12569 C CA . ALA A 1 1572 ? -24.190 -26.002 88.213 1.00 39.23 1614 ALA A CA 1
ATOM 12570 C C . ALA A 1 1572 ? -24.404 -24.583 87.708 1.00 37.92 1614 ALA A C 1
ATOM 12571 O O . ALA A 1 1572 ? -24.024 -24.241 86.582 1.00 35.34 1614 ALA A O 1
ATOM 12573 N N . GLU A 1 1573 ? -25.026 -23.764 88.554 1.00 31.91 1615 GLU A N 1
ATOM 12574 C CA . GLU A 1 1573 ? -25.315 -22.372 88.254 1.00 33.95 1615 GLU A CA 1
ATOM 12575 C C . GLU A 1 1573 ? -25.120 -21.543 89.510 1.00 35.47 1615 GLU A C 1
ATOM 12576 O O . GLU A 1 1573 ? -25.440 -21.991 90.614 1.00 32.17 1615 GLU A O 1
ATOM 12582 N N . GLN A 1 1574 ? -24.608 -20.329 89.340 1.00 35.60 1616 GLN A N 1
ATOM 12583 C CA . GLN A 1 1574 ? -24.436 -19.419 90.461 1.00 39.42 1616 GLN A CA 1
ATOM 12584 C C . GLN A 1 1574 ? -24.736 -17.998 90.011 1.00 41.45 1616 GLN A C 1
ATOM 12585 O O . GLN A 1 1574 ? -24.189 -17.533 89.009 1.00 41.14 1616 GLN A O 1
ATOM 12591 N N . THR A 1 1575 ? -25.614 -17.326 90.743 1.00 46.79 1617 THR A N 1
ATOM 12592 C CA . THR A 1 1575 ? -25.940 -15.935 90.481 1.00 52.83 1617 THR A CA 1
ATOM 12593 C C . THR A 1 1575 ? -24.873 -15.021 91.072 1.00 57.22 1617 THR A C 1
ATOM 12594 O O . THR A 1 1575 ? -24.079 -15.445 91.915 1.00 58.67 1617 THR A O 1
ATOM 12598 N N . PRO A 1 1576 ? -24.823 -13.757 90.640 1.00 62.22 1618 PRO A N 1
ATOM 12599 C CA . PRO A 1 1576 ? -23.932 -12.806 91.324 1.00 66.58 1618 PRO A CA 1
ATOM 12600 C C . PRO A 1 1576 ? -24.269 -12.650 92.793 1.00 68.30 1618 PRO A C 1
ATOM 12601 O O . PRO A 1 1576 ? -23.385 -12.332 93.599 1.00 68.53 1618 PRO A O 1
ATOM 12605 N N . GLU A 1 1577 ? -25.530 -12.885 93.161 1.00 69.83 1619 GLU A N 1
ATOM 12606 C CA . GLU A 1 1577 ? -25.964 -12.776 94.549 1.00 69.88 1619 GLU A CA 1
ATOM 12607 C C . GLU A 1 1577 ? -25.515 -13.979 95.369 1.00 68.77 1619 GLU A C 1
ATOM 12608 O O . GLU A 1 1577 ? -25.079 -13.822 96.515 1.00 69.20 1619 GLU A O 1
ATOM 12614 N N . GLU A 1 1578 ? -25.608 -15.179 94.800 1.00 66.51 1620 GLU A N 1
ATOM 12615 C CA . GLU A 1 1578 ? -25.237 -16.387 95.526 1.00 67.33 1620 GLU A CA 1
ATOM 12616 C C . GLU A 1 1578 ? -23.728 -16.454 95.723 1.00 69.42 1620 GLU A C 1
ATOM 12617 O O . GLU A 1 1578 ? -22.956 -16.196 94.795 1.00 69.10 1620 GLU A O 1
ATOM 12623 N N . LYS A 1 1579 ? -23.310 -16.803 96.939 1.00 72.49 1621 LYS A N 1
ATOM 12624 C CA . LYS A 1 1579 ? -21.920 -17.142 97.202 1.00 74.55 1621 LYS A CA 1
ATOM 12625 C C . LYS A 1 1579 ? -21.634 -18.620 96.972 1.00 72.47 1621 LYS A C 1
ATOM 12626 O O . LYS A 1 1579 ? -20.464 -19.010 96.905 1.00 71.62 1621 LYS A O 1
ATOM 12632 N N . THR A 1 1580 ? -22.676 -19.438 96.842 1.00 69.31 1622 THR A N 1
ATOM 12633 C CA . THR A 1 1580 ? -22.558 -20.861 96.570 1.00 64.61 1622 THR A CA 1
ATOM 12634 C C . THR A 1 1580 ? -23.391 -21.201 95.342 1.00 60.30 1622 THR A C 1
ATOM 12635 O O . THR A 1 1580 ? -24.405 -20.554 95.066 1.00 59.78 1622 THR A O 1
ATOM 12639 N N . SER A 1 1581 ? -22.965 -22.223 94.607 1.00 56.48 1623 SER A N 1
ATOM 12640 C CA . SER A 1 1581 ? -23.656 -22.609 93.386 1.00 54.47 1623 SER A CA 1
ATOM 12641 C C . SER A 1 1581 ? -24.686 -23.699 93.668 1.00 54.34 1623 SER A C 1
ATOM 12642 O O . SER A 1 1581 ? -24.579 -24.450 94.641 1.00 56.28 1623 SER A O 1
ATOM 12645 N N . ARG A 1 1582 ? -25.705 -23.759 92.817 1.00 50.64 1624 ARG A N 1
ATOM 12646 C CA . ARG A 1 1582 ? -26.738 -24.782 92.891 1.00 48.32 1624 ARG A CA 1
ATOM 12647 C C . ARG A 1 1582 ? -26.534 -25.788 91.769 1.00 41.01 1624 ARG A C 1
ATOM 12648 O O . ARG A 1 1582 ? -26.143 -25.419 90.659 1.00 37.30 1624 ARG A O 1
ATOM 12656 N N . ILE A 1 1583 ? -26.807 -27.056 92.054 1.00 39.26 1625 ILE A N 1
ATOM 12657 C CA . ILE A 1 1583 ? -26.727 -28.100 91.040 1.00 35.58 1625 ILE A CA 1
ATOM 12658 C C . ILE A 1 1583 ? -28.128 -28.266 90.459 1.00 37.03 1625 ILE A C 1
ATOM 12659 O O . ILE A 1 1583 ? -29.034 -28.792 91.115 1.00 35.12 1625 ILE A O 1
ATOM 12664 N N . THR A 1 1584 ? -28.312 -27.794 89.229 1.00 32.30 1626 THR A N 1
ATOM 12665 C CA . THR A 1 1584 ? -29.627 -27.799 88.603 1.00 37.25 1626 THR A CA 1
ATOM 12666 C C . THR A 1 1584 ? -29.879 -29.035 87.751 1.00 38.16 1626 THR A C 1
ATOM 12667 O O . THR A 1 1584 ? -31.041 -29.329 87.439 1.00 36.73 1626 THR A O 1
ATOM 12671 N N . GLU A 1 1585 ? -28.830 -29.766 87.376 1.00 36.02 1627 GLU A N 1
ATOM 12672 C CA . GLU A 1 1585 ? -28.981 -31.011 86.640 1.00 34.44 1627 GLU A CA 1
ATOM 12673 C C . GLU A 1 1585 ? -27.983 -32.042 87.142 1.00 33.89 1627 GLU A C 1
ATOM 12674 O O . GLU A 1 1585 ? -26.841 -31.709 87.479 1.00 34.38 1627 GLU A O 1
ATOM 12680 N N . ARG A 1 1586 ? -28.430 -33.295 87.190 1.00 30.97 1628 ARG A N 1
ATOM 12681 C CA . ARG A 1 1586 ? -27.597 -34.439 87.536 1.00 32.62 1628 ARG A CA 1
ATOM 12682 C C . ARG A 1 1586 ? -27.991 -35.577 86.617 1.00 34.12 1628 ARG A C 1
ATOM 12683 O O . ARG A 1 1586 ? -29.180 -35.872 86.478 1.00 35.62 1628 ARG A O 1
ATOM 12691 N N . LEU A 1 1587 ? -27.003 -36.216 86.004 1.00 35.55 1629 LEU A N 1
ATOM 12692 C CA . LEU A 1 1587 ? -27.233 -37.283 85.043 1.00 36.13 1629 LEU A CA 1
ATOM 12693 C C . LEU A 1 1587 ? -26.543 -38.546 85.536 1.00 36.33 1629 LEU A C 1
ATOM 12694 O O . LEU A 1 1587 ? -25.342 -38.526 85.823 1.00 33.70 1629 LEU A O 1
ATOM 12699 N N . ILE A 1 1588 ? -27.300 -39.638 85.633 1.00 34.63 1630 ILE A N 1
ATOM 12700 C CA . ILE A 1 1588 ? -26.776 -40.931 86.059 1.00 34.02 1630 ILE A CA 1
ATOM 12701 C C . ILE A 1 1588 ? -26.870 -41.885 84.874 1.00 35.28 1630 ILE A C 1
ATOM 12702 O O . ILE A 1 1588 ? -27.964 -42.116 84.342 1.00 28.11 1630 ILE A O 1
ATOM 12707 N N . TRP A 1 1589 ? -25.725 -42.434 84.466 1.00 33.41 1631 TRP A N 1
ATOM 12708 C CA . TRP A 1 1589 ? -25.610 -43.279 83.283 1.00 32.57 1631 TRP A CA 1
ATOM 12709 C C . TRP A 1 1589 ? -25.689 -44.749 83.672 1.00 34.17 1631 TRP A C 1
ATOM 12710 O O . TRP A 1 1589 ? -25.149 -45.155 84.704 1.00 33.88 1631 TRP A O 1
ATOM 12721 N N . ALA A 1 1590 ? -26.363 -45.545 82.844 1.00 33.08 1632 ALA A N 1
ATOM 12722 C CA . ALA A 1 1590 ? -26.418 -46.980 83.090 1.00 35.17 1632 ALA A CA 1
ATOM 12723 C C . ALA A 1 1590 ? -25.052 -47.625 82.863 1.00 40.32 1632 ALA A C 1
ATOM 12724 O O . ALA A 1 1590 ? -24.217 -47.119 82.109 1.00 41.46 1632 ALA A O 1
ATOM 12726 N N . GLY A 1 1591 ? -24.836 -48.768 83.521 1.00 41.69 1633 GLY A N 1
ATOM 12727 C CA . GLY A 1 1591 ? -23.695 -49.619 83.225 1.00 41.12 1633 GLY A CA 1
ATOM 12728 C C . GLY A 1 1591 ? -23.994 -50.566 82.077 1.00 41.89 1633 GLY A C 1
ATOM 12729 O O . GLY A 1 1591 ? -24.692 -50.181 81.135 1.00 43.37 1633 GLY A O 1
ATOM 12730 N N . ASN A 1 1592 ? -23.486 -51.797 82.126 1.00 40.59 1634 ASN A N 1
ATOM 12731 C CA . ASN A 1 1592 ? -23.826 -52.807 81.124 1.00 44.28 1634 ASN A CA 1
ATOM 12732 C C . ASN A 1 1592 ? -23.996 -54.167 81.794 1.00 42.01 1634 ASN A C 1
ATOM 12733 O O . ASN A 1 1592 ? -23.440 -55.182 81.373 1.00 40.15 1634 ASN A O 1
ATOM 12738 N N . THR A 1 1593 ? -24.795 -54.191 82.854 1.00 41.70 1635 THR A N 1
ATOM 12739 C CA . THR A 1 1593 ? -25.166 -55.446 83.476 1.00 39.87 1635 THR A CA 1
ATOM 12740 C C . THR A 1 1593 ? -26.141 -56.209 82.580 1.00 38.73 1635 THR A C 1
ATOM 12741 O O . THR A 1 1593 ? -26.692 -55.675 81.610 1.00 37.28 1635 THR A O 1
ATOM 12745 N N . GLU A 1 1594 ? -26.357 -57.481 82.915 1.00 40.62 1636 GLU A N 1
ATOM 12746 C CA . GLU A 1 1594 ? -27.339 -58.260 82.173 1.00 41.46 1636 GLU A CA 1
ATOM 12747 C C . GLU A 1 1594 ? -28.721 -57.633 82.278 1.00 40.97 1636 GLU A C 1
ATOM 12748 O O . GLU A 1 1594 ? -29.470 -57.606 81.297 1.00 42.02 1636 GLU A O 1
ATOM 12754 N N . ALA A 1 1595 ? -29.072 -57.110 83.459 1.00 41.23 1637 ALA A N 1
ATOM 12755 C CA . ALA A 1 1595 ? -30.399 -56.530 83.646 1.00 39.65 1637 ALA A CA 1
ATOM 12756 C C . ALA A 1 1595 ? -30.577 -55.274 82.809 1.00 39.06 1637 ALA A C 1
ATOM 12757 O O . ALA A 1 1595 ? -31.660 -55.030 82.262 1.00 38.29 1637 ALA A O 1
ATOM 12759 N N . GLU A 1 1596 ? -29.529 -54.459 82.699 1.00 35.11 1638 GLU A N 1
ATOM 12760 C CA . GLU A 1 1596 ? -29.646 -53.242 81.912 1.00 34.23 1638 GLU A CA 1
ATOM 12761 C C . GLU A 1 1596 ? -29.678 -53.560 80.423 1.00 34.26 1638 GLU A C 1
ATOM 12762 O O . GLU A 1 1596 ? -30.436 -52.939 79.669 1.00 34.22 1638 GLU A O 1
ATOM 12768 N N . LYS A 1 1597 ? -28.870 -54.531 79.982 1.00 38.19 1639 LYS A N 1
ATOM 12769 C CA . LYS A 1 1597 ? -28.892 -54.933 78.578 1.00 38.64 1639 LYS A CA 1
ATOM 12770 C C . LYS A 1 1597 ? -30.227 -55.557 78.202 1.00 36.97 1639 LYS A C 1
ATOM 12771 O O . LYS A 1 1597 ? -30.715 -55.359 77.085 1.00 36.41 1639 LYS A O 1
ATOM 12777 N N . ASP A 1 1598 ? -30.813 -56.340 79.112 1.00 40.24 1640 ASP A N 1
ATOM 12778 C CA . ASP A 1 1598 ? -32.141 -56.903 78.896 1.00 40.20 1640 ASP A CA 1
ATOM 12779 C C . ASP A 1 1598 ? -33.195 -55.822 78.707 1.00 38.71 1640 ASP A C 1
ATOM 12780 O O . ASP A 1 1598 ? -34.271 -56.104 78.166 1.00 40.41 1640 ASP A O 1
ATOM 12785 N N . HIS A 1 1599 ? -32.917 -54.597 79.141 1.00 35.77 1641 HIS A N 1
ATOM 12786 C CA . HIS A 1 1599 ? -33.803 -53.469 78.902 1.00 38.11 1641 HIS A CA 1
ATOM 12787 C C . HIS A 1 1599 ? -33.205 -52.472 77.918 1.00 34.28 1641 HIS A C 1
ATOM 12788 O O . HIS A 1 1599 ? -33.750 -51.376 77.743 1.00 31.78 1641 HIS A O 1
ATOM 12795 N N . ASN A 1 1600 ? -32.104 -52.842 77.268 1.00 35.67 1642 ASN A N 1
ATOM 12796 C CA . ASN A 1 1600 ? -31.448 -52.019 76.253 1.00 34.00 1642 ASN A CA 1
ATOM 12797 C C . ASN A 1 1600 ? -31.056 -50.649 76.799 1.00 29.95 1642 ASN A C 1
ATOM 12798 O O . ASN A 1 1600 ? -31.109 -49.640 76.092 1.00 28.94 1642 ASN A O 1
ATOM 12803 N N . LEU A 1 1601 ? -30.633 -50.617 78.062 1.00 26.06 1643 LEU A N 1
ATOM 12804 C CA . LEU A 1 1601 ? -30.275 -49.371 78.727 1.00 26.16 1643 LEU A CA 1
ATOM 12805 C C . LEU A 1 1601 ? -28.783 -49.058 78.691 1.00 28.83 1643 LEU A C 1
ATOM 12806 O O . LEU A 1 1601 ? -28.408 -47.920 78.996 1.00 27.05 1643 LEU A O 1
ATOM 12811 N N . ALA A 1 1602 ? -27.932 -50.023 78.336 1.00 31.02 1644 ALA A N 1
ATOM 12812 C CA . ALA A 1 1602 ? -26.485 -49.811 78.331 1.00 36.82 1644 ALA A CA 1
ATOM 12813 C C . ALA A 1 1602 ? -26.122 -48.529 77.597 1.00 39.37 1644 ALA A C 1
ATOM 12814 O O . ALA A 1 1602 ? -26.549 -48.309 76.460 1.00 40.60 1644 ALA A O 1
ATOM 12816 N N . GLY A 1 1603 ? -25.366 -47.663 78.275 1.00 40.12 1645 GLY A N 1
ATOM 12817 C CA . GLY A 1 1603 ? -24.941 -46.401 77.711 1.00 42.94 1645 GLY A CA 1
ATOM 12818 C C . GLY A 1 1603 ? -25.965 -45.288 77.755 1.00 45.98 1645 GLY A C 1
ATOM 12819 O O . GLY A 1 1603 ? -25.634 -44.153 77.390 1.00 47.19 1645 GLY A O 1
ATOM 12820 N N . GLN A 1 1604 ? -27.195 -45.563 78.178 1.00 41.19 1646 GLN A N 1
ATOM 12821 C CA . GLN A 1 1604 ? -28.198 -44.518 78.277 1.00 38.28 1646 GLN A CA 1
ATOM 12822 C C . GLN A 1 1604 ? -28.097 -43.789 79.615 1.00 36.52 1646 GLN A C 1
ATOM 12823 O O . GLN A 1 1604 ? -27.529 -44.289 80.590 1.00 35.17 1646 GLN A O 1
ATOM 12829 N N . CYS A 1 1605 ? -28.653 -42.582 79.643 1.00 35.47 1647 CYS A N 1
ATOM 12830 C CA . CYS A 1 1605 ? -28.868 -41.865 80.893 1.00 34.92 1647 CYS A CA 1
ATOM 12831 C C . CYS A 1 1605 ? -30.188 -42.354 81.488 1.00 37.77 1647 CYS A C 1
ATOM 12832 O O . CYS A 1 1605 ? -31.267 -42.031 80.977 1.00 40.31 1647 CYS A O 1
ATOM 12835 N N . VAL A 1 1606 ? -30.106 -43.152 82.552 1.00 34.55 1648 VAL A N 1
ATOM 12836 C CA . VAL A 1 1606 ? -31.292 -43.809 83.092 1.00 34.25 1648 VAL A CA 1
ATOM 12837 C C . VAL A 1 1606 ? -32.054 -42.925 84.071 1.00 34.88 1648 VAL A C 1
ATOM 12838 O O . VAL A 1 1606 ? -33.263 -43.102 84.245 1.00 38.03 1648 VAL A O 1
ATOM 12842 N N . ARG A 1 1607 ? -31.378 -41.983 84.722 1.00 35.65 1649 ARG A N 1
ATOM 12843 C CA . ARG A 1 1607 ? -32.029 -41.029 85.611 1.00 31.90 1649 ARG A CA 1
ATOM 12844 C C . ARG A 1 1607 ? -31.434 -39.659 85.349 1.00 30.67 1649 ARG A C 1
ATOM 12845 O O . ARG A 1 1607 ? -30.209 -39.504 85.334 1.00 33.74 1649 ARG A O 1
ATOM 12853 N N . HIS A 1 1608 ? -32.300 -38.674 85.133 1.00 29.06 1650 HIS A N 1
ATOM 12854 C CA . HIS A 1 1608 ? -31.887 -37.318 84.788 1.00 31.31 1650 HIS A CA 1
ATOM 12855 C C . HIS A 1 1608 ? -32.658 -36.334 85.662 1.00 35.96 1650 HIS A C 1
ATOM 12856 O O . HIS A 1 1608 ? -33.824 -36.033 85.383 1.00 38.39 1650 HIS A O 1
ATOM 12863 N N . TYR A 1 1609 ? -32.009 -35.841 86.717 1.00 32.77 1651 TYR A N 1
ATOM 12864 C CA . TYR A 1 1609 ? -32.568 -34.776 87.539 1.00 31.19 1651 TYR A CA 1
ATOM 12865 C C . TYR A 1 1609 ? -32.329 -33.439 86.850 1.00 34.83 1651 TYR A C 1
ATOM 12866 O O . TYR A 1 1609 ? -31.218 -33.168 86.392 1.00 36.39 1651 TYR A O 1
ATOM 12875 N N . ASP A 1 1610 ? -33.360 -32.607 86.757 1.00 35.86 1652 ASP A N 1
ATOM 12876 C CA . ASP A 1 1610 ? -33.219 -31.332 86.057 1.00 34.33 1652 ASP A CA 1
ATOM 12877 C C . ASP A 1 1610 ? -33.918 -30.239 86.862 1.00 33.72 1652 ASP A C 1
ATOM 12878 O O . ASP A 1 1610 ? -34.119 -30.351 88.075 1.00 30.52 1652 ASP A O 1
ATOM 12883 N N . THR A 1 1611 ? -34.259 -29.159 86.190 1.00 33.96 1653 THR A N 1
ATOM 12884 C CA . THR A 1 1611 ? -34.814 -27.956 86.840 1.00 33.32 1653 THR A CA 1
ATOM 12885 C C . THR A 1 1611 ? -36.255 -28.126 87.318 1.00 34.22 1653 THR A C 1
ATOM 12886 O O . THR A 1 1611 ? -36.733 -27.217 87.947 1.00 33.60 1653 THR A O 1
ATOM 12890 N N . ALA A 1 1612 ? -36.878 -29.253 87.034 1.00 33.34 1654 ALA A N 1
ATOM 12891 C CA . ALA A 1 1612 ? -38.294 -29.412 87.391 1.00 43.73 1654 ALA A CA 1
ATOM 12892 C C . ALA A 1 1612 ? -38.515 -30.715 88.150 1.00 35.94 1654 ALA A C 1
ATOM 12893 O O . ALA A 1 1612 ? -39.585 -30.897 88.676 1.00 29.57 1654 ALA A O 1
ATOM 12895 N N . GLY A 1 1613 ? -37.517 -31.588 88.156 1.00 32.90 1655 GLY A N 1
ATOM 12896 C CA . GLY A 1 1613 ? -37.691 -32.887 88.805 1.00 33.59 1655 GLY A CA 1
ATOM 12897 C C . GLY A 1 1613 ? -36.737 -33.924 88.276 1.00 33.42 1655 GLY A C 1
ATOM 12898 O O . GLY A 1 1613 ? -35.574 -33.624 88.118 1.00 34.97 1655 GLY A O 1
ATOM 12899 N N . VAL A 1 1614 ? -37.237 -35.115 88.025 1.00 30.22 1656 VAL A N 1
ATOM 12900 C CA . VAL A 1 1614 ? -36.367 -36.187 87.573 1.00 33.28 1656 VAL A CA 1
ATOM 12901 C C . VAL A 1 1614 ? -37.130 -37.028 86.568 1.00 31.91 1656 VAL A C 1
ATOM 12902 O O . VAL A 1 1614 ? -38.334 -37.271 86.725 1.00 28.24 1656 VAL A O 1
ATOM 12906 N N . THR A 1 1615 ? -36.431 -37.442 85.515 1.00 27.23 1657 THR A N 1
ATOM 12907 C CA . THR A 1 1615 ? -36.975 -38.327 84.501 1.00 30.86 1657 THR A CA 1
ATOM 12908 C C . THR A 1 1615 ? -36.171 -39.615 84.498 1.00 30.19 1657 THR A C 1
ATOM 12909 O O . THR A 1 1615 ? -34.940 -39.581 84.390 1.00 35.53 1657 THR A O 1
ATOM 12913 N N . ARG A 1 1616 ? -36.863 -40.743 84.625 1.00 28.11 1658 ARG A N 1
ATOM 12914 C CA . ARG A 1 1616 ? -36.234 -42.054 84.696 1.00 33.07 1658 ARG A CA 1
ATOM 12915 C C . ARG A 1 1616 ? -36.584 -42.874 83.461 1.00 37.08 1658 ARG A C 1
ATOM 12916 O O . ARG A 1 1616 ? -37.761 -43.047 83.130 1.00 39.15 1658 ARG A O 1
ATOM 12924 N N . LEU A 1 1617 ? -35.558 -43.372 82.785 1.00 36.57 1659 LEU A N 1
ATOM 12925 C CA . LEU A 1 1617 ? -35.715 -44.191 81.593 1.00 35.37 1659 LEU A CA 1
ATOM 12926 C C . LEU A 1 1617 ? -35.549 -45.646 82.003 1.00 35.17 1659 LEU A C 1
ATOM 12927 O O . LEU A 1 1617 ? -34.517 -46.021 82.570 1.00 35.85 1659 LEU A O 1
ATOM 12932 N N . GLU A 1 1618 ? -36.561 -46.462 81.720 1.00 27.59 1660 GLU A N 1
ATOM 12933 C CA . GLU A 1 1618 ? -36.620 -47.810 82.251 1.00 31.33 1660 GLU A CA 1
ATOM 12934 C C . GLU A 1 1618 ? -36.565 -48.912 81.208 1.00 30.27 1660 GLU A C 1
ATOM 12935 O O . GLU A 1 1618 ? -36.242 -50.047 81.570 1.00 30.82 1660 GLU A O 1
ATOM 12941 N N . SER A 1 1619 ? -36.878 -48.631 79.943 1.00 29.62 1661 SER A N 1
ATOM 12942 C CA . SER A 1 1619 ? -36.963 -49.698 78.952 1.00 33.84 1661 SER A CA 1
ATOM 12943 C C . SER A 1 1619 ? -36.866 -49.103 77.552 1.00 33.55 1661 SER A C 1
ATOM 12944 O O . SER A 1 1619 ? -37.589 -48.156 77.225 1.00 34.49 1661 SER A O 1
ATOM 12947 N N . LEU A 1 1620 ? -35.974 -49.648 76.732 1.00 35.89 1662 LEU A N 1
ATOM 12948 C CA . LEU A 1 1620 ? -35.850 -49.238 75.338 1.00 31.95 1662 LEU A CA 1
ATOM 12949 C C . LEU A 1 1620 ? -36.160 -50.419 74.427 1.00 28.70 1662 LEU A C 1
ATOM 12950 O O . LEU A 1 1620 ? -36.023 -51.582 74.818 1.00 27.91 1662 LEU A O 1
ATOM 12955 N N . SER A 1 1621 ? -36.585 -50.110 73.199 1.00 26.18 1663 SER A N 1
ATOM 12956 C CA . SER A 1 1621 ? -36.881 -51.140 72.216 1.00 28.56 1663 SER A CA 1
ATOM 12957 C C . SER A 1 1621 ? -35.601 -51.566 71.494 1.00 31.42 1663 SER A C 1
ATOM 12958 O O . SER A 1 1621 ? -34.534 -50.977 71.672 1.00 31.15 1663 SER A O 1
ATOM 12961 N N . LEU A 1 1622 ? -35.722 -52.589 70.642 1.00 33.66 1664 LEU A N 1
ATOM 12962 C CA . LEU A 1 1622 ? -34.639 -52.952 69.732 1.00 33.40 1664 LEU A CA 1
ATOM 12963 C C . LEU A 1 1622 ? -34.266 -51.822 68.781 1.00 35.11 1664 LEU A C 1
ATOM 12964 O O . LEU A 1 1622 ? -33.138 -51.809 68.272 1.00 40.79 1664 LEU A O 1
ATOM 12969 N N . THR A 1 1623 ? -35.176 -50.881 68.519 1.00 32.57 1665 THR A N 1
ATOM 12970 C CA . THR A 1 1623 ? -34.913 -49.778 67.600 1.00 35.33 1665 THR A CA 1
ATOM 12971 C C . THR A 1 1623 ? -34.483 -48.504 68.315 1.00 33.08 1665 THR A C 1
ATOM 12972 O O . THR A 1 1623 ? -34.366 -47.452 67.676 1.00 30.96 1665 THR A O 1
ATOM 12976 N N . GLY A 1 1624 ? -34.247 -48.570 69.623 1.00 35.06 1666 GLY A N 1
ATOM 12977 C CA . GLY A 1 1624 ? -33.808 -47.403 70.356 1.00 34.66 1666 GLY A CA 1
ATOM 12978 C C . GLY A 1 1624 ? -34.899 -46.451 70.789 1.00 35.74 1666 GLY A C 1
ATOM 12979 O O . GLY A 1 1624 ? -34.586 -45.322 71.177 1.00 36.14 1666 GLY A O 1
ATOM 12980 N N . THR A 1 1625 ? -36.166 -46.861 70.737 1.00 37.17 1667 THR A N 1
ATOM 12981 C CA . THR A 1 1625 ? -37.269 -46.025 71.192 1.00 35.33 1667 THR A CA 1
ATOM 12982 C C . THR A 1 1625 ? -37.641 -46.368 72.637 1.00 32.85 1667 THR A C 1
ATOM 12983 O O . THR A 1 1625 ? -37.333 -47.450 73.142 1.00 30.66 1667 THR A O 1
ATOM 12987 N N . VAL A 1 1626 ? -38.338 -45.439 73.288 1.00 32.68 1668 VAL A N 1
ATOM 12988 C CA . VAL A 1 1626 ? -38.616 -45.520 74.721 1.00 31.10 1668 VAL A CA 1
ATOM 12989 C C . VAL A 1 1626 ? -39.912 -46.293 74.947 1.00 30.08 1668 VAL A C 1
ATOM 12990 O O . VAL A 1 1626 ? -40.998 -45.813 74.621 1.00 37.80 1668 VAL A O 1
ATOM 12994 N N . LEU A 1 1627 ? -39.802 -47.482 75.540 1.00 26.97 1669 LEU A N 1
ATOM 12995 C CA . LEU A 1 1627 ? -40.972 -48.278 75.884 1.00 32.80 1669 LEU A CA 1
ATOM 12996 C C . LEU A 1 1627 ? -41.569 -47.894 77.233 1.00 32.11 1669 LEU A C 1
ATOM 12997 O O . LEU A 1 1627 ? -42.774 -48.084 77.446 1.00 31.22 1669 LEU A O 1
ATOM 13002 N N . SER A 1 1628 ? -40.757 -47.367 78.150 1.00 29.50 1670 SER A N 1
ATOM 13003 C CA . SER A 1 1628 ? -41.247 -46.988 79.470 1.00 32.60 1670 SER A CA 1
ATOM 13004 C C . SER A 1 1628 ? -40.345 -45.903 80.036 1.00 37.22 1670 SER A C 1
ATOM 13005 O O . SER A 1 1628 ? -39.115 -46.064 80.076 1.00 39.73 1670 SER A O 1
ATOM 13008 N N . GLN A 1 1629 ? -40.953 -44.801 80.458 1.00 34.66 1671 GLN A N 1
ATOM 13009 C CA . GLN A 1 1629 ? -40.250 -43.761 81.191 1.00 38.93 1671 GLN A CA 1
ATOM 13010 C C . GLN A 1 1629 ? -41.161 -43.268 82.300 1.00 40.66 1671 GLN A C 1
ATOM 13011 O O . GLN A 1 1629 ? -42.366 -43.537 82.308 1.00 40.37 1671 GLN A O 1
ATOM 13017 N N . SER A 1 1630 ? -40.577 -42.530 83.233 1.00 39.94 1672 SER A N 1
ATOM 13018 C CA . SER A 1 1630 ? -41.342 -41.981 84.335 1.00 39.53 1672 SER A CA 1
ATOM 13019 C C . SER A 1 1630 ? -40.805 -40.603 84.683 1.00 40.55 1672 SER A C 1
ATOM 13020 O O . SER A 1 1630 ? -39.623 -40.294 84.477 1.00 35.13 1672 SER A O 1
ATOM 13023 N N . SER A 1 1631 ? -41.704 -39.775 85.200 1.00 34.23 1673 SER A N 1
ATOM 13024 C CA . SER A 1 1631 ? -41.410 -38.408 85.577 1.00 31.70 1673 SER A CA 1
ATOM 13025 C C . SER A 1 1631 ? -41.912 -38.177 86.989 1.00 34.77 1673 SER A C 1
ATOM 13026 O O . SER A 1 1631 ? -42.988 -38.655 87.369 1.00 38.01 1673 SER A O 1
ATOM 13029 N N . GLN A 1 1632 ? -41.118 -37.452 87.763 1.00 33.99 1674 GLN A N 1
ATOM 13030 C CA . GLN A 1 1632 ? -41.500 -37.033 89.098 1.00 35.89 1674 GLN A CA 1
ATOM 13031 C C . GLN A 1 1632 ? -41.060 -35.588 89.235 1.00 36.26 1674 GLN A C 1
ATOM 13032 O O . GLN A 1 1632 ? -39.926 -35.252 88.874 1.00 36.91 1674 GLN A O 1
ATOM 13038 N N . LEU A 1 1633 ? -41.958 -34.738 89.709 1.00 29.20 1675 LEU A N 1
ATOM 13039 C CA . LEU A 1 1633 ? -41.719 -33.304 89.771 1.00 30.24 1675 LEU A CA 1
ATOM 13040 C C . LEU A 1 1633 ? -41.352 -32.871 91.183 1.00 36.00 1675 LEU A C 1
ATOM 13041 O O . LEU A 1 1633 ? -41.839 -33.426 92.172 1.00 36.26 1675 LEU A O 1
ATOM 13046 N N . LEU A 1 1634 ? -40.495 -31.856 91.261 1.00 36.46 1676 LEU A N 1
ATOM 13047 C CA . LEU A 1 1634 ? -40.199 -31.214 92.531 1.00 37.38 1676 LEU A CA 1
ATOM 13048 C C . LEU A 1 1634 ? -41.482 -30.705 93.173 1.00 35.87 1676 LEU A C 1
ATOM 13049 O O . LEU A 1 1634 ? -42.437 -30.322 92.492 1.00 32.92 1676 LEU A O 1
ATOM 13054 N N . ILE A 1 1635 ? -41.510 -30.711 94.503 1.00 37.84 1677 ILE A N 1
ATOM 13055 C CA . ILE A 1 1635 ? -42.596 -30.028 95.183 1.00 42.41 1677 ILE A CA 1
ATOM 13056 C C . ILE A 1 1635 ? -42.455 -28.531 94.930 1.00 42.78 1677 ILE A C 1
ATOM 13057 O O . ILE A 1 1635 ? -41.348 -28.013 94.728 1.00 40.53 1677 ILE A O 1
ATOM 13062 N N . ASP A 1 1636 ? -43.591 -27.832 94.895 1.00 44.92 1678 ASP A N 1
ATOM 13063 C CA . ASP A 1 1636 ? -43.606 -26.468 94.375 1.00 45.80 1678 ASP A CA 1
ATOM 13064 C C . ASP A 1 1636 ? -42.720 -25.513 95.161 1.00 48.26 1678 ASP A C 1
ATOM 13065 O O . ASP A 1 1636 ? -42.274 -24.503 94.604 1.00 47.38 1678 ASP A O 1
ATOM 13070 N N . THR A 1 1637 ? -42.437 -25.814 96.423 1.00 47.15 1679 THR A N 1
ATOM 13071 C CA . THR A 1 1637 ? -41.730 -24.886 97.291 1.00 48.65 1679 THR A CA 1
ATOM 13072 C C . THR A 1 1637 ? -40.212 -25.024 97.238 1.00 50.55 1679 THR A C 1
ATOM 13073 O O . THR A 1 1637 ? -39.518 -24.228 97.883 1.00 52.85 1679 THR A O 1
ATOM 13077 N N . GLN A 1 1638 ? -39.672 -25.993 96.499 1.00 49.00 1680 GLN A N 1
ATOM 13078 C CA . GLN A 1 1638 ? -38.234 -26.252 96.491 1.00 49.87 1680 GLN A CA 1
ATOM 13079 C C . GLN A 1 1638 ? -37.639 -25.918 95.132 1.00 48.84 1680 GLN A C 1
ATOM 13080 O O . GLN A 1 1638 ? -38.195 -26.289 94.092 1.00 47.95 1680 GLN A O 1
ATOM 13086 N N . GLU A 1 1639 ? -36.512 -25.217 95.150 1.00 50.61 1681 GLU A N 1
ATOM 13087 C CA . GLU A 1 1639 ? -35.714 -25.008 93.954 1.00 50.40 1681 GLU A CA 1
ATOM 13088 C C . GLU A 1 1639 ? -34.800 -26.204 93.727 1.00 44.16 1681 GLU A C 1
ATOM 13089 O O . GLU A 1 1639 ? -34.362 -26.865 94.671 1.00 42.05 1681 GLU A O 1
ATOM 13095 N N . ALA A 1 1640 ? -34.519 -26.487 92.460 1.00 41.07 1682 ALA A N 1
ATOM 13096 C CA . ALA A 1 1640 ? -33.656 -27.613 92.146 1.00 39.58 1682 ALA A CA 1
ATOM 13097 C C . ALA A 1 1640 ? -32.261 -27.361 92.700 1.00 41.49 1682 ALA A C 1
ATOM 13098 O O . ALA A 1 1640 ? -31.652 -26.321 92.431 1.00 44.69 1682 ALA A O 1
ATOM 13100 N N . ASN A 1 1641 ? -31.772 -28.301 93.504 1.00 39.05 1683 ASN A N 1
ATOM 13101 C CA . ASN A 1 1641 ? -30.429 -28.213 94.057 1.00 45.20 1683 ASN A CA 1
ATOM 13102 C C . ASN A 1 1641 ? -29.937 -29.605 94.425 1.00 45.48 1683 ASN A C 1
ATOM 13103 O O . ASN A 1 1641 ? -29.946 -29.990 95.598 1.00 44.60 1683 ASN A O 1
ATOM 13108 N N . TRP A 1 1642 ? -29.512 -30.369 93.422 1.00 42.73 1684 TRP A N 1
ATOM 13109 C CA . TRP A 1 1642 ? -29.115 -31.760 93.620 1.00 42.92 1684 TRP A CA 1
ATOM 13110 C C . TRP A 1 1642 ? -27.672 -31.841 94.126 1.00 45.79 1684 TRP A C 1
ATOM 13111 O O . TRP A 1 1642 ? -26.787 -32.412 93.494 1.00 45.64 1684 TRP A O 1
ATOM 13122 N N . THR A 1 1643 ? -27.455 -31.260 95.303 1.00 51.22 1685 THR A N 1
ATOM 13123 C CA . THR A 1 1643 ? -26.136 -31.205 95.912 1.00 54.43 1685 THR A CA 1
ATOM 13124 C C . THR A 1 1643 ? -25.804 -32.524 96.612 1.00 55.15 1685 THR A C 1
ATOM 13125 O O . THR A 1 1643 ? -26.660 -33.388 96.815 1.00 54.68 1685 THR A O 1
ATOM 13129 N N . GLY A 1 1644 ? -24.532 -32.671 96.984 1.00 56.08 1686 GLY A N 1
ATOM 13130 C CA . GLY A 1 1644 ? -24.099 -33.861 97.690 1.00 53.81 1686 GLY A CA 1
ATOM 13131 C C . GLY A 1 1644 ? -24.060 -35.084 96.784 1.00 52.82 1686 GLY A C 1
ATOM 13132 O O . GLY A 1 1644 ? -24.057 -34.992 95.555 1.00 52.57 1686 GLY A O 1
ATOM 13133 N N . ASP A 1 1645 ? -24.042 -36.253 97.423 1.00 54.18 1687 ASP A N 1
ATOM 13134 C CA . ASP A 1 1645 ? -23.974 -37.524 96.713 1.00 58.86 1687 ASP A CA 1
ATOM 13135 C C . ASP A 1 1645 ? -25.164 -38.442 96.962 1.00 60.21 1687 ASP A C 1
ATOM 13136 O O . ASP A 1 1645 ? -25.551 -39.178 96.051 1.00 56.71 1687 ASP A O 1
ATOM 13141 N N . ASN A 1 1646 ? -25.745 -38.429 98.162 1.00 65.94 1688 ASN A N 1
ATOM 13142 C CA . ASN A 1 1646 ? -26.859 -39.319 98.469 1.00 68.04 1688 ASN A CA 1
ATOM 13143 C C . ASN A 1 1646 ? -28.071 -38.948 97.622 1.00 70.57 1688 ASN A C 1
ATOM 13144 O O . ASN A 1 1646 ? -28.567 -37.820 97.691 1.00 75.04 1688 ASN A O 1
ATOM 13149 N N . GLU A 1 1647 ? -28.545 -39.904 96.823 1.00 66.70 1689 GLU A N 1
ATOM 13150 C CA . GLU A 1 1647 ? -29.716 -39.688 95.982 1.00 61.79 1689 GLU A CA 1
ATOM 13151 C C . GLU A 1 1647 ? -30.997 -39.509 96.793 1.00 60.95 1689 GLU A C 1
ATOM 13152 O O . GLU A 1 1647 ? -31.963 -38.914 96.290 1.00 62.05 1689 GLU A O 1
ATOM 13158 N N . THR A 1 1648 ? -31.034 -40.001 98.034 1.00 58.07 1690 THR A N 1
ATOM 13159 C CA . THR A 1 1648 ? -32.295 -39.999 98.763 1.00 57.61 1690 THR A CA 1
ATOM 13160 C C . THR A 1 1648 ? -32.640 -38.613 99.288 1.00 54.97 1690 THR A C 1
ATOM 13161 O O . THR A 1 1648 ? -33.824 -38.274 99.398 1.00 53.57 1690 THR A O 1
ATOM 13165 N N . VAL A 1 1649 ? -31.635 -37.784 99.589 1.00 53.55 1691 VAL A N 1
ATOM 13166 C CA . VAL A 1 1649 ? -31.951 -36.404 99.954 1.00 51.69 1691 VAL A CA 1
ATOM 13167 C C . VAL A 1 1649 ? -32.538 -35.672 98.756 1.00 50.06 1691 VAL A C 1
ATOM 13168 O O . VAL A 1 1649 ? -33.336 -34.739 98.915 1.00 49.75 1691 VAL A O 1
ATOM 13172 N N . TRP A 1 1650 ? -32.179 -36.091 97.544 1.00 48.69 1692 TRP A N 1
ATOM 13173 C CA . TRP A 1 1650 ? -32.834 -35.552 96.360 1.00 46.86 1692 TRP A CA 1
ATOM 13174 C C . TRP A 1 1650 ? -34.277 -36.024 96.281 1.00 49.69 1692 TRP A C 1
ATOM 13175 O O . TRP A 1 1650 ? -35.200 -35.213 96.142 1.00 45.15 1692 TRP A O 1
ATOM 13186 N N . GLN A 1 1651 ? -34.490 -37.343 96.372 1.00 55.04 1693 GLN A N 1
ATOM 13187 C CA . GLN A 1 1651 ? -35.850 -37.862 96.260 1.00 57.57 1693 GLN A CA 1
ATOM 13188 C C . GLN A 1 1651 ? -36.757 -37.274 97.333 1.00 55.52 1693 GLN A C 1
ATOM 13189 O O . GLN A 1 1651 ? -37.978 -37.208 97.146 1.00 55.79 1693 GLN A O 1
ATOM 13195 N N . ASN A 1 1652 ? -36.179 -36.816 98.445 1.00 52.67 1694 ASN A N 1
ATOM 13196 C CA . ASN A 1 1652 ? -36.960 -36.127 99.466 1.00 52.61 1694 ASN A CA 1
ATOM 13197 C C . ASN A 1 1652 ? -37.509 -34.787 98.985 1.00 48.91 1694 ASN A C 1
ATOM 13198 O O . ASN A 1 1652 ? -38.447 -34.262 99.593 1.00 46.67 1694 ASN A O 1
ATOM 13203 N N . MET A 1 1653 ? -36.949 -34.222 97.920 1.00 47.83 1695 MET A N 1
ATOM 13204 C CA . MET A 1 1653 ? -37.402 -32.948 97.375 1.00 48.10 1695 MET A CA 1
ATOM 13205 C C . MET A 1 1653 ? -38.507 -33.104 96.338 1.00 42.48 1695 MET A C 1
ATOM 13206 O O . MET A 1 1653 ? -39.014 -32.096 95.835 1.00 41.17 1695 MET A O 1
ATOM 13211 N N . LEU A 1 1654 ? -38.885 -34.333 96.004 1.00 39.29 1696 LEU A N 1
ATOM 13212 C CA . LEU A 1 1654 ? -39.820 -34.596 94.923 1.00 36.48 1696 LEU A CA 1
ATOM 13213 C C . LEU A 1 1654 ? -41.220 -34.880 95.458 1.00 38.04 1696 LEU A C 1
ATOM 13214 O O . LEU A 1 1654 ? -41.398 -35.503 96.511 1.00 33.70 1696 LEU A O 1
ATOM 13219 N N . ALA A 1 1655 ? -42.214 -34.404 94.716 1.00 37.69 1697 ALA A N 1
ATOM 13220 C CA . ALA A 1 1655 ? -43.592 -34.788 94.975 1.00 38.51 1697 ALA A CA 1
ATOM 13221 C C . ALA A 1 1655 ? -43.744 -36.298 94.810 1.00 39.82 1697 ALA A C 1
ATOM 13222 O O . ALA A 1 1655 ? -42.996 -36.945 94.076 1.00 45.30 1697 ALA A O 1
ATOM 13224 N N . ASP A 1 1656 ? -44.736 -36.864 95.501 1.00 38.35 1698 ASP A N 1
ATOM 13225 C CA . ASP A 1 1656 ? -44.837 -38.314 95.567 1.00 42.54 1698 ASP A CA 1
ATOM 13226 C C . ASP A 1 1656 ? -45.476 -38.943 94.329 1.00 39.69 1698 ASP A C 1
ATOM 13227 O O . ASP A 1 1656 ? -45.262 -40.133 94.083 1.00 43.36 1698 ASP A O 1
ATOM 13232 N N . ASP A 1 1657 ? -46.212 -38.185 93.523 1.00 31.06 1699 ASP A N 1
ATOM 13233 C CA . ASP A 1 1657 ? -46.790 -38.758 92.313 1.00 38.03 1699 ASP A CA 1
ATOM 13234 C C . ASP A 1 1657 ? -45.701 -39.090 91.291 1.00 37.11 1699 ASP A C 1
ATOM 13235 O O . ASP A 1 1657 ? -44.822 -38.268 91.003 1.00 34.07 1699 ASP A O 1
ATOM 13240 N N . ILE A 1 1658 ? -45.752 -40.305 90.749 1.00 37.70 1700 ILE A N 1
ATOM 13241 C CA . ILE A 1 1658 ? -44.873 -40.726 89.663 1.00 35.63 1700 ILE A CA 1
ATOM 13242 C C . ILE A 1 1658 ? -45.721 -40.930 88.414 1.00 36.26 1700 ILE A C 1
ATOM 13243 O O . ILE A 1 1658 ? -46.743 -41.628 88.457 1.00 37.20 1700 ILE A O 1
ATOM 13248 N N . TYR A 1 1659 ? -45.293 -40.331 87.304 1.00 27.47 1701 TYR A N 1
ATOM 13249 C CA . TYR A 1 1659 ? -46.049 -40.337 86.055 1.00 28.61 1701 TYR A CA 1
ATOM 13250 C C . TYR A 1 1659 ? -45.320 -41.219 85.054 1.00 29.87 1701 TYR A C 1
ATOM 13251 O O . TYR A 1 1659 ? -44.233 -40.864 84.580 1.00 27.46 1701 TYR A O 1
ATOM 13260 N N . THR A 1 1660 ? -45.917 -42.361 84.735 1.00 29.31 1702 THR A N 1
ATOM 13261 C CA . THR A 1 1660 ? -45.286 -43.379 83.908 1.00 31.31 1702 THR A CA 1
ATOM 13262 C C . THR A 1 1660 ? -46.001 -43.446 82.570 1.00 29.79 1702 THR A C 1
ATOM 13263 O O . THR A 1 1660 ? -47.227 -43.600 82.522 1.00 32.35 1702 THR A O 1
ATOM 13267 N N . THR A 1 1661 ? -45.240 -43.331 81.494 1.00 24.96 1703 THR A N 1
ATOM 13268 C CA . THR A 1 1661 ? -45.768 -43.440 80.145 1.00 28.35 1703 THR A CA 1
ATOM 13269 C C . THR A 1 1661 ? -45.148 -44.670 79.499 1.00 30.83 1703 THR A C 1
ATOM 13270 O O . THR A 1 1661 ? -43.923 -44.842 79.530 1.00 32.43 1703 THR A O 1
ATOM 13274 N N . LEU A 1 1662 ? -46.000 -45.542 78.972 1.00 30.14 1704 LEU A N 1
ATOM 13275 C CA . LEU A 1 1662 ? -45.597 -46.771 78.306 1.00 32.71 1704 LEU A CA 1
ATOM 13276 C C . LEU A 1 1662 ? -45.905 -46.669 76.820 1.00 33.29 1704 LEU A C 1
ATOM 13277 O O . LEU A 1 1662 ? -46.924 -46.098 76.427 1.00 31.80 1704 LEU A O 1
ATOM 13282 N N . SER A 1 1663 ? -45.021 -47.231 75.994 1.00 34.04 1705 SER A N 1
ATOM 13283 C CA . SER A 1 1663 ? -45.202 -47.192 74.550 1.00 32.30 1705 SER A CA 1
ATOM 13284 C C . SER A 1 1663 ? -44.791 -48.516 73.916 1.00 32.80 1705 SER A C 1
ATOM 13285 O O . SER A 1 1663 ? -43.977 -49.266 74.463 1.00 30.72 1705 SER A O 1
ATOM 13288 N N . THR A 1 1664 ? -45.397 -48.804 72.762 1.00 33.93 1706 THR A N 1
ATOM 13289 C CA . THR A 1 1664 ? -44.997 -49.896 71.884 1.00 32.21 1706 THR A CA 1
ATOM 13290 C C . THR A 1 1664 ? -44.774 -49.336 70.483 1.00 31.15 1706 THR A C 1
ATOM 13291 O O . THR A 1 1664 ? -45.430 -48.373 70.073 1.00 35.02 1706 THR A O 1
ATOM 13295 N N . PHE A 1 1665 ? -43.843 -49.939 69.746 1.00 28.77 1707 PHE A N 1
ATOM 13296 C CA . PHE A 1 1665 ? -43.453 -49.447 68.432 1.00 28.75 1707 PHE A CA 1
ATOM 13297 C C . PHE A 1 1665 ? -43.429 -50.605 67.445 1.00 30.60 1707 PHE A C 1
ATOM 13298 O O . PHE A 1 1665 ? -43.382 -51.775 67.842 1.00 28.44 1707 PHE A O 1
ATOM 13306 N N . ASP A 1 1666 ? -43.471 -50.276 66.146 1.00 27.78 1708 ASP A N 1
ATOM 13307 C CA . ASP A 1 1666 ? -43.322 -51.307 65.131 1.00 28.63 1708 ASP A CA 1
ATOM 13308 C C . ASP A 1 1666 ? -41.837 -51.519 64.830 1.00 31.52 1708 ASP A C 1
ATOM 13309 O O . ASP A 1 1666 ? -40.965 -50.864 65.403 1.00 31.08 1708 ASP A O 1
ATOM 13314 N N . ALA A 1 1667 ? -41.543 -52.444 63.912 1.00 32.41 1709 ALA A N 1
ATOM 13315 C CA . ALA A 1 1667 ? -40.154 -52.809 63.634 1.00 29.57 1709 ALA A CA 1
ATOM 13316 C C . ALA A 1 1667 ? -39.346 -51.677 63.002 1.00 32.84 1709 ALA A C 1
ATOM 13317 O O . ALA A 1 1667 ? -38.110 -51.758 62.983 1.00 39.05 1709 ALA A O 1
ATOM 13319 N N . THR A 1 1668 ? -39.997 -50.630 62.490 1.00 30.64 1710 THR A N 1
ATOM 13320 C CA . THR A 1 1668 ? -39.304 -49.466 61.947 1.00 31.44 1710 THR A CA 1
ATOM 13321 C C . THR A 1 1668 ? -39.171 -48.335 62.958 1.00 30.07 1710 THR A C 1
ATOM 13322 O O . THR A 1 1668 ? -38.656 -47.268 62.610 1.00 32.53 1710 THR A O 1
ATOM 13326 N N . GLY A 1 1669 ? -39.617 -48.537 64.194 1.00 26.53 1711 GLY A N 1
ATOM 13327 C CA . GLY A 1 1669 ? -39.527 -47.505 65.205 1.00 27.80 1711 GLY A CA 1
ATOM 13328 C C . GLY A 1 1669 ? -40.691 -46.542 65.256 1.00 33.82 1711 GLY A C 1
ATOM 13329 O O . GLY A 1 1669 ? -40.617 -45.550 65.990 1.00 38.01 1711 GLY A O 1
ATOM 13330 N N . ALA A 1 1670 ? -41.762 -46.793 64.506 1.00 30.85 1712 ALA A N 1
ATOM 13331 C CA . ALA A 1 1670 ? -42.930 -45.926 64.565 1.00 30.86 1712 ALA A CA 1
ATOM 13332 C C . ALA A 1 1670 ? -43.815 -46.322 65.735 1.00 30.92 1712 ALA A C 1
ATOM 13333 O O . ALA A 1 1670 ? -43.973 -47.510 66.036 1.00 29.21 1712 ALA A O 1
ATOM 13335 N N . LEU A 1 1671 ? -44.401 -45.317 66.385 1.00 34.24 1713 LEU A N 1
ATOM 13336 C CA . LEU A 1 1671 ? -45.258 -45.559 67.538 1.00 34.81 1713 LEU A CA 1
ATOM 13337 C C . LEU A 1 1671 ? -46.490 -46.366 67.145 1.00 32.19 1713 LEU A C 1
ATOM 13338 O O . LEU A 1 1671 ? -47.187 -46.039 66.178 1.00 33.95 1713 LEU A O 1
ATOM 13343 N N . LEU A 1 1672 ? -46.751 -47.429 67.900 1.00 29.08 1714 LEU A N 1
ATOM 13344 C CA . LEU A 1 1672 ? -47.939 -48.248 67.731 1.00 30.30 1714 LEU A CA 1
ATOM 13345 C C . LEU A 1 1672 ? -48.979 -48.000 68.813 1.00 33.64 1714 LEU A C 1
ATOM 13346 O O . LEU A 1 1672 ? -50.164 -47.834 68.506 1.00 36.88 1714 LEU A O 1
ATOM 13351 N N . THR A 1 1673 ? -48.573 -47.988 70.082 1.00 31.87 1715 THR A N 1
ATOM 13352 C CA . THR A 1 1673 ? -49.469 -47.659 71.182 1.00 29.75 1715 THR A CA 1
ATOM 13353 C C . THR A 1 1673 ? -48.716 -46.803 72.193 1.00 29.79 1715 THR A C 1
ATOM 13354 O O . THR A 1 1673 ? -47.482 -46.819 72.256 1.00 30.87 1715 THR A O 1
ATOM 13358 N N . GLN A 1 1674 ? -49.472 -46.040 72.979 1.00 28.27 1716 GLN A N 1
ATOM 13359 C CA . GLN A 1 1674 ? -48.886 -45.202 74.019 1.00 31.95 1716 GLN A CA 1
ATOM 13360 C C . GLN A 1 1674 ? -49.900 -45.038 75.139 1.00 35.86 1716 GLN A C 1
ATOM 13361 O O . GLN A 1 1674 ? -50.952 -44.425 74.932 1.00 32.72 1716 GLN A O 1
ATOM 13367 N N . THR A 1 1675 ? -49.575 -45.577 76.315 1.00 34.14 1717 THR A N 1
ATOM 13368 C CA . THR A 1 1675 ? -50.419 -45.484 77.501 1.00 31.99 1717 THR A CA 1
ATOM 13369 C C . THR A 1 1675 ? -49.940 -44.315 78.355 1.00 30.83 1717 THR A C 1
ATOM 13370 O O . THR A 1 1675 ? -48.780 -44.291 78.779 1.00 28.16 1717 THR A O 1
ATOM 13374 N N . ASP A 1 1676 ? -50.828 -43.356 78.618 1.00 29.46 1718 ASP A N 1
ATOM 13375 C CA . ASP A 1 1676 ? -50.417 -42.178 79.363 1.00 30.60 1718 ASP A CA 1
ATOM 13376 C C . ASP A 1 1676 ? -50.373 -42.487 80.860 1.00 33.46 1718 ASP A C 1
ATOM 13377 O O . ASP A 1 1676 ? -50.720 -43.584 81.312 1.00 32.16 1718 ASP A O 1
ATOM 13382 N N . ALA A 1 1677 ? -49.963 -41.485 81.640 1.00 31.11 1719 ALA A N 1
ATOM 13383 C CA . ALA A 1 1677 ? -49.740 -41.675 83.065 1.00 31.25 1719 ALA A CA 1
ATOM 13384 C C . ALA A 1 1677 ? -51.018 -41.980 83.832 1.00 31.97 1719 ALA A C 1
ATOM 13385 O O . ALA A 1 1677 ? -50.932 -42.363 84.999 1.00 34.47 1719 ALA A O 1
ATOM 13387 N N . LYS A 1 1678 ? -52.193 -41.828 83.218 1.00 30.81 1720 LYS A N 1
ATOM 13388 C CA . LYS A 1 1678 ? -53.447 -42.205 83.859 1.00 31.90 1720 LYS A CA 1
ATOM 13389 C C . LYS A 1 1678 ? -54.070 -43.445 83.230 1.00 33.01 1720 LYS A C 1
ATOM 13390 O O . LYS A 1 1678 ? -55.250 -43.715 83.453 1.00 33.50 1720 LYS A O 1
ATOM 13396 N N . GLY A 1 1679 ? -53.314 -44.196 82.432 1.00 30.54 1721 GLY A N 1
ATOM 13397 C CA . GLY A 1 1679 ? -53.802 -45.453 81.907 1.00 30.81 1721 GLY A CA 1
ATOM 13398 C C . GLY A 1 1679 ? -54.584 -45.376 80.613 1.00 32.89 1721 GLY A C 1
ATOM 13399 O O . GLY A 1 1679 ? -55.122 -46.403 80.175 1.00 27.05 1721 GLY A O 1
ATOM 13400 N N . ASN A 1 1680 ? -54.668 -44.207 79.984 1.00 32.53 1722 ASN A N 1
ATOM 13401 C CA . ASN A 1 1680 ? -55.377 -44.087 78.715 1.00 30.47 1722 ASN A CA 1
ATOM 13402 C C . ASN A 1 1680 ? -54.472 -44.508 77.563 1.00 33.34 1722 ASN A C 1
ATOM 13403 O O . ASN A 1 1680 ? -53.292 -44.139 77.505 1.00 29.75 1722 ASN A O 1
ATOM 13408 N N . ILE A 1 1681 ? -55.032 -45.289 76.646 1.00 32.50 1723 ILE A N 1
ATOM 13409 C CA . ILE A 1 1681 ? -54.261 -45.950 75.601 1.00 34.90 1723 ILE A CA 1
ATOM 13410 C C . ILE A 1 1681 ? -54.654 -45.356 74.258 1.00 33.77 1723 ILE A C 1
ATOM 13411 O O . ILE A 1 1681 ? -55.832 -45.394 73.866 1.00 33.63 1723 ILE A O 1
ATOM 13416 N N . GLN A 1 1682 ? -53.674 -44.788 73.569 1.00 30.85 1724 GLN A N 1
ATOM 13417 C CA . GLN A 1 1682 ? -53.803 -44.415 72.170 1.00 31.18 1724 GLN A CA 1
ATOM 13418 C C . GLN A 1 1682 ? -53.181 -45.508 71.318 1.00 29.31 1724 GLN A C 1
ATOM 13419 O O . GLN A 1 1682 ? -52.171 -46.106 71.702 1.00 28.02 1724 GLN A O 1
ATOM 13425 N N . ARG A 1 1683 ? -53.782 -45.765 70.159 1.00 27.39 1725 ARG A N 1
ATOM 13426 C CA . ARG A 1 1683 ? -53.296 -46.787 69.241 1.00 30.93 1725 ARG A CA 1
ATOM 13427 C C . ARG A 1 1683 ? -53.214 -46.194 67.841 1.00 29.42 1725 ARG A C 1
ATOM 13428 O O . ARG A 1 1683 ? -54.134 -45.489 67.414 1.00 26.97 1725 ARG A O 1
ATOM 13436 N N . LEU A 1 1684 ? -52.110 -46.457 67.136 1.00 27.78 1726 LEU A N 1
ATOM 13437 C CA . LEU A 1 1684 ? -51.917 -45.959 65.779 1.00 28.92 1726 LEU A CA 1
ATOM 13438 C C . LEU A 1 1684 ? -51.771 -47.121 64.800 1.00 30.19 1726 LEU A C 1
ATOM 13439 O O . LEU A 1 1684 ? -51.417 -48.244 65.177 1.00 30.16 1726 LEU A O 1
ATOM 13444 N N . ALA A 1 1685 ? -52.059 -46.845 63.529 1.00 26.07 1727 ALA A N 1
ATOM 13445 C CA . ALA A 1 1685 ? -51.883 -47.824 62.466 1.00 28.01 1727 ALA A CA 1
ATOM 13446 C C . ALA A 1 1685 ? -51.415 -47.099 61.214 1.00 31.26 1727 ALA A C 1
ATOM 13447 O O . ALA A 1 1685 ? -51.804 -45.954 60.969 1.00 33.90 1727 ALA A O 1
ATOM 13449 N N . TYR A 1 1686 ? -50.577 -47.773 60.419 1.00 25.37 1728 TYR A N 1
ATOM 13450 C CA . TYR A 1 1686 ? -49.932 -47.161 59.267 1.00 24.83 1728 TYR A CA 1
ATOM 13451 C C . TYR A 1 1686 ? -50.307 -47.891 57.983 1.00 26.92 1728 TYR A C 1
ATOM 13452 O O . TYR A 1 1686 ? -50.597 -49.091 57.999 1.00 28.93 1728 TYR A O 1
ATOM 13461 N N . ASP A 1 1687 ? -50.285 -47.166 56.861 1.00 26.65 1729 ASP A N 1
ATOM 13462 C CA . ASP A 1 1687 ? -50.576 -47.813 55.588 1.00 26.30 1729 ASP A CA 1
ATOM 13463 C C . ASP A 1 1687 ? -49.331 -48.517 55.053 1.00 30.87 1729 ASP A C 1
ATOM 13464 O O . ASP A 1 1687 ? -48.285 -48.584 55.708 1.00 30.82 1729 ASP A O 1
ATOM 13469 N N . VAL A 1 1688 ? -49.452 -49.051 53.836 1.00 32.04 1730 VAL A N 1
ATOM 13470 C CA . VAL A 1 1688 ? -48.383 -49.841 53.237 1.00 26.26 1730 VAL A CA 1
ATOM 13471 C C . VAL A 1 1688 ? -47.167 -48.998 52.890 1.00 27.11 1730 VAL A C 1
ATOM 13472 O O . VAL A 1 1688 ? -46.092 -49.545 52.623 1.00 27.06 1730 VAL A O 1
ATOM 13476 N N . ALA A 1 1689 ? -47.300 -47.677 52.920 1.00 28.14 1731 ALA A N 1
ATOM 13477 C CA . ALA A 1 1689 ? -46.188 -46.769 52.706 1.00 25.45 1731 ALA A CA 1
ATOM 13478 C C . ALA A 1 1689 ? -45.652 -46.188 54.002 1.00 30.86 1731 ALA A C 1
ATOM 13479 O O . ALA A 1 1689 ? -44.810 -45.288 53.962 1.00 31.90 1731 ALA A O 1
ATOM 13481 N N . GLY A 1 1690 ? -46.117 -46.674 55.150 1.00 32.86 1732 GLY A N 1
ATOM 13482 C CA . GLY A 1 1690 ? -45.659 -46.146 56.418 1.00 29.86 1732 GLY A CA 1
ATOM 13483 C C . GLY A 1 1690 ? -46.347 -44.881 56.872 1.00 31.73 1732 GLY A C 1
ATOM 13484 O O . GLY A 1 1690 ? -45.902 -44.270 57.848 1.00 31.85 1732 GLY A O 1
ATOM 13485 N N . GLN A 1 1691 ? -47.416 -44.467 56.203 1.00 31.29 1733 GLN A N 1
ATOM 13486 C CA . GLN A 1 1691 ? -48.129 -43.251 56.571 1.00 31.03 1733 GLN A CA 1
ATOM 13487 C C . GLN A 1 1691 ? -49.243 -43.570 57.558 1.00 26.49 1733 GLN A C 1
ATOM 13488 O O . GLN A 1 1691 ? -49.943 -44.577 57.415 1.00 28.04 1733 GLN A O 1
ATOM 13494 N N . LEU A 1 1692 ? -49.385 -42.720 58.574 1.00 26.09 1734 LEU A N 1
ATOM 13495 C CA . LEU A 1 1692 ? -50.458 -42.899 59.544 1.00 29.33 1734 LEU A CA 1
ATOM 13496 C C . LEU A 1 1692 ? -51.793 -42.938 58.819 1.00 23.15 1734 LEU A C 1
ATOM 13497 O O . LEU A 1 1692 ? -52.102 -42.026 58.052 1.00 24.76 1734 LEU A O 1
ATOM 13502 N N . ASN A 1 1693 ? -52.581 -44.004 59.043 1.00 27.81 1735 ASN A N 1
ATOM 13503 C CA . ASN A 1 1693 ? -53.908 -44.091 58.428 1.00 25.02 1735 ASN A CA 1
ATOM 13504 C C . ASN A 1 1693 ? -55.015 -44.516 59.388 1.00 27.28 1735 ASN A C 1
ATOM 13505 O O . ASN A 1 1693 ? -56.145 -44.760 58.940 1.00 27.97 1735 ASN A O 1
ATOM 13510 N N . GLY A 1 1694 ? -54.732 -44.627 60.683 1.00 27.03 1736 GLY A N 1
ATOM 13511 C CA . GLY A 1 1694 ? -55.778 -44.882 61.656 1.00 31.03 1736 GLY A CA 1
ATOM 13512 C C . GLY A 1 1694 ? -55.298 -44.537 63.043 1.00 32.02 1736 GLY A C 1
ATOM 13513 O O . GLY A 1 1694 ? -54.102 -44.621 63.335 1.00 28.08 1736 GLY A O 1
ATOM 13514 N N . SER A 1 1695 ? -56.231 -44.128 63.904 1.00 31.55 1737 SER A N 1
ATOM 13515 C CA . SER A 1 1695 ? -55.870 -43.913 65.299 1.00 28.32 1737 SER A CA 1
ATOM 13516 C C . SER A 1 1695 ? -57.089 -44.143 66.180 1.00 31.17 1737 SER A C 1
ATOM 13517 O O . SER A 1 1695 ? -58.219 -43.834 65.778 1.00 31.39 1737 SER A O 1
ATOM 13520 N N . TRP A 1 1696 ? -56.844 -44.712 67.362 1.00 28.86 1738 TRP A N 1
ATOM 13521 C CA . TRP A 1 1696 ? -57.894 -45.103 68.289 1.00 29.71 1738 TRP A CA 1
ATOM 13522 C C . TRP A 1 1696 ? -57.523 -44.644 69.686 1.00 30.23 1738 TRP A C 1
ATOM 13523 O O . TRP A 1 1696 ? -56.352 -44.410 69.993 1.00 31.46 1738 TRP A O 1
ATOM 13534 N N . LEU A 1 1697 ? -58.525 -44.560 70.549 1.00 29.54 1739 LEU A N 1
ATOM 13535 C CA . LEU A 1 1697 ? -58.281 -44.217 71.937 1.00 29.97 1739 LEU A CA 1
ATOM 13536 C C . LEU A 1 1697 ? -59.090 -45.151 72.817 1.00 33.70 1739 LEU A C 1
ATOM 13537 O O . LEU A 1 1697 ? -60.254 -45.437 72.522 1.00 38.63 1739 LEU A O 1
ATOM 13542 N N . THR A 1 1698 ? -58.463 -45.634 73.885 1.00 32.12 1740 THR A N 1
ATOM 13543 C CA . THR A 1 1698 ? -59.135 -46.411 74.921 1.00 35.28 1740 THR A CA 1
ATOM 13544 C C . THR A 1 1698 ? -58.938 -45.695 76.253 1.00 37.60 1740 THR A C 1
ATOM 13545 O O . THR A 1 1698 ? -57.886 -45.832 76.890 1.00 36.77 1740 THR A O 1
ATOM 13549 N N . LEU A 1 1699 ? -59.940 -44.929 76.670 1.00 34.56 1741 LEU A N 1
ATOM 13550 C CA . LEU A 1 1699 ? -59.892 -44.338 77.999 1.00 37.00 1741 LEU A CA 1
ATOM 13551 C C . LEU A 1 1699 ? -59.888 -45.440 79.049 1.00 36.40 1741 LEU A C 1
ATOM 13552 O O . LEU A 1 1699 ? -60.451 -46.517 78.845 1.00 32.46 1741 LEU A O 1
ATOM 13557 N N . LYS A 1 1700 ? -59.225 -45.171 80.174 1.00 38.97 1742 LYS A N 1
ATOM 13558 C CA . LYS A 1 1700 ? -59.086 -46.180 81.216 1.00 36.37 1742 LYS A CA 1
ATOM 13559 C C . LYS A 1 1700 ? -60.444 -46.748 81.592 1.00 34.22 1742 LYS A C 1
ATOM 13560 O O . LYS A 1 1700 ? -61.394 -46.003 81.841 1.00 33.59 1742 LYS A O 1
ATOM 13566 N N . GLY A 1 1701 ? -60.536 -48.076 81.604 1.00 35.35 1743 GLY A N 1
ATOM 13567 C CA . GLY A 1 1701 ? -61.753 -48.756 81.986 1.00 39.82 1743 GLY A CA 1
ATOM 13568 C C . GLY A 1 1701 ? -62.814 -48.821 80.916 1.00 41.62 1743 GLY A C 1
ATOM 13569 O O . GLY A 1 1701 ? -63.795 -49.550 81.092 1.00 40.26 1743 GLY A O 1
ATOM 13570 N N . GLN A 1 1702 ? -62.649 -48.097 79.812 1.00 40.81 1744 GLN A N 1
ATOM 13571 C CA . GLN A 1 1702 ? -63.630 -48.035 78.743 1.00 42.79 1744 GLN A CA 1
ATOM 13572 C C . GLN A 1 1702 ? -63.216 -48.945 77.587 1.00 41.55 1744 GLN A C 1
ATOM 13573 O O . GLN A 1 1702 ? -62.215 -49.665 77.648 1.00 41.96 1744 GLN A O 1
ATOM 13579 N N . THR A 1 1703 ? -63.999 -48.906 76.515 1.00 38.57 1745 THR A N 1
ATOM 13580 C CA . THR A 1 1703 ? -63.706 -49.656 75.305 1.00 37.43 1745 THR A CA 1
ATOM 13581 C C . THR A 1 1703 ? -63.097 -48.736 74.248 1.00 38.33 1745 THR A C 1
ATOM 13582 O O . THR A 1 1703 ? -63.280 -47.516 74.270 1.00 40.76 1745 THR A O 1
ATOM 13586 N N . GLU A 1 1704 ? -62.363 -49.342 73.318 1.00 32.80 1746 GLU A N 1
ATOM 13587 C CA . GLU A 1 1704 ? -61.629 -48.571 72.324 1.00 33.19 1746 GLU A CA 1
ATOM 13588 C C . GLU A 1 1704 ? -62.580 -47.891 71.347 1.00 34.01 1746 GLU A C 1
ATOM 13589 O O . GLU A 1 1704 ? -63.539 -48.499 70.864 1.00 36.64 1746 GLU A O 1
ATOM 13595 N N . GLN A 1 1705 ? -62.308 -46.621 71.050 1.00 31.69 1747 GLN A N 1
ATOM 13596 C CA . GLN A 1 1705 ? -63.089 -45.859 70.085 1.00 34.63 1747 GLN A CA 1
ATOM 13597 C C . GLN A 1 1705 ? -62.166 -45.253 69.038 1.00 32.73 1747 GLN A C 1
ATOM 13598 O O . GLN A 1 1705 ? -61.017 -44.907 69.326 1.00 32.77 1747 GLN A O 1
ATOM 13604 N N . VAL A 1 1706 ? -62.673 -45.100 67.824 1.00 26.99 1748 VAL A N 1
ATOM 13605 C CA . VAL A 1 1706 ? -61.812 -44.681 66.723 1.00 26.56 1748 VAL A CA 1
ATOM 13606 C C . VAL A 1 1706 ? -61.741 -43.158 66.687 1.00 26.33 1748 VAL A C 1
ATOM 13607 O O . VAL A 1 1706 ? -62.742 -42.466 66.913 1.00 33.53 1748 VAL A O 1
ATOM 13611 N N . ILE A 1 1707 ? -60.539 -42.632 66.460 1.00 25.89 1749 ILE A N 1
ATOM 13612 C CA . ILE A 1 1707 ? -60.305 -41.188 66.369 1.00 28.11 1749 ILE A CA 1
ATOM 13613 C C . ILE A 1 1707 ? -60.090 -40.756 64.923 1.00 29.70 1749 ILE A C 1
ATOM 13614 O O . ILE A 1 1707 ? -60.736 -39.824 64.437 1.00 29.40 1749 ILE A O 1
ATOM 13619 N N . ILE A 1 1708 ? -59.180 -41.424 64.222 1.00 27.14 1750 ILE A N 1
ATOM 13620 C CA . ILE A 1 1708 ? -59.018 -41.270 62.782 1.00 28.04 1750 ILE A CA 1
ATOM 13621 C C . ILE A 1 1708 ? -59.528 -42.554 62.148 1.00 28.39 1750 ILE A C 1
ATOM 13622 O O . ILE A 1 1708 ? -58.995 -43.644 62.405 1.00 25.76 1750 ILE A O 1
ATOM 13627 N N . LYS A 1 1709 ? -60.596 -42.434 61.357 1.00 28.70 1751 LYS A N 1
ATOM 13628 C CA . LYS A 1 1709 ? -61.180 -43.595 60.699 1.00 29.09 1751 LYS A CA 1
ATOM 13629 C C . LYS A 1 1709 ? -60.385 -43.980 59.462 1.00 25.59 1751 LYS A C 1
ATOM 13630 O O . LYS A 1 1709 ? -60.231 -45.170 59.165 1.00 27.60 1751 LYS A O 1
ATOM 13636 N N . SER A 1 1710 ? -59.886 -42.984 58.735 1.00 32.03 1752 SER A N 1
ATOM 13637 C CA . SER A 1 1710 ? -59.084 -43.210 57.542 1.00 29.01 1752 SER A CA 1
ATOM 13638 C C . SER A 1 1710 ? -58.330 -41.930 57.214 1.00 29.21 1752 SER A C 1
ATOM 13639 O O . SER A 1 1710 ? -58.748 -40.826 57.577 1.00 27.90 1752 SER A O 1
ATOM 13642 N N . LEU A 1 1711 ? -57.210 -42.090 56.506 1.00 27.44 1753 LEU A N 1
ATOM 13643 C CA . LEU A 1 1711 ? -56.381 -40.942 56.151 1.00 30.38 1753 LEU A CA 1
ATOM 13644 C C . LEU A 1 1711 ? -55.554 -41.302 54.921 1.00 31.42 1753 LEU A C 1
ATOM 13645 O O . LEU A 1 1711 ? -54.693 -42.185 54.994 1.00 31.84 1753 LEU A O 1
ATOM 13650 N N . THR A 1 1712 ? -55.808 -40.615 53.808 1.00 29.94 1754 THR A N 1
ATOM 13651 C CA . THR A 1 1712 ? -55.065 -40.765 52.562 1.00 28.68 1754 THR A CA 1
ATOM 13652 C C . THR A 1 1712 ? -54.198 -39.534 52.323 1.00 28.72 1754 THR A C 1
ATOM 13653 O O . THR A 1 1712 ? -54.359 -38.494 52.968 1.00 32.85 1754 THR A O 1
ATOM 13657 N N . TYR A 1 1713 ? -53.280 -39.652 51.363 1.00 32.83 1755 TYR A N 1
ATOM 13658 C CA . TYR A 1 1713 ? -52.243 -38.653 51.155 1.00 29.26 1755 TYR A CA 1
ATOM 13659 C C . TYR A 1 1713 ? -52.060 -38.388 49.664 1.00 28.18 1755 TYR A C 1
ATOM 13660 O O . TYR A 1 1713 ? -52.369 -39.231 48.819 1.00 31.98 1755 TYR A O 1
ATOM 13669 N N . SER A 1 1714 ? -51.559 -37.194 49.353 1.00 25.71 1756 SER A N 1
ATOM 13670 C CA . SER A 1 1714 ? -51.104 -36.865 48.008 1.00 28.63 1756 SER A CA 1
ATOM 13671 C C . SER A 1 1714 ? -49.792 -37.587 47.701 1.00 26.01 1756 SER A C 1
ATOM 13672 O O . SER A 1 1714 ? -49.122 -38.116 48.589 1.00 24.00 1756 SER A O 1
ATOM 13675 N N . ALA A 1 1715 ? -49.421 -37.602 46.418 1.00 26.60 1757 ALA A N 1
ATOM 13676 C CA . ALA A 1 1715 ? -48.165 -38.235 46.028 1.00 28.43 1757 ALA A CA 1
ATOM 13677 C C . ALA A 1 1715 ? -46.965 -37.594 46.711 1.00 28.45 1757 ALA A C 1
ATOM 13678 O O . ALA A 1 1715 ? -45.913 -38.230 46.815 1.00 29.16 1757 ALA A O 1
ATOM 13680 N N . ALA A 1 1716 ? -47.098 -36.349 47.152 1.00 28.34 1758 ALA A N 1
ATOM 13681 C CA . ALA A 1 1716 ? -46.054 -35.639 47.870 1.00 31.49 1758 ALA A CA 1
ATOM 13682 C C . ALA A 1 1716 ? -46.049 -35.946 49.361 1.00 32.41 1758 ALA A C 1
ATOM 13683 O O . ALA A 1 1716 ? -45.196 -35.421 50.078 1.00 31.49 1758 ALA A O 1
ATOM 13685 N N . GLY A 1 1717 ? -46.968 -36.776 49.844 1.00 30.74 1759 GLY A N 1
ATOM 13686 C CA . GLY A 1 1717 ? -47.006 -37.121 51.248 1.00 29.37 1759 GLY A CA 1
ATOM 13687 C C . GLY A 1 1717 ? -47.822 -36.197 52.122 1.00 33.15 1759 GLY A C 1
ATOM 13688 O O . GLY A 1 1717 ? -47.709 -36.279 53.350 1.00 34.85 1759 GLY A O 1
ATOM 13689 N N . GLN A 1 1718 ? -48.645 -35.329 51.541 1.00 30.69 1760 GLN A N 1
ATOM 13690 C CA . GLN A 1 1718 ? -49.459 -34.408 52.320 1.00 30.52 1760 GLN A CA 1
ATOM 13691 C C . GLN A 1 1718 ? -50.858 -34.984 52.523 1.00 29.82 1760 GLN A C 1
ATOM 13692 O O . GLN A 1 1718 ? -51.403 -35.666 51.653 1.00 27.20 1760 GLN A O 1
ATOM 13698 N N . LYS A 1 1719 ? -51.436 -34.703 53.684 1.00 26.38 1761 LYS A N 1
ATOM 13699 C CA . LYS A 1 1719 ? -52.785 -35.178 53.961 1.00 30.51 1761 LYS A CA 1
ATOM 13700 C C . LYS A 1 1719 ? -53.736 -34.743 52.852 1.00 31.60 1761 LYS A C 1
ATOM 13701 O O . LYS A 1 1719 ? -53.723 -33.590 52.411 1.00 31.85 1761 LYS A O 1
ATOM 13707 N N . LEU A 1 1720 ? -54.524 -35.692 52.360 1.00 30.20 1762 LEU A N 1
ATOM 13708 C CA . LEU A 1 1720 ? -55.431 -35.446 51.248 1.00 30.10 1762 LEU A CA 1
ATOM 13709 C C . LEU A 1 1720 ? -56.889 -35.596 51.650 1.00 28.08 1762 LEU A C 1
ATOM 13710 O O . LEU A 1 1720 ? -57.684 -34.669 51.473 1.00 28.19 1762 LEU A O 1
ATOM 13715 N N . ARG A 1 1721 ? -57.262 -36.741 52.208 1.00 26.34 1763 ARG A N 1
ATOM 13716 C CA . ARG A 1 1721 ? -58.620 -36.942 52.681 1.00 30.88 1763 ARG A CA 1
ATOM 13717 C C . ARG A 1 1721 ? -58.595 -37.589 54.055 1.00 32.26 1763 ARG A C 1
ATOM 13718 O O . ARG A 1 1721 ? -58.077 -38.700 54.217 1.00 32.68 1763 ARG A O 1
ATOM 13726 N N . GLU A 1 1722 ? -59.166 -36.903 55.039 1.00 29.20 1764 GLU A N 1
ATOM 13727 C CA . GLU A 1 1722 ? -59.143 -37.386 56.412 1.00 29.59 1764 GLU A CA 1
ATOM 13728 C C . GLU A 1 1722 ? -60.561 -37.505 56.935 1.00 26.99 1764 GLU A C 1
ATOM 13729 O O . GLU A 1 1722 ? -61.313 -36.529 56.914 1.00 31.75 1764 GLU A O 1
ATOM 13735 N N . GLU A 1 1723 ? -60.919 -38.693 57.411 1.00 25.12 1765 GLU A N 1
ATOM 13736 C CA . GLU A 1 1723 ? -62.199 -38.922 58.072 1.00 30.78 1765 GLU A CA 1
ATOM 13737 C C . GLU A 1 1723 ? -61.947 -39.186 59.552 1.00 32.77 1765 GLU A C 1
ATOM 13738 O O . GLU A 1 1723 ? -61.099 -40.014 59.908 1.00 33.41 1765 GLU A O 1
ATOM 13744 N N . HIS A 1 1724 ? -62.660 -38.466 60.409 1.00 30.86 1766 HIS A N 1
ATOM 13745 C CA . HIS A 1 1724 ? -62.465 -38.585 61.844 1.00 31.60 1766 HIS A CA 1
ATOM 13746 C C . HIS A 1 1724 ? -63.554 -39.459 62.452 1.00 31.09 1766 HIS A C 1
ATOM 13747 O O . HIS A 1 1724 ? -64.499 -39.882 61.781 1.00 33.84 1766 HIS A O 1
ATOM 13754 N N . GLY A 1 1725 ? -63.405 -39.731 63.750 1.00 32.48 1767 GLY A N 1
ATOM 13755 C CA . GLY A 1 1725 ? -64.356 -40.577 64.454 1.00 29.17 1767 GLY A CA 1
ATOM 13756 C C . GLY A 1 1725 ? -65.752 -39.999 64.549 1.00 29.12 1767 GLY A C 1
ATOM 13757 O O . GLY A 1 1725 ? -66.705 -40.745 64.801 1.00 29.99 1767 GLY A O 1
ATOM 13758 N N . ASN A 1 1726 ? -65.900 -38.689 64.377 1.00 27.47 1768 ASN A N 1
ATOM 13759 C CA . ASN A 1 1726 ? -67.218 -38.068 64.356 1.00 32.88 1768 ASN A CA 1
ATOM 13760 C C . ASN A 1 1726 ? -67.853 -38.113 62.966 1.00 31.81 1768 ASN A C 1
ATOM 13761 O O . ASN A 1 1726 ? -68.855 -37.427 62.731 1.00 30.54 1768 ASN A O 1
ATOM 13766 N N . ASP A 1 1727 ? -67.281 -38.900 62.050 1.00 31.51 1769 ASP A N 1
ATOM 13767 C CA . ASP A 1 1727 ? -67.673 -39.079 60.653 1.00 31.39 1769 ASP A CA 1
ATOM 13768 C C . ASP A 1 1727 ? -67.390 -37.862 59.788 1.00 32.52 1769 ASP A C 1
ATOM 13769 O O . ASP A 1 1727 ? -67.632 -37.919 58.576 1.00 38.43 1769 ASP A O 1
ATOM 13774 N N . VAL A 1 1728 ? -66.882 -36.768 60.356 1.00 27.92 1770 VAL A N 1
ATOM 13775 C CA . VAL A 1 1728 ? -66.602 -35.575 59.568 1.00 29.63 1770 VAL A CA 1
ATOM 13776 C C . VAL A 1 1728 ? -65.391 -35.811 58.673 1.00 30.03 1770 VAL A C 1
ATOM 13777 O O . VAL A 1 1728 ? -64.412 -36.458 59.071 1.00 33.11 1770 VAL A O 1
ATOM 13781 N N . ILE A 1 1729 ? -65.450 -35.289 57.450 1.00 29.68 1771 ILE A N 1
ATOM 13782 C CA . ILE A 1 1729 ? -64.425 -35.522 56.437 1.00 30.73 1771 ILE A CA 1
ATOM 13783 C C . ILE A 1 1729 ? -63.749 -34.199 56.105 1.00 26.65 1771 ILE A C 1
ATOM 13784 O O . ILE A 1 1729 ? -64.425 -33.191 55.871 1.00 28.09 1771 ILE A O 1
ATOM 13789 N N . THR A 1 1730 ? -62.421 -34.202 56.072 1.00 25.24 1772 THR A N 1
ATOM 13790 C CA . THR A 1 1730 ? -61.657 -33.032 55.665 1.00 32.01 1772 THR A CA 1
ATOM 13791 C C . THR A 1 1730 ? -60.901 -33.346 54.383 1.00 33.51 1772 THR A C 1
ATOM 13792 O O . THR A 1 1730 ? -60.165 -34.337 54.318 1.00 37.58 1772 THR A O 1
ATOM 13796 N N . GLU A 1 1731 ? -61.079 -32.501 53.372 1.00 29.97 1773 GLU A N 1
ATOM 13797 C CA . GLU A 1 1731 ? -60.486 -32.701 52.056 1.00 29.79 1773 GLU A CA 1
ATOM 13798 C C . GLU A 1 1731 ? -59.512 -31.563 51.789 1.00 30.82 1773 GLU A C 1
ATOM 13799 O O . GLU A 1 1731 ? -59.907 -30.392 51.796 1.00 32.67 1773 GLU A O 1
ATOM 13805 N N . TYR A 1 1732 ? -58.246 -31.907 51.567 1.00 28.16 1774 TYR A N 1
ATOM 13806 C CA . TYR A 1 1732 ? -57.204 -30.939 51.256 1.00 28.09 1774 TYR A CA 1
ATOM 13807 C C . TYR A 1 1732 ? -56.911 -30.942 49.755 1.00 30.38 1774 TYR A C 1
ATOM 13808 O O . TYR A 1 1732 ? -56.724 -32.010 49.157 1.00 27.74 1774 TYR A O 1
ATOM 13817 N N . SER A 1 1733 ? -56.854 -29.751 49.157 1.00 30.27 1775 SER A N 1
ATOM 13818 C CA . SER A 1 1733 ? -56.525 -29.580 47.744 1.00 29.30 1775 SER A CA 1
ATOM 13819 C C . SER A 1 1733 ? -55.189 -28.870 47.595 1.00 31.98 1775 SER A C 1
ATOM 13820 O O . SER A 1 1733 ? -54.858 -27.968 48.373 1.00 35.83 1775 SER A O 1
ATOM 13823 N N . TYR A 1 1734 ? -54.434 -29.259 46.579 1.00 29.62 1776 TYR A N 1
ATOM 13824 C CA . TYR A 1 1734 ? -53.102 -28.709 46.385 1.00 30.47 1776 TYR A CA 1
ATOM 13825 C C . TYR A 1 1734 ? -52.938 -28.245 44.948 1.00 33.31 1776 TYR A C 1
ATOM 13826 O O . TYR A 1 1734 ? -53.515 -28.822 44.019 1.00 30.57 1776 TYR A O 1
ATOM 13835 N N . GLU A 1 1735 ? -52.167 -27.188 44.778 1.00 35.60 1777 GLU A N 1
ATOM 13836 C CA . GLU A 1 1735 ? -51.875 -26.706 43.448 1.00 34.59 1777 GLU A CA 1
ATOM 13837 C C . GLU A 1 1735 ? -50.919 -27.688 42.787 1.00 32.47 1777 GLU A C 1
ATOM 13838 O O . GLU A 1 1735 ? -49.807 -27.896 43.296 1.00 34.01 1777 GLU A O 1
ATOM 13844 N N . PRO A 1 1736 ? -51.303 -28.317 41.674 1.00 30.34 1778 PRO A N 1
ATOM 13845 C CA . PRO A 1 1736 ? -50.480 -29.408 41.124 1.00 32.64 1778 PRO A CA 1
ATOM 13846 C C . PRO A 1 1736 ? -49.087 -28.982 40.681 1.00 31.89 1778 PRO A C 1
ATOM 13847 O O . PRO A 1 1736 ? -48.199 -29.838 40.590 1.00 34.45 1778 PRO A O 1
ATOM 13851 N N . GLU A 1 1737 ? -48.856 -27.699 40.410 1.00 32.19 1779 GLU A N 1
ATOM 13852 C CA . GLU A 1 1737 ? -47.527 -27.259 40.000 1.00 33.56 1779 GLU A CA 1
ATOM 13853 C C . GLU A 1 1737 ? -46.568 -27.074 41.172 1.00 34.30 1779 GLU A C 1
ATOM 13854 O O . GLU A 1 1737 ? -45.347 -27.142 40.974 1.00 31.02 1779 GLU A O 1
ATOM 13860 N N . THR A 1 1738 ? -47.086 -26.861 42.385 1.00 30.28 1780 THR A N 1
ATOM 13861 C CA . THR A 1 1738 ? -46.264 -26.424 43.507 1.00 31.76 1780 THR A CA 1
ATOM 13862 C C . THR A 1 1738 ? -46.461 -27.214 44.792 1.00 33.59 1780 THR A C 1
ATOM 13863 O O . THR A 1 1738 ? -45.644 -27.062 45.704 1.00 31.27 1780 THR A O 1
ATOM 13867 N N . GLN A 1 1739 ? -47.512 -28.025 44.902 1.00 31.97 1781 GLN A N 1
ATOM 13868 C CA . GLN A 1 1739 ? -47.952 -28.661 46.142 1.00 29.88 1781 GLN A CA 1
ATOM 13869 C C . GLN A 1 1739 ? -48.402 -27.654 47.195 1.00 28.59 1781 GLN A C 1
ATOM 13870 O O . GLN A 1 1739 ? -48.614 -28.032 48.352 1.00 27.68 1781 GLN A O 1
ATOM 13876 N N . ARG A 1 1740 ? -48.567 -26.383 46.834 1.00 21.98 1782 ARG A N 1
ATOM 13877 C CA . ARG A 1 1740 ? -49.084 -25.414 47.794 1.00 27.60 1782 ARG A CA 1
ATOM 13878 C C . ARG A 1 1740 ? -50.531 -25.730 48.153 1.00 29.51 1782 ARG A C 1
ATOM 13879 O O . ARG A 1 1740 ? -51.356 -26.037 47.283 1.00 26.16 1782 ARG A O 1
ATOM 13887 N N . LEU A 1 1741 ? -50.843 -25.640 49.445 1.00 28.24 1783 LEU A N 1
ATOM 13888 C CA . LEU A 1 1741 ? -52.195 -25.920 49.924 1.00 31.07 1783 LEU A CA 1
ATOM 13889 C C . LEU A 1 1741 ? -53.144 -24.823 49.443 1.00 29.61 1783 LEU A C 1
ATOM 13890 O O . LEU A 1 1741 ? -53.026 -23.662 49.851 1.00 29.19 1783 LEU A O 1
ATOM 13895 N N . ILE A 1 1742 ? -54.089 -25.173 48.572 1.00 29.86 1784 ILE A N 1
ATOM 13896 C CA . ILE A 1 1742 ? -55.037 -24.192 48.053 1.00 28.37 1784 ILE A CA 1
ATOM 13897 C C . ILE A 1 1742 ? -56.451 -24.399 48.574 1.00 31.08 1784 ILE A C 1
ATOM 13898 O O . ILE A 1 1742 ? -57.306 -23.516 48.370 1.00 24.82 1784 ILE A O 1
ATOM 13903 N N . GLY A 1 1743 ? -56.725 -25.508 49.259 1.00 31.16 1785 GLY A N 1
ATOM 13904 C CA . GLY A 1 1743 ? -58.066 -25.762 49.751 1.00 29.08 1785 GLY A CA 1
ATOM 13905 C C . GLY A 1 1743 ? -58.136 -26.654 50.978 1.00 29.21 1785 GLY A C 1
ATOM 13906 O O . GLY A 1 1743 ? -57.417 -27.656 51.081 1.00 31.28 1785 GLY A O 1
ATOM 13907 N N . ILE A 1 1744 ? -58.988 -26.278 51.928 1.00 26.86 1786 ILE A N 1
ATOM 13908 C CA . ILE A 1 1744 ? -59.319 -27.101 53.090 1.00 29.97 1786 ILE A CA 1
ATOM 13909 C C . ILE A 1 1744 ? -60.833 -27.115 53.181 1.00 30.48 1786 ILE A C 1
ATOM 13910 O O . ILE A 1 1744 ? -61.439 -26.097 53.533 1.00 35.96 1786 ILE A O 1
ATOM 13915 N N . LYS A 1 1745 ? -61.449 -28.255 52.886 1.00 31.32 1787 LYS A N 1
ATOM 13916 C CA . LYS A 1 1745 ? -62.907 -28.359 52.870 1.00 31.67 1787 LYS A CA 1
ATOM 13917 C C . LYS A 1 1745 ? -63.346 -29.403 53.883 1.00 30.90 1787 LYS A C 1
ATOM 13918 O O . LYS A 1 1745 ? -62.894 -30.551 53.830 1.00 32.93 1787 LYS A O 1
ATOM 13924 N N . THR A 1 1746 ? -64.232 -29.010 54.796 1.00 31.53 1788 THR A N 1
ATOM 13925 C CA . THR A 1 1746 ? -64.680 -29.882 55.873 1.00 25.77 1788 THR A CA 1
ATOM 13926 C C . THR A 1 1746 ? -66.191 -30.013 55.781 1.00 34.06 1788 THR A C 1
ATOM 13927 O O . THR A 1 1746 ? -66.910 -29.018 55.922 1.00 26.45 1788 THR A O 1
ATOM 13931 N N . ARG A 1 1747 ? -66.664 -31.231 55.528 1.00 26.43 1789 ARG A N 1
ATOM 13932 C CA . ARG A 1 1747 ? -68.082 -31.495 55.348 1.00 28.65 1789 ARG A CA 1
ATOM 13933 C C . ARG A 1 1747 ? -68.504 -32.638 56.256 1.00 32.08 1789 ARG A C 1
ATOM 13934 O O . ARG A 1 1747 ? -67.702 -33.512 56.613 1.00 33.49 1789 ARG A O 1
ATOM 13942 N N . ARG A 1 1748 ? -69.779 -32.598 56.631 1.00 34.91 1790 ARG A N 1
ATOM 13943 C CA . ARG A 1 1748 ? -70.421 -33.553 57.521 1.00 33.85 1790 ARG A CA 1
ATOM 13944 C C . ARG A 1 1748 ? -71.360 -34.426 56.705 1.00 34.30 1790 ARG A C 1
ATOM 13945 O O . ARG A 1 1748 ? -72.443 -33.963 56.318 1.00 35.35 1790 ARG A O 1
ATOM 13953 N N . PRO A 1 1749 ? -71.014 -35.684 56.436 1.00 36.08 1791 PRO A N 1
ATOM 13954 C CA . PRO A 1 1749 ? -71.792 -36.462 55.464 1.00 34.15 1791 PRO A CA 1
ATOM 13955 C C . PRO A 1 1749 ? -73.223 -36.713 55.879 1.00 34.25 1791 PRO A C 1
ATOM 13956 O O . PRO A 1 1749 ? -74.072 -36.879 54.996 1.00 34.17 1791 PRO A O 1
ATOM 13960 N N . SER A 1 1750 ? -73.527 -36.744 57.181 1.00 33.33 1792 SER A N 1
ATOM 13961 C CA . SER A 1 1750 ? -74.898 -37.031 57.598 1.00 34.99 1792 SER A CA 1
ATOM 13962 C C . SER A 1 1750 ? -75.887 -36.055 56.970 1.00 35.18 1792 SER A C 1
ATOM 13963 O O . SER A 1 1750 ? -76.954 -36.465 56.499 1.00 41.30 1792 SER A O 1
ATOM 13966 N N . ASP A 1 1751 ? -75.554 -34.764 56.932 1.00 31.72 1793 ASP A N 1
ATOM 13967 C CA . ASP A 1 1751 ? -76.455 -33.783 56.335 1.00 30.01 1793 ASP A CA 1
ATOM 13968 C C . ASP A 1 1751 ? -75.806 -32.959 55.225 1.00 36.08 1793 ASP A C 1
ATOM 13969 O O . ASP A 1 1751 ? -76.455 -32.049 54.685 1.00 31.61 1793 ASP A O 1
ATOM 13974 N N . THR A 1 1752 ? -74.567 -33.296 54.842 1.00 30.76 1794 THR A N 1
ATOM 13975 C CA . THR A 1 1752 ? -73.774 -32.648 53.792 1.00 31.02 1794 THR A CA 1
ATOM 13976 C C . THR A 1 1752 ? -73.378 -31.216 54.159 1.00 31.43 1794 THR A C 1
ATOM 13977 O O . THR A 1 1752 ? -72.953 -30.449 53.292 1.00 31.44 1794 THR A O 1
ATOM 13981 N N . LYS A 1 1753 ? -73.480 -30.840 55.435 1.00 31.72 1795 LYS A N 1
ATOM 13982 C CA . LYS A 1 1753 ? -73.124 -29.488 55.845 1.00 28.58 1795 LYS A CA 1
ATOM 13983 C C . LYS A 1 1753 ? -71.641 -29.227 55.597 1.00 28.05 1795 LYS A C 1
ATOM 13984 O O . LYS A 1 1753 ? -70.785 -30.015 56.007 1.00 27.77 1795 LYS A O 1
ATOM 13990 N N . VAL A 1 1754 ? -71.348 -28.128 54.905 1.00 30.51 1796 VAL A N 1
ATOM 13991 C CA . VAL A 1 1754 ? -69.978 -27.687 54.677 1.00 34.83 1796 VAL A CA 1
ATOM 13992 C C . VAL A 1 1754 ? -69.621 -26.785 55.852 1.00 33.51 1796 VAL A C 1
ATOM 13993 O O . VAL A 1 1754 ? -70.069 -25.642 55.933 1.00 34.28 1796 VAL A O 1
ATOM 13997 N N . LEU A 1 1755 ? -68.835 -27.319 56.782 1.00 33.49 1797 LEU A N 1
ATOM 13998 C CA . LEU A 1 1755 ? -68.463 -26.564 57.974 1.00 34.69 1797 LEU A CA 1
ATOM 13999 C C . LEU A 1 1755 ? -67.330 -25.581 57.699 1.00 35.92 1797 LEU A C 1
ATOM 14000 O O . LEU A 1 1755 ? -67.284 -24.503 58.300 1.00 37.98 1797 LEU A O 1
ATOM 14005 N N . GLN A 1 1756 ? -66.409 -25.924 56.808 1.00 35.39 1798 GLN A N 1
ATOM 14006 C CA . GLN A 1 1756 ? -65.352 -24.989 56.447 1.00 38.12 1798 GLN A CA 1
ATOM 14007 C C . GLN A 1 1756 ? -64.990 -25.225 54.991 1.00 30.66 1798 GLN A C 1
ATOM 14008 O O . GLN A 1 1756 ? -65.020 -26.360 54.511 1.00 30.03 1798 GLN A O 1
ATOM 14014 N N . ASP A 1 1757 ? -64.710 -24.136 54.281 1.00 29.38 1799 ASP A N 1
ATOM 14015 C CA . ASP A 1 1757 ? -64.452 -24.171 52.843 1.00 36.95 1799 ASP A CA 1
ATOM 14016 C C . ASP A 1 1757 ? -63.462 -23.042 52.557 1.00 36.59 1799 ASP A C 1
ATOM 14017 O O . ASP A 1 1757 ? -63.791 -22.026 51.951 1.00 38.26 1799 ASP A O 1
ATOM 14022 N N . LEU A 1 1758 ? -62.233 -23.228 53.032 1.00 36.06 1800 LEU A N 1
ATOM 14023 C CA . LEU A 1 1758 ? -61.176 -22.237 52.897 1.00 34.40 1800 LEU A CA 1
ATOM 14024 C C . LEU A 1 1758 ? -60.466 -22.408 51.559 1.00 31.43 1800 LEU A C 1
ATOM 14025 O O . LEU A 1 1758 ? -60.129 -23.530 51.173 1.00 33.35 1800 LEU A O 1
ATOM 14030 N N . ARG A 1 1759 ? -60.237 -21.294 50.860 1.00 28.64 1801 ARG A N 1
ATOM 14031 C CA . ARG A 1 1759 ? -59.558 -21.301 49.569 1.00 28.88 1801 ARG A CA 1
ATOM 14032 C C . ARG A 1 1759 ? -58.393 -20.313 49.595 1.00 26.41 1801 ARG A C 1
ATOM 14033 O O . ARG A 1 1759 ? -58.592 -19.119 49.844 1.00 25.67 1801 ARG A O 1
ATOM 14041 N N . TYR A 1 1760 ? -57.187 -20.800 49.322 1.00 32.45 1802 TYR A N 1
ATOM 14042 C CA . TYR A 1 1760 ? -55.970 -20.004 49.452 1.00 29.78 1802 TYR A CA 1
ATOM 14043 C C . TYR A 1 1760 ? -55.422 -19.617 48.083 1.00 31.62 1802 TYR A C 1
ATOM 14044 O O . TYR A 1 1760 ? -55.242 -20.481 47.218 1.00 31.52 1802 TYR A O 1
ATOM 14053 N N . GLU A 1 1761 ? -55.121 -18.331 47.898 1.00 31.80 1803 GLU A N 1
ATOM 14054 C CA . GLU A 1 1761 ? -54.440 -17.864 46.694 1.00 35.23 1803 GLU A CA 1
ATOM 14055 C C . GLU A 1 1761 ? -53.097 -17.235 47.063 1.00 34.80 1803 GLU A C 1
ATOM 14056 O O . GLU A 1 1761 ? -52.962 -16.596 48.114 1.00 30.23 1803 GLU A O 1
ATOM 14062 N N . TYR A 1 1762 ? -52.104 -17.428 46.198 1.00 30.81 1804 TYR A N 1
ATOM 14063 C CA . TYR A 1 1762 ? -50.727 -17.057 46.496 1.00 29.17 1804 TYR A CA 1
ATOM 14064 C C . TYR A 1 1762 ? -50.160 -16.152 45.413 1.00 29.38 1804 TYR A C 1
ATOM 14065 O O . TYR A 1 1762 ? -50.583 -16.208 44.254 1.00 25.11 1804 TYR A O 1
ATOM 14074 N N . ASP A 1 1763 ? -49.173 -15.336 45.782 1.00 25.55 1805 ASP A N 1
ATOM 14075 C CA . ASP A 1 1763 ? -48.410 -14.634 44.766 1.00 27.56 1805 ASP A CA 1
ATOM 14076 C C . ASP A 1 1763 ? -47.336 -15.581 44.247 1.00 27.17 1805 ASP A C 1
ATOM 14077 O O . ASP A 1 1763 ? -47.216 -16.713 44.727 1.00 28.13 1805 ASP A O 1
ATOM 14082 N N . PRO A 1 1764 ? -46.586 -15.192 43.210 1.00 26.32 1806 PRO A N 1
ATOM 14083 C CA . PRO A 1 1764 ? -45.612 -16.143 42.658 1.00 22.51 1806 PRO A CA 1
ATOM 14084 C C . PRO A 1 1764 ? -44.655 -16.698 43.701 1.00 26.02 1806 PRO A C 1
ATOM 14085 O O . PRO A 1 1764 ? -44.410 -17.908 43.708 1.00 29.47 1806 PRO A O 1
ATOM 14089 N N . VAL A 1 1765 ? -44.143 -15.869 44.616 1.00 29.48 1807 VAL A N 1
ATOM 14090 C CA . VAL A 1 1765 ? -43.172 -16.389 45.580 1.00 28.41 1807 VAL A CA 1
ATOM 14091 C C . VAL A 1 1765 ? -43.811 -17.213 46.683 1.00 26.54 1807 VAL A C 1
ATOM 14092 O O . VAL A 1 1765 ? -43.091 -17.885 47.422 1.00 26.82 1807 VAL A O 1
ATOM 14096 N N . GLY A 1 1766 ? -45.135 -17.184 46.820 1.00 31.13 1808 GLY A N 1
ATOM 14097 C CA . GLY A 1 1766 ? -45.811 -18.014 47.797 1.00 28.43 1808 GLY A CA 1
ATOM 14098 C C . GLY A 1 1766 ? -46.364 -17.300 49.017 1.00 25.62 1808 GLY A C 1
ATOM 14099 O O . GLY A 1 1766 ? -46.708 -17.972 49.998 1.00 25.46 1808 GLY A O 1
ATOM 14100 N N . ASN A 1 1767 ? -46.453 -15.973 48.999 1.00 25.01 1809 ASN A N 1
ATOM 14101 C CA . ASN A 1 1767 ? -47.133 -15.265 50.074 1.00 23.69 1809 ASN A CA 1
ATOM 14102 C C . ASN A 1 1767 ? -48.634 -15.432 49.910 1.00 28.36 1809 ASN A C 1
ATOM 14103 O O . ASN A 1 1767 ? -49.154 -15.404 48.790 1.00 29.19 1809 ASN A O 1
ATOM 14108 N N . VAL A 1 1768 ? -49.334 -15.628 51.028 1.00 23.17 1810 VAL A N 1
ATOM 14109 C CA . VAL A 1 1768 ? -50.790 -15.687 50.976 1.00 25.98 1810 VAL A CA 1
ATOM 14110 C C . VAL A 1 1768 ? -51.319 -14.290 50.689 1.00 27.56 1810 VAL A C 1
ATOM 14111 O O . VAL A 1 1768 ? -51.067 -13.350 51.449 1.00 30.15 1810 VAL A O 1
ATOM 14115 N N . ILE A 1 1769 ? -52.058 -14.147 49.591 1.00 29.50 1811 ILE A N 1
ATOM 14116 C CA . ILE A 1 1769 ? -52.631 -12.861 49.218 1.00 25.88 1811 ILE A CA 1
ATOM 14117 C C . ILE A 1 1769 ? -54.152 -12.834 49.327 1.00 24.09 1811 ILE A C 1
ATOM 14118 O O . ILE A 1 1769 ? -54.734 -11.741 49.321 1.00 24.99 1811 ILE A O 1
ATOM 14123 N N . SER A 1 1770 ? -54.815 -13.983 49.391 1.00 24.10 1812 SER A N 1
ATOM 14124 C CA . SER A 1 1770 ? -56.244 -13.988 49.653 1.00 32.80 1812 SER A CA 1
ATOM 14125 C C . SER A 1 1770 ? -56.620 -15.297 50.328 1.00 31.80 1812 SER A C 1
ATOM 14126 O O . SER A 1 1770 ? -56.062 -16.353 50.016 1.00 30.16 1812 SER A O 1
ATOM 14129 N N . ILE A 1 1771 ? -57.537 -15.206 51.287 1.00 31.15 1813 ILE A N 1
ATOM 14130 C CA . ILE A 1 1771 ? -58.182 -16.364 51.897 1.00 35.19 1813 ILE A CA 1
ATOM 14131 C C . ILE A 1 1771 ? -59.683 -16.172 51.743 1.00 35.08 1813 ILE A C 1
ATOM 14132 O O . ILE A 1 1771 ? -60.210 -15.098 52.053 1.00 33.87 1813 ILE A O 1
ATOM 14137 N N . ARG A 1 1772 ? -60.365 -17.205 51.264 1.00 35.66 1814 ARG A N 1
ATOM 14138 C CA . ARG A 1 1772 ? -61.797 -17.136 51.022 1.00 35.76 1814 ARG A CA 1
ATOM 14139 C C . ARG A 1 1772 ? -62.456 -18.318 51.713 1.00 35.61 1814 ARG A C 1
ATOM 14140 O O . ARG A 1 1772 ? -62.011 -19.459 51.552 1.00 35.63 1814 ARG A O 1
ATOM 14148 N N . ASN A 1 1773 ? -63.497 -18.040 52.496 1.00 33.34 1815 ASN A N 1
ATOM 14149 C CA . ASN A 1 1773 ? -64.229 -19.060 53.243 1.00 36.23 1815 ASN A CA 1
ATOM 14150 C C . ASN A 1 1773 ? -65.644 -19.089 52.684 1.00 34.29 1815 ASN A C 1
ATOM 14151 O O . ASN A 1 1773 ? -66.461 -18.218 52.995 1.00 32.00 1815 ASN A O 1
ATOM 14156 N N . ASP A 1 1774 ? -65.923 -20.079 51.844 1.00 36.88 1816 ASP A N 1
ATOM 14157 C CA . ASP A 1 1774 ? -67.201 -20.159 51.155 1.00 43.57 1816 ASP A CA 1
ATOM 14158 C C . ASP A 1 1774 ? -68.242 -20.954 51.932 1.00 46.94 1816 ASP A C 1
ATOM 14159 O O . ASP A 1 1774 ? -69.355 -21.136 51.430 1.00 44.01 1816 ASP A O 1
ATOM 14164 N N . ALA A 1 1775 ? -67.907 -21.443 53.127 1.00 46.05 1817 ALA A N 1
ATOM 14165 C CA . ALA A 1 1775 ? -68.890 -22.138 53.945 1.00 47.78 1817 ALA A CA 1
ATOM 14166 C C . ALA A 1 1775 ? -70.003 -21.179 54.343 1.00 49.61 1817 ALA A C 1
ATOM 14167 O O . ALA A 1 1775 ? -69.817 -19.962 54.373 1.00 47.68 1817 ALA A O 1
ATOM 14169 N N . GLU A 1 1776 ? -71.183 -21.724 54.623 1.00 55.62 1818 GLU A N 1
ATOM 14170 C CA . GLU A 1 1776 ? -72.240 -20.871 55.145 1.00 57.63 1818 GLU A CA 1
ATOM 14171 C C . GLU A 1 1776 ? -71.910 -20.480 56.578 1.00 55.07 1818 GLU A C 1
ATOM 14172 O O . GLU A 1 1776 ? -71.460 -21.315 57.370 1.00 54.64 1818 GLU A O 1
ATOM 14178 N N . ALA A 1 1777 ? -72.118 -19.199 56.901 1.00 53.91 1819 ALA A N 1
ATOM 14179 C CA . ALA A 1 1777 ? -71.915 -18.718 58.265 1.00 51.84 1819 ALA A CA 1
ATOM 14180 C C . ALA A 1 1777 ? -72.610 -19.626 59.273 1.00 49.10 1819 ALA A C 1
ATOM 14181 O O . ALA A 1 1777 ? -73.685 -20.174 59.016 1.00 49.65 1819 ALA A O 1
ATOM 14183 N N . THR A 1 1778 ? -71.987 -19.768 60.439 1.00 46.67 1820 THR A N 1
ATOM 14184 C CA . THR A 1 1778 ? -72.493 -20.639 61.488 1.00 44.40 1820 THR A CA 1
ATOM 14185 C C . THR A 1 1778 ? -73.730 -20.043 62.160 1.00 44.72 1820 THR A C 1
ATOM 14186 O O . THR A 1 1778 ? -74.059 -18.864 62.003 1.00 44.21 1820 THR A O 1
ATOM 14190 N N . ARG A 1 1779 ? -74.378 -20.873 62.982 1.00 49.92 1821 ARG A N 1
ATOM 14191 C CA . ARG A 1 1779 ? -75.590 -20.488 63.700 1.00 54.43 1821 ARG A CA 1
ATOM 14192 C C . ARG A 1 1779 ? -75.380 -19.349 64.696 1.00 51.58 1821 ARG A C 1
ATOM 14193 O O . ARG A 1 1779 ? -76.369 -18.826 65.223 1.00 49.94 1821 ARG A O 1
ATOM 14201 N N . PHE A 1 1780 ? -74.135 -18.952 64.962 1.00 47.17 1822 PHE A N 1
ATOM 14202 C CA . PHE A 1 1780 ? -73.843 -17.983 66.008 1.00 43.82 1822 PHE A CA 1
ATOM 14203 C C . PHE A 1 1780 ? -74.023 -16.533 65.575 1.00 42.82 1822 PHE A C 1
ATOM 14204 O O . PHE A 1 1780 ? -73.936 -15.641 66.428 1.00 46.79 1822 PHE A O 1
ATOM 14212 N N . TRP A 1 1781 ? -74.251 -16.264 64.291 1.00 39.23 1823 TRP A N 1
ATOM 14213 C CA . TRP A 1 1781 ? -74.223 -14.903 63.765 1.00 42.43 1823 TRP A CA 1
ATOM 14214 C C . TRP A 1 1781 ? -75.586 -14.536 63.192 1.00 48.36 1823 TRP A C 1
ATOM 14215 O O . TRP A 1 1781 ? -76.077 -15.200 62.271 1.00 47.93 1823 TRP A O 1
ATOM 14226 N N . HIS A 1 1782 ? -76.181 -13.469 63.738 1.00 53.23 1824 HIS A N 1
ATOM 14227 C CA . HIS A 1 1782 ? -77.584 -13.122 63.508 1.00 55.85 1824 HIS A CA 1
ATOM 14228 C C . HIS A 1 1782 ? -77.789 -12.654 62.073 1.00 55.34 1824 HIS A C 1
ATOM 14229 O O . HIS A 1 1782 ? -77.306 -11.584 61.685 1.00 52.70 1824 HIS A O 1
ATOM 14236 N N . ASN A 1 1783 ? -78.542 -13.439 61.306 1.00 59.06 1825 ASN A N 1
ATOM 14237 C CA . ASN A 1 1783 ? -78.870 -13.166 59.905 1.00 61.08 1825 ASN A CA 1
ATOM 14238 C C . ASN A 1 1783 ? -77.645 -12.675 59.145 1.00 59.84 1825 ASN A C 1
ATOM 14239 O O . ASN A 1 1783 ? -77.608 -11.585 58.573 1.00 57.20 1825 ASN A O 1
ATOM 14244 N N . GLN A 1 1784 ? -76.615 -13.506 59.187 1.00 61.78 1826 GLN A N 1
ATOM 14245 C CA . GLN A 1 1784 ? -75.429 -13.332 58.372 1.00 60.41 1826 GLN A CA 1
ATOM 14246 C C . GLN A 1 1784 ? -75.103 -14.690 57.783 1.00 61.24 1826 GLN A C 1
ATOM 14247 O O . GLN A 1 1784 ? -75.089 -15.690 58.507 1.00 62.46 1826 GLN A O 1
ATOM 14253 N N . LYS A 1 1785 ? -74.873 -14.730 56.475 1.00 60.89 1827 LYS A N 1
ATOM 14254 C CA . LYS A 1 1785 ? -74.498 -15.968 55.808 1.00 63.01 1827 LYS A CA 1
ATOM 14255 C C . LYS A 1 1785 ? -73.243 -15.862 54.952 1.00 64.55 1827 LYS A C 1
ATOM 14256 O O . LYS A 1 1785 ? -72.663 -16.905 54.628 1.00 64.78 1827 LYS A O 1
ATOM 14262 N N . VAL A 1 1786 ? -72.789 -14.659 54.604 1.00 64.69 1828 VAL A N 1
ATOM 14263 C CA . VAL A 1 1786 ? -71.653 -14.457 53.706 1.00 65.22 1828 VAL A CA 1
ATOM 14264 C C . VAL A 1 1786 ? -70.468 -13.932 54.513 1.00 67.44 1828 VAL A C 1
ATOM 14265 O O . VAL A 1 1786 ? -70.617 -13.010 55.324 1.00 68.68 1828 VAL A O 1
ATOM 14269 N N . MET A 1 1787 ? -69.293 -14.546 54.316 1.00 72.16 1829 MET A N 1
ATOM 14270 C CA . MET A 1 1787 ? -68.054 -14.099 54.946 1.00 78.68 1829 MET A CA 1
ATOM 14271 C C . MET A 1 1787 ? -67.113 -13.530 53.900 1.00 77.81 1829 MET A C 1
ATOM 14272 O O . MET A 1 1787 ? -66.912 -14.151 52.847 1.00 74.66 1829 MET A O 1
ATOM 14277 N N . PRO A 1 1788 ? -66.509 -12.373 54.156 1.00 80.85 1830 PRO A N 1
ATOM 14278 C CA . PRO A 1 1788 ? -65.753 -11.692 53.104 1.00 80.99 1830 PRO A CA 1
ATOM 14279 C C . PRO A 1 1788 ? -64.451 -12.405 52.787 1.00 80.34 1830 PRO A C 1
ATOM 14280 O O . PRO A 1 1788 ? -63.860 -13.085 53.630 1.00 84.27 1830 PRO A O 1
ATOM 14284 N N . GLU A 1 1789 ? -64.014 -12.245 51.543 1.00 69.36 1831 GLU A N 1
ATOM 14285 C CA . GLU A 1 1789 ? -62.695 -12.705 51.137 1.00 59.32 1831 GLU A CA 1
ATOM 14286 C C . GLU A 1 1789 ? -61.639 -11.861 51.835 1.00 53.42 1831 GLU A C 1
ATOM 14287 O O . GLU A 1 1789 ? -61.639 -10.633 51.705 1.00 56.41 1831 GLU A O 1
ATOM 14293 N N . ASN A 1 1790 ? -60.762 -12.507 52.604 1.00 45.69 1832 ASN A N 1
ATOM 14294 C CA . ASN A 1 1790 ? -59.652 -11.812 53.245 1.00 39.10 1832 ASN A CA 1
ATOM 14295 C C . ASN A 1 1790 ? -58.584 -11.486 52.208 1.00 36.70 1832 ASN A C 1
ATOM 14296 O O . ASN A 1 1790 ? -58.175 -12.360 51.441 1.00 37.20 1832 ASN A O 1
ATOM 14301 N N . THR A 1 1791 ? -58.108 -10.243 52.204 1.00 35.94 1833 THR A N 1
ATOM 14302 C CA . THR A 1 1791 ? -57.098 -9.795 51.248 1.00 38.43 1833 THR A CA 1
ATOM 14303 C C . THR A 1 1791 ? -55.848 -9.325 51.986 1.00 33.62 1833 THR A C 1
ATOM 14304 O O . THR A 1 1791 ? -55.939 -8.566 52.955 1.00 30.96 1833 THR A O 1
ATOM 14308 N N . TYR A 1 1792 ? -54.686 -9.762 51.520 1.00 35.22 1834 TYR A N 1
ATOM 14309 C CA . TYR A 1 1792 ? -53.417 -9.388 52.132 1.00 32.04 1834 TYR A CA 1
ATOM 14310 C C . TYR A 1 1792 ? -52.502 -8.792 51.072 1.00 31.94 1834 TYR A C 1
ATOM 14311 O O . TYR A 1 1792 ? -52.459 -9.279 49.938 1.00 28.86 1834 TYR A O 1
ATOM 14320 N N . THR A 1 1793 ? -51.793 -7.720 51.435 1.00 32.97 1835 THR A N 1
ATOM 14321 C CA . THR A 1 1793 ? -50.815 -7.080 50.563 1.00 32.10 1835 THR A CA 1
ATOM 14322 C C . THR A 1 1793 ? -49.484 -6.961 51.292 1.00 31.89 1835 THR A C 1
ATOM 14323 O O . THR A 1 1793 ? -49.427 -6.912 52.524 1.00 30.14 1835 THR A O 1
ATOM 14327 N N . TYR A 1 1794 ? -48.409 -6.883 50.509 1.00 32.30 1836 TYR A N 1
ATOM 14328 C CA . TYR A 1 1794 ? -47.051 -6.969 51.021 1.00 32.87 1836 TYR A CA 1
ATOM 14329 C C . TYR A 1 1794 ? -46.184 -5.887 50.395 1.00 35.49 1836 TYR A C 1
ATOM 14330 O O . TYR A 1 1794 ? -46.482 -5.378 49.312 1.00 38.49 1836 TYR A O 1
ATOM 14339 N N . ASP A 1 1795 ? -45.105 -5.531 51.094 1.00 29.38 1837 ASP A N 1
ATOM 14340 C CA . ASP A 1 1795 ? -44.076 -4.707 50.484 1.00 32.05 1837 ASP A CA 1
ATOM 14341 C C . ASP A 1 1795 ? -43.112 -5.615 49.722 1.00 27.36 1837 ASP A C 1
ATOM 14342 O O . ASP A 1 1795 ? -43.284 -6.838 49.674 1.00 25.34 1837 ASP A O 1
ATOM 14347 N N . SER A 1 1796 ? -42.085 -5.016 49.113 1.00 25.71 1838 SER A N 1
ATOM 14348 C CA . SER A 1 1796 ? -41.127 -5.798 48.338 1.00 27.49 1838 SER A CA 1
ATOM 14349 C C . SER A 1 1796 ? -40.315 -6.755 49.201 1.00 26.46 1838 SER A C 1
ATOM 14350 O O . SER A 1 1796 ? -39.729 -7.705 48.670 1.00 26.76 1838 SER A O 1
ATOM 14353 N N . LEU A 1 1797 ? -40.259 -6.533 50.509 1.00 25.69 1839 LEU A N 1
ATOM 14354 C CA . LEU A 1 1797 ? -39.597 -7.471 51.402 1.00 29.01 1839 LEU A CA 1
ATOM 14355 C C . LEU A 1 1797 ? -40.549 -8.524 51.952 1.00 28.64 1839 LEU A C 1
ATOM 14356 O O . LEU A 1 1797 ? -40.161 -9.292 52.840 1.00 26.63 1839 LEU A O 1
ATOM 14361 N N . TYR A 1 1798 ? -41.784 -8.574 51.449 1.00 27.22 1840 TYR A N 1
ATOM 14362 C CA . TYR A 1 1798 ? -42.760 -9.584 51.846 1.00 27.33 1840 TYR A CA 1
ATOM 14363 C C . TYR A 1 1798 ? -43.151 -9.440 53.317 1.00 30.56 1840 TYR A C 1
ATOM 14364 O O . TYR A 1 1798 ? -43.488 -10.421 53.985 1.00 22.24 1840 TYR A O 1
ATOM 14373 N N . GLN A 1 1799 ? -43.110 -8.212 53.829 1.00 27.92 1841 GLN A N 1
ATOM 14374 C CA . GLN A 1 1799 ? -43.723 -7.907 55.112 1.00 25.61 1841 GLN A CA 1
ATOM 14375 C C . GLN A 1 1799 ? -45.200 -7.602 54.885 1.00 27.25 1841 GLN A C 1
ATOM 14376 O O . GLN A 1 1799 ? -45.561 -6.940 53.912 1.00 25.98 1841 GLN A O 1
ATOM 14382 N N . LEU A 1 1800 ? -46.054 -8.143 55.745 1.00 23.05 1842 LEU A N 1
ATOM 14383 C CA . LEU A 1 1800 ? -47.496 -7.934 55.613 1.00 23.33 1842 LEU A CA 1
ATOM 14384 C C . LEU A 1 1800 ? -47.837 -6.468 55.861 1.00 23.66 1842 LEU A C 1
ATOM 14385 O O . LEU A 1 1800 ? -47.658 -5.966 56.971 1.00 32.36 1842 LEU A O 1
ATOM 14390 N N . ILE A 1 1801 ? -48.328 -5.783 54.832 1.00 23.88 1843 ILE A N 1
ATOM 14391 C CA . ILE A 1 1801 ? -48.609 -4.350 54.903 1.00 25.73 1843 ILE A CA 1
ATOM 14392 C C . ILE A 1 1801 ? -50.078 -4.065 55.205 1.00 31.91 1843 ILE A C 1
ATOM 14393 O O . ILE A 1 1801 ? -50.391 -3.108 55.916 1.00 32.31 1843 ILE A O 1
ATOM 14398 N N . SER A 1 1802 ? -50.999 -4.854 54.654 1.00 30.84 1844 SER A N 1
ATOM 14399 C CA . SER A 1 1802 ? -52.412 -4.614 54.908 1.00 31.30 1844 SER A CA 1
ATOM 14400 C C . SER A 1 1802 ? -53.167 -5.934 54.879 1.00 27.74 1844 SER A C 1
ATOM 14401 O O . SER A 1 1802 ? -52.776 -6.882 54.193 1.00 27.37 1844 SER A O 1
ATOM 14404 N N . ALA A 1 1803 ? -54.266 -5.978 55.622 1.00 28.64 1845 ALA A N 1
ATOM 14405 C CA . ALA A 1 1803 ? -55.017 -7.211 55.787 1.00 28.81 1845 ALA A CA 1
ATOM 14406 C C . ALA A 1 1803 ? -56.459 -6.852 56.085 1.00 29.52 1845 ALA A C 1
ATOM 14407 O O . ALA A 1 1803 ? -56.718 -5.918 56.846 1.00 32.58 1845 ALA A O 1
ATOM 14409 N N . THR A 1 1804 ? -57.390 -7.584 55.478 1.00 29.87 1846 THR A N 1
ATOM 14410 C CA . THR A 1 1804 ? -58.804 -7.427 55.783 1.00 31.76 1846 THR A CA 1
ATOM 14411 C C . THR A 1 1804 ? -59.352 -8.714 56.380 1.00 31.71 1846 THR A C 1
ATOM 14412 O O . THR A 1 1804 ? -58.763 -9.787 56.241 1.00 31.10 1846 THR A O 1
ATOM 14416 N N . GLY A 1 1805 ? -60.497 -8.597 57.041 1.00 32.50 1847 GLY A N 1
ATOM 14417 C CA . GLY A 1 1805 ? -61.101 -9.763 57.651 1.00 29.19 1847 GLY A CA 1
ATOM 14418 C C . GLY A 1 1805 ? -62.389 -9.397 58.354 1.00 31.33 1847 GLY A C 1
ATOM 14419 O O . GLY A 1 1805 ? -62.883 -8.269 58.253 1.00 26.77 1847 GLY A O 1
ATOM 14420 N N . ARG A 1 1806 ? -62.921 -10.371 59.085 1.00 29.90 1848 ARG A N 1
ATOM 14421 C CA . ARG A 1 1806 ? -64.112 -10.170 59.887 1.00 34.76 1848 ARG A CA 1
ATOM 14422 C C . ARG A 1 1806 ? -63.765 -10.251 61.366 1.00 34.50 1848 ARG A C 1
ATOM 14423 O O . ARG A 1 1806 ? -62.806 -10.919 61.768 1.00 32.07 1848 ARG A O 1
ATOM 14431 N N . GLU A 1 1807 ? -64.543 -9.532 62.167 1.00 30.15 1849 GLU A N 1
ATOM 14432 C CA . GLU A 1 1807 ? -64.386 -9.530 63.610 1.00 31.49 1849 GLU A CA 1
ATOM 14433 C C . GLU A 1 1807 ? -65.768 -9.415 64.224 1.00 35.04 1849 GLU A C 1
ATOM 14434 O O . GLU A 1 1807 ? -66.670 -8.813 63.633 1.00 32.99 1849 GLU A O 1
ATOM 14440 N N . MET A 1 1808 ? -65.942 -10.017 65.398 1.00 36.51 1850 MET A N 1
ATOM 14441 C CA . MET A 1 1808 ? -67.230 -9.908 66.071 1.00 37.19 1850 MET A CA 1
ATOM 14442 C C . MET A 1 1808 ? -67.492 -8.453 66.443 1.00 39.06 1850 MET A C 1
ATOM 14443 O O . MET A 1 1808 ? -66.578 -7.722 66.838 1.00 38.19 1850 MET A O 1
ATOM 14448 N N . ALA A 1 1809 ? -68.759 -8.040 66.303 1.00 39.72 1851 ALA A N 1
ATOM 14449 C CA . ALA A 1 1809 ? -69.121 -6.623 66.329 1.00 41.81 1851 ALA A CA 1
ATOM 14450 C C . ALA A 1 1809 ? -68.739 -5.938 67.637 1.00 41.05 1851 ALA A C 1
ATOM 14451 O O . ALA A 1 1809 ? -68.473 -4.729 67.644 1.00 41.54 1851 ALA A O 1
ATOM 14453 N N . ASN A 1 1810 ? -68.709 -6.676 68.748 1.00 42.67 1852 ASN A N 1
ATOM 14454 C CA . ASN A 1 1810 ? -68.390 -6.116 70.055 1.00 44.09 1852 ASN A CA 1
ATOM 14455 C C . ASN A 1 1810 ? -66.964 -6.433 70.500 1.00 43.12 1852 ASN A C 1
ATOM 14456 O O . ASN A 1 1810 ? -66.678 -6.412 71.702 1.00 42.64 1852 ASN A O 1
ATOM 14461 N N . ILE A 1 1811 ? -66.065 -6.727 69.562 1.00 40.69 1853 ILE A N 1
ATOM 14462 C CA . ILE A 1 1811 ? -64.724 -7.144 69.958 1.00 42.07 1853 ILE A CA 1
ATOM 14463 C C . ILE A 1 1811 ? -63.997 -6.022 70.695 1.00 47.28 1853 ILE A C 1
ATOM 14464 O O . ILE A 1 1811 ? -63.177 -6.285 71.582 1.00 48.46 1853 ILE A O 1
ATOM 14469 N N . GLY A 1 1812 ? -64.301 -4.765 70.377 1.00 49.51 1854 GLY A N 1
ATOM 14470 C CA . GLY A 1 1812 ? -63.596 -3.659 70.995 1.00 51.80 1854 GLY A CA 1
ATOM 14471 C C . GLY A 1 1812 ? -62.125 -3.588 70.591 1.00 57.17 1854 GLY A C 1
ATOM 14472 O O . GLY A 1 1812 ? -61.648 -4.279 69.685 1.00 54.29 1854 GLY A O 1
ATOM 14473 N N . GLN A 1 1813 ? -61.404 -2.719 71.297 1.00 61.71 1855 GLN A N 1
ATOM 14474 C CA . GLN A 1 1813 ? -59.984 -2.533 71.032 1.00 64.55 1855 GLN A CA 1
ATOM 14475 C C . GLN A 1 1813 ? -59.202 -3.766 71.466 1.00 67.32 1855 GLN A C 1
ATOM 14476 O O . GLN A 1 1813 ? -59.356 -4.249 72.594 1.00 65.84 1855 GLN A O 1
ATOM 14482 N N . GLN A 1 1814 ? -58.363 -4.276 70.564 1.00 71.37 1856 GLN A N 1
ATOM 14483 C CA . GLN A 1 1814 ? -57.593 -5.480 70.849 1.00 75.05 1856 GLN A CA 1
ATOM 14484 C C . GLN A 1 1814 ? -56.658 -5.248 72.029 1.00 79.71 1856 GLN A C 1
ATOM 14485 O O . GLN A 1 1814 ? -55.954 -4.235 72.095 1.00 80.20 1856 GLN A O 1
ATOM 14491 N N . SER A 1 1815 ? -56.650 -6.201 72.957 1.00 82.66 1857 SER A N 1
ATOM 14492 C CA . SER A 1 1815 ? -55.931 -6.056 74.215 1.00 85.49 1857 SER A CA 1
ATOM 14493 C C . SER A 1 1815 ? -55.092 -7.293 74.509 1.00 87.66 1857 SER A C 1
ATOM 14494 O O . SER A 1 1815 ? -54.922 -8.159 73.643 1.00 86.13 1857 SER A O 1
ATOM 14497 N N . HIS A 1 1816 ? -54.531 -7.366 75.716 1.00 94.07 1858 HIS A N 1
ATOM 14498 C CA . HIS A 1 1816 ? -54.106 -8.655 76.245 1.00 98.90 1858 HIS A CA 1
ATOM 14499 C C . HIS A 1 1816 ? -55.308 -9.462 76.717 1.00 101.64 1858 HIS A C 1
ATOM 14500 O O . HIS A 1 1816 ? -55.252 -10.697 76.755 1.00 102.98 1858 HIS A O 1
ATOM 14507 N N . GLN A 1 1817 ? -56.398 -8.775 77.060 1.00 101.52 1859 GLN A N 1
ATOM 14508 C CA . GLN A 1 1817 ? -57.612 -9.417 77.543 1.00 99.16 1859 GLN A CA 1
ATOM 14509 C C . GLN A 1 1817 ? -58.255 -10.264 76.449 1.00 94.05 1859 GLN A C 1
ATOM 14510 O O . GLN A 1 1817 ? -58.141 -9.972 75.255 1.00 93.36 1859 GLN A O 1
ATOM 14516 N N . PHE A 1 1818 ? -58.943 -11.324 76.874 1.00 77.36 1860 PHE A N 1
ATOM 14517 C CA . PHE A 1 1818 ? -59.659 -12.204 75.964 1.00 62.94 1860 PHE A CA 1
ATOM 14518 C C . PHE A 1 1818 ? -61.157 -11.938 76.031 1.00 57.12 1860 PHE A C 1
ATOM 14519 O O . PHE A 1 1818 ? -61.693 -11.679 77.113 1.00 58.62 1860 PHE A O 1
ATOM 14527 N N . PRO A 1 1819 ? -61.854 -11.992 74.904 1.00 49.49 1861 PRO A N 1
ATOM 14528 C CA . PRO A 1 1819 ? -63.268 -11.608 74.881 1.00 46.08 1861 PRO A CA 1
ATOM 14529 C C . PRO A 1 1819 ? -64.202 -12.753 75.266 1.00 42.00 1861 PRO A C 1
ATOM 14530 O O . PRO A 1 1819 ? -63.840 -13.929 75.286 1.00 41.06 1861 PRO A O 1
ATOM 14534 N N . SER A 1 1820 ? -65.429 -12.375 75.578 1.00 42.64 1862 SER A N 1
ATOM 14535 C CA . SER A 1 1820 ? -66.461 -13.345 75.914 1.00 39.72 1862 SER A CA 1
ATOM 14536 C C . SER A 1 1820 ? -67.063 -13.922 74.637 1.00 39.46 1862 SER A C 1
ATOM 14537 O O . SER A 1 1820 ? -67.262 -13.192 73.664 1.00 42.51 1862 SER A O 1
ATOM 14540 N N . PRO A 1 1821 ? -67.352 -15.220 74.607 1.00 36.65 1863 PRO A N 1
ATOM 14541 C CA . PRO A 1 1821 ? -67.861 -15.828 73.370 1.00 38.32 1863 PRO A CA 1
ATOM 14542 C C . PRO A 1 1821 ? -69.281 -15.382 73.046 1.00 40.55 1863 PRO A C 1
ATOM 14543 O O . PRO A 1 1821 ? -70.115 -15.207 73.938 1.00 41.66 1863 PRO A O 1
ATOM 14547 N N . ALA A 1 1822 ? -69.553 -15.208 71.752 1.00 38.69 1864 ALA A N 1
ATOM 14548 C CA . ALA A 1 1822 ? -70.927 -15.003 71.309 1.00 40.48 1864 ALA A CA 1
ATOM 14549 C C . ALA A 1 1822 ? -71.699 -16.312 71.415 1.00 43.32 1864 ALA A C 1
ATOM 14550 O O . ALA A 1 1822 ? -71.248 -17.349 70.917 1.00 44.32 1864 ALA A O 1
ATOM 14552 N N . LEU A 1 1823 ? -72.858 -16.262 72.068 1.00 43.02 1865 LEU A N 1
ATOM 14553 C CA . LEU A 1 1823 ? -73.734 -17.401 72.290 1.00 45.06 1865 LEU A CA 1
ATOM 14554 C C . LEU A 1 1823 ? -74.883 -17.397 71.293 1.00 41.62 1865 LEU A C 1
ATOM 14555 O O . LEU A 1 1823 ? -75.239 -16.351 70.743 1.00 41.61 1865 LEU A O 1
ATOM 14560 N N . PRO A 1 1824 ? -75.482 -18.557 71.020 1.00 42.18 1866 PRO A N 1
ATOM 14561 C CA . PRO A 1 1824 ? -76.583 -18.595 70.042 1.00 48.27 1866 PRO A CA 1
ATOM 14562 C C . PRO A 1 1824 ? -77.760 -17.697 70.393 1.00 54.78 1866 PRO A C 1
ATOM 14563 O O . PRO A 1 1824 ? -78.545 -17.360 69.497 1.00 62.08 1866 PRO A O 1
ATOM 14567 N N . SER A 1 1825 ? -77.911 -17.289 71.651 1.00 52.97 1867 SER A N 1
ATOM 14568 C CA . SER A 1 1825 ? -79.019 -16.429 72.047 1.00 57.20 1867 SER A CA 1
ATOM 14569 C C . SER A 1 1825 ? -78.688 -14.943 71.982 1.00 56.12 1867 SER A C 1
ATOM 14570 O O . SER A 1 1825 ? -79.597 -14.119 72.123 1.00 57.43 1867 SER A O 1
ATOM 14573 N N . ASP A 1 1826 ? -77.421 -14.583 71.768 1.00 53.53 1868 ASP A N 1
ATOM 14574 C CA . ASP A 1 1826 ? -76.986 -13.201 71.939 1.00 54.70 1868 ASP A CA 1
ATOM 14575 C C . ASP A 1 1826 ? -77.373 -12.297 70.775 1.00 54.42 1868 ASP A C 1
ATOM 14576 O O . ASP A 1 1826 ? -77.364 -11.072 70.940 1.00 57.50 1868 ASP A O 1
ATOM 14581 N N . ASN A 1 1827 ? -77.703 -12.864 69.613 1.00 52.24 1869 ASN A N 1
ATOM 14582 C CA . ASN A 1 1827 ? -78.025 -12.082 68.414 1.00 57.83 1869 ASN A CA 1
ATOM 14583 C C . ASN A 1 1827 ? -76.841 -11.215 67.971 1.00 58.62 1869 ASN A C 1
ATOM 14584 O O . ASN A 1 1827 ? -77.016 -10.078 67.527 1.00 59.98 1869 ASN A O 1
ATOM 14589 N N . ASN A 1 1828 ? -75.627 -11.749 68.080 1.00 55.11 1870 ASN A N 1
ATOM 14590 C CA . ASN A 1 1828 ? -74.438 -10.972 67.759 1.00 51.01 1870 ASN A CA 1
ATOM 14591 C C . ASN A 1 1828 ? -74.115 -11.054 66.263 1.00 45.97 1870 ASN A C 1
ATOM 14592 O O . ASN A 1 1828 ? -74.537 -11.972 65.553 1.00 46.33 1870 ASN A O 1
ATOM 14597 N N . THR A 1 1829 ? -73.366 -10.062 65.790 1.00 39.89 1871 THR A N 1
ATOM 14598 C CA . THR A 1 1829 ? -72.979 -9.936 64.392 1.00 38.70 1871 THR A CA 1
ATOM 14599 C C . THR A 1 1829 ? -71.461 -9.852 64.288 1.00 37.48 1871 THR A C 1
ATOM 14600 O O . THR A 1 1829 ? -70.761 -9.622 65.276 1.00 36.88 1871 THR A O 1
ATOM 14604 N N . TYR A 1 1830 ? -70.949 -10.021 63.073 1.00 34.11 1872 TYR A N 1
ATOM 14605 C CA . TYR A 1 1830 ? -69.539 -9.779 62.802 1.00 39.35 1872 TYR A CA 1
ATOM 14606 C C . TYR A 1 1830 ? -69.405 -8.696 61.737 1.00 41.20 1872 TYR A C 1
ATOM 14607 O O . TYR A 1 1830 ? -70.310 -8.485 60.922 1.00 37.88 1872 TYR A O 1
ATOM 14616 N N . THR A 1 1831 ? -68.261 -8.014 61.757 1.00 44.50 1873 THR A N 1
ATOM 14617 C CA . THR A 1 1831 ? -68.022 -6.817 60.964 1.00 48.28 1873 THR A CA 1
ATOM 14618 C C . THR A 1 1831 ? -66.737 -6.985 60.168 1.00 49.08 1873 THR A C 1
ATOM 14619 O O . THR A 1 1831 ? -65.943 -7.892 60.416 1.00 49.46 1873 THR A O 1
ATOM 14623 N N . ASN A 1 1832 ? -66.525 -6.088 59.212 1.00 47.14 1874 ASN A N 1
ATOM 14624 C CA . ASN A 1 1832 ? -65.309 -6.085 58.414 1.00 43.87 1874 ASN A CA 1
ATOM 14625 C C . ASN A 1 1832 ? -64.305 -5.088 58.984 1.00 39.07 1874 ASN A C 1
ATOM 14626 O O . ASN A 1 1832 ? -64.677 -4.038 59.514 1.00 38.47 1874 ASN A O 1
ATOM 14631 N N . TYR A 1 1833 ? -63.022 -5.424 58.870 1.00 33.62 1875 TYR A N 1
ATOM 14632 C CA . TYR A 1 1833 ? -61.971 -4.523 59.309 1.00 31.85 1875 TYR A CA 1
ATOM 14633 C C . TYR A 1 1833 ? -60.857 -4.509 58.272 1.00 32.04 1875 TYR A C 1
ATOM 14634 O O . TYR A 1 1833 ? -60.720 -5.429 57.463 1.00 29.11 1875 TYR A O 1
ATOM 14643 N N . THR A 1 1834 ? -60.049 -3.456 58.313 1.00 34.50 1876 THR A N 1
ATOM 14644 C CA . THR A 1 1834 ? -58.789 -3.431 57.582 1.00 34.95 1876 THR A CA 1
ATOM 14645 C C . THR A 1 1834 ? -57.694 -3.025 58.552 1.00 32.92 1876 THR A C 1
ATOM 14646 O O . THR A 1 1834 ? -57.844 -2.037 59.277 1.00 33.39 1876 THR A O 1
ATOM 14650 N N . ARG A 1 1835 ? -56.609 -3.794 58.584 1.00 31.80 1877 ARG A N 1
ATOM 14651 C CA . ARG A 1 1835 ? -55.440 -3.451 59.378 1.00 31.60 1877 ARG A CA 1
ATOM 14652 C C . ARG A 1 1835 ? -54.300 -3.070 58.445 1.00 31.22 1877 ARG A C 1
ATOM 14653 O O . ARG A 1 1835 ? -54.092 -3.713 57.411 1.00 29.89 1877 ARG A O 1
ATOM 14661 N N . THR A 1 1836 ? -53.594 -2.001 58.797 1.00 32.28 1878 THR A N 1
ATOM 14662 C CA . THR A 1 1836 ? -52.417 -1.542 58.067 1.00 31.77 1878 THR A CA 1
ATOM 14663 C C . THR A 1 1836 ? -51.238 -1.550 59.029 1.00 31.22 1878 THR A C 1
ATOM 14664 O O . THR A 1 1836 ? -51.369 -1.095 60.171 1.00 30.40 1878 THR A O 1
ATOM 14668 N N . TYR A 1 1837 ? -50.096 -2.075 58.571 1.00 30.65 1879 TYR A N 1
ATOM 14669 C CA . TYR A 1 1837 ? -48.923 -2.292 59.410 1.00 29.73 1879 TYR A CA 1
ATOM 14670 C C . TYR A 1 1837 ? -47.768 -1.434 58.917 1.00 29.84 1879 TYR A C 1
ATOM 14671 O O . TYR A 1 1837 ? -47.557 -1.291 57.707 1.00 29.46 1879 TYR A O 1
ATOM 14680 N N . THR A 1 1838 ? -47.030 -0.857 59.859 1.00 30.42 1880 THR A N 1
ATOM 14681 C CA . THR A 1 1838 ? -45.859 -0.043 59.564 1.00 29.20 1880 THR A CA 1
ATOM 14682 C C . THR A 1 1838 ? -44.648 -0.700 60.208 1.00 30.46 1880 THR A C 1
ATOM 14683 O O . THR A 1 1838 ? -44.712 -1.121 61.368 1.00 32.97 1880 THR A O 1
ATOM 14687 N N . TYR A 1 1839 ? -43.561 -0.805 59.450 1.00 29.27 1881 TYR A N 1
ATOM 14688 C CA . TYR A 1 1839 ? -42.315 -1.383 59.921 1.00 28.67 1881 TYR A CA 1
ATOM 14689 C C . TYR A 1 1839 ? -41.176 -0.401 59.671 1.00 32.07 1881 TYR A C 1
ATOM 14690 O O . TYR A 1 1839 ? -41.142 0.261 58.629 1.00 29.43 1881 TYR A O 1
ATOM 14699 N N . ASP A 1 1840 ? -40.236 -0.321 60.617 1.00 30.12 1882 ASP A N 1
ATOM 14700 C CA . ASP A 1 1840 ? -39.044 0.497 60.426 1.00 26.29 1882 ASP A CA 1
ATOM 14701 C C . ASP A 1 1840 ? -38.027 -0.267 59.577 1.00 24.94 1882 ASP A C 1
ATOM 14702 O O . ASP A 1 1840 ? -38.252 -1.411 59.175 1.00 27.82 1882 ASP A O 1
ATOM 14707 N N . ARG A 1 1841 ? -36.879 0.355 59.308 1.00 27.84 1883 ARG A N 1
ATOM 14708 C CA . ARG A 1 1841 ? -35.905 -0.265 58.413 1.00 27.35 1883 ARG A CA 1
ATOM 14709 C C . ARG A 1 1841 ? -35.119 -1.390 59.078 1.00 28.87 1883 ARG A C 1
ATOM 14710 O O . ARG A 1 1841 ? -34.275 -2.010 58.420 1.00 29.04 1883 ARG A O 1
ATOM 14718 N N . GLY A 1 1842 ? -35.380 -1.680 60.352 1.00 28.09 1884 GLY A N 1
ATOM 14719 C CA . GLY A 1 1842 ? -34.770 -2.802 61.034 1.00 26.05 1884 GLY A CA 1
ATOM 14720 C C . GLY A 1 1842 ? -35.671 -3.998 61.246 1.00 29.07 1884 GLY A C 1
ATOM 14721 O O . GLY A 1 1842 ? -35.311 -4.893 62.022 1.00 29.27 1884 GLY A O 1
ATOM 14722 N N . GLY A 1 1843 ? -36.835 -4.050 60.602 1.00 27.03 1885 GLY A N 1
ATOM 14723 C CA . GLY A 1 1843 ? -37.761 -5.160 60.751 1.00 30.43 1885 GLY A CA 1
ATOM 14724 C C . GLY A 1 1843 ? -38.762 -5.062 61.887 1.00 29.01 1885 GLY A C 1
ATOM 14725 O O . GLY A 1 1843 ? -39.472 -6.041 62.145 1.00 22.71 1885 GLY A O 1
ATOM 14726 N N . ASN A 1 1844 ? -38.841 -3.928 62.578 1.00 27.78 1886 ASN A N 1
ATOM 14727 C CA . ASN A 1 1844 ? -39.688 -3.797 63.760 1.00 30.08 1886 ASN A CA 1
ATOM 14728 C C . ASN A 1 1844 ? -41.068 -3.296 63.357 1.00 28.85 1886 ASN A C 1
ATOM 14729 O O . ASN A 1 1844 ? -41.187 -2.238 62.731 1.00 26.91 1886 ASN A O 1
ATOM 14734 N N . LEU A 1 1845 ? -42.104 -4.050 63.727 1.00 29.49 1887 LEU A N 1
ATOM 14735 C CA . LEU A 1 1845 ? -43.481 -3.583 63.593 1.00 29.60 1887 LEU A CA 1
ATOM 14736 C C . LEU A 1 1845 ? -43.724 -2.464 64.594 1.00 26.19 1887 LEU A C 1
ATOM 14737 O O . LEU A 1 1845 ? -43.795 -2.703 65.804 1.00 28.63 1887 LEU A O 1
ATOM 14742 N N . THR A 1 1846 ? -43.847 -1.240 64.094 1.00 24.49 1888 THR A N 1
ATOM 14743 C CA . THR A 1 1846 ? -44.036 -0.073 64.939 1.00 24.87 1888 THR A CA 1
ATOM 14744 C C . THR A 1 1846 ? -45.484 0.421 65.004 1.00 25.21 1888 THR A C 1
ATOM 14745 O O . THR A 1 1846 ? -45.811 1.210 65.899 1.00 25.54 1888 THR A O 1
ATOM 14749 N N . LYS A 1 1847 ? -46.361 0.009 64.093 1.00 27.91 1889 LYS A N 1
ATOM 14750 C CA . LYS A 1 1847 ? -47.708 0.561 64.143 1.00 29.10 1889 LYS A CA 1
ATOM 14751 C C . LYS A 1 1847 ? -48.707 -0.379 63.486 1.00 32.65 1889 LYS A C 1
ATOM 14752 O O . LYS A 1 1847 ? -48.458 -0.900 62.393 1.00 32.43 1889 LYS A O 1
ATOM 14758 N N . ILE A 1 1848 ? -49.846 -0.570 64.153 1.00 29.91 1890 ILE A N 1
ATOM 14759 C CA . ILE A 1 1848 ? -50.977 -1.312 63.614 1.00 29.33 1890 ILE A CA 1
ATOM 14760 C C . ILE A 1 1848 ? -52.166 -0.367 63.622 1.00 33.51 1890 ILE A C 1
ATOM 14761 O O . ILE A 1 1848 ? -52.647 0.020 64.696 1.00 33.37 1890 ILE A O 1
ATOM 14766 N N . GLN A 1 1849 ? -52.639 0.006 62.435 1.00 33.29 1891 GLN A N 1
ATOM 14767 C CA . GLN A 1 1849 ? -53.801 0.873 62.283 1.00 33.01 1891 GLN A CA 1
ATOM 14768 C C . GLN A 1 1849 ? -55.024 -0.004 62.023 1.00 37.33 1891 GLN A C 1
ATOM 14769 O O . GLN A 1 1849 ? -55.097 -0.686 60.994 1.00 41.34 1891 GLN A O 1
ATOM 14775 N N . HIS A 1 1850 ? -55.983 0.013 62.950 1.00 31.19 1892 HIS A N 1
ATOM 14776 C CA . HIS A 1 1850 ? -57.201 -0.779 62.825 1.00 35.79 1892 HIS A CA 1
ATOM 14777 C C . HIS A 1 1850 ? -58.342 0.129 62.395 1.00 36.51 1892 HIS A C 1
ATOM 14778 O O . HIS A 1 1850 ? -58.652 1.111 63.082 1.00 34.13 1892 HIS A O 1
ATOM 14785 N N . SER A 1 1851 ? -58.974 -0.200 61.271 1.00 41.02 1893 SER A N 1
ATOM 14786 C CA . SER A 1 1851 ? -60.115 0.563 60.780 1.00 45.42 1893 SER A CA 1
ATOM 14787 C C . SER A 1 1851 ? -61.291 -0.378 60.556 1.00 46.48 1893 SER A C 1
ATOM 14788 O O . SER A 1 1851 ? -61.201 -1.311 59.752 1.00 44.71 1893 SER A O 1
ATOM 14791 N N . SER A 1 1852 ? -62.381 -0.141 61.282 1.00 48.74 1894 SER A N 1
ATOM 14792 C CA . SER A 1 1852 ? -63.655 -0.833 61.068 1.00 53.48 1894 SER A CA 1
ATOM 14793 C C . SER A 1 1852 ? -64.713 0.223 60.788 1.00 53.25 1894 SER A C 1
ATOM 14794 O O . SER A 1 1852 ? -65.244 0.839 61.729 1.00 56.54 1894 SER A O 1
ATOM 14797 N N . PRO A 1 1853 ? -65.045 0.475 59.528 1.00 56.52 1895 PRO A N 1
ATOM 14798 C CA . PRO A 1 1853 ? -65.907 1.617 59.196 1.00 60.80 1895 PRO A CA 1
ATOM 14799 C C . PRO A 1 1853 ? -67.318 1.496 59.749 1.00 62.83 1895 PRO A C 1
ATOM 14800 O O . PRO A 1 1853 ? -67.810 2.418 60.405 1.00 64.13 1895 PRO A O 1
ATOM 14804 N N . ALA A 1 1854 ? -67.971 0.360 59.505 1.00 65.39 1896 ALA A N 1
ATOM 14805 C CA . ALA A 1 1854 ? -69.359 0.180 59.916 1.00 68.96 1896 ALA A CA 1
ATOM 14806 C C . ALA A 1 1854 ? -69.539 0.126 61.428 1.00 71.04 1896 ALA A C 1
ATOM 14807 O O . ALA A 1 1854 ? -70.681 0.011 61.889 1.00 71.26 1896 ALA A O 1
ATOM 14809 N N . THR A 1 1855 ? -68.463 0.229 62.204 1.00 71.10 1897 THR A N 1
ATOM 14810 C CA . THR A 1 1855 ? -68.501 -0.004 63.639 1.00 69.87 1897 THR A CA 1
ATOM 14811 C C . THR A 1 1855 ? -67.699 1.078 64.356 1.00 65.40 1897 THR A C 1
ATOM 14812 O O . THR A 1 1855 ? -66.972 1.865 63.743 1.00 66.62 1897 THR A O 1
ATOM 14816 N N . GLN A 1 1856 ? -67.891 1.129 65.675 1.00 62.41 1898 GLN A N 1
ATOM 14817 C CA . GLN A 1 1856 ? -67.125 1.997 66.558 1.00 65.50 1898 GLN A CA 1
ATOM 14818 C C . GLN A 1 1856 ? -65.615 1.818 66.414 1.00 62.34 1898 GLN A C 1
ATOM 14819 O O . GLN A 1 1856 ? -64.852 2.755 66.673 1.00 59.90 1898 GLN A O 1
ATOM 14825 N N . ASN A 1 1857 ? -65.167 0.636 66.002 1.00 59.75 1899 ASN A N 1
ATOM 14826 C CA . ASN A 1 1857 ? -63.810 0.178 66.298 1.00 58.72 1899 ASN A CA 1
ATOM 14827 C C . ASN A 1 1857 ? -62.791 0.764 65.326 1.00 55.41 1899 ASN A C 1
ATOM 14828 O O . ASN A 1 1857 ? -62.479 0.180 64.289 1.00 56.52 1899 ASN A O 1
ATOM 14833 N N . ASN A 1 1858 ? -62.240 1.922 65.681 1.00 47.43 1900 ASN A N 1
ATOM 14834 C CA . ASN A 1 1858 ? -61.111 2.508 64.966 1.00 50.84 1900 ASN A CA 1
ATOM 14835 C C . ASN A 1 1858 ? -60.063 2.920 65.986 1.00 48.80 1900 ASN A C 1
ATOM 14836 O O . ASN A 1 1858 ? -60.352 3.718 66.884 1.00 49.02 1900 ASN A O 1
ATOM 14841 N N . TYR A 1 1859 ? -58.850 2.387 65.847 1.00 48.32 1901 TYR A N 1
ATOM 14842 C CA . TYR A 1 1859 ? -57.789 2.684 66.797 1.00 38.84 1901 TYR A CA 1
ATOM 14843 C C . TYR A 1 1859 ? -56.442 2.349 66.170 1.00 39.62 1901 TYR A C 1
ATOM 14844 O O . TYR A 1 1859 ? -56.360 1.734 65.103 1.00 40.08 1901 TYR A O 1
ATOM 14853 N N . THR A 1 1860 ? -55.381 2.762 66.864 1.00 34.17 1902 THR A N 1
ATOM 14854 C CA . THR A 1 1860 ? -54.012 2.572 66.413 1.00 39.25 1902 THR A CA 1
ATOM 14855 C C . THR A 1 1860 ? -53.171 2.080 67.582 1.00 39.47 1902 THR A C 1
ATOM 14856 O O . THR A 1 1860 ? -53.178 2.686 68.658 1.00 41.56 1902 THR A O 1
ATOM 14860 N N . THR A 1 1861 ? -52.460 0.980 67.368 1.00 33.50 1903 THR A N 1
ATOM 14861 C CA . THR A 1 1861 ? -51.501 0.458 68.326 1.00 33.11 1903 THR A CA 1
ATOM 14862 C C . THR A 1 1861 ? -50.105 0.906 67.906 1.00 33.44 1903 THR A C 1
ATOM 14863 O O . THR A 1 1861 ? -49.675 0.623 66.783 1.00 32.70 1903 THR A O 1
ATOM 14867 N N . ASN A 1 1862 ? -49.408 1.612 68.793 1.00 33.82 1904 ASN A N 1
ATOM 14868 C CA . ASN A 1 1862 ? -48.064 2.112 68.521 1.00 29.90 1904 ASN A CA 1
ATOM 14869 C C . ASN A 1 1862 ? -47.054 1.344 69.358 1.00 29.40 1904 ASN A C 1
ATOM 14870 O O . ASN A 1 1862 ? -47.306 1.049 70.528 1.00 33.87 1904 ASN A O 1
ATOM 14875 N N . ILE A 1 1863 ? -45.914 1.012 68.751 1.00 26.73 1905 ILE A N 1
ATOM 14876 C CA . ILE A 1 1863 ? -44.850 0.262 69.410 1.00 27.94 1905 ILE A CA 1
ATOM 14877 C C . ILE A 1 1863 ? -43.580 1.102 69.336 1.00 31.66 1905 ILE A C 1
ATOM 14878 O O . ILE A 1 1863 ? -43.110 1.428 68.238 1.00 32.73 1905 ILE A O 1
ATOM 14883 N N . THR A 1 1864 ? -43.032 1.457 70.496 1.00 32.00 1906 THR A N 1
ATOM 14884 C CA . THR A 1 1864 ? -41.848 2.310 70.568 1.00 32.58 1906 THR A CA 1
ATOM 14885 C C . THR A 1 1864 ? -40.585 1.455 70.523 1.00 33.85 1906 THR A C 1
ATOM 14886 O O . THR A 1 1864 ? -40.364 0.624 71.409 1.00 34.85 1906 THR A O 1
ATOM 14890 N N . VAL A 1 1865 ? -39.743 1.677 69.512 1.00 31.77 1907 VAL A N 1
ATOM 14891 C CA . VAL A 1 1865 ? -38.511 0.910 69.341 1.00 30.25 1907 VAL A CA 1
ATOM 14892 C C . VAL A 1 1865 ? -37.346 1.699 69.923 1.00 28.66 1907 VAL A C 1
ATOM 14893 O O . VAL A 1 1865 ? -37.273 2.925 69.775 1.00 28.40 1907 VAL A O 1
ATOM 14897 N N . SER A 1 1866 ? -36.436 1.001 70.591 1.00 31.79 1908 SER A N 1
ATOM 14898 C CA . SER A 1 1866 ? -35.184 1.625 71.004 1.00 32.33 1908 SER A CA 1
ATOM 14899 C C . SER A 1 1866 ? -34.439 2.219 69.817 1.00 28.08 1908 SER A C 1
ATOM 14900 O O . SER A 1 1866 ? -34.444 1.678 68.711 1.00 25.91 1908 SER A O 1
ATOM 14903 N N . ASN A 1 1867 ? -33.770 3.341 70.068 1.00 31.17 1909 ASN A N 1
ATOM 14904 C CA . ASN A 1 1867 ? -32.884 3.940 69.079 1.00 36.50 1909 ASN A CA 1
ATOM 14905 C C . ASN A 1 1867 ? -31.571 3.181 68.908 1.00 38.17 1909 ASN A C 1
ATOM 14906 O O . ASN A 1 1867 ? -30.839 3.449 67.945 1.00 34.07 1909 ASN A O 1
ATOM 14911 N N . ARG A 1 1868 ? -31.247 2.244 69.808 1.00 37.41 1910 ARG A N 1
ATOM 14912 C CA . ARG A 1 1868 ? -29.959 1.558 69.772 1.00 38.96 1910 ARG A CA 1
ATOM 14913 C C . ARG A 1 1868 ? -30.081 0.037 69.820 1.00 36.13 1910 ARG A C 1
ATOM 14914 O O . ARG A 1 1868 ? -29.068 -0.646 70.019 1.00 35.16 1910 ARG A O 1
ATOM 14922 N N . SER A 1 1869 ? -31.280 -0.508 69.646 1.00 32.15 1911 SER A N 1
ATOM 14923 C CA . SER A 1 1869 ? -31.513 -1.948 69.682 1.00 31.09 1911 SER A CA 1
ATOM 14924 C C . SER A 1 1869 ? -32.885 -2.209 69.077 1.00 28.59 1911 SER A C 1
ATOM 14925 O O . SER A 1 1869 ? -33.601 -1.278 68.696 1.00 29.76 1911 SER A O 1
ATOM 14928 N N . ASN A 1 1870 ? -33.258 -3.488 69.012 1.00 30.67 1912 ASN A N 1
ATOM 14929 C CA . ASN A 1 1870 ? -34.585 -3.895 68.561 1.00 24.62 1912 ASN A CA 1
ATOM 14930 C C . ASN A 1 1870 ? -35.539 -4.158 69.719 1.00 25.70 1912 ASN A C 1
ATOM 14931 O O . ASN A 1 1870 ? -36.610 -4.742 69.507 1.00 24.13 1912 ASN A O 1
ATOM 14936 N N . ARG A 1 1871 ? -35.166 -3.774 70.935 1.00 24.62 1913 ARG A N 1
ATOM 14937 C CA . ARG A 1 1871 ? -36.114 -3.775 72.034 1.00 29.27 1913 ARG A CA 1
ATOM 14938 C C . ARG A 1 1871 ? -37.224 -2.783 71.720 1.00 28.81 1913 ARG A C 1
ATOM 14939 O O . ARG A 1 1871 ? -36.963 -1.653 71.298 1.00 28.99 1913 ARG A O 1
ATOM 14947 N N . ALA A 1 1872 ? -38.466 -3.213 71.894 1.00 28.65 1914 ALA A N 1
ATOM 14948 C CA . ALA A 1 1872 ? -39.597 -2.370 71.536 1.00 24.52 1914 ALA A CA 1
ATOM 14949 C C . ALA A 1 1872 ? -40.792 -2.760 72.389 1.00 29.07 1914 ALA A C 1
ATOM 14950 O O . ALA A 1 1872 ? -40.991 -3.941 72.679 1.00 30.84 1914 ALA A O 1
ATOM 14952 N N . VAL A 1 1873 ? -41.575 -1.761 72.807 1.00 25.43 1915 VAL A N 1
ATOM 14953 C CA . VAL A 1 1873 ? -42.680 -1.984 73.728 1.00 28.34 1915 VAL A CA 1
ATOM 14954 C C . VAL A 1 1873 ? -43.888 -1.161 73.303 1.00 32.44 1915 VAL A C 1
ATOM 14955 O O . VAL A 1 1873 ? -43.779 -0.164 72.584 1.00 30.73 1915 VAL A O 1
ATOM 14959 N N . LEU A 1 1874 ? -45.054 -1.617 73.755 1.00 35.57 1916 LEU A N 1
ATOM 14960 C CA . LEU A 1 1874 ? -46.277 -0.840 73.660 1.00 34.00 1916 LEU A CA 1
ATOM 14961 C C . LEU A 1 1874 ? -46.013 0.599 74.077 1.00 35.22 1916 LEU A C 1
ATOM 14962 O O . LEU A 1 1874 ? -45.322 0.857 75.064 1.00 38.52 1916 LEU A O 1
ATOM 14967 N N . SER A 1 1875 ? -46.552 1.540 73.299 1.00 36.25 1917 SER A N 1
ATOM 14968 C CA . SER A 1 1875 ? -46.354 2.955 73.595 1.00 36.36 1917 SER A CA 1
ATOM 14969 C C . SER A 1 1875 ? -46.903 3.334 74.967 1.00 37.89 1917 SER A C 1
ATOM 14970 O O . SER A 1 1875 ? -46.441 4.311 75.571 1.00 35.05 1917 SER A O 1
ATOM 14973 N N . THR A 1 1876 ? -47.896 2.594 75.468 1.00 37.90 1918 THR A N 1
ATOM 14974 C CA . THR A 1 1876 ? -48.416 2.878 76.798 1.00 41.13 1918 THR A CA 1
ATOM 14975 C C . THR A 1 1876 ? -47.414 2.550 77.898 1.00 43.47 1918 THR A C 1
ATOM 14976 O O . THR A 1 1876 ? -47.621 2.968 79.041 1.00 46.33 1918 THR A O 1
ATOM 14980 N N . LEU A 1 1877 ? -46.342 1.818 77.588 1.00 43.40 1919 LEU A N 1
ATOM 14981 C CA . LEU A 1 1877 ? -45.257 1.657 78.552 1.00 40.51 1919 LEU A CA 1
ATOM 14982 C C . LEU A 1 1877 ? -44.274 2.821 78.469 1.00 41.04 1919 LEU A C 1
ATOM 14983 O O . LEU A 1 1877 ? -43.825 3.335 79.502 1.00 41.80 1919 LEU A O 1
ATOM 14988 N N . THR A 1 1878 ? -43.924 3.239 77.253 1.00 38.28 1920 THR A N 1
ATOM 14989 C CA . THR A 1 1878 ? -43.209 4.488 77.028 1.00 36.54 1920 THR A CA 1
ATOM 14990 C C . THR A 1 1878 ? -43.281 4.851 75.553 1.00 38.64 1920 THR A C 1
ATOM 14991 O O . THR A 1 1878 ? -43.404 3.976 74.691 1.00 39.99 1920 THR A O 1
ATOM 14995 N N . GLU A 1 1879 ? -43.189 6.151 75.280 1.00 38.44 1921 GLU A N 1
ATOM 14996 C CA . GLU A 1 1879 ? -43.054 6.672 73.927 1.00 40.58 1921 GLU A CA 1
ATOM 14997 C C . GLU A 1 1879 ? -41.652 7.194 73.650 1.00 38.43 1921 GLU A C 1
ATOM 14998 O O . GLU A 1 1879 ? -41.414 7.766 72.582 1.00 35.52 1921 GLU A O 1
ATOM 15004 N N . ASP A 1 1880 ? -40.719 7.013 74.590 1.00 37.87 1922 ASP A N 1
ATOM 15005 C CA . ASP A 1 1880 ? -39.355 7.506 74.443 1.00 39.38 1922 ASP A CA 1
ATOM 15006 C C . ASP A 1 1880 ? -38.428 6.362 74.067 1.00 35.06 1922 ASP A C 1
ATOM 15007 O O . ASP A 1 1880 ? -38.218 5.457 74.890 1.00 31.31 1922 ASP A O 1
ATOM 15012 N N . PRO A 1 1881 ? -37.844 6.360 72.861 1.00 33.91 1923 PRO A N 1
ATOM 15013 C CA . PRO A 1 1881 ? -36.903 5.286 72.495 1.00 35.77 1923 PRO A CA 1
ATOM 15014 C C . PRO A 1 1881 ? -35.744 5.116 73.462 1.00 33.20 1923 PRO A C 1
ATOM 15015 O O . PRO A 1 1881 ? -35.221 3.999 73.593 1.00 31.07 1923 PRO A O 1
ATOM 15019 N N . ALA A 1 1882 ? -35.320 6.189 74.131 1.00 34.42 1924 ALA A N 1
ATOM 15020 C CA . ALA A 1 1882 ? -34.192 6.142 75.053 1.00 35.67 1924 ALA A CA 1
ATOM 15021 C C . ALA A 1 1882 ? -34.552 5.516 76.391 1.00 38.13 1924 ALA A C 1
ATOM 15022 O O . ALA A 1 1882 ? -33.661 5.299 77.220 1.00 38.53 1924 ALA A O 1
ATOM 15024 N N . GLN A 1 1883 ? -35.826 5.219 76.623 1.00 36.47 1925 GLN A N 1
ATOM 15025 C CA . GLN A 1 1883 ? -36.252 4.570 77.850 1.00 34.79 1925 GLN A CA 1
ATOM 15026 C C . GLN A 1 1883 ? -36.718 3.141 77.627 1.00 33.49 1925 GLN A C 1
ATOM 15027 O O . GLN A 1 1883 ? -37.161 2.492 78.583 1.00 34.20 1925 GLN A O 1
ATOM 15033 N N . VAL A 1 1884 ? -36.612 2.624 76.403 1.00 30.25 1926 VAL A N 1
ATOM 15034 C CA . VAL A 1 1884 ? -37.199 1.324 76.083 1.00 30.34 1926 VAL A CA 1
ATOM 15035 C C . VAL A 1 1884 ? -36.331 0.189 76.606 1.00 27.78 1926 VAL A C 1
ATOM 15036 O O . VAL A 1 1884 ? -36.836 -0.787 77.174 1.00 27.21 1926 VAL A O 1
ATOM 15040 N N . ASP A 1 1885 ? -35.015 0.282 76.399 1.00 29.23 1927 ASP A N 1
ATOM 15041 C CA . ASP A 1 1885 ? -34.142 -0.815 76.797 1.00 29.73 1927 ASP A CA 1
ATOM 15042 C C . ASP A 1 1885 ? -34.214 -1.055 78.297 1.00 33.16 1927 ASP A C 1
ATOM 15043 O O . ASP A 1 1885 ? -34.101 -2.199 78.751 1.00 35.25 1927 ASP A O 1
ATOM 15048 N N . ALA A 1 1886 ? -34.420 0.003 79.077 1.00 32.75 1928 ALA A N 1
ATOM 15049 C CA . ALA A 1 1886 ? -34.544 -0.155 80.518 1.00 35.79 1928 ALA A CA 1
ATOM 15050 C C . ALA A 1 1886 ? -35.731 -1.024 80.913 1.00 37.53 1928 ALA A C 1
ATOM 15051 O O . ALA A 1 1886 ? -35.789 -1.472 82.063 1.00 39.47 1928 ALA A O 1
ATOM 15053 N N . LEU A 1 1887 ? -36.669 -1.287 80.002 1.00 36.24 1929 LEU A N 1
ATOM 15054 C CA . LEU A 1 1887 ? -37.792 -2.165 80.297 1.00 36.10 1929 LEU A CA 1
ATOM 15055 C C . LEU A 1 1887 ? -37.457 -3.630 80.060 1.00 35.45 1929 LEU A C 1
ATOM 15056 O O . LEU A 1 1887 ? -38.361 -4.472 80.066 1.00 33.28 1929 LEU A O 1
ATOM 15061 N N . PHE A 1 1888 ? -36.182 -3.943 79.846 1.00 31.10 1930 PHE A N 1
ATOM 15062 C CA . PHE A 1 1888 ? -35.712 -5.299 79.625 1.00 31.15 1930 PHE A CA 1
ATOM 15063 C C . PHE A 1 1888 ? -34.538 -5.551 80.551 1.00 29.69 1930 PHE A C 1
ATOM 15064 O O . PHE A 1 1888 ? -33.836 -4.619 80.950 1.00 29.49 1930 PHE A O 1
ATOM 15072 N N . ASP A 1 1889 ? -34.323 -6.822 80.888 1.00 31.87 1931 ASP A N 1
ATOM 15073 C CA . ASP A 1 1889 ? -33.106 -7.181 81.593 1.00 33.84 1931 ASP A CA 1
ATOM 15074 C C . ASP A 1 1889 ? -31.940 -7.190 80.603 1.00 33.86 1931 ASP A C 1
ATOM 15075 O O . ASP A 1 1889 ? -32.110 -6.954 79.404 1.00 35.22 1931 ASP A O 1
ATOM 15080 N N . ALA A 1 1890 ? -30.736 -7.469 81.110 1.00 33.99 1932 ALA A N 1
ATOM 15081 C CA . ALA A 1 1890 ? -29.526 -7.367 80.301 1.00 34.67 1932 ALA A CA 1
ATOM 15082 C C . ALA A 1 1890 ? -29.486 -8.386 79.169 1.00 32.47 1932 ALA A C 1
ATOM 15083 O O . ALA A 1 1890 ? -28.798 -8.155 78.168 1.00 37.82 1932 ALA A O 1
ATOM 15085 N N . GLY A 1 1891 ? -30.190 -9.505 79.306 1.00 31.34 1933 GLY A N 1
ATOM 15086 C CA . GLY A 1 1891 ? -30.336 -10.487 78.254 1.00 26.33 1933 GLY A CA 1
ATOM 15087 C C . GLY A 1 1891 ? -31.504 -10.240 77.327 1.00 31.28 1933 GLY A C 1
ATOM 15088 O O . GLY A 1 1891 ? -31.840 -11.112 76.519 1.00 32.88 1933 GLY A O 1
ATOM 15089 N N . GLY A 1 1892 ? -32.136 -9.074 77.405 1.00 23.45 1934 GLY A N 1
ATOM 15090 C CA . GLY A 1 1892 ? -33.191 -8.767 76.467 1.00 23.40 1934 GLY A CA 1
ATOM 15091 C C . GLY A 1 1892 ? -34.497 -9.455 76.771 1.00 34.93 1934 GLY A C 1
ATOM 15092 O O . GLY A 1 1892 ? -35.294 -9.696 75.857 1.00 25.77 1934 GLY A O 1
ATOM 15093 N N . HIS A 1 1893 ? -34.728 -9.804 78.030 1.00 23.66 1935 HIS A N 1
ATOM 15094 C CA . HIS A 1 1893 ? -35.994 -10.362 78.473 1.00 32.69 1935 HIS A CA 1
ATOM 15095 C C . HIS A 1 1893 ? -36.842 -9.222 79.019 1.00 30.58 1935 HIS A C 1
ATOM 15096 O O . HIS A 1 1893 ? -36.416 -8.525 79.944 1.00 32.18 1935 HIS A O 1
ATOM 15103 N N . GLN A 1 1894 ? -38.016 -9.010 78.417 1.00 30.57 1936 GLN A N 1
ATOM 15104 C CA . GLN A 1 1894 ? -38.931 -7.963 78.868 1.00 28.36 1936 GLN A CA 1
ATOM 15105 C C . GLN A 1 1894 ? -39.318 -8.207 80.321 1.00 28.40 1936 GLN A C 1
ATOM 15106 O O . GLN A 1 1894 ? -39.620 -9.336 80.708 1.00 27.95 1936 GLN A O 1
ATOM 15112 N N . ASN A 1 1895 ? -39.275 -7.158 81.140 1.00 30.22 1937 ASN A N 1
ATOM 15113 C CA . ASN A 1 1895 ? -39.551 -7.314 82.560 1.00 36.62 1937 ASN A CA 1
ATOM 15114 C C . ASN A 1 1895 ? -40.883 -6.715 82.977 1.00 34.75 1937 ASN A C 1
ATOM 15115 O O . ASN A 1 1895 ? -41.201 -6.730 84.168 1.00 34.66 1937 ASN A O 1
ATOM 15120 N N . THR A 1 1896 ? -41.661 -6.191 82.030 1.00 33.31 1938 THR A N 1
ATOM 15121 C CA . THR A 1 1896 ? -42.994 -5.662 82.290 1.00 36.61 1938 THR A CA 1
ATOM 15122 C C . THR A 1 1896 ? -43.871 -6.015 81.098 1.00 37.25 1938 THR A C 1
ATOM 15123 O O . THR A 1 1896 ? -43.605 -5.564 79.978 1.00 32.25 1938 THR A O 1
ATOM 15127 N N . LEU A 1 1897 ? -44.898 -6.835 81.332 1.00 31.26 1939 LEU A N 1
ATOM 15128 C CA . LEU A 1 1897 ? -45.802 -7.236 80.260 1.00 35.39 1939 LEU A CA 1
ATOM 15129 C C . LEU A 1 1897 ? -46.570 -6.021 79.765 1.00 37.74 1939 LEU A C 1
ATOM 15130 O O . LEU A 1 1897 ? -46.419 -5.602 78.612 1.00 37.03 1939 LEU A O 1
ATOM 15135 N N . ILE A 1 1898 ? -47.403 -5.470 80.645 1.00 37.74 1940 ILE A N 1
ATOM 15136 C CA . ILE A 1 1898 ? -48.027 -4.164 80.509 1.00 39.39 1940 ILE A CA 1
ATOM 15137 C C . ILE A 1 1898 ? -47.947 -3.471 81.865 1.00 39.91 1940 ILE A C 1
ATOM 15138 O O . ILE A 1 1898 ? -47.547 -4.071 82.863 1.00 33.61 1940 ILE A O 1
ATOM 15143 N N . SER A 1 1899 ? -48.370 -2.208 81.896 1.00 42.91 1941 SER A N 1
ATOM 15144 C CA . SER A 1 1899 ? -48.296 -1.408 83.114 1.00 48.19 1941 SER A CA 1
ATOM 15145 C C . SER A 1 1899 ? -48.924 -2.141 84.294 1.00 47.80 1941 SER A C 1
ATOM 15146 O O . SER A 1 1899 ? -50.108 -2.486 84.267 1.00 47.21 1941 SER A O 1
ATOM 15149 N N . GLY A 1 1900 ? -48.113 -2.405 85.318 1.00 46.55 1942 GLY A N 1
ATOM 15150 C CA . GLY A 1 1900 ? -48.565 -3.090 86.507 1.00 42.86 1942 GLY A CA 1
ATOM 15151 C C . GLY A 1 1900 ? -48.332 -4.587 86.537 1.00 42.78 1942 GLY A C 1
ATOM 15152 O O . GLY A 1 1900 ? -48.606 -5.213 87.567 1.00 43.10 1942 GLY A O 1
ATOM 15153 N N . GLN A 1 1901 ? -47.827 -5.184 85.456 1.00 42.57 1943 GLN A N 1
ATOM 15154 C CA . GLN A 1 1901 ? -47.626 -6.632 85.383 1.00 44.32 1943 GLN A CA 1
ATOM 15155 C C . GLN A 1 1901 ? -46.135 -6.926 85.230 1.00 45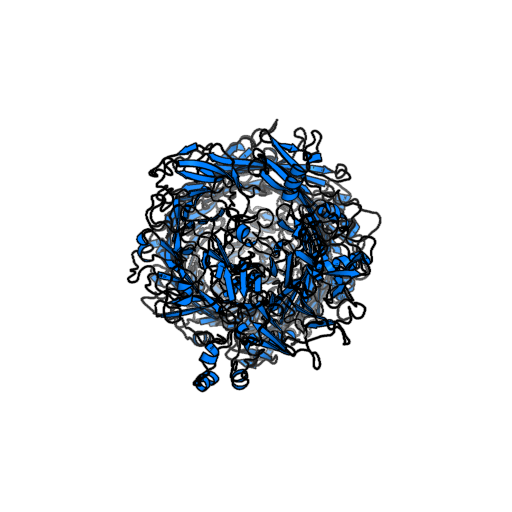.39 1943 GLN A C 1
ATOM 15156 O O . GLN A 1 1901 ? -45.591 -6.878 84.121 1.00 45.08 1943 GLN A O 1
ATOM 15162 N N . ASN A 1 1902 ? -45.478 -7.239 86.343 1.00 44.19 1944 ASN A N 1
ATOM 15163 C CA . ASN A 1 1902 ? -44.057 -7.544 86.317 1.00 41.09 1944 ASN A CA 1
ATOM 15164 C C . ASN A 1 1902 ? -43.811 -8.929 85.730 1.00 36.28 1944 ASN A C 1
ATOM 15165 O O . ASN A 1 1902 ? -44.620 -9.848 85.884 1.00 35.10 1944 ASN A O 1
ATOM 15170 N N . LEU A 1 1903 ? -42.686 -9.055 85.027 1.00 32.80 1945 LEU A N 1
ATOM 15171 C CA . LEU A 1 1903 ? -42.230 -10.305 84.436 1.00 33.95 1945 LEU A CA 1
ATOM 15172 C C . LEU A 1 1903 ? -40.909 -10.703 85.071 1.00 37.09 1945 LEU A C 1
ATOM 15173 O O . LEU A 1 1903 ? -39.955 -9.915 85.084 1.00 37.80 1945 LEU A O 1
ATOM 15178 N N . ASN A 1 1904 ? -40.841 -11.930 85.563 1.00 36.64 1946 ASN A N 1
ATOM 15179 C CA . ASN A 1 1904 ? -39.635 -12.444 86.183 1.00 35.74 1946 ASN A CA 1
ATOM 15180 C C . ASN A 1 1904 ? -39.120 -13.634 85.394 1.00 32.81 1946 ASN A C 1
ATOM 15181 O O . ASN A 1 1904 ? -39.899 -14.485 84.954 1.00 30.40 1946 ASN A O 1
ATOM 15186 N N . TRP A 1 1905 ? -37.801 -13.686 85.221 1.00 32.24 1947 TRP A N 1
ATOM 15187 C CA . TRP A 1 1905 ? -37.147 -14.708 84.421 1.00 32.07 1947 TRP A CA 1
ATOM 15188 C C . TRP A 1 1905 ? -36.202 -15.499 85.311 1.00 31.05 1947 TRP A C 1
ATOM 15189 O O . TRP A 1 1905 ? -35.565 -14.932 86.202 1.00 33.19 1947 TRP A O 1
ATOM 15200 N N . ASN A 1 1906 ? -36.135 -16.812 85.095 1.00 31.54 1948 ASN A N 1
ATOM 15201 C CA . ASN A 1 1906 ? -35.256 -17.644 85.908 1.00 33.84 1948 ASN A CA 1
ATOM 15202 C C . ASN A 1 1906 ? -33.809 -17.511 85.419 1.00 34.68 1948 ASN A C 1
ATOM 15203 O O . ASN A 1 1906 ? -33.506 -16.757 84.488 1.00 30.02 1948 ASN A O 1
ATOM 15208 N N . THR A 1 1907 ? -32.899 -18.261 86.049 1.00 38.85 1949 THR A N 1
ATOM 15209 C CA . THR A 1 1907 ? -31.483 -18.176 85.694 1.00 43.87 1949 THR A CA 1
ATOM 15210 C C . THR A 1 1907 ? -31.188 -18.684 84.292 1.00 44.59 1949 THR A C 1
ATOM 15211 O O . THR A 1 1907 ? -30.076 -18.472 83.800 1.00 50.61 1949 THR A O 1
ATOM 15215 N N . ARG A 1 1908 ? -32.137 -19.349 83.643 1.00 41.46 1950 ARG A N 1
ATOM 15216 C CA . ARG A 1 1908 ? -31.952 -19.846 82.290 1.00 36.24 1950 ARG A CA 1
ATOM 15217 C C . ARG A 1 1908 ? -32.645 -18.982 81.243 1.00 31.40 1950 ARG A C 1
ATOM 15218 O O . ARG A 1 1908 ? -32.819 -19.429 80.107 1.00 31.62 1950 ARG A O 1
ATOM 15226 N N . GLY A 1 1909 ? -33.053 -17.765 81.596 1.00 30.12 1951 GLY A N 1
ATOM 15227 C CA . GLY A 1 1909 ? -33.691 -16.897 80.628 1.00 32.95 1951 GLY A CA 1
ATOM 15228 C C . GLY A 1 1909 ? -35.092 -17.300 80.216 1.00 34.08 1951 GLY A C 1
ATOM 15229 O O . GLY A 1 1909 ? -35.588 -16.810 79.201 1.00 34.15 1951 GLY A O 1
ATOM 15230 N N . GLU A 1 1910 ? -35.749 -18.181 80.970 1.00 30.97 1952 GLU A N 1
ATOM 15231 C CA . GLU A 1 1910 ? -37.112 -18.597 80.664 1.00 29.92 1952 GLU A CA 1
ATOM 15232 C C . GLU A 1 1910 ? -38.096 -17.819 81.530 1.00 27.96 1952 GLU A C 1
ATOM 15233 O O . GLU A 1 1910 ? -37.797 -17.500 82.686 1.00 25.74 1952 GLU A O 1
ATOM 15239 N N . LEU A 1 1911 ? -39.263 -17.497 80.963 1.00 25.05 1953 LEU A N 1
ATOM 15240 C CA . LEU A 1 1911 ? -40.272 -16.773 81.731 1.00 30.33 1953 LEU A CA 1
ATOM 15241 C C . LEU A 1 1911 ? -40.638 -17.577 82.973 1.00 33.49 1953 LEU A C 1
ATOM 15242 O O . LEU A 1 1911 ? -41.087 -18.726 82.876 1.00 30.50 1953 LEU A O 1
ATOM 15247 N N . GLN A 1 1912 ? -40.405 -16.986 84.141 1.00 36.28 1954 GLN A N 1
ATOM 15248 C CA . GLN A 1 1912 ? -40.629 -17.674 85.404 1.00 36.05 1954 GLN A CA 1
ATOM 15249 C C . GLN A 1 1912 ? -41.981 -17.350 86.020 1.00 29.83 1954 GLN A C 1
ATOM 15250 O O . GLN A 1 1912 ? -42.632 -18.248 86.551 1.00 29.43 1954 GLN A O 1
ATOM 15256 N N . GLN A 1 1913 ? -42.421 -16.095 85.962 1.00 30.72 1955 GLN A N 1
ATOM 15257 C CA . GLN A 1 1913 ? -43.663 -15.707 86.615 1.00 31.20 1955 GLN A CA 1
ATOM 15258 C C . GLN A 1 1913 ? -44.170 -14.414 85.997 1.00 33.43 1955 GLN A C 1
ATOM 15259 O O . GLN A 1 1913 ? -43.382 -13.509 85.710 1.00 34.38 1955 GLN A O 1
ATOM 15265 N N . VAL A 1 1914 ? -45.486 -14.342 85.792 1.00 31.57 1956 VAL A N 1
ATOM 15266 C CA . VAL A 1 1914 ? -46.167 -13.103 85.438 1.00 31.85 1956 VAL A CA 1
ATOM 15267 C C . VAL A 1 1914 ? -47.003 -12.684 86.637 1.00 35.28 1956 VAL A C 1
ATOM 15268 O O . VAL A 1 1914 ? -47.886 -13.429 87.080 1.00 31.01 1956 VAL A O 1
ATOM 15272 N N . THR A 1 1915 ? -46.728 -11.499 87.167 1.00 40.59 1957 THR A N 1
ATOM 15273 C CA . THR A 1 1915 ? -47.583 -10.925 88.196 1.00 42.20 1957 THR A CA 1
ATOM 15274 C C . THR A 1 1915 ? -48.746 -10.220 87.514 1.00 43.99 1957 THR A C 1
ATOM 15275 O O . THR A 1 1915 ? -48.543 -9.275 86.746 1.00 41.25 1957 THR A O 1
ATOM 15279 N N . LEU A 1 1916 ? -49.961 -10.694 87.774 1.00 47.28 1958 LEU A N 1
ATOM 15280 C CA . LEU A 1 1916 ? -51.127 -10.193 87.061 1.00 50.00 1958 LEU A CA 1
ATOM 15281 C C . LEU A 1 1916 ? -51.782 -9.016 87.772 1.00 52.24 1958 LEU A C 1
ATOM 15282 O O . LEU A 1 1916 ? -52.214 -8.063 87.116 1.00 52.72 1958 LEU A O 1
ATOM 15287 N N . VAL A 1 1917 ? -51.869 -9.065 89.100 1.00 54.44 1959 VAL A N 1
ATOM 15288 C CA . VAL A 1 1917 ? -52.376 -7.957 89.904 1.00 56.37 1959 VAL A CA 1
ATOM 15289 C C . VAL A 1 1917 ? -51.467 -7.830 91.122 1.00 58.55 1959 VAL A C 1
ATOM 15290 O O . VAL A 1 1917 ? -51.472 -8.705 91.996 1.00 58.24 1959 VAL A O 1
ATOM 15294 N N . LYS A 1 1918 ? -50.678 -6.757 91.177 1.00 60.74 1960 LYS A N 1
ATOM 15295 C CA . LYS A 1 1918 ? -49.854 -6.468 92.348 1.00 65.36 1960 LYS A CA 1
ATOM 15296 C C . LYS A 1 1918 ? -50.703 -5.725 93.374 1.00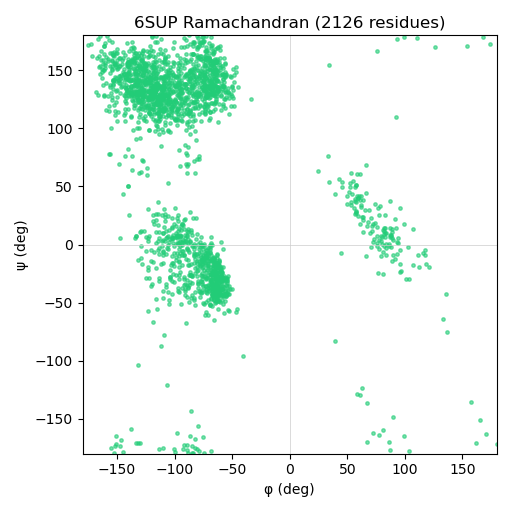 70.06 1960 LYS A C 1
ATOM 15297 O O . LYS A 1 1918 ? -51.070 -4.565 93.167 1.00 67.06 1960 LYS A O 1
ATOM 15303 N N . ARG A 1 1919 ? -51.013 -6.385 94.481 1.00 77.70 1961 ARG A N 1
ATOM 15304 C CA . ARG A 1 1919 ? -51.817 -5.800 95.544 1.00 84.56 1961 ARG A CA 1
ATOM 15305 C C . ARG A 1 1919 ? -50.912 -5.349 96.684 1.00 92.59 1961 ARG A C 1
ATOM 15306 O O . ARG A 1 1919 ? -49.717 -5.656 96.720 1.00 92.58 1961 ARG A O 1
ATOM 15314 N N . ASP A 1 1920 ? -51.495 -4.589 97.613 1.00 102.55 1962 ASP A N 1
ATOM 15315 C CA . ASP A 1 1920 ? -50.796 -4.234 98.843 1.00 107.88 1962 ASP A CA 1
ATOM 15316 C C . ASP A 1 1920 ? -50.276 -5.494 99.507 1.00 111.85 1962 ASP A C 1
ATOM 15317 O O . ASP A 1 1920 ? -51.057 -6.385 99.853 1.00 115.15 1962 ASP A O 1
ATOM 15322 N N . LYS A 1 1921 ? -48.945 -5.597 99.516 1.00 112.43 1963 LYS A N 1
ATOM 15323 C CA . LYS A 1 1921 ? -48.323 -6.789 100.125 1.00 111.15 1963 LYS A CA 1
ATOM 15324 C C . LYS A 1 1921 ? -48.996 -7.023 101.470 1.00 112.53 1963 LYS A C 1
ATOM 15325 O O . LYS A 1 1921 ? -49.607 -6.082 102.018 1.00 113.21 1963 LYS A O 1
ATOM 15331 N N . GLY A 1 1922 ? -48.999 -8.289 101.878 1.00 113.93 1964 GLY A N 1
ATOM 15332 C CA . GLY A 1 1922 ? -49.750 -8.766 103.049 1.00 116.15 1964 GLY A CA 1
ATOM 15333 C C . GLY A 1 1922 ? -50.994 -9.490 102.546 1.00 117.18 1964 GLY A C 1
ATOM 15334 O O . GLY A 1 1922 ? -51.492 -10.378 103.279 1.00 118.43 1964 GLY A O 1
ATOM 15335 N N . ALA A 1 1923 ? -51.479 -9.042 101.366 1.00 115.53 1965 ALA A N 1
ATOM 15336 C CA . ALA A 1 1923 ? -52.599 -9.514 100.519 1.00 112.88 1965 ALA A CA 1
ATOM 15337 C C . ALA A 1 1923 ? -51.960 -9.981 99.216 1.00 109.73 1965 ALA A C 1
ATOM 15338 O O . ALA A 1 1923 ? -51.599 -9.129 98.409 1.00 109.96 1965 ALA A O 1
ATOM 15340 N N . ASN A 1 1924 ? -51.830 -11.295 99.067 1.00 104.07 1966 ASN A N 1
ATOM 15341 C CA . ASN A 1 1924 ? -51.157 -11.958 97.954 1.00 95.66 1966 ASN A CA 1
ATOM 15342 C C . ASN A 1 1924 ? -51.579 -11.375 96.601 1.00 86.36 1966 ASN A C 1
ATOM 15343 O O . ASN A 1 1924 ? -52.707 -10.902 96.424 1.00 85.43 1966 ASN A O 1
ATOM 15348 N N . ASP A 1 1925 ? -50.641 -11.398 95.647 1.00 76.56 1967 ASP A N 1
ATOM 15349 C CA . ASP A 1 1925 ? -50.850 -10.973 94.268 1.00 66.49 1967 ASP A CA 1
ATOM 15350 C C . ASP A 1 1925 ? -51.464 -12.087 93.433 1.00 56.85 1967 ASP A C 1
ATOM 15351 O O . ASP A 1 1925 ? -51.228 -13.273 93.665 1.00 54.43 1967 ASP A O 1
ATOM 15356 N N . ASP A 1 1926 ? -52.209 -11.691 92.405 1.00 52.23 1968 ASP A N 1
ATOM 15357 C CA . ASP A 1 1926 ? -52.579 -12.629 91.354 1.00 49.40 1968 ASP A CA 1
ATOM 15358 C C . ASP A 1 1926 ? -51.372 -12.878 90.458 1.00 43.66 1968 ASP A C 1
ATOM 15359 O O . ASP A 1 1926 ? -50.738 -11.933 89.979 1.00 42.25 1968 ASP A O 1
ATOM 15364 N N . ARG A 1 1927 ? -51.045 -14.149 90.239 1.00 41.99 1969 ARG A N 1
ATOM 15365 C CA . ARG A 1 1927 ? -49.811 -14.466 89.537 1.00 42.69 1969 ARG A CA 1
ATOM 15366 C C . ARG A 1 1927 ? -49.953 -15.771 88.765 1.00 40.37 1969 ARG A C 1
ATOM 15367 O O . ARG A 1 1927 ? -50.870 -16.563 88.998 1.00 39.59 1969 ARG A O 1
ATOM 15375 N N . GLU A 1 1928 ? -49.015 -15.985 87.843 1.00 40.87 1970 GLU A N 1
ATOM 15376 C CA . GLU A 1 1928 ? -48.897 -17.244 87.116 1.00 38.41 1970 GLU A CA 1
ATOM 15377 C C . GLU A 1 1928 ? -47.422 -17.548 86.917 1.00 35.41 1970 GLU A C 1
ATOM 15378 O O . GLU A 1 1928 ? -46.693 -16.737 86.339 1.00 39.74 1970 GLU A O 1
ATOM 15384 N N . TRP A 1 1929 ? -46.977 -18.713 87.378 1.00 30.12 1971 TRP A N 1
ATOM 15385 C CA . TRP A 1 1929 ? -45.572 -19.069 87.268 1.00 32.82 1971 TRP A CA 1
ATOM 15386 C C . TRP A 1 1929 ? -45.436 -20.444 86.633 1.00 30.72 1971 TRP A C 1
ATOM 15387 O O . TRP A 1 1929 ? -46.396 -21.212 86.536 1.00 28.00 1971 TRP A O 1
ATOM 15398 N N . TYR A 1 1930 ? -44.212 -20.744 86.201 1.00 25.52 1972 TYR A N 1
ATOM 15399 C CA . TYR A 1 1930 ? -43.944 -21.878 85.331 1.00 27.67 1972 TYR A CA 1
ATOM 15400 C C . TYR A 1 1930 ? -42.676 -22.586 85.778 1.00 28.70 1972 TYR A C 1
ATOM 15401 O O . TYR A 1 1930 ? -41.806 -21.999 86.425 1.00 28.53 1972 TYR A O 1
ATOM 15410 N N . ARG A 1 1931 ? -42.584 -23.865 85.415 1.00 31.07 1973 ARG A N 1
ATOM 15411 C CA . ARG A 1 1931 ? -41.385 -24.668 85.611 1.00 32.23 1973 ARG A CA 1
ATOM 15412 C C . ARG A 1 1931 ? -41.102 -25.423 84.319 1.00 32.60 1973 ARG A C 1
ATOM 15413 O O . ARG A 1 1931 ? -42.034 -25.839 83.625 1.00 32.88 1973 ARG A O 1
ATOM 15421 N N . TYR A 1 1932 ? -39.819 -25.599 84.003 1.00 28.89 1974 TYR A N 1
ATOM 15422 C CA . TYR A 1 1932 ? -39.380 -26.173 82.734 1.00 29.48 1974 TYR A CA 1
ATOM 15423 C C . TYR A 1 1932 ? -38.415 -27.327 82.964 1.00 29.83 1974 TYR A C 1
ATOM 15424 O O . TYR A 1 1932 ? -37.659 -27.353 83.938 1.00 30.16 1974 TYR A O 1
ATOM 15433 N N . SER A 1 1933 ? -38.440 -28.275 82.039 1.00 30.14 1975 SER A N 1
ATOM 15434 C CA . SER A 1 1933 ? -37.467 -29.349 82.029 1.00 31.33 1975 SER A CA 1
ATOM 15435 C C . SER A 1 1933 ? -36.068 -28.812 81.700 1.00 32.29 1975 SER A C 1
ATOM 15436 O O . SER A 1 1933 ? -35.879 -27.647 81.328 1.00 30.24 1975 SER A O 1
ATOM 15439 N N . GLY A 1 1934 ? -35.076 -29.697 81.835 1.00 31.10 1976 GLY A N 1
ATOM 15440 C CA . GLY A 1 1934 ? -33.709 -29.337 81.491 1.00 31.19 1976 GLY A CA 1
ATOM 15441 C C . GLY A 1 1934 ? -33.551 -28.810 80.077 1.00 33.20 1976 GLY A C 1
ATOM 15442 O O . GLY A 1 1934 ? -32.739 -27.914 79.837 1.00 33.14 1976 GLY A O 1
ATOM 15443 N N . ASP A 1 1935 ? -34.310 -29.351 79.121 1.00 32.49 1977 ASP A N 1
ATOM 15444 C CA . ASP A 1 1935 ? -34.217 -28.890 77.741 1.00 37.89 1977 ASP A CA 1
ATOM 15445 C C . ASP A 1 1935 ? -35.293 -27.870 77.390 1.00 36.76 1977 ASP A C 1
ATOM 15446 O O . ASP A 1 1935 ? -35.594 -27.677 76.207 1.00 34.06 1977 ASP A O 1
ATOM 15451 N N . GLY A 1 1936 ? -35.882 -27.223 78.392 1.00 34.03 1978 GLY A N 1
ATOM 15452 C CA . GLY A 1 1936 ? -36.705 -26.062 78.155 1.00 36.41 1978 GLY A CA 1
ATOM 15453 C C . GLY A 1 1936 ? -38.163 -26.328 77.859 1.00 37.68 1978 GLY A C 1
ATOM 15454 O O . GLY A 1 1936 ? -38.879 -25.389 77.495 1.00 38.10 1978 GLY A O 1
ATOM 15455 N N . ARG A 1 1937 ? -38.624 -27.569 77.998 1.00 36.58 1979 ARG A N 1
ATOM 15456 C CA . ARG A 1 1937 ? -40.031 -27.888 77.811 1.00 37.91 1979 ARG A CA 1
ATOM 15457 C C . ARG A 1 1937 ? -40.808 -27.557 79.081 1.00 33.47 1979 ARG A C 1
ATOM 15458 O O . ARG A 1 1937 ? -40.442 -27.996 80.179 1.00 30.72 1979 ARG A O 1
ATOM 15466 N N . ARG A 1 1938 ? -41.872 -26.775 78.935 1.00 32.65 1980 ARG A N 1
ATOM 15467 C CA . ARG A 1 1938 ? -42.693 -26.419 80.083 1.00 31.49 1980 ARG A CA 1
ATOM 15468 C C . ARG A 1 1938 ? -43.356 -27.667 80.636 1.00 33.22 1980 ARG A C 1
ATOM 15469 O O . ARG A 1 1938 ? -44.068 -28.374 79.913 1.00 32.90 1980 ARG A O 1
ATOM 15477 N N . MET A 1 1939 ? -43.109 -27.945 81.915 1.00 29.35 1981 MET A N 1
ATOM 15478 C CA . MET A 1 1939 ? -43.740 -29.067 82.588 1.00 31.83 1981 MET A CA 1
ATOM 15479 C C . MET A 1 1939 ? -44.861 -28.665 83.531 1.00 31.54 1981 MET A C 1
ATOM 15480 O O . MET A 1 1939 ? -45.730 -29.494 83.817 1.00 32.76 1981 MET A O 1
ATOM 15485 N N . LEU A 1 1940 ? -44.877 -27.422 84.002 1.00 28.03 1982 LEU A N 1
ATOM 15486 C CA . LEU A 1 1940 ? -45.798 -27.030 85.057 1.00 28.23 1982 LEU A CA 1
ATOM 15487 C C . LEU A 1 1940 ? -46.150 -25.562 84.893 1.00 28.91 1982 LEU A C 1
ATOM 15488 O O . LEU A 1 1940 ? -45.267 -24.734 84.651 1.00 32.83 1982 LEU A O 1
ATOM 15493 N N . LYS A 1 1941 ? -47.441 -25.259 84.976 1.00 29.51 1983 LYS A N 1
ATOM 15494 C CA . LYS A 1 1941 ? -47.950 -23.895 84.990 1.00 30.30 1983 LYS A CA 1
ATOM 15495 C C . LYS A 1 1941 ? -48.952 -23.790 86.125 1.00 29.56 1983 LYS A C 1
ATOM 15496 O O . LYS A 1 1941 ? -49.862 -24.622 86.229 1.00 31.88 1983 LYS A O 1
ATOM 15502 N N . ILE A 1 1942 ? -48.798 -22.774 86.969 1.00 28.54 1984 ILE A N 1
ATOM 15503 C CA . ILE A 1 1942 ? -49.681 -22.592 88.121 1.00 29.80 1984 ILE A CA 1
ATOM 15504 C C . ILE A 1 1942 ? -50.218 -21.167 88.094 1.00 33.21 1984 ILE A C 1
ATOM 15505 O O . ILE A 1 1942 ? -49.439 -20.209 88.032 1.00 34.26 1984 ILE A O 1
ATOM 15510 N N . ASN A 1 1943 ? -51.545 -21.033 88.125 1.00 34.29 1985 ASN A N 1
ATOM 15511 C CA . ASN A 1 1943 ? -52.242 -19.750 88.112 1.00 38.66 1985 ASN A CA 1
ATOM 15512 C C . ASN A 1 1943 ? -52.943 -19.575 89.451 1.00 42.55 1985 ASN A C 1
ATOM 15513 O O . ASN A 1 1943 ? -53.811 -20.381 89.805 1.00 40.25 1985 ASN A O 1
ATOM 15518 N N . GLU A 1 1944 ? -52.578 -18.522 90.182 1.00 48.08 1986 GLU A N 1
ATOM 15519 C CA . GLU A 1 1944 ? -53.136 -18.235 91.499 1.00 54.38 1986 GLU A CA 1
ATOM 15520 C C . GLU A 1 1944 ? -53.930 -16.938 91.441 1.00 59.43 1986 GLU A C 1
ATOM 15521 O O . GLU A 1 1944 ? -53.402 -15.901 91.024 1.00 57.83 1986 GLU A O 1
ATOM 15527 N N . GLN A 1 1945 ? -55.194 -16.999 91.859 1.00 64.33 1987 GLN A N 1
ATOM 15528 C CA . GLN A 1 1945 ? -56.075 -15.837 91.942 1.00 71.82 1987 GLN A CA 1
ATOM 15529 C C . GLN A 1 1945 ? -56.518 -15.682 93.391 1.00 78.64 1987 GLN A C 1
ATOM 15530 O O . GLN A 1 1945 ? -57.273 -16.516 93.901 1.00 78.92 1987 GLN A O 1
ATOM 15536 N N . GLN A 1 1946 ? -56.041 -14.631 94.057 1.00 86.18 1988 GLN A N 1
ATOM 15537 C CA . GLN A 1 1946 ? -56.474 -14.314 95.411 1.00 93.64 1988 GLN A CA 1
ATOM 15538 C C . GLN A 1 1946 ? -57.596 -13.303 95.432 1.00 99.33 1988 GLN A C 1
ATOM 15539 O O . GLN A 1 1946 ? -57.971 -12.835 96.509 1.00 99.48 1988 GLN A O 1
ATOM 15545 N N . ALA A 1 1947 ? -58.125 -12.937 94.274 1.00 104.20 1989 ALA A N 1
ATOM 15546 C CA . ALA A 1 1947 ? -59.221 -11.997 94.243 1.00 107.93 1989 ALA A CA 1
ATOM 15547 C C . ALA A 1 1947 ? -60.454 -12.559 94.947 1.00 112.16 1989 ALA A C 1
ATOM 15548 O O . ALA A 1 1947 ? -60.508 -13.731 95.349 1.00 113.96 1989 ALA A O 1
ATOM 15550 N N . SER A 1 1948 ? -61.431 -11.659 95.152 1.00 115.43 1990 SER A N 1
ATOM 15551 C CA . SER A 1 1948 ? -62.865 -11.988 95.207 1.00 117.14 1990 SER A CA 1
ATOM 15552 C C . SER A 1 1948 ? -63.294 -12.688 96.498 1.00 118.69 1990 SER A C 1
ATOM 15553 O O . SER A 1 1948 ? -64.204 -13.521 96.477 1.00 120.08 1990 SER A O 1
ATOM 15556 N N . ASN A 1 1949 ? -62.680 -12.317 97.626 1.00 117.72 1991 ASN A N 1
ATOM 15557 C CA . ASN A 1 1949 ? -63.085 -12.860 98.912 1.00 116.42 1991 ASN A CA 1
ATOM 15558 C C . ASN A 1 1949 ? -62.920 -14.382 98.869 1.00 116.50 1991 ASN A C 1
ATOM 15559 O O . ASN A 1 1949 ? -63.750 -15.146 99.351 1.00 117.97 1991 ASN A O 1
ATOM 15564 N N . ASN A 1 1950 ? -61.820 -14.813 98.248 1.00 117.14 1992 ASN A N 1
ATOM 15565 C CA . ASN A 1 1950 ? -61.684 -16.151 97.675 1.00 116.89 1992 ASN A CA 1
ATOM 15566 C C . ASN A 1 1950 ? -60.246 -16.386 97.202 1.00 118.06 1992 ASN A C 1
ATOM 15567 O O . ASN A 1 1950 ? -59.412 -15.474 97.172 1.00 120.46 1992 ASN A O 1
ATOM 15572 N N . ALA A 1 1951 ? -59.980 -17.637 96.811 1.00 102.52 1993 ALA A N 1
ATOM 15573 C CA . ALA A 1 1951 ? -58.675 -18.061 96.307 1.00 91.57 1993 ALA A CA 1
ATOM 15574 C C . ALA A 1 1951 ? -58.847 -19.245 95.364 1.00 81.34 1993 ALA A C 1
ATOM 15575 O O . ALA A 1 1951 ? -59.336 -20.301 95.779 1.00 82.17 1993 ALA A O 1
ATOM 15577 N N . GLN A 1 1952 ? -58.428 -19.081 94.106 1.00 72.36 1994 GLN A N 1
ATOM 15578 C CA . GLN A 1 1952 ? -58.458 -20.145 93.108 1.00 65.40 1994 GLN A CA 1
ATOM 15579 C C . GLN A 1 1952 ? -57.042 -20.457 92.636 1.00 60.59 1994 GLN A C 1
ATOM 15580 O O . GLN A 1 1952 ? -56.250 -19.547 92.375 1.00 60.51 1994 GLN A O 1
ATOM 15586 N N . THR A 1 1953 ? -56.730 -21.748 92.521 1.00 55.80 1995 THR A N 1
ATOM 15587 C CA . THR A 1 1953 ? -55.426 -22.205 92.053 1.00 52.34 1995 THR A CA 1
ATOM 15588 C C . THR A 1 1953 ? -55.623 -23.154 90.881 1.00 47.63 1995 THR A C 1
ATOM 15589 O O . THR A 1 1953 ? -56.250 -24.207 91.030 1.00 44.57 1995 THR A O 1
ATOM 15593 N N . GLN A 1 1954 ? -55.080 -22.792 89.722 1.00 43.67 1996 GLN A N 1
ATOM 15594 C CA . GLN A 1 1954 ? -55.163 -23.623 88.531 1.00 44.91 1996 GLN A CA 1
ATOM 15595 C C . GLN A 1 1954 ? -53.790 -24.218 88.270 1.00 40.97 1996 GLN A C 1
ATOM 15596 O O . GLN A 1 1954 ? -52.832 -23.486 88.007 1.00 36.17 1996 GLN A O 1
ATOM 15602 N N . ARG A 1 1955 ? -53.698 -25.536 88.358 1.00 40.23 1997 ARG A N 1
ATOM 15603 C CA . ARG A 1 1955 ? -52.444 -26.253 88.203 1.00 38.67 1997 ARG A CA 1
ATOM 15604 C C . ARG A 1 1955 ? -52.515 -27.082 86.929 1.00 37.42 1997 ARG A C 1
ATOM 15605 O O . ARG A 1 1955 ? -53.481 -27.825 86.722 1.00 38.24 1997 ARG A O 1
ATOM 15613 N N . VAL A 1 1956 ? -51.513 -26.932 86.068 1.00 32.13 1998 VAL A N 1
ATOM 15614 C CA . VAL A 1 1956 ? -51.433 -27.668 84.813 1.00 28.80 1998 VAL A CA 1
ATOM 15615 C C . VAL A 1 1956 ? -50.107 -28.415 84.781 1.00 30.96 1998 VAL A C 1
ATOM 15616 O O . VAL A 1 1956 ? -49.039 -27.794 84.816 1.00 28.57 1998 VAL A O 1
ATOM 15620 N N . THR A 1 1957 ? -50.180 -29.741 84.718 1.00 29.23 1999 THR A N 1
ATOM 15621 C CA . THR A 1 1957 ? -49.020 -30.605 84.561 1.00 27.37 1999 THR A CA 1
ATOM 15622 C C . THR A 1 1957 ? -49.023 -31.145 83.141 1.00 28.18 1999 THR A C 1
ATOM 15623 O O . THR A 1 1957 ? -50.002 -31.770 82.718 1.00 28.97 1999 THR A O 1
ATOM 15627 N N . TYR A 1 1958 ? -47.941 -30.882 82.402 1.00 24.75 2000 TYR A N 1
ATOM 15628 C CA . TYR A 1 1958 ? -47.845 -31.223 80.981 1.00 26.72 2000 TYR A CA 1
ATOM 15629 C C . TYR A 1 1958 ? -47.077 -32.532 80.852 1.00 29.47 2000 TYR A C 1
ATOM 15630 O O . TYR A 1 1958 ? -45.847 -32.559 80.967 1.00 33.62 2000 TYR A O 1
ATOM 15639 N N . LEU A 1 1959 ? -47.808 -33.614 80.613 1.00 24.36 2001 LEU A N 1
ATOM 15640 C CA . LEU A 1 1959 ? -47.280 -34.957 80.466 1.00 26.34 2001 LEU A CA 1
ATOM 15641 C C . LEU A 1 1959 ? -47.438 -35.428 79.022 1.00 30.18 2001 LEU A C 1
ATOM 15642 O O . LEU A 1 1959 ? -48.184 -34.820 78.246 1.00 33.48 2001 LEU A O 1
ATOM 15647 N N . PRO A 1 1960 ? -46.743 -36.497 78.619 1.00 27.17 2002 PRO A N 1
ATOM 15648 C CA . PRO A 1 1960 ? -46.899 -37.003 77.241 1.00 26.88 2002 PRO A CA 1
ATOM 15649 C C . PRO A 1 1960 ? -48.356 -37.327 76.910 1.00 30.67 2002 PRO A C 1
ATOM 15650 O O . PRO A 1 1960 ? -48.973 -38.203 77.526 1.00 27.34 2002 PRO A O 1
ATOM 15654 N N . ASN A 1 1961 ? -48.897 -36.602 75.923 1.00 23.76 2003 ASN A N 1
ATOM 15655 C CA . ASN A 1 1961 ? -50.273 -36.767 75.425 1.00 25.76 2003 ASN A CA 1
ATOM 15656 C C . ASN A 1 1961 ? -51.313 -36.600 76.531 1.00 28.61 2003 ASN A C 1
ATOM 15657 O O . ASN A 1 1961 ? -52.419 -37.144 76.451 1.00 31.54 2003 ASN A O 1
ATOM 15662 N N . LEU A 1 1962 ? -50.989 -35.834 77.570 1.00 31.93 2004 LEU A N 1
ATOM 15663 C CA . LEU A 1 1962 ? -51.853 -35.766 78.741 1.00 30.99 2004 LEU A CA 1
ATOM 15664 C C . LEU A 1 1962 ? -51.574 -34.477 79.493 1.00 28.55 2004 LEU A C 1
ATOM 15665 O O . LEU A 1 1962 ? -50.422 -34.189 79.834 1.00 28.32 2004 LEU A O 1
ATOM 15670 N N . GLU A 1 1963 ? -52.626 -33.713 79.763 1.00 27.59 2005 GLU A N 1
ATOM 15671 C CA . GLU A 1 1963 ? -52.537 -32.541 80.621 1.00 30.61 2005 GLU A CA 1
ATOM 15672 C C . GLU A 1 1963 ? -53.347 -32.813 81.877 1.00 31.99 2005 GLU A C 1
ATOM 15673 O O . GLU A 1 1963 ? -54.529 -33.168 81.789 1.00 35.30 2005 GLU A O 1
ATOM 15679 N N . LEU A 1 1964 ? -52.718 -32.657 83.036 1.00 25.93 2006 LEU A N 1
ATOM 15680 C CA . LEU A 1 1964 ? -53.419 -32.744 84.313 1.00 28.81 2006 LEU A CA 1
ATOM 15681 C C . LEU A 1 1964 ? -53.794 -31.329 84.720 1.00 33.21 2006 LEU A C 1
ATOM 15682 O O . LEU A 1 1964 ? -52.917 -30.510 85.007 1.00 38.80 2006 LEU A O 1
ATOM 15687 N N . ARG A 1 1965 ? -55.090 -31.039 84.737 1.00 29.71 2007 ARG A N 1
ATOM 15688 C CA . ARG A 1 1965 ? -55.593 -29.705 85.045 1.00 34.11 2007 ARG A CA 1
ATOM 15689 C C . ARG A 1 1965 ? -56.378 -29.785 86.347 1.00 35.57 2007 ARG A C 1
ATOM 15690 O O . ARG A 1 1965 ? -57.547 -30.185 86.359 1.00 31.47 2007 ARG A O 1
ATOM 15698 N N . LEU A 1 1966 ? -55.730 -29.391 87.436 1.00 36.12 2008 LEU A N 1
ATOM 15699 C CA . LEU A 1 1966 ? -56.292 -29.465 88.779 1.00 37.50 2008 LEU A CA 1
ATOM 15700 C C . LEU A 1 1966 ? -56.593 -28.049 89.247 1.00 36.84 2008 LEU A C 1
ATOM 15701 O O . LEU A 1 1966 ? -55.680 -27.234 89.411 1.00 39.20 2008 LEU A O 1
ATOM 15706 N N . THR A 1 1967 ? -57.868 -27.754 89.449 1.00 37.81 2009 THR A N 1
ATOM 15707 C CA . THR A 1 1967 ? -58.308 -26.441 89.898 1.00 39.33 2009 THR A CA 1
ATOM 15708 C C . THR A 1 1967 ? -58.780 -26.570 91.338 1.00 41.23 2009 THR A C 1
ATOM 15709 O O . THR A 1 1967 ? -59.725 -27.316 91.620 1.00 36.66 2009 THR A O 1
ATOM 15713 N N . GLN A 1 1968 ? -58.105 -25.873 92.245 1.00 41.89 2010 GLN A N 1
ATOM 15714 C CA . GLN A 1 1968 ? -58.447 -25.885 93.659 1.00 45.20 2010 GLN A CA 1
ATOM 15715 C C . GLN A 1 1968 ? -59.045 -24.546 94.060 1.00 47.30 2010 GLN A C 1
ATOM 15716 O O . GLN A 1 1968 ? -58.543 -23.488 93.671 1.00 44.93 2010 GLN A O 1
ATOM 15722 N N . ASN A 1 1969 ? -60.129 -24.598 94.828 1.00 49.83 2011 ASN A N 1
ATOM 15723 C CA . ASN A 1 1969 ? -60.766 -23.396 95.346 1.00 57.46 2011 ASN A CA 1
ATOM 15724 C C . ASN A 1 1969 ? -61.148 -23.629 96.800 1.00 57.51 2011 ASN A C 1
ATOM 15725 O O . ASN A 1 1969 ? -61.657 -24.696 97.152 1.00 57.71 2011 ASN A O 1
ATOM 15730 N N . SER A 1 1970 ? -60.885 -22.632 97.646 1.00 58.44 2012 SER A N 1
ATOM 15731 C CA . SER A 1 1970 ? -61.332 -22.714 99.032 1.00 64.65 2012 SER A CA 1
ATOM 15732 C C . SER A 1 1970 ? -62.851 -22.779 99.108 1.00 70.10 2012 SER A C 1
ATOM 15733 O O . SER A 1 1970 ? -63.414 -23.482 99.957 1.00 72.33 2012 SER A O 1
ATOM 15736 N N . THR A 1 1971 ? -63.532 -22.070 98.211 1.00 74.42 2013 THR A N 1
ATOM 15737 C CA . THR A 1 1971 ? -64.989 -22.069 98.217 1.00 77.06 2013 THR A CA 1
ATOM 15738 C C . THR A 1 1971 ? -65.547 -23.424 97.798 1.00 78.04 2013 THR A C 1
ATOM 15739 O O . THR A 1 1971 ? -66.377 -24.011 98.503 1.00 76.39 2013 THR A O 1
ATOM 15743 N N . ALA A 1 1972 ? -65.088 -23.940 96.662 1.00 83.32 2014 ALA A N 1
ATOM 15744 C CA . ALA A 1 1972 ? -65.809 -24.933 95.886 1.00 85.31 2014 ALA A CA 1
ATOM 15745 C C . ALA A 1 1972 ? -64.991 -26.211 95.752 1.00 85.68 2014 ALA A C 1
ATOM 15746 O O . ALA A 1 1972 ? -63.864 -26.320 96.240 1.00 87.05 2014 ALA A O 1
ATOM 15748 N N . THR A 1 1973 ? -65.581 -27.178 95.062 1.00 79.37 2015 THR A N 1
ATOM 15749 C CA . THR A 1 1973 ? -64.996 -28.500 94.936 1.00 74.27 2015 THR A CA 1
ATOM 15750 C C . THR A 1 1973 ? -63.804 -28.487 93.982 1.00 66.61 2015 THR A C 1
ATOM 15751 O O . THR A 1 1973 ? -63.772 -27.750 92.992 1.00 63.64 2015 THR A O 1
ATOM 15755 N N . THR A 1 1974 ? -62.816 -29.314 94.298 1.00 59.17 2016 THR A N 1
ATOM 15756 C CA . THR A 1 1974 ? -61.652 -29.459 93.440 1.00 54.65 2016 THR A CA 1
ATOM 15757 C C . THR A 1 1974 ? -62.071 -30.065 92.103 1.00 53.44 2016 THR A C 1
ATOM 15758 O O . THR A 1 1974 ? -62.666 -31.149 92.065 1.00 55.84 2016 THR A O 1
ATOM 15762 N N . GLU A 1 1975 ? -61.790 -29.348 91.010 1.00 45.78 2017 GLU A N 1
ATOM 15763 C CA . GLU A 1 1975 ? -61.988 -29.859 89.658 1.00 39.81 2017 GLU A CA 1
ATOM 15764 C C . GLU A 1 1975 ? -60.743 -30.623 89.219 1.00 38.30 2017 GLU A C 1
ATOM 15765 O O . GLU A 1 1975 ? -59.665 -30.034 89.083 1.00 34.64 2017 GLU A O 1
ATOM 15771 N N . ASP A 1 1976 ? -60.896 -31.925 88.990 1.00 35.96 2018 ASP A N 1
ATOM 15772 C CA . ASP A 1 1976 ? -59.798 -32.815 88.617 1.00 37.89 2018 ASP A CA 1
ATOM 15773 C C . ASP A 1 1976 ? -60.033 -33.228 87.172 1.00 35.23 2018 ASP A C 1
ATOM 15774 O O . ASP A 1 1976 ? -60.826 -34.131 86.898 1.00 39.45 2018 ASP A O 1
ATOM 15779 N N . LEU A 1 1977 ? -59.338 -32.570 86.253 1.00 31.94 2019 LEU A N 1
ATOM 15780 C CA . LEU A 1 1977 ? -59.532 -32.771 84.826 1.00 33.29 2019 LEU A CA 1
ATOM 15781 C C . LEU A 1 1977 ? -58.259 -33.316 84.197 1.00 33.36 2019 LEU A C 1
ATOM 15782 O O . LEU A 1 1977 ? -57.159 -32.839 84.481 1.00 34.68 2019 LEU A O 1
ATOM 15787 N N . GLN A 1 1978 ? -58.426 -34.310 83.331 1.00 34.16 2020 GLN A N 1
ATOM 15788 C CA . GLN A 1 1978 ? -57.345 -34.889 82.546 1.00 33.30 2020 GLN A CA 1
ATOM 15789 C C . GLN A 1 1978 ? -57.665 -34.665 81.078 1.00 31.42 2020 GLN A C 1
ATOM 15790 O O . GLN A 1 1978 ? -58.726 -35.091 80.605 1.00 31.76 2020 GLN A O 1
ATOM 15796 N N . VAL A 1 1979 ? -56.779 -33.971 80.366 1.00 29.28 2021 VAL A N 1
ATOM 15797 C CA . VAL A 1 1979 ? -56.981 -33.674 78.949 1.00 29.67 2021 VAL A CA 1
ATOM 15798 C C . VAL A 1 1979 ? -56.103 -34.615 78.134 1.00 34.49 2021 VAL A C 1
ATOM 15799 O O . VAL A 1 1979 ? -54.872 -34.484 78.117 1.00 31.84 2021 VAL A O 1
ATOM 15803 N N . ILE A 1 1980 ? -56.743 -35.548 77.444 1.00 35.68 2022 ILE A N 1
ATOM 15804 C CA . ILE A 1 1980 ? -56.054 -36.492 76.576 1.00 36.23 2022 ILE A CA 1
ATOM 15805 C C . ILE A 1 1980 ? -55.868 -35.830 75.221 1.00 32.74 2022 ILE A C 1
ATOM 15806 O O . ILE A 1 1980 ? -56.824 -35.295 74.656 1.00 32.49 2022 ILE A O 1
ATOM 15811 N N . THR A 1 1981 ? -54.648 -35.860 74.689 1.00 31.13 2023 THR A N 1
ATOM 15812 C CA . THR A 1 1981 ? -54.381 -35.276 73.379 1.00 32.99 2023 THR A CA 1
ATOM 15813 C C . THR A 1 1981 ? -54.007 -36.380 72.398 1.00 34.11 2023 THR A C 1
ATOM 15814 O O . THR A 1 1981 ? -53.088 -37.165 72.656 1.00 30.67 2023 THR A O 1
ATOM 15818 N N . VAL A 1 1982 ? -54.730 -36.448 71.283 1.00 30.74 2024 VAL A N 1
ATOM 15819 C CA . VAL A 1 1982 ? -54.479 -37.430 70.235 1.00 29.72 2024 VAL A CA 1
ATOM 15820 C C . VAL A 1 1982 ? -54.117 -36.660 68.970 1.00 32.81 2024 VAL A C 1
ATOM 15821 O O . VAL A 1 1982 ? -54.935 -35.889 68.452 1.00 34.29 2024 VAL A O 1
ATOM 15825 N N . GLY A 1 1983 ? -52.890 -36.850 68.489 1.00 27.28 2025 GLY A N 1
ATOM 15826 C CA . GLY A 1 1983 ? -52.386 -36.075 67.375 1.00 30.90 2025 GLY A CA 1
ATOM 15827 C C . GLY A 1 1983 ? -51.623 -34.851 67.843 1.00 31.87 2025 GLY A C 1
ATOM 15828 O O . GLY A 1 1983 ? -51.534 -34.548 69.036 1.00 32.61 2025 GLY A O 1
ATOM 15829 N N . GLU A 1 1984 ? -51.065 -34.116 66.881 1.00 31.88 2026 GLU A N 1
ATOM 15830 C CA . GLU A 1 1984 ? -50.216 -32.975 67.203 1.00 35.95 2026 GLU A CA 1
ATOM 15831 C C . GLU A 1 1984 ? -50.994 -31.671 67.081 1.00 32.44 2026 GLU A C 1
ATOM 15832 O O . GLU A 1 1984 ? -51.739 -31.465 66.118 1.00 30.23 2026 GLU A O 1
ATOM 15838 N N . ALA A 1 1985 ? -50.806 -30.794 68.070 1.00 32.04 2027 ALA A N 1
ATOM 15839 C CA . ALA A 1 1985 ? -51.414 -29.471 68.053 1.00 31.28 2027 ALA A CA 1
ATOM 15840 C C . ALA A 1 1985 ? -51.077 -28.732 66.764 1.00 29.41 2027 ALA A C 1
ATOM 15841 O O . ALA A 1 1985 ? -49.910 -28.651 66.359 1.00 26.49 2027 ALA A O 1
ATOM 15843 N N . GLY A 1 1986 ? -52.106 -28.170 66.136 1.00 25.13 2028 GLY A N 1
ATOM 15844 C CA . GLY A 1 1986 ? -51.958 -27.466 64.883 1.00 25.22 2028 GLY A CA 1
ATOM 15845 C C . GLY A 1 1986 ? -52.186 -28.326 63.665 1.00 28.21 2028 GLY A C 1
ATOM 15846 O O . GLY A 1 1986 ? -52.226 -27.793 62.550 1.00 32.84 2028 GLY A O 1
ATOM 15847 N N . ARG A 1 1987 ? -52.334 -29.640 63.843 1.00 27.92 2029 ARG A N 1
ATOM 15848 C CA . ARG A 1 1987 ? -52.634 -30.563 62.755 1.00 32.72 2029 ARG A CA 1
ATOM 15849 C C . ARG A 1 1987 ? -53.826 -31.440 63.146 1.00 30.57 2029 ARG A C 1
ATOM 15850 O O . ARG A 1 1987 ? -53.735 -32.663 63.260 1.00 30.74 2029 ARG A O 1
ATOM 15858 N N . ALA A 1 1988 ? -54.966 -30.789 63.359 1.00 30.86 2030 ALA A N 1
ATOM 15859 C CA . ALA A 1 1988 ? -56.227 -31.492 63.592 1.00 28.75 2030 ALA A CA 1
ATOM 15860 C C . ALA A 1 1988 ? -56.134 -32.381 64.829 1.00 28.93 2030 ALA A C 1
ATOM 15861 O O . ALA A 1 1988 ? -56.607 -33.520 64.838 1.00 28.45 2030 ALA A O 1
ATOM 15863 N N . GLN A 1 1989 ? -55.514 -31.853 65.881 1.00 28.69 2031 GLN A N 1
ATOM 15864 C CA . GLN A 1 1989 ? -55.428 -32.573 67.141 1.00 30.75 2031 GLN A CA 1
ATOM 15865 C C . GLN A 1 1989 ? -56.812 -32.746 67.754 1.00 31.27 2031 GLN A C 1
ATOM 15866 O O . GLN A 1 1989 ? -57.662 -31.854 67.683 1.00 30.07 2031 GLN A O 1
ATOM 15872 N N . VAL A 1 1990 ? -57.034 -33.908 68.355 1.00 30.46 2032 VAL A N 1
ATOM 15873 C CA . VAL A 1 1990 ? -58.262 -34.214 69.069 1.00 31.86 2032 VAL A CA 1
ATOM 15874 C C . VAL A 1 1990 ? -57.950 -34.233 70.554 1.00 32.26 2032 VAL A C 1
ATOM 15875 O O . VAL A 1 1990 ? -56.931 -34.793 70.971 1.00 31.07 2032 VAL A O 1
ATOM 15879 N N . ARG A 1 1991 ? -58.822 -33.623 71.354 1.00 33.90 2033 ARG A N 1
ATOM 15880 C CA . ARG A 1 1991 ? -58.644 -33.577 72.799 1.00 33.44 2033 ARG A CA 1
ATOM 15881 C C . ARG A 1 1991 ? -59.850 -34.196 73.489 1.00 36.60 2033 ARG A C 1
ATOM 15882 O O . ARG A 1 1991 ? -60.991 -34.018 73.048 1.00 28.95 2033 ARG A O 1
ATOM 15890 N N . VAL A 1 1992 ? -59.595 -34.932 74.568 1.00 36.34 2034 VAL A N 1
ATOM 15891 C CA . VAL A 1 1992 ? -60.646 -35.620 75.307 1.00 34.11 2034 VAL A CA 1
ATOM 15892 C C . VAL A 1 1992 ? -60.602 -35.132 76.747 1.00 35.01 2034 VAL A C 1
ATOM 15893 O O . VAL A 1 1992 ? -59.550 -35.188 77.399 1.00 31.86 2034 VAL A O 1
ATOM 15897 N N . LEU A 1 1993 ? -61.734 -34.634 77.234 1.00 32.28 2035 LEU A N 1
ATOM 15898 C CA . LEU A 1 1993 ? -61.826 -34.061 78.569 1.00 33.76 2035 LEU A CA 1
ATOM 15899 C C . LEU A 1 1993 ? -62.393 -35.116 79.508 1.00 35.49 2035 LEU A C 1
ATOM 15900 O O . LEU A 1 1993 ? -63.582 -35.437 79.440 1.00 32.54 2035 LEU A O 1
ATOM 15905 N N . HIS A 1 1994 ? -61.547 -35.659 80.380 1.00 34.76 2036 HIS A N 1
ATOM 15906 C CA . HIS A 1 1994 ? -61.992 -36.633 81.369 1.00 34.92 2036 HIS A CA 1
ATOM 15907 C C . HIS A 1 1994 ? -61.906 -36.036 82.768 1.00 33.21 2036 HIS A C 1
ATOM 15908 O O . HIS A 1 1994 ? -60.818 -35.682 83.235 1.00 34.52 2036 HIS A O 1
ATOM 15915 N N . TRP A 1 1995 ? -63.048 -35.950 83.437 1.00 30.97 2037 TRP A N 1
ATOM 15916 C CA . TRP A 1 1995 ? -63.140 -35.412 84.784 1.00 32.98 2037 TRP A CA 1
ATOM 15917 C C . TRP A 1 1995 ? -63.146 -36.552 85.788 1.00 35.19 2037 TRP A C 1
ATOM 15918 O O . TRP A 1 1995 ? -63.943 -37.488 85.667 1.00 36.44 2037 TRP A O 1
ATOM 15929 N N . GLU A 1 1996 ? -62.264 -36.467 86.781 1.00 36.07 2038 GLU A N 1
ATOM 15930 C CA . GLU A 1 1996 ? -62.365 -37.331 87.946 1.00 35.71 2038 GLU A CA 1
ATOM 15931 C C . GLU A 1 1996 ? -63.299 -36.759 88.997 1.00 37.35 2038 GLU A C 1
ATOM 15932 O O . GLU A 1 1996 ? -63.863 -37.517 89.795 1.00 39.93 2038 GLU A O 1
ATOM 15938 N N . SER A 1 1997 ? -63.461 -35.439 89.017 1.00 35.46 2039 SER A N 1
ATOM 15939 C CA . SER A 1 1997 ? -64.325 -34.755 89.968 1.00 36.73 2039 SER A CA 1
ATOM 15940 C C . SER A 1 1997 ? -64.501 -33.323 89.490 1.00 35.93 2039 SER A C 1
ATOM 15941 O O . SER A 1 1997 ? -63.713 -32.819 88.681 1.00 33.86 2039 SER A O 1
ATOM 15944 N N . GLY A 1 1998 ? -65.552 -32.680 89.992 1.00 33.41 2040 GLY A N 1
ATOM 15945 C CA . GLY A 1 1998 ? -65.785 -31.282 89.686 1.00 35.18 2040 GLY A CA 1
ATOM 15946 C C . GLY A 1 1998 ? -66.256 -30.987 88.280 1.00 35.13 2040 GLY A C 1
ATOM 15947 O O . GLY A 1 1998 ? -66.164 -29.840 87.839 1.00 35.78 2040 GLY A O 1
ATOM 15948 N N . LYS A 1 1999 ? -66.764 -31.983 87.565 1.00 35.12 2041 LYS A N 1
ATOM 15949 C CA . LYS A 1 1999 ? -67.227 -31.749 86.204 1.00 36.10 2041 LYS A CA 1
ATOM 15950 C C . LYS A 1 1999 ? -68.410 -30.782 86.201 1.00 38.20 2041 LYS A C 1
ATOM 15951 O O . LYS A 1 1999 ? -69.317 -30.907 87.034 1.00 35.86 2041 LYS A O 1
ATOM 15957 N N . PRO A 1 2000 ? -68.440 -29.812 85.285 1.00 40.46 2042 PRO A N 1
ATOM 15958 C CA . PRO A 1 2000 ? -69.640 -28.981 85.144 1.00 38.62 2042 PRO A CA 1
ATOM 15959 C C . PRO A 1 2000 ? -70.832 -29.828 84.734 1.00 43.16 2042 PRO A C 1
ATOM 15960 O O . PRO A 1 2000 ? -70.694 -30.851 84.056 1.00 40.09 2042 PRO A O 1
ATOM 15964 N N . GLU A 1 2001 ? -72.018 -29.392 85.172 1.00 46.71 2043 GLU A N 1
ATOM 15965 C CA . GLU A 1 2001 ? -73.226 -30.180 84.959 1.00 54.96 2043 GLU A CA 1
ATOM 15966 C C . GLU A 1 2001 ? -73.622 -30.231 83.488 1.00 56.59 2043 GLU A C 1
ATOM 15967 O O . GLU A 1 2001 ? -74.192 -31.231 83.038 1.00 53.70 2043 GLU A O 1
ATOM 15973 N N . ASP A 1 2002 ? -73.318 -29.180 82.725 1.00 64.19 2044 ASP A N 1
ATOM 15974 C CA . ASP A 1 2002 ? -73.822 -29.069 81.361 1.00 67.58 2044 ASP A CA 1
ATOM 15975 C C . ASP A 1 2002 ? -72.996 -29.851 80.346 1.00 64.96 2044 ASP A C 1
ATOM 15976 O O . ASP A 1 2002 ? -73.508 -30.151 79.260 1.00 62.87 2044 ASP A O 1
ATOM 15981 N N . ILE A 1 2003 ? -71.738 -30.190 80.667 1.00 60.36 2045 ILE A N 1
ATOM 15982 C CA . ILE A 1 2003 ? -70.856 -30.919 79.760 1.00 54.55 2045 ILE A CA 1
ATOM 15983 C C . ILE A 1 2003 ? -70.840 -32.391 80.145 1.00 52.24 2045 ILE A C 1
ATOM 15984 O O . ILE A 1 2003 ? -70.752 -32.738 81.330 1.00 53.17 2045 ILE A O 1
ATOM 15989 N N . ASP A 1 2004 ? -70.912 -33.261 79.141 1.00 49.61 2046 ASP A N 1
ATOM 15990 C CA . ASP A 1 2004 ? -70.839 -34.696 79.372 1.00 50.62 2046 ASP A CA 1
ATOM 15991 C C . ASP A 1 2004 ? -69.389 -35.132 79.533 1.00 45.15 2046 ASP A C 1
ATOM 15992 O O . ASP A 1 2004 ? -68.493 -34.628 78.846 1.00 49.63 2046 ASP A O 1
ATOM 15997 N N . ASN A 1 2005 ? -69.160 -36.080 80.441 1.00 38.58 2047 ASN A N 1
ATOM 15998 C CA . ASN A 1 2005 ? -67.803 -36.535 80.711 1.00 35.53 2047 ASN A CA 1
ATOM 15999 C C . ASN A 1 2005 ? -67.193 -37.200 79.474 1.00 33.51 2047 ASN A C 1
ATOM 16000 O O . ASN A 1 2005 ? -67.893 -37.641 78.558 1.00 31.87 2047 ASN A O 1
ATOM 16005 N N . ASN A 1 2006 ? -65.857 -37.235 79.443 1.00 34.50 2048 ASN A N 1
ATOM 16006 C CA . ASN A 1 2006 ? -65.101 -37.843 78.344 1.00 33.81 2048 ASN A CA 1
ATOM 16007 C C . ASN A 1 2006 ? -65.453 -37.201 76.997 1.00 31.07 2048 ASN A C 1
ATOM 16008 O O . ASN A 1 2006 ? -65.766 -37.880 76.016 1.00 33.44 2048 ASN A O 1
ATOM 16013 N N . GLN A 1 2007 ? -65.391 -35.871 76.952 1.00 30.01 2049 GLN A N 1
ATOM 16014 C CA . GLN A 1 2007 ? -65.844 -35.133 75.775 1.00 32.26 2049 GLN A CA 1
ATOM 16015 C C . GLN A 1 2007 ? -64.770 -35.131 74.690 1.00 30.72 2049 GLN A C 1
ATOM 16016 O O . GLN A 1 2007 ? -63.649 -34.650 74.907 1.00 27.19 2049 GLN A O 1
ATOM 16022 N N . LEU A 1 2008 ? -65.113 -35.656 73.517 1.00 29.60 2050 LEU A N 1
ATOM 16023 C CA . LEU A 1 2008 ? -64.231 -35.547 72.361 1.00 33.87 2050 LEU A CA 1
ATOM 16024 C C . LEU A 1 2008 ? -64.371 -34.161 71.747 1.00 31.80 2050 LEU A C 1
ATOM 16025 O O . LEU A 1 2008 ? -65.483 -33.710 71.460 1.00 30.26 2050 LEU A O 1
ATOM 16030 N N . ARG A 1 2009 ? -63.242 -33.484 71.555 1.00 28.92 2051 ARG A N 1
ATOM 16031 C CA . ARG A 1 2009 ? -63.213 -32.172 70.913 1.00 31.68 2051 ARG A CA 1
ATOM 16032 C C . ARG A 1 2009 ? -62.240 -32.231 69.738 1.00 33.83 2051 ARG A C 1
ATOM 16033 O O . ARG A 1 2009 ? -61.018 -32.271 69.933 1.00 28.14 2051 ARG A O 1
ATOM 16041 N N . TYR A 1 2010 ? -62.777 -32.244 68.519 1.00 31.93 2052 TYR A N 1
ATOM 16042 C CA . TYR A 1 2010 ? -61.949 -32.292 67.319 1.00 28.01 2052 TYR A CA 1
ATOM 16043 C C . TYR A 1 2010 ? -61.637 -30.879 66.843 1.00 30.14 2052 TYR A C 1
ATOM 16044 O O . TYR A 1 2010 ? -62.550 -30.088 66.600 1.00 32.33 2052 TYR A O 1
ATOM 16053 N N . SER A 1 2011 ? -60.352 -30.575 66.664 1.00 25.01 2053 SER A N 1
ATOM 16054 C CA . SER A 1 2011 ? -59.962 -29.263 66.174 1.00 30.15 2053 SER A CA 1
ATOM 16055 C C . SER A 1 2011 ? -59.892 -29.264 64.649 1.00 33.29 2053 SER A C 1
ATOM 16056 O O . SER A 1 2011 ? -59.552 -30.271 64.020 1.00 32.85 2053 SER A O 1
ATOM 16059 N N . TYR A 1 2012 ? -60.238 -28.125 64.054 1.00 24.73 2054 TYR A N 1
ATOM 16060 C CA . TYR A 1 2012 ? -60.147 -27.939 62.612 1.00 26.66 2054 TYR A CA 1
ATOM 16061 C C . TYR A 1 2012 ? -59.396 -26.646 62.370 1.00 27.85 2054 TYR A C 1
ATOM 16062 O O . TYR A 1 2012 ? -59.836 -25.579 62.813 1.00 27.30 2054 TYR A O 1
ATOM 16071 N N . ASP A 1 2013 ? -58.242 -26.759 61.712 1.00 30.06 2055 ASP A N 1
ATOM 16072 C CA . ASP A 1 2013 ? -57.208 -25.739 61.683 1.00 33.12 2055 ASP A CA 1
ATOM 16073 C C . ASP A 1 2013 ? -57.041 -25.169 60.280 1.00 36.51 2055 ASP A C 1
ATOM 16074 O O . ASP A 1 2013 ? -57.506 -25.740 59.289 1.00 36.46 2055 ASP A O 1
ATOM 16079 N N . ASN A 1 2014 ? -56.370 -24.018 60.218 1.00 34.69 2056 ASN A N 1
ATOM 16080 C CA . ASN A 1 2014 ? -56.107 -23.320 58.969 1.00 31.68 2056 ASN A CA 1
ATOM 16081 C C . ASN A 1 2014 ? -54.689 -23.661 58.500 1.00 28.98 2056 ASN A C 1
ATOM 16082 O O . ASN A 1 2014 ? -54.067 -24.608 58.989 1.00 27.51 2056 ASN A O 1
ATOM 16087 N N . LEU A 1 2015 ? -54.143 -22.857 57.588 1.00 28.07 2057 LEU A N 1
ATOM 16088 C CA . LEU A 1 2015 ? -52.873 -23.194 56.952 1.00 25.23 2057 LEU A CA 1
ATOM 16089 C C . LEU A 1 2015 ? -51.728 -23.251 57.959 1.00 28.55 2057 LEU A C 1
ATOM 16090 O O . LEU A 1 2015 ? -50.820 -24.088 57.833 1.00 25.49 2057 LEU A O 1
ATOM 16095 N N . ILE A 1 2016 ? -51.740 -22.367 58.959 1.00 27.06 2058 ILE A N 1
ATOM 16096 C CA . ILE A 1 2016 ? -50.645 -22.305 59.918 1.00 27.43 2058 ILE A CA 1
ATOM 16097 C C . ILE A 1 2016 ? -50.965 -23.058 61.207 1.00 30.87 2058 ILE A C 1
ATOM 16098 O O . ILE A 1 2016 ? -50.201 -22.973 62.173 1.00 30.85 2058 ILE A O 1
ATOM 16103 N N . GLY A 1 2017 ? -52.070 -23.797 61.244 1.00 31.32 2059 GLY A N 1
ATOM 16104 C CA . GLY A 1 2017 ? -52.416 -24.599 62.404 1.00 29.90 2059 GLY A CA 1
ATOM 16105 C C . GLY A 1 2017 ? -53.335 -23.942 63.415 1.00 29.19 2059 GLY A C 1
ATOM 16106 O O . GLY A 1 2017 ? -53.588 -24.531 64.476 1.00 27.84 2059 GLY A O 1
ATOM 16107 N N . SER A 1 2018 ? -53.848 -22.753 63.132 1.00 24.72 2060 SER A N 1
ATOM 16108 C CA . SER A 1 2018 ? -54.702 -22.086 64.101 1.00 26.08 2060 SER A CA 1
ATOM 16109 C C . SER A 1 2018 ? -56.050 -22.794 64.178 1.00 28.38 2060 SER A C 1
ATOM 16110 O O . SER A 1 2018 ? -56.688 -23.055 63.153 1.00 26.62 2060 SER A O 1
ATOM 16113 N N . SER A 1 2019 ? -56.476 -23.120 65.398 1.00 26.72 2061 SER A N 1
ATOM 16114 C CA . SER A 1 2019 ? -57.711 -23.865 65.608 1.00 31.79 2061 SER A CA 1
ATOM 16115 C C . SER A 1 2019 ? -58.905 -22.955 65.351 1.00 29.86 2061 SER A C 1
ATOM 16116 O O . SER A 1 2019 ? -59.145 -22.011 66.109 1.00 30.04 2061 SER A O 1
ATOM 16119 N N . GLN A 1 2020 ? -59.668 -23.229 64.294 1.00 31.57 2062 GLN A N 1
ATOM 16120 C CA . GLN A 1 2020 ? -60.814 -22.379 63.984 1.00 32.42 2062 GLN A CA 1
ATOM 16121 C C . GLN A 1 2020 ? -62.148 -22.998 64.366 1.00 30.39 2062 GLN A C 1
ATOM 16122 O O . GLN A 1 2020 ? -63.080 -22.262 64.705 1.00 32.49 2062 GLN A O 1
ATOM 16128 N N . LEU A 1 2021 ? -62.269 -24.320 64.344 1.00 26.28 2063 LEU A N 1
ATOM 16129 C CA . LEU A 1 2021 ? -63.480 -24.988 64.790 1.00 30.39 2063 LEU A CA 1
ATOM 16130 C C . LEU A 1 2021 ? -63.126 -26.097 65.764 1.00 27.63 2063 LEU A C 1
ATOM 16131 O O . LEU A 1 2021 ? -62.135 -26.804 65.575 1.00 30.08 2063 LEU A O 1
ATOM 16136 N N . GLU A 1 2022 ? -63.942 -26.242 66.799 1.00 26.02 2064 GLU A N 1
ATOM 16137 C CA . GLU A 1 2022 ? -64.014 -27.456 67.598 1.00 33.75 2064 GLU A CA 1
ATOM 16138 C C . GLU A 1 2022 ? -65.330 -28.154 67.300 1.00 35.14 2064 GLU A C 1
ATOM 16139 O O . GLU A 1 2022 ? -66.390 -27.529 67.389 1.00 27.59 2064 GLU A O 1
ATOM 16145 N N . LEU A 1 2023 ? -65.273 -29.443 66.976 1.00 37.44 2065 LEU A N 1
ATOM 16146 C CA . LEU A 1 2023 ? -66.480 -30.231 66.765 1.00 32.39 2065 LEU A CA 1
ATOM 16147 C C . LEU A 1 2023 ? -66.566 -31.352 67.793 1.00 31.29 2065 LEU A C 1
ATOM 16148 O O . LEU A 1 2023 ? -65.543 -31.871 68.246 1.00 29.43 2065 LEU A O 1
ATOM 16153 N N . ASP A 1 2024 ? -67.806 -31.748 68.138 1.00 28.93 2066 ASP A N 1
ATOM 16154 C CA . ASP A 1 2024 ? -68.025 -32.811 69.111 1.00 27.65 2066 ASP A CA 1
ATOM 16155 C C . ASP A 1 2024 ? -68.066 -34.169 68.410 1.00 31.48 2066 ASP A C 1
ATOM 16156 O O . ASP A 1 2024 ? -67.797 -34.288 67.211 1.00 31.21 2066 ASP A O 1
ATOM 16161 N N . SER A 1 2025 ? -68.415 -35.213 69.167 1.00 32.44 2067 SER A N 1
ATOM 16162 C CA . SER A 1 2025 ? -68.385 -36.587 68.674 1.00 33.01 2067 SER A CA 1
ATOM 16163 C C . SER A 1 2025 ? -69.384 -36.844 67.553 1.00 36.39 2067 SER A C 1
ATOM 16164 O O . SER A 1 2025 ? -69.302 -37.883 66.891 1.00 37.20 2067 SER A O 1
ATOM 16167 N N . GLU A 1 2026 ? -70.349 -35.956 67.347 1.00 38.31 2068 GLU A N 1
ATOM 16168 C CA . GLU A 1 2026 ? -71.299 -36.111 66.255 1.00 41.18 2068 GLU A CA 1
ATOM 16169 C C . GLU A 1 2026 ? -71.076 -35.076 65.165 1.00 38.04 2068 GLU A C 1
ATOM 16170 O O . GLU A 1 2026 ? -71.905 -34.946 64.255 1.00 37.53 2068 GLU A O 1
ATOM 16176 N N . GLY A 1 2027 ? -69.975 -34.337 65.235 1.00 31.26 2069 GLY A N 1
ATOM 16177 C CA . GLY A 1 2027 ? -69.689 -33.342 64.227 1.00 34.21 2069 GLY A CA 1
ATOM 16178 C C . GLY A 1 2027 ? -70.395 -32.019 64.403 1.00 32.52 2069 GLY A C 1
ATOM 16179 O O . GLY A 1 2027 ? -70.417 -31.225 63.457 1.00 31.55 2069 GLY A O 1
ATOM 16180 N N . GLN A 1 2028 ? -70.970 -31.752 65.575 1.00 33.69 2070 GLN A N 1
ATOM 16181 C CA . GLN A 1 2028 ? -71.619 -30.475 65.847 1.00 36.18 2070 GLN A CA 1
ATOM 16182 C C . GLN A 1 2028 ? -70.598 -29.457 66.347 1.00 30.65 2070 GLN A C 1
ATOM 16183 O O . GLN A 1 2028 ? -69.602 -29.810 66.984 1.00 29.13 2070 GLN A O 1
ATOM 16189 N N . ILE A 1 2029 ? -70.862 -28.182 66.060 1.00 29.49 2071 ILE A N 1
ATOM 16190 C CA . ILE A 1 2029 ? -69.910 -27.119 66.366 1.00 33.12 2071 ILE A CA 1
ATOM 16191 C C . ILE A 1 2029 ? -69.916 -26.835 67.865 1.00 33.83 2071 ILE A C 1
ATOM 16192 O O . ILE A 1 2029 ? -70.931 -26.415 68.429 1.00 28.39 2071 ILE A O 1
ATOM 16197 N N . ILE A 1 2030 ? -68.768 -27.040 68.511 1.00 31.74 2072 ILE A N 1
ATOM 16198 C CA . ILE A 1 2030 ? -68.613 -26.628 69.902 1.00 32.47 2072 ILE A CA 1
ATOM 16199 C C . ILE A 1 2030 ? -68.244 -25.154 69.981 1.00 34.00 2072 ILE A C 1
ATOM 16200 O O . ILE A 1 2030 ? -68.832 -24.386 70.754 1.00 28.00 2072 ILE A O 1
ATOM 16205 N N . SER A 1 2031 ? -67.258 -24.739 69.186 1.00 31.60 2073 SER A N 1
ATOM 16206 C CA . SER A 1 2031 ? -66.747 -23.381 69.261 1.00 30.72 2073 SER A CA 1
ATOM 16207 C C . SER A 1 2031 ? -66.201 -22.963 67.904 1.00 30.48 2073 SER A C 1
ATOM 16208 O O . SER A 1 2031 ? -65.784 -23.792 67.090 1.00 29.71 2073 SER A O 1
ATOM 16211 N N . GLU A 1 2032 ? -66.167 -21.651 67.696 1.00 30.18 2074 GLU A N 1
ATOM 16212 C CA . GLU A 1 2032 ? -65.676 -21.058 66.464 1.00 30.64 2074 GLU A CA 1
ATOM 16213 C C . GLU A 1 2032 ? -64.814 -19.854 66.806 1.00 29.44 2074 GLU A C 1
ATOM 16214 O O . GLU A 1 2032 ? -65.177 -19.041 67.660 1.00 28.84 2074 GLU A O 1
ATOM 16220 N N . GLU A 1 2033 ? -63.679 -19.736 66.122 1.00 26.13 2075 GLU A N 1
ATOM 16221 C CA . GLU A 1 2033 ? -62.708 -18.696 66.424 1.00 28.72 2075 GLU A CA 1
ATOM 16222 C C . GLU A 1 2033 ? -61.978 -18.298 65.152 1.00 28.30 2075 GLU A C 1
ATOM 16223 O O . GLU A 1 2033 ? -61.667 -19.148 64.316 1.00 32.68 2075 GLU A O 1
ATOM 16229 N N . GLU A 1 2034 ? -61.717 -17.003 65.016 1.00 28.62 2076 GLU A N 1
ATOM 16230 C CA . GLU A 1 2034 ? -60.883 -16.478 63.952 1.00 29.09 2076 GLU A CA 1
ATOM 16231 C C . GLU A 1 2034 ? -59.951 -15.435 64.551 1.00 32.49 2076 GLU A C 1
ATOM 16232 O O . GLU A 1 2034 ? -60.231 -14.851 65.605 1.00 30.48 2076 GLU A O 1
ATOM 16238 N N . TYR A 1 2035 ? -58.846 -15.194 63.848 1.00 29.78 2077 TYR A N 1
ATOM 16239 C CA . TYR A 1 2035 ? -57.698 -14.473 64.384 1.00 31.43 2077 TYR A CA 1
ATOM 16240 C C . TYR A 1 2035 ? -57.288 -13.315 63.487 1.00 31.08 2077 TYR A C 1
ATOM 16241 O O . TYR A 1 2035 ? -57.391 -13.389 62.256 1.00 29.79 2077 TYR A O 1
ATOM 16250 N N . TYR A 1 2036 ? -56.812 -12.244 64.121 1.00 27.96 2078 TYR A N 1
ATOM 16251 C CA . TYR A 1 2036 ? -56.064 -11.231 63.401 1.00 30.04 2078 TYR A CA 1
ATOM 16252 C C . TYR A 1 2036 ? -54.749 -11.839 62.911 1.00 27.21 2078 TYR A C 1
ATOM 16253 O O . TYR A 1 2036 ? -54.296 -12.855 63.444 1.00 26.87 2078 TYR A O 1
ATOM 16262 N N . PRO A 1 2037 ? -54.128 -11.241 61.884 1.00 25.73 2079 PRO A N 1
ATOM 16263 C CA . PRO A 1 2037 ? -52.950 -11.880 61.269 1.00 27.71 2079 PRO A CA 1
ATOM 16264 C C . PRO A 1 2037 ? -51.847 -12.249 62.239 1.00 26.41 2079 PRO A C 1
ATOM 16265 O O . PRO A 1 2037 ? -51.264 -13.333 62.101 1.00 23.42 2079 PRO A O 1
ATOM 16269 N N . TYR A 1 2038 ? -51.568 -11.402 63.232 1.00 24.69 2080 TYR A N 1
ATOM 16270 C CA . TYR A 1 2038 ? -50.480 -11.643 64.169 1.00 25.64 2080 TYR A CA 1
ATOM 16271 C C . TYR A 1 2038 ? -50.917 -12.417 65.405 1.00 28.21 2080 TYR A C 1
ATOM 16272 O O . TYR A 1 2038 ? -50.114 -12.601 66.325 1.00 23.83 2080 TYR A O 1
ATOM 16281 N N . GLY A 1 2039 ? -52.164 -12.874 65.456 1.00 28.47 2081 GLY A N 1
ATOM 16282 C CA . GLY A 1 2039 ? -52.550 -13.887 66.421 1.00 27.52 2081 GLY A CA 1
ATOM 16283 C C . GLY A 1 2039 ? -53.600 -13.478 67.424 1.00 27.26 2081 GLY A C 1
ATOM 16284 O O . GLY A 1 2039 ? -54.065 -14.341 68.185 1.00 25.14 2081 GLY A O 1
ATOM 16285 N N . GLY A 1 2040 ? -53.975 -12.205 67.502 1.00 27.98 2082 GLY A N 1
ATOM 16286 C CA . GLY A 1 2040 ? -55.080 -11.830 68.357 1.00 29.87 2082 GLY A CA 1
ATOM 16287 C C . GLY A 1 2040 ? -56.365 -12.502 67.920 1.00 28.96 2082 GLY A C 1
ATOM 16288 O O . GLY A 1 2040 ? -56.518 -12.922 66.773 1.00 29.06 2082 GLY A O 1
ATOM 16289 N N . THR A 1 2041 ? -57.296 -12.627 68.855 1.00 31.82 2083 THR A N 1
ATOM 16290 C CA . THR A 1 2041 ? -58.573 -13.267 68.569 1.00 28.44 2083 THR A CA 1
ATOM 16291 C C . THR A 1 2041 ? -59.583 -12.200 68.160 1.00 31.69 2083 THR A C 1
ATOM 16292 O O . THR A 1 2041 ? -59.874 -11.275 68.933 1.00 30.91 2083 THR A O 1
ATOM 16296 N N . ALA A 1 2042 ? -60.107 -12.327 66.938 1.00 31.58 2084 ALA A N 1
ATOM 16297 C CA . ALA A 1 2042 ? -61.009 -11.348 66.354 1.00 31.17 2084 ALA A CA 1
ATOM 16298 C C . ALA A 1 2042 ? -62.463 -11.770 66.434 1.00 28.66 2084 ALA A C 1
ATOM 16299 O O . ALA A 1 2042 ? -63.350 -10.925 66.288 1.00 26.95 2084 ALA A O 1
ATOM 16301 N N . LEU A 1 2043 ? -62.706 -13.057 66.651 1.00 31.77 2085 LEU A N 1
ATOM 16302 C CA . LEU A 1 2043 ? -64.032 -13.645 66.628 1.00 36.71 2085 LEU A CA 1
ATOM 16303 C C . LEU A 1 2043 ? -63.986 -14.900 67.485 1.00 33.96 2085 LEU A C 1
ATOM 16304 O O . LEU A 1 2043 ? -63.085 -15.730 67.316 1.00 30.63 2085 LEU A O 1
ATOM 16309 N N . TRP A 1 2044 ? -64.951 -15.022 68.396 1.00 27.12 2086 TRP A N 1
ATOM 16310 C CA . TRP A 1 2044 ? -64.994 -16.096 69.389 1.00 31.01 2086 TRP A CA 1
ATOM 16311 C C . TRP A 1 2044 ? -66.461 -16.378 69.682 1.00 31.21 2086 TRP A C 1
ATOM 16312 O O . TRP A 1 2044 ? -67.157 -15.511 70.212 1.00 33.79 2086 TRP A O 1
ATOM 16323 N N . ALA A 1 2045 ? -66.935 -17.568 69.324 1.00 32.42 2087 ALA A N 1
ATOM 16324 C CA . ALA A 1 2045 ? -68.314 -17.957 69.576 1.00 32.52 2087 ALA A CA 1
ATOM 16325 C C . ALA A 1 2045 ? -68.345 -19.411 70.012 1.00 34.61 2087 ALA A C 1
ATOM 16326 O O . ALA A 1 2045 ? -67.436 -20.193 69.708 1.00 35.82 2087 ALA A O 1
ATOM 16328 N N . ALA A 1 2046 ? -69.403 -19.764 70.742 1.00 31.44 2088 ALA A N 1
ATOM 16329 C CA . ALA A 1 2046 ? -69.574 -21.132 71.208 1.00 29.75 2088 ALA A CA 1
ATOM 16330 C C . ALA A 1 2046 ? -71.014 -21.351 71.657 1.00 34.62 2088 ALA A C 1
ATOM 16331 O O . ALA A 1 2046 ? -71.744 -20.407 71.982 1.00 34.38 2088 ALA A O 1
ATOM 16333 N N . ARG A 1 2047 ? -71.411 -22.622 71.686 1.00 34.59 2089 ARG A N 1
ATOM 16334 C CA . ARG A 1 2047 ? -72.788 -22.922 72.047 1.00 38.60 2089 ARG A CA 1
ATOM 16335 C C . ARG A 1 2047 ? -73.034 -22.764 73.540 1.00 37.56 2089 ARG A C 1
ATOM 16336 O O . ARG A 1 2047 ? -74.179 -22.541 73.945 1.00 36.86 2089 ARG A O 1
ATOM 16344 N N . ASN A 1 2048 ? -71.990 -22.836 74.361 1.00 35.01 2090 ASN A N 1
ATOM 16345 C CA . ASN A 1 2048 ? -72.133 -22.670 75.798 1.00 38.01 2090 ASN A CA 1
ATOM 16346 C C . ASN A 1 2048 ? -70.864 -22.038 76.353 1.00 40.47 2090 ASN A C 1
ATOM 16347 O O . ASN A 1 2048 ? -69.759 -22.405 75.947 1.00 36.45 2090 ASN A O 1
ATOM 16352 N N . GLN A 1 2049 ? -71.020 -21.101 77.292 1.00 41.08 2091 GLN A N 1
ATOM 16353 C CA . GLN A 1 2049 ? -69.851 -20.396 77.820 1.00 41.90 2091 GLN A CA 1
ATOM 16354 C C . GLN A 1 2049 ? -68.934 -21.337 78.595 1.00 39.81 2091 GLN A C 1
ATOM 16355 O O . GLN A 1 2049 ? -67.706 -21.335 78.400 1.00 41.22 2091 GLN A O 1
ATOM 16361 N N . THR A 1 2050 ? -69.511 -22.144 79.490 1.00 38.64 2092 THR A N 1
ATOM 16362 C CA . THR A 1 2050 ? -68.706 -23.112 80.229 1.00 41.75 2092 THR A CA 1
ATOM 16363 C C . THR A 1 2050 ? -67.994 -24.065 79.278 1.00 42.43 2092 THR A C 1
ATOM 16364 O O . THR A 1 2050 ? -66.801 -24.350 79.443 1.00 42.45 2092 THR A O 1
ATOM 16368 N N . GLU A 1 2051 ? -68.703 -24.543 78.254 1.00 41.68 2093 GLU A N 1
ATOM 16369 C CA . GLU A 1 2051 ? -68.074 -25.412 77.269 1.00 40.56 2093 GLU A CA 1
ATOM 16370 C C . GLU A 1 2051 ? -66.967 -24.682 76.521 1.00 35.78 2093 GLU A C 1
ATOM 16371 O O . GLU A 1 2051 ? -65.906 -25.257 76.247 1.00 36.63 2093 GLU A O 1
ATOM 16377 N N . ALA A 1 2052 ? -67.189 -23.405 76.206 1.00 29.16 2094 ALA A N 1
ATOM 16378 C CA . ALA A 1 2052 ? -66.185 -22.619 75.498 1.00 31.74 2094 ALA A CA 1
ATOM 16379 C C . ALA A 1 2052 ? -64.895 -22.508 76.298 1.00 35.68 2094 ALA A C 1
ATOM 16380 O O . ALA A 1 2052 ? -63.795 -22.538 75.728 1.00 37.05 2094 ALA A O 1
ATOM 16382 N N . SER A 1 2053 ? -65.013 -22.388 77.621 1.00 37.51 2095 SER A N 1
ATOM 16383 C CA . SER A 1 2053 ? -63.872 -22.105 78.484 1.00 35.52 2095 SER A CA 1
ATOM 16384 C C . SER A 1 2053 ? -62.802 -23.193 78.470 1.00 32.69 2095 SER A C 1
ATOM 16385 O O . SER A 1 2053 ? -61.708 -22.962 78.993 1.00 36.18 2095 SER A O 1
ATOM 16388 N N . TYR A 1 2054 ? -63.077 -24.367 77.906 1.00 28.90 2096 TYR A N 1
ATOM 16389 C CA . TYR A 1 2054 ? -62.115 -25.458 77.961 1.00 31.99 2096 TYR A CA 1
ATOM 16390 C C . TYR A 1 2054 ? -61.198 -25.535 76.743 1.00 31.24 2096 TYR A C 1
ATOM 16391 O O . TYR A 1 2054 ? -60.228 -26.300 76.771 1.00 31.21 2096 TYR A O 1
ATOM 16400 N N . LYS A 1 2055 ? -61.458 -24.762 75.693 1.00 29.93 2097 LYS A N 1
ATOM 16401 C CA . LYS A 1 2055 ? -60.497 -24.666 74.599 1.00 30.15 2097 LYS A CA 1
ATOM 16402 C C . LYS A 1 2055 ? -59.249 -23.931 75.080 1.00 28.63 2097 LYS A C 1
ATOM 16403 O O . LYS A 1 2055 ? -59.348 -22.868 75.701 1.00 28.10 2097 LYS A O 1
ATOM 16409 N N . THR A 1 2056 ? -58.072 -24.505 74.820 1.00 29.17 2098 THR A N 1
ATOM 16410 C CA . THR A 1 2056 ? -56.818 -23.871 75.215 1.00 32.68 2098 THR A CA 1
ATOM 16411 C C . THR A 1 2056 ? -55.833 -23.677 74.071 1.00 31.84 2098 THR A C 1
ATOM 16412 O O . THR A 1 2056 ? -55.031 -22.744 74.124 1.00 32.53 2098 THR A O 1
ATOM 16416 N N . ILE A 1 2057 ? -55.860 -24.532 73.054 1.00 29.94 2099 ILE A N 1
ATOM 16417 C CA . ILE A 1 2057 ? -54.996 -24.390 71.886 1.00 28.40 2099 ILE A CA 1
ATOM 16418 C C . ILE A 1 2057 ? -55.715 -23.523 70.863 1.00 30.49 2099 ILE A C 1
ATOM 16419 O O . ILE A 1 2057 ? -56.844 -23.829 70.468 1.00 28.83 2099 ILE A O 1
ATOM 16424 N N . ARG A 1 2058 ? -55.067 -22.442 70.426 1.00 33.05 2100 ARG A N 1
ATOM 16425 C CA . ARG A 1 2058 ? -55.740 -21.504 69.533 1.00 31.98 2100 ARG A CA 1
ATOM 16426 C C . ARG A 1 2058 ? -54.869 -21.146 68.330 1.00 28.14 2100 ARG A C 1
ATOM 16427 O O . ARG A 1 2058 ? -54.731 -21.955 67.403 1.00 26.36 2100 ARG A O 1
ATOM 16435 N N . TYR A 1 2059 ? -54.272 -19.950 68.340 1.00 28.43 2101 TYR A N 1
ATOM 16436 C CA . TYR A 1 2059 ? -53.449 -19.480 67.223 1.00 28.01 2101 TYR A CA 1
ATOM 16437 C C . TYR A 1 2059 ? -52.208 -20.346 67.007 1.00 27.01 2101 TYR A C 1
ATOM 16438 O O . TYR A 1 2059 ? -51.456 -20.617 67.946 1.00 25.53 2101 TYR A O 1
ATOM 16447 N N . SER A 1 2060 ? -51.990 -20.746 65.754 1.00 23.11 2102 SER A N 1
ATOM 16448 C CA . SER A 1 2060 ? -50.796 -21.474 65.318 1.00 33.54 2102 SER A CA 1
ATOM 16449 C C . SER A 1 2060 ? -50.537 -22.714 66.167 1.00 29.84 2102 SER A C 1
ATOM 16450 O O . SER A 1 2060 ? -49.384 -23.080 66.441 1.00 23.72 2102 SER A O 1
ATOM 16453 N N . GLY A 1 2061 ? -51.615 -23.376 66.577 1.00 25.15 2103 GLY A N 1
ATOM 16454 C CA . GLY A 1 2061 ? -51.474 -24.588 67.359 1.00 25.64 2103 GLY A CA 1
ATOM 16455 C C . GLY A 1 2061 ? -50.802 -24.416 68.708 1.00 27.44 2103 GLY A C 1
ATOM 16456 O O . GLY A 1 2061 ? -50.281 -25.393 69.255 1.00 24.16 2103 GLY A O 1
ATOM 16457 N N . LYS A 1 2062 ? -50.825 -23.210 69.279 1.00 29.74 2104 LYS A N 1
ATOM 16458 C CA . LYS A 1 2062 ? -50.169 -22.922 70.551 1.00 29.87 2104 LYS A CA 1
ATOM 16459 C C . LYS A 1 2062 ? -51.183 -22.596 71.642 1.00 27.46 2104 LYS A C 1
ATOM 16460 O O . LYS A 1 2062 ? -52.308 -22.180 71.369 1.00 23.73 2104 LYS A O 1
ATOM 16466 N N . GLU A 1 2063 ? -50.758 -22.755 72.893 1.00 26.11 2105 GLU A N 1
ATOM 16467 C CA . GLU A 1 2063 ? -51.627 -22.430 74.020 1.00 28.90 2105 GLU A CA 1
ATOM 16468 C C . GLU A 1 2063 ? -51.568 -20.943 74.347 1.00 28.77 2105 GLU A C 1
ATOM 16469 O O . GLU A 1 2063 ? -50.489 -20.385 74.538 1.00 26.43 2105 GLU A O 1
ATOM 16475 N N . ARG A 1 2064 ? -52.732 -20.299 74.427 1.00 29.98 2106 ARG A N 1
ATOM 16476 C CA . ARG A 1 2064 ? -52.813 -18.947 74.969 1.00 31.52 2106 ARG A CA 1
ATOM 16477 C C . ARG A 1 2064 ? -53.053 -19.063 76.469 1.00 31.85 2106 ARG A C 1
ATOM 16478 O O . ARG A 1 2064 ? -54.118 -19.529 76.894 1.00 34.97 2106 ARG A O 1
ATOM 16486 N N . ASP A 1 2065 ? -52.064 -18.651 77.265 1.00 27.13 2107 ASP A N 1
ATOM 16487 C CA . ASP A 1 2065 ? -52.190 -18.651 78.715 1.00 30.09 2107 ASP A CA 1
ATOM 16488 C C . ASP A 1 2065 ? -53.103 -17.513 79.157 1.00 30.92 2107 ASP A C 1
ATOM 16489 O O . ASP A 1 2065 ? -53.345 -16.557 78.415 1.00 27.39 2107 ASP A O 1
ATOM 16494 N N . ALA A 1 2066 ? -53.597 -17.614 80.397 1.00 35.57 2108 ALA A N 1
ATOM 16495 C CA . ALA A 1 2066 ? -54.493 -16.594 80.948 1.00 33.15 2108 ALA A CA 1
ATOM 16496 C C . ALA A 1 2066 ? -53.850 -15.216 80.987 1.00 32.11 2108 ALA A C 1
ATOM 16497 O O . ALA A 1 2066 ? -54.562 -14.212 81.089 1.00 31.28 2108 ALA A O 1
ATOM 16499 N N . THR A 1 2067 ? -52.517 -15.156 80.948 1.00 28.09 2109 THR A N 1
ATOM 16500 C CA . THR A 1 2067 ? -51.793 -13.898 80.824 1.00 28.38 2109 THR A CA 1
ATOM 16501 C C . THR A 1 2067 ? -52.061 -13.186 79.503 1.00 31.25 2109 THR A C 1
ATOM 16502 O O . THR A 1 2067 ? -51.798 -11.983 79.398 1.00 32.83 2109 THR A O 1
ATOM 16506 N N . GLY A 1 2068 ? -52.535 -13.901 78.482 1.00 29.88 2110 GLY A N 1
ATOM 16507 C CA . GLY A 1 2068 ? -52.622 -13.371 77.139 1.00 31.24 2110 GLY A CA 1
ATOM 16508 C C . GLY A 1 2068 ? -51.441 -13.725 76.251 1.00 30.47 2110 GLY A C 1
ATOM 16509 O O . GLY A 1 2068 ? -51.547 -13.611 75.024 1.00 30.56 2110 GLY A O 1
ATOM 16510 N N . LEU A 1 2069 ? -50.331 -14.164 76.837 1.00 28.92 2111 LEU A N 1
ATOM 16511 C CA . LEU A 1 2069 ? -49.204 -14.624 76.039 1.00 30.98 2111 LEU A CA 1
ATOM 16512 C C . LEU A 1 2069 ? -49.521 -15.967 75.395 1.00 31.74 2111 LEU A C 1
ATOM 16513 O O . LEU A 1 2069 ? -50.280 -16.784 75.931 1.00 30.09 2111 LEU A O 1
ATOM 16518 N N . TYR A 1 2070 ? -48.932 -16.192 74.228 1.00 26.44 2112 TYR A N 1
ATOM 16519 C CA . TYR A 1 2070 ? -48.896 -17.524 73.653 1.00 25.72 2112 TYR A CA 1
ATOM 16520 C C . TYR A 1 2070 ? -47.600 -18.201 74.080 1.00 28.88 2112 TYR A C 1
ATOM 16521 O O . TYR A 1 2070 ? -46.529 -17.583 74.058 1.00 23.39 2112 TYR A O 1
ATOM 16530 N N . TYR A 1 2071 ? -47.695 -19.463 74.481 1.00 28.92 2113 TYR A N 1
ATOM 16531 C CA . TYR A 1 2071 ? -46.513 -20.245 74.825 1.00 25.77 2113 TYR A CA 1
ATOM 16532 C C . TYR A 1 2071 ? -46.122 -21.082 73.615 1.00 26.24 2113 TYR A C 1
ATOM 16533 O O . TYR A 1 2071 ? -46.837 -22.016 73.246 1.00 31.43 2113 TYR A O 1
ATOM 16542 N N . TYR A 1 2072 ? -44.989 -20.747 72.992 1.00 22.67 2114 TYR A N 1
ATOM 16543 C CA . TYR A 1 2072 ? -44.541 -21.468 71.808 1.00 24.34 2114 TYR A CA 1
ATOM 16544 C C . TYR A 1 2072 ? -43.525 -22.561 72.110 1.00 27.51 2114 TYR A C 1
ATOM 16545 O O . TYR A 1 2072 ? -43.330 -23.450 71.274 1.00 27.77 2114 TYR A O 1
ATOM 16554 N N . GLY A 1 2073 ? -42.867 -22.508 73.261 1.00 25.57 2115 GLY A N 1
ATOM 16555 C CA . GLY A 1 2073 ? -41.902 -23.524 73.625 1.00 23.88 2115 GLY A CA 1
ATOM 16556 C C . GLY A 1 2073 ? -40.665 -22.896 74.227 1.00 27.05 2115 GLY A C 1
ATOM 16557 O O . GLY A 1 2073 ? -40.471 -22.924 75.449 1.00 27.83 2115 GLY A O 1
ATOM 16558 N N . TYR A 1 2074 ? -39.828 -22.304 73.375 1.00 24.35 2116 TYR A N 1
ATOM 16559 C CA . TYR A 1 2074 ? -38.604 -21.654 73.825 1.00 29.43 2116 TYR A CA 1
ATOM 16560 C C . TYR A 1 2074 ? -38.809 -20.188 74.164 1.00 32.60 2116 TYR A C 1
ATOM 16561 O O . TYR A 1 2074 ? -37.924 -19.576 74.773 1.00 26.42 2116 TYR A O 1
ATOM 16570 N N . ARG A 1 2075 ? -39.953 -19.621 73.790 1.00 22.13 2117 ARG A N 1
ATOM 16571 C CA . ARG A 1 2075 ? -40.234 -18.215 74.015 1.00 22.35 2117 ARG A CA 1
ATOM 16572 C C . ARG A 1 2075 ? -41.738 -18.036 74.124 1.00 25.77 2117 ARG A C 1
ATOM 16573 O O . ARG A 1 2075 ? -42.514 -18.895 73.704 1.00 23.85 2117 ARG A O 1
ATOM 16581 N N . TYR A 1 2076 ? -42.129 -16.895 74.684 1.00 22.87 2118 TYR A N 1
ATOM 16582 C CA . TYR A 1 2076 ? -43.508 -16.458 74.769 1.00 29.12 2118 TYR A CA 1
ATOM 16583 C C . TYR A 1 2076 ? -43.735 -15.334 73.768 1.00 28.71 2118 TYR A C 1
ATOM 16584 O O . TYR A 1 2076 ? -42.827 -14.555 73.462 1.00 27.47 2118 TYR A O 1
ATOM 16593 N N . TYR A 1 2077 ? -44.954 -15.268 73.251 1.00 26.25 2119 TYR A N 1
ATOM 16594 C CA . TYR A 1 2077 ? -45.305 -14.393 72.142 1.00 26.63 2119 TYR A CA 1
ATOM 16595 C C . TYR A 1 2077 ? -46.416 -13.439 72.563 1.00 26.43 2119 TYR A C 1
ATOM 16596 O O . TYR A 1 2077 ? -47.334 -13.836 73.286 1.00 25.51 2119 TYR A O 1
ATOM 16605 N N . GLN A 1 2078 ? -46.326 -12.179 72.115 1.00 26.67 2120 GLN A N 1
ATOM 16606 C CA . GLN A 1 2078 ? -47.336 -11.158 72.396 1.00 27.56 2120 GLN A CA 1
ATOM 16607 C C . GLN A 1 2078 ? -48.166 -10.909 71.144 1.00 29.46 2120 GLN A C 1
ATOM 16608 O O . GLN A 1 2078 ? -47.747 -10.132 70.271 1.00 32.07 2120 GLN A O 1
ATOM 16614 N N . PRO A 1 2079 ? -49.354 -11.506 71.015 1.00 29.69 2121 PRO A N 1
ATOM 16615 C CA . PRO A 1 2079 ? -50.111 -11.349 69.764 1.00 27.43 2121 PRO A CA 1
ATOM 16616 C C . PRO A 1 2079 ? -50.573 -9.927 69.505 1.00 32.45 2121 PRO A C 1
ATOM 16617 O O . PRO A 1 2079 ? -50.793 -9.574 68.339 1.00 38.91 2121 PRO A O 1
ATOM 16621 N N . TRP A 1 2080 ? -50.696 -9.088 70.537 1.00 30.39 2122 TRP A N 1
ATOM 16622 C CA . TRP A 1 2080 ? -51.253 -7.758 70.339 1.00 28.00 2122 TRP A CA 1
ATOM 16623 C C . TRP A 1 2080 ? -50.279 -6.787 69.685 1.00 29.10 2122 TRP A C 1
ATOM 16624 O O . TRP A 1 2080 ? -50.718 -5.725 69.236 1.00 27.77 2122 TRP A O 1
ATOM 16635 N N . ILE A 1 2081 ? -48.981 -7.104 69.624 1.00 28.06 2123 ILE A N 1
ATOM 16636 C CA . ILE A 1 2081 ? -48.036 -6.226 68.938 1.00 29.78 2123 ILE A CA 1
ATOM 16637 C C . ILE A 1 2081 ? -47.118 -7.027 68.029 1.00 29.26 2123 ILE A C 1
ATOM 16638 O O . ILE A 1 2081 ? -46.164 -6.478 67.470 1.00 28.96 2123 ILE A O 1
ATOM 16643 N N . GLY A 1 2082 ? -47.391 -8.320 67.885 1.00 26.65 2124 GLY A N 1
ATOM 16644 C CA . GLY A 1 2082 ? -46.718 -9.112 66.871 1.00 27.68 2124 GLY A CA 1
ATOM 16645 C C . GLY A 1 2082 ? -45.224 -9.231 67.067 1.00 28.66 2124 GLY A C 1
ATOM 16646 O O . GLY A 1 2082 ? -44.467 -9.204 66.087 1.00 23.13 2124 GLY A O 1
ATOM 16647 N N . ARG A 1 2083 ? -44.780 -9.365 68.314 1.00 23.39 2125 ARG A N 1
ATOM 16648 C CA . ARG A 1 2083 ? -43.361 -9.526 68.585 1.00 27.88 2125 ARG A CA 1
ATOM 16649 C C . ARG A 1 2083 ? -43.173 -10.400 69.814 1.00 29.55 2125 ARG A C 1
ATOM 16650 O O . ARG A 1 2083 ? -44.029 -10.463 70.706 1.00 23.40 2125 ARG A O 1
ATOM 16658 N N . TRP A 1 2084 ? -42.021 -11.063 69.847 1.00 22.89 2126 TRP A N 1
ATOM 16659 C CA . TRP A 1 2084 ? -41.697 -11.978 70.925 1.00 27.46 2126 TRP A CA 1
ATOM 16660 C C . TRP A 1 2084 ? -41.451 -11.214 72.226 1.00 23.13 2126 TRP A C 1
ATOM 16661 O O . TRP A 1 2084 ? -41.173 -10.012 72.233 1.00 26.00 2126 TRP A O 1
ATOM 16672 N N . LEU A 1 2085 ? -41.586 -11.928 73.344 1.00 26.83 2127 LEU A N 1
ATOM 16673 C CA . LEU A 1 2085 ? -41.374 -11.330 74.656 1.00 28.37 2127 LEU A CA 1
ATOM 16674 C C . LEU A 1 2085 ? -39.902 -11.238 75.034 1.00 28.27 2127 LEU A C 1
ATOM 16675 O O . LEU A 1 2085 ? -39.563 -10.520 75.984 1.00 29.21 2127 LEU A O 1
ATOM 16680 N N . SER A 1 2086 ? -39.031 -11.958 74.336 1.00 23.05 2128 SER A N 1
ATOM 16681 C CA . SER A 1 2086 ? -37.616 -12.016 74.685 1.00 22.94 2128 SER A CA 1
ATOM 16682 C C . SER A 1 2086 ? -36.824 -12.261 73.408 1.00 23.70 2128 SER A C 1
ATOM 16683 O O . SER A 1 2086 ? -37.379 -12.637 72.373 1.00 26.15 2128 SER A O 1
ATOM 16686 N N . SER A 1 2087 ? -35.518 -12.028 73.476 1.00 28.82 2129 SER A N 1
ATOM 16687 C CA . SER A 1 2087 ? -34.711 -12.198 72.280 1.00 25.77 2129 SER A CA 1
ATOM 16688 C C . SER A 1 2087 ? -34.561 -13.682 71.963 1.00 23.34 2129 SER A C 1
ATOM 16689 O O . SER A 1 2087 ? -34.486 -14.525 72.860 1.00 28.46 2129 SER A O 1
ATOM 16692 N N . ASP A 1 2088 ? -34.569 -13.994 70.670 1.00 24.56 2130 ASP A N 1
ATOM 16693 C CA . ASP A 1 2088 ? -34.405 -15.349 70.161 1.00 27.95 2130 ASP A CA 1
ATOM 16694 C C . ASP A 1 2088 ? -33.205 -16.035 70.814 1.00 30.59 2130 ASP A C 1
ATOM 16695 O O . ASP A 1 2088 ? -32.070 -15.555 70.668 1.00 32.52 2130 ASP A O 1
ATOM 16700 N N . PRO A 1 2089 ? -33.406 -17.151 71.523 1.00 31.83 2131 PRO A N 1
ATOM 16701 C CA . PRO A 1 2089 ? -32.270 -17.839 72.155 1.00 30.31 2131 PRO A CA 1
ATOM 16702 C C . PRO A 1 2089 ? -31.410 -18.604 71.177 1.00 31.86 2131 PRO A C 1
ATOM 16703 O O . PRO A 1 2089 ? -30.349 -19.099 71.574 1.00 30.22 2131 PRO A O 1
ATOM 16707 N N . ALA A 1 2090 ? -31.843 -18.748 69.926 1.00 30.59 2132 ALA A N 1
ATOM 16708 C CA . ALA A 1 2090 ? -31.013 -19.325 68.881 1.00 31.65 2132 ALA A CA 1
ATOM 16709 C C . ALA A 1 2090 ? -30.261 -18.265 68.080 1.00 33.24 2132 ALA A C 1
ATOM 16710 O O . ALA A 1 2090 ? -29.795 -18.551 66.971 1.00 35.99 2132 ALA A O 1
ATOM 16712 N N . GLY A 1 2091 ? -30.149 -17.046 68.605 1.00 30.01 2133 GLY A N 1
ATOM 16713 C CA . GLY A 1 2091 ? -29.298 -16.053 67.962 1.00 31.11 2133 GLY A CA 1
ATOM 16714 C C . GLY A 1 2091 ? -29.836 -15.624 66.607 1.00 34.11 2133 GLY A C 1
ATOM 16715 O O . GLY A 1 2091 ? -31.037 -15.400 66.430 1.00 34.88 2133 GLY A O 1
ATOM 16716 N N . THR A 1 2092 ? -28.932 -15.529 65.626 1.00 36.82 2134 THR A N 1
ATOM 16717 C CA . THR A 1 2092 ? -29.244 -15.018 64.295 1.00 34.84 2134 THR A CA 1
ATOM 16718 C C . THR A 1 2092 ? -29.771 -16.088 63.353 1.00 34.95 2134 THR A C 1
ATOM 16719 O O . THR A 1 2092 ? -29.596 -15.959 62.133 1.00 34.72 2134 THR A O 1
ATOM 16723 N N . ILE A 1 2093 ? -30.416 -17.136 63.869 1.00 31.94 2135 ILE A N 1
ATOM 16724 C CA . ILE A 1 2093 ? -30.861 -18.208 62.983 1.00 35.36 2135 ILE A CA 1
ATOM 16725 C C . ILE A 1 2093 ? -31.896 -17.696 61.987 1.00 33.67 2135 ILE A C 1
ATOM 16726 O O . ILE A 1 2093 ? -31.964 -18.180 60.851 1.00 35.52 2135 ILE A O 1
ATOM 16731 N N . ASP A 1 2094 ? -32.694 -16.696 62.372 1.00 32.07 2136 ASP A N 1
ATOM 16732 C CA . ASP A 1 2094 ? -33.691 -16.108 61.482 1.00 34.74 2136 ASP A CA 1
ATOM 16733 C C . ASP A 1 2094 ? -33.364 -14.653 61.145 1.00 36.91 2136 ASP A C 1
ATOM 16734 O O . ASP A 1 2094 ? -34.258 -13.868 60.837 1.00 42.46 2136 ASP A O 1
ATOM 16739 N N . GLY A 1 2095 ? -32.093 -14.273 61.185 1.00 36.40 2137 GLY A N 1
ATOM 16740 C CA . GLY A 1 2095 ? -31.696 -12.911 60.879 1.00 31.13 2137 GLY A CA 1
ATOM 16741 C C . GLY A 1 2095 ? -31.366 -12.119 62.134 1.00 27.81 2137 GLY A C 1
ATOM 16742 O O . GLY A 1 2095 ? -31.420 -12.620 63.259 1.00 29.81 2137 GLY A O 1
ATOM 16743 N N . LEU A 1 2096 ? -31.044 -10.841 61.912 1.00 25.36 2138 LEU A N 1
ATOM 16744 C CA . LEU A 1 2096 ? -30.475 -10.022 62.976 1.00 29.26 2138 LEU A CA 1
ATOM 16745 C C . LEU A 1 2096 ? -31.518 -9.577 63.997 1.00 28.39 2138 LEU A C 1
ATOM 16746 O O . LEU A 1 2096 ? -31.174 -9.347 65.161 1.00 34.33 2138 LEU A O 1
ATOM 16751 N N . ASN A 1 2097 ? -32.782 -9.455 63.604 1.00 29.76 2139 ASN A N 1
ATOM 16752 C CA . ASN A 1 2097 ? -33.803 -8.966 64.525 1.00 26.17 2139 ASN A CA 1
ATOM 16753 C C . ASN A 1 2097 ? -34.288 -10.113 65.408 1.00 26.66 2139 ASN A C 1
ATOM 16754 O O . ASN A 1 2097 ? -35.064 -10.968 64.966 1.00 28.26 2139 ASN A O 1
ATOM 16759 N N . LEU A 1 2098 ? -33.881 -10.094 66.676 1.00 23.96 2140 LEU A N 1
ATOM 16760 C CA . LEU A 1 2098 ? -34.137 -11.199 67.594 1.00 25.72 2140 LEU A CA 1
ATOM 16761 C C . LEU A 1 2098 ? -35.524 -11.158 68.228 1.00 27.16 2140 LEU A C 1
ATOM 16762 O O . LEU A 1 2098 ? -35.820 -12.024 69.055 1.00 29.92 2140 LEU A O 1
ATOM 16767 N N . TYR A 1 2099 ? -36.356 -10.164 67.899 1.00 22.10 2141 TYR A N 1
ATOM 16768 C CA . TYR A 1 2099 ? -37.737 -10.106 68.361 1.00 25.01 2141 TYR A CA 1
ATOM 16769 C C . TYR A 1 2099 ? -38.761 -10.254 67.250 1.00 26.44 2141 TYR A C 1
ATOM 16770 O O . TYR A 1 2099 ? -39.958 -10.386 67.551 1.00 25.64 2141 TYR A O 1
ATOM 16779 N N . ARG A 1 2100 ? -38.338 -10.248 65.987 1.00 27.88 2142 ARG A N 1
ATOM 16780 C CA . ARG A 1 2100 ? -39.274 -10.235 64.865 1.00 28.06 2142 ARG A CA 1
ATOM 16781 C C . ARG A 1 2100 ? -40.054 -11.545 64.785 1.00 24.78 2142 ARG A C 1
ATOM 16782 O O . ARG A 1 2100 ? -39.514 -12.625 65.035 1.00 23.72 2142 ARG A O 1
ATOM 16790 N N . MET A 1 2101 ? -41.340 -11.441 64.431 1.00 26.55 2143 MET A N 1
ATOM 16791 C CA . MET A 1 2101 ? -42.255 -12.579 64.371 1.00 25.52 2143 MET A CA 1
ATOM 16792 C C . MET A 1 2101 ? -42.359 -13.066 62.927 1.00 25.79 2143 MET A C 1
ATOM 16793 O O . MET A 1 2101 ? -42.914 -12.361 62.079 1.00 25.70 2143 MET A O 1
ATOM 16798 N N . VAL A 1 2102 ? -41.881 -14.293 62.674 1.00 25.48 2144 VAL A N 1
ATOM 16799 C CA . VAL A 1 2102 ? -41.894 -14.982 61.378 1.00 29.24 2144 VAL A CA 1
ATOM 16800 C C . VAL A 1 2102 ? -41.720 -14.033 60.193 1.00 28.85 2144 VAL A C 1
ATOM 16801 O O . VAL A 1 2102 ? -42.523 -14.036 59.247 1.00 28.69 2144 VAL A O 1
ATOM 16805 N N . ARG A 1 2103 ? -40.656 -13.224 60.225 1.00 22.52 2145 ARG A N 1
ATOM 16806 C CA . ARG A 1 2103 ? -40.288 -12.352 59.101 1.00 24.94 2145 ARG A CA 1
ATOM 16807 C C . ARG A 1 2103 ? -41.425 -11.416 58.707 1.00 28.61 2145 ARG A C 1
ATOM 16808 O O . ARG A 1 2103 ? -41.518 -11.000 57.547 1.00 24.90 2145 ARG A O 1
ATOM 16816 N N . ASN A 1 2104 ? -42.303 -11.104 59.666 1.00 23.75 2146 ASN A N 1
ATOM 16817 C CA . ASN A 1 2104 ? -43.412 -10.174 59.464 1.00 26.74 2146 ASN A CA 1
ATOM 16818 C C . ASN A 1 2104 ? -44.376 -10.666 58.391 1.00 27.12 2146 ASN A C 1
ATOM 16819 O O . ASN A 1 2104 ? -45.012 -9.873 57.686 1.00 22.60 2146 ASN A O 1
ATOM 16824 N N . ASN A 1 2105 ? -44.510 -11.983 58.294 1.00 24.69 2147 ASN A N 1
ATOM 16825 C CA . ASN A 1 2105 ? -45.380 -12.627 57.314 1.00 25.23 2147 ASN A CA 1
ATOM 16826 C C . ASN A 1 2105 ? -46.243 -13.673 58.019 1.00 24.30 2147 ASN A C 1
ATOM 16827 O O . ASN A 1 2105 ? -46.173 -14.866 57.706 1.00 23.34 2147 ASN A O 1
ATOM 16832 N N . PRO A 1 2106 ? -47.080 -13.253 58.984 1.00 22.48 2148 PRO A N 1
ATOM 16833 C CA . PRO A 1 2106 ? -47.753 -14.226 59.868 1.00 26.24 2148 PRO A CA 1
ATOM 16834 C C . PRO A 1 2106 ? -48.891 -14.994 59.218 1.00 28.02 2148 PRO A C 1
ATOM 16835 O O . PRO A 1 2106 ? -49.356 -15.978 59.810 1.00 24.87 2148 PRO A O 1
ATOM 16839 N N . VAL A 1 2107 ? -49.387 -14.552 58.063 1.00 27.74 2149 VAL A N 1
ATOM 16840 C CA . VAL A 1 2107 ? -50.409 -15.314 57.351 1.00 28.05 2149 VAL A CA 1
ATOM 16841 C C . VAL A 1 2107 ? -49.777 -16.459 56.570 1.00 29.38 2149 VAL A C 1
ATOM 16842 O O . VAL A 1 2107 ? -50.389 -17.521 56.408 1.00 31.35 2149 VAL A O 1
ATOM 16846 N N . THR A 1 2108 ? -48.548 -16.276 56.089 1.00 27.11 2150 THR A N 1
ATOM 16847 C CA . THR A 1 2108 ? -47.907 -17.296 55.272 1.00 28.72 2150 THR A CA 1
ATOM 16848 C C . THR A 1 2108 ? -47.089 -18.269 56.109 1.00 24.92 2150 THR A C 1
ATOM 16849 O O . THR A 1 2108 ? -47.040 -19.465 55.800 1.00 23.58 2150 THR A O 1
ATOM 16853 N N . LEU A 1 2109 ? -46.476 -17.783 57.185 1.00 25.55 2151 LEU A N 1
ATOM 16854 C CA . LEU A 1 2109 ? -45.448 -18.518 57.901 1.00 25.60 2151 LEU A CA 1
ATOM 16855 C C . LEU A 1 2109 ? -45.888 -18.775 59.331 1.00 28.96 2151 LEU A C 1
ATOM 16856 O O . LEU A 1 2109 ? -46.681 -18.022 59.903 1.00 27.95 2151 LEU A O 1
ATOM 16861 N N . LEU A 1 2110 ? -45.353 -19.841 59.909 1.00 28.25 2152 LEU A N 1
ATOM 16862 C CA . LEU A 1 2110 ? -45.597 -20.149 61.303 1.00 31.84 2152 LEU A CA 1
ATOM 16863 C C . LEU A 1 2110 ? -44.255 -20.364 61.975 1.00 31.37 2152 LEU A C 1
ATOM 16864 O O . LEU A 1 2110 ? -43.245 -20.635 61.320 1.00 30.81 2152 LEU A O 1
ATOM 16869 N N . ASP A 1 2111 ? -44.250 -20.237 63.294 1.00 30.64 2153 ASP A N 1
ATOM 16870 C CA . ASP A 1 2111 ? -43.057 -20.538 64.069 1.00 22.97 2153 ASP A CA 1
ATOM 16871 C C . ASP A 1 2111 ? -43.295 -21.812 64.863 1.00 25.03 2153 ASP A C 1
ATOM 16872 O O . ASP A 1 2111 ? -44.189 -21.840 65.721 1.00 25.92 2153 ASP A O 1
ATOM 16877 N N . PRO A 1 2112 ? -42.537 -22.882 64.616 1.00 25.65 2154 PRO A N 1
ATOM 16878 C CA . PRO A 1 2112 ? -42.865 -24.165 65.260 1.00 26.75 2154 PRO A CA 1
ATOM 16879 C C . PRO A 1 2112 ? -42.649 -24.179 66.768 1.00 27.03 2154 PRO A C 1
ATOM 16880 O O . PRO A 1 2112 ? -43.406 -24.850 67.482 1.00 25.61 2154 PRO A O 1
ATOM 16884 N N . ASP A 1 2113 ? -41.649 -23.466 67.282 1.00 24.69 2155 ASP A N 1
ATOM 16885 C CA . ASP A 1 2113 ? -41.306 -23.635 68.690 1.00 31.45 2155 ASP A CA 1
ATOM 16886 C C . ASP A 1 2113 ? -40.787 -22.364 69.351 1.00 30.05 2155 ASP A C 1
ATOM 16887 O O . ASP A 1 2113 ? -40.368 -22.432 70.514 1.00 30.29 2155 ASP A O 1
ATOM 16892 N N . GLY A 1 2114 ? -40.796 -21.221 68.675 1.00 29.59 2156 GLY A N 1
ATOM 16893 C CA . GLY A 1 2114 ? -40.282 -19.997 69.263 1.00 33.99 2156 GLY A CA 1
ATOM 16894 C C . GLY A 1 2114 ? -38.817 -19.729 69.003 1.00 36.55 2156 GLY A C 1
ATOM 16895 O O . GLY A 1 2114 ? -38.189 -18.982 69.767 1.00 34.72 2156 GLY A O 1
ATOM 16896 N N . LEU A 1 2115 ? -38.246 -20.324 67.964 1.00 38.64 2157 LEU A N 1
ATOM 16897 C CA . LEU A 1 2115 ? -36.852 -20.064 67.626 1.00 41.11 2157 LEU A CA 1
ATOM 16898 C C . LEU A 1 2115 ? -36.777 -19.186 66.380 1.00 45.67 2157 LEU A C 1
ATOM 16899 O O . LEU A 1 2115 ? -37.667 -18.364 66.144 1.00 49.66 2157 LEU A O 1
ATOM 16904 N N . ASN A 1 2116 ? -12.935 -39.170 30.864 1.00 83.49 2328 ASN A N 1
ATOM 16905 C CA . ASN A 1 2116 ? -13.359 -37.901 31.446 1.00 85.24 2328 ASN A CA 1
ATOM 16906 C C . ASN A 1 2116 ? -14.797 -37.999 31.951 1.00 80.96 2328 ASN A C 1
ATOM 16907 O O . ASN A 1 2116 ? -15.042 -38.462 33.064 1.00 80.27 2328 ASN A O 1
ATOM 16912 N N . VAL A 1 2117 ? -15.741 -37.554 31.116 1.00 78.01 2329 VAL A N 1
ATOM 16913 C CA . VAL A 1 2117 ? -17.161 -37.652 31.441 1.00 74.27 2329 VAL A CA 1
ATOM 16914 C C . VAL A 1 2117 ? -17.630 -39.103 31.459 1.00 72.70 2329 VAL A C 1
ATOM 16915 O O . VAL A 1 2117 ? -18.620 -39.425 32.127 1.00 73.49 2329 VAL A O 1
ATOM 16919 N N . PHE A 1 2118 ? -16.922 -39.996 30.767 1.00 70.44 2330 PHE A N 1
ATOM 16920 C CA . PHE A 1 2118 ? -17.346 -41.379 30.595 1.00 68.03 2330 PHE A CA 1
ATOM 16921 C C . PHE A 1 2118 ? -16.807 -42.325 31.665 1.00 65.82 2330 PHE A C 1
ATOM 16922 O O . PHE A 1 2118 ? -17.247 -43.479 31.719 1.00 65.31 2330 PHE A O 1
ATOM 16930 N N . ASP A 1 2119 ? -15.879 -41.875 32.516 1.00 62.89 2331 ASP A N 1
ATOM 16931 C CA . ASP A 1 2119 ? -15.352 -42.753 33.560 1.00 61.07 2331 ASP A CA 1
ATOM 16932 C C . ASP A 1 2119 ? -16.430 -43.157 34.560 1.00 52.35 2331 ASP A C 1
ATOM 16933 O O . ASP A 1 2119 ? -16.365 -44.250 35.134 1.00 49.36 2331 ASP A O 1
ATOM 16938 N N . GLU A 1 2120 ? -17.424 -42.296 34.784 1.00 48.04 2332 GLU A N 1
ATOM 16939 C CA . GLU A 1 2120 ? -18.520 -42.664 35.673 1.00 48.70 2332 GLU A CA 1
ATOM 16940 C C . GLU A 1 2120 ? -19.316 -43.838 35.112 1.00 44.98 2332 GLU A C 1
ATOM 16941 O O . GLU A 1 2120 ? -19.709 -44.743 35.858 1.00 43.06 2332 GLU A O 1
ATOM 16947 N N . ALA A 1 2121 ? -19.552 -43.846 33.796 1.00 41.30 2333 ALA A N 1
ATOM 16948 C CA . ALA A 1 2121 ? -20.257 -44.961 33.167 1.00 40.40 2333 ALA A CA 1
ATOM 16949 C C . ALA A 1 2121 ? -19.443 -46.251 33.232 1.00 37.95 2333 ALA A C 1
ATOM 16950 O O . ALA A 1 2121 ? -20.011 -47.345 33.349 1.00 33.69 2333 ALA A O 1
ATOM 16952 N N . ILE A 1 2122 ? -18.114 -46.143 33.128 1.00 39.37 2334 ILE A N 1
ATOM 16953 C CA . ILE A 1 2122 ? -17.244 -47.312 33.258 1.00 37.76 2334 ILE A CA 1
ATOM 16954 C C . ILE A 1 2122 ? -17.374 -47.912 34.651 1.00 37.95 2334 ILE A C 1
ATOM 16955 O O . ILE A 1 2122 ? -17.524 -49.129 34.817 1.00 38.85 2334 ILE A O 1
ATOM 16960 N N . LEU A 1 2123 ? -17.323 -47.061 35.675 1.00 39.98 2335 LEU A N 1
ATOM 16961 C CA . LEU A 1 2123 ? -17.433 -47.549 37.044 1.00 41.11 2335 LEU A CA 1
ATOM 16962 C C . LEU A 1 2123 ? -18.824 -48.109 37.321 1.00 42.27 2335 LEU A C 1
ATOM 16963 O O . LEU A 1 2123 ? -18.964 -49.111 38.031 1.00 44.04 2335 LEU A O 1
ATOM 16968 N N . ALA A 1 2124 ? -19.862 -47.487 36.756 1.00 41.44 2336 ALA A N 1
ATOM 16969 C CA . ALA A 1 2124 ? -21.220 -47.984 36.959 1.00 43.30 2336 ALA A CA 1
ATOM 16970 C C . ALA A 1 2124 ? -21.386 -49.402 36.431 1.00 43.63 2336 ALA A C 1
ATOM 16971 O O . ALA A 1 2124 ? -22.194 -50.174 36.961 1.00 44.28 2336 ALA A O 1
ATOM 16973 N N . ALA A 1 2125 ? -20.635 -49.766 35.396 1.00 41.21 2337 ALA A N 1
ATOM 16974 C CA . ALA A 1 2125 ? -20.758 -51.102 34.834 1.00 40.50 2337 ALA A CA 1
ATOM 16975 C C . ALA A 1 2125 ? -19.796 -52.086 35.484 1.00 40.81 2337 ALA A C 1
ATOM 16976 O O . ALA A 1 2125 ? -20.160 -53.246 35.714 1.00 39.62 2337 ALA A O 1
ATOM 16978 N N . LEU A 1 2126 ? -18.580 -51.642 35.799 1.00 38.60 2338 LEU A N 1
ATOM 16979 C CA . LEU A 1 2126 ? -17.513 -52.524 36.246 1.00 42.20 2338 LEU A CA 1
ATOM 16980 C C . LEU A 1 2126 ? -17.357 -52.562 37.765 1.00 51.24 2338 LEU A C 1
ATOM 16981 O O . LEU A 1 2126 ? -16.472 -53.266 38.264 1.00 51.51 2338 LEU A O 1
ATOM 16986 N N . GLU A 1 2127 ? -18.201 -51.840 38.506 1.00 57.04 2339 GLU A N 1
ATOM 16987 C CA . GLU A 1 2127 ? -18.213 -51.853 39.963 1.00 59.55 2339 GLU A CA 1
ATOM 16988 C C . GLU A 1 2127 ? -19.652 -52.021 40.436 1.00 61.42 2339 GLU A C 1
ATOM 16989 O O . GLU A 1 2127 ? -20.449 -51.085 40.300 1.00 61.04 2339 GLU A O 1
ATOM 16995 N N . PRO A 1 2128 ? -19.932 -53.053 41.316 1.00 60.97 2340 PRO A N 1
ATOM 16996 C CA . PRO A 1 2128 ? -21.249 -53.371 41.961 1.00 61.43 2340 PRO A CA 1
ATOM 16997 C C . PRO A 1 2128 ? -21.946 -52.176 42.607 1.00 59.99 2340 PRO A C 1
ATOM 16998 O O . PRO A 1 2128 ? -21.269 -51.338 43.200 1.00 59.71 2340 PRO A O 1
#

GO terms:
  GO:0005515 protein binding (F, IPI)
  GO:0036464 cytoplasmic ribonucleoprotein granule (C, IDA)
  GO:0044788 host-mediated perturbation of viral process (P, IMP)
  GO:0005525 GTP binding (F, IDA)
  GO:0003924 GTPase activity (F, IDA)
  GO:0051233 spindle midzone (C, IDA)
  GO:0072686 mitotic spindle (C, IDA)
  GO:0016020 membrane (C, IDA)
  GO:0030496 midbody (C, IDA)
  GO:1900026 positive regulation of substrate adhesion-dependent cell spreading (P, IDA)
  GO:0051489 regulation of filopodium assembly (P, IDA)
  GO:0005886 plasma membrane (C, EXP)
  GO:0003924 GTPase activity (F, EXP)
  GO:0034329 cell junction assembly (P, IMP)
  GO:0045198 establishment of epithelial cell apical/basal polarity (P, IMP)
  GO:0032467 positive regulation of cytokinesis (P, IMP)
  GO:0051988 regulation of attachment of spindle microtubules to kinetochore (P, IMP)
  GO:0006911 phagocytosis, engulfment (P, IMP)
  GO:0007015 actin filament organization (P, IMP)
  GO:0031996 thioesterase binding (F, IPI)

Sequence (2128 aa):
GPDGMAALSLPLPISAGRGYAPAFTLNYNSGAGNSPFGLGWDCNVMTIRRRTHFGVPHYDETDTFLGPEGEVLVVADQPRDESTLQGINLGATFTVTGYRSRLESHFSRLEYWQPKTTGKTDFWLIYSPDGQVHLLGKSPQARISNPSQTTQTAQWLLEASVSSRGEQIYYQYRAEDDTGCEADEITHHLQATAQRYLHIVYYGNRTASETLPGLDGSAPSQADWLFYLVFDYGERSNNLKTPPAFSTTGSWLCRQDRFSRYEYGFEIRTRRLCRQVLMYHHLQALDSKITEHNGPTLVSRLILNYDESAIASTLVFVRRVGHEQDGNVVTLPPLELAYQDFSPRHHAHWQPMDVLANFNAIQRWQLVDLKGEGLPGLLYQDKGAWWYRSAQRLGEIGSDAVTWEKMQPLSVIPSLQSNASLVDINGDGQLDWVITGPGLRGYHSQRPDGSWTRFTPLNALPVEYTHPRAQLADLMGAGLSDLVLIGPKSVRLYANTRDGFAKGKDVVQSGDITLPVPGADPRKLVAFSDVLGSGQAHLVEVSATKVTCWPNLGRGRFGQPITLPGFSQPATEFNPAQVYLADLDGSGPTDLIYVHTNRLDIFLNKSGNGFAEPVTLRFPEGLRFDHTCQLQMADVQGLGVASLILSVPHMSPHHWRCDLTNMKPWLLNEMNNNMGVHHTLRYRSSSQFWLDEKAAALTTGQTPVCYLPFPIHTLWQTETEDEISGNKLVTTLRYARGAWDGREREFRGFGYVEQTDSHQLAQGNAPERTPPALTKNWYATGLPVIDNALSTEYWRDDQAFAGFSPRFTTWQDNKDVPLTPEDDNSRYWFNRALKGQLLRSELYGLDDSTNKHVPYTVTEFRSQVRRLQHTDSRYPVLWSSVVESRNYHYERIASDPQCSQNITLSSDRFGQPLKQLSVQYPRRQQPAINLYPDTLPDKLLANSYDDQQRQLRLTYQQSSWHHLTNNTVRVLGLPDSTRSDIFTYVAENVPAGGLNLELLSDKNSLIADDKPREYLGQQKTAYTDGQNTTPLQTPTRQALIAFTETTVFNQSTLSAFNGSIPSDKLSTTLEQAGYQQTNYLFPRTGEDKVWVAHHGYTDYGTAAQFWRPQKQSNTQLTGKITLIWDANYCVVVQTRDAAGLTTSAKYDWRFLTPVQLTDINDNQHLITLDALGRPITLRFWGTENGKMTGYSSPEKASFSPPSDVNAAIELKKPLPVAQCQVYAPESWMPVLSQKTFNRLAEQDWQKLYNARIITEDGRICTLAYRRWVQSQKAIPQLISLLNNGPRLPPHSLTLTTDRYDHDPEQQIRQQVVFSDGFGRLLQAAARHEAGMARQRNEDGSLIINVQHTENRWAVTGRTEYDNKGQPIRTYQPYFLNDWRYVSNDSARQEKEAYADTHVYDPIGREIKVITAKGWFRRTLFTPWFTVNEDENDTAAEVKKIDPKLYQKTPTVSVYDNRGLIIRNIDFHRTTANGDPDTRITRHQYDIHGHLNQSIDPRLYEAKQTNNTIKPNFLWQYDLTGNPLCTESIDAGRTVTLNDIEGRPLLTVTATGVIQTRQYETSSLPGRLLSVAEQTPEEKTSRITERLIWAGNTEAEKDHNLAGQCVRHYDTAGVTRLESLSLTGTVLSQSSQLLIDTQEANWTGDNETVWQNMLADDIYTTLSTFDATGALLTQTDAKGNIQRLAYDVAGQLNGSWLTLKGQTEQVIIKSLTYSAAGQKLREEHGNDVITEYSYEPETQRLIGIKTRRPSDTKVLQDLRYEYDPVGNVISIRNDAEATRFWHNQKVMPENTYTYDSLYQLISATGREMANIGQQSHQFPSPALPSDNNTYTNYTRTYTYDRGGNLTKIQHSSPATQNNYTTNITVSNRSNRAVLSTLTEDPAQVDALFDAGGHQNTLISGQNLNWNTRGELQQVTLVKRDKGANDDREWYRYSGDGRRMLKINEQQASNNAQTQRVTYLPNLELRLTQNSTATTEDLQVITVGEAGRAQVRVLHWESGKPEDIDNNQLRYSYDNLIGSSQLELDSEGQIISEEEYYPYGGTALWAARNQTEASYKTIRYSGKERDATGLYYYGYRYYQPWIGRWLSSDPAGTIDGLNLYRMVRNNPVTLLDPDGLNVFDEAILAALEP